Protein 2CH1 (pdb70)

GO terms:
  GO:0030170 pyridoxal phosphate binding (F, IDA)
  GO:0008453 L-alanine:glyoxylate transaminase activity (F, IDA)
  GO:0009436 glyoxylate catabolic process (P, IDA)
  GO:0097053 L-kynurenine catabolic process (P, IDA)
  GO:0047315 L-kynurenine:glyoxylate transaminase activity (F, IDA)

Foldseek 3Di:
DDDDDDPVVVDDDDDDDFCDWFQDQHAADPQLVCLLVDDQDDLPDPVLLVLLVLLQVLLCQLQVHPFLLWGKAQFFLLVQLLLLLLQQDAAAFEEEEEDAWVVSVSNQVSNVVRRYDYHYDYDHNQDEDDPVNLLVSCVVRLGQEYEDEAQHQQAQFGYDQAPVLVSCVVRNHAYAYECAQFTLQADHHCVNSNHAKYKYGCRGQLSADGRMIIMGGHVSSVVSSVPDPDQRPDQSSNSVLRSQSSVSDPDHHDDRDRHSSSSSSSSSSSSVVCVVCDSVNSNVLLVVLLVLLVVLCVVLVWAWSNHDPVTGRSFKIWTFADDVDDQVQLQVQLCVPPSHGFAAHDTVRHVTTTMTGCHHPLSHNVSSVVNSVSSVVSCCVRPVPRGD/DDDDDDPVVVDDDDDDDFCPFFQDQHAADPLLVCLLVDDQDDLPDPVLLVLLVLLQVLLCQLQVHPALLWGKAQFFLLVQLLLLLLQQDAAAFEEEEEDAWVVSVSNQVNNVVRRYDYHYDYDHNQDEDDLVNLLVSCVVRLGQEYEDEAQHQQAQFGYDQAPNLVSLVVRNHAYAYECAQFTLQADHHCVNSNHAKYKYGCRGFLSADGRMIIMGGHVSSVVSSVPDPDQGDDQSSNSVLRSQSSVSDPDHHDDRDRHSSSSSSSSSSSSVVCVVCDSVNSNVLLVVLLVLLVVLCVVLVWAWSNHDPVTGRSFKIWTFADDVDDQVQLQVQLCVPVSHGFAAHDTVRHVTTTMTGCHHPQSHNVSSVVVSVSSVVSRCVRPVPRDD/DDDDDDPVVVDDDDDDDFCDWFQDQHAADPQLVCLLVDDQDDLPDPVLLVLLVLLQVLLCQQQVHPALLWGKAQFFLLVLLLLLLLQQDAAAFEEEEEDAWVVSVSNVVSNVVRRYDYDYDYDHNQDEDDLVNLLVSCVVRLGQEYEDEAQHQQAQFGYDQAPNLVSLVVSNHAYAYECAQFTLQADHHCVNSNHAKYKYGCRGQLSADGRMIIMGGHVSSVVSSVPDPDQGDDQSSSSVLRSQSSVSDPDHHDDRDRHSSSSSSSSSSSSVVCVVCDSVNSNVLLVVLLVLLVVLCVVLVWAWRNHDPVTGRSFKIWTFADDVDDQVQLQVQLCVPPSHHFAAHDTVRHVTTTMTGCHHPQSHNVSSVVNSVSSVVSCCVRPVPRDD/DDDDDDPVVVDDDDDDDFCPFFQDQHAADPQLVCLLVDDQDDLPDPVLLVLLVLLQVLLCQQQVHPFLLWGKAQFFLLVLLLLLLLQQDAAAFEEEEEDAAVVSVSSQVNNVVRRYDYHYDYDHNQDEADLVNLLVSCVVRLGQEYEDEAQHQQAQFGYDQAPNLVSLVVRNYAYEYECAQFTLQADHHCVNSNHAKYKYGCRGFLSADGRMIIMGGHVSSVVSSVPDPDQGDDQSSSSVLRSQSSVSDPDHHDDRDRHSSSSSSSSSSSSVVCVVCDSVNSNVLLQVLLVLLVVLCVVLVWAWRNHDPVTGRSFKIWTFADDVDDPVQLQVLLCVPVSHHFAAHDGVRHVTTTMTGCHHPLSHNVSSVVNSVSSVVSCCVRPVPRGD

CATH classification: 3.90.1150.10 (+1 more: 3.40.640.10)

Sequence (1552 aa):
KFTPPPASLRNPLIIPEKIMMGPGPSNCSKRVLTAMTNTVLSNFHAELFRTMDEVKDGLRYIFQTENRATMCVSGSAHAGMEAMLSNLLEEGDRVLIAVNGIWAERAVEMSERYGADVRTIEGPPDRPFSLETLARAIELHQPKCLFLTHGDSSSGLLQPLEGVGQICHQHDCLLIVDAVASLCGVPFYMDKWEIDAVYTGAQKVLGAPPGITPISISPKALDVIRNRRTKSKVFYWDLLLLGNYWGCYDEPKRYHHTVASNLIFALREALAQIAEEGLENQIKRRIECAQILYEGLGKMGLDIFVKDPRHRLPTVTGIMIPKGVDWWKVSQYAMNNFSLEVQGGLGPTFGKAWRVGIMGECSTVQKIQFYLYGFKESLKATHPDYIFKFTPPPASLRNPLIIPEKIMMGPGPSNCSKRVLTAMTNTVLSNFHAELFRTMDEVKDGLRYIFQTENRATMCVSGSAHAGMEAMLSNLLEEGDRVLIAVNGIWAERAVEMSERYGADVRTIEGPPDRPFSLETLARAIELHQPKCLFLTHGDSSSGLLQPLEGVGQICHQHDCLLIVDAVASLCGVPFYMDKWEIDAVYTGAQKVLGAPPGITPISISPKALDVIRNRRTKSKVFYWDLLLLGNYWGCYDEPKRYHHTVASNLIFALREALAQIAEEGLENQIKRRIECAQILYEGLGKMGLDIFVKDPRHRLPTVTGIMIPKGVDWWKVSQYAMNNFSLEVQGGLGPTFGKAWRVGIMGECSTVQKIQFYLYGFKESLKATHPDYIFKFTPPPASLRNPLIIPEKIMMGPGPSNCSKRVLTAMTNTVLSNFHAELFRTMDEVKDGLRYIFQTENRATMCVSGSAHAGMEAMLSNLLEEGDRVLIAVNGIWAERAVEMSERYGADVRTIEGPPDRPFSLETLARAIELHQPKCLFLTHGDSSSGLLQPLEGVGQICHQHDCLLIVDAVASLCGVPFYMDKWEIDAVYTGAQKVLGAPPGITPISISPKALDVIRNRRTKSKVFYWDLLLLGNYWGCYDEPKRYHHTVASNLIFALREALAQIAEEGLENQIKRRIECAQILYEGLGKMGLDIFVKDPRHRLPTVTGIMIPKGVDWWKVSQYAMNNFSLEVQGGLGPTFGKAWRVGIMGECSTVQKIQFYLYGFKESLKATHPDYIFKFTPPPASLRNPLIIPEKIMMGPGPSNCSKRVLTAMTNTVLSNFHAELFRTMDEVKDGLRYIFQTENRATMCVSGSAHAGMEAMLSNLLEEGDRVLIAVNGIWAERAVEMSERYGADVRTIEGPPDRPFSLETLARAIELHQPKCLFLTHGDSSSGLLQPLEGVGQICHQHDCLLIVDAVASLCGVPFYMDKWEIDAVYTGAQKVLGAPPGITPISISPKALDVIRNRRTKSKVFYWDLLLLGNYWGCYDEPKRYHHTVASNLIFALREALAQIAEEGLENQIKRRIECAQILYEGLGKMGLDIFVKDPRHRLPTVTGIMIPKGVDWWKVSQYAMNNFSLEVQGGLGPTFGKAWRVGIMGECSTVQKIQFYLYGFKESLKATHPDYIF

B-factor: mean 40.7, std 8.71, range [16.65, 75.89]

Secondary structure (DSSP, 8-state):
--PPPPGGGSSPP-----B--SSSSPPPPHHHHHHTTSPPPPTT-HHHHHHHHHHHHHHHHHHT---S-EEEESS-HHHHHHHHHHHH--TT-EEEEEESSHHHHHHHHHHHHTT-EEEEEE--TTSPPPHHHHHHHHHHH--SEEEEESEETTTTEE---TTHHHHHHHTT-EEEEE-TTTBTTB---TTTTT--EEE--TTTTT---SS-EEEEE-HHHHHHHHT-SS--S-GGG-HHHHHHHTT-SSS---------HHHHHHHHHHHHHHHHH-HHHHHHHHHHHHHHHHHHHHHHT--BSS-SGGGB-TTEEEEEPPTT--HHHHHHHHHHHH-B--B---GGGTTTEEEEE--GGG-SHHHHHHHHHHHHHHHHHH-TT---/--PPPPGGGSSPP-----B--SSSSPPPPHHHHHHTTSPPPPTT-HHHHHHHHHHHHHHHHHHT---S-EEEESS-HHHHHHHHHHHH--TT-EEEEEESSHHHHHHHHHHHHTT-EEEEEE--TTSPPPHHHHHHHHHHH--SEEEEESEETTTTEE---TTHHHHHHHTT-EEEEE-TTTBTTB---TTTTT-SEEE--TTTTT---SS-EEEEE-HHHHHHHHT-SS--S-GGG-HHHHHHHTT-SSS---------HHHHHHHHHHHHHHHHH-HHHHHHHHHHHHHHHHHHHHHHT--BSS-SGGGB-TTEEEEEPPTT--HHHHHHHHHHHH-B--B---GGGTTTEEEEE--GGG-SHHHHHHHHHHHHHHHHHH-TT---/--PPPPGGGSSPP-----B--SSSSPPPPHHHHHGGGSPPPPTT-HHHHHHHHHHHHHHHHHHT---S-EEEESS-HHHHHHHHHHHH--TT-EEEEEESS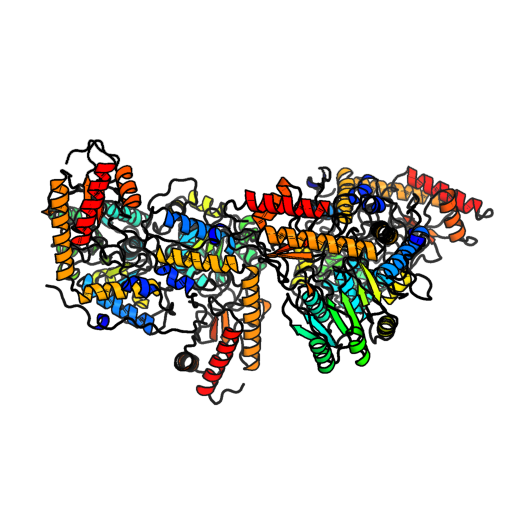HHHHHHHHHHHHTT-EEEEEE--TTSPPPHHHHHHHHHHH--SEEEEESEETTTTEE---TTHHHHHHHTT-EEEEE-TTTBTTB---TTTTT-SEEE--TTSTT---SS-EEEEE-HHHHHHHHT-SS--S-GGG-HHHHHHHTT-SSS-----S---HHHHHHHHHHHHHHHHH-HHHHHHHHHHHHHHHHHHHHHHT--BSS-SGGGB-TTEEEEEPPTT--HHHHHHHHHHHH-B--B---GGGTTTEEEEE--GGG-SHHHHHHHHHHHHHHHHHH-TT---/--PPPPGGGSSPP-----B--SSSSPPPPHHHHHHTTSPPPPTT-HHHHHHHHHHHHHHHHHHT---S-EEEESS-HHHHHHHHHHHH--TT-EEEEEESSHHHHHHHHHHHHTT-EEEEEE--TTS---HHHHHHHHHHH--SEEEEESEETTTTEE---TTHHHHHHHTT-EEEEE-TTTBTTB---TTTTT--EEE--TTSTT---SS-EEEEE-HHHHHHHHT-SS--S-GGG-HHHHHHHTT-SSS-----S---HHHHHHHHHHHHHHHHH-HHHHHHHHHHHHHHHHHHHHHHT--BSS-SGGGB-TTEEEEEPPTT--HHHHHHHHHHHH-B--B---GGGTTTEEEEE--GGG-SHHHHHHHHHHHHHHHHTT-TT---

InterPro domains:
  IPR000192 Aminotransferase class V domain [PF00266] (41-346)
  IPR015421 Pyridoxal phosphate-dependent transferase, major domain [G3DSA:3.40.640.10] (30-278)
  IPR015422 Pyridoxal phosphate-dependent transferase, small domain [G3DSA:3.90.1150.10] (16-377)
  IPR015424 Pyridoxal phosphate-dependent transferase [SSF53383] (11-381)
  IPR020578 Aminotransferase class-V, pyridoxal-phosphate binding site [PS00595] (196-216)
  IPR024169 Serine-pyruvate aminotransferase/2-aminoethylphosphonate-pyruvate transaminase [PIRSF000524] (17-384)

Solvent-accessible surface area: 53572 Å² total; per-residue (Å²): 171,33,69,104,46,26,65,36,2,166,76,96,32,139,21,50,156,16,36,3,0,2,6,17,2,1,28,13,15,158,76,0,27,61,6,0,51,33,19,5,2,6,18,87,23,75,43,0,30,137,3,3,60,9,0,15,42,1,0,54,14,2,0,8,8,151,10,124,3,0,0,1,0,13,1,2,14,10,0,0,5,0,0,0,3,2,1,1,4,30,109,50,35,92,0,0,0,3,16,18,5,25,26,1,97,30,0,26,36,0,0,88,18,4,27,15,53,32,70,55,25,135,21,52,49,40,133,28,16,49,70,104,44,1,24,148,9,0,101,130,30,87,3,54,0,0,0,2,14,6,2,4,4,0,0,3,6,35,8,70,1,103,28,1,0,101,23,0,41,131,45,132,0,5,0,1,0,6,0,11,3,0,2,2,0,8,56,4,40,0,64,142,35,71,4,3,0,0,2,4,1,0,4,18,4,17,3,0,0,0,12,4,0,0,0,0,1,12,99,92,0,25,84,39,4,102,64,31,178,83,128,5,29,0,16,2,0,11,0,50,64,0,0,5,0,3,22,2,14,28,45,1,46,88,49,4,0,12,3,6,1,0,1,0,0,0,0,1,13,1,2,0,44,4,13,107,68,15,5,73,81,14,8,111,59,5,74,89,0,2,88,40,1,30,105,14,0,48,170,9,50,12,76,16,26,2,131,58,89,211,39,33,0,13,0,1,3,1,0,54,32,29,217,75,23,72,82,141,108,0,8,60,72,0,35,122,76,43,46,0,12,6,47,3,18,31,30,28,0,155,50,112,2,0,17,1,1,0,3,8,84,1,0,45,56,139,62,0,91,67,0,19,121,0,0,72,49,0,0,112,57,8,31,113,133,45,149,79,75,31,62,83,49,27,51,37,2,74,70,96,31,136,20,50,155,18,37,3,0,2,6,17,2,0,28,14,16,158,74,0,30,63,6,0,47,36,18,3,1,6,16,98,24,77,40,0,32,144,2,3,59,11,0,15,42,1,0,58,13,2,0,7,8,154,12,128,3,0,0,1,0,12,2,3,14,8,0,0,4,0,0,1,3,3,1,2,5,31,115,49,34,90,0,0,0,3,17,18,3,25,27,2,93,31,0,26,39,0,0,95,22,4,27,14,52,32,70,56,23,133,21,52,51,39,131,30,16,48,71,103,43,0,22,152,10,0,97,129,30,86,3,53,1,0,0,2,13,6,2,4,3,0,1,2,5,36,7,69,1,102,28,0,0,102,24,0,46,131,46,133,0,6,0,2,0,6,0,11,2,0,2,2,0,8,54,4,35,0,62,135,33,69,4,4,0,0,1,3,1,0,5,19,3,19,3,1,1,0,13,4,1,0,0,0,1,12,98,94,0,26,82,40,4,108,91,40,208,84,133,5,30,0,15,1,0,11,0,52,64,0,0,5,0,3,23,2,13,131,63,97,67,136,45,4,0,10,2,5,0,0,1,0,0,0,0,1,13,1,1,0,45,4,12,105,67,15,5,73,83,15,8,114,59,5,72,92,0,3,90,39,0,30,105,13,0,48,167,8,51,12,75,15,24,2,129,59,91,211,37,34,0,12,0,1,4,1,0,54,31,31,216,76,20,58,79,139,105,0,9,58,75,0,34,120,79,43,47,0,11,5,49,4,18,33,28,28,0,156,50,111,2,0,17,0,1,0,1,8,82,0,0,43,57,136,63,0,93,66,1,19,120,0,0,72,49,0,0,112,56,26,23,112,131,46,154,77,169,32,68,106,49,25,64,36,2,167,74,99,31,138,19,49,156,17,36,2,0,2,6,17,2,0,27,13,14,160,75,0,26,61,5,0,49,35,20,5,2,6,18,98,21,76,42,0,32,140,2,2,60,10,0,14,38,0,0,54,14,2,0,6,6,142,11,129,3,0,0,1,0,12,1,2,14,8,0,0,5,0,0,0,2,2,1,1,5,30,114,49,35,92,0,0,0,3,16,19,6,25,27,2,93,31,0,27,38,0,0,92,20,4,29,14,52,33,70,58,21,133,22,52,48,40,131,29,16,49,71,101,46,1,25,144,10,0,101,132,30,85,2,52,1,0,1,2,12,6,2,5,3,0,1,2,6,35,8,69,1,87,14,1,0,95,24,0,54,131,48,130,0,5,0,1,0,6,0,12,2,0,2,2,0,8,49,5,5,0,66,76,11,44,4,3,0,0,1,3,1,0,4,19,3,18,4,0,0,0,13,3,1,0,0,0,1,12,97,89,0,25,85,38,6,109,89,39,208,84,132,5,31,0,17,2,0,12,0,52,63,0,0,6,0,3,24,3,14,131,62,100,67,137,48,3,0,12,2,4,0,0,1,0,0,0,0,0,12,1,1,0,45,5,14,110,66,12,5,44,58,16,9,112,56,5,70,92,0,2,91,42,0,31,104,13,1,48,167,8,51,11,76,16,24,1,130,59,90,116,40,34,0,12,0,1,4,1,0,54,31,31,219,75,22,58,79,140,122,0,8,63,72,0,35,121,75,43,46,0,12,5,47,3,18,32,32,26,0,155,48,109,2,0,17,1,1,0,3,7,85,1,0,43,55,139,63,0,91,70,0,22,119,0,0,74,49,0,0,112,56,32,28,112,129,43,146,76,176,32,69,107,51,25,65,37,2,167,75,98,30,140,19,51,155,20,37,3,0,2,6,18,2,1,28,14,14,157,73,0,30,63,6,0,50,36,18,4,2,5,17,96,21,76,43,0,32,142,2,2,59,11,0,15,45,0,0,56,12,2,0,7,10,154,11,129,3,0,0,0,0,12,1,1,15,11,0,0,4,0,0,0,3,3,0,1,6,31,110,48,33,93,0,0,0,3,17,17,5,26,30,2,96,30,0,26,39,0,0,90,19,4,27,14,54,31,70,57,24,132,24,51,49,41,132,29,16,48,71,105,45,0,24,149,10,0,99,131,28,88,2,52,1,0,0,2,13,5,2,4,3,0,1,2,5,37,8,70,1,103,27,2,0,124,24,0,57,129,46,131,0,6,0,2,0,7,0,11,3,0,2,2,0,10,54,5,36,0,66,146,34,22,4,3,0,0,2,3,1,0,5,19,3,17,3,0,1,0,13,3,1,0,0,0,1,11,98,92,0,25,83,38,5,110,88,39,207,85,124,5,29,0,14,2,0,11,0,52,64,0,0,5,0,3,24,2,14,132,63,100,67,136,42,4,0,11,2,5,0,0,1,0,0,0,0,2,12,1,1,0,44,4,10,103,67,15,4,68,82,16,8,111,57,5,73,91,0,3,90,39,0,29,104,12,0,47,169,8,50,11,75,16,24,2,130,58,91,210,38,34,0,12,0,1,4,0,0,52,31,30,210,59,8,29,72,119,32,0,7,60,73,0,32,118,76,45,48,0,12,5,48,3,19,33,31,28,0,112,49,111,1,0,17,1,1,0,1,7,84,1,0,44,55,136,62,0,92,68,0,19,119,0,0,76,49,0,0,112,57,35,29,111,134,43,154,83

Nearest PDB structures (foldseek):
  2ch2-assembly2_C  TM=1.002E+00  e=4.867E-76  Anopheles gambiae
  6mfb-assembly1_B  TM=9.993E-01  e=8.022E-66  Aedes aegypti
  2yob-assembly1_B  TM=9.863E-01  e=8.982E-51  Homo sapiens
  5luc-assembly1_A  TM=9.851E-01  e=9.708E-50  Homo sapiens
  6rv0-assembly1_A-2  TM=9.855E-01  e=1.109E-48  Homo sapiens

Structure (mmCIF, N/CA/C/O backbone):
data_2CH1
#
_entry.id   2CH1
#
_cell.length_a   87.434
_cell.length_b   84.167
_cell.length_c   118.793
_cell.angle_alpha   90.00
_cell.angle_beta   99.86
_cell.angle_gamma   90.00
#
_symmetry.space_group_name_H-M   'P 1 21 1'
#
loop_
_entity.id
_entity.type
_entity.pdbx_description
1 polymer '3-HYDROXYKYNURENINE TRANSAMINASE'
2 non-polymer "PYRIDOXAL-5'-PHOSPHATE"
3 non-polymer GLYCEROL
4 water water
#
loop_
_atom_site.group_PDB
_atom_site.id
_atom_site.type_symbol
_atom_site.label_atom_id
_atom_site.label_alt_id
_atom_site.label_comp_id
_atom_site.label_asym_id
_atom_site.label_entity_id
_atom_site.label_seq_id
_atom_site.pdbx_PDB_ins_code
_atom_site.Cartn_x
_atom_site.Cartn_y
_atom_site.Cartn_z
_atom_site.occupancy
_atom_site.B_iso_or_equiv
_atom_site.auth_seq_id
_atom_site.auth_comp_id
_atom_site.auth_asym_id
_atom_site.auth_atom_id
_atom_site.pdbx_PDB_model_num
ATOM 1 N N . LYS A 1 2 ? 17.149 15.221 -33.874 1.00 68.75 2 LYS A N 1
ATOM 2 C CA . LYS A 1 2 ? 17.001 16.235 -34.972 1.00 68.75 2 LYS A CA 1
ATOM 3 C C . LYS A 1 2 ? 15.549 16.404 -35.455 1.00 67.74 2 LYS A C 1
ATOM 4 O O . LYS A 1 2 ? 14.742 15.461 -35.450 1.00 67.54 2 LYS A O 1
ATOM 10 N N . PHE A 1 3 ? 15.240 17.624 -35.884 1.00 66.29 3 PHE A N 1
ATOM 11 C CA . PHE A 1 3 ? 13.881 17.991 -36.216 1.00 64.64 3 PHE A CA 1
ATOM 12 C C . PHE A 1 3 ? 13.792 18.418 -37.675 1.00 63.63 3 PHE A C 1
ATOM 13 O O . PHE A 1 3 ? 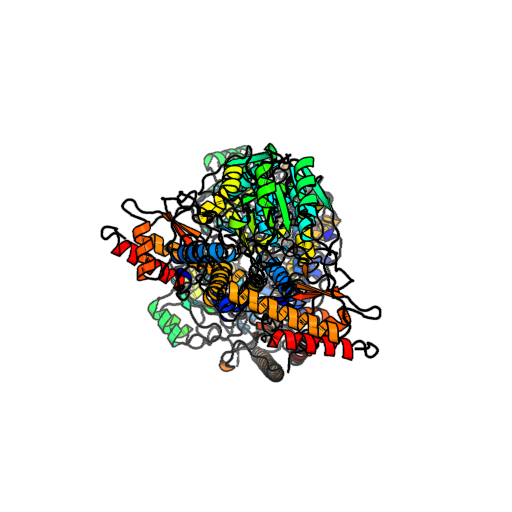14.720 19.042 -38.199 1.00 63.39 3 PHE A O 1
ATOM 21 N N . THR A 1 4 ? 12.692 18.052 -38.337 1.00 62.05 4 THR A N 1
ATOM 22 C CA . THR A 1 4 ? 12.405 18.606 -39.649 1.00 60.87 4 THR A CA 1
ATOM 23 C C . THR A 1 4 ? 12.417 20.137 -39.535 1.00 59.83 4 THR A C 1
ATOM 24 O O . THR A 1 4 ? 11.784 20.693 -38.621 1.00 60.03 4 THR A O 1
ATOM 28 N N . PRO A 1 5 ? 13.145 20.8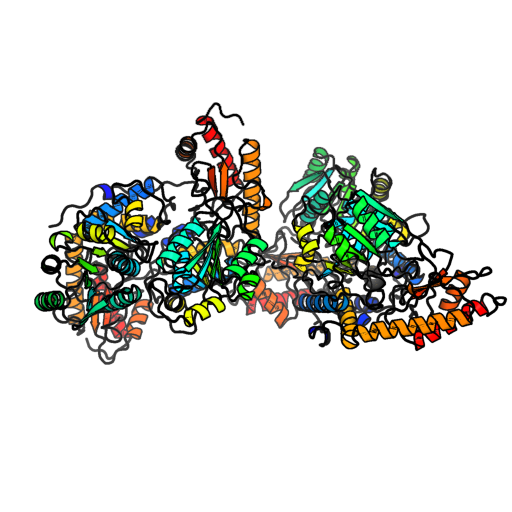18 -40.447 1.00 58.38 5 PRO A N 1
ATOM 29 C CA . PRO A 1 5 ? 13.532 22.245 -40.318 1.00 57.24 5 PRO A CA 1
ATOM 30 C C . PRO A 1 5 ? 12.377 23.262 -40.185 1.00 55.58 5 PRO A C 1
ATOM 31 O O . PRO A 1 5 ? 11.245 22.979 -40.613 1.00 54.74 5 PRO A O 1
ATOM 35 N N . PRO A 1 6 ? 12.667 24.427 -39.563 1.00 54.03 6 PRO A N 1
ATOM 36 C CA . PRO A 1 6 ? 11.724 25.521 -39.402 1.00 53.02 6 PRO A CA 1
ATOM 37 C C . PRO A 1 6 ? 11.330 26.154 -40.729 1.00 52.18 6 PRO A C 1
ATOM 38 O O . PRO A 1 6 ? 12.135 26.174 -41.646 1.00 51.92 6 PRO A O 1
ATOM 42 N N . PRO A 1 7 ? 10.104 26.702 -40.822 1.00 51.43 7 PRO A N 1
ATOM 43 C CA . PRO A 1 7 ? 9.625 27.311 -42.068 1.00 50.77 7 PRO A CA 1
ATOM 44 C C . PRO A 1 7 ? 10.266 28.682 -42.336 1.00 50.09 7 PRO A C 1
ATOM 45 O O . PRO A 1 7 ? 10.504 29.452 -41.408 1.00 49.44 7 PRO A O 1
ATOM 49 N N . ALA A 1 8 ? 10.554 28.962 -43.600 1.00 49.50 8 ALA A N 1
ATOM 50 C CA . ALA A 1 8 ? 11.263 30.180 -43.970 1.00 49.40 8 ALA A CA 1
ATOM 51 C C . ALA A 1 8 ? 10.360 31.389 -43.869 1.00 49.02 8 ALA A C 1
ATOM 52 O O . ALA A 1 8 ? 10.844 32.508 -43.653 1.00 48.79 8 ALA A O 1
ATOM 54 N N . SER A 1 9 ? 9.058 31.147 -44.046 1.00 48.67 9 SER A N 1
ATOM 55 C CA . SER A 1 9 ? 8.021 32.164 -43.872 1.00 48.39 9 SER A CA 1
ATOM 56 C C . SER A 1 9 ? 8.054 32.910 -42.536 1.00 48.33 9 SER A C 1
ATOM 57 O O . SER A 1 9 ? 7.586 34.031 -42.465 1.00 49.20 9 SER A O 1
ATOM 60 N N . LEU A 1 10 ? 8.641 32.309 -41.505 1.00 48.27 10 LEU A N 1
ATOM 61 C CA . LEU A 1 10 ? 8.747 32.925 -40.179 1.00 48.31 10 LEU A CA 1
ATOM 62 C C . LEU A 1 10 ? 10.002 33.766 -39.997 1.00 48.96 10 LEU A C 1
ATOM 63 O O . LEU A 1 10 ? 10.218 34.373 -38.933 1.00 48.86 10 LEU A O 1
ATOM 68 N N . ARG A 1 11 ? 10.816 33.831 -41.040 1.00 49.85 11 ARG A N 1
ATOM 69 C CA . ARG A 1 11 ? 12.077 34.586 -40.968 1.00 51.25 11 ARG A CA 1
ATOM 70 C C . ARG A 1 11 ? 11.915 36.117 -41.160 1.00 50.58 11 ARG A C 1
ATOM 71 O O . ARG A 1 11 ? 12.691 36.911 -40.610 1.00 50.30 11 ARG A O 1
ATOM 79 N N . ASN A 1 12 ? 10.913 36.497 -41.952 1.00 49.93 12 ASN A N 1
ATOM 80 C CA . ASN A 1 12 ? 10.528 37.881 -42.160 1.00 49.67 12 ASN A CA 1
ATOM 81 C C . ASN A 1 12 ? 9.772 38.491 -40.973 1.00 49.08 12 ASN A C 1
ATOM 82 O O . ASN A 1 12 ? 8.981 37.795 -40.315 1.00 48.96 12 ASN A O 1
ATOM 87 N N . PRO A 1 13 ? 10.025 39.789 -40.689 1.00 47.95 13 PRO A N 1
ATOM 88 C CA . PRO A 1 13 ? 9.240 40.499 -39.683 1.00 46.77 13 PRO A CA 1
ATOM 89 C C . PRO A 1 13 ? 7.745 40.565 -40.011 1.00 45.14 13 PRO A C 1
ATOM 90 O O . PRO A 1 13 ? 7.360 40.508 -41.178 1.00 44.49 13 PRO A O 1
ATOM 94 N N . LEU A 1 14 ? 6.935 40.646 -38.957 1.00 43.59 14 LEU A N 1
ATOM 95 C CA . LEU A 1 14 ? 5.505 40.819 -39.071 1.00 42.26 14 LEU A CA 1
ATOM 96 C C . LEU A 1 14 ? 5.243 42.285 -39.427 1.00 41.79 14 LEU A C 1
ATOM 97 O O . LEU A 1 14 ? 5.778 43.204 -38.784 1.00 41.20 14 LEU A O 1
ATOM 102 N N . ILE A 1 15 ? 4.463 42.489 -40.483 1.00 41.19 15 ILE A N 1
ATOM 103 C CA . ILE A 1 15 ? 4.103 43.836 -40.940 1.00 41.24 15 ILE A CA 1
ATOM 104 C C . ILE A 1 15 ? 2.619 43.898 -41.249 1.00 40.79 15 ILE A C 1
ATOM 105 O O . ILE A 1 15 ? 2.126 43.294 -42.214 1.00 40.83 15 ILE A O 1
ATOM 110 N N . ILE A 1 16 ? 1.912 44.628 -40.401 1.00 40.26 16 ILE A N 1
ATOM 111 C CA . ILE A 1 16 ? 0.494 44.783 -40.551 1.00 39.90 16 ILE A CA 1
ATOM 112 C C . ILE A 1 16 ? 0.226 46.263 -40.843 1.00 40.59 16 ILE A C 1
ATOM 113 O O . ILE A 1 16 ? 0.549 47.135 -40.019 1.00 40.81 16 ILE A O 1
ATOM 118 N N . PRO A 1 17 ? -0.363 46.549 -42.025 1.00 40.46 17 PRO A N 1
ATOM 119 C CA . PRO A 1 17 ? -0.638 47.951 -42.371 1.00 40.58 17 PRO A CA 1
ATOM 120 C C . PRO A 1 17 ? -1.784 48.585 -41.551 1.00 40.20 17 PRO A C 1
ATOM 121 O O . PRO A 1 17 ? -2.654 47.895 -41.023 1.00 39.95 17 PRO A O 1
ATOM 125 N N . GLU A 1 18 ? -1.759 49.901 -41.427 1.00 40.13 18 GLU A N 1
ATOM 126 C CA . GLU A 1 18 ? -2.917 50.619 -40.916 1.00 40.12 18 GLU A CA 1
ATOM 127 C C . GLU A 1 18 ? -3.970 50.698 -41.980 1.00 38.98 18 GLU A C 1
ATOM 128 O O . GLU A 1 18 ? -3.658 50.898 -43.156 1.00 39.17 18 GLU A O 1
ATOM 134 N N . LYS A 1 19 ? -5.215 50.509 -41.567 1.00 37.93 19 LYS A N 1
ATOM 135 C CA . LYS A 1 19 ? -6.342 50.524 -42.496 1.00 37.46 19 LYS A CA 1
ATOM 136 C C . LYS A 1 19 ? -7.468 51.344 -41.883 1.00 37.08 19 LYS A C 1
ATOM 137 O O . LYS A 1 19 ? -7.574 51.433 -40.657 1.00 37.34 19 LYS A O 1
ATOM 143 N N . ILE A 1 20 ? -8.304 51.951 -42.727 1.00 36.50 20 ILE A N 1
ATOM 144 C CA . ILE A 1 20 ? -9.455 52.701 -42.210 1.00 35.49 20 ILE A CA 1
ATOM 145 C C . ILE A 1 20 ? -10.634 51.756 -42.248 1.00 35.22 20 ILE A C 1
ATOM 146 O O . ILE A 1 20 ? -11.258 51.539 -43.293 1.00 34.95 20 ILE A O 1
ATOM 151 N N . MET A 1 21 ? -10.910 51.185 -41.080 1.00 34.86 21 MET A N 1
ATOM 152 C CA . MET A 1 21 ? -11.786 50.016 -40.971 1.00 34.77 21 MET A CA 1
ATOM 153 C C . MET A 1 21 ? -13.259 50.392 -40.887 1.00 34.70 21 MET A C 1
ATOM 154 O O . MET A 1 21 ? -13.870 50.458 -39.786 1.00 34.38 21 MET A O 1
ATOM 159 N N . MET A 1 22 ? -13.820 50.630 -42.072 1.00 34.65 22 MET A N 1
ATOM 160 C CA . MET A 1 22 ? -15.191 51.121 -42.173 1.00 35.29 22 MET A CA 1
ATOM 161 C C . MET A 1 22 ? -16.165 50.159 -42.845 1.00 35.38 22 MET A C 1
ATOM 162 O O . MET A 1 22 ? -17.117 50.595 -43.517 1.00 35.72 22 MET A O 1
ATOM 167 N N . GLY A 1 23 ? -15.932 48.863 -42.640 1.00 35.10 23 GLY A N 1
ATOM 168 C CA . GLY A 1 23 ? -16.916 47.833 -42.930 1.00 34.97 23 GLY A CA 1
ATOM 169 C C . GLY A 1 23 ? -17.710 47.609 -41.657 1.00 35.52 23 GLY A C 1
ATOM 170 O O . GLY A 1 23 ? -17.555 48.345 -40.691 1.00 35.39 23 GLY A O 1
ATOM 171 N N . PRO A 1 24 ? -18.584 46.594 -41.650 1.00 35.83 24 PRO A N 1
ATOM 172 C CA . PRO A 1 24 ? -19.453 46.341 -40.515 1.00 35.89 24 PRO A CA 1
ATOM 173 C C . PRO A 1 24 ? -18.788 45.501 -39.438 1.00 36.54 24 PRO A C 1
ATOM 174 O O . PRO A 1 24 ? -19.492 44.826 -38.672 1.00 36.60 24 PRO A O 1
ATOM 178 N N . GLY A 1 25 ? -17.455 45.574 -39.352 1.00 36.91 25 GLY A N 1
ATOM 179 C CA . GLY A 1 25 ? -16.683 44.793 -38.379 1.00 37.56 25 GLY A CA 1
ATOM 180 C C . GLY A 1 25 ? -15.549 44.041 -39.057 1.00 37.96 25 GLY A C 1
ATOM 181 O O . GLY A 1 25 ? -15.694 43.549 -40.189 1.00 38.63 25 GLY A O 1
ATOM 182 N N . PRO A 1 26 ? -14.379 44.002 -38.412 1.00 37.91 26 PRO A N 1
ATOM 183 C CA . PRO A 1 26 ? -14.052 44.703 -37.153 1.00 37.35 26 PRO A CA 1
ATOM 184 C C . PRO A 1 26 ? -13.823 46.215 -37.352 1.00 36.58 26 PRO A C 1
ATOM 185 O O . PRO A 1 26 ? -13.473 46.669 -38.448 1.00 36.25 26 PRO A O 1
ATOM 189 N N . SER A 1 27 ? -14.052 46.983 -36.300 1.00 35.54 27 SER A N 1
ATOM 190 C CA . SER A 1 27 ? -13.767 48.408 -36.311 1.00 34.60 27 SER A CA 1
ATOM 191 C C . SER A 1 27 ? -12.318 48.700 -35.886 1.00 34.46 27 SER A C 1
ATOM 192 O O . SER A 1 27 ? -11.610 47.826 -35.343 1.00 34.03 27 SER A O 1
ATOM 195 N N . ASN A 1 28 ? -11.877 49.930 -36.153 1.00 33.80 28 ASN A N 1
ATOM 196 C CA . ASN A 1 28 ? -10.662 50.460 -35.563 1.00 33.49 28 ASN A CA 1
ATOM 197 C C . ASN A 1 28 ? -10.769 50.609 -34.039 1.00 33.40 28 ASN A C 1
ATOM 198 O O . ASN A 1 28 ? -11.639 51.310 -33.544 1.00 33.34 28 ASN A O 1
ATOM 203 N N . CYS A 1 29 ? -9.886 49.937 -33.307 1.00 33.08 29 CYS A N 1
ATOM 204 C CA . CYS A 1 29 ? -9.671 50.213 -31.904 1.00 32.67 29 CYS A CA 1
ATOM 205 C C . CYS A 1 29 ? -8.757 51.432 -31.753 1.00 32.45 29 CYS A C 1
ATOM 206 O O . CYS A 1 29 ? -7.919 51.690 -32.626 1.00 31.62 29 CYS A O 1
ATOM 209 N N . SER A 1 30 ? -8.938 52.166 -30.652 1.00 32.14 30 SER A N 1
ATOM 210 C CA . SER A 1 30 ? -8.078 53.274 -30.313 1.00 32.37 30 SER A CA 1
ATOM 211 C C . SER A 1 30 ? -6.718 52.754 -29.876 1.00 32.85 30 SER A C 1
ATOM 212 O O . SER A 1 30 ? -6.566 51.603 -29.427 1.00 32.23 30 SER A O 1
ATOM 215 N N . LYS A 1 31 ? -5.740 53.645 -29.982 1.00 33.24 31 LYS A N 1
ATOM 216 C CA . LYS A 1 31 ? -4.429 53.434 -29.420 1.00 33.85 31 LYS A CA 1
ATOM 217 C C . LYS A 1 31 ? -4.479 52.948 -27.953 1.00 32.89 31 LYS A C 1
ATOM 218 O O . LYS A 1 31 ? -3.817 51.993 -27.607 1.00 33.07 31 LYS A O 1
ATOM 224 N N . ARG A 1 32 ? -5.257 53.615 -27.112 1.00 32.30 32 ARG A N 1
ATOM 225 C CA . ARG A 1 32 ? -5.424 53.218 -25.719 1.00 31.62 32 ARG A CA 1
ATOM 226 C C . ARG A 1 32 ? -5.843 51.734 -25.560 1.00 31.38 32 ARG A C 1
ATOM 227 O O . ARG A 1 32 ? -5.259 50.978 -24.774 1.00 31.61 32 ARG A O 1
ATOM 235 N N . VAL A 1 33 ? -6.865 51.339 -26.315 1.00 30.59 33 VAL A N 1
ATOM 236 C CA . VAL A 1 33 ? -7.418 50.019 -26.283 1.00 30.29 33 VAL A CA 1
ATOM 237 C C . VAL A 1 33 ? -6.417 48.964 -26.796 1.00 30.80 33 VAL A C 1
ATOM 238 O O . VAL A 1 33 ? -6.247 47.910 -26.177 1.00 30.63 33 VAL A O 1
ATOM 242 N N . LEU A 1 34 ? -5.797 49.255 -27.942 1.00 30.91 34 LEU A N 1
ATOM 243 C CA . LEU A 1 34 ? -4.706 48.449 -28.490 1.00 30.88 34 LEU A CA 1
ATOM 244 C C . LEU A 1 34 ? -3.520 48.260 -27.536 1.00 31.06 34 LEU A C 1
ATOM 245 O O . LEU A 1 34 ? -3.022 47.137 -27.362 1.00 31.20 34 LEU A O 1
ATOM 250 N N . THR A 1 35 ? -3.049 49.331 -26.922 1.00 31.50 35 THR A N 1
ATOM 251 C CA . THR A 1 35 ? -1.860 49.183 -26.084 1.00 32.61 35 THR A CA 1
ATOM 252 C C . THR A 1 35 ? -2.146 48.485 -24.739 1.00 31.68 35 THR A C 1
ATOM 253 O O . THR A 1 35 ? -1.226 47.978 -24.130 1.00 31.76 35 THR A O 1
ATOM 257 N N . ALA A 1 36 ? -3.410 48.464 -24.302 1.00 31.05 36 ALA A N 1
ATOM 258 C CA . ALA A 1 36 ? -3.832 47.746 -23.102 1.00 30.66 36 ALA A CA 1
ATOM 259 C C . ALA A 1 36 ? -3.536 46.249 -23.198 1.00 30.94 36 ALA A C 1
ATOM 260 O O . ALA A 1 36 ? -3.287 45.590 -22.184 1.00 30.46 36 ALA A O 1
ATOM 262 N N . MET A 1 37 ? -3.578 45.708 -24.419 1.00 30.75 37 MET A N 1
ATOM 263 C CA . MET A 1 37 ? -3.295 44.283 -24.620 1.00 31.18 37 MET A CA 1
ATOM 264 C C . MET A 1 37 ? -1.864 43.945 -24.263 1.00 31.65 37 MET A C 1
ATOM 265 O O . MET A 1 37 ? -1.499 42.800 -24.044 1.00 32.24 37 MET A O 1
ATOM 270 N N . THR A 1 38 ? -1.070 44.988 -24.199 1.00 31.99 38 THR A N 1
ATOM 271 C CA . THR A 1 38 ? 0.336 44.940 -24.006 1.00 32.61 38 THR A CA 1
ATOM 272 C C . THR A 1 38 ? 0.735 44.622 -22.567 1.00 32.91 38 THR A C 1
ATOM 273 O O . THR A 1 38 ? 1.905 44.317 -22.315 1.00 33.66 38 THR A O 1
ATOM 277 N N . ASN A 1 39 ? -0.235 44.633 -21.646 1.00 32.44 39 ASN A N 1
ATOM 278 C CA . ASN A 1 39 ? 0.027 44.391 -20.238 1.00 32.52 39 ASN A CA 1
ATOM 279 C C . ASN A 1 39 ? 0.370 42.941 -19.937 1.00 32.66 39 ASN A C 1
ATOM 280 O O . ASN A 1 39 ? 0.123 42.045 -20.766 1.00 32.89 39 ASN A O 1
ATOM 285 N N . THR A 1 40 ? 0.976 42.715 -18.769 1.00 32.43 40 THR A N 1
ATOM 286 C CA . THR A 1 40 ? 1.304 41.358 -18.300 1.00 32.27 40 THR A CA 1
ATOM 287 C C . THR A 1 40 ? 0.099 40.415 -18.317 1.00 31.92 40 THR A C 1
ATOM 288 O O . THR A 1 40 ? -0.960 40.738 -17.779 1.00 31.73 40 THR A O 1
ATOM 292 N N . VAL A 1 41 ? 0.291 39.248 -18.927 1.00 31.76 41 VAL A N 1
ATOM 293 C CA . VAL A 1 41 ? -0.682 38.175 -18.847 1.00 32.12 41 VAL A CA 1
ATOM 294 C C . VAL A 1 41 ? -0.725 37.714 -17.398 1.00 32.83 41 VAL A C 1
ATOM 295 O O . VAL A 1 41 ? 0.288 37.265 -16.854 1.00 32.87 41 VAL A O 1
ATOM 299 N N . LEU A 1 42 ? -1.887 37.879 -16.771 1.00 33.64 42 LEU A N 1
ATOM 300 C CA . LEU A 1 42 ? -2.039 37.598 -15.350 1.00 34.26 42 LEU A CA 1
ATOM 301 C C . LEU A 1 42 ? -2.526 36.183 -15.125 1.00 34.80 42 LEU A C 1
ATOM 302 O O . LEU A 1 42 ? -3.129 35.555 -16.001 1.00 34.19 42 LEU A O 1
ATOM 307 N N . SER A 1 43 ? -2.227 35.677 -13.940 1.00 35.86 43 SER A N 1
ATOM 308 C CA . SER A 1 43 ? -2.672 34.342 -13.560 1.00 36.95 43 SER A CA 1
ATOM 309 C C . SER A 1 43 ? -4.153 34.407 -13.177 1.00 36.85 43 SER A C 1
ATOM 310 O O . SER A 1 43 ? -4.682 35.483 -12.875 1.00 36.38 43 SER A O 1
ATOM 313 N N . ASN A 1 44 ? -4.816 33.262 -13.214 1.00 37.36 44 ASN A N 1
ATOM 314 C CA . ASN A 1 44 ? -6.272 33.240 -13.068 1.00 38.04 44 ASN A CA 1
ATOM 315 C C . ASN A 1 44 ? -6.831 33.805 -11.770 1.00 37.98 44 ASN A C 1
ATOM 316 O O . ASN A 1 44 ? -7.941 34.349 -11.758 1.00 37.76 44 ASN A O 1
ATOM 321 N N . PHE A 1 45 ? -6.041 33.697 -10.698 1.00 37.86 45 PHE A N 1
ATOM 322 C CA . PHE A 1 45 ? -6.485 34.166 -9.403 1.00 37.73 45 PHE A CA 1
ATOM 323 C C . PHE A 1 45 ? -5.781 35.392 -8.895 1.00 37.48 45 PHE A C 1
ATOM 324 O O . PHE A 1 45 ? -5.973 35.756 -7.728 1.00 37.57 45 PHE A O 1
ATOM 332 N N . HIS A 1 46 ? -5.033 36.070 -9.781 1.00 36.83 46 HIS A N 1
ATOM 333 C CA . HIS A 1 46 ? -4.446 37.356 -9.444 1.00 36.45 46 HIS A CA 1
ATOM 334 C C . HIS A 1 46 ? -5.522 38.377 -9.191 1.00 35.91 46 HIS A C 1
ATOM 335 O O . HIS A 1 46 ? -6.461 38.507 -9.982 1.00 35.65 46 HIS A O 1
ATOM 342 N N . ALA A 1 47 ? -5.352 39.112 -8.094 1.00 35.64 47 ALA A N 1
ATOM 343 C CA . ALA A 1 47 ? -6.242 40.204 -7.671 1.00 35.04 47 ALA A CA 1
ATOM 344 C C . ALA A 1 47 ? -6.547 41.255 -8.740 1.00 34.82 47 ALA A C 1
ATOM 345 O O . ALA A 1 47 ? -7.681 41.725 -8.837 1.00 35.33 47 ALA A O 1
ATOM 347 N N . GLU A 1 48 ? -5.544 41.623 -9.530 1.00 34.12 48 GLU A N 1
ATOM 348 C CA . GLU A 1 48 ? -5.689 42.712 -10.515 1.00 34.06 48 GLU A CA 1
ATOM 349 C C . GLU A 1 48 ? -6.494 42.209 -11.714 1.00 33.11 48 GLU A C 1
ATOM 350 O O . GLU A 1 48 ? -7.146 42.986 -12.410 1.00 32.72 48 GLU A O 1
ATOM 356 N N . LEU A 1 49 ? -6.436 40.912 -11.963 1.00 32.32 49 LEU A N 1
ATOM 357 C CA . LEU A 1 49 ? -7.316 40.321 -12.983 1.00 32.28 49 LEU A CA 1
ATOM 358 C C . LEU A 1 49 ? -8.797 40.429 -12.533 1.00 32.13 49 LEU A C 1
ATOM 359 O O . LEU A 1 49 ? -9.611 41.023 -13.229 1.00 32.14 49 LEU A O 1
ATOM 364 N N . PHE A 1 50 ? -9.109 39.906 -11.345 1.00 32.14 50 PHE A N 1
ATOM 365 C CA . PHE A 1 50 ? -10.446 40.022 -10.771 1.00 32.04 50 PHE A CA 1
ATOM 366 C C . PHE A 1 50 ? -10.953 41.459 -10.699 1.00 32.66 50 PHE A C 1
ATOM 367 O O . PHE A 1 50 ? -12.133 41.723 -10.973 1.00 32.56 50 PHE A O 1
ATOM 375 N N . ARG A 1 51 ? -10.078 42.391 -10.327 1.00 33.08 51 ARG A N 1
ATOM 376 C CA . ARG A 1 51 ? -10.436 43.824 -10.262 1.00 33.70 51 ARG A CA 1
ATOM 377 C C . ARG A 1 51 ? -10.884 44.358 -11.636 1.00 33.23 51 ARG A C 1
ATOM 378 O O . ARG A 1 51 ? -11.884 45.051 -11.752 1.00 33.59 51 ARG A O 1
ATOM 386 N N . THR A 1 52 ? -10.128 43.995 -12.669 1.00 32.76 52 THR A N 1
ATOM 387 C CA . THR A 1 52 ? -10.389 44.381 -14.051 1.00 31.92 52 THR A CA 1
ATOM 388 C C . THR A 1 52 ? -11.658 43.691 -14.548 1.00 31.93 52 THR A C 1
ATOM 389 O O . THR A 1 52 ? -12.482 44.318 -15.216 1.00 32.21 52 THR A O 1
ATOM 393 N N . MET A 1 53 ? -11.812 42.414 -14.219 1.00 31.25 53 MET A N 1
ATOM 394 C CA . MET A 1 53 ? -13.031 41.686 -14.507 1.00 32.05 53 MET A CA 1
ATOM 395 C C . MET A 1 53 ? -14.266 42.351 -13.905 1.00 32.60 53 MET A C 1
ATOM 396 O O . MET A 1 53 ? -15.291 42.495 -14.576 1.00 33.13 53 MET A O 1
ATOM 401 N N . ASP A 1 54 ? -14.161 42.800 -12.665 1.00 32.93 54 ASP A N 1
ATOM 402 C CA . ASP A 1 54 ? -15.279 43.512 -12.036 1.00 33.77 54 ASP A CA 1
ATOM 403 C C . ASP A 1 54 ? -15.635 44.827 -12.734 1.00 33.71 54 ASP A C 1
ATOM 404 O O . ASP A 1 54 ? -16.819 45.133 -12.927 1.00 34.15 54 ASP A O 1
ATOM 409 N N . GLU A 1 55 ? -14.611 45.604 -13.083 1.00 33.62 55 GLU A N 1
ATOM 410 C CA . GLU A 1 55 ? -14.790 46.842 -13.843 1.00 33.97 55 GLU A CA 1
ATOM 411 C C . GLU A 1 55 ? -15.479 46.553 -15.181 1.00 33.03 55 GLU A C 1
ATOM 412 O O . GLU A 1 55 ? -16.346 47.301 -15.633 1.00 32.19 55 GLU A O 1
ATOM 418 N N . VAL A 1 56 ? -15.084 45.448 -15.810 1.00 32.79 56 VAL A N 1
ATOM 419 C CA . VAL A 1 56 ? -15.749 44.997 -17.055 1.00 32.10 56 VAL A CA 1
ATOM 420 C C . VAL A 1 56 ? -17.257 44.730 -16.855 1.00 32.08 56 VAL A C 1
ATOM 421 O O . VAL A 1 56 ? -18.086 45.281 -17.591 1.00 32.10 56 VAL A O 1
ATOM 425 N N . LYS A 1 57 ? -17.596 43.934 -15.839 1.00 31.91 57 LYS A N 1
ATOM 426 C CA . LYS A 1 57 ? -18.994 43.703 -15.460 1.00 32.55 57 LYS A CA 1
ATOM 427 C C . LYS A 1 57 ? -19.783 45.006 -15.268 1.00 33.06 57 LYS A C 1
ATOM 428 O O . LYS A 1 57 ? -20.899 45.152 -15.804 1.00 33.05 57 LYS A O 1
ATOM 434 N N . ASP A 1 58 ? -19.199 45.956 -14.533 1.00 33.04 58 ASP A N 1
ATOM 435 C CA . ASP A 1 58 ? -19.836 47.252 -14.305 1.00 33.42 58 ASP A CA 1
ATOM 436 C C . ASP A 1 58 ? -20.065 47.991 -15.608 1.00 33.32 58 ASP A C 1
ATOM 437 O O . ASP A 1 58 ? -21.136 48.581 -15.814 1.00 33.24 58 ASP A O 1
ATOM 442 N N . GLY A 1 59 ? -19.034 47.993 -16.466 1.00 32.85 59 GLY A N 1
ATOM 443 C CA . GLY A 1 59 ? -19.116 48.610 -17.791 1.00 32.43 59 GLY A CA 1
ATOM 444 C C . GLY A 1 59 ? -20.143 47.928 -18.691 1.00 32.03 59 GLY A C 1
ATOM 445 O O . GLY A 1 59 ? -20.871 48.598 -19.456 1.00 31.84 59 GLY A O 1
ATOM 446 N N . LEU A 1 60 ? -20.211 46.602 -18.574 1.00 31.74 60 LEU A N 1
ATOM 447 C CA . LEU A 1 60 ? -21.216 45.788 -19.247 1.00 31.93 60 LEU A CA 1
ATOM 448 C C . LEU A 1 60 ? -22.660 46.113 -18.797 1.00 32.04 60 LEU A C 1
ATOM 449 O O . LEU A 1 60 ? -23.534 46.375 -19.638 1.00 31.88 60 LEU A O 1
ATOM 454 N N . ARG A 1 61 ? -22.903 46.154 -17.486 1.00 32.20 61 ARG A N 1
ATOM 455 C CA . ARG A 1 61 ? -24.239 46.555 -16.999 1.00 32.20 61 ARG A CA 1
ATOM 456 C C . ARG A 1 61 ? -24.595 47.938 -17.502 1.00 31.94 61 ARG A C 1
ATOM 457 O O . ARG A 1 61 ? -25.750 48.186 -17.857 1.00 32.17 61 ARG A O 1
ATOM 465 N N . TYR A 1 62 ? -23.608 48.826 -17.566 1.00 31.16 62 TYR A N 1
ATOM 466 C CA . TYR A 1 62 ? -23.839 50.158 -18.127 1.00 30.92 62 TYR A CA 1
ATOM 467 C C . TYR A 1 62 ? -24.262 50.113 -19.597 1.00 31.69 62 TYR A C 1
ATOM 468 O O . TYR A 1 62 ? -25.313 50.662 -19.945 1.00 32.03 62 TYR A O 1
ATOM 477 N N . ILE A 1 63 ? -23.488 49.448 -20.459 1.00 31.72 63 ILE A N 1
ATOM 478 C CA . ILE A 1 63 ? -23.860 49.437 -21.885 1.00 31.48 63 ILE A CA 1
ATOM 479 C C . ILE A 1 63 ? -25.079 48.572 -22.232 1.00 31.41 63 ILE A C 1
ATOM 480 O O . ILE A 1 63 ? -25.814 48.893 -23.142 1.00 31.42 63 ILE A O 1
ATOM 485 N N . PHE A 1 64 ? -25.290 47.488 -21.507 1.00 31.68 64 PHE A N 1
ATOM 486 C CA . PHE A 1 64 ? -26.522 46.692 -21.637 1.00 32.50 64 PHE A CA 1
ATOM 487 C C . PHE A 1 64 ? -27.758 47.373 -20.996 1.00 33.32 64 PHE A C 1
ATOM 488 O O . PHE A 1 64 ? -28.899 47.055 -21.350 1.00 33.33 64 PHE A O 1
ATOM 496 N N . GLN A 1 65 ? -27.502 48.319 -20.076 1.00 34.05 65 GLN A N 1
ATOM 497 C CA . GLN A 1 65 ? -28.520 48.943 -19.205 1.00 34.52 65 GLN A CA 1
ATOM 498 C C . GLN A 1 65 ? -29.319 47.902 -18.401 1.00 34.82 65 GLN A C 1
ATOM 499 O O . GLN A 1 65 ? -30.526 47.757 -18.579 1.00 35.13 65 GLN A O 1
ATOM 505 N N . THR A 1 66 ? -28.609 47.155 -17.556 1.00 34.81 66 THR A N 1
ATOM 506 C CA . THR A 1 66 ? -29.156 46.052 -16.794 1.00 35.46 66 THR A CA 1
ATOM 507 C C . THR A 1 66 ? -28.541 46.052 -15.384 1.00 36.76 66 THR A C 1
ATOM 508 O O . THR A 1 66 ? -27.553 46.727 -15.138 1.00 36.41 66 THR A O 1
ATOM 512 N N . GLU A 1 67 ? -29.130 45.293 -14.461 1.00 37.88 67 GLU A N 1
ATOM 513 C CA . GLU A 1 67 ? -28.590 45.185 -13.139 1.00 39.56 67 GLU A CA 1
ATOM 514 C C . GLU A 1 67 ? -28.295 43.752 -12.908 1.00 39.03 67 GLU A C 1
ATOM 515 O O . GLU A 1 67 ? -28.029 43.350 -11.774 1.00 39.29 67 GLU A O 1
ATOM 521 N N . ASN A 1 68 ? -28.345 42.976 -13.988 1.00 38.65 68 ASN A N 1
ATOM 522 C CA . ASN A 1 68 ? -28.084 41.559 -13.920 1.00 38.30 68 ASN A CA 1
ATOM 523 C C . ASN A 1 68 ? -26.727 41.261 -13.273 1.00 37.99 68 ASN A C 1
ATOM 524 O O . ASN A 1 68 ? -25.696 41.834 -13.640 1.00 37.56 68 ASN A O 1
ATOM 529 N N . ARG A 1 69 ? -26.752 40.375 -12.290 1.00 37.85 69 ARG A N 1
ATOM 530 C CA . ARG A 1 69 ? -25.558 39.948 -11.618 1.00 37.95 69 ARG A CA 1
ATOM 531 C C . ARG A 1 69 ? -24.824 38.993 -12.524 1.00 37.33 69 ARG A C 1
ATOM 532 O O . ARG A 1 69 ? -23.588 39.010 -12.575 1.00 37.29 69 ARG A O 1
ATOM 540 N N . ALA A 1 70 ? -25.586 38.156 -13.230 1.00 36.22 70 ALA A N 1
ATOM 541 C CA . ALA A 1 70 ? -25.033 37.250 -14.236 1.00 35.20 70 ALA A CA 1
ATOM 542 C C . ALA A 1 70 ? -24.716 38.016 -15.552 1.00 34.38 70 ALA A C 1
ATOM 543 O O . ALA A 1 70 ? -25.328 37.787 -16.615 1.00 34.33 70 ALA A O 1
ATOM 545 N N . THR A 1 71 ? -23.789 38.965 -15.434 1.00 33.46 71 THR A N 1
ATOM 546 C CA . THR A 1 71 ? -23.234 39.708 -16.530 1.00 32.71 71 THR A CA 1
ATOM 547 C C . THR A 1 71 ? -21.748 39.361 -16.520 1.00 33.10 71 THR A C 1
ATOM 548 O O . THR A 1 71 ? -21.111 39.435 -15.465 1.00 33.40 71 THR A O 1
ATOM 552 N N . MET A 1 72 ? -21.207 38.951 -17.675 1.00 32.27 72 MET A N 1
ATOM 553 C CA . MET A 1 72 ? -19.884 38.296 -17.728 1.00 31.71 72 MET A CA 1
ATOM 554 C C . MET A 1 72 ? -19.399 38.204 -19.189 1.00 31.13 72 MET A C 1
ATOM 555 O O . MET A 1 72 ? -20.020 38.785 -20.088 1.00 31.03 72 MET A O 1
ATOM 560 N N . CYS A 1 73 ? -18.301 37.496 -19.439 1.00 30.38 73 CYS A N 1
ATOM 561 C CA . CYS A 1 73 ? -17.870 37.302 -20.820 1.00 30.14 73 CYS A CA 1
ATOM 562 C C . CYS A 1 73 ? -17.714 35.844 -21.138 1.00 29.60 73 CYS A C 1
ATOM 563 O O . CYS A 1 73 ? -17.250 35.069 -20.314 1.00 29.94 73 CYS A O 1
ATOM 566 N N . VAL A 1 74 ? -18.105 35.474 -22.343 1.00 29.00 74 VAL A N 1
ATOM 567 C CA . VAL A 1 74 ? -17.715 34.196 -22.918 1.00 28.67 74 VAL A CA 1
ATOM 568 C C . VAL A 1 74 ? -16.355 34.370 -23.611 1.00 28.78 74 VAL A C 1
ATOM 569 O O . VAL A 1 74 ? -16.091 35.422 -24.240 1.00 28.64 74 VAL A O 1
ATOM 573 N N . SER A 1 75 ? -15.506 33.353 -23.467 1.00 28.57 75 SER A N 1
ATOM 574 C CA . SER A 1 75 ? -14.159 33.344 -24.058 1.00 28.92 75 SER A CA 1
ATOM 575 C C . SER A 1 75 ? -14.137 32.821 -25.507 1.00 28.77 75 SER A C 1
ATOM 576 O O . SER A 1 75 ? -13.680 31.697 -25.785 1.00 28.89 75 SER A O 1
ATOM 579 N N . GLY A 1 76 ? -14.634 33.655 -26.416 1.00 28.46 76 GLY A N 1
ATOM 580 C CA . GLY A 1 76 ? -14.826 33.288 -27.811 1.00 28.33 76 GLY A CA 1
ATOM 581 C C . GLY A 1 76 ? -15.312 34.512 -28.540 1.00 28.41 76 GLY A C 1
ATOM 582 O O . GLY A 1 76 ? -15.584 35.512 -27.917 1.00 28.10 76 GLY A O 1
ATOM 583 N N . SER A 1 77 ? -15.407 34.448 -29.863 1.00 28.98 77 SER A N 1
ATOM 584 C CA . SER A 1 77 ? -15.950 35.557 -30.624 1.00 29.76 77 SER A CA 1
ATOM 585 C C . SER A 1 77 ? -17.487 35.516 -30.501 1.00 29.51 77 SER A C 1
ATOM 586 O O . SER A 1 77 ? -18.022 34.599 -29.866 1.00 29.19 77 SER A O 1
ATOM 589 N N . ALA A 1 78 ? -18.196 36.494 -31.081 1.00 29.40 78 ALA A N 1
ATOM 590 C CA . ALA A 1 78 ? -19.654 36.614 -30.855 1.00 29.56 78 ALA A CA 1
ATOM 591 C C . ALA A 1 78 ? -20.454 35.325 -31.072 1.00 29.66 78 ALA A C 1
ATOM 592 O O . ALA A 1 78 ? -21.400 35.066 -30.320 1.00 29.51 78 ALA A O 1
ATOM 594 N N . HIS A 1 79 ? -20.064 34.524 -32.069 1.00 29.23 79 HIS A N 1
ATOM 595 C CA . HIS A 1 79 ? -20.684 33.198 -32.300 1.00 29.31 79 HIS A CA 1
ATOM 596 C C . HIS A 1 79 ? -20.710 32.377 -31.023 1.00 29.16 79 HIS A C 1
ATOM 597 O O . HIS A 1 79 ? -21.697 31.710 -30.770 1.00 30.28 79 HIS A O 1
ATOM 604 N N . ALA A 1 80 ? -19.634 32.413 -30.231 1.00 28.50 80 ALA A N 1
ATOM 605 C CA . ALA A 1 80 ? -19.580 31.685 -28.943 1.00 28.52 80 ALA A CA 1
ATOM 606 C C . ALA A 1 80 ? -20.654 32.160 -27.914 1.00 28.28 80 ALA A C 1
ATOM 607 O O . ALA A 1 80 ? -21.190 31.361 -27.134 1.00 28.03 80 ALA A O 1
ATOM 609 N N . GLY A 1 81 ? -20.981 33.447 -27.950 1.00 28.05 81 GLY A N 1
ATOM 610 C CA . GLY A 1 81 ? -22.074 33.996 -27.181 1.00 28.66 81 GLY A CA 1
ATOM 611 C C . GLY A 1 81 ? -23.424 33.454 -27.607 1.00 29.54 81 GLY A C 1
ATOM 612 O O . GLY A 1 81 ? -24.272 33.181 -26.775 1.00 29.62 81 GLY A O 1
ATOM 613 N N . MET A 1 82 ? -23.644 33.320 -28.910 1.00 30.58 82 MET A N 1
ATOM 614 C CA . MET A 1 82 ? -24.837 32.658 -29.433 1.00 31.61 82 MET A CA 1
ATOM 615 C C . MET A 1 82 ? -24.821 31.180 -29.014 1.00 31.64 82 MET A C 1
ATOM 616 O O . MET A 1 82 ? -25.810 30.666 -28.521 1.00 32.29 82 MET A O 1
ATOM 621 N N . GLU A 1 83 ? -23.687 30.512 -29.188 1.00 31.69 83 GLU A N 1
ATOM 622 C CA . GLU A 1 83 ? -23.534 29.127 -28.762 1.00 31.56 83 GLU A CA 1
ATOM 623 C C . GLU A 1 83 ? -23.894 28.991 -27.284 1.00 31.74 83 GLU A C 1
ATOM 624 O O . GLU A 1 83 ? -24.648 28.090 -26.898 1.00 31.26 83 GLU A O 1
ATOM 630 N N . ALA A 1 84 ? -23.378 29.900 -26.458 1.00 32.10 84 ALA A N 1
ATOM 631 C CA . ALA A 1 84 ? -23.614 29.816 -24.997 1.00 32.65 84 ALA A CA 1
ATOM 632 C C . ALA A 1 84 ? -25.097 29.918 -24.637 1.00 33.28 84 ALA A C 1
ATOM 633 O O . ALA A 1 84 ? -25.622 29.070 -23.910 1.00 32.87 84 ALA A O 1
ATOM 635 N N . MET A 1 85 ? -25.771 30.938 -25.174 1.00 33.82 85 MET A N 1
ATOM 636 C CA . MET A 1 85 ? -27.179 31.122 -24.912 1.00 34.47 85 MET A CA 1
ATOM 637 C C . MET A 1 85 ? -27.958 29.868 -25.283 1.00 34.95 85 MET A C 1
ATOM 638 O O . MET A 1 85 ? -28.781 29.413 -24.501 1.00 34.69 85 MET A O 1
ATOM 643 N N . LEU A 1 86 ? -27.684 29.310 -26.465 1.00 34.92 86 LEU A N 1
ATOM 644 C CA . LEU A 1 86 ? -28.433 28.147 -26.941 1.00 35.45 86 LEU A CA 1
ATOM 645 C C . LEU A 1 86 ? -28.139 26.864 -26.177 1.00 35.92 86 LEU A C 1
ATOM 646 O O . LEU A 1 86 ? -29.068 26.144 -25.842 1.00 37.03 86 LEU A O 1
ATOM 651 N N . SER A 1 87 ? -26.873 26.574 -25.897 1.00 35.96 87 SER A N 1
ATOM 652 C CA . SER A 1 87 ? -26.546 25.365 -25.161 1.00 36.41 87 SER A CA 1
ATOM 653 C C . SER A 1 87 ? -27.002 25.396 -23.675 1.00 36.82 87 SER A C 1
ATOM 654 O O . SER A 1 87 ? -27.294 24.347 -23.068 1.00 36.97 87 SER A O 1
ATOM 657 N N . ASN A 1 88 ? -27.067 26.587 -23.099 1.00 36.59 88 ASN A N 1
ATOM 658 C CA . ASN A 1 88 ? -27.423 26.708 -21.699 1.00 37.10 88 ASN A CA 1
ATOM 659 C C . ASN A 1 88 ? -28.927 26.733 -21.478 1.00 37.88 88 ASN A C 1
ATOM 660 O O . ASN A 1 88 ? -29.426 26.123 -20.528 1.00 37.57 88 ASN A O 1
ATOM 665 N N . LEU A 1 89 ? -29.636 27.435 -22.366 1.00 38.26 89 LEU A N 1
ATOM 666 C CA . LEU A 1 89 ? -31.059 27.641 -22.224 1.00 38.89 89 LEU A CA 1
ATOM 667 C C . LEU A 1 89 ? -31.951 26.562 -22.848 1.00 39.56 89 LEU A C 1
ATOM 668 O O . LEU A 1 89 ? -33.138 26.515 -22.555 1.00 39.95 89 LEU A O 1
ATOM 673 N N . LEU A 1 90 ? -31.385 25.700 -23.679 1.00 40.15 90 LEU A N 1
ATOM 674 C CA . LEU A 1 90 ? -32.156 24.645 -24.333 1.00 41.01 90 LEU A CA 1
ATOM 675 C C . LEU A 1 90 ? -31.686 23.254 -23.939 1.00 41.66 90 LEU A C 1
ATOM 676 O O . LEU A 1 90 ? -30.498 22.997 -23.893 1.00 41.37 90 LEU A O 1
ATOM 681 N N . GLU A 1 91 ? -32.638 22.365 -23.656 1.00 42.79 91 GLU A N 1
ATOM 682 C CA . GLU A 1 91 ? -32.336 20.939 -23.506 1.00 43.85 91 GLU A CA 1
ATOM 683 C C . GLU A 1 91 ? -32.844 20.225 -24.726 1.00 44.55 91 GLU A C 1
ATOM 684 O O . GLU A 1 91 ? -33.608 20.796 -25.501 1.00 44.52 91 GLU A O 1
ATOM 690 N N . GLU A 1 92 ? -32.390 18.995 -24.913 1.00 46.10 92 GLU A N 1
ATOM 691 C CA . GLU A 1 92 ? -32.824 18.161 -26.034 1.00 47.91 92 GLU A CA 1
ATOM 692 C C . GLU A 1 92 ? -34.360 18.093 -26.088 1.00 47.81 92 GLU A C 1
ATOM 693 O O . GLU A 1 92 ? -35.001 17.758 -25.096 1.00 47.68 92 GLU A O 1
ATOM 699 N N . GLY A 1 93 ? -34.944 18.472 -27.226 1.00 47.75 93 GLY A N 1
ATOM 700 C CA . GLY A 1 93 ? -36.388 18.424 -27.380 1.00 47.44 93 GLY A CA 1
ATOM 701 C C . GLY A 1 93 ? -37.113 19.724 -27.133 1.00 47.67 93 GLY A C 1
ATOM 702 O O . GLY A 1 93 ? -38.269 19.842 -27.518 1.00 47.67 93 GLY A O 1
ATOM 703 N N . ASP A 1 94 ? -36.446 20.699 -26.500 1.00 47.62 94 ASP A N 1
ATOM 704 C CA . ASP A 1 94 ? -37.053 22.003 -26.194 1.00 47.37 94 ASP A CA 1
ATOM 705 C C . ASP A 1 94 ? -37.340 22.789 -27.469 1.00 47.00 94 ASP A C 1
ATOM 706 O O . ASP A 1 94 ? -36.569 22.717 -28.428 1.00 46.99 94 ASP A O 1
ATOM 711 N N . ARG A 1 95 ? -38.450 23.517 -27.472 1.00 46.18 95 ARG A N 1
ATOM 712 C CA . ARG A 1 95 ? -38.855 24.308 -28.615 1.00 45.89 95 ARG A CA 1
ATOM 713 C C . ARG A 1 95 ? -38.259 25.709 -28.529 1.00 45.41 95 ARG A C 1
ATOM 714 O O . ARG A 1 95 ? -38.423 26.424 -27.526 1.00 44.94 95 ARG A O 1
ATOM 722 N N . VAL A 1 96 ? -37.565 26.086 -29.598 1.00 44.42 96 VAL A N 1
ATOM 723 C CA . VAL A 1 96 ? -37.013 27.415 -29.735 1.00 43.01 96 VAL A CA 1
ATOM 724 C C . VAL A 1 96 ? -37.632 28.035 -30.974 1.00 42.49 96 VAL A C 1
ATOM 725 O O . VAL A 1 96 ? -37.683 27.420 -32.049 1.00 41.93 96 VAL A O 1
ATOM 729 N N . LEU A 1 97 ? -38.114 29.255 -30.805 1.00 41.97 97 LEU A N 1
ATOM 730 C CA . LEU A 1 97 ? -38.597 30.017 -31.929 1.00 41.55 97 LEU A CA 1
ATOM 731 C C . LEU A 1 97 ? -37.534 30.984 -32.389 1.00 41.05 97 LEU A C 1
ATOM 732 O O . LEU A 1 97 ? -37.018 31.769 -31.603 1.00 40.72 97 LEU A O 1
ATOM 737 N N . ILE A 1 98 ? -37.223 30.919 -33.680 1.00 40.71 98 ILE A N 1
ATOM 738 C CA . ILE A 1 98 ? -36.297 31.837 -34.283 1.00 40.28 98 ILE A CA 1
ATOM 739 C C . ILE A 1 98 ? -36.965 32.563 -35.431 1.00 40.87 98 ILE A C 1
ATOM 740 O O . ILE A 1 98 ? -37.429 31.935 -36.375 1.00 41.00 98 ILE A O 1
ATOM 745 N N . ALA A 1 99 ? -37.006 33.889 -35.339 1.00 40.83 99 ALA A N 1
ATOM 746 C CA . ALA A 1 99 ? -37.447 34.734 -36.431 1.00 41.13 99 ALA A CA 1
ATOM 747 C C . ALA A 1 99 ? -36.281 34.955 -37.401 1.00 41.36 99 ALA A C 1
ATOM 748 O O . ALA A 1 99 ? -35.250 35.547 -37.023 1.00 41.73 99 ALA A O 1
ATOM 750 N N . VAL A 1 100 ? -36.439 34.472 -38.641 1.00 40.72 100 VAL A N 1
ATOM 751 C CA . VAL A 1 100 ? -35.337 34.399 -39.577 1.00 40.31 100 VAL A CA 1
ATOM 752 C C . VAL A 1 100 ? -35.523 35.374 -40.725 1.00 41.20 100 VAL A C 1
ATOM 753 O O . VAL A 1 100 ? -36.402 35.184 -41.569 1.00 41.46 100 VAL A O 1
ATOM 757 N N . ASN A 1 101 ? -34.698 36.424 -40.755 1.00 41.35 101 ASN A N 1
ATOM 758 C CA . ASN A 1 101 ? -34.601 37.297 -41.929 1.00 41.44 101 ASN A CA 1
ATOM 759 C C . ASN A 1 101 ? -33.175 37.858 -42.133 1.00 41.18 101 ASN A C 1
ATOM 760 O O . ASN A 1 101 ? -32.990 38.959 -42.650 1.00 41.72 101 ASN A O 1
ATOM 765 N N . GLY A 1 102 ? -32.171 37.099 -41.701 1.00 40.78 102 GLY A N 1
ATOM 766 C CA . GLY A 1 102 ? -30.772 37.462 -41.900 1.00 39.84 102 GLY A CA 1
ATOM 767 C C . GLY A 1 102 ? -29.866 36.302 -41.568 1.00 39.46 102 GLY A C 1
ATOM 768 O O . GLY A 1 102 ? -30.318 35.274 -41.094 1.00 39.73 102 GLY A O 1
ATOM 769 N N . ILE A 1 103 ? -28.571 36.460 -41.781 1.00 38.94 103 ILE A N 1
ATOM 770 C CA . ILE A 1 103 ? -27.671 35.346 -41.594 1.00 38.70 103 ILE A CA 1
ATOM 771 C C . ILE A 1 103 ? -27.485 34.874 -40.123 1.00 38.39 103 ILE A C 1
ATOM 772 O O . ILE A 1 103 ? -27.150 33.729 -39.876 1.00 38.62 103 ILE A O 1
ATOM 777 N N . TRP A 1 104 ? -27.670 35.760 -39.159 1.00 37.89 104 TRP A N 1
ATOM 778 C CA . TRP A 1 104 ? -27.334 35.443 -37.792 1.00 37.71 104 TRP A CA 1
ATOM 779 C C . TRP A 1 104 ? -28.371 34.501 -37.220 1.00 37.58 104 TRP A C 1
ATOM 780 O O . TRP A 1 104 ? -28.058 33.582 -36.476 1.00 37.12 104 TRP A O 1
ATOM 791 N N . ALA A 1 105 ? -29.612 34.725 -37.618 1.00 37.96 105 ALA A N 1
ATOM 792 C CA . ALA A 1 105 ? -30.697 33.845 -37.236 1.00 38.45 105 ALA A CA 1
ATOM 793 C C . ALA A 1 105 ? -30.527 32.459 -37.882 1.00 38.21 105 ALA A C 1
ATOM 794 O O . ALA A 1 105 ? -30.836 31.458 -37.274 1.00 37.85 105 ALA A O 1
ATOM 796 N N . GLU A 1 106 ? -30.027 32.424 -39.106 1.00 38.51 106 GLU A N 1
ATOM 797 C CA . GLU A 1 106 ? -29.701 31.178 -39.764 1.00 39.42 106 GLU A CA 1
ATOM 798 C C . GLU A 1 106 ? -28.643 30.402 -38.992 1.00 39.44 106 GLU A C 1
ATOM 799 O O . GLU A 1 106 ? -28.770 29.184 -38.829 1.00 39.81 106 GLU A O 1
ATOM 805 N N . ARG A 1 107 ? -27.614 31.102 -38.513 1.00 38.89 107 ARG A N 1
ATOM 806 C CA . ARG A 1 107 ? -26.626 30.514 -37.604 1.00 38.52 107 ARG A CA 1
ATOM 807 C C . ARG A 1 107 ? -27.269 29.964 -36.313 1.00 37.88 107 ARG A C 1
ATOM 808 O O . ARG A 1 107 ? -26.902 28.890 -35.851 1.00 37.63 107 ARG A O 1
ATOM 816 N N . ALA A 1 108 ? -28.216 30.699 -35.736 1.00 37.16 108 ALA A N 1
ATOM 817 C CA . ALA A 1 108 ? -28.916 30.249 -34.529 1.00 37.25 108 ALA A CA 1
ATOM 818 C C . ALA A 1 108 ? -29.745 28.998 -34.798 1.00 37.54 108 ALA A C 1
ATOM 819 O O . ALA A 1 108 ? -29.787 28.089 -33.959 1.00 37.23 108 ALA A O 1
ATOM 821 N N . VAL A 1 109 ? -30.371 28.930 -35.975 1.00 37.67 109 VAL A N 1
ATOM 822 C CA . VAL A 1 109 ? -31.050 27.709 -36.416 1.00 37.83 109 VAL A CA 1
ATOM 823 C C . VAL A 1 109 ? -30.065 26.528 -36.451 1.00 37.97 109 VAL A C 1
ATOM 824 O O . VAL A 1 109 ? -30.326 25.476 -35.889 1.00 38.03 109 VAL A O 1
ATOM 828 N N . GLU A 1 110 ? -28.929 26.731 -37.092 1.00 38.20 110 GLU A N 1
ATOM 829 C CA . GLU A 1 110 ? -27.920 25.693 -37.217 1.00 38.87 110 GLU A CA 1
ATOM 830 C C . GLU A 1 110 ? -27.450 25.182 -35.849 1.00 38.56 110 GLU A C 1
ATOM 831 O O . GLU A 1 110 ? -27.304 23.975 -35.644 1.00 38.91 110 GLU A O 1
ATOM 837 N N . MET A 1 111 ? -27.211 26.106 -34.926 1.00 38.12 111 MET A N 1
ATOM 838 C CA . MET A 1 111 ? -26.716 25.762 -33.595 1.00 38.04 111 MET A CA 1
ATOM 839 C C . MET A 1 111 ? -27.788 25.031 -32.784 1.00 38.33 111 MET A C 1
ATOM 840 O O . MET A 1 111 ? -27.504 24.049 -32.121 1.00 38.29 111 MET A O 1
ATOM 845 N N . SER A 1 112 ? -29.025 25.505 -32.858 1.00 39.02 112 SER A N 1
ATOM 846 C CA . SER A 1 112 ? -30.107 24.933 -32.098 1.00 39.76 112 SER A CA 1
ATOM 847 C C . SER A 1 112 ? -30.341 23.497 -32.555 1.00 40.46 112 SER A C 1
ATOM 848 O O . SER A 1 112 ? -30.575 22.598 -31.734 1.00 40.26 112 SER A O 1
ATOM 851 N N . GLU A 1 113 ? -30.234 23.278 -33.862 1.00 41.07 113 GLU A N 1
ATOM 852 C CA . GLU A 1 113 ? -30.354 21.941 -34.413 1.00 42.17 113 GLU A CA 1
ATOM 853 C C . GLU A 1 113 ? -29.282 21.034 -33.831 1.00 41.78 113 GLU A C 1
ATOM 854 O O . GLU A 1 113 ? -29.591 19.960 -33.312 1.00 42.28 113 GLU A O 1
ATOM 860 N N . ARG A 1 114 ? -28.035 21.494 -33.871 1.00 41.41 114 ARG A N 1
ATOM 861 C CA . ARG A 1 114 ? -26.894 20.717 -33.375 1.00 41.03 114 ARG A CA 1
ATOM 862 C C . ARG A 1 114 ? -27.027 20.376 -31.890 1.00 41.17 114 ARG A C 1
ATOM 863 O O . ARG A 1 114 ? -26.614 19.303 -31.460 1.00 41.24 114 ARG A O 1
ATOM 871 N N . TYR A 1 115 ? -27.619 21.282 -31.125 1.00 41.25 115 TYR A N 1
ATOM 872 C CA . TYR A 1 115 ? -27.872 21.048 -29.715 1.00 41.77 115 TYR A CA 1
ATOM 873 C C . TYR A 1 115 ? -29.146 20.216 -29.449 1.00 42.87 115 TYR A C 1
ATOM 874 O O . TYR A 1 115 ? -29.512 19.967 -28.287 1.00 42.96 115 TYR A O 1
ATOM 883 N N . GLY A 1 116 ? -29.824 19.795 -30.522 1.00 43.81 116 GLY A N 1
ATOM 884 C CA . GLY A 1 116 ? -30.969 18.890 -30.403 1.00 44.35 116 GLY A CA 1
ATOM 885 C C . GLY A 1 116 ? -32.267 19.542 -29.953 1.00 44.70 116 GLY A C 1
ATOM 886 O O . GLY A 1 116 ? -33.149 18.877 -29.415 1.00 45.26 116 GLY A O 1
ATOM 887 N N . ALA A 1 117 ? -32.394 20.842 -30.174 1.00 44.66 117 ALA A N 1
ATOM 888 C CA . ALA A 1 117 ? -33.652 21.527 -29.936 1.00 44.64 117 ALA A CA 1
ATOM 889 C C . ALA A 1 117 ? -34.670 21.205 -31.049 1.00 45.06 117 ALA A C 1
ATOM 890 O O . ALA A 1 117 ? -34.319 20.692 -32.115 1.00 44.70 117 ALA A O 1
ATOM 892 N N . ASP A 1 118 ? -35.937 21.501 -30.778 1.00 45.58 118 ASP A N 1
ATOM 893 C CA . ASP A 1 118 ? -37.001 21.441 -31.768 1.00 46.14 118 ASP A CA 1
ATOM 894 C C . ASP A 1 118 ? -37.190 22.846 -32.362 1.00 46.05 118 ASP A C 1
ATOM 895 O O . ASP A 1 118 ? -37.849 23.713 -31.779 1.00 46.06 118 ASP A O 1
ATOM 900 N N . VAL A 1 119 ? -36.595 23.061 -33.528 1.00 45.73 119 VAL A N 1
ATOM 901 C CA . VAL A 1 119 ? -36.491 24.396 -34.066 1.00 45.98 119 VAL A CA 1
ATOM 902 C C . VAL A 1 119 ? -37.743 24.824 -34.829 1.00 46.38 119 VAL A C 1
ATOM 903 O O . VAL A 1 119 ? -38.120 24.208 -35.813 1.00 46.48 119 VAL A O 1
ATOM 907 N N . ARG A 1 120 ? -38.360 25.894 -34.348 1.00 46.40 120 ARG A N 1
ATOM 908 C CA . ARG A 1 120 ? -39.467 26.521 -34.999 1.00 46.77 120 ARG A CA 1
ATOM 909 C C . ARG A 1 120 ? -38.974 27.839 -35.585 1.00 47.72 120 ARG A C 1
ATOM 910 O O . ARG A 1 120 ? -38.286 28.613 -34.910 1.00 47.69 120 ARG A O 1
ATOM 918 N N . THR A 1 121 ? -39.283 28.076 -36.858 1.00 48.32 121 THR A N 1
ATOM 919 C CA . THR A 1 121 ? -38.853 29.311 -37.503 1.00 48.88 121 THR A CA 1
ATOM 920 C C . THR A 1 121 ? -40.035 30.049 -38.074 1.00 49.43 121 THR A C 1
ATOM 921 O O . THR A 1 121 ? -41.073 29.478 -38.321 1.00 49.78 121 THR A O 1
ATOM 925 N N . ILE A 1 122 ? -39.852 31.337 -38.277 1.00 50.34 122 ILE A N 1
ATOM 926 C CA . ILE A 1 122 ? -40.825 32.176 -38.938 1.00 51.39 122 ILE A CA 1
ATOM 927 C C . ILE A 1 122 ? -39.988 33.089 -39.827 1.00 51.59 122 ILE A C 1
ATOM 928 O O . ILE A 1 122 ? -39.059 33.740 -39.344 1.00 52.25 122 ILE A O 1
ATOM 933 N N . GLU A 1 123 ? -40.284 33.081 -41.122 1.00 51.70 123 GLU A N 1
ATOM 934 C CA . GLU A 1 123 ? -39.556 33.872 -42.117 1.00 52.02 123 GLU A CA 1
ATOM 935 C C . GLU A 1 123 ? -40.076 35.294 -42.291 1.00 50.89 123 GLU A C 1
ATOM 936 O O . GLU A 1 123 ? -41.248 35.578 -42.056 1.00 50.79 123 GLU A O 1
ATOM 942 N N . GLY A 1 124 ? -39.190 36.167 -42.742 1.00 49.78 124 GLY A N 1
ATOM 943 C CA . GLY A 1 124 ? -39.533 37.543 -43.042 1.00 48.86 124 GLY A CA 1
ATOM 944 C C . GLY A 1 124 ? -38.617 38.083 -44.133 1.00 48.43 124 GLY A C 1
ATOM 945 O O . GLY A 1 124 ? -37.563 37.477 -44.442 1.00 48.09 124 GLY A O 1
ATOM 946 N N . PRO A 1 125 ? -39.008 39.216 -44.746 1.00 47.87 125 PRO A N 1
ATOM 947 C CA . PRO A 1 125 ? -38.112 39.811 -45.728 1.00 47.52 125 PRO A CA 1
ATOM 948 C C . PRO A 1 125 ? -36.870 40.344 -45.007 1.00 47.56 125 PRO A C 1
ATOM 949 O O . PRO A 1 125 ? -36.964 40.739 -43.837 1.00 46.90 125 PRO A O 1
ATOM 953 N N . PRO A 1 126 ? -35.705 40.302 -45.680 1.00 47.68 126 PRO A N 1
ATOM 954 C CA . PRO A 1 126 ? -34.462 40.762 -45.049 1.00 47.89 126 PRO A CA 1
ATOM 955 C C . PRO A 1 126 ? -34.413 42.274 -44.781 1.00 48.02 126 PRO A C 1
ATOM 956 O O . PRO A 1 126 ? -33.540 42.726 -44.043 1.00 48.35 126 PRO A O 1
ATOM 960 N N . ASP A 1 127 ? -35.351 43.026 -45.357 1.00 47.99 127 ASP A N 1
ATOM 961 C CA . ASP A 1 127 ? -35.324 44.488 -45.324 1.00 47.91 127 ASP A CA 1
ATOM 962 C C . ASP A 1 127 ? -36.497 45.109 -44.560 1.00 48.27 127 ASP A C 1
ATOM 963 O O . ASP A 1 127 ? -36.700 46.321 -44.592 1.00 48.34 127 ASP A O 1
ATOM 968 N N . ARG A 1 128 ? -37.264 44.272 -43.875 1.00 48.57 128 ARG A N 1
ATOM 969 C CA . ARG A 1 128 ? -38.365 44.728 -43.038 1.00 49.59 128 ARG A CA 1
ATOM 970 C C . ARG A 1 128 ? -38.379 43.941 -41.723 1.00 48.80 128 ARG A C 1
ATOM 971 O O . ARG A 1 128 ? -38.187 42.735 -41.707 1.00 48.79 128 ARG A O 1
ATOM 979 N N . PRO A 1 129 ? -38.591 44.631 -40.606 1.00 48.29 129 PRO A N 1
ATOM 980 C CA . PRO A 1 129 ? -38.625 43.939 -39.330 1.00 48.26 129 PRO A CA 1
ATOM 981 C C . PRO A 1 129 ? -39.878 43.097 -39.142 1.00 48.41 129 PRO A C 1
ATOM 982 O O . PRO A 1 129 ? -40.796 43.148 -39.962 1.00 48.31 129 PRO A O 1
ATOM 986 N N . PHE A 1 130 ? -39.900 42.329 -38.059 1.00 48.17 130 PHE A N 1
ATOM 987 C CA . PHE A 1 130 ? -41.055 41.559 -37.680 1.00 48.17 130 PHE A CA 1
ATOM 988 C C . PHE A 1 130 ? -41.916 42.453 -36.802 1.00 48.79 130 PHE A C 1
ATOM 989 O O . PHE A 1 130 ? -41.400 43.178 -35.939 1.00 48.89 130 PHE A O 1
ATOM 997 N N . SER A 1 131 ? -43.230 42.400 -37.016 1.00 48.91 131 SER A N 1
ATOM 998 C CA . SER A 1 131 ? -44.175 43.179 -36.223 1.00 48.87 131 SER A CA 1
ATOM 999 C C . SER A 1 131 ? -44.410 42.447 -34.919 1.00 48.82 131 SER A C 1
ATOM 1000 O O . SER A 1 131 ? -44.126 41.260 -34.815 1.00 48.53 131 SER A O 1
ATOM 1003 N N . LEU A 1 132 ? -44.937 43.163 -33.931 1.00 49.06 132 LEU A N 1
ATOM 1004 C CA . LEU A 1 132 ? -45.331 42.555 -32.681 1.00 49.65 132 LEU A CA 1
ATOM 1005 C C . LEU A 1 132 ? -46.408 41.495 -32.903 1.00 50.10 132 LEU A C 1
ATOM 1006 O O . LEU A 1 132 ? -46.461 40.492 -32.199 1.00 50.34 132 LEU A O 1
ATOM 1011 N N . GLU A 1 133 ? -47.273 41.735 -33.880 1.00 50.35 133 GLU A N 1
ATOM 1012 C CA . GLU A 1 133 ? -48.384 40.830 -34.212 1.00 50.62 133 GLU A CA 1
ATOM 1013 C C . GLU A 1 133 ? -47.857 39.521 -34.743 1.00 49.72 133 GLU A C 1
ATOM 1014 O O . GLU A 1 133 ? -48.249 38.462 -34.282 1.00 49.42 133 GLU A O 1
ATOM 1020 N N . THR A 1 134 ? -46.968 39.612 -35.728 1.00 49.51 134 THR A N 1
ATOM 1021 C CA . THR A 1 134 ? -46.295 38.441 -36.287 1.00 49.45 134 THR A CA 1
ATOM 1022 C C . THR A 1 134 ? -45.594 37.606 -35.202 1.00 49.64 134 THR A C 1
ATOM 1023 O O . THR A 1 134 ? -45.746 36.389 -35.171 1.00 49.62 134 THR A O 1
ATOM 1027 N N . LEU A 1 135 ? -44.824 38.265 -34.329 1.00 49.51 135 LEU A N 1
ATOM 1028 C CA . LEU A 1 135 ? -44.107 37.569 -33.271 1.00 49.62 135 LEU A CA 1
ATOM 1029 C C . LEU A 1 135 ? -45.051 36.985 -32.228 1.00 50.04 135 LEU A C 1
ATOM 1030 O O . LEU A 1 135 ? -44.849 35.845 -31.812 1.00 50.09 135 LEU A O 1
ATOM 1035 N N . ALA A 1 136 ? -46.068 37.751 -31.816 1.00 50.39 136 ALA A N 1
ATOM 1036 C CA . ALA A 1 136 ? -47.042 37.284 -30.816 1.00 51.22 136 ALA A CA 1
ATOM 1037 C C . ALA A 1 136 ? -47.757 36.042 -31.314 1.00 51.56 136 ALA A C 1
ATOM 1038 O O . ALA A 1 136 ? -47.942 35.070 -30.579 1.00 51.35 136 ALA A O 1
ATOM 1040 N N . ARG A 1 137 ? -48.140 36.094 -32.585 1.00 52.09 137 ARG A N 1
ATOM 1041 C CA . ARG A 1 137 ? -48.814 34.995 -33.263 1.00 53.07 137 ARG A CA 1
ATOM 1042 C C . ARG A 1 137 ? -47.968 33.729 -33.280 1.00 52.58 137 ARG A C 1
ATOM 1043 O O . ARG A 1 137 ? -48.423 32.662 -32.880 1.00 52.76 137 ARG A O 1
ATOM 1051 N N . ALA A 1 138 ? -46.725 33.872 -33.731 1.00 52.28 138 ALA A N 1
ATOM 1052 C CA . ALA A 1 138 ? -45.734 32.793 -33.734 1.00 51.99 138 ALA A CA 1
ATOM 1053 C C . ALA A 1 138 ? -45.445 32.163 -32.353 1.00 51.73 138 ALA A C 1
ATOM 1054 O O . ALA A 1 138 ? -45.303 30.927 -32.232 1.00 51.17 138 ALA A O 1
ATOM 1056 N N . ILE A 1 139 ? -45.364 33.014 -31.329 1.00 51.89 139 ILE A N 1
ATOM 1057 C CA . ILE A 1 139 ? -45.177 32.581 -29.934 1.00 52.43 139 ILE A CA 1
ATOM 1058 C C . ILE A 1 139 ? -46.376 31.752 -29.450 1.00 53.10 139 ILE A C 1
ATOM 1059 O O . ILE A 1 139 ? -46.209 30.636 -28.927 1.00 52.98 139 ILE A O 1
ATOM 1064 N N . GLU A 1 140 ? -47.574 32.310 -29.638 1.00 53.72 140 GLU A N 1
ATOM 1065 C CA . GLU A 1 140 ? -48.831 31.610 -29.359 1.00 54.47 140 GLU A CA 1
ATOM 1066 C C . GLU A 1 140 ? -48.900 30.244 -30.033 1.00 53.77 140 GLU A C 1
ATOM 1067 O O . GLU A 1 140 ? -49.194 29.240 -29.396 1.00 53.67 140 GLU A O 1
ATOM 1073 N N . LEU A 1 141 ? -48.627 30.217 -31.328 1.00 53.50 141 LEU A N 1
ATOM 1074 C CA . LEU A 1 141 ? -48.645 28.979 -32.085 1.00 53.33 141 LEU A CA 1
ATOM 1075 C C . LEU A 1 141 ? -47.709 27.946 -31.505 1.00 53.00 141 LEU A C 1
ATOM 1076 O O . LEU A 1 141 ? -48.153 26.889 -31.095 1.00 53.26 141 LEU A O 1
ATOM 1081 N N . HIS A 1 142 ? -46.413 28.270 -31.475 1.00 52.70 142 HIS A N 1
ATOM 1082 C CA . HIS A 1 142 ? -45.359 27.304 -31.132 1.00 51.68 142 HIS A CA 1
ATOM 1083 C C . HIS A 1 142 ? -45.035 27.088 -29.649 1.00 51.33 142 HIS A C 1
ATOM 1084 O O . HIS A 1 142 ? -44.289 26.174 -29.331 1.00 51.35 142 HIS A O 1
ATOM 1091 N N . GLN A 1 143 ? -45.558 27.925 -28.756 1.00 50.71 143 GLN A N 1
ATOM 1092 C CA . GLN A 1 143 ? -45.267 27.793 -27.326 1.00 50.84 143 GLN A CA 1
ATOM 1093 C C . GLN A 1 143 ? -43.763 27.489 -27.033 1.00 50.00 143 GLN A C 1
ATOM 1094 O O . GLN A 1 143 ? -43.438 26.469 -26.394 1.00 49.76 143 GLN A O 1
ATOM 1100 N N . PRO A 1 144 ? -42.844 28.380 -27.490 1.00 49.00 144 PRO A N 1
ATOM 1101 C CA . PRO A 1 144 ? -41.429 28.073 -27.353 1.00 47.96 144 PRO A CA 1
ATOM 1102 C C . PRO A 1 144 ? -40.896 28.315 -25.940 1.00 47.01 144 PRO A C 1
ATOM 1103 O O . PRO A 1 144 ? -41.442 29.133 -25.199 1.00 46.53 144 PRO A O 1
ATOM 1107 N N . LYS A 1 145 ? -39.844 27.588 -25.581 1.00 46.07 145 LYS A N 1
ATOM 1108 C CA . LYS A 1 145 ? -39.063 27.881 -24.382 1.00 44.92 145 LYS A CA 1
ATOM 1109 C C . LYS A 1 145 ? -38.313 29.211 -24.554 1.00 44.04 145 LYS A C 1
ATOM 1110 O O . LYS A 1 145 ? -38.223 29.999 -23.634 1.00 44.21 145 LYS A O 1
ATOM 1116 N N . CYS A 1 146 ? -37.792 29.455 -25.751 1.00 43.33 146 CYS A N 1
ATOM 1117 C CA . CYS A 1 146 ? -37.043 30.686 -26.069 1.00 42.90 146 CYS A CA 1
ATOM 1118 C C . CYS A 1 146 ? -37.444 31.272 -27.414 1.00 41.73 146 CYS A C 1
ATOM 1119 O O . CYS A 1 146 ? -37.772 30.546 -28.352 1.00 41.63 146 CYS A O 1
ATOM 1122 N N . LEU A 1 147 ? -37.422 32.592 -27.491 1.00 40.75 147 LEU A N 1
ATOM 1123 C CA . LEU A 1 147 ? -37.448 33.297 -28.766 1.00 39.82 147 LEU A CA 1
ATOM 1124 C C . LEU A 1 147 ? -36.082 33.957 -29.004 1.00 39.33 147 LEU A C 1
ATOM 1125 O O . LEU A 1 147 ? -35.580 34.682 -28.131 1.00 39.13 147 LEU A O 1
ATOM 1130 N N . PHE A 1 148 ? -35.497 33.697 -30.177 1.00 38.59 148 PHE A N 1
ATOM 1131 C CA . PHE A 1 148 ? -34.272 34.373 -30.614 1.00 37.65 148 PHE A CA 1
ATOM 1132 C C . PHE A 1 148 ? -34.559 35.498 -31.609 1.00 37.41 148 PHE A C 1
ATOM 1133 O O . PHE A 1 148 ? -35.163 35.262 -32.669 1.00 37.07 148 PHE A O 1
ATOM 1141 N N . LEU A 1 149 ? -34.102 36.708 -31.279 1.00 36.79 149 LEU A N 1
ATOM 1142 C CA . LEU A 1 149 ? -34.131 37.826 -32.225 1.00 36.57 149 LEU A CA 1
ATOM 1143 C C . LEU A 1 149 ? -32.752 38.466 -32.448 1.00 36.75 149 LEU A C 1
ATOM 1144 O O . LEU A 1 149 ? -31.996 38.698 -31.480 1.00 37.32 149 LEU A O 1
ATOM 1149 N N . THR A 1 150 ? -32.446 38.774 -33.714 1.00 36.20 150 THR A N 1
ATOM 1150 C CA . THR A 1 150 ? -31.349 39.671 -34.078 1.00 35.86 150 THR A CA 1
ATOM 1151 C C . THR A 1 150 ? -31.829 41.100 -33.861 1.00 36.36 150 THR A C 1
ATOM 1152 O O . THR A 1 150 ? -32.870 41.478 -34.428 1.00 36.86 150 THR A O 1
ATOM 1156 N N . HIS A 1 151 ? -31.093 41.897 -33.072 1.00 36.14 151 HIS A N 1
ATOM 1157 C CA . HIS A 1 151 ? -31.438 43.303 -32.888 1.00 36.10 151 HIS A CA 1
ATOM 1158 C C . HIS A 1 151 ? -31.024 44.126 -34.107 1.00 36.08 151 HIS A C 1
ATOM 1159 O O . HIS A 1 151 ? -31.878 44.530 -34.889 1.00 36.36 151 HIS A O 1
ATOM 1166 N N . GLY A 1 152 ? -29.731 44.394 -34.250 1.00 35.91 152 GLY A N 1
ATOM 1167 C CA . GLY A 1 152 ? -29.188 45.030 -35.451 1.00 35.92 152 GLY A CA 1
ATOM 1168 C C . GLY A 1 152 ? -28.604 43.961 -36.367 1.00 36.16 152 GLY A C 1
ATOM 1169 O O . GLY A 1 152 ? -27.786 43.172 -35.928 1.00 35.89 152 GLY A O 1
ATOM 1170 N N . ASP A 1 153 ? -29.028 43.918 -37.627 1.00 36.15 153 ASP A N 1
ATOM 1171 C CA . ASP A 1 153 ? -28.479 42.938 -38.565 1.00 36.33 153 ASP A CA 1
ATOM 1172 C C . ASP A 1 153 ? -27.384 43.502 -39.443 1.00 36.46 153 ASP A C 1
ATOM 1173 O O . ASP A 1 153 ? -27.631 44.395 -40.293 1.00 36.61 153 ASP A O 1
ATOM 1178 N N . SER A 1 154 ? -26.174 42.986 -39.254 1.00 36.16 154 SER A N 1
ATOM 1179 C CA . SER A 1 154 ? -25.033 43.500 -40.002 1.00 36.67 154 SER A CA 1
ATOM 1180 C C . SER A 1 154 ? -24.957 42.983 -41.435 1.00 36.73 154 SER A C 1
ATOM 1181 O O . SER A 1 154 ? -24.219 43.543 -42.252 1.00 36.54 154 SER A O 1
ATOM 1184 N N . SER A 1 155 ? -25.718 41.928 -41.743 1.00 36.87 155 SER A N 1
ATOM 1185 C CA . SER A 1 155 ? -25.771 41.422 -43.118 1.00 37.24 155 SER A CA 1
ATOM 1186 C C . SER A 1 155 ? -26.734 42.261 -44.008 1.00 37.25 155 SER A C 1
ATOM 1187 O O . SER A 1 155 ? -26.628 42.226 -45.244 1.00 36.89 155 SER A O 1
ATOM 1190 N N . SER A 1 156 ? -27.646 43.014 -43.371 1.00 37.10 156 SER A N 1
ATOM 1191 C CA . SER A 1 156 ? -28.660 43.808 -44.082 1.00 37.33 156 SER A CA 1
ATOM 1192 C C . SER A 1 156 ? -28.625 45.310 -43.800 1.00 37.52 156 SER A C 1
ATOM 1193 O O . SER A 1 156 ? -28.795 46.116 -44.721 1.00 38.03 156 SER A O 1
ATOM 1196 N N . GLY A 1 157 ? -28.387 45.686 -42.546 1.00 36.99 157 GLY A N 1
ATOM 1197 C CA . GLY A 1 157 ? -28.514 47.066 -42.131 1.00 36.49 157 GLY A CA 1
ATOM 1198 C C . GLY A 1 157 ? -29.889 47.321 -41.543 1.00 36.37 157 GLY A C 1
ATOM 1199 O O . GLY A 1 157 ? -30.351 48.462 -41.475 1.00 36.32 157 GLY A O 1
ATOM 1200 N N . LEU A 1 158 ? -30.549 46.237 -41.147 1.00 36.27 158 LEU A N 1
ATOM 1201 C CA . LEU A 1 158 ? -31.893 46.277 -40.580 1.00 36.45 158 LEU A CA 1
ATOM 1202 C C . LEU A 1 158 ? -31.879 46.330 -39.061 1.00 36.83 158 LEU A C 1
ATOM 1203 O O . LEU A 1 158 ? -31.107 45.624 -38.417 1.00 36.80 158 LEU A O 1
ATOM 1208 N N . LEU A 1 159 ? -32.743 47.179 -38.498 1.00 37.28 159 LEU A N 1
ATOM 1209 C CA . LEU A 1 159 ? -32.896 47.292 -37.045 1.00 37.20 159 LEU A CA 1
ATOM 1210 C C . LEU A 1 159 ? -34.257 46.782 -36.611 1.00 37.41 159 LEU A C 1
ATOM 1211 O O . LEU A 1 159 ? -35.268 47.262 -37.078 1.00 38.19 159 LEU A O 1
ATOM 1216 N N . GLN A 1 160 ? -34.278 45.803 -35.720 1.00 37.55 160 GLN A N 1
ATOM 1217 C CA . GLN A 1 160 ? -35.522 45.208 -35.219 1.00 37.83 160 GLN A CA 1
ATOM 1218 C C . GLN A 1 160 ? -36.053 45.900 -33.936 1.00 38.61 160 GLN A C 1
ATOM 1219 O O . GLN A 1 160 ? -35.390 45.911 -32.912 1.00 38.61 160 GLN A O 1
ATOM 1225 N N . PRO A 1 161 ? -37.244 46.514 -34.005 1.00 39.44 161 PRO A N 1
ATOM 1226 C CA . PRO A 1 161 ? -37.854 47.039 -32.774 1.00 39.72 161 PRO A CA 1
ATOM 1227 C C . PRO A 1 161 ? -38.085 45.949 -31.731 1.00 40.07 161 PRO A C 1
ATOM 1228 O O . PRO A 1 161 ? -38.601 44.871 -32.068 1.00 40.75 161 PRO A O 1
ATOM 1232 N N . LEU A 1 162 ? -37.707 46.227 -30.489 1.00 39.91 162 LEU A N 1
ATOM 1233 C CA . LEU A 1 162 ? -37.777 45.236 -29.424 1.00 40.39 162 LEU A CA 1
ATOM 1234 C C . LEU A 1 162 ? -38.783 45.557 -28.320 1.00 41.05 162 LEU A C 1
ATOM 1235 O O . LEU A 1 162 ? -39.092 44.693 -27.513 1.00 40.68 162 LEU A O 1
ATOM 1240 N N . GLU A 1 163 ? -39.256 46.805 -28.269 1.00 42.13 163 GLU A N 1
ATOM 1241 C CA . GLU A 1 163 ? -40.265 47.214 -27.298 1.00 43.40 163 GLU A CA 1
ATOM 1242 C C . GLU A 1 163 ? -41.506 46.314 -27.396 1.00 43.13 163 GLU A C 1
ATOM 1243 O O . GLU A 1 163 ? -42.049 46.125 -28.487 1.00 43.22 163 GLU A O 1
ATOM 1249 N N . GLY A 1 164 ? -41.911 45.735 -26.267 1.00 43.10 164 GLY A N 1
ATOM 1250 C CA . GLY A 1 164 ? -43.131 44.942 -26.191 1.00 43.18 164 GLY A CA 1
ATOM 1251 C C . GLY A 1 164 ? -42.946 43.456 -26.338 1.00 43.23 164 GLY A C 1
ATOM 1252 O O . GLY A 1 164 ? -43.785 42.690 -25.869 1.00 43.48 164 GLY A O 1
ATOM 1253 N N . VAL A 1 165 ? -41.854 43.048 -26.992 1.00 43.23 165 VAL A N 1
ATOM 1254 C CA . VAL A 1 165 ? -41.537 41.615 -27.256 1.00 42.99 165 VAL A CA 1
ATOM 1255 C C . VAL A 1 165 ? -41.312 40.778 -25.991 1.00 43.25 165 VAL A C 1
ATOM 1256 O O . VAL A 1 165 ? -41.836 39.668 -25.880 1.00 43.13 165 VAL A O 1
ATOM 1260 N N . GLY A 1 166 ? -40.544 41.311 -25.048 1.00 43.99 166 GLY A N 1
ATOM 1261 C CA . GLY A 1 166 ? -40.260 40.595 -23.809 1.00 45.51 166 GLY A CA 1
ATOM 1262 C C . GLY A 1 166 ? -41.525 40.308 -23.017 1.00 46.62 166 GLY A C 1
ATOM 1263 O O . GLY A 1 166 ? -41.745 39.184 -22.564 1.00 46.19 166 GLY A O 1
ATOM 1264 N N . GLN A 1 167 ? -42.350 41.342 -22.874 1.00 47.85 167 GLN A N 1
ATOM 1265 C CA . GLN A 1 167 ? -43.662 41.250 -22.242 1.00 49.51 167 GLN A CA 1
ATOM 1266 C C . GLN A 1 167 ? -44.506 40.107 -22.780 1.00 49.28 167 GLN A C 1
ATOM 1267 O O . GLN A 1 167 ? -45.058 39.339 -21.996 1.00 49.84 167 GLN A O 1
ATOM 1273 N N . ILE A 1 168 ? -44.602 40.007 -24.107 1.00 49.28 168 ILE A N 1
ATOM 1274 C CA . ILE A 1 168 ? -45.318 38.904 -24.760 1.00 49.64 168 ILE A CA 1
ATOM 1275 C C . ILE A 1 168 ? -44.674 37.564 -24.455 1.00 49.61 168 ILE A C 1
ATOM 1276 O O . ILE A 1 168 ? -45.381 36.617 -24.116 1.00 50.00 168 ILE A O 1
ATOM 1281 N N . CYS A 1 169 ? -43.349 37.479 -24.576 1.00 49.27 169 CYS A N 1
ATOM 1282 C CA . CYS A 1 169 ? -42.648 36.234 -24.249 1.00 49.21 169 CYS A CA 1
ATOM 1283 C C . CYS A 1 169 ? -42.955 35.784 -22.830 1.00 49.40 169 CYS A C 1
ATOM 1284 O O . CYS A 1 169 ? -43.150 34.586 -22.576 1.00 48.93 169 CYS A O 1
ATOM 1287 N N . HIS A 1 170 ? -43.008 36.747 -21.914 1.00 50.03 170 HIS A N 1
ATOM 1288 C CA . HIS A 1 170 ? -43.177 36.436 -20.502 1.00 51.65 170 HIS A CA 1
ATOM 1289 C C . HIS A 1 170 ? -44.598 35.987 -20.190 1.00 52.07 170 HIS A C 1
ATOM 1290 O O . HIS A 1 170 ? -44.793 35.097 -19.371 1.00 51.87 170 HIS A O 1
ATOM 1297 N N . GLN A 1 171 ? -45.571 36.567 -20.892 1.00 52.54 171 GLN A N 1
ATOM 1298 C CA . GLN A 1 171 ? -46.958 36.102 -20.821 1.00 53.36 171 GLN A CA 1
ATOM 1299 C C . GLN A 1 171 ? -47.079 34.621 -21.167 1.00 53.20 171 GLN A C 1
ATOM 1300 O O . GLN A 1 171 ? -47.996 33.954 -20.685 1.00 53.11 171 GLN A O 1
ATOM 1306 N N . HIS A 1 172 ? -46.140 34.115 -21.970 1.00 53.08 172 HIS A N 1
ATOM 1307 C CA . HIS A 1 172 ? -46.184 32.733 -22.451 1.00 53.05 172 HIS A CA 1
ATOM 1308 C C . HIS A 1 172 ? -45.093 31.807 -21.941 1.00 52.41 172 HIS A C 1
ATOM 1309 O O . HIS A 1 172 ? -44.857 30.769 -22.553 1.00 52.11 172 HIS A O 1
ATOM 1316 N N . ASP A 1 173 ? -44.450 32.162 -20.825 1.00 52.18 173 ASP A N 1
ATOM 1317 C CA . ASP A 1 173 ? -43.354 31.347 -20.265 1.00 51.89 173 ASP A CA 1
ATOM 1318 C C . ASP A 1 173 ? -42.195 31.168 -21.236 1.00 50.48 173 ASP A C 1
ATOM 1319 O O . ASP A 1 173 ? -41.539 30.132 -21.275 1.00 50.27 173 ASP A O 1
ATOM 1324 N N . CYS A 1 174 ? -41.944 32.201 -22.024 1.00 49.00 174 CYS A N 1
ATOM 1325 C CA . CYS A 1 174 ? -40.875 32.157 -23.006 1.00 47.44 174 CYS A CA 1
ATOM 1326 C C . CYS A 1 174 ? -39.760 33.146 -22.626 1.00 45.97 174 CYS A C 1
ATOM 1327 O O . CYS A 1 174 ? -40.046 34.271 -22.186 1.00 45.15 174 CYS A O 1
ATOM 1330 N N . LEU A 1 175 ? -38.506 32.706 -22.791 1.00 44.35 175 LEU A N 1
ATOM 1331 C CA . LEU A 1 175 ? -37.340 33.581 -22.619 1.00 42.60 175 LEU A CA 1
ATOM 1332 C C . LEU A 1 175 ? -37.078 34.382 -23.881 1.00 41.48 175 LEU A C 1
ATOM 1333 O O . LEU A 1 175 ? -37.166 33.853 -24.984 1.00 41.13 175 LEU A O 1
ATOM 1338 N N . LEU A 1 176 ? -36.760 35.660 -23.722 1.00 40.38 176 LEU A N 1
ATOM 1339 C CA . LEU A 1 176 ? -36.312 36.467 -24.870 1.00 39.58 176 LEU A CA 1
ATOM 1340 C C . LEU A 1 176 ? -34.775 36.550 -24.946 1.00 39.13 176 LEU A C 1
ATOM 1341 O O . LEU A 1 176 ? -34.134 37.077 -24.051 1.00 39.29 176 LEU A O 1
ATOM 1346 N N . ILE A 1 177 ? -34.199 35.990 -26.007 1.00 38.85 177 ILE A N 1
ATOM 1347 C CA . ILE A 1 177 ? -32.768 36.086 -26.263 1.00 37.85 177 ILE A CA 1
ATOM 1348 C C . ILE A 1 177 ? -32.505 36.952 -27.510 1.00 37.31 177 ILE A C 1
ATOM 1349 O O . ILE A 1 177 ? -33.098 36.740 -28.580 1.00 37.83 177 ILE A O 1
ATOM 1354 N N . VAL A 1 178 ? -31.634 37.941 -27.333 1.00 36.01 178 VAL A N 1
ATOM 1355 C CA . VAL A 1 178 ? -31.370 39.007 -28.295 1.00 34.84 178 VAL A CA 1
ATOM 1356 C C . VAL A 1 178 ? -29.882 39.122 -28.632 1.00 34.91 178 VAL A C 1
ATOM 1357 O O . VAL A 1 178 ? -29.013 39.124 -27.744 1.00 34.79 178 VAL A O 1
ATOM 1361 N N . ASP A 1 179 ? -29.615 39.188 -29.929 1.00 34.13 179 ASP A N 1
ATOM 1362 C CA . ASP A 1 179 ? -28.295 39.362 -30.459 1.00 33.37 179 ASP A CA 1
ATOM 1363 C C . ASP A 1 179 ? -28.143 40.872 -30.660 1.00 32.77 179 ASP A C 1
ATOM 1364 O O . ASP A 1 179 ? -28.690 41.451 -31.608 1.00 32.16 179 ASP A O 1
ATOM 1369 N N . ALA A 1 180 ? -27.397 41.506 -29.757 1.00 31.99 180 ALA A N 1
ATOM 1370 C CA . ALA A 1 180 ? -27.117 42.939 -29.878 1.00 31.07 180 ALA A CA 1
ATOM 1371 C C . ALA A 1 180 ? -25.691 43.254 -30.365 1.00 30.22 180 ALA A C 1
ATOM 1372 O O . ALA A 1 180 ? -25.165 44.336 -30.072 1.00 30.15 180 ALA A O 1
ATOM 1374 N N . VAL A 1 181 ? -25.097 42.334 -31.130 1.00 29.48 181 VAL A N 1
ATOM 1375 C CA . VAL A 1 181 ? -23.695 42.453 -31.560 1.00 28.93 181 VAL A CA 1
ATOM 1376 C C . VAL A 1 181 ? -23.436 43.712 -32.393 1.00 29.73 181 VAL A C 1
ATOM 1377 O O . VAL A 1 181 ? -22.444 44.425 -32.181 1.00 30.06 181 VAL A O 1
ATOM 1381 N N . ALA A 1 182 ? -24.338 44.025 -33.312 1.00 30.25 182 ALA A N 1
ATOM 1382 C CA . ALA A 1 182 ? -24.091 45.151 -34.222 1.00 30.43 182 ALA A CA 1
ATOM 1383 C C . ALA A 1 182 ? -24.801 46.432 -33.793 1.00 30.53 182 ALA A C 1
ATOM 1384 O O . ALA A 1 182 ? -24.545 47.492 -34.334 1.00 31.00 182 ALA A O 1
ATOM 1386 N N . SER A 1 183 ? -25.678 46.324 -32.814 1.00 30.42 183 SER A N 1
ATOM 1387 C CA . SER A 1 183 ? -26.525 47.445 -32.406 1.00 30.97 183 SER A CA 1
ATOM 1388 C C . SER A 1 183 ? -26.027 48.166 -31.177 1.00 31.17 183 SER A C 1
ATOM 1389 O O . SER A 1 183 ? -26.126 49.380 -31.102 1.00 31.54 183 SER A O 1
ATOM 1392 N N . LEU A 1 184 ? -25.520 47.424 -30.203 1.00 31.42 184 LEU A N 1
ATOM 1393 C CA . LEU A 1 184 ? -25.193 48.020 -28.909 1.00 31.78 184 LEU A CA 1
ATOM 1394 C C . LEU A 1 184 ? -24.251 49.220 -29.036 1.00 31.94 184 LEU A C 1
ATOM 1395 O O . LEU A 1 184 ? -23.268 49.153 -29.780 1.00 32.41 184 LEU A O 1
ATOM 1400 N N . CYS A 1 185 ? -24.576 50.315 -28.333 1.00 32.01 185 CYS A N 1
ATOM 1401 C CA . CYS A 1 185 ? -23.793 51.582 -28.317 1.00 32.03 185 CYS A CA 1
ATOM 1402 C C . CYS A 1 185 ? -23.957 52.348 -29.610 1.00 32.35 185 CYS A C 1
ATOM 1403 O O . CYS A 1 185 ? -23.381 53.417 -29.785 1.00 32.68 185 CYS A O 1
ATOM 1406 N N . GLY A 1 186 ? -24.751 51.791 -30.521 1.00 32.69 186 GLY A N 1
ATOM 1407 C CA . GLY A 1 186 ? -25.110 52.476 -31.746 1.00 32.86 186 GLY A CA 1
ATOM 1408 C C . GLY A 1 186 ? -26.518 53.031 -31.773 1.00 33.17 186 GLY A C 1
ATOM 1409 O O . GLY A 1 186 ? -26.801 53.992 -32.505 1.00 33.33 186 GLY A O 1
ATOM 1410 N N . VAL A 1 187 ? -27.402 52.399 -31.006 1.00 33.28 187 VAL A N 1
ATOM 1411 C CA . VAL A 1 187 ? -28.787 52.820 -30.862 1.00 33.86 187 VAL A CA 1
ATOM 1412 C C . VAL A 1 187 ? -29.159 52.586 -29.388 1.00 34.75 187 VAL A C 1
ATOM 1413 O O . VAL A 1 187 ? -28.447 51.832 -28.690 1.00 34.85 187 VAL A O 1
ATOM 1417 N N . PRO A 1 188 ? -30.250 53.237 -28.899 1.00 34.81 188 PRO A N 1
ATOM 1418 C CA . PRO A 1 188 ? -30.648 52.964 -27.518 1.00 34.60 188 PRO A CA 1
ATOM 1419 C C . PRO A 1 188 ? -30.931 51.487 -27.323 1.00 35.12 188 PRO A C 1
ATOM 1420 O O . PRO A 1 188 ? -31.410 50.806 -28.250 1.00 35.53 188 PRO A O 1
ATOM 1424 N N . PHE A 1 189 ? -30.624 50.992 -26.132 1.00 34.52 189 PHE A N 1
ATOM 1425 C CA . PHE A 1 189 ? -30.888 49.627 -25.793 1.00 34.29 189 PHE A CA 1
ATOM 1426 C C . PHE A 1 189 ? -31.100 49.600 -24.296 1.00 34.80 189 PHE A C 1
ATOM 1427 O O . PHE A 1 189 ? -30.340 50.202 -23.534 1.00 35.01 189 PHE A O 1
ATOM 1435 N N . TYR A 1 190 ? -32.134 48.900 -23.862 1.00 35.43 190 TYR A N 1
ATOM 1436 C CA . TYR A 1 190 ? -32.428 48.804 -22.424 1.00 36.33 190 TYR A CA 1
ATOM 1437 C C . TYR A 1 190 ? -32.798 47.405 -22.066 1.00 36.52 190 TYR A C 1
ATOM 1438 O O . TYR A 1 190 ? -33.951 47.042 -22.164 1.00 36.94 190 TYR A O 1
ATOM 1447 N N . MET A 1 191 ? -31.823 46.614 -21.651 1.00 37.20 191 MET A N 1
ATOM 1448 C CA . MET A 1 191 ? -32.100 45.200 -21.426 1.00 37.74 191 MET A CA 1
ATOM 1449 C C . MET A 1 191 ? -33.277 44.995 -20.467 1.00 38.54 191 MET A C 1
ATOM 1450 O O . MET A 1 191 ? -34.181 44.215 -20.771 1.00 38.50 191 MET A O 1
ATOM 1455 N N . ASP A 1 192 ? -33.250 45.691 -19.327 1.00 39.81 192 ASP A N 1
ATOM 1456 C CA . ASP A 1 192 ? -34.207 45.439 -18.235 1.00 41.21 192 ASP A CA 1
ATOM 1457 C C . ASP A 1 192 ? -35.592 45.992 -18.533 1.00 41.91 192 ASP A C 1
ATOM 1458 O O . ASP A 1 192 ? -36.589 45.258 -18.453 1.00 41.70 192 ASP A O 1
ATOM 1463 N N . LYS A 1 193 ? -35.639 47.264 -18.919 1.00 42.77 193 LYS A N 1
ATOM 1464 C CA . LYS A 1 193 ? -36.870 47.895 -19.374 1.00 43.70 193 LYS A CA 1
ATOM 1465 C C . LYS A 1 193 ? -37.589 47.082 -20.449 1.00 43.25 193 LYS A C 1
ATOM 1466 O O . LYS A 1 193 ? -38.817 47.017 -20.431 1.00 43.35 193 LYS A O 1
ATOM 1472 N N . TRP A 1 194 ? -36.835 46.443 -21.357 1.00 42.04 194 TRP A N 1
ATOM 1473 C CA . TRP A 1 194 ? -37.426 45.737 -22.486 1.00 40.54 194 TRP A CA 1
ATOM 1474 C C . TRP A 1 194 ? -37.680 44.268 -22.184 1.00 40.52 194 TRP A C 1
ATOM 1475 O O . TRP A 1 194 ? -38.030 43.494 -23.080 1.00 40.18 194 TRP A O 1
ATOM 1486 N N . GLU A 1 195 ? -37.532 43.903 -20.908 1.00 40.55 195 GLU A N 1
ATOM 1487 C CA . GLU A 1 195 ? -37.811 42.536 -20.428 1.00 40.88 195 GLU A CA 1
ATOM 1488 C C . GLU A 1 195 ? -37.079 41.473 -21.276 1.00 39.68 195 GLU A C 1
ATOM 1489 O O . GLU A 1 195 ? -37.677 40.475 -21.675 1.00 38.68 195 GLU A O 1
ATOM 1495 N N . ILE A 1 196 ? -35.791 41.719 -21.553 1.00 38.96 196 ILE A N 1
ATOM 1496 C CA . ILE A 1 196 ? -34.899 40.778 -22.253 1.00 37.84 196 ILE A CA 1
ATOM 1497 C C . ILE A 1 196 ? -34.156 39.899 -21.235 1.00 37.53 196 ILE A C 1
ATOM 1498 O O . ILE A 1 196 ? -33.626 40.401 -20.244 1.00 37.25 196 ILE A O 1
ATOM 1503 N N . ASP A 1 197 ? -34.099 38.600 -21.493 1.00 37.22 197 ASP A N 1
ATOM 1504 C CA . ASP A 1 197 ? -33.502 37.631 -20.563 1.00 37.29 197 ASP A CA 1
ATOM 1505 C C . ASP A 1 197 ? -32.065 37.206 -20.890 1.00 37.04 197 ASP A C 1
ATOM 1506 O O . ASP A 1 197 ? -31.365 36.661 -20.039 1.00 37.03 197 ASP A O 1
ATOM 1511 N N . ALA A 1 198 ? -31.637 37.406 -22.133 1.00 36.27 198 ALA A N 1
ATOM 1512 C CA . ALA A 1 198 ? -30.305 36.938 -22.569 1.00 35.43 198 ALA A CA 1
ATOM 1513 C C . ALA A 1 198 ? -29.853 37.801 -23.702 1.00 34.65 198 ALA A C 1
ATOM 1514 O O . ALA A 1 198 ? -30.585 37.983 -24.668 1.00 35.33 198 ALA A O 1
ATOM 1516 N N . VAL A 1 199 ? -28.671 38.378 -23.561 1.00 33.59 199 VAL A N 1
ATOM 1517 C CA . VAL A 1 199 ? -28.108 39.277 -24.588 1.00 32.55 199 VAL A CA 1
ATOM 1518 C C . VAL A 1 199 ? -26.588 39.079 -24.694 1.00 32.26 199 VAL A C 1
ATOM 1519 O O . VAL A 1 199 ? -25.938 38.664 -23.720 1.00 31.71 199 VAL A O 1
ATOM 1523 N N . TYR A 1 200 ? -26.041 39.342 -25.884 1.00 31.71 200 TYR A N 1
ATOM 1524 C CA . TYR A 1 200 ? -24.596 39.356 -26.073 1.00 31.57 200 TYR A CA 1
ATOM 1525 C C . TYR A 1 200 ? -24.276 40.447 -27.097 1.00 31.44 200 TYR A C 1
ATOM 1526 O O . TYR A 1 200 ? -25.157 40.817 -27.877 1.00 31.61 200 TYR A O 1
ATOM 1535 N N . THR A 1 201 ? -23.072 41.022 -27.027 1.00 30.89 201 THR A N 1
ATOM 1536 C CA . THR A 1 201 ? -22.566 41.877 -28.095 1.00 30.71 201 THR A CA 1
ATOM 1537 C C . THR A 1 201 ? -21.221 41.376 -28.614 1.00 30.57 201 THR A C 1
ATOM 1538 O O . THR A 1 201 ? -20.655 40.412 -28.116 1.00 29.67 201 THR A O 1
ATOM 1542 N N . GLY A 1 202 ? -20.705 42.103 -29.596 1.00 30.93 202 GLY A N 1
ATOM 1543 C CA . GLY A 1 202 ? -19.374 41.913 -30.108 1.00 31.91 202 GLY A CA 1
ATOM 1544 C C . GLY A 1 202 ? -18.415 42.985 -29.642 1.00 32.19 202 GLY A C 1
ATOM 1545 O O . GLY A 1 202 ? -18.713 44.177 -29.713 1.00 33.34 202 GLY A O 1
ATOM 1546 N N . ALA A 1 203 ? -17.256 42.543 -29.182 1.00 32.02 203 ALA A N 1
ATOM 1547 C CA . ALA A 1 203 ? -16.134 43.424 -28.904 1.00 31.92 203 ALA A CA 1
ATOM 1548 C C . ALA A 1 203 ? -15.732 44.290 -30.113 1.00 31.63 203 ALA A C 1
ATOM 1549 O O . ALA A 1 203 ? -15.571 45.493 -29.978 1.00 31.53 203 ALA A O 1
ATOM 1551 N N . GLN A 1 204 ? -15.586 43.677 -31.288 1.00 31.43 204 GLN A N 1
ATOM 1552 C CA . GLN A 1 204 ? -14.957 44.331 -32.464 1.00 31.85 204 GLN A CA 1
ATOM 1553 C C . GLN A 1 204 ? -15.948 45.104 -33.351 1.00 32.23 204 GLN A C 1
ATOM 1554 O O . GLN A 1 204 ? -15.611 45.548 -34.442 1.00 32.39 204 GLN A O 1
ATOM 1560 N N . LYS A 1 205 ? -17.184 45.240 -32.889 1.00 32.77 205 LYS A N 1
ATOM 1561 C CA . LYS A 1 205 ? -18.157 46.044 -33.607 1.00 33.21 205 LYS A CA 1
ATOM 1562 C C . LYS A 1 205 ? -18.137 47.482 -33.046 1.00 33.13 205 LYS A C 1
ATOM 1563 O O . LYS A 1 205 ? -17.081 48.089 -33.019 1.00 33.00 205 LYS A O 1
ATOM 1569 N N . VAL A 1 206 ? -19.269 48.014 -32.592 1.00 33.31 206 VAL A N 1
ATOM 1570 C CA . VAL A 1 206 ? -19.372 49.429 -32.218 1.00 33.80 206 VAL A CA 1
ATOM 1571 C C . VAL A 1 206 ? -18.371 49.879 -31.153 1.00 33.56 206 VAL A C 1
ATOM 1572 O O . VAL A 1 206 ? -17.826 50.960 -31.241 1.00 32.82 206 VAL A O 1
ATOM 1576 N N . LEU A 1 207 ? -18.155 48.996 -30.173 1.00 33.64 207 LEU A N 1
ATOM 1577 C CA . LEU A 1 207 ? -17.215 49.148 -29.046 1.00 33.24 207 LEU A CA 1
ATOM 1578 C C . LEU A 1 207 ? -15.777 49.540 -29.372 1.00 32.55 207 LEU A C 1
ATOM 1579 O O . LEU A 1 207 ? -15.163 50.229 -28.578 1.00 32.72 207 LEU A O 1
ATOM 1584 N N . GLY A 1 208 ? -15.245 49.103 -30.521 1.00 31.91 208 GLY A N 1
ATOM 1585 C CA . GLY A 1 208 ? -13.818 49.323 -30.846 1.00 30.57 208 GLY A CA 1
ATOM 1586 C C . GLY A 1 208 ? -12.899 48.589 -29.862 1.00 30.19 208 GLY A C 1
ATOM 1587 O O . GLY A 1 208 ? -11.886 49.140 -29.366 1.00 29.65 208 GLY A O 1
ATOM 1588 N N . ALA A 1 209 ? -13.275 47.347 -29.544 1.00 29.14 209 ALA A N 1
ATOM 1589 C CA . ALA A 1 209 ? -12.390 46.449 -28.804 1.00 28.88 209 ALA A CA 1
ATOM 1590 C C . ALA A 1 209 ? -11.913 45.290 -29.725 1.00 28.58 209 ALA A C 1
ATOM 1591 O O . ALA A 1 209 ? -12.554 45.000 -30.736 1.00 28.43 209 ALA A O 1
ATOM 1593 N N . PRO A 1 210 ? -10.770 44.665 -29.398 1.00 28.21 210 PRO A N 1
ATOM 1594 C CA . PRO A 1 210 ? -10.280 43.571 -30.245 1.00 27.92 210 PRO A CA 1
ATOM 1595 C C . PRO A 1 210 ? -11.150 42.316 -30.108 1.00 27.50 210 PRO A C 1
ATOM 1596 O O . PRO A 1 210 ? -11.676 42.045 -29.009 1.00 26.90 210 PRO A O 1
ATOM 1600 N N . PRO A 1 211 ? -11.325 41.574 -31.225 1.00 26.60 211 PRO A N 1
ATOM 1601 C CA . PRO A 1 211 ? -12.190 40.376 -31.242 1.00 26.12 211 PRO A CA 1
ATOM 1602 C C . PRO A 1 211 ? -11.642 39.174 -30.415 1.00 25.53 211 PRO A C 1
ATOM 1603 O O . PRO A 1 211 ? -10.441 39.052 -30.145 1.00 24.73 211 PRO A O 1
ATOM 1607 N N . GLY A 1 212 ? -12.550 38.313 -29.996 1.00 25.20 212 GLY A N 1
ATOM 1608 C CA . GLY A 1 212 ? -12.171 37.093 -29.345 1.00 25.45 212 GLY A CA 1
ATOM 1609 C C . GLY A 1 212 ? -12.778 36.929 -27.977 1.00 26.34 212 GLY A C 1
ATOM 1610 O O . GLY A 1 212 ? -12.614 35.901 -27.363 1.00 27.33 212 GLY A O 1
ATOM 1611 N N . ILE A 1 213 ? -13.459 37.945 -27.468 1.00 26.95 213 ILE A N 1
ATOM 1612 C CA . ILE A 1 213 ? -14.118 37.853 -26.181 1.00 26.90 213 ILE A CA 1
ATOM 1613 C C . ILE A 1 213 ? -15.507 38.491 -26.291 1.00 26.62 213 ILE A C 1
ATOM 1614 O O . ILE A 1 213 ? -15.654 39.545 -26.905 1.00 26.06 213 ILE A O 1
ATOM 1619 N N . THR A 1 214 ? -16.507 37.841 -25.691 1.00 26.41 214 THR A N 1
ATOM 1620 C CA . THR A 1 214 ? -17.912 38.208 -25.937 1.00 26.48 214 THR A CA 1
ATOM 1621 C C . THR A 1 214 ? -18.673 38.570 -24.656 1.00 26.44 214 THR A C 1
ATOM 1622 O O . THR A 1 214 ? -18.911 37.715 -23.816 1.00 26.27 214 THR A O 1
ATOM 1626 N N . PRO A 1 215 ? -18.993 39.863 -24.489 1.00 27.05 215 PRO A N 1
ATOM 1627 C CA . PRO A 1 215 ? -19.843 40.280 -23.370 1.00 27.63 215 PRO A CA 1
ATOM 1628 C C . PRO A 1 215 ? -21.251 39.690 -23.435 1.00 28.98 215 PRO A C 1
ATOM 1629 O O . PRO A 1 215 ? -21.893 39.672 -24.487 1.00 28.74 215 PRO A O 1
ATOM 1633 N N . ILE A 1 216 ? -21.727 39.287 -22.269 1.00 30.73 216 ILE A N 1
ATOM 1634 C CA . ILE A 1 216 ? -22.939 38.517 -22.106 1.00 32.43 216 ILE A CA 1
ATOM 1635 C C . ILE A 1 216 ? -23.685 38.931 -20.837 1.00 33.10 216 ILE A C 1
ATOM 1636 O O . ILE A 1 216 ? -23.068 39.349 -19.855 1.00 33.26 216 ILE A O 1
ATOM 1641 N N . SER A 1 217 ? -25.014 38.835 -20.872 1.00 33.91 217 SER A N 1
ATOM 1642 C CA . SER A 1 217 ? -25.838 39.045 -19.673 1.00 34.32 217 SER A CA 1
ATOM 1643 C C . SER A 1 217 ? -27.095 38.173 -19.722 1.00 34.88 217 SER A C 1
ATOM 1644 O O . SER A 1 217 ? -27.775 38.133 -20.750 1.00 34.64 217 SER A O 1
ATOM 1647 N N . ILE A 1 218 ? -27.393 37.477 -18.621 1.00 35.33 218 ILE A N 1
ATOM 1648 C CA . ILE A 1 218 ? -28.661 36.756 -18.499 1.00 36.40 218 ILE A CA 1
ATOM 1649 C C . ILE A 1 218 ? -29.457 37.228 -17.269 1.00 37.38 218 ILE A C 1
ATOM 1650 O O . ILE A 1 218 ? -28.877 37.588 -16.246 1.00 37.83 218 ILE A O 1
ATOM 1655 N N . SER A 1 219 ? -30.783 37.227 -17.393 1.00 37.88 219 SER A N 1
ATOM 1656 C CA . SER A 1 219 ? -31.700 37.627 -16.327 1.00 38.34 219 SER A CA 1
ATOM 1657 C C . SER A 1 219 ? -31.805 36.568 -15.229 1.00 38.61 219 SER A C 1
ATOM 1658 O O . SER A 1 219 ? -31.439 35.406 -15.459 1.00 38.57 219 SER A O 1
ATOM 1661 N N . PRO A 1 220 ? -32.303 36.960 -14.027 1.00 39.22 220 PRO A N 1
ATOM 1662 C CA . PRO A 1 220 ? -32.520 35.955 -12.957 1.00 39.80 220 PRO A CA 1
ATOM 1663 C C . PRO A 1 220 ? -33.452 34.829 -13.420 1.00 40.47 220 PRO A C 1
ATOM 1664 O O . PRO A 1 220 ? -33.260 33.674 -13.041 1.00 40.32 220 PRO A O 1
ATOM 1668 N N . LYS A 1 221 ? -34.426 35.172 -14.260 1.00 41.28 221 LYS A N 1
ATOM 1669 C CA . LYS A 1 221 ? -35.283 34.188 -14.895 1.00 42.32 221 LYS A CA 1
ATOM 1670 C C . LYS A 1 221 ? -34.472 33.198 -15.730 1.00 42.23 221 LYS A C 1
ATOM 1671 O O . LYS A 1 221 ? -34.585 31.991 -15.518 1.00 42.84 221 LYS A O 1
ATOM 1677 N N . ALA A 1 222 ? -33.643 33.699 -16.655 1.00 41.82 222 ALA A N 1
ATOM 1678 C CA . ALA A 1 222 ? -32.826 32.832 -17.512 1.00 41.50 222 ALA A CA 1
ATOM 1679 C C . ALA A 1 222 ? -31.870 32.019 -16.669 1.00 41.15 222 ALA A C 1
ATOM 1680 O O . ALA A 1 222 ? -31.672 30.851 -16.926 1.00 41.09 222 ALA A O 1
ATOM 1682 N N . LEU A 1 223 ? -31.310 32.640 -15.640 1.00 41.19 223 LEU A N 1
ATOM 1683 C CA . LEU A 1 223 ? -30.450 31.946 -14.694 1.00 41.88 223 LEU A CA 1
ATOM 1684 C C . LEU A 1 223 ? -31.134 30.768 -13.979 1.00 42.62 223 LEU A C 1
ATOM 1685 O O . LEU A 1 223 ? -30.586 29.663 -13.916 1.00 42.41 223 LEU A O 1
ATOM 1690 N N . ASP A 1 224 ? -32.321 31.023 -13.435 1.00 43.59 224 ASP A N 1
ATOM 1691 C CA . ASP A 1 224 ? -33.104 29.998 -12.757 1.00 44.48 224 ASP A CA 1
ATOM 1692 C C . ASP A 1 224 ? -33.482 28.857 -13.705 1.00 43.78 224 ASP A C 1
ATOM 1693 O O . ASP A 1 224 ? -33.397 27.699 -13.313 1.00 43.56 224 ASP A O 1
ATOM 1698 N N . VAL A 1 225 ? -33.842 29.178 -14.956 1.00 43.44 225 VAL A N 1
ATOM 1699 C CA . VAL A 1 225 ? -33.989 28.156 -16.013 1.00 43.14 225 VAL A CA 1
ATOM 1700 C C . VAL A 1 225 ? -32.767 27.254 -16.131 1.00 43.27 225 VAL A C 1
ATOM 1701 O O . VAL A 1 225 ? -32.912 26.038 -16.212 1.00 43.70 225 VAL A O 1
ATOM 1705 N N . ILE A 1 226 ? -31.572 27.840 -16.150 1.00 43.07 226 ILE A N 1
ATOM 1706 C CA . ILE A 1 226 ? -30.349 27.049 -16.258 1.00 42.79 226 ILE A CA 1
ATOM 1707 C C . ILE A 1 226 ? -30.137 26.217 -14.991 1.00 43.12 226 ILE A C 1
ATOM 1708 O O . ILE A 1 226 ? -29.820 25.027 -15.077 1.00 43.02 226 ILE A O 1
ATOM 1713 N N . ARG A 1 227 ? -30.308 26.816 -13.816 1.00 43.90 227 ARG A N 1
ATOM 1714 C CA . ARG A 1 227 ? -30.160 26.040 -12.556 1.00 45.53 227 ARG A CA 1
ATOM 1715 C C . ARG A 1 227 ? -31.095 24.822 -12.507 1.00 46.43 227 ARG A C 1
ATOM 1716 O O . ARG A 1 227 ? -30.752 23.806 -11.926 1.00 46.51 227 ARG A O 1
ATOM 1724 N N . ASN A 1 228 ? -32.255 24.924 -13.150 1.00 47.59 228 ASN A N 1
ATOM 1725 C CA . ASN A 1 228 ? -33.232 23.864 -13.082 1.00 48.77 228 ASN A CA 1
ATOM 1726 C C . ASN A 1 228 ? -33.251 22.865 -14.208 1.00 49.44 228 ASN A C 1
ATOM 1727 O O . ASN A 1 228 ? -34.157 22.030 -14.220 1.00 50.47 228 ASN A O 1
ATOM 1732 N N . ARG A 1 229 ? -32.291 22.907 -15.139 1.00 49.73 229 ARG A N 1
ATOM 1733 C CA . ARG A 1 229 ? -32.293 21.902 -16.190 1.00 49.92 229 ARG A CA 1
ATOM 1734 C C . ARG A 1 229 ? -32.101 20.469 -15.685 1.00 50.61 229 ARG A C 1
ATOM 1735 O O . ARG A 1 229 ? -31.465 20.241 -14.662 1.00 50.13 229 ARG A O 1
ATOM 1743 N N . ARG A 1 230 ? -32.697 19.536 -16.434 1.00 51.84 230 ARG A N 1
ATOM 1744 C CA . ARG A 1 230 ? -32.689 18.086 -16.182 1.00 52.98 230 ARG A CA 1
ATOM 1745 C C . ARG A 1 230 ? -31.326 17.455 -16.429 1.00 52.23 230 ARG A C 1
ATOM 1746 O O . ARG A 1 230 ? -30.944 16.496 -15.765 1.00 52.21 230 ARG A O 1
ATOM 1754 N N . THR A 1 231 ? -30.619 17.987 -17.422 1.00 51.65 231 THR A N 1
ATOM 1755 C CA . THR A 1 231 ? -29.360 17.425 -17.925 1.00 50.76 231 THR A CA 1
ATOM 1756 C C . THR A 1 231 ? -28.317 18.523 -17.973 1.00 49.47 231 THR A C 1
ATOM 1757 O O . THR A 1 231 ? -28.658 19.696 -18.038 1.00 49.52 231 THR A O 1
ATOM 1761 N N . LYS A 1 232 ? -27.051 18.129 -17.917 1.00 47.90 232 LYS A N 1
ATOM 1762 C CA . LYS A 1 232 ? -25.952 19.059 -18.060 1.00 46.63 232 LYS A CA 1
ATOM 1763 C C . LYS A 1 232 ? -25.985 19.664 -19.462 1.00 45.13 232 LYS A C 1
ATOM 1764 O O . LYS A 1 232 ? -26.324 18.976 -20.447 1.00 44.79 232 LYS A O 1
ATOM 1770 N N . SER A 1 233 ? -25.635 20.947 -19.557 1.00 43.33 233 SER A N 1
ATOM 1771 C CA . SER A 1 233 ? -25.426 21.562 -20.876 1.00 41.90 233 SER A CA 1
ATOM 1772 C C . SER A 1 233 ? -24.242 20.893 -21.599 1.00 41.10 233 SER A C 1
ATOM 1773 O O . SER A 1 233 ? -23.313 20.369 -20.966 1.00 40.65 233 SER A O 1
ATOM 1776 N N . LYS A 1 234 ? -24.312 20.859 -22.921 1.00 40.36 234 LYS A N 1
ATOM 1777 C CA . LYS A 1 234 ? -23.328 20.108 -23.702 1.00 40.05 234 LYS A CA 1
ATOM 1778 C C . LYS A 1 234 ? -21.865 20.612 -23.641 1.00 38.35 234 LYS A C 1
ATOM 1779 O O . LYS A 1 234 ? -20.923 19.824 -23.783 1.00 38.07 234 LYS A O 1
ATOM 1785 N N . VAL A 1 235 ? -21.684 21.911 -23.391 1.00 36.47 235 VAL A N 1
ATOM 1786 C CA . VAL A 1 235 ? -20.356 22.526 -23.494 1.00 34.80 235 VAL A CA 1
ATOM 1787 C C . VAL A 1 235 ? -19.866 23.077 -22.169 1.00 33.83 235 VAL A C 1
ATOM 1788 O O . VAL A 1 235 ? -20.333 24.098 -21.712 1.00 33.64 235 VAL A O 1
ATOM 1792 N N . PHE A 1 236 ? -18.917 22.371 -21.568 1.00 32.89 236 PHE A N 1
ATOM 1793 C CA . PHE A 1 236 ? -18.323 22.756 -20.297 1.00 32.21 236 PHE A CA 1
ATOM 1794 C C . PHE A 1 236 ? -17.720 24.177 -20.387 1.00 31.83 236 PHE A C 1
ATOM 1795 O O . PHE A 1 236 ? -17.896 24.991 -19.489 1.00 31.45 236 PHE A O 1
ATOM 1803 N N . TYR A 1 237 ? -17.020 24.434 -21.501 1.00 31.13 237 TYR A N 1
ATOM 1804 C CA . TYR A 1 237 ? -16.302 25.672 -21.773 1.00 29.98 237 TYR A CA 1
ATOM 1805 C C . TYR A 1 237 ? -17.163 26.939 -21.650 1.00 30.05 237 TYR A C 1
ATOM 1806 O O . TYR A 1 237 ? -16.672 27.972 -21.226 1.00 30.15 237 TYR A O 1
ATOM 1815 N N . TRP A 1 238 ? -18.428 26.869 -22.040 1.00 30.12 238 TRP A N 1
ATOM 1816 C CA . TRP A 1 238 ? -19.333 27.972 -21.759 1.00 30.57 238 TRP A CA 1
ATOM 1817 C C . TRP A 1 238 ? -20.585 27.624 -20.934 1.00 30.89 238 TRP A C 1
ATOM 1818 O O . TRP A 1 238 ? -21.627 28.286 -21.056 1.00 30.73 238 TRP A O 1
ATOM 1829 N N . ASP A 1 239 ? -20.483 26.585 -20.115 1.00 31.27 239 ASP A N 1
ATOM 1830 C CA . ASP A 1 239 ? -21.455 26.358 -19.067 1.00 31.90 239 ASP A CA 1
ATOM 1831 C C . ASP A 1 239 ? -21.491 27.598 -18.202 1.00 31.68 239 ASP A C 1
ATOM 1832 O O . ASP A 1 239 ? -20.493 27.956 -17.544 1.00 32.16 239 ASP A O 1
ATOM 1837 N N . LEU A 1 240 ? -22.627 28.276 -18.226 1.00 31.56 240 LEU A N 1
ATOM 1838 C CA . LEU A 1 240 ? -22.764 29.572 -17.570 1.00 31.50 240 LEU A CA 1
ATOM 1839 C C . LEU A 1 240 ? -22.842 29.546 -16.020 1.00 32.13 240 LEU A C 1
ATOM 1840 O O . LEU A 1 240 ? -22.666 30.583 -15.382 1.00 32.62 240 LEU A O 1
ATOM 1845 N N . LEU A 1 241 ? -23.108 28.381 -15.428 1.00 32.41 241 LEU A N 1
ATOM 1846 C CA . LEU A 1 241 ? -23.029 28.242 -13.973 1.00 33.05 241 LEU A CA 1
ATOM 1847 C C . LEU A 1 241 ? -21.584 28.230 -13.543 1.00 33.08 241 LEU A C 1
ATOM 1848 O O . LEU A 1 241 ? -21.231 28.830 -12.548 1.00 33.24 241 LEU A O 1
ATOM 1853 N N . LEU A 1 242 ? -20.748 27.555 -14.326 1.00 33.69 242 LEU A N 1
ATOM 1854 C CA . LEU A 1 242 ? -19.317 27.480 -14.077 1.00 33.45 242 LEU A CA 1
ATOM 1855 C C . LEU A 1 242 ? -18.632 28.807 -14.453 1.00 34.03 242 LEU A C 1
ATOM 1856 O O . LEU A 1 242 ? -17.809 29.346 -13.711 1.00 34.31 242 LEU A O 1
ATOM 1861 N N . LEU A 1 243 ? -18.993 29.363 -15.595 1.00 34.00 243 LEU A N 1
ATOM 1862 C CA . LEU A 1 243 ? -18.308 30.558 -16.061 1.00 34.21 243 LEU A CA 1
ATOM 1863 C C . LEU A 1 243 ? -18.672 31.765 -15.195 1.00 34.14 243 LEU A C 1
ATOM 1864 O O . LEU A 1 243 ? -17.807 32.585 -14.826 1.00 34.06 243 LEU A O 1
ATOM 1869 N N . GLY A 1 244 ? -19.965 31.887 -14.889 1.00 33.64 244 GLY A N 1
ATOM 1870 C CA . GLY A 1 244 ? -20.434 32.917 -13.977 1.00 33.14 244 GLY A CA 1
ATOM 1871 C C . GLY A 1 244 ? -19.846 32.795 -12.578 1.00 32.78 244 GLY A C 1
ATOM 1872 O O . GLY A 1 244 ? -19.688 33.791 -11.908 1.00 33.03 244 GLY A O 1
ATOM 1873 N N . ASN A 1 245 ? -19.527 31.584 -12.140 1.00 32.53 245 ASN A N 1
ATOM 1874 C CA . ASN A 1 245 ? -18.855 31.396 -10.859 1.00 33.11 245 ASN A CA 1
ATOM 1875 C C . ASN A 1 245 ? -17.469 32.054 -10.864 1.00 33.31 245 ASN A C 1
ATOM 1876 O O . ASN A 1 245 ? -17.143 32.830 -9.944 1.00 33.51 245 ASN A O 1
ATOM 1881 N N . TYR A 1 246 ? -16.661 31.744 -11.888 1.00 32.60 246 TYR A N 1
ATOM 1882 C CA . TYR A 1 246 ? -15.327 32.338 -11.990 1.00 32.46 246 TYR A CA 1
ATOM 1883 C C . TYR A 1 246 ? -15.401 33.870 -12.168 1.00 32.51 246 TYR A C 1
ATOM 1884 O O . TYR A 1 246 ? -14.517 34.610 -11.677 1.00 32.12 246 TYR A O 1
ATOM 1893 N N . TRP A 1 247 ? -16.450 34.348 -12.851 1.00 32.24 247 TRP A N 1
ATOM 1894 C CA . TRP A 1 247 ? -16.665 35.799 -12.969 1.00 32.57 247 TRP A CA 1
ATOM 1895 C C . TRP A 1 247 ? -17.260 36.432 -11.713 1.00 33.48 247 TRP A C 1
ATOM 1896 O O . TRP A 1 247 ? -17.518 37.630 -11.673 1.00 33.31 247 TRP A O 1
ATOM 1907 N N . GLY A 1 248 ? -17.463 35.623 -10.670 1.00 35.06 248 GLY A N 1
ATOM 1908 C CA . GLY A 1 248 ? -18.019 36.135 -9.421 1.00 36.15 248 GLY A CA 1
ATOM 1909 C C . GLY A 1 248 ? -19.404 36.715 -9.622 1.00 36.94 248 GLY A C 1
ATOM 1910 O O . GLY A 1 248 ? -19.699 37.803 -9.177 1.00 37.13 248 GLY A O 1
ATOM 1911 N N . CYS A 1 249 ? -20.264 35.981 -10.296 1.00 37.47 249 CYS A N 1
ATOM 1912 C CA . CYS A 1 249 ? -21.622 36.450 -10.506 1.00 38.66 249 CYS A CA 1
ATOM 1913 C C . CYS A 1 249 ? -22.568 35.924 -9.423 1.00 39.04 249 CYS A C 1
ATOM 1914 O O . CYS A 1 249 ? -23.660 36.440 -9.249 1.00 39.37 249 CYS A O 1
ATOM 1917 N N . TYR A 1 250 ? -22.128 34.893 -8.714 1.00 39.96 250 TYR A N 1
ATOM 1918 C CA . TYR A 1 250 ? -22.976 34.159 -7.811 1.00 40.72 250 TYR A CA 1
ATOM 1919 C C . TYR A 1 250 ? -22.472 34.289 -6.370 1.00 41.89 250 TYR A C 1
ATOM 1920 O O . TYR A 1 250 ? -21.378 34.810 -6.146 1.00 42.11 250 TYR A O 1
ATOM 1929 N N . ASP A 1 251 ? -23.279 33.844 -5.400 1.00 43.17 251 ASP A N 1
ATOM 1930 C CA . ASP A 1 251 ? -22.833 33.760 -3.985 1.00 44.03 251 ASP A CA 1
ATOM 1931 C C . ASP A 1 251 ? -22.052 32.479 -3.751 1.00 44.01 251 ASP A C 1
ATOM 1932 O O . ASP A 1 251 ? -22.465 31.598 -3.004 1.00 44.76 251 ASP A O 1
ATOM 1937 N N . GLU A 1 252 ? -20.923 32.383 -4.433 1.00 43.75 252 GLU A N 1
ATOM 1938 C CA . GLU A 1 252 ? -20.088 31.196 -4.385 1.00 43.51 252 GLU A CA 1
ATOM 1939 C C . GLU A 1 252 ? -18.648 31.657 -4.482 1.00 42.52 252 GLU A C 1
ATOM 1940 O O . GLU A 1 252 ? -18.353 32.687 -5.093 1.00 42.30 252 GLU A O 1
ATOM 1946 N N . PRO A 1 253 ? -17.748 30.897 -3.873 1.00 41.70 253 PRO A N 1
ATOM 1947 C CA . PRO A 1 253 ? -16.343 31.176 -4.053 1.00 40.85 253 PRO A CA 1
ATOM 1948 C C . PRO A 1 253 ? -15.923 30.804 -5.471 1.00 39.88 253 PRO A C 1
ATOM 1949 O O . PRO A 1 253 ? -16.404 29.818 -6.010 1.00 39.26 253 PRO A O 1
ATOM 1953 N N . LYS A 1 254 ? -15.011 31.582 -6.048 1.00 39.39 254 LYS A N 1
ATOM 1954 C CA . LYS A 1 254 ? -14.562 31.403 -7.438 1.00 38.70 254 LYS A CA 1
ATOM 1955 C C . LYS A 1 254 ? -13.762 30.136 -7.583 1.00 38.75 254 LYS A C 1
ATOM 1956 O O . LYS A 1 254 ? -12.838 29.920 -6.838 1.00 39.23 254 LYS A O 1
ATOM 1962 N N . ARG A 1 255 ? -14.119 29.285 -8.535 1.00 39.06 255 ARG A N 1
ATOM 1963 C CA . ARG A 1 255 ? -13.292 28.121 -8.893 1.00 39.40 255 ARG A CA 1
ATOM 1964 C C . ARG A 1 255 ? -12.654 28.288 -10.277 1.00 38.90 255 ARG A C 1
ATOM 1965 O O . ARG A 1 255 ? -13.244 28.927 -11.175 1.00 38.75 255 ARG A O 1
ATOM 1973 N N . TYR A 1 256 ? -11.473 27.696 -10.450 1.00 37.83 256 TYR A N 1
ATOM 1974 C CA . TYR A 1 256 ? -10.847 27.662 -11.758 1.00 36.65 256 TYR A CA 1
ATOM 1975 C C . TYR A 1 256 ? -11.749 26.993 -12.785 1.00 36.03 256 TYR A C 1
ATOM 1976 O O . TYR A 1 256 ? -12.171 25.842 -12.629 1.00 36.11 256 TYR A O 1
ATOM 1985 N N . HIS A 1 257 ? -12.028 27.720 -13.858 1.00 35.42 257 HIS A N 1
ATOM 1986 C CA . HIS A 1 257 ? -12.813 27.179 -14.963 1.00 34.07 257 HIS A CA 1
ATOM 1987 C C . HIS A 1 257 ? -11.957 26.967 -16.219 1.00 33.57 257 HIS A C 1
ATOM 1988 O O . HIS A 1 257 ? -11.800 25.840 -16.689 1.00 34.04 257 HIS A O 1
ATOM 1995 N N . HIS A 1 258 ? -11.384 28.049 -16.743 1.00 32.68 258 HIS A N 1
ATOM 1996 C CA . HIS A 1 258 ? -10.483 28.005 -17.915 1.00 31.62 258 HIS A CA 1
ATOM 1997 C C . HIS A 1 258 ? -9.702 29.299 -17.866 1.00 30.97 258 HIS A C 1
ATOM 1998 O O . HIS A 1 258 ? -10.090 30.218 -17.181 1.00 30.58 258 HIS A O 1
ATOM 2005 N N . THR A 1 259 ? -8.573 29.349 -18.554 1.00 30.54 259 THR A N 1
ATOM 2006 C CA . THR A 1 259 ? -7.765 30.550 -18.571 1.00 29.83 259 THR A CA 1
ATOM 2007 C C . THR A 1 259 ? -8.400 31.591 -19.491 1.00 30.03 259 THR A C 1
ATOM 2008 O O . THR A 1 259 ? -8.604 31.341 -20.679 1.00 30.58 259 THR A O 1
ATOM 2012 N N . VAL A 1 260 ? -8.743 32.741 -18.930 1.00 30.03 260 VAL A N 1
ATOM 2013 C CA . VAL A 1 260 ? -9.377 33.794 -19.698 1.00 29.34 260 VAL A CA 1
ATOM 2014 C C . VAL A 1 260 ? -8.287 34.596 -20.424 1.00 29.82 260 VAL A C 1
ATOM 2015 O O . VAL A 1 260 ? -7.112 34.544 -20.071 1.00 29.94 260 VAL A O 1
ATOM 2019 N N . ALA A 1 261 ? -8.676 35.328 -21.459 1.00 29.68 261 ALA A N 1
ATOM 2020 C CA . ALA A 1 261 ? -7.740 36.077 -22.237 1.00 28.61 261 ALA A CA 1
ATOM 2021 C C . ALA A 1 261 ? -7.541 37.445 -21.589 1.00 28.83 261 ALA A C 1
ATOM 2022 O O . ALA A 1 261 ? -8.241 38.446 -21.913 1.00 28.87 261 ALA A O 1
ATOM 2024 N N . SER A 1 262 ? -6.603 37.470 -20.637 1.00 28.87 262 SER A N 1
ATOM 2025 C CA . SER A 1 262 ? -6.190 38.695 -19.892 1.00 29.17 262 SER A CA 1
ATOM 2026 C C . SER A 1 262 ? -6.093 39.919 -20.778 1.00 28.21 262 SER A C 1
ATOM 2027 O O . SER A 1 262 ? -6.646 40.974 -20.494 1.00 28.09 262 SER A O 1
ATOM 2030 N N . ASN A 1 263 ? -5.308 39.757 -21.835 1.00 27.48 263 ASN A N 1
ATOM 2031 C CA . ASN A 1 263 ? -5.008 40.835 -22.770 1.00 26.75 263 ASN A CA 1
ATOM 2032 C C . ASN A 1 263 ? -6.242 41.377 -23.449 1.00 25.71 263 ASN A C 1
ATOM 2033 O O . ASN A 1 263 ? -6.374 42.589 -23.586 1.00 25.95 263 ASN A O 1
ATOM 2038 N N . LEU A 1 264 ? -7.145 40.481 -23.834 1.00 25.38 264 LEU A N 1
ATOM 2039 C CA . LEU A 1 264 ? -8.450 40.882 -24.413 1.00 25.91 264 LEU A CA 1
ATOM 2040 C C . LEU A 1 264 ? -9.344 41.548 -23.391 1.00 25.75 264 LEU A C 1
ATOM 2041 O O . LEU A 1 264 ? -10.041 42.492 -23.714 1.00 25.88 264 LEU A O 1
ATOM 2046 N N . ILE A 1 265 ? -9.266 41.083 -22.142 1.00 26.13 265 ILE A N 1
ATOM 2047 C CA . ILE A 1 265 ? -9.984 41.716 -21.008 1.00 26.33 265 ILE A CA 1
ATOM 2048 C C . ILE A 1 265 ? -9.507 43.135 -20.726 1.00 26.57 265 ILE A C 1
ATOM 2049 O O . ILE A 1 265 ? -10.329 44.038 -20.531 1.00 26.61 265 ILE A O 1
ATOM 2054 N N . PHE A 1 266 ? -8.187 43.337 -20.707 1.00 26.86 266 PHE A N 1
ATOM 2055 C CA . PHE A 1 266 ? -7.625 44.691 -20.485 1.00 27.06 266 PHE A CA 1
ATOM 2056 C C . PHE A 1 266 ? -8.126 45.652 -21.544 1.00 27.05 266 PHE A C 1
ATOM 2057 O O . PHE A 1 266 ? -8.378 46.805 -21.266 1.00 26.95 266 PHE A O 1
ATOM 2065 N N . ALA A 1 267 ? -8.212 45.152 -22.775 1.00 27.11 267 ALA A N 1
ATOM 2066 C CA . ALA A 1 267 ? -8.614 45.952 -23.915 1.00 26.88 267 ALA A CA 1
ATOM 2067 C C . ALA A 1 267 ? -10.108 46.309 -23.846 1.00 26.92 267 ALA A C 1
ATOM 2068 O O . ALA A 1 267 ? -10.473 47.458 -24.054 1.00 26.40 267 ALA A O 1
ATOM 2070 N N . LEU A 1 268 ? -10.950 45.307 -23.582 1.00 27.35 268 LEU A N 1
ATOM 2071 C CA . LEU A 1 268 ? -12.369 45.492 -23.380 1.00 28.02 268 LEU A CA 1
ATOM 2072 C C . LEU A 1 268 ? -12.659 46.522 -22.268 1.00 28.43 268 LEU A C 1
ATOM 2073 O O . LEU A 1 268 ? -13.466 47.451 -22.439 1.00 28.34 268 LEU A O 1
ATOM 2078 N N . ARG A 1 269 ? -11.976 46.359 -21.147 1.00 28.57 269 ARG A N 1
ATOM 2079 C CA . ARG A 1 269 ? -12.083 47.287 -20.030 1.00 28.88 269 ARG A CA 1
ATOM 2080 C C . ARG A 1 269 ? -11.880 48.732 -20.488 1.00 29.00 269 ARG A C 1
ATOM 2081 O O . ARG A 1 269 ? -12.683 49.614 -20.176 1.00 29.59 269 ARG A O 1
ATOM 2089 N N . GLU A 1 270 ? -10.815 48.954 -21.239 1.00 28.86 270 GLU A N 1
ATOM 2090 C CA . GLU A 1 270 ? -10.479 50.271 -21.778 1.00 29.47 270 GLU A CA 1
ATOM 2091 C C . GLU A 1 270 ? -11.492 50.787 -22.823 1.00 29.45 270 GLU A C 1
ATOM 2092 O O . GLU A 1 270 ? -11.752 51.990 -22.902 1.00 30.10 270 GLU A O 1
ATOM 2098 N N . ALA A 1 271 ? -12.069 49.879 -23.611 1.00 29.10 271 ALA A N 1
ATOM 2099 C CA . ALA A 1 271 ? -13.139 50.239 -24.547 1.00 28.71 271 ALA A CA 1
ATOM 2100 C C . ALA A 1 271 ? -14.386 50.629 -23.751 1.00 28.47 271 ALA A C 1
ATOM 2101 O O . ALA A 1 271 ? -15.080 51.582 -24.094 1.00 27.32 271 ALA A O 1
ATOM 2103 N N . LEU A 1 272 ? -14.649 49.912 -22.666 1.00 28.95 272 LEU A N 1
ATOM 2104 C CA . LEU A 1 272 ? -15.794 50.258 -21.821 1.00 30.27 272 LEU A CA 1
ATOM 2105 C C . LEU A 1 272 ? -15.572 51.620 -21.136 1.00 31.13 272 LEU A C 1
ATOM 2106 O O . LEU A 1 272 ? -16.457 52.460 -21.141 1.00 31.09 272 LEU A O 1
ATOM 2111 N N . ALA A 1 273 ? -14.365 51.855 -20.612 1.00 31.84 273 ALA A N 1
ATOM 2112 C CA . ALA A 1 273 ? -14.019 53.157 -20.000 1.00 32.18 273 ALA A CA 1
ATOM 2113 C C . ALA A 1 273 ? -14.222 54.302 -20.966 1.00 33.16 273 ALA A C 1
ATOM 2114 O O . ALA A 1 273 ? -14.747 55.339 -20.572 1.00 33.64 273 ALA A O 1
ATOM 2116 N N . GLN A 1 274 ? -13.832 54.112 -22.230 1.00 33.86 274 GLN A N 1
ATOM 2117 C CA . GLN A 1 274 ? -14.005 55.148 -23.261 1.00 34.52 274 GLN A CA 1
ATOM 2118 C C . GLN A 1 274 ? -15.458 55.567 -23.464 1.00 35.92 274 GLN A C 1
ATOM 2119 O O . GLN A 1 274 ? -15.749 56.758 -23.608 1.00 35.98 274 GLN A O 1
ATOM 2125 N N . ILE A 1 275 ? -16.357 54.584 -23.502 1.00 37.22 275 ILE A N 1
ATOM 2126 C CA . ILE A 1 275 ? -17.764 54.865 -23.704 1.00 38.84 275 ILE A CA 1
ATOM 2127 C C . ILE A 1 275 ? -18.417 55.397 -22.416 1.00 39.36 275 ILE A C 1
ATOM 2128 O O . ILE A 1 275 ? -19.279 56.287 -22.492 1.00 39.10 275 ILE A O 1
ATOM 2133 N N . ALA A 1 276 ? -17.986 54.880 -21.261 1.00 39.71 276 ALA A N 1
ATOM 2134 C CA . ALA A 1 276 ? -18.367 55.454 -19.972 1.00 40.60 276 ALA A CA 1
ATOM 2135 C C . ALA A 1 276 ? -17.987 56.944 -19.857 1.00 41.71 276 ALA A C 1
ATOM 2136 O O . ALA A 1 276 ? -18.827 57.757 -19.436 1.00 42.26 276 ALA A O 1
ATOM 2138 N N . GLU A 1 277 ? -16.772 57.309 -20.274 1.00 42.37 277 GLU A N 1
ATOM 2139 C CA . GLU A 1 277 ? -16.309 58.708 -20.243 1.00 43.63 277 GLU A CA 1
ATOM 2140 C C . GLU A 1 277 ? -17.071 59.655 -21.153 1.00 43.57 277 GLU A C 1
ATOM 2141 O O . GLU A 1 277 ? -17.256 60.810 -20.821 1.00 43.98 277 GLU A O 1
ATOM 2147 N N . GLU A 1 278 ? -17.468 59.181 -22.323 1.00 43.62 278 GLU A N 1
ATOM 2148 C CA . GLU A 1 278 ? -18.223 60.008 -23.242 1.00 43.29 278 GLU A CA 1
ATOM 2149 C C . GLU A 1 278 ? -19.709 59.970 -22.898 1.00 42.45 278 GLU A C 1
ATOM 2150 O O . GLU A 1 278 ? -20.398 60.972 -23.041 1.00 42.01 278 GLU A O 1
ATOM 2156 N N . GLY A 1 279 ? -20.163 58.808 -22.422 1.00 41.79 279 GLY A N 1
ATOM 2157 C CA . GLY A 1 279 ? -21.553 58.532 -22.147 1.00 40.97 279 GLY A CA 1
ATOM 2158 C C . GLY A 1 279 ? -22.304 57.910 -23.318 1.00 40.78 279 GLY A C 1
ATOM 2159 O O . GLY A 1 279 ? -22.175 58.354 -24.479 1.00 39.87 279 GLY A O 1
ATOM 2160 N N . LEU A 1 280 ? -23.120 56.900 -23.000 1.00 41.02 280 LEU A N 1
ATOM 2161 C CA . LEU A 1 280 ? -24.000 56.255 -23.981 1.00 41.73 280 LEU A CA 1
ATOM 2162 C C . LEU A 1 280 ? -24.762 57.200 -24.912 1.00 42.56 280 LEU A C 1
ATOM 2163 O O . LEU A 1 280 ? -24.589 57.122 -26.143 1.00 42.57 280 LEU A O 1
ATOM 2168 N N . GLU A 1 281 ? -25.598 58.066 -24.333 1.00 43.36 281 GLU A N 1
ATOM 2169 C CA . GLU A 1 281 ? -26.441 59.001 -25.106 1.00 44.82 281 GLU A CA 1
ATOM 2170 C C . GLU A 1 281 ? -25.666 59.763 -26.181 1.00 44.22 281 GLU A C 1
ATOM 2171 O O . GLU A 1 281 ? -26.086 59.820 -27.349 1.00 44.08 281 GLU A O 1
ATOM 2177 N N . ASN A 1 282 ? -24.522 60.325 -25.782 1.00 44.35 282 ASN A N 1
ATOM 2178 C CA . ASN A 1 282 ? -23.668 61.067 -26.715 1.00 44.38 282 ASN A CA 1
ATOM 2179 C C . ASN A 1 282 ? -23.075 60.232 -27.840 1.00 43.90 282 ASN A C 1
ATOM 2180 O O . ASN A 1 282 ? -22.928 60.730 -28.957 1.00 43.67 282 ASN A O 1
ATOM 2185 N N . GLN A 1 283 ? -22.740 58.976 -27.540 1.00 43.34 283 GLN A N 1
ATOM 2186 C CA . GLN A 1 283 ? -22.173 58.092 -28.546 1.00 43.45 283 GLN A CA 1
ATOM 2187 C C . GLN A 1 283 ? -23.211 57.702 -29.578 1.00 42.89 283 GLN A C 1
ATOM 2188 O O . GLN A 1 283 ? -22.953 57.773 -30.783 1.00 42.59 283 GLN A O 1
ATOM 2194 N N . ILE A 1 284 ? -24.367 57.282 -29.082 1.00 42.72 284 ILE A N 1
ATOM 2195 C CA . ILE A 1 284 ? -25.550 57.004 -29.902 1.00 42.71 284 ILE A CA 1
ATOM 2196 C C . ILE A 1 284 ? -25.935 58.189 -30.783 1.00 43.38 284 ILE A C 1
ATOM 2197 O O . ILE A 1 284 ? -26.145 57.999 -31.977 1.00 43.20 284 ILE A O 1
ATOM 2202 N N . LYS A 1 285 ? -25.976 59.407 -30.220 1.00 44.06 285 LYS A N 1
ATOM 2203 C CA . LYS A 1 285 ? -26.268 60.608 -31.030 1.00 44.91 285 LYS A CA 1
ATOM 2204 C C . LYS A 1 285 ? -25.199 60.878 -32.083 1.00 44.49 285 LYS A C 1
ATOM 2205 O O . LYS A 1 285 ? -25.510 61.321 -33.182 1.00 44.84 285 LYS A O 1
ATOM 2211 N N . ARG A 1 286 ? -23.941 60.620 -31.757 1.00 44.04 286 ARG A N 1
ATOM 2212 C CA . ARG A 1 286 ? -22.868 60.832 -32.725 1.00 43.79 286 ARG A CA 1
ATOM 2213 C C . ARG A 1 286 ? -23.009 59.854 -33.901 1.00 43.45 286 ARG A C 1
ATOM 2214 O O . ARG A 1 286 ? -22.808 60.208 -35.072 1.00 43.57 286 ARG A O 1
ATOM 2222 N N . ARG A 1 287 ? -23.382 58.627 -33.590 1.00 42.86 287 ARG A N 1
ATOM 2223 C CA . ARG A 1 287 ? -23.524 57.613 -34.622 1.00 43.02 287 ARG A CA 1
ATOM 2224 C C . ARG A 1 287 ? -24.752 57.844 -35.497 1.00 42.87 287 ARG A C 1
ATOM 2225 O O . ARG A 1 287 ? -24.698 57.637 -36.704 1.00 42.59 287 ARG A O 1
ATOM 2233 N N . ILE A 1 288 ? -25.842 58.288 -34.884 1.00 43.18 288 ILE A N 1
ATOM 2234 C CA . ILE A 1 288 ? -27.026 58.693 -35.620 1.00 43.15 288 ILE A CA 1
ATOM 2235 C C . ILE A 1 288 ? -26.759 59.865 -36.558 1.00 43.30 288 ILE A C 1
ATOM 2236 O O . ILE A 1 288 ? -27.209 59.792 -37.690 1.00 43.74 288 ILE A O 1
ATOM 2241 N N . GLU A 1 289 ? -26.006 60.902 -36.137 1.00 43.27 289 GLU A N 1
ATOM 2242 C CA . GLU A 1 289 ? -25.656 62.019 -37.049 1.00 43.97 289 GLU A CA 1
ATOM 2243 C C . GLU A 1 289 ? -24.842 61.514 -38.216 1.00 43.02 289 GLU A C 1
ATOM 2244 O O . GLU A 1 289 ? -25.093 61.900 -39.371 1.00 43.46 289 GLU A O 1
ATOM 2250 N N . CYS A 1 290 ? -23.829 60.700 -37.902 1.00 42.00 290 CYS A N 1
ATOM 2251 C CA . CYS A 1 290 ? -22.925 60.126 -38.908 1.00 40.89 290 CYS A CA 1
ATOM 2252 C C . CYS A 1 290 ? -23.670 59.372 -39.975 1.00 39.83 290 CYS A C 1
ATOM 2253 O O . CYS A 1 290 ? -23.353 59.520 -41.149 1.00 39.22 290 CYS A O 1
ATOM 2256 N N . ALA A 1 291 ? -24.644 58.564 -39.564 1.00 39.31 291 ALA A N 1
ATOM 2257 C CA . ALA A 1 291 ? -25.522 57.870 -40.498 1.00 39.69 291 ALA A CA 1
ATOM 2258 C C . ALA A 1 291 ? -26.261 58.848 -41.434 1.00 40.13 291 ALA A C 1
ATOM 2259 O O . ALA A 1 291 ? -26.209 58.695 -42.655 1.00 39.46 291 ALA A O 1
ATOM 2261 N N . GLN A 1 292 ? -26.905 59.874 -40.862 1.00 40.78 292 GLN A N 1
ATOM 2262 C CA . GLN A 1 292 ? -27.506 60.959 -41.658 1.00 41.51 292 GLN A CA 1
ATOM 2263 C C . GLN A 1 292 ? -26.563 61.535 -42.708 1.00 41.00 292 GLN A C 1
ATOM 2264 O O . GLN A 1 292 ? -26.934 61.631 -43.881 1.00 41.62 292 GLN A O 1
ATOM 2270 N N . ILE A 1 293 ? -25.362 61.922 -42.298 1.00 40.72 293 ILE A N 1
ATOM 2271 C CA . ILE A 1 293 ? -24.360 62.427 -43.250 1.00 40.79 293 ILE A CA 1
ATOM 2272 C C . ILE A 1 293 ? -24.107 61.402 -44.357 1.00 40.86 293 ILE A C 1
ATOM 2273 O O . ILE A 1 293 ? -24.048 61.768 -45.532 1.00 41.46 293 ILE A O 1
ATOM 2278 N N . LEU A 1 294 ? -24.009 60.122 -43.975 1.00 40.62 294 LEU A N 1
ATOM 2279 C CA . LEU A 1 294 ? -23.814 59.022 -44.908 1.00 40.13 294 LEU A CA 1
ATOM 2280 C C . LEU A 1 294 ? -24.956 58.899 -45.910 1.00 40.35 294 LEU A C 1
ATOM 2281 O O . LEU A 1 294 ? -24.714 58.813 -47.125 1.00 39.39 294 LEU A O 1
ATOM 2286 N N . TYR A 1 295 ? -26.187 58.871 -45.385 1.00 40.95 295 TYR A N 1
ATOM 2287 C CA . TYR A 1 295 ? -27.408 58.805 -46.210 1.00 41.96 295 TYR A CA 1
ATOM 2288 C C . TYR A 1 295 ? -27.475 59.927 -47.236 1.00 43.73 295 TYR A C 1
ATOM 2289 O O . TYR A 1 295 ? -27.713 59.662 -48.423 1.00 43.95 295 TYR A O 1
ATOM 2298 N N . GLU A 1 296 ? -27.213 61.159 -46.786 1.00 45.77 296 GLU A N 1
ATOM 2299 C CA . GLU A 1 296 ? -27.226 62.341 -47.651 1.00 47.94 296 GLU A CA 1
ATOM 2300 C C . GLU A 1 296 ? -26.232 62.202 -48.774 1.00 47.67 296 GLU A C 1
ATOM 2301 O O . GLU A 1 296 ? -26.582 62.399 -49.942 1.00 48.14 296 GLU A O 1
ATOM 2307 N N . GLY A 1 297 ? -24.995 61.851 -48.418 1.00 47.74 297 GLY A N 1
ATOM 2308 C CA . GLY A 1 297 ? -23.913 61.705 -49.384 1.00 47.54 297 GLY A CA 1
ATOM 2309 C C . GLY A 1 297 ? -24.156 60.615 -50.409 1.00 47.80 297 GLY A C 1
ATOM 2310 O O . GLY A 1 297 ? -23.760 60.758 -51.562 1.00 47.79 297 GLY A O 1
ATOM 2311 N N . LEU A 1 298 ? -24.789 59.524 -49.977 1.00 48.20 298 LEU A N 1
ATOM 2312 C CA . LEU A 1 298 ? -25.111 58.406 -50.857 1.00 48.79 298 LEU A CA 1
ATOM 2313 C C . LEU A 1 298 ? -26.222 58.793 -51.809 1.00 49.58 298 LEU A C 1
ATOM 2314 O O . LEU A 1 298 ? -26.164 58.434 -52.982 1.00 49.49 298 LEU A O 1
ATOM 2319 N N . GLY A 1 299 ? -27.217 59.525 -51.288 1.00 50.51 299 GLY A N 1
ATOM 2320 C CA . GLY A 1 299 ? -28.277 60.166 -52.087 1.00 51.31 299 GLY A CA 1
ATOM 2321 C C . GLY A 1 299 ? -27.722 61.004 -53.231 1.00 52.13 299 GLY A C 1
ATOM 2322 O O . GLY A 1 299 ? -28.098 60.796 -54.387 1.00 51.95 299 GLY A O 1
ATOM 2323 N N . LYS A 1 300 ? -26.795 61.914 -52.910 1.00 52.50 300 LYS A N 1
ATOM 2324 C CA . LYS A 1 300 ? -26.175 62.785 -53.906 1.00 53.10 300 LYS A CA 1
ATOM 2325 C C . LYS A 1 300 ? -25.443 62.017 -54.997 1.00 52.86 300 LYS A C 1
ATOM 2326 O O . LYS A 1 300 ? -25.236 62.535 -56.093 1.00 53.17 300 LYS A O 1
ATOM 2332 N N . MET A 1 301 ? -25.046 60.785 -54.707 1.00 52.44 301 MET A N 1
ATOM 2333 C CA . MET A 1 301 ? -24.296 60.002 -55.676 1.00 52.05 301 MET A CA 1
ATOM 2334 C C . MET A 1 301 ? -25.240 59.186 -56.551 1.00 51.35 301 MET A C 1
ATOM 2335 O O . MET A 1 301 ? -24.837 58.609 -57.554 1.00 50.97 301 MET A O 1
ATOM 2340 N N . GLY A 1 302 ? -26.503 59.146 -56.145 1.00 50.91 302 GLY A N 1
ATOM 2341 C CA . GLY A 1 302 ? -27.525 58.395 -56.851 1.00 50.63 302 GLY A CA 1
ATOM 2342 C C . GLY A 1 302 ? -27.586 56.944 -56.425 1.00 50.44 302 GLY A C 1
ATOM 2343 O O . GLY A 1 302 ? -28.056 56.092 -57.176 1.00 50.61 302 GLY A O 1
ATOM 2344 N N . LEU A 1 303 ? -27.120 56.668 -55.208 1.00 50.11 303 LEU A N 1
ATOM 2345 C CA . LEU A 1 303 ? -26.962 55.295 -54.734 1.00 49.52 303 LEU A CA 1
ATOM 2346 C C . LEU A 1 303 ? -28.071 54.899 -53.785 1.00 49.27 303 LEU A C 1
ATOM 2347 O O . LEU A 1 303 ? -28.505 55.687 -52.931 1.00 49.08 303 LEU A O 1
ATOM 2352 N N . ASP A 1 304 ? -28.531 53.664 -53.953 1.00 49.02 304 ASP A N 1
ATOM 2353 C CA . ASP A 1 304 ? -29.628 53.128 -53.154 1.00 48.87 304 ASP A CA 1
ATOM 2354 C C . ASP A 1 304 ? -29.137 52.353 -51.934 1.00 48.05 304 ASP A C 1
ATOM 2355 O O . ASP A 1 304 ? -28.015 51.829 -51.915 1.00 47.51 304 ASP A O 1
ATOM 2360 N N . ILE A 1 305 ? -29.995 52.315 -50.920 1.00 47.06 305 ILE A N 1
ATOM 2361 C CA . ILE A 1 305 ? -29.700 51.725 -49.641 1.00 46.37 305 ILE A CA 1
ATOM 2362 C C . ILE A 1 305 ? -30.575 50.492 -49.525 1.00 46.41 305 ILE A C 1
ATOM 2363 O O . ILE A 1 305 ? -31.769 50.563 -49.814 1.00 46.71 305 ILE A O 1
ATOM 2368 N N . PHE A 1 306 ? -29.971 49.363 -49.135 1.00 46.26 306 PHE A N 1
ATOM 2369 C CA . PHE A 1 306 ? -30.653 48.069 -49.067 1.00 46.10 306 PHE A CA 1
ATOM 2370 C C . PHE A 1 306 ? -31.930 48.118 -48.227 1.00 46.85 306 PHE A C 1
ATOM 2371 O O . PHE A 1 306 ? -32.993 47.641 -48.677 1.00 46.75 306 PHE A O 1
ATOM 2379 N N . VAL A 1 307 ? -31.831 48.673 -47.019 1.00 47.44 307 VAL A N 1
ATOM 2380 C CA . VAL A 1 307 ? -33.032 48.963 -46.228 1.00 48.44 307 VAL A CA 1
ATOM 2381 C C . VAL A 1 307 ? -33.553 50.343 -46.630 1.00 49.42 307 VAL A C 1
ATOM 2382 O O . VAL A 1 307 ? -32.960 51.363 -46.309 1.00 49.29 307 VAL A O 1
ATOM 2386 N N . LYS A 1 308 ? -34.676 50.336 -47.341 1.00 50.91 308 LYS A N 1
ATOM 2387 C CA . LYS A 1 308 ? -35.201 51.509 -48.036 1.00 52.47 308 LYS A CA 1
ATOM 2388 C C . LYS A 1 308 ? -35.839 52.514 -47.087 1.00 52.11 308 LYS A C 1
ATOM 2389 O O . LYS A 1 308 ? -35.560 53.690 -47.163 1.00 52.32 308 LYS A O 1
ATOM 2395 N N . ASP A 1 309 ? -36.680 52.031 -46.188 1.00 52.16 309 ASP A N 1
ATOM 2396 C CA . ASP A 1 309 ? -37.339 52.875 -45.219 1.00 52.55 309 ASP A CA 1
ATOM 2397 C C . ASP A 1 309 ? -36.344 53.253 -44.126 1.00 52.64 309 ASP A C 1
ATOM 2398 O O . ASP A 1 309 ? -35.869 52.387 -43.397 1.00 52.27 309 ASP A O 1
ATOM 2403 N N . PRO A 1 310 ? -36.041 54.559 -43.995 1.00 52.81 310 PRO A N 1
ATOM 2404 C CA . PRO A 1 310 ? -35.150 55.082 -42.958 1.00 52.68 310 PRO A CA 1
ATOM 2405 C C . PRO A 1 310 ? -35.586 54.715 -41.550 1.00 52.92 310 PRO A C 1
ATOM 2406 O O . PRO A 1 310 ? -34.752 54.583 -40.660 1.00 53.10 310 PRO A O 1
ATOM 2410 N N . ARG A 1 311 ? -36.884 54.535 -41.352 1.00 53.10 311 ARG A N 1
ATOM 2411 C CA . ARG A 1 311 ? -37.431 54.126 -40.057 1.00 53.37 311 ARG A CA 1
ATOM 2412 C C . ARG A 1 311 ? -36.860 52.782 -39.577 1.00 51.37 311 ARG A C 1
ATOM 2413 O O . ARG A 1 311 ? -36.842 52.516 -38.383 1.00 50.90 311 ARG A O 1
ATOM 2421 N N . HIS A 1 312 ? -36.406 51.949 -40.517 1.00 49.57 312 HIS A N 1
ATOM 2422 C CA . HIS A 1 312 ? -36.025 50.568 -40.224 1.00 48.07 312 HIS A CA 1
ATOM 2423 C C . HIS A 1 312 ? -34.507 50.309 -40.158 1.00 46.29 312 HIS A C 1
ATOM 2424 O O . HIS A 1 312 ? -34.070 49.175 -39.885 1.00 46.07 312 HIS A O 1
ATOM 2431 N N . ARG A 1 313 ? -33.728 51.359 -40.388 1.00 43.88 313 ARG A N 1
ATOM 2432 C CA . ARG A 1 313 ? -32.307 51.241 -40.584 1.00 42.23 313 ARG A CA 1
ATOM 2433 C C . ARG A 1 313 ? -31.531 51.154 -39.290 1.00 40.65 313 ARG A C 1
ATOM 2434 O O . ARG A 1 313 ? -31.825 51.867 -38.349 1.00 40.97 313 ARG A O 1
ATOM 2442 N N . LEU A 1 314 ? -30.540 50.274 -39.261 1.00 39.06 314 LEU A N 1
ATOM 2443 C CA . LEU A 1 314 ? -29.486 50.263 -38.229 1.00 37.51 314 LEU A CA 1
ATOM 2444 C C . LEU A 1 314 ? -28.411 51.268 -38.619 1.00 36.73 314 LEU A C 1
ATOM 2445 O O . LEU A 1 314 ? -27.790 51.124 -39.666 1.00 36.79 314 LEU A O 1
ATOM 2450 N N . PRO A 1 315 ? -28.207 52.308 -37.802 1.00 35.83 315 PRO A N 1
ATOM 2451 C CA . PRO A 1 315 ? -27.246 53.369 -38.127 1.00 35.26 315 PRO A CA 1
ATOM 2452 C C . PRO A 1 315 ? -25.813 52.866 -38.361 1.00 34.49 315 PRO A C 1
ATOM 2453 O O . PRO A 1 315 ? -25.100 53.417 -39.181 1.00 33.57 315 PRO A O 1
ATOM 2457 N N . THR A 1 316 ? -25.420 51.816 -37.646 1.00 34.37 316 THR A N 1
ATOM 2458 C CA . THR A 1 316 ? -24.035 51.345 -37.636 1.00 34.38 316 THR A CA 1
ATOM 2459 C C . THR A 1 316 ? -23.641 50.501 -38.865 1.00 34.58 316 THR A C 1
ATOM 2460 O O . THR A 1 316 ? -22.477 50.355 -39.137 1.00 34.89 316 THR A O 1
ATOM 2464 N N . VAL A 1 317 ? -24.612 49.949 -39.594 1.00 34.86 317 VAL A N 1
ATOM 2465 C CA . VAL A 1 317 ? -24.349 49.205 -40.830 1.00 34.56 317 VAL A CA 1
ATOM 2466 C C . VAL A 1 317 ? -25.333 49.604 -41.910 1.00 34.62 317 VAL A C 1
ATOM 2467 O O . VAL A 1 317 ? -26.535 49.531 -41.712 1.00 34.42 317 VAL A O 1
ATOM 2471 N N . THR A 1 318 ? -24.814 49.989 -43.068 1.00 34.54 318 THR A N 1
ATOM 2472 C CA . THR A 1 318 ? -25.635 50.396 -44.191 1.00 34.90 318 THR A CA 1
ATOM 2473 C C . THR A 1 318 ? -25.263 49.592 -45.417 1.00 35.08 318 THR A C 1
ATOM 2474 O O . THR A 1 318 ? -24.111 49.542 -45.798 1.00 34.85 318 THR A O 1
ATOM 2478 N N . GLY A 1 319 ? -26.253 48.995 -46.066 1.00 35.91 319 GLY A N 1
ATOM 2479 C CA . GLY A 1 319 ? -26.033 48.383 -47.376 1.00 36.48 319 GLY A CA 1
ATOM 2480 C C . GLY A 1 319 ? -26.166 49.367 -48.528 1.00 37.14 319 GLY A C 1
ATOM 2481 O O . GLY A 1 319 ? -27.221 49.951 -48.745 1.00 36.70 319 GLY A O 1
ATOM 2482 N N . ILE A 1 320 ? -25.074 49.532 -49.269 1.00 38.09 320 ILE A N 1
ATOM 2483 C CA . ILE A 1 320 ? -25.046 50.312 -50.506 1.00 38.98 320 ILE A CA 1
ATOM 2484 C C . ILE A 1 320 ? -25.235 49.392 -51.718 1.00 39.82 320 ILE A C 1
ATOM 2485 O O . ILE A 1 320 ? -24.348 48.643 -52.053 1.00 39.33 320 ILE A O 1
ATOM 2490 N N . MET A 1 321 ? -26.395 49.463 -52.365 1.00 41.27 321 MET A N 1
ATOM 2491 C CA . MET A 1 321 ? -26.687 48.651 -53.553 1.00 43.00 321 MET A CA 1
ATOM 2492 C C . MET A 1 321 ? -25.698 48.942 -54.682 1.00 44.10 321 MET A C 1
ATOM 2493 O O . MET A 1 321 ? -25.400 50.103 -54.992 1.00 43.81 321 MET A O 1
ATOM 2498 N N . ILE A 1 322 ? -25.160 47.872 -55.259 1.00 45.64 322 ILE A N 1
ATOM 2499 C CA . ILE A 1 322 ? -24.299 47.971 -56.424 1.00 47.34 322 ILE A CA 1
ATOM 2500 C C . ILE A 1 322 ? -25.162 48.394 -57.584 1.00 48.89 322 ILE A C 1
ATOM 2501 O O . ILE A 1 322 ? -26.202 47.772 -57.817 1.00 48.93 322 ILE A O 1
ATOM 2506 N N . PRO A 1 323 ? -24.750 49.460 -58.305 1.00 50.32 323 PRO A N 1
ATOM 2507 C CA . PRO A 1 323 ? -25.464 49.814 -59.541 1.00 51.48 323 PRO A CA 1
ATOM 2508 C C . PRO A 1 323 ? -25.216 48.789 -60.649 1.00 52.49 323 PRO A C 1
ATOM 2509 O O . PRO A 1 323 ? -24.227 48.076 -60.614 1.00 52.39 323 PRO A O 1
ATOM 2513 N N . LYS A 1 324 ? -26.127 48.729 -61.609 1.00 53.91 324 LYS A N 1
ATOM 2514 C CA . LYS A 1 324 ? -26.124 47.716 -62.658 1.00 55.19 324 LYS A CA 1
ATOM 2515 C C . LYS A 1 324 ? -24.765 47.403 -63.278 1.00 54.92 324 LYS A C 1
ATOM 2516 O O . LYS A 1 324 ? -24.274 46.272 -63.181 1.00 55.71 324 LYS A O 1
ATOM 2522 N N . GLY A 1 325 ? -24.143 48.371 -63.924 1.00 54.32 325 GLY A N 1
ATOM 2523 C CA . GLY A 1 325 ? -22.922 48.029 -64.656 1.00 53.91 325 GLY A CA 1
ATOM 2524 C C . GLY A 1 325 ? -21.705 47.667 -63.808 1.00 53.61 325 GLY A C 1
ATOM 2525 O O . GLY A 1 325 ? -20.646 47.399 -64.360 1.00 53.64 325 GLY A O 1
ATOM 2526 N N . VAL A 1 326 ? -21.855 47.623 -62.478 1.00 52.89 326 VAL A N 1
ATOM 2527 C CA . VAL A 1 326 ? -20.716 47.833 -61.561 1.00 51.77 326 VAL A CA 1
ATOM 2528 C C . VAL A 1 326 ? -20.121 46.563 -60.951 1.00 51.18 326 VAL A C 1
ATOM 2529 O O . VAL A 1 326 ? -20.830 45.652 -60.511 1.00 50.68 326 VAL A O 1
ATOM 2533 N N . ASP A 1 327 ? -18.796 46.509 -60.969 1.00 50.67 327 ASP A N 1
ATOM 2534 C CA . ASP A 1 327 ? -18.029 45.433 -60.353 1.00 50.46 327 ASP A CA 1
ATOM 2535 C C . ASP A 1 327 ? -17.651 45.898 -58.957 1.00 50.06 327 ASP A C 1
ATOM 2536 O O . ASP A 1 327 ? -16.725 46.692 -58.804 1.00 49.41 327 ASP A O 1
ATOM 2541 N N . TRP A 1 328 ? -18.373 45.395 -57.950 1.00 49.84 328 TRP A N 1
ATOM 2542 C CA . TRP A 1 328 ? -18.198 45.825 -56.558 1.00 49.62 328 TRP A CA 1
ATOM 2543 C C . TRP A 1 328 ? -16.763 45.662 -56.050 1.00 49.48 328 TRP A C 1
ATOM 2544 O O . TRP A 1 328 ? -16.243 46.521 -55.328 1.00 49.16 328 TRP A O 1
ATOM 2555 N N . TRP A 1 329 ? -16.128 44.564 -56.434 1.00 49.39 329 TRP A N 1
ATOM 2556 C CA . TRP A 1 329 ? -14.799 44.276 -55.965 1.00 49.66 329 TRP A CA 1
ATOM 2557 C C . TRP A 1 329 ? -13.699 45.161 -56.562 1.00 48.82 329 TRP A C 1
ATOM 2558 O O . TRP A 1 329 ? -12.683 45.437 -55.932 1.00 48.28 329 TRP A O 1
ATOM 2569 N N . LYS A 1 330 ? -13.891 45.596 -57.795 1.00 47.75 330 LYS A N 1
ATOM 2570 C CA . LYS A 1 330 ? -12.956 46.497 -58.427 1.00 46.94 330 LYS A CA 1
ATOM 2571 C C . LYS A 1 330 ? -12.960 47.838 -57.687 1.00 46.34 330 LYS A C 1
ATOM 2572 O O . LYS A 1 330 ? -11.914 48.413 -57.449 1.00 45.62 330 LYS A O 1
ATOM 2578 N N . VAL A 1 331 ? -14.149 48.308 -57.308 1.00 46.05 331 VAL A N 1
ATOM 2579 C CA . VAL A 1 331 ? -14.296 49.487 -56.490 1.00 45.38 331 VAL A CA 1
ATOM 2580 C C . VAL A 1 331 ? -13.576 49.293 -55.146 1.00 45.50 331 VAL A C 1
ATOM 2581 O O . VAL A 1 331 ? -12.713 50.117 -54.789 1.00 44.91 331 VAL A O 1
ATOM 2585 N N . SER A 1 332 ? -13.923 48.204 -54.420 1.00 44.85 332 SER A N 1
ATOM 2586 C CA . SER A 1 332 ? -13.327 47.932 -53.104 1.00 44.38 332 SER A CA 1
ATOM 2587 C C . SER A 1 332 ? -11.811 47.895 -53.104 1.00 44.95 332 SER A C 1
ATOM 2588 O O . SER A 1 332 ? -11.187 48.442 -52.201 1.00 44.48 332 SER A O 1
ATOM 2591 N N . GLN A 1 333 ? -11.214 47.206 -54.078 1.00 45.34 333 GLN A N 1
ATOM 2592 C CA . GLN A 1 333 ? -9.765 47.053 -54.099 1.00 45.98 333 GLN A CA 1
ATOM 2593 C C . GLN A 1 333 ? -9.077 48.383 -54.348 1.00 45.44 333 GLN A C 1
ATOM 2594 O O . GLN A 1 333 ? -8.071 48.708 -53.708 1.00 45.47 333 GLN A O 1
ATOM 2600 N N . TYR A 1 334 ? -9.625 49.153 -55.281 1.00 44.99 334 TYR A N 1
ATOM 2601 C CA . TYR A 1 334 ? -9.157 50.502 -55.540 1.00 44.32 334 TYR A CA 1
ATOM 2602 C C . TYR A 1 334 ? -9.187 51.342 -54.256 1.00 43.54 334 TYR A C 1
ATOM 2603 O O . TYR A 1 334 ? -8.228 52.058 -53.940 1.00 43.02 334 TYR A O 1
ATOM 2612 N N . ALA A 1 335 ? -10.291 51.251 -53.519 1.00 42.57 335 ALA A N 1
ATOM 2613 C CA . ALA A 1 335 ? -10.450 51.965 -52.241 1.00 41.94 335 ALA A CA 1
ATOM 2614 C C . ALA A 1 335 ? -9.347 51.645 -51.255 1.00 41.77 335 ALA A C 1
ATOM 2615 O O . ALA A 1 335 ? -8.829 52.543 -50.615 1.00 41.86 335 ALA A O 1
ATOM 2617 N N . MET A 1 336 ? -8.985 50.363 -51.146 1.00 41.55 336 MET A N 1
ATOM 2618 C CA . MET A 1 336 ? -7.933 49.930 -50.234 1.00 40.91 336 MET A CA 1
ATOM 2619 C C . MET A 1 336 ? -6.572 50.356 -50.759 1.00 40.99 336 MET A C 1
ATOM 2620 O O . MET A 1 336 ? -5.769 50.929 -50.016 1.00 40.81 336 MET A O 1
ATOM 2625 N N . ASN A 1 337 ? -6.313 50.087 -52.044 1.00 41.23 337 ASN A N 1
ATOM 2626 C CA . ASN A 1 337 ? -4.992 50.372 -52.642 1.00 41.37 337 ASN A CA 1
ATOM 2627 C C . ASN A 1 337 ? -4.662 51.867 -52.673 1.00 40.93 337 ASN A C 1
ATOM 2628 O O . ASN A 1 337 ? -3.512 52.265 -52.613 1.00 40.49 337 ASN A O 1
ATOM 2633 N N . ASN A 1 338 ? -5.697 52.689 -52.747 1.00 40.58 338 ASN A N 1
ATOM 2634 C CA . ASN A 1 338 ? -5.521 54.127 -52.904 1.00 40.32 338 ASN A CA 1
ATOM 2635 C C . ASN A 1 338 ? -5.846 54.951 -51.660 1.00 39.94 338 ASN A C 1
ATOM 2636 O O . ASN A 1 338 ? -5.263 56.017 -51.451 1.00 39.57 338 ASN A O 1
ATOM 2641 N N . PHE A 1 339 ? -6.735 54.444 -50.809 1.00 39.20 339 PHE A N 1
ATOM 2642 C CA . PHE A 1 339 ? -7.115 55.209 -49.642 1.00 39.41 339 PHE A CA 1
ATOM 2643 C C . PHE A 1 339 ? -6.943 54.495 -48.323 1.00 39.41 339 PHE A C 1
ATOM 2644 O O . PHE A 1 339 ? -7.218 55.085 -47.274 1.00 39.13 339 PHE A O 1
ATOM 2652 N N . SER A 1 340 ? -6.475 53.239 -48.378 1.00 39.01 340 SER A N 1
ATOM 2653 C CA . SER A 1 340 ? -6.423 52.345 -47.210 1.00 37.99 340 SER A CA 1
ATOM 2654 C C . SER A 1 340 ? -7.800 52.257 -46.597 1.00 37.57 340 SER A C 1
ATOM 2655 O O . SER A 1 340 ? -7.964 52.104 -45.378 1.00 37.54 340 SER A O 1
ATOM 2658 N N . LEU A 1 341 ? -8.792 52.384 -47.459 1.00 36.78 341 LEU A N 1
ATOM 2659 C CA . LEU A 1 341 ? -10.155 52.389 -47.038 1.00 36.65 341 LEU A CA 1
ATOM 2660 C C . LEU A 1 341 ? -10.811 51.038 -47.245 1.00 36.51 341 LEU A C 1
ATOM 2661 O O . LEU A 1 341 ? -10.789 50.474 -48.337 1.00 36.37 341 LEU A O 1
ATOM 2666 N N . GLU A 1 342 ? -11.411 50.550 -46.175 1.00 36.60 342 GLU A N 1
ATOM 2667 C CA . GLU A 1 342 ? -12.105 49.278 -46.166 1.00 36.76 342 GLU A CA 1
ATOM 2668 C C . GLU A 1 342 ? -13.531 49.467 -46.655 1.00 36.50 342 GLU A C 1
ATOM 2669 O O . GLU A 1 342 ? -14.366 50.002 -45.929 1.00 36.34 342 GLU A O 1
ATOM 2675 N N . VAL A 1 343 ? -13.795 49.037 -47.889 1.00 36.68 343 VAL A N 1
ATOM 2676 C CA . VAL A 1 343 ? -15.148 49.031 -48.425 1.00 36.68 343 VAL A CA 1
ATOM 2677 C C . VAL A 1 343 ? -15.616 47.579 -48.535 1.00 37.18 343 VAL A C 1
ATOM 2678 O O . VAL A 1 343 ? -15.288 46.872 -49.489 1.00 37.70 343 VAL A O 1
ATOM 2682 N N . GLN A 1 344 ? -16.392 47.146 -47.554 1.00 37.52 344 GLN A N 1
ATOM 2683 C CA . GLN A 1 344 ? -16.732 45.736 -47.409 1.00 38.19 344 GLN A CA 1
ATOM 2684 C C . GLN A 1 344 ? -17.836 45.363 -48.389 1.00 37.96 344 GLN A C 1
ATOM 2685 O O . GLN A 1 344 ? -18.668 46.201 -48.696 1.00 38.13 344 GLN A O 1
ATOM 2691 N N . GLY A 1 345 ? -17.824 44.117 -48.867 1.00 37.65 345 GLY A N 1
ATOM 2692 C CA . GLY A 1 345 ? -18.900 43.539 -49.670 1.00 36.89 345 GLY A CA 1
ATOM 2693 C C . GLY A 1 345 ? -20.068 43.068 -48.837 1.00 37.12 345 GLY A C 1
ATOM 2694 O O . GLY A 1 345 ? -20.171 43.403 -47.659 1.00 37.36 345 GLY A O 1
ATOM 2695 N N . GLY A 1 346 ? -20.963 42.298 -49.468 1.00 37.08 346 GLY A N 1
ATOM 2696 C CA . GLY A 1 346 ? -22.223 41.855 -48.873 1.00 36.39 346 GLY A CA 1
ATOM 2697 C C . GLY A 1 346 ? -22.100 40.542 -48.136 1.00 36.99 346 GLY A C 1
ATOM 2698 O O . GLY A 1 346 ? -21.061 39.885 -48.189 1.00 36.71 346 GLY A O 1
ATOM 2699 N N . LEU A 1 347 ? -23.162 40.183 -47.427 1.00 36.86 347 LEU A N 1
ATOM 2700 C CA . LEU A 1 347 ? -23.234 38.975 -46.632 1.00 37.69 347 LEU A CA 1
ATOM 2701 C C . LEU A 1 347 ? -24.703 38.592 -46.561 1.00 38.03 347 LEU A C 1
ATOM 2702 O O . LEU A 1 347 ? -25.558 39.474 -46.443 1.00 38.28 347 LEU A O 1
ATOM 2707 N N . GLY A 1 348 ? -24.999 37.298 -46.641 1.00 38.11 348 GLY A N 1
ATOM 2708 C CA . GLY A 1 348 ? -26.368 36.816 -46.553 1.00 38.56 348 GLY A CA 1
ATOM 2709 C C . GLY A 1 348 ? -27.231 37.579 -47.523 1.00 39.01 348 GLY A C 1
ATOM 2710 O O . GLY A 1 348 ? -26.911 37.627 -48.692 1.00 39.34 348 GLY A O 1
ATOM 2711 N N . PRO A 1 349 ? -28.283 38.249 -47.028 1.00 39.35 349 PRO A N 1
ATOM 2712 C CA . PRO A 1 349 ? -29.226 38.999 -47.858 1.00 39.58 349 PRO A CA 1
ATOM 2713 C C . PRO A 1 349 ? -28.560 39.957 -48.854 1.00 40.06 349 PRO A C 1
ATOM 2714 O O . PRO A 1 349 ? -29.157 40.233 -49.894 1.00 40.28 349 PRO A O 1
ATOM 2718 N N . THR A 1 350 ? -27.359 40.459 -48.534 1.00 40.01 350 THR A N 1
ATOM 2719 C CA . THR A 1 350 ? -26.696 41.474 -49.363 1.00 39.85 350 THR A CA 1
ATOM 2720 C C . THR A 1 350 ? -25.554 40.922 -50.178 1.00 40.50 350 THR A C 1
ATOM 2721 O O . THR A 1 350 ? -24.836 41.679 -50.841 1.00 39.72 350 THR A O 1
ATOM 2725 N N . PHE A 1 351 ? -25.364 39.607 -50.110 1.00 41.30 351 PHE A N 1
ATOM 2726 C CA . PHE A 1 351 ? -24.327 38.963 -50.887 1.00 42.54 351 PHE A CA 1
ATOM 2727 C C . PHE A 1 351 ? -24.504 39.180 -52.403 1.00 42.95 351 PHE A C 1
ATOM 2728 O O . PHE A 1 351 ? -25.527 38.805 -52.991 1.00 42.49 351 PHE A O 1
ATOM 2736 N N . GLY A 1 352 ? -23.494 39.799 -53.015 1.00 43.64 352 GLY A N 1
ATOM 2737 C CA . GLY A 1 352 ? -23.542 40.184 -54.425 1.00 44.27 352 GLY A CA 1
ATOM 2738 C C . GLY A 1 352 ? -24.454 41.343 -54.793 1.00 44.94 352 GLY A C 1
ATOM 2739 O O . GLY A 1 352 ? -24.478 41.753 -55.946 1.00 45.37 352 GLY A O 1
ATOM 2740 N N . LYS A 1 353 ? -25.188 41.878 -53.824 1.00 45.11 353 LYS A N 1
ATOM 2741 C CA . LYS A 1 353 ? -26.154 42.941 -54.055 1.00 45.69 353 LYS A CA 1
ATOM 2742 C C . LYS A 1 353 ? -25.679 44.328 -53.589 1.00 45.07 353 LYS A C 1
ATOM 2743 O O . LYS A 1 353 ? -26.024 45.327 -54.203 1.00 45.44 353 LYS A O 1
ATOM 2749 N N . ALA A 1 354 ? -24.902 44.378 -52.503 1.00 43.95 354 ALA A N 1
ATOM 2750 C CA . ALA A 1 354 ? -24.520 45.625 -51.835 1.00 42.44 354 ALA A CA 1
ATOM 2751 C C . ALA A 1 354 ? -23.117 45.578 -51.218 1.00 41.69 354 ALA A C 1
ATOM 2752 O O . ALA A 1 354 ? -22.625 44.512 -50.859 1.00 42.06 354 ALA A O 1
ATOM 2754 N N . TRP A 1 355 ? -22.467 46.732 -51.108 1.00 39.94 355 TRP A N 1
ATOM 2755 C CA . TRP A 1 355 ? -21.393 46.912 -50.143 1.00 38.27 355 TRP A CA 1
ATOM 2756 C C . TRP A 1 355 ? -21.990 47.148 -48.743 1.00 37.70 355 TRP A C 1
ATOM 2757 O O . TRP A 1 355 ? -23.161 47.465 -48.616 1.00 37.42 355 TRP A O 1
ATOM 2768 N N . ARG A 1 356 ? -21.182 47.013 -47.693 1.00 37.00 356 ARG A N 1
ATOM 2769 C CA . ARG A 1 356 ? -21.623 47.297 -46.335 1.00 35.78 356 ARG A CA 1
ATOM 2770 C C . ARG A 1 356 ? -20.686 48.303 -45.658 1.00 35.86 356 ARG A C 1
ATOM 2771 O O . ARG A 1 356 ? -19.459 48.070 -45.597 1.00 35.50 356 ARG A O 1
ATOM 2779 N N . VAL A 1 357 ? -21.253 49.433 -45.201 1.00 35.04 357 VAL A N 1
ATOM 2780 C CA . VAL A 1 357 ? -20.493 50.453 -44.464 1.00 35.15 357 VAL A CA 1
ATOM 2781 C C . VAL A 1 357 ? -20.839 50.372 -43.007 1.00 34.59 357 VAL A C 1
ATOM 2782 O O . VAL A 1 357 ? -22.021 50.428 -42.647 1.00 34.31 357 VAL A O 1
ATOM 2786 N N . GLY A 1 358 ? -19.810 50.312 -42.176 1.00 33.93 358 GLY A N 1
ATOM 2787 C CA . GLY A 1 358 ? -19.994 50.336 -40.742 1.00 33.57 358 GLY A CA 1
ATOM 2788 C C . GLY A 1 358 ? -19.663 51.713 -40.189 1.00 33.50 358 GLY A C 1
ATOM 2789 O O . GLY A 1 358 ? -18.782 52.402 -40.710 1.00 33.03 358 GLY A O 1
ATOM 2790 N N . ILE A 1 359 ? -20.393 52.122 -39.153 1.00 33.25 359 ILE A N 1
ATOM 2791 C CA . ILE A 1 359 ? -20.058 53.299 -38.362 1.00 33.37 359 ILE A CA 1
ATOM 2792 C C . ILE A 1 359 ? -19.847 52.779 -36.954 1.00 33.35 359 ILE A C 1
ATOM 2793 O O . ILE A 1 359 ? -20.792 52.619 -36.173 1.00 33.73 359 ILE A O 1
ATOM 2798 N N . MET A 1 360 ? -18.600 52.461 -36.652 1.00 33.59 360 MET A N 1
ATOM 2799 C CA . MET A 1 360 ? -18.246 51.693 -35.464 1.00 33.60 360 MET A CA 1
ATOM 2800 C C . MET A 1 360 ? -16.856 52.090 -35.002 1.00 33.73 360 MET A C 1
ATOM 2801 O O . MET A 1 360 ? -16.046 52.566 -35.814 1.00 33.50 360 MET A O 1
ATOM 2806 N N . GLY A 1 361 ? -16.582 51.881 -33.708 1.00 34.12 361 GLY A N 1
ATOM 2807 C CA . GLY A 1 361 ? -15.260 52.091 -33.134 1.00 34.66 361 GLY A CA 1
ATOM 2808 C C . GLY A 1 361 ? -14.768 53.490 -33.403 1.00 35.33 361 GLY A C 1
ATOM 2809 O O . GLY A 1 361 ? -15.522 54.435 -33.248 1.00 35.47 361 GLY A O 1
ATOM 2810 N N . GLU A 1 362 ? -13.515 53.607 -33.845 1.00 36.27 362 GLU A N 1
ATOM 2811 C CA . GLU A 1 362 ? -12.831 54.899 -34.010 1.00 37.23 362 GLU A CA 1
ATOM 2812 C C . GLU A 1 362 ? -13.169 55.694 -35.279 1.00 37.51 362 GLU A C 1
ATOM 2813 O O . GLU A 1 362 ? -12.679 56.801 -35.458 1.00 37.86 362 GLU A O 1
ATOM 2819 N N . CYS A 1 363 ? -13.995 55.121 -36.149 1.00 37.94 363 CYS A N 1
ATOM 2820 C CA . CYS A 1 363 ? -14.436 55.797 -37.364 1.00 37.99 363 CYS A CA 1
ATOM 2821 C C . CYS A 1 363 ? -15.892 56.355 -37.265 1.00 38.53 363 CYS A C 1
ATOM 2822 O O . CYS A 1 363 ? -16.548 56.656 -38.278 1.00 38.82 363 CYS A O 1
ATOM 2825 N N . SER A 1 364 ? -16.379 56.500 -36.038 1.00 38.46 364 SER A N 1
ATOM 2826 C CA . SER A 1 364 ? -17.698 57.073 -35.795 1.00 38.93 364 SER A CA 1
ATOM 2827 C C . SER A 1 364 ? -17.644 58.613 -35.676 1.00 38.87 364 SER A C 1
ATOM 2828 O O . SER A 1 364 ? -18.175 59.201 -34.740 1.00 37.97 364 SER A O 1
ATOM 2831 N N . THR A 1 365 ? -16.959 59.250 -36.618 1.00 39.29 365 THR A N 1
ATOM 2832 C CA . THR A 1 365 ? -16.858 60.692 -36.631 1.00 39.56 365 THR A CA 1
ATOM 2833 C C . THR A 1 365 ? -17.276 61.223 -37.988 1.00 39.81 365 THR A C 1
ATOM 2834 O O . THR A 1 365 ? -17.185 60.507 -38.995 1.00 39.94 365 THR A O 1
ATOM 2838 N N . VAL A 1 366 ? -17.716 62.481 -37.990 1.00 39.75 366 VAL A N 1
ATOM 2839 C CA . VAL A 1 366 ? -18.169 63.174 -39.184 1.00 39.82 366 VAL A CA 1
ATOM 2840 C C . VAL A 1 366 ? -17.079 63.183 -40.235 1.00 39.72 366 VAL A C 1
ATOM 2841 O O . VAL A 1 366 ? -17.353 62.946 -41.424 1.00 39.69 366 VAL A O 1
ATOM 2845 N N . GLN A 1 367 ? -15.846 63.430 -39.792 1.00 39.71 367 GLN A N 1
ATOM 2846 C CA . GLN A 1 367 ? -14.697 63.511 -40.685 1.00 39.91 367 GLN A CA 1
ATOM 2847 C C . GLN A 1 367 ? -14.389 62.178 -41.363 1.00 39.54 367 GLN A C 1
ATOM 2848 O O . GLN A 1 367 ? -13.971 62.156 -42.528 1.00 39.17 367 GLN A O 1
ATOM 2854 N N . LYS A 1 368 ? -14.554 61.091 -40.603 1.00 38.94 368 LYS A N 1
ATOM 2855 C CA . LYS A 1 368 ? -14.368 59.754 -41.103 1.00 38.84 368 LYS A CA 1
ATOM 2856 C C . LYS A 1 368 ? -15.435 59.386 -42.146 1.00 38.78 368 LYS A C 1
ATOM 2857 O O . LYS A 1 368 ? -15.099 58.946 -43.260 1.00 38.01 368 LYS A O 1
ATOM 2863 N N . ILE A 1 369 ? -16.700 59.612 -41.803 1.00 38.58 369 ILE A N 1
ATOM 2864 C CA . ILE A 1 369 ? -17.788 59.512 -42.775 1.00 39.18 369 ILE A CA 1
ATOM 2865 C C . ILE A 1 369 ? -17.555 60.331 -44.054 1.00 38.76 369 ILE A C 1
ATOM 2866 O O . ILE A 1 369 ? -17.810 59.848 -45.146 1.00 39.08 369 ILE A O 1
ATOM 2871 N N . GLN A 1 370 ? -17.076 61.562 -43.919 1.00 38.28 370 GLN A N 1
ATOM 2872 C CA . GLN A 1 370 ? -16.818 62.406 -45.077 1.00 38.42 370 GLN A CA 1
ATOM 2873 C C . GLN A 1 370 ? -15.713 61.832 -45.934 1.00 37.83 370 GLN A C 1
ATOM 2874 O O . GLN A 1 370 ? -15.801 61.847 -47.155 1.00 38.31 370 GLN A O 1
ATOM 2880 N N . PHE A 1 371 ? -14.649 61.354 -45.292 1.00 37.17 371 PHE A N 1
ATOM 2881 C CA . PHE A 1 371 ? -13.574 60.720 -46.011 1.00 36.50 371 PHE A CA 1
ATOM 2882 C C . PHE A 1 371 ? -14.080 59.449 -46.715 1.00 36.00 371 PHE A C 1
ATOM 2883 O O . PHE A 1 371 ? -13.692 59.190 -47.845 1.00 35.71 371 PHE A O 1
ATOM 2891 N N . TYR A 1 372 ? -14.932 58.670 -46.043 1.00 35.46 372 TYR A N 1
ATOM 2892 C CA . TYR A 1 372 ? -15.452 57.465 -46.635 1.00 35.60 372 TYR A CA 1
ATOM 2893 C C . TYR A 1 372 ? -16.167 57.826 -47.932 1.00 35.55 372 TYR A C 1
ATOM 2894 O O . TYR A 1 372 ? -15.877 57.254 -48.980 1.00 35.85 372 TYR A O 1
ATOM 2903 N N . LEU A 1 373 ? -17.074 58.791 -47.858 1.00 35.43 373 LEU A N 1
ATOM 2904 C CA . LEU A 1 373 ? -17.824 59.261 -49.005 1.00 34.93 373 LEU A CA 1
ATOM 2905 C C . LEU A 1 373 ? -16.904 59.686 -50.138 1.00 35.40 373 LEU A C 1
ATOM 2906 O O . LEU A 1 373 ? -17.083 59.261 -51.288 1.00 35.69 373 LEU A O 1
ATOM 2911 N N . TYR A 1 374 ? -15.905 60.492 -49.804 1.00 35.40 374 TYR A N 1
ATOM 2912 C CA . TYR A 1 374 ? -14.891 60.906 -50.764 1.00 36.24 374 TYR A CA 1
ATOM 2913 C C . TYR A 1 374 ? -14.150 59.721 -51.420 1.00 37.28 374 TYR A C 1
ATOM 2914 O O . TYR A 1 374 ? -14.109 59.601 -52.658 1.00 37.64 374 TYR A O 1
ATOM 2923 N N . GLY A 1 375 ? -13.558 58.855 -50.588 1.00 38.20 375 GLY A N 1
ATOM 2924 C CA . GLY A 1 375 ? -12.810 57.692 -51.059 1.00 38.36 375 GLY A CA 1
ATOM 2925 C C . GLY A 1 375 ? -13.690 56.737 -51.828 1.00 38.58 375 GLY A C 1
ATOM 2926 O O . GLY A 1 375 ? -13.283 56.214 -52.858 1.00 38.42 375 GLY A O 1
ATOM 2927 N N . PHE A 1 376 ? -14.897 56.515 -51.347 1.00 39.38 376 PHE A N 1
ATOM 2928 C CA . PHE A 1 376 ? -15.822 55.680 -52.088 1.00 41.25 376 PHE A CA 1
ATOM 2929 C C . PHE A 1 376 ? -16.068 56.237 -53.490 1.00 42.39 376 PHE A C 1
ATOM 2930 O O . PHE A 1 376 ? -15.866 55.542 -54.499 1.00 42.21 376 PHE A O 1
ATOM 2938 N N . LYS A 1 377 ? -16.486 57.502 -53.545 1.00 43.60 377 LYS A N 1
ATOM 2939 C CA . LYS A 1 377 ? -16.784 58.158 -54.817 1.00 44.55 377 LYS A CA 1
ATOM 2940 C C . LYS A 1 377 ? -15.609 58.102 -55.793 1.00 44.69 377 LYS A C 1
ATOM 2941 O O . LYS A 1 377 ? -15.778 57.671 -56.929 1.00 44.68 377 LYS A O 1
ATOM 2947 N N . GLU A 1 378 ? -14.428 58.527 -55.341 1.00 44.93 378 GLU A N 1
ATOM 2948 C CA . GLU A 1 378 ? -13.232 58.502 -56.174 1.00 45.43 378 GLU A CA 1
ATOM 2949 C C . GLU A 1 378 ? -12.937 57.100 -56.680 1.00 45.82 378 GLU A C 1
ATOM 2950 O O . GLU A 1 378 ? -12.412 56.926 -57.774 1.00 46.07 378 GLU A O 1
ATOM 2956 N N . SER A 1 379 ? -13.246 56.105 -55.857 1.00 46.22 379 SER A N 1
ATOM 2957 C CA . SER A 1 379 ? -13.007 54.726 -56.225 1.00 46.00 379 SER A CA 1
ATOM 2958 C C . SER A 1 379 ? -14.006 54.215 -57.284 1.00 46.87 379 SER A C 1
ATOM 2959 O O . SER A 1 379 ? -13.595 53.608 -58.257 1.00 46.35 379 SER A O 1
ATOM 2962 N N . LEU A 1 380 ? -15.294 54.483 -57.093 1.00 47.22 380 LEU A N 1
ATOM 2963 C CA . LEU A 1 380 ? -16.295 54.207 -58.109 1.00 48.49 380 LEU A CA 1
ATOM 2964 C C . LEU A 1 380 ? -15.947 54.924 -59.423 1.00 49.45 380 LEU A C 1
ATOM 2965 O O . LEU A 1 380 ? -16.061 54.360 -60.504 1.00 49.56 380 LEU A O 1
ATOM 2970 N N . LYS A 1 381 ? -15.520 56.175 -59.305 1.00 50.38 381 LYS A N 1
ATOM 2971 C CA . LYS A 1 381 ? -15.239 57.024 -60.442 1.00 51.26 381 LYS A CA 1
ATOM 2972 C C . LYS A 1 381 ? -14.077 56.514 -61.249 1.00 51.34 381 LYS A C 1
ATOM 2973 O O . LYS A 1 381 ? -14.197 56.357 -62.452 1.00 51.88 381 LYS A O 1
ATOM 2979 N N . ALA A 1 382 ? -12.949 56.259 -60.595 1.00 51.48 382 ALA A N 1
ATOM 2980 C CA . ALA A 1 382 ? -11.736 55.858 -61.306 1.00 51.67 382 ALA A CA 1
ATOM 2981 C C . ALA A 1 382 ? -11.884 54.472 -61.918 1.00 51.93 382 ALA A C 1
ATOM 2982 O O . ALA A 1 382 ? -11.134 54.086 -62.806 1.00 52.25 382 ALA A O 1
ATOM 2984 N N . THR A 1 383 ? -12.883 53.744 -61.458 1.00 51.74 383 THR A N 1
ATOM 2985 C CA . THR A 1 383 ? -12.939 52.322 -61.683 1.00 51.62 383 THR A CA 1
ATOM 2986 C C . THR A 1 383 ? -14.035 52.031 -62.713 1.00 52.06 383 THR A C 1
ATOM 2987 O O . THR A 1 383 ? -13.972 51.048 -63.450 1.00 51.81 383 THR A O 1
ATOM 2991 N N . HIS A 1 384 ? -15.022 52.924 -62.751 1.00 52.47 384 HIS A N 1
ATOM 2992 C CA . HIS A 1 384 ? -16.150 52.828 -63.637 1.00 53.11 384 HIS A CA 1
ATOM 2993 C C . HIS A 1 384 ? -16.435 54.224 -64.185 1.00 53.77 384 HIS A C 1
ATOM 2994 O O . HIS A 1 384 ? -17.352 54.913 -63.728 1.00 53.69 384 HIS A O 1
ATOM 3001 N N . PRO A 1 385 ? -15.629 54.656 -65.179 1.00 54.72 385 PRO A N 1
ATOM 3002 C CA . PRO A 1 385 ? -15.711 56.033 -65.708 1.00 55.55 385 PRO A CA 1
ATOM 3003 C C . PRO A 1 385 ? -17.067 56.417 -66.323 1.00 56.23 385 PRO A C 1
ATOM 3004 O O . PRO A 1 385 ? -17.359 57.598 -66.470 1.00 56.54 385 PRO A O 1
ATOM 3008 N N . ASP A 1 386 ? -17.894 55.432 -66.650 1.00 57.00 386 ASP A N 1
ATOM 3009 C CA . ASP A 1 386 ? -19.187 55.720 -67.249 1.00 57.98 386 ASP A CA 1
ATOM 3010 C C . ASP A 1 386 ? -20.301 55.839 -66.230 1.00 57.92 386 ASP A C 1
ATOM 3011 O O . ASP A 1 386 ? -21.436 56.157 -66.601 1.00 58.27 386 ASP A O 1
ATOM 3016 N N . TYR A 1 387 ? -20.002 55.588 -64.957 1.00 57.59 387 TYR A N 1
ATOM 3017 C CA . TYR A 1 387 ? -21.033 55.765 -63.935 1.00 57.27 387 TYR A CA 1
ATOM 3018 C C . TYR A 1 387 ? -21.416 57.260 -63.866 1.00 57.81 387 TYR A C 1
ATOM 3019 O O . TYR A 1 387 ? -20.547 58.132 -63.992 1.00 57.73 387 TYR A O 1
ATOM 3028 N N . ILE A 1 388 ? -22.714 57.541 -63.708 1.00 58.44 388 ILE A N 1
ATOM 3029 C CA . ILE A 1 388 ? -23.213 58.914 -63.641 1.00 59.49 388 ILE A CA 1
ATOM 3030 C C . ILE A 1 388 ? -23.670 59.262 -62.232 1.00 59.35 388 ILE A C 1
ATOM 3031 O O . ILE A 1 388 ? -24.517 58.577 -61.667 1.00 59.42 388 ILE A O 1
ATOM 3036 N N . PHE A 1 389 ? -23.120 60.337 -61.675 1.00 59.49 389 PHE A N 1
ATOM 3037 C CA . PHE A 1 389 ? -23.505 60.813 -60.334 1.00 59.56 389 PHE A CA 1
ATOM 3038 C C . PHE A 1 389 ? -24.651 61.850 -60.320 1.00 59.77 389 PHE A C 1
ATOM 3039 O O . PHE A 1 389 ? -25.791 61.548 -59.915 1.00 59.72 389 PHE A O 1
ATOM 3047 N N . LYS B 1 2 ? -14.381 27.805 -4.237 1.00 68.91 2 LYS B N 1
ATOM 3048 C CA . LYS B 1 2 ? -13.163 28.069 -3.395 1.00 68.85 2 LYS B CA 1
ATOM 3049 C C . LYS B 1 2 ? -13.464 28.774 -2.047 1.00 67.97 2 LYS B C 1
ATOM 3050 O O . LYS B 1 2 ? -14.386 29.604 -1.907 1.00 67.79 2 LYS B O 1
ATOM 3056 N N . PHE B 1 3 ? -12.629 28.481 -1.066 1.00 66.49 3 PHE B N 1
ATOM 3057 C CA . PHE B 1 3 ? -12.882 28.941 0.291 1.00 64.92 3 PHE B CA 1
ATOM 3058 C C . PHE B 1 3 ? -11.734 29.825 0.783 1.00 63.92 3 PHE B C 1
ATOM 3059 O O . PHE B 1 3 ? -10.561 29.547 0.472 1.00 63.71 3 PHE B O 1
ATOM 3067 N N . THR B 1 4 ? -12.068 30.896 1.515 1.00 62.35 4 THR B N 1
ATOM 3068 C CA . THR B 1 4 ? -11.041 31.649 2.239 1.00 61.14 4 THR B CA 1
ATOM 3069 C C . THR B 1 4 ? -10.226 30.659 3.110 1.00 60.13 4 THR B C 1
ATOM 3070 O O . THR B 1 4 ? -10.826 29.892 3.897 1.00 60.02 4 THR B O 1
ATOM 3074 N N . PRO B 1 5 ? -8.867 30.693 2.974 1.00 58.70 5 PRO B N 1
ATOM 3075 C CA . PRO B 1 5 ? -7.929 29.631 3.421 1.00 57.37 5 PRO B CA 1
ATOM 3076 C C . PRO B 1 5 ? -8.002 29.243 4.913 1.00 55.64 5 PRO B C 1
ATOM 3077 O O . PRO B 1 5 ? -8.455 30.051 5.731 1.00 55.07 5 PRO B O 1
ATOM 3081 N N . PRO B 1 6 ? -7.603 27.989 5.242 1.00 54.10 6 PRO B N 1
ATOM 3082 C CA . PRO B 1 6 ? -7.548 27.496 6.620 1.00 53.14 6 PRO B CA 1
ATOM 3083 C C . PRO B 1 6 ? -6.499 28.209 7.432 1.00 52.31 6 PRO B C 1
ATOM 3084 O O . PRO B 1 6 ? -5.524 28.672 6.860 1.00 52.11 6 PRO B O 1
ATOM 3088 N N . PRO B 1 7 ? -6.701 28.294 8.766 1.00 51.66 7 PRO B N 1
ATOM 3089 C CA . PRO B 1 7 ? -5.758 29.011 9.627 1.00 50.90 7 PRO B CA 1
ATOM 3090 C C . PRO B 1 7 ? -4.484 28.194 9.907 1.00 50.20 7 PRO B C 1
ATOM 3091 O O . PRO B 1 7 ? -4.537 26.961 10.099 1.00 49.14 7 PRO B O 1
ATOM 3095 N N . ALA B 1 8 ? -3.354 28.902 9.907 1.00 49.85 8 ALA B N 1
ATOM 3096 C CA . ALA B 1 8 ? -2.040 28.294 10.126 1.00 49.60 8 ALA B CA 1
ATOM 3097 C C . ALA B 1 8 ? -1.911 27.732 11.555 1.00 49.13 8 ALA B C 1
ATOM 3098 O O . ALA B 1 8 ? -1.232 26.705 11.779 1.00 48.77 8 ALA B O 1
ATOM 3100 N N . SER B 1 9 ? -2.595 28.397 12.495 1.00 48.80 9 SER B N 1
ATOM 3101 C CA . SER B 1 9 ? -2.581 28.038 13.922 1.00 48.59 9 SER B CA 1
ATOM 3102 C C . SER B 1 9 ? -3.018 26.612 14.216 1.00 48.71 9 SER B C 1
ATOM 3103 O O . SER B 1 9 ? -2.678 26.076 15.282 1.00 49.51 9 SER B O 1
ATOM 3106 N N . LEU B 1 10 ? -3.745 25.996 13.276 1.00 48.52 10 LEU B N 1
ATOM 3107 C CA . LEU B 1 10 ? -4.178 24.592 13.387 1.00 48.33 10 LEU B CA 1
ATOM 3108 C C . LEU B 1 10 ? -3.198 23.593 12.796 1.00 49.07 10 LEU B C 1
ATOM 3109 O O . LEU B 1 10 ? -3.469 22.379 12.764 1.00 48.77 10 LEU B O 1
ATOM 3114 N N . ARG B 1 11 ? -2.066 24.096 12.312 1.00 50.12 11 ARG B N 1
ATOM 3115 C CA . ARG B 1 11 ? -1.106 23.235 11.615 1.00 51.34 11 ARG B CA 1
ATOM 3116 C C . ARG B 1 11 ? -0.230 22.471 12.606 1.00 50.77 11 ARG B C 1
ATOM 3117 O O . ARG B 1 11 ? 0.169 21.312 12.342 1.00 50.43 11 ARG B O 1
ATOM 3125 N N . ASN B 1 12 ? 0.034 23.125 13.745 1.00 50.26 12 ASN B N 1
ATOM 3126 C CA . ASN B 1 12 ? 0.826 22.552 14.835 1.00 49.92 12 ASN B CA 1
ATOM 3127 C C . ASN B 1 12 ? 0.028 21.479 15.604 1.00 49.29 12 ASN B C 1
ATOM 3128 O O . ASN B 1 12 ? -1.212 21.597 15.746 1.00 49.34 12 ASN B O 1
ATOM 3133 N N . PRO B 1 13 ? 0.717 20.429 16.107 1.00 48.06 13 PRO B N 1
ATOM 3134 C CA . PRO B 1 13 ? 0.103 19.519 17.080 1.00 46.61 13 PRO B CA 1
ATOM 3135 C C . PRO B 1 13 ? -0.369 20.194 18.376 1.00 45.33 13 PRO B C 1
ATOM 3136 O O . PRO B 1 13 ? 0.176 21.237 18.807 1.00 45.10 13 PRO B O 1
ATOM 3140 N N . LEU B 1 14 ? -1.401 19.609 18.977 1.00 43.79 14 LEU B N 1
ATOM 3141 C CA . LEU B 1 14 ? -1.915 20.085 20.263 1.00 42.34 14 LEU B CA 1
ATOM 3142 C C . LEU B 1 14 ? -0.981 19.608 21.370 1.00 41.80 14 LEU B C 1
ATOM 3143 O O . LEU B 1 14 ? -0.734 18.419 21.478 1.00 41.23 14 LEU B O 1
ATOM 3148 N N . ILE B 1 15 ? -0.460 20.531 22.179 1.00 41.35 15 ILE B N 1
ATOM 3149 C CA . ILE B 1 15 ? 0.408 20.155 23.304 1.00 41.39 15 ILE B CA 1
ATOM 3150 C C . ILE B 1 15 ? -0.083 20.818 24.573 1.00 40.91 15 ILE B C 1
ATOM 3151 O O . ILE B 1 15 ? -0.054 22.038 24.698 1.00 41.35 15 ILE B O 1
ATOM 3156 N N . ILE B 1 16 ? -0.552 20.004 25.508 1.00 40.46 16 ILE B N 1
ATOM 3157 C CA . ILE B 1 16 ? -1.049 20.513 26.772 1.00 39.92 16 ILE B CA 1
ATOM 3158 C C . ILE B 1 16 ? -0.119 19.892 27.812 1.00 40.63 16 ILE B C 1
ATOM 3159 O O . ILE B 1 16 ? 0.034 18.647 27.842 1.00 41.02 16 ILE B O 1
ATOM 3164 N N . PRO B 1 17 ? 0.567 20.743 28.607 1.00 40.30 17 PRO B N 1
ATOM 3165 C CA . PRO B 1 17 ? 1.460 20.245 29.653 1.00 40.46 17 PRO B CA 1
ATOM 3166 C C . PRO B 1 17 ? 0.711 19.616 30.838 1.00 40.26 17 PRO B C 1
ATOM 3167 O O . PRO B 1 17 ? -0.482 19.896 31.067 1.00 40.12 17 PRO B O 1
ATOM 3171 N N . GLU B 1 18 ? 1.410 18.770 31.583 1.00 40.13 18 GLU B N 1
ATOM 3172 C CA . GLU B 1 18 ? 0.914 18.323 32.868 1.00 39.96 18 GLU B CA 1
ATOM 3173 C C . GLU B 1 18 ? 1.142 19.427 33.889 1.00 39.02 18 GLU B C 1
ATOM 3174 O O . GLU B 1 18 ? 2.139 20.163 33.817 1.00 38.80 18 GLU B O 1
ATOM 3180 N N . LYS B 1 19 ? 0.198 19.545 34.819 1.00 37.80 19 LYS B N 1
ATOM 3181 C CA . LYS B 1 19 ? 0.251 20.568 35.825 1.00 37.33 19 LYS B CA 1
ATOM 3182 C C . LYS B 1 19 ? -0.195 20.000 37.161 1.00 36.94 19 LYS B C 1
ATOM 3183 O O . LYS B 1 19 ? -1.009 19.092 37.203 1.00 37.66 19 LYS B O 1
ATOM 3189 N N . ILE B 1 20 ? 0.326 20.528 38.255 1.00 36.06 20 ILE B N 1
ATOM 3190 C CA . ILE B 1 20 ? -0.163 20.135 39.551 1.00 35.47 20 ILE B CA 1
ATOM 3191 C C . ILE B 1 20 ? -1.285 21.107 39.961 1.00 35.42 20 ILE B C 1
ATOM 3192 O O . ILE B 1 20 ? -1.046 22.233 40.416 1.00 35.16 20 ILE B O 1
ATOM 3197 N N . MET B 1 21 ? -2.516 20.646 39.780 1.00 34.88 21 MET B N 1
ATOM 3198 C CA . MET B 1 21 ? -3.682 21.477 39.837 1.00 34.47 21 MET B CA 1
ATOM 3199 C C . MET B 1 21 ? -4.240 21.568 41.243 1.00 34.69 21 MET B C 1
ATOM 3200 O O . MET B 1 21 ? -5.243 20.922 41.603 1.00 34.56 21 MET B O 1
ATOM 3205 N N . MET B 1 22 ? -3.589 22.421 42.025 1.00 34.72 22 MET B N 1
ATOM 3206 C CA . MET B 1 22 ? -3.941 22.615 43.418 1.00 35.01 22 MET B CA 1
ATOM 3207 C C . MET B 1 22 ? -4.549 23.985 43.745 1.00 35.19 22 MET B C 1
ATOM 3208 O O . MET B 1 22 ? -4.376 24.505 44.841 1.00 34.96 22 MET B O 1
ATOM 3213 N N . GLY B 1 23 ? -5.260 24.558 42.771 1.00 35.29 23 GLY B N 1
ATOM 3214 C CA . GLY B 1 23 ? -6.176 25.658 43.023 1.00 35.04 23 GLY B CA 1
ATOM 3215 C C . GLY B 1 23 ? -7.527 25.069 43.398 1.00 35.77 23 GLY B C 1
ATOM 3216 O O . GLY B 1 23 ? -7.679 23.841 43.493 1.00 35.68 23 GLY B O 1
ATOM 3217 N N . PRO B 1 24 ? -8.536 25.928 43.590 1.00 35.95 24 PRO B N 1
ATOM 3218 C CA . PRO B 1 24 ? -9.855 25.501 44.023 1.00 35.89 24 PRO B CA 1
ATOM 3219 C C . PRO B 1 24 ? -10.724 24.975 42.863 1.00 36.43 24 PRO B C 1
ATOM 3220 O O . PRO B 1 24 ? -11.947 24.953 42.958 1.00 36.72 24 PRO B O 1
ATOM 3224 N N . GLY B 1 25 ? -10.108 24.515 41.790 1.00 36.79 25 GLY B N 1
ATOM 3225 C CA . GLY B 1 25 ? -10.848 23.993 40.651 1.00 37.43 25 GLY B CA 1
ATOM 3226 C C . GLY B 1 25 ? -10.277 24.587 39.376 1.00 37.97 25 GLY B C 1
ATOM 3227 O O . GLY B 1 25 ? -9.901 25.757 39.346 1.00 38.70 25 GLY B O 1
ATOM 3228 N N . PRO B 1 26 ? -10.137 23.776 38.324 1.00 37.92 26 PRO B N 1
ATOM 3229 C CA . PRO B 1 26 ? -10.406 22.350 38.290 1.00 37.23 26 PRO B CA 1
ATOM 3230 C C . PRO B 1 26 ? -9.302 21.544 38.952 1.00 36.61 26 PRO B C 1
ATOM 3231 O O . PRO B 1 26 ? -8.167 22.013 39.043 1.00 36.56 26 PRO B O 1
ATOM 3235 N N . SER B 1 27 ? -9.650 20.355 39.427 1.00 35.42 27 SER B N 1
ATOM 3236 C CA . SER B 1 27 ? -8.702 19.430 40.036 1.00 34.63 27 SER B CA 1
ATOM 3237 C C . SER B 1 27 ? -8.104 18.488 38.988 1.00 34.44 27 SER B C 1
ATOM 3238 O O . SER B 1 27 ? -8.618 18.384 37.867 1.00 34.12 27 SER B O 1
ATOM 3241 N N . ASN B 1 28 ? -7.019 17.806 39.358 1.00 33.89 28 ASN B N 1
ATOM 3242 C CA . ASN B 1 28 ? -6.437 16.733 38.542 1.00 33.42 28 ASN B CA 1
ATOM 3243 C C . ASN B 1 28 ? -7.341 15.512 38.527 1.00 33.25 28 ASN B C 1
ATOM 3244 O O . ASN B 1 28 ? -7.706 14.995 39.584 1.00 33.12 28 ASN B O 1
ATOM 3249 N N . CYS B 1 29 ? -7.716 15.067 37.326 1.00 33.08 29 CYS B N 1
ATOM 3250 C CA . CYS B 1 29 ? -8.428 13.796 37.162 1.00 32.60 29 CYS B CA 1
ATOM 3251 C C . CYS B 1 29 ? -7.418 12.662 37.128 1.00 32.29 29 CYS B C 1
ATOM 3252 O O . CYS B 1 29 ? -6.293 12.834 36.668 1.00 31.90 29 CYS B O 1
ATOM 3255 N N . SER B 1 30 ? -7.811 11.504 37.630 1.00 32.03 30 SER B N 1
ATOM 3256 C CA . SER B 1 30 ? -7.005 10.320 37.490 1.00 32.30 30 SER B CA 1
ATOM 3257 C C . SER B 1 30 ? -6.928 9.868 36.032 1.00 32.67 30 SER B C 1
ATOM 3258 O O . SER B 1 30 ? -7.795 10.162 35.199 1.00 32.22 30 SER B O 1
ATOM 3261 N N . LYS B 1 31 ? -5.891 9.101 35.762 1.00 32.97 31 LYS B N 1
ATOM 3262 C CA . LYS B 1 31 ? -5.727 8.443 34.495 1.00 33.86 31 LYS B CA 1
ATOM 3263 C C . LYS B 1 31 ? -6.991 7.652 34.075 1.00 33.09 31 LYS B C 1
ATOM 3264 O O . LYS B 1 31 ? -7.432 7.713 32.931 1.00 33.35 31 LYS B O 1
ATOM 3270 N N . ARG B 1 32 ? -7.557 6.910 35.016 1.00 32.59 32 ARG B N 1
ATOM 3271 C CA . ARG B 1 32 ? -8.772 6.117 34.800 1.00 31.85 32 ARG B CA 1
ATOM 3272 C C . ARG B 1 32 ? -9.982 6.953 34.323 1.00 31.46 32 ARG B C 1
ATOM 3273 O O . ARG B 1 32 ? -10.709 6.557 33.385 1.00 31.60 32 ARG B O 1
ATOM 3281 N N . VAL B 1 33 ? -10.178 8.096 34.969 1.00 30.55 33 VAL B N 1
ATOM 3282 C CA . VAL B 1 33 ? -11.242 9.056 34.625 1.00 30.22 33 VAL B CA 1
ATOM 3283 C C . VAL B 1 33 ? -11.004 9.720 33.268 1.00 30.81 33 VAL B C 1
ATOM 3284 O O . VAL B 1 33 ? -11.939 9.837 32.469 1.00 30.81 33 VAL B O 1
ATOM 3288 N N . LEU B 1 34 ? -9.753 10.125 33.014 1.00 30.77 34 LEU B N 1
ATOM 3289 C CA . LEU B 1 34 ? -9.360 10.754 31.776 1.00 30.70 34 LEU B CA 1
ATOM 3290 C C . LEU B 1 34 ? -9.499 9.798 30.610 1.00 31.06 34 LEU B C 1
ATOM 3291 O O . LEU B 1 34 ? -10.011 10.177 29.552 1.00 31.17 34 LEU B O 1
ATOM 3296 N N . THR B 1 35 ? -9.048 8.561 30.764 1.00 31.46 35 THR B N 1
ATOM 3297 C CA . THR B 1 35 ? -9.119 7.655 29.616 1.00 32.45 35 THR B CA 1
ATOM 3298 C C . THR B 1 35 ? -10.544 7.187 29.316 1.00 31.59 35 THR B C 1
ATOM 3299 O O . THR B 1 35 ? -10.855 6.789 28.185 1.00 31.86 35 THR B O 1
ATOM 3303 N N . ALA B 1 36 ? -11.429 7.290 30.304 1.00 31.21 36 ALA B N 1
ATOM 3304 C CA . ALA B 1 36 ? -12.846 6.940 30.132 1.00 30.60 36 ALA B CA 1
ATOM 3305 C C . ALA B 1 36 ? -13.524 7.802 29.069 1.00 30.98 36 ALA B C 1
ATOM 3306 O O . ALA B 1 36 ? -14.466 7.330 28.430 1.00 31.06 36 ALA B O 1
ATOM 3308 N N . MET B 1 37 ? -13.042 9.035 28.863 1.00 30.71 37 MET B N 1
ATOM 3309 C CA . MET B 1 37 ? -13.600 9.959 27.861 1.00 31.14 37 MET B CA 1
ATOM 3310 C C . MET B 1 37 ? -13.339 9.466 26.460 1.00 31.63 37 MET B C 1
ATOM 3311 O O . MET B 1 37 ? -13.985 9.847 25.491 1.00 32.48 37 MET B O 1
ATOM 3316 N N . THR B 1 38 ? -12.402 8.564 26.393 1.00 31.92 38 THR B N 1
ATOM 3317 C CA . THR B 1 38 ? -11.875 8.014 25.174 1.00 32.78 38 THR B CA 1
ATOM 3318 C C . THR B 1 38 ? -12.780 6.931 24.539 1.00 32.91 38 THR B C 1
ATOM 3319 O O . THR B 1 38 ? -12.543 6.473 23.428 1.00 33.62 38 THR B O 1
ATOM 3323 N N . ASN B 1 39 ? -13.832 6.532 25.243 1.00 32.71 39 ASN B N 1
ATOM 3324 C CA . ASN B 1 39 ? -14.767 5.546 24.716 1.00 32.58 39 ASN B CA 1
ATOM 3325 C C . ASN B 1 39 ? -15.658 6.131 23.621 1.00 32.45 39 ASN B C 1
ATOM 3326 O O . ASN B 1 39 ? -15.777 7.363 23.528 1.00 32.54 39 ASN B O 1
ATOM 3331 N N . THR B 1 40 ? -16.245 5.251 22.797 1.00 32.22 40 THR B N 1
ATOM 3332 C CA . THR B 1 40 ? -17.206 5.597 21.722 1.00 31.91 40 THR B CA 1
ATOM 3333 C C . THR B 1 40 ? -18.297 6.511 22.240 1.00 31.78 40 THR B C 1
ATOM 3334 O O . THR B 1 40 ? -18.907 6.216 23.269 1.00 32.00 40 THR B O 1
ATOM 3338 N N . VAL B 1 41 ? -18.518 7.618 21.540 1.00 31.73 41 VAL B N 1
ATOM 3339 C CA . VAL B 1 41 ? -19.685 8.448 21.703 1.00 31.87 41 VAL B CA 1
ATOM 3340 C C . VAL B 1 41 ? -20.903 7.609 21.298 1.00 33.02 41 VAL B C 1
ATOM 3341 O O . VAL B 1 41 ? -20.977 7.074 20.174 1.00 33.10 41 VAL B O 1
ATOM 3345 N N . LEU B 1 42 ? -21.839 7.456 22.235 1.00 33.85 42 LEU B N 1
ATOM 3346 C CA . LEU B 1 42 ? -22.990 6.600 22.036 1.00 34.17 42 LEU B CA 1
ATOM 3347 C C . LEU B 1 42 ? -24.174 7.429 21.673 1.00 34.82 42 LEU B C 1
ATOM 3348 O O . LEU B 1 42 ? -24.286 8.600 22.052 1.00 34.50 42 LEU B O 1
ATOM 3353 N N . SER B 1 43 ? -25.068 6.790 20.929 1.00 36.02 43 SER B N 1
ATOM 3354 C CA . SER B 1 43 ? -26.335 7.368 20.537 1.00 36.69 43 SER B CA 1
ATOM 3355 C C . SER B 1 43 ? -27.273 7.441 21.739 1.00 36.73 43 SER B C 1
ATOM 3356 O O . SER B 1 43 ? -27.129 6.683 22.702 1.00 36.40 43 SER B O 1
ATOM 3359 N N . ASN B 1 44 ? -28.232 8.355 21.677 1.00 37.31 44 ASN B N 1
ATOM 3360 C CA . ASN B 1 44 ? -29.045 8.703 22.835 1.00 37.82 44 ASN B CA 1
ATOM 3361 C C . ASN B 1 44 ? -29.852 7.559 23.451 1.00 38.01 44 ASN B C 1
ATOM 3362 O O . ASN B 1 44 ? -30.089 7.517 24.662 1.00 38.16 44 ASN B O 1
ATOM 3367 N N . PHE B 1 45 ? -30.240 6.602 22.627 1.00 37.85 45 PHE B N 1
ATOM 3368 C CA . PHE B 1 45 ? -31.025 5.491 23.126 1.00 37.74 45 PHE B CA 1
ATOM 3369 C C . PHE B 1 45 ? -30.287 4.179 23.185 1.00 37.12 45 PHE B C 1
ATOM 3370 O O . PHE B 1 45 ? -30.913 3.137 23.401 1.00 37.10 45 PHE B O 1
ATOM 3378 N N . HIS B 1 46 ? -28.962 4.237 23.063 1.00 36.50 46 HIS B N 1
ATOM 3379 C CA . HIS B 1 46 ? -28.131 3.045 23.242 1.00 36.47 46 HIS B CA 1
ATOM 3380 C C . HIS B 1 46 ? -28.198 2.566 24.696 1.00 36.08 46 HIS B C 1
ATOM 3381 O O . HIS B 1 46 ? -28.120 3.371 25.656 1.00 35.44 46 HIS B O 1
ATOM 3388 N N . ALA B 1 47 ? -28.332 1.248 24.826 1.00 35.63 47 ALA B N 1
ATOM 3389 C CA . ALA B 1 47 ? -28.500 0.547 26.088 1.00 34.98 47 ALA B CA 1
ATOM 3390 C C . ALA B 1 47 ? -27.361 0.776 27.065 1.00 34.78 47 ALA B C 1
ATOM 3391 O O . ALA B 1 47 ? -27.589 0.904 28.276 1.00 34.99 47 ALA B O 1
ATOM 3393 N N . GLU B 1 48 ? -26.142 0.801 26.538 1.00 34.04 48 GLU B N 1
ATOM 3394 C CA . GLU B 1 48 ? -24.933 1.031 27.332 1.00 33.76 48 GLU B CA 1
ATOM 3395 C C . GLU B 1 48 ? -24.850 2.458 27.853 1.00 32.92 48 GLU B C 1
ATOM 3396 O O . GLU B 1 48 ? -24.277 2.681 28.906 1.00 32.72 48 GLU B O 1
ATOM 3402 N N . LEU B 1 49 ? -25.409 3.417 27.118 1.00 32.16 49 LEU B N 1
ATOM 3403 C CA . LEU B 1 49 ? -25.493 4.798 27.612 1.00 32.13 49 LEU B CA 1
ATOM 3404 C C . LEU B 1 49 ? -26.468 4.909 28.798 1.00 32.02 49 LEU B C 1
ATOM 3405 O O . LEU B 1 49 ? -26.092 5.406 29.843 1.00 32.32 49 LEU B O 1
ATOM 3410 N N . PHE B 1 50 ? -27.700 4.415 28.633 1.00 32.00 50 PHE B N 1
ATOM 3411 C CA . PHE B 1 50 ? -28.643 4.278 29.764 1.00 32.28 50 PHE B CA 1
ATOM 3412 C C . PHE B 1 50 ? -28.069 3.515 30.988 1.00 32.35 50 PHE B C 1
ATOM 3413 O O . PHE B 1 50 ? -28.299 3.913 32.116 1.00 31.80 50 PHE B O 1
ATOM 3421 N N . ARG B 1 51 ? -27.329 2.438 30.751 1.00 32.45 51 ARG B N 1
ATOM 3422 C CA . ARG B 1 51 ? -26.722 1.675 31.839 1.00 33.49 51 ARG B CA 1
ATOM 3423 C C . ARG B 1 51 ? -25.720 2.504 32.684 1.00 33.25 51 ARG B C 1
ATOM 3424 O O . ARG B 1 51 ? -25.758 2.477 33.910 1.00 33.54 51 ARG B O 1
ATOM 3432 N N . THR B 1 52 ? -24.853 3.245 31.999 1.00 32.66 52 THR B N 1
ATOM 3433 C CA . THR B 1 52 ? -23.896 4.171 32.584 1.00 31.77 52 THR B CA 1
ATOM 3434 C C . THR B 1 52 ? -24.597 5.336 33.316 1.00 31.85 52 THR B C 1
ATOM 3435 O O . THR B 1 52 ? -24.179 5.743 34.401 1.00 31.49 52 THR B O 1
ATOM 3439 N N . MET B 1 53 ? -25.644 5.878 32.704 1.00 31.25 53 MET B N 1
ATOM 3440 C CA . MET B 1 53 ? -26.432 6.921 33.306 1.00 31.87 53 MET B CA 1
ATOM 3441 C C . MET B 1 53 ? -27.062 6.477 34.640 1.00 32.58 53 MET B C 1
ATOM 3442 O O . MET B 1 53 ? -27.103 7.243 35.590 1.00 32.73 53 MET B O 1
ATOM 3447 N N . ASP B 1 54 ? -27.557 5.239 34.696 1.00 33.29 54 ASP B N 1
ATOM 3448 C CA . ASP B 1 54 ? -28.141 4.659 35.910 1.00 33.43 54 ASP B CA 1
ATOM 3449 C C . ASP B 1 54 ? -27.088 4.465 36.983 1.00 33.34 54 ASP B C 1
ATOM 3450 O O . ASP B 1 54 ? -27.352 4.742 38.130 1.00 33.72 54 ASP B O 1
ATOM 3455 N N . GLU B 1 55 ? -25.902 3.995 36.605 1.00 33.30 55 GLU B N 1
ATOM 3456 C CA . GLU B 1 55 ? -24.773 3.883 37.533 1.00 33.90 55 GLU B CA 1
ATOM 3457 C C . GLU B 1 55 ? -24.399 5.269 38.108 1.00 32.88 55 GLU B C 1
ATOM 3458 O O . GLU B 1 55 ? -24.064 5.398 39.277 1.00 31.90 55 GLU B O 1
ATOM 3464 N N . VAL B 1 56 ? -24.463 6.291 37.255 1.00 32.69 56 VAL B N 1
ATOM 3465 C CA . VAL B 1 56 ? -24.191 7.671 37.641 1.00 31.85 56 VAL B CA 1
ATOM 3466 C C . VAL B 1 56 ? -25.223 8.139 38.673 1.00 31.73 56 VAL B C 1
ATOM 3467 O O . VAL B 1 56 ? -24.862 8.674 39.707 1.00 31.44 56 VAL B O 1
ATOM 3471 N N . LYS B 1 57 ? -26.503 7.909 38.393 1.00 31.86 57 LYS B N 1
ATOM 3472 C CA . LYS B 1 57 ? -27.574 8.214 39.351 1.00 32.43 57 LYS B CA 1
ATOM 3473 C C . LYS B 1 57 ? -27.350 7.545 40.709 1.00 32.97 57 LYS B C 1
ATOM 3474 O O . LYS B 1 57 ? -27.477 8.208 41.749 1.00 32.86 57 LYS B O 1
ATOM 3480 N N . ASP B 1 58 ? -26.967 6.264 40.687 1.00 32.94 58 ASP B N 1
ATOM 3481 C CA . ASP B 1 58 ? -26.667 5.520 41.919 1.00 33.64 58 ASP B CA 1
ATOM 3482 C C . ASP B 1 58 ? -25.502 6.150 42.649 1.00 33.21 58 ASP B C 1
ATOM 3483 O O . ASP B 1 58 ? -25.551 6.336 43.861 1.00 33.32 58 ASP B O 1
ATOM 3488 N N . GLY B 1 59 ? -24.444 6.441 41.904 1.00 32.73 59 GLY B N 1
ATOM 3489 C CA . GLY B 1 59 ? -23.267 7.121 42.456 1.00 32.52 59 GLY B CA 1
ATOM 3490 C C . GLY B 1 59 ? -23.601 8.487 43.029 1.00 31.86 59 GLY B C 1
ATOM 3491 O O . GLY B 1 59 ? -23.076 8.884 44.051 1.00 31.67 59 GLY B O 1
ATOM 3492 N N . LEU B 1 60 ? -24.478 9.198 42.346 1.00 31.65 60 LEU B N 1
ATOM 3493 C CA . LEU B 1 60 ? -24.982 10.488 42.799 1.00 31.84 60 LEU B CA 1
ATOM 3494 C C . LEU B 1 60 ? -25.804 10.430 44.095 1.00 31.94 60 LEU B C 1
ATOM 3495 O O . LEU B 1 60 ? -25.578 11.226 45.005 1.00 31.49 60 LEU B O 1
ATOM 3500 N N . ARG B 1 61 ? -26.722 9.466 44.195 1.00 32.02 61 ARG B N 1
ATOM 3501 C CA . ARG B 1 61 ? -27.442 9.222 45.452 1.00 31.88 61 ARG B CA 1
ATOM 3502 C C . ARG B 1 61 ? -26.509 8.906 46.587 1.00 31.52 61 ARG B C 1
ATOM 3503 O O . ARG B 1 61 ? -26.737 9.334 47.704 1.00 31.58 61 ARG B O 1
ATOM 3511 N N . TYR B 1 62 ? -25.433 8.187 46.284 1.00 31.07 62 TYR B N 1
ATOM 3512 C CA . TYR B 1 62 ? -24.440 7.882 47.270 1.00 30.70 62 TYR B CA 1
ATOM 3513 C C . TYR B 1 62 ? -23.694 9.116 47.788 1.00 31.47 62 TYR B C 1
ATOM 3514 O O . TYR B 1 62 ? -23.599 9.293 48.995 1.00 31.50 62 TYR B O 1
ATOM 3523 N N . ILE B 1 63 ? -23.163 9.952 46.890 1.00 31.47 63 ILE B N 1
ATOM 3524 C CA . ILE B 1 63 ? -22.403 11.138 47.310 1.00 31.41 63 ILE B CA 1
ATOM 3525 C C . ILE B 1 63 ? -23.278 12.300 47.859 1.00 31.50 63 ILE B C 1
ATOM 3526 O O . ILE B 1 63 ? -22.858 13.027 48.748 1.00 31.19 63 ILE B O 1
ATOM 3531 N N . PHE B 1 64 ? -24.503 12.429 47.361 1.00 31.53 64 PHE B N 1
ATOM 3532 C CA . PHE B 1 64 ? -25.442 13.377 47.925 1.00 32.31 64 PHE B CA 1
ATOM 3533 C C . PHE B 1 64 ? -26.081 12.866 49.211 1.00 33.20 64 PHE B C 1
ATOM 3534 O O . PHE B 1 64 ? -26.663 13.636 49.956 1.00 33.10 64 PHE B O 1
ATOM 3542 N N . GLN B 1 65 ? -25.998 11.552 49.437 1.00 34.01 65 GLN B N 1
ATOM 3543 C CA . GLN B 1 65 ? -26.726 10.861 50.518 1.00 34.70 65 GLN B CA 1
ATOM 3544 C C . GLN B 1 65 ? -28.246 11.128 50.472 1.00 34.83 65 GLN B C 1
ATOM 3545 O O . GLN B 1 65 ? -28.832 11.716 51.389 1.00 35.02 65 GLN B O 1
ATOM 3551 N N . THR B 1 66 ? -28.854 10.705 49.376 1.00 34.74 66 THR B N 1
ATOM 3552 C CA . THR B 1 66 ? -30.265 10.917 49.131 1.00 35.54 66 THR B CA 1
ATOM 3553 C C . THR B 1 66 ? -30.894 9.670 48.499 1.00 36.61 66 THR B C 1
ATOM 3554 O O . THR B 1 66 ? -30.205 8.859 47.901 1.00 36.42 66 THR B O 1
ATOM 3558 N N . GLU B 1 67 ? -32.208 9.540 48.598 1.00 37.88 67 GLU B N 1
ATOM 3559 C CA . GLU B 1 67 ? -32.921 8.491 47.853 1.00 39.78 67 GLU B CA 1
ATOM 3560 C C . GLU B 1 67 ? -33.743 9.119 46.724 1.00 39.04 67 GLU B C 1
ATOM 3561 O O . GLU B 1 67 ? -34.551 8.455 46.110 1.00 39.26 67 GLU B O 1
ATOM 3567 N N . ASN B 1 68 ? -33.530 10.405 46.470 1.00 38.55 68 ASN B N 1
ATOM 3568 C CA . ASN B 1 68 ? -34.271 11.094 45.437 1.00 38.39 68 ASN B CA 1
ATOM 3569 C C . ASN B 1 68 ? -34.178 10.376 44.092 1.00 38.00 68 ASN B C 1
ATOM 3570 O O . ASN B 1 68 ? -33.105 9.956 43.642 1.00 37.20 68 ASN B O 1
ATOM 3575 N N . ARG B 1 69 ? -35.335 10.229 43.476 1.00 37.82 69 ARG B N 1
ATOM 3576 C CA . ARG B 1 69 ? -35.457 9.575 42.191 1.00 38.06 69 ARG B CA 1
ATOM 3577 C C . ARG B 1 69 ? -35.075 10.560 41.116 1.00 37.23 69 ARG B C 1
ATOM 3578 O O . ARG B 1 69 ? -34.469 10.175 40.116 1.00 36.95 69 ARG B O 1
ATOM 3586 N N . ALA B 1 70 ? -35.421 11.829 41.358 1.00 36.07 70 ALA B N 1
ATOM 3587 C CA . ALA B 1 70 ? -35.042 12.932 40.501 1.00 34.92 70 ALA B CA 1
ATOM 3588 C C . ALA B 1 70 ? -33.613 13.364 40.810 1.00 34.20 70 ALA B C 1
ATOM 3589 O O . ALA B 1 70 ? -33.373 14.474 41.267 1.00 33.98 70 ALA B O 1
ATOM 3591 N N . THR B 1 71 ? -32.687 12.436 40.581 1.00 33.30 71 THR B N 1
ATOM 3592 C CA . THR B 1 71 ? -31.264 12.650 40.675 1.00 32.77 71 THR B CA 1
ATOM 3593 C C . THR B 1 71 ? -30.744 12.457 39.255 1.00 32.97 71 THR B C 1
ATOM 3594 O O . THR B 1 71 ? -31.049 11.466 38.617 1.00 33.56 71 THR B O 1
ATOM 3598 N N . MET B 1 72 ? -30.016 13.429 38.725 1.00 32.18 72 MET B N 1
ATOM 3599 C CA . MET B 1 72 ? -29.659 13.393 37.318 1.00 31.59 72 MET B CA 1
ATOM 3600 C C . MET B 1 72 ? -28.480 14.355 37.067 1.00 31.14 72 MET B C 1
ATOM 3601 O O . MET B 1 72 ? -27.841 14.821 38.016 1.00 30.98 72 MET B O 1
ATOM 3606 N N . CYS B 1 73 ? -28.208 14.665 35.803 1.00 30.58 73 CYS B N 1
ATOM 3607 C CA . CYS B 1 73 ? -27.224 15.684 35.489 1.00 30.09 73 CYS B CA 1
ATOM 3608 C C . CYS B 1 73 ? -27.797 16.714 34.519 1.00 29.75 73 CYS B C 1
ATOM 3609 O O . CYS B 1 73 ? -28.572 16.408 33.613 1.00 29.65 73 CYS B O 1
ATOM 3612 N N . VAL B 1 74 ? -27.392 17.955 34.751 1.00 29.38 74 VAL B N 1
ATOM 3613 C CA . VAL B 1 74 ? -27.531 19.037 33.793 1.00 28.87 74 VAL B CA 1
ATOM 3614 C C . VAL B 1 74 ? -26.303 19.015 32.841 1.00 28.94 74 VAL B C 1
ATOM 3615 O O . VAL B 1 74 ? -25.159 18.807 33.269 1.00 28.56 74 VAL B O 1
ATOM 3619 N N . SER B 1 75 ? -26.569 19.189 31.548 1.00 28.82 75 SER B N 1
ATOM 3620 C CA . SER B 1 75 ? -25.526 19.228 30.533 1.00 28.72 75 SER B CA 1
ATOM 3621 C C . SER B 1 75 ? -24.910 20.632 30.407 1.00 28.74 75 SER B C 1
ATOM 3622 O O . SER B 1 75 ? -25.141 21.339 29.446 1.00 28.95 75 SER B O 1
ATOM 3625 N N . GLY B 1 76 ? -24.114 21.003 31.394 1.00 28.59 76 GLY B N 1
ATOM 3626 C CA . GLY B 1 76 ? -23.456 22.298 31.461 1.00 28.62 76 GLY B CA 1
ATOM 3627 C C . GLY B 1 76 ? -22.513 22.262 32.653 1.00 28.67 76 GLY B C 1
ATOM 3628 O O . GLY B 1 76 ? -22.504 21.279 33.407 1.00 27.86 76 GLY B O 1
ATOM 3629 N N . SER B 1 77 ? -21.716 23.321 32.827 1.00 29.24 77 SER B N 1
ATOM 3630 C CA . SER B 1 77 ? -20.834 23.423 34.003 1.00 29.90 77 SER B CA 1
ATOM 3631 C C . SER B 1 77 ? -21.691 23.796 35.209 1.00 29.50 77 SER B C 1
ATOM 3632 O O . SER B 1 77 ? -22.894 23.942 35.065 1.00 30.00 77 SER B O 1
ATOM 3635 N N . ALA B 1 78 ? -21.099 23.954 36.383 1.00 29.42 78 ALA B N 1
ATOM 3636 C CA . ALA B 1 78 ? -21.865 24.138 37.615 1.00 29.37 78 ALA B CA 1
ATOM 3637 C C . ALA B 1 78 ? -22.826 25.312 37.617 1.00 29.79 78 ALA B C 1
ATOM 3638 O O . ALA B 1 78 ? -23.896 25.228 38.231 1.00 30.54 78 ALA B O 1
ATOM 3640 N N . HIS B 1 79 ? -22.481 26.386 36.906 1.00 29.45 79 HIS B N 1
ATOM 3641 C CA . HIS B 1 79 ? -23.413 27.527 36.677 1.00 29.58 79 HIS B CA 1
ATOM 3642 C C . HIS B 1 79 ? -24.735 27.074 36.122 1.00 29.05 79 HIS B C 1
ATOM 3643 O O . HIS B 1 79 ? -25.767 27.604 36.505 1.00 29.93 79 HIS B O 1
ATOM 3650 N N . ALA B 1 80 ? -24.694 26.113 35.197 1.00 28.59 80 ALA B N 1
ATOM 3651 C CA . ALA B 1 80 ? -25.914 25.565 34.589 1.00 28.44 80 ALA B CA 1
ATOM 3652 C C . ALA B 1 80 ? -26.836 24.859 35.622 1.00 28.42 80 ALA B C 1
ATOM 3653 O O . ALA B 1 80 ? -28.084 24.905 35.493 1.00 27.98 80 ALA B O 1
ATOM 3655 N N . GLY B 1 81 ? -26.212 24.232 36.633 1.00 28.16 81 GLY B N 1
ATOM 3656 C CA . GLY B 1 81 ? -26.937 23.652 37.753 1.00 28.82 81 GLY B CA 1
ATOM 3657 C C . GLY B 1 81 ? -27.647 24.704 38.564 1.00 29.44 81 GLY B C 1
ATOM 3658 O O . GLY B 1 81 ? -28.808 24.544 38.911 1.00 29.37 81 GLY B O 1
ATOM 3659 N N . MET B 1 82 ? -26.933 25.780 38.867 1.00 30.17 82 MET B N 1
ATOM 3660 C CA . MET B 1 82 ? -27.542 26.943 39.502 1.00 31.71 82 MET B CA 1
ATOM 3661 C C . MET B 1 82 ? -28.691 27.483 38.646 1.00 31.58 82 MET B C 1
ATOM 3662 O O . MET B 1 82 ? -29.797 27.599 39.137 1.00 32.22 82 MET B O 1
ATOM 3667 N N . GLU B 1 83 ? -28.426 27.733 37.361 1.00 31.71 83 GLU B N 1
ATOM 3668 C CA . GLU B 1 83 ? -29.457 28.149 36.394 1.00 31.70 83 GLU B CA 1
ATOM 3669 C C . GLU B 1 83 ? -30.701 27.240 36.431 1.00 31.80 83 GLU B C 1
ATOM 3670 O O . GLU B 1 83 ? -31.842 27.728 36.436 1.00 31.75 83 GLU B O 1
ATOM 3676 N N . ALA B 1 84 ? -30.476 25.930 36.433 1.00 31.87 84 ALA B N 1
ATOM 3677 C CA . ALA B 1 84 ? -31.581 24.963 36.407 1.00 32.73 84 ALA B CA 1
ATOM 3678 C C . ALA B 1 84 ? -32.484 25.063 37.641 1.00 33.38 84 ALA B C 1
ATOM 3679 O O . ALA B 1 84 ? -33.694 25.149 37.505 1.00 33.56 84 ALA B O 1
ATOM 3681 N N . MET B 1 85 ? -31.889 25.099 38.832 1.00 34.11 85 MET B N 1
ATOM 3682 C CA . MET B 1 85 ? -32.644 25.263 40.075 1.00 34.71 85 MET B CA 1
ATOM 3683 C C . MET B 1 85 ? -33.525 26.506 40.026 1.00 35.09 85 MET B C 1
ATOM 3684 O O . MET B 1 85 ? -34.732 26.444 40.305 1.00 34.91 85 MET B O 1
ATOM 3689 N N . LEU B 1 86 ? -32.924 27.630 39.647 1.00 35.18 86 LEU B N 1
ATOM 3690 C CA . LEU B 1 86 ? -33.623 28.918 39.667 1.00 35.47 86 LEU B CA 1
ATOM 3691 C C . LEU B 1 86 ? -34.710 29.033 38.586 1.00 36.18 86 LEU B C 1
ATOM 3692 O O . LEU B 1 86 ? -35.804 29.507 38.858 1.00 37.44 86 LEU B O 1
ATOM 3697 N N . SER B 1 87 ? -34.437 28.575 37.373 1.00 36.15 87 SER B N 1
ATOM 3698 C CA . SER B 1 87 ? -35.450 28.638 36.340 1.00 36.56 87 SER B CA 1
ATOM 3699 C C . SER B 1 87 ? -36.613 27.668 36.544 1.00 36.70 87 SER B C 1
ATOM 3700 O O . SER B 1 87 ? -37.724 27.944 36.104 1.00 37.04 87 SER B O 1
ATOM 3703 N N . ASN B 1 88 ? -36.358 26.539 37.201 1.00 36.80 88 ASN B N 1
ATOM 3704 C CA . ASN B 1 88 ? -37.397 25.535 37.397 1.00 37.29 88 ASN B CA 1
ATOM 3705 C C . ASN B 1 88 ? -38.257 25.828 38.615 1.00 37.97 88 ASN B C 1
ATOM 3706 O O . ASN B 1 88 ? -39.485 25.630 38.570 1.00 37.74 88 ASN B O 1
ATOM 3711 N N . LEU B 1 89 ? -37.609 26.289 39.689 1.00 38.29 89 LEU B N 1
ATOM 3712 C CA . LEU B 1 89 ? -38.279 26.429 40.983 1.00 39.10 89 LEU B CA 1
ATOM 3713 C C . LEU B 1 89 ? -38.941 27.775 41.200 1.00 39.82 89 LEU B C 1
ATOM 3714 O O . LEU B 1 89 ? -39.719 27.930 42.143 1.00 40.22 89 LEU B O 1
ATOM 3719 N N . LEU B 1 90 ? -38.628 28.742 40.338 1.00 40.47 90 LEU B N 1
ATOM 3720 C CA . LEU B 1 90 ? -39.191 30.092 40.459 1.00 41.08 90 LEU B CA 1
ATOM 3721 C C . LEU B 1 90 ? -40.014 30.491 39.244 1.00 41.78 90 LEU B C 1
ATOM 3722 O O . LEU B 1 90 ? -39.601 30.272 38.092 1.00 41.73 90 LEU B O 1
ATOM 3727 N N . GLU B 1 91 ? -41.180 31.072 39.505 1.00 42.75 91 GLU B N 1
ATOM 3728 C CA . GLU B 1 91 ? -41.956 31.749 38.459 1.00 43.82 91 GLU B CA 1
ATOM 3729 C C . GLU B 1 91 ? -41.764 33.261 38.574 1.00 44.67 91 GLU B C 1
ATOM 3730 O O . GLU B 1 91 ? -41.226 33.760 39.556 1.00 44.73 91 GLU B O 1
ATOM 3736 N N . GLU B 1 92 ? -42.201 33.991 37.562 1.00 46.23 92 GLU B N 1
ATOM 3737 C CA . GLU B 1 92 ? -42.132 35.443 37.578 1.00 47.92 92 GLU B CA 1
ATOM 3738 C C . GLU B 1 92 ? -42.883 35.997 38.797 1.00 47.91 92 GLU B C 1
ATOM 3739 O O . GLU B 1 92 ? -44.067 35.696 38.997 1.00 48.00 92 GLU B O 1
ATOM 3745 N N . GLY B 1 93 ? -42.182 36.768 39.628 1.00 47.76 93 GLY B N 1
ATOM 3746 C CA . GLY B 1 93 ? -42.782 37.354 40.810 1.00 47.52 93 GLY B CA 1
ATOM 3747 C C . GLY B 1 93 ? -42.561 36.597 42.107 1.00 47.91 93 GLY B C 1
ATOM 3748 O O . GLY B 1 93 ? -42.794 37.152 43.193 1.00 47.90 93 GLY B O 1
ATOM 3749 N N . ASP B 1 94 ? -42.108 35.339 42.016 1.00 47.85 94 ASP B N 1
ATOM 3750 C CA . ASP B 1 94 ? -41.820 34.533 43.215 1.00 47.40 94 ASP B CA 1
ATOM 3751 C C . ASP B 1 94 ? -40.662 35.107 44.022 1.00 47.07 94 ASP B C 1
ATOM 3752 O O . ASP B 1 94 ? -39.662 35.596 43.456 1.00 46.84 94 ASP B O 1
ATOM 3757 N N . ARG B 1 95 ? -40.804 35.044 45.346 1.00 46.37 95 ARG B N 1
ATOM 3758 C CA . ARG B 1 95 ? -39.785 35.547 46.251 1.00 46.07 95 ARG B CA 1
ATOM 3759 C C . ARG B 1 95 ? -38.749 34.462 46.497 1.00 45.39 95 ARG B C 1
ATOM 3760 O O . ARG B 1 95 ? -39.078 33.327 46.864 1.00 45.02 95 ARG B O 1
ATOM 3768 N N . VAL B 1 96 ? -37.495 34.836 46.279 1.00 44.29 96 VAL B N 1
ATOM 3769 C CA . VAL B 1 96 ? -36.372 33.979 46.573 1.00 42.98 96 VAL B CA 1
ATOM 3770 C C . VAL B 1 96 ? -35.491 34.703 47.568 1.00 42.34 96 VAL B C 1
ATOM 3771 O O . VAL B 1 96 ? -35.163 35.856 47.377 1.00 42.11 96 VAL B O 1
ATOM 3775 N N . LEU B 1 97 ? -35.134 34.009 48.640 1.00 41.93 97 LEU B N 1
ATOM 3776 C CA . LEU B 1 97 ? -34.192 34.527 49.624 1.00 41.52 97 LEU B CA 1
ATOM 3777 C C . LEU B 1 97 ? -32.795 33.977 49.377 1.00 41.13 97 LEU B C 1
ATOM 3778 O O . LEU B 1 97 ? -32.586 32.774 49.351 1.00 40.97 97 LEU B O 1
ATOM 3783 N N . ILE B 1 98 ? -31.846 34.878 49.190 1.00 40.84 98 ILE B N 1
ATOM 3784 C CA . ILE B 1 98 ? -30.473 34.501 48.998 1.00 40.49 98 ILE B CA 1
ATOM 3785 C C . ILE B 1 98 ? -29.612 35.123 50.082 1.00 40.93 98 ILE B C 1
ATOM 3786 O O . ILE B 1 98 ? -29.644 36.329 50.286 1.00 40.95 98 ILE B O 1
ATOM 3791 N N . ALA B 1 99 ? -28.876 34.273 50.792 1.00 40.69 99 ALA B N 1
ATOM 3792 C CA . ALA B 1 99 ? -27.929 34.701 51.782 1.00 41.20 99 ALA B CA 1
ATOM 3793 C C . ALA B 1 99 ? -26.605 34.958 51.065 1.00 41.43 99 ALA B C 1
ATOM 3794 O O . ALA B 1 99 ? -26.035 34.039 50.479 1.00 41.77 99 ALA B O 1
ATOM 3796 N N . VAL B 1 100 ? -26.127 36.208 51.097 1.00 40.99 100 VAL B N 1
ATOM 3797 C CA . VAL B 1 100 ? -25.037 36.636 50.236 1.00 40.42 100 VAL B CA 1
ATOM 3798 C C . VAL B 1 100 ? -23.826 36.984 51.063 1.00 41.16 100 VAL B C 1
ATOM 3799 O O . VAL B 1 100 ? -23.845 37.962 51.799 1.00 41.64 100 VAL B O 1
ATOM 3803 N N . ASN B 1 101 ? -22.778 36.171 50.949 1.00 41.26 101 ASN B N 1
ATOM 3804 C CA . ASN B 1 101 ? -21.476 36.479 51.511 1.00 41.35 101 ASN B CA 1
ATOM 3805 C C . ASN B 1 101 ? -20.338 35.890 50.695 1.00 41.23 101 ASN B C 1
ATOM 3806 O O . ASN B 1 101 ? -19.264 35.624 51.219 1.00 41.94 101 ASN B O 1
ATOM 3811 N N . GLY B 1 102 ? -20.567 35.693 49.405 1.00 40.76 102 GLY B N 1
ATOM 3812 C CA . GLY B 1 102 ? -19.516 35.218 48.512 1.00 39.79 102 GLY B CA 1
ATOM 3813 C C . GLY B 1 102 ? -19.993 35.359 47.092 1.00 39.48 102 GLY B C 1
ATOM 3814 O O . GLY B 1 102 ? -21.131 35.772 46.858 1.00 39.67 102 GLY B O 1
ATOM 3815 N N . ILE B 1 103 ? -19.148 34.992 46.134 1.00 38.97 103 ILE B N 1
ATOM 3816 C CA . ILE B 1 103 ? -19.460 35.273 44.742 1.00 38.84 103 ILE B CA 1
ATOM 3817 C C . ILE B 1 103 ? -20.593 34.453 44.124 1.00 38.55 103 ILE B C 1
ATOM 3818 O O . ILE B 1 103 ? -21.284 34.916 43.217 1.00 38.85 103 ILE B O 1
ATOM 3823 N N . TRP B 1 104 ? -20.780 33.236 44.613 1.00 38.31 104 TRP B N 1
ATOM 3824 C CA . TRP B 1 104 ? -21.745 32.299 44.021 1.00 37.84 104 TRP B CA 1
ATOM 3825 C C . TRP B 1 104 ? -23.145 32.725 44.318 1.00 37.55 104 TRP B C 1
ATOM 3826 O O . TRP B 1 104 ? -23.988 32.608 43.454 1.00 37.70 104 TRP B O 1
ATOM 3837 N N . ALA B 1 105 ? -23.370 33.243 45.526 1.00 37.87 105 ALA B N 1
ATOM 3838 C CA . ALA B 1 105 ? -24.647 33.828 45.909 1.00 38.28 105 ALA B CA 1
ATOM 3839 C C . ALA B 1 105 ? -24.951 35.085 45.075 1.00 38.44 105 ALA B C 1
ATOM 3840 O O . ALA B 1 105 ? -26.089 35.298 44.691 1.00 38.55 105 ALA B O 1
ATOM 3842 N N . GLU B 1 106 ? -23.933 35.882 44.755 1.00 38.70 106 GLU B N 1
ATOM 3843 C CA . GLU B 1 106 ? -24.089 37.015 43.839 1.00 39.47 106 GLU B CA 1
ATOM 3844 C C . GLU B 1 106 ? -24.521 36.567 42.447 1.00 39.53 106 GLU B C 1
ATOM 3845 O O . GLU B 1 106 ? -25.411 37.175 41.838 1.00 39.96 106 GLU B O 1
ATOM 3851 N N . ARG B 1 107 ? -23.899 35.493 41.944 1.00 39.12 107 ARG B N 1
ATOM 3852 C CA . ARG B 1 107 ? -24.344 34.852 40.695 1.00 38.55 107 ARG B CA 1
ATOM 3853 C C . ARG B 1 107 ? -25.783 34.414 40.756 1.00 37.97 107 ARG B C 1
ATOM 3854 O O . ARG B 1 107 ? -26.507 34.572 39.763 1.00 37.83 107 ARG B O 1
ATOM 3862 N N . ALA B 1 108 ? -26.196 33.866 41.908 1.00 37.22 108 ALA B N 1
ATOM 3863 C CA . ALA B 1 108 ? -27.596 33.453 42.113 1.00 37.42 108 ALA B CA 1
ATOM 3864 C C . ALA B 1 108 ? -28.587 34.640 42.084 1.00 37.48 108 ALA B C 1
ATOM 3865 O O . ALA B 1 108 ? -29.694 34.510 41.554 1.00 37.43 108 ALA B O 1
ATOM 3867 N N . VAL B 1 109 ? -28.168 35.782 42.631 1.00 37.52 109 VAL B N 1
ATOM 3868 C CA . VAL B 1 109 ? -28.941 37.018 42.582 1.00 37.89 109 VAL B CA 1
ATOM 3869 C C . VAL B 1 109 ? -29.112 37.461 41.134 1.00 38.08 109 VAL B C 1
ATOM 3870 O O . VAL B 1 109 ? -30.236 37.652 40.653 1.00 38.15 109 VAL B O 1
ATOM 3874 N N . GLU B 1 110 ? -27.994 37.543 40.419 1.00 38.40 110 GLU B N 1
ATOM 3875 C CA . GLU B 1 110 ? -28.019 37.832 38.971 1.00 38.82 110 GLU B CA 1
ATOM 3876 C C . GLU B 1 110 ? -28.972 36.956 38.163 1.00 38.62 110 GLU B C 1
ATOM 3877 O O . GLU B 1 110 ? -29.716 37.453 37.323 1.00 39.30 110 GLU B O 1
ATOM 3883 N N . MET B 1 111 ? -28.953 35.652 38.417 1.00 38.28 111 MET B N 1
ATOM 3884 C CA . MET B 1 111 ? -29.763 34.722 37.675 1.00 37.85 111 MET B CA 1
ATOM 3885 C C . MET B 1 111 ? -31.217 34.857 38.037 1.00 38.40 111 MET B C 1
ATOM 3886 O O . MET B 1 111 ? -32.078 34.826 37.154 1.00 38.78 111 MET B O 1
ATOM 3891 N N . SER B 1 112 ? -31.512 35.009 39.327 1.00 39.17 112 SER B N 1
ATOM 3892 C CA . SER B 1 112 ? -32.911 35.091 39.768 1.00 39.87 112 SER B CA 1
ATOM 3893 C C . SER B 1 112 ? -33.552 36.354 39.191 1.00 40.61 112 SER B C 1
ATOM 3894 O O . SER B 1 112 ? -34.700 36.328 38.738 1.00 40.70 112 SER B O 1
ATOM 3897 N N . GLU B 1 113 ? -32.793 37.453 39.179 1.00 41.37 113 GLU B N 1
ATOM 3898 C CA . GLU B 1 113 ? -33.266 38.705 38.569 1.00 42.37 113 GLU B CA 1
ATOM 3899 C C . GLU B 1 113 ? -33.633 38.491 37.102 1.00 41.99 113 GLU B C 1
ATOM 3900 O O . GLU B 1 113 ? -34.749 38.768 36.688 1.00 42.45 113 GLU B O 1
ATOM 3906 N N . ARG B 1 114 ? -32.708 37.933 36.332 1.00 41.59 114 ARG B N 1
ATOM 3907 C CA . ARG B 1 114 ? -32.966 37.627 34.924 1.00 40.92 114 ARG B CA 1
ATOM 3908 C C . ARG B 1 114 ? -34.177 36.750 34.700 1.00 41.32 114 ARG B C 1
ATOM 3909 O O . ARG B 1 114 ? -34.886 36.919 33.684 1.00 41.34 114 ARG B O 1
ATOM 3917 N N . TYR B 1 115 ? -34.425 35.813 35.625 1.00 41.57 115 TYR B N 1
ATOM 3918 C CA . TYR B 1 115 ? -35.625 34.961 35.536 1.00 41.82 115 TYR B CA 1
ATOM 3919 C C . TYR B 1 115 ? -36.892 35.628 36.077 1.00 42.77 115 TYR B C 1
ATOM 3920 O O . TYR B 1 115 ? -37.960 35.022 36.077 1.00 43.15 115 TYR B O 1
ATOM 3929 N N . GLY B 1 116 ? -36.764 36.855 36.560 1.00 43.56 116 GLY B N 1
ATOM 3930 C CA . GLY B 1 116 ? -37.921 37.652 36.949 1.00 44.31 116 GLY B CA 1
ATOM 3931 C C . GLY B 1 116 ? -38.470 37.341 38.314 1.00 44.72 116 GLY B C 1
ATOM 3932 O O . GLY B 1 116 ? -39.676 37.517 38.564 1.00 45.32 116 GLY B O 1
ATOM 3933 N N . ALA B 1 117 ? -37.604 36.848 39.197 1.00 44.72 117 ALA B N 1
ATOM 3934 C CA . ALA B 1 117 ? -37.994 36.598 40.581 1.00 44.75 117 ALA B CA 1
ATOM 3935 C C . ALA B 1 117 ? -37.910 37.912 41.375 1.00 45.13 117 ALA B C 1
ATOM 3936 O O . ALA B 1 117 ? -37.247 38.863 40.958 1.00 44.78 117 ALA B O 1
ATOM 3938 N N . ASP B 1 118 ? -38.595 37.946 42.508 1.00 45.59 118 ASP B N 1
ATOM 3939 C CA . ASP B 1 118 ? -38.499 39.036 43.459 1.00 46.27 118 ASP B CA 1
ATOM 3940 C C . ASP B 1 118 ? -37.389 38.695 44.472 1.00 46.07 118 ASP B C 1
ATOM 3941 O O . ASP B 1 118 ? -37.597 37.935 45.422 1.00 46.29 118 ASP B O 1
ATOM 3946 N N . VAL B 1 119 ? -36.209 39.256 44.249 1.00 45.82 119 VAL B N 1
ATOM 3947 C CA . VAL B 1 119 ? -35.015 38.839 44.965 1.00 46.01 119 VAL B CA 1
ATOM 3948 C C . VAL B 1 119 ? -34.835 39.492 46.332 1.00 46.46 119 VAL B C 1
ATOM 3949 O O . VAL B 1 119 ? -34.675 40.694 46.428 1.00 47.13 119 VAL B O 1
ATOM 3953 N N . ARG B 1 120 ? -34.826 38.683 47.381 1.00 46.41 120 ARG B N 1
ATOM 3954 C CA . ARG B 1 120 ? -34.622 39.168 48.722 1.00 46.84 120 ARG B CA 1
ATOM 3955 C C . ARG B 1 120 ? -33.254 38.678 49.157 1.00 47.67 120 ARG B C 1
ATOM 3956 O O . ARG B 1 120 ? -32.944 37.511 49.000 1.00 47.75 120 ARG B O 1
ATOM 3964 N N . THR B 1 121 ? -32.415 39.580 49.655 1.00 48.15 121 THR B N 1
ATOM 3965 C CA . THR B 1 121 ? -31.084 39.205 50.063 1.00 48.83 121 THR B CA 1
ATOM 3966 C C . THR B 1 121 ? -30.849 39.518 51.526 1.00 49.60 121 THR B C 1
ATOM 3967 O O . THR B 1 121 ? -31.520 40.345 52.124 1.00 50.19 121 THR B O 1
ATOM 3971 N N . ILE B 1 122 ? -29.882 38.831 52.097 1.00 50.44 122 ILE B N 1
ATOM 3972 C CA . ILE B 1 122 ? -29.422 39.105 53.433 1.00 51.41 122 ILE B CA 1
ATOM 3973 C C . ILE B 1 122 ? -27.914 38.980 53.363 1.00 51.46 122 ILE B C 1
ATOM 3974 O O . ILE B 1 122 ? -27.411 37.958 52.945 1.00 52.18 122 ILE B O 1
ATOM 3979 N N . GLU B 1 123 ? -27.208 40.051 53.712 1.00 51.80 123 GLU B N 1
ATOM 3980 C CA . GLU B 1 123 ? -25.750 40.112 53.663 1.00 51.88 123 GLU B CA 1
ATOM 3981 C C . GLU B 1 123 ? -25.105 39.583 54.925 1.00 50.74 123 GLU B C 1
ATOM 3982 O O . GLU B 1 123 ? -25.695 39.587 55.992 1.00 50.51 123 GLU B O 1
ATOM 3988 N N . GLY B 1 124 ? -23.870 39.129 54.780 1.00 49.81 124 GLY B N 1
ATOM 3989 C CA . GLY B 1 124 ? -23.062 38.690 55.894 1.00 48.65 124 GLY B CA 1
ATOM 3990 C C . GLY B 1 124 ? -21.600 38.863 55.566 1.00 48.12 124 GLY B C 1
ATOM 3991 O O . GLY B 1 124 ? -21.248 39.082 54.405 1.00 48.07 124 GLY B O 1
ATOM 3992 N N . PRO B 1 125 ? -20.731 38.748 56.578 1.00 47.60 125 PRO B N 1
ATOM 3993 C CA . PRO B 1 125 ? -19.305 38.839 56.281 1.00 47.51 125 PRO B CA 1
ATOM 3994 C C . PRO B 1 125 ? -18.819 37.625 55.468 1.00 47.58 125 PRO B C 1
ATOM 3995 O O . PRO B 1 125 ? -19.317 36.515 55.657 1.00 46.87 125 PRO B O 1
ATOM 3999 N N . PRO B 1 126 ? -17.849 37.841 54.562 1.00 47.81 126 PRO B N 1
ATOM 4000 C CA . PRO B 1 126 ? -17.397 36.725 53.739 1.00 48.00 126 PRO B CA 1
ATOM 4001 C C . PRO B 1 126 ? -16.692 35.635 54.551 1.00 48.06 126 PRO B C 1
ATOM 4002 O O . PRO B 1 126 ? -16.497 34.527 54.055 1.00 48.72 126 PRO B O 1
ATOM 4006 N N . ASP B 1 127 ? -16.325 35.932 55.789 1.00 47.97 127 ASP B N 1
ATOM 4007 C CA . ASP B 1 127 ? -15.480 35.024 56.567 1.00 47.96 127 ASP B CA 1
ATOM 4008 C C . ASP B 1 127 ? -16.185 34.403 57.780 1.00 48.28 127 ASP B C 1
ATOM 4009 O O . ASP B 1 127 ? -15.555 33.736 58.613 1.00 48.29 127 ASP B O 1
ATOM 4014 N N . ARG B 1 128 ? -17.485 34.634 57.877 1.00 48.48 128 ARG B N 1
ATOM 4015 C CA . ARG B 1 128 ? -18.296 34.082 58.936 1.00 49.53 128 ARG B CA 1
ATOM 4016 C C . ARG B 1 128 ? -19.630 33.582 58.351 1.00 48.91 128 ARG B C 1
ATOM 4017 O O . ARG B 1 128 ? -20.213 34.245 57.483 1.00 48.99 128 ARG B O 1
ATOM 4025 N N . PRO B 1 129 ? -20.089 32.393 58.791 1.00 48.12 129 PRO B N 1
ATOM 4026 C CA . PRO B 1 129 ? -21.336 31.843 58.311 1.00 48.05 129 PRO B CA 1
ATOM 4027 C C . PRO B 1 129 ? -22.565 32.549 58.841 1.00 48.07 129 PRO B C 1
ATOM 4028 O O . PRO B 1 129 ? -22.479 33.360 59.745 1.00 48.15 129 PRO B O 1
ATOM 4032 N N . PHE B 1 130 ? -23.710 32.230 58.268 1.00 47.87 130 PHE B N 1
ATOM 4033 C CA . PHE B 1 130 ? -24.965 32.738 58.746 1.00 48.05 130 PHE B CA 1
ATOM 4034 C C . PHE B 1 130 ? -25.450 31.812 59.855 1.00 48.58 130 PHE B C 1
ATOM 4035 O O . PHE B 1 130 ? -25.380 30.587 59.739 1.00 48.43 130 PHE B O 1
ATOM 4043 N N . SER B 1 131 ? -25.918 32.408 60.947 1.00 48.85 131 SER B N 1
ATOM 4044 C CA . SER B 1 131 ? -26.479 31.655 62.064 1.00 48.83 131 SER B CA 1
ATOM 4045 C C . SER B 1 131 ? -27.884 31.173 61.706 1.00 48.81 131 SER B C 1
ATOM 4046 O O . SER B 1 131 ? -28.532 31.715 60.799 1.00 48.64 131 SER B O 1
ATOM 4049 N N . LEU B 1 132 ? -28.361 30.164 62.424 1.00 48.89 132 LEU B N 1
ATOM 4050 C CA . LEU B 1 132 ? -29.728 29.731 62.262 1.00 49.53 132 LEU B CA 1
ATOM 4051 C C . LEU B 1 132 ? -30.721 30.863 62.551 1.00 50.02 132 LEU B C 1
ATOM 4052 O O . LEU B 1 132 ? -31.755 30.974 61.902 1.00 50.08 132 LEU B O 1
ATOM 4057 N N . GLU B 1 133 ? -30.392 31.692 63.542 1.00 50.23 133 GLU B N 1
ATOM 4058 C CA . GLU B 1 133 ? -31.212 32.819 63.965 1.00 50.41 133 GLU B CA 1
ATOM 4059 C C . GLU B 1 133 ? -31.362 33.825 62.837 1.00 49.68 133 GLU B C 1
ATOM 4060 O O . GLU B 1 133 ? -32.481 34.222 62.470 1.00 49.15 133 GLU B O 1
ATOM 4066 N N . THR B 1 134 ? -30.219 34.233 62.291 1.00 49.47 134 THR B N 1
ATOM 4067 C CA . THR B 1 134 ? -30.181 35.111 61.127 1.00 49.34 134 THR B CA 1
ATOM 4068 C C . THR B 1 134 ? -31.072 34.576 60.010 1.00 49.47 134 THR B C 1
ATOM 4069 O O . THR B 1 134 ? -31.905 35.307 59.485 1.00 49.63 134 THR B O 1
ATOM 4073 N N . LEU B 1 135 ? -30.920 33.295 59.672 1.00 49.37 135 LEU B N 1
ATOM 4074 C CA . LEU B 1 135 ? -31.663 32.720 58.554 1.00 49.49 135 LEU B CA 1
ATOM 4075 C C . LEU B 1 135 ? -33.139 32.607 58.867 1.00 49.90 135 LEU B C 1
ATOM 4076 O O . LEU B 1 135 ? -33.969 32.972 58.036 1.00 50.05 135 LEU B O 1
ATOM 4081 N N . ALA B 1 136 ? -33.471 32.126 60.065 1.00 50.26 136 ALA B N 1
ATOM 4082 C CA . ALA B 1 136 ? -34.867 31.978 60.484 1.00 51.04 136 ALA B CA 1
ATOM 4083 C C . ALA B 1 136 ? -35.600 33.314 60.435 1.00 51.55 136 ALA B C 1
ATOM 4084 O O . ALA B 1 136 ? -36.739 33.407 59.951 1.00 51.15 136 ALA B O 1
ATOM 4086 N N . ARG B 1 137 ? -34.920 34.343 60.939 1.00 52.18 137 ARG B N 1
ATOM 4087 C CA . ARG B 1 137 ? -35.423 35.708 60.966 1.00 53.09 137 ARG B CA 1
ATOM 4088 C C . ARG B 1 137 ? -35.747 36.173 59.555 1.00 52.52 137 ARG B C 1
ATOM 4089 O O . ARG B 1 137 ? -36.866 36.601 59.276 1.00 52.68 137 ARG B O 1
ATOM 4097 N N . ALA B 1 138 ? -34.763 36.047 58.671 1.00 52.11 138 ALA B N 1
ATOM 4098 C CA . ALA B 1 138 ? -34.894 36.381 57.261 1.00 51.94 138 ALA B CA 1
ATOM 4099 C C . ALA B 1 138 ? -36.018 35.621 56.506 1.00 51.79 138 ALA B C 1
ATOM 4100 O O . ALA B 1 138 ? -36.711 36.204 55.660 1.00 51.27 138 ALA B O 1
ATOM 4102 N N . ILE B 1 139 ? -36.184 34.335 56.823 1.00 51.78 139 ILE B N 1
ATOM 4103 C CA . ILE B 1 139 ? -37.241 33.499 56.246 1.00 52.28 139 ILE B CA 1
ATOM 4104 C C . ILE B 1 139 ? -38.627 33.968 56.690 1.00 53.05 139 ILE B C 1
ATOM 4105 O O . ILE B 1 139 ? -39.538 34.150 55.861 1.00 52.76 139 ILE B O 1
ATOM 4110 N N . GLU B 1 140 ? -38.772 34.135 58.007 1.00 53.71 140 GLU B N 1
ATOM 4111 C CA . GLU B 1 140 ? -39.962 34.732 58.612 1.00 54.42 140 GLU B CA 1
ATOM 4112 C C . GLU B 1 140 ? -40.337 36.053 57.966 1.00 53.76 140 GLU B C 1
ATOM 4113 O O . GLU B 1 140 ? -41.473 36.221 57.531 1.00 53.31 140 GLU B O 1
ATOM 4119 N N . LEU B 1 141 ? -39.376 36.978 57.900 1.00 53.47 141 LEU B N 1
ATOM 4120 C CA . LEU B 1 141 ? -39.616 38.289 57.308 1.00 53.30 141 LEU B CA 1
ATOM 4121 C C . LEU B 1 141 ? -40.123 38.171 55.889 1.00 52.89 141 LEU B C 1
ATOM 4122 O O . LEU B 1 141 ? -41.240 38.576 55.621 1.00 53.31 141 LEU B O 1
ATOM 4127 N N . HIS B 1 142 ? -39.308 37.591 55.004 1.00 52.51 142 HIS B N 1
ATOM 4128 C CA . HIS B 1 142 ? -39.559 37.575 53.549 1.00 51.63 142 HIS B CA 1
ATOM 4129 C C . HIS B 1 142 ? -40.514 36.515 52.998 1.00 51.37 142 HIS B C 1
ATOM 4130 O O . HIS B 1 142 ? -40.957 36.630 51.847 1.00 51.39 142 HIS B O 1
ATOM 4137 N N . GLN B 1 143 ? -40.827 35.487 53.790 1.00 50.81 143 GLN B N 1
ATOM 4138 C CA . GLN B 1 143 ? -41.731 34.408 53.343 1.00 50.78 143 GLN B CA 1
ATOM 4139 C C . GLN B 1 143 ? -41.394 33.908 51.917 1.00 49.84 143 GLN B C 1
ATOM 4140 O O . GLN B 1 143 ? -42.262 33.913 51.041 1.00 49.69 143 GLN B O 1
ATOM 4146 N N . PRO B 1 144 ? -40.124 33.481 51.686 1.00 49.09 144 PRO B N 1
ATOM 4147 C CA . PRO B 1 144 ? -39.698 33.155 50.322 1.00 47.94 144 PRO B CA 1
ATOM 4148 C C . PRO B 1 144 ? -40.189 31.785 49.873 1.00 46.87 144 PRO B C 1
ATOM 4149 O O . PRO B 1 144 ? -40.462 30.927 50.694 1.00 46.22 144 PRO B O 1
ATOM 4153 N N . LYS B 1 145 ? -40.324 31.620 48.561 1.00 46.16 145 LYS B N 1
ATOM 4154 C CA . LYS B 1 145 ? -40.590 30.316 47.948 1.00 45.00 145 LYS B CA 1
ATOM 4155 C C . LYS B 1 145 ? -39.366 29.410 48.103 1.00 44.23 145 LYS B C 1
ATOM 4156 O O . LYS B 1 145 ? -39.516 28.205 48.347 1.00 44.11 145 LYS B O 1
ATOM 4162 N N . CYS B 1 146 ? -38.172 30.005 47.958 1.00 43.32 146 CYS B N 1
ATOM 4163 C CA . CYS B 1 146 ? -36.893 29.292 48.031 1.00 42.75 146 CYS B CA 1
ATOM 4164 C C . CYS B 1 146 ? -35.875 30.072 48.796 1.00 41.63 146 CYS B C 1
ATOM 4165 O O . CYS B 1 146 ? -35.835 31.293 48.681 1.00 41.54 146 CYS B O 1
ATOM 4168 N N . LEU B 1 147 ? -35.049 29.346 49.557 1.00 40.57 147 LEU B N 1
ATOM 4169 C CA . LEU B 1 147 ? -33.815 29.864 50.132 1.00 39.68 147 LEU B CA 1
ATOM 4170 C C . LEU B 1 147 ? -32.598 29.264 49.408 1.00 39.31 147 LEU B C 1
ATOM 4171 O O . LEU B 1 147 ? -32.515 28.057 49.221 1.00 39.27 147 LEU B O 1
ATOM 4176 N N . PHE B 1 148 ? -31.650 30.111 49.018 1.00 38.53 148 PHE B N 1
ATOM 4177 C CA . PHE B 1 148 ? -30.412 29.653 48.415 1.00 37.69 148 PHE B CA 1
ATOM 4178 C C . PHE B 1 148 ? -29.229 29.839 49.378 1.00 37.46 148 PHE B C 1
ATOM 4179 O O . PHE B 1 148 ? -28.970 30.934 49.856 1.00 37.15 148 PHE B O 1
ATOM 4187 N N . LEU B 1 149 ? -28.513 28.751 49.643 1.00 36.80 149 LEU B N 1
ATOM 4188 C CA . LEU B 1 149 ? -27.292 28.789 50.424 1.00 36.49 149 LEU B CA 1
ATOM 4189 C C . LEU B 1 149 ? -26.131 28.156 49.668 1.00 36.63 149 LEU B C 1
ATOM 4190 O O . LEU B 1 149 ? -26.294 27.099 49.036 1.00 37.47 149 LEU B O 1
ATOM 4195 N N . THR B 1 150 ? -24.972 28.812 49.727 1.00 36.00 150 THR B N 1
ATOM 4196 C CA . THR B 1 150 ? -23.691 28.222 49.355 1.00 35.81 150 THR B CA 1
ATOM 4197 C C . THR B 1 150 ? -23.192 27.395 50.544 1.00 36.33 150 THR B C 1
ATOM 4198 O O . THR B 1 150 ? -23.061 27.930 51.650 1.00 36.50 150 THR B O 1
ATOM 4202 N N . HIS B 1 151 ? -22.925 26.102 50.318 1.00 36.25 151 HIS B N 1
ATOM 4203 C CA . HIS B 1 151 ? -22.402 25.230 51.349 1.00 35.93 151 HIS B CA 1
ATOM 4204 C C . HIS B 1 151 ? -20.935 25.549 51.586 1.00 36.04 151 HIS B C 1
ATOM 4205 O O . HIS B 1 151 ? -20.619 26.228 52.546 1.00 36.45 151 HIS B O 1
ATOM 4212 N N . GLY B 1 152 ? -20.040 25.060 50.729 1.00 35.87 152 GLY B N 1
ATOM 4213 C CA . GLY B 1 152 ? -18.628 25.438 50.753 1.00 35.76 152 GLY B CA 1
ATOM 4214 C C . GLY B 1 152 ? -18.355 26.549 49.737 1.00 36.24 152 GLY B C 1
ATOM 4215 O O . GLY B 1 152 ? -18.685 26.405 48.564 1.00 36.12 152 GLY B O 1
ATOM 4216 N N . ASP B 1 153 ? -17.751 27.651 50.186 1.00 36.34 153 ASP B N 1
ATOM 4217 C CA . ASP B 1 153 ? -17.471 28.799 49.321 1.00 36.42 153 ASP B CA 1
ATOM 4218 C C . ASP B 1 153 ? -16.042 28.803 48.841 1.00 36.31 153 ASP B C 1
ATOM 4219 O O . ASP B 1 153 ? -15.118 29.064 49.616 1.00 36.24 153 ASP B O 1
ATOM 4224 N N . SER B 1 154 ? -15.862 28.529 47.556 1.00 36.35 154 SER B N 1
ATOM 4225 C CA . SER B 1 154 ? -14.527 28.469 46.991 1.00 36.72 154 SER B CA 1
ATOM 4226 C C . SER B 1 154 ? -13.874 29.843 46.765 1.00 36.74 154 SER B C 1
ATOM 4227 O O . SER B 1 154 ? -12.674 29.908 46.496 1.00 36.46 154 SER B O 1
ATOM 4230 N N . SER B 1 155 ? -14.652 30.919 46.858 1.00 36.87 155 SER B N 1
ATOM 4231 C CA . SER B 1 155 ? -14.069 32.279 46.778 1.00 37.34 155 SER B CA 1
ATOM 4232 C C . SER B 1 155 ? -13.469 32.724 48.117 1.00 37.19 155 SER B C 1
ATOM 4233 O O . SER B 1 155 ? -12.565 33.541 48.122 1.00 36.92 155 SER B O 1
ATOM 4236 N N . SER B 1 156 ? -13.937 32.139 49.229 1.00 37.27 156 SER B N 1
ATOM 4237 C CA . SER B 1 156 ? -13.428 32.468 50.577 1.00 37.38 156 SER B CA 1
ATOM 4238 C C . SER B 1 156 ? -12.724 31.348 51.371 1.00 37.66 156 SER B C 1
ATOM 4239 O O . SER B 1 156 ? -11.757 31.606 52.128 1.00 37.94 156 SER B O 1
ATOM 4242 N N . GLY B 1 157 ? -13.213 30.109 51.220 1.00 37.25 157 GLY B N 1
ATOM 4243 C CA . GLY B 1 157 ? -12.767 28.989 52.036 1.00 36.33 157 GLY B CA 1
ATOM 4244 C C . GLY B 1 157 ? -13.658 28.855 53.248 1.00 36.25 157 GLY B C 1
ATOM 4245 O O . GLY B 1 157 ? -13.251 28.297 54.278 1.00 36.36 157 GLY B O 1
ATOM 4246 N N . LEU B 1 158 ? -14.864 29.400 53.133 1.00 36.02 158 LEU B N 1
ATOM 4247 C CA . LEU B 1 158 ? -15.871 29.352 54.190 1.00 36.44 158 LEU B CA 1
ATOM 4248 C C . LEU B 1 158 ? -16.820 28.151 54.028 1.00 36.82 158 LEU B C 1
ATOM 4249 O O . LEU B 1 158 ? -17.306 27.872 52.939 1.00 36.75 158 LEU B O 1
ATOM 4254 N N . LEU B 1 159 ? -17.096 27.475 55.142 1.00 37.34 159 LEU B N 1
ATOM 4255 C CA . LEU B 1 159 ? -18.097 26.406 55.206 1.00 37.22 159 LEU B CA 1
ATOM 4256 C C . LEU B 1 159 ? -19.321 26.797 56.019 1.00 37.42 159 LEU B C 1
ATOM 4257 O O . LEU B 1 159 ? -19.198 27.142 57.180 1.00 37.94 159 LEU B O 1
ATOM 4262 N N . GLN B 1 160 ? -20.494 26.696 55.399 1.00 37.47 160 GLN B N 1
ATOM 4263 C CA . GLN B 1 160 ? -21.757 27.034 56.002 1.00 37.80 160 GLN B CA 1
ATOM 4264 C C . GLN B 1 160 ? -22.457 25.826 56.664 1.00 38.67 160 GLN B C 1
ATOM 4265 O O . GLN B 1 160 ? -22.861 24.899 55.983 1.00 38.55 160 GLN B O 1
ATOM 4271 N N . PRO B 1 161 ? -22.623 25.854 58.002 1.00 39.37 161 PRO B N 1
ATOM 4272 C CA . PRO B 1 161 ? -23.449 24.844 58.683 1.00 39.58 161 PRO B CA 1
ATOM 4273 C C . PRO B 1 161 ? -24.866 24.772 58.134 1.00 39.82 161 PRO B C 1
ATOM 4274 O O . PRO B 1 161 ? -25.513 25.809 57.942 1.00 40.66 161 PRO B O 1
ATOM 4278 N N . LEU B 1 162 ? -25.339 23.562 57.880 1.00 39.74 162 LEU B N 1
ATOM 4279 C CA . LEU B 1 162 ? -26.619 23.359 57.224 1.00 40.39 162 LEU B CA 1
ATOM 4280 C C . LEU B 1 162 ? -27.659 22.658 58.107 1.00 41.01 162 LEU B C 1
ATOM 4281 O O . LEU B 1 162 ? -28.847 22.704 57.823 1.00 40.73 162 LEU B O 1
ATOM 4286 N N . GLU B 1 163 ? -27.212 22.007 59.175 1.00 42.03 163 GLU B N 1
ATOM 4287 C CA . GLU B 1 163 ? -28.136 21.367 60.118 1.00 43.36 163 GLU B CA 1
ATOM 4288 C C . GLU B 1 163 ? -29.210 22.349 60.652 1.00 43.15 163 GLU B C 1
ATOM 4289 O O . GLU B 1 163 ? -28.891 23.423 61.161 1.00 43.20 163 GLU B O 1
ATOM 4295 N N . GLY B 1 164 ? -30.477 21.975 60.515 1.00 43.07 164 GLY B N 1
ATOM 4296 C CA . GLY B 1 164 ? -31.562 22.779 61.031 1.00 43.11 164 GLY B CA 1
ATOM 4297 C C . GLY B 1 164 ? -32.219 23.690 60.016 1.00 43.19 164 GLY B C 1
ATOM 4298 O O . GLY B 1 164 ? -33.385 24.025 60.175 1.00 43.19 164 GLY B O 1
ATOM 4299 N N . VAL B 1 165 ? -31.481 24.073 58.970 1.00 42.90 165 VAL B N 1
ATOM 4300 C CA . VAL B 1 165 ? -31.963 25.043 57.982 1.00 42.83 165 VAL B CA 1
ATOM 4301 C C . VAL B 1 165 ? -33.212 24.576 57.227 1.00 43.35 165 VAL B C 1
ATOM 4302 O O . VAL B 1 165 ? -34.185 25.324 57.070 1.00 43.11 165 VAL B O 1
ATOM 4306 N N . GLY B 1 166 ? -33.184 23.334 56.768 1.00 44.23 166 GLY B N 1
ATOM 4307 C CA . GLY B 1 166 ? -34.273 22.769 56.004 1.00 45.28 166 GLY B CA 1
ATOM 4308 C C . GLY B 1 166 ? -35.535 22.699 56.800 1.00 46.40 166 GLY B C 1
ATOM 4309 O O . GLY B 1 166 ? -36.600 23.042 56.303 1.00 46.02 166 GLY B O 1
ATOM 4310 N N . GLN B 1 167 ? -35.414 22.264 58.047 1.00 47.74 167 GLN B N 1
ATOM 4311 C CA . GLN B 1 167 ? -36.551 22.204 58.970 1.00 49.25 167 GLN B CA 1
ATOM 4312 C C . GLN B 1 167 ? -37.257 23.572 59.104 1.00 49.18 167 GLN B C 1
ATOM 4313 O O . GLN B 1 167 ? -38.488 23.655 59.071 1.00 49.49 167 GLN B O 1
ATOM 4319 N N . ILE B 1 168 ? -36.474 24.641 59.228 1.00 49.17 168 ILE B N 1
ATOM 4320 C CA . ILE B 1 168 ? -37.021 25.984 59.290 1.00 49.51 168 ILE B CA 1
ATOM 4321 C C . ILE B 1 168 ? -37.684 26.356 57.974 1.00 49.62 168 ILE B C 1
ATOM 4322 O O . ILE B 1 168 ? -38.791 26.911 57.980 1.00 49.76 168 ILE B O 1
ATOM 4327 N N . CYS B 1 169 ? -37.011 26.074 56.852 1.00 49.26 169 CYS B N 1
ATOM 4328 C CA . CYS B 1 169 ? -37.598 26.339 55.542 1.00 49.17 169 CYS B CA 1
ATOM 4329 C C . CYS B 1 169 ? -38.959 25.640 55.390 1.00 49.26 169 CYS B C 1
ATOM 4330 O O . CYS B 1 169 ? -39.905 26.226 54.891 1.00 48.65 169 CYS B O 1
ATOM 4333 N N . HIS B 1 170 ? -39.044 24.393 55.836 1.00 49.87 170 HIS B N 1
ATOM 4334 C CA . HIS B 1 170 ? -40.254 23.589 55.671 1.00 51.46 170 HIS B CA 1
ATOM 4335 C C . HIS B 1 170 ? -41.425 24.015 56.557 1.00 52.10 170 HIS B C 1
ATOM 4336 O O . HIS B 1 170 ? -42.577 23.911 56.140 1.00 51.70 170 HIS B O 1
ATOM 4343 N N . GLN B 1 171 ? -41.114 24.502 57.764 1.00 52.71 171 GLN B N 1
ATOM 4344 C CA . GLN B 1 171 ? -42.073 25.198 58.629 1.00 53.23 171 GLN B CA 1
ATOM 4345 C C . GLN B 1 171 ? -42.729 26.387 57.935 1.00 53.04 171 GLN B C 1
ATOM 4346 O O . GLN B 1 171 ? -43.857 26.728 58.253 1.00 52.89 171 GLN B O 1
ATOM 4352 N N . HIS B 1 172 ? -42.037 27.002 56.979 1.00 52.92 172 HIS B N 1
ATOM 4353 C CA . HIS B 1 172 ? -42.554 28.179 56.282 1.00 52.83 172 HIS B CA 1
ATOM 4354 C C . HIS B 1 172 ? -42.865 28.008 54.794 1.00 52.33 172 HIS B C 1
ATOM 4355 O O . HIS B 1 172 ? -42.884 28.988 54.059 1.00 51.98 172 HIS B O 1
ATOM 4362 N N . ASP B 1 173 ? -43.126 26.778 54.353 1.00 52.15 173 ASP B N 1
ATOM 4363 C CA . ASP B 1 173 ? -43.407 26.489 52.936 1.00 51.97 173 ASP B CA 1
ATOM 4364 C C . ASP B 1 173 ? -42.318 26.947 51.961 1.00 50.51 173 ASP B C 1
ATOM 4365 O O . ASP B 1 173 ? -42.599 27.383 50.841 1.00 49.93 173 ASP B O 1
ATOM 4370 N N . CYS B 1 174 ? -41.077 26.837 52.406 1.00 48.86 174 CYS B N 1
ATOM 4371 C CA . CYS B 1 174 ? -39.942 27.265 51.626 1.00 47.35 174 CYS B CA 1
ATOM 4372 C C . CYS B 1 174 ? -39.071 26.049 51.233 1.00 46.03 174 CYS B C 1
ATOM 4373 O O . CYS B 1 174 ? -38.813 25.145 52.050 1.00 45.35 174 CYS B O 1
ATOM 4376 N N . LEU B 1 175 ? -38.632 26.033 49.975 1.00 44.28 175 LEU B N 1
ATOM 4377 C CA . LEU B 1 175 ? -37.634 25.076 49.507 1.00 42.40 175 LEU B CA 1
ATOM 4378 C C . LEU B 1 175 ? -36.219 25.492 49.920 1.00 41.49 175 LEU B C 1
ATOM 4379 O O . LEU B 1 175 ? -35.858 26.675 49.832 1.00 41.09 175 LEU B O 1
ATOM 4384 N N . LEU B 1 176 ? -35.415 24.526 50.365 1.00 40.15 176 LEU B N 1
ATOM 4385 C CA . LEU B 1 176 ? -33.990 24.769 50.566 1.00 39.25 176 LEU B CA 1
ATOM 4386 C C . LEU B 1 176 ? -33.138 24.314 49.376 1.00 38.85 176 LEU B C 1
ATOM 4387 O O . LEU B 1 176 ? -33.033 23.132 49.085 1.00 38.95 176 LEU B O 1
ATOM 4392 N N . ILE B 1 177 ? -32.527 25.267 48.687 1.00 38.62 177 ILE B N 1
ATOM 4393 C CA . ILE B 1 177 ? -31.611 24.950 47.602 1.00 37.79 177 ILE B CA 1
ATOM 4394 C C . ILE B 1 177 ? -30.169 25.240 47.998 1.00 37.29 177 ILE B C 1
ATOM 4395 O O . ILE B 1 177 ? -29.877 26.320 48.528 1.00 37.90 177 ILE B O 1
ATOM 4400 N N . VAL B 1 178 ? -29.294 24.253 47.786 1.00 35.75 178 VAL B N 1
ATOM 4401 C CA . VAL B 1 178 ? -27.929 24.271 48.280 1.00 34.65 178 VAL B CA 1
ATOM 4402 C C . VAL B 1 178 ? -26.881 24.059 47.162 1.00 34.93 178 VAL B C 1
ATOM 4403 O O . VAL B 1 178 ? -26.961 23.102 46.373 1.00 34.55 178 VAL B O 1
ATOM 4407 N N . ASP B 1 179 ? -25.875 24.942 47.140 1.00 34.10 179 ASP B N 1
ATOM 4408 C CA . ASP B 1 179 ? -24.755 24.821 46.246 1.00 33.41 179 ASP B CA 1
ATOM 4409 C C . ASP B 1 179 ? -23.686 24.034 47.010 1.00 32.68 179 ASP B C 1
ATOM 4410 O O . ASP B 1 179 ? -23.068 24.564 47.931 1.00 32.31 179 ASP B O 1
ATOM 4415 N N . ALA B 1 180 ? -23.470 22.773 46.623 1.00 31.74 180 ALA B N 1
ATOM 4416 C CA . ALA B 1 180 ? -22.424 21.942 47.222 1.00 30.51 180 ALA B CA 1
ATOM 4417 C C . ALA B 1 180 ? -21.292 21.653 46.259 1.00 30.08 180 ALA B C 1
ATOM 4418 O O . ALA B 1 180 ? -20.637 20.613 46.345 1.00 30.12 180 ALA B O 1
ATOM 4420 N N . VAL B 1 181 ? -21.037 22.582 45.354 1.00 29.65 181 VAL B N 1
ATOM 4421 C CA . VAL B 1 181 ? -20.002 22.432 44.338 1.00 28.93 181 VAL B CA 1
ATOM 4422 C C . VAL B 1 181 ? -18.610 22.210 44.921 1.00 29.52 181 VAL B C 1
ATOM 4423 O O . VAL B 1 181 ? -17.877 21.334 44.462 1.00 29.64 181 VAL B O 1
ATOM 4427 N N . ALA B 1 182 ? -18.244 22.995 45.928 1.00 30.00 182 ALA B N 1
ATOM 4428 C CA . ALA B 1 182 ? -16.887 22.927 46.482 1.00 30.24 182 ALA B CA 1
ATOM 4429 C C . ALA B 1 182 ? -16.788 22.064 47.735 1.00 30.42 182 ALA B C 1
ATOM 4430 O O . ALA B 1 182 ? -15.700 21.746 48.166 1.00 30.73 182 ALA B O 1
ATOM 4432 N N . SER B 1 183 ? -17.920 21.665 48.294 1.00 30.32 183 SER B N 1
ATOM 4433 C CA . SER B 1 183 ? -17.924 20.953 49.563 1.00 30.94 183 SER B CA 1
ATOM 4434 C C . SER B 1 183 ? -18.091 19.437 49.416 1.00 31.43 183 SER B C 1
ATOM 4435 O O . SER B 1 183 ? -17.462 18.667 50.132 1.00 31.43 183 SER B O 1
ATOM 4438 N N . LEU B 1 184 ? -18.946 19.018 48.492 1.00 31.62 184 LEU B N 1
ATOM 4439 C CA . LEU B 1 184 ? -19.273 17.602 48.368 1.00 31.81 184 LEU B CA 1
ATOM 4440 C C . LEU B 1 184 ? -18.047 16.692 48.255 1.00 31.81 184 LEU B C 1
ATOM 4441 O O . LEU B 1 184 ? -17.139 16.965 47.456 1.00 32.10 184 LEU B O 1
ATOM 4446 N N . CYS B 1 185 ? -18.048 15.616 49.053 1.00 31.86 185 CYS B N 1
ATOM 4447 C CA . CYS B 1 185 ? -16.956 14.634 49.129 1.00 31.99 185 CYS B CA 1
ATOM 4448 C C . CYS B 1 185 ? -15.730 15.140 49.865 1.00 32.23 185 CYS B C 1
ATOM 4449 O O . CYS B 1 185 ? -14.746 14.415 49.992 1.00 32.78 185 CYS B O 1
ATOM 4452 N N . GLY B 1 186 ? -15.781 16.373 50.342 1.00 32.52 186 GLY B N 1
ATOM 4453 C CA . GLY B 1 186 ? -14.713 16.912 51.164 1.00 32.61 186 GLY B CA 1
ATOM 4454 C C . GLY B 1 186 ? -15.081 17.031 52.632 1.00 32.99 186 GLY B C 1
ATOM 4455 O O . GLY B 1 186 ? -14.208 17.060 53.457 1.00 32.92 186 GLY B O 1
ATOM 4456 N N . VAL B 1 187 ? -16.377 17.129 52.936 1.00 33.18 187 VAL B N 1
ATOM 4457 C CA . VAL B 1 187 ? -16.893 17.223 54.292 1.00 33.70 187 VAL B CA 1
ATOM 4458 C C . VAL B 1 187 ? -18.165 16.395 54.287 1.00 34.41 187 VAL B C 1
ATOM 4459 O O . VAL B 1 187 ? -18.735 16.200 53.224 1.00 35.15 187 VAL B O 1
ATOM 4463 N N . PRO B 1 188 ? -18.643 15.939 55.461 1.00 34.71 188 PRO B N 1
ATOM 4464 C CA . PRO B 1 188 ? -19.956 15.261 55.524 1.00 34.53 188 PRO B CA 1
ATOM 4465 C C . PRO B 1 188 ? -21.106 16.037 54.894 1.00 34.77 188 PRO B C 1
ATOM 4466 O O . PRO B 1 188 ? -21.186 17.257 55.030 1.00 35.68 188 PRO B O 1
ATOM 4470 N N . PHE B 1 189 ? -21.987 15.343 54.201 1.00 34.20 189 PHE B N 1
ATOM 4471 C CA . PHE B 1 189 ? -23.126 15.989 53.579 1.00 34.20 189 PHE B CA 1
ATOM 4472 C C . PHE B 1 189 ? -24.257 14.964 53.551 1.00 34.75 189 PHE B C 1
ATOM 4473 O O . PHE B 1 189 ? -24.032 13.813 53.176 1.00 34.74 189 PHE B O 1
ATOM 4481 N N . TYR B 1 190 ? -25.456 15.371 53.948 1.00 34.89 190 TYR B N 1
ATOM 4482 C CA . TYR B 1 190 ? -26.585 14.467 54.002 1.00 35.91 190 TYR B CA 1
ATOM 4483 C C . TYR B 1 190 ? -27.816 15.148 53.500 1.00 36.45 190 TYR B C 1
ATOM 4484 O O . TYR B 1 190 ? -28.515 15.795 54.271 1.00 36.95 190 TYR B O 1
ATOM 4493 N N . MET B 1 191 ? -28.113 14.983 52.218 1.00 36.89 191 MET B N 1
ATOM 4494 C CA . MET B 1 191 ? -29.183 15.734 51.623 1.00 37.55 191 MET B CA 1
ATOM 4495 C C . MET B 1 191 ? -30.517 15.517 52.329 1.00 38.48 191 MET B C 1
ATOM 4496 O O . MET B 1 191 ? -31.191 16.461 52.711 1.00 38.42 191 MET B O 1
ATOM 4501 N N . ASP B 1 192 ? -30.883 14.262 52.492 1.00 39.95 192 ASP B N 1
ATOM 4502 C CA . ASP B 1 192 ? -32.172 13.893 53.080 1.00 41.22 192 ASP B CA 1
ATOM 4503 C C . ASP B 1 192 ? -32.285 14.176 54.578 1.00 41.82 192 ASP B C 1
ATOM 4504 O O . ASP B 1 192 ? -33.273 14.791 54.996 1.00 41.24 192 ASP B O 1
ATOM 4509 N N . LYS B 1 193 ? -31.288 13.739 55.358 1.00 42.40 193 LYS B N 1
ATOM 4510 C CA . LYS B 1 193 ? -31.238 14.071 56.773 1.00 43.57 193 LYS B CA 1
ATOM 4511 C C . LYS B 1 193 ? -31.334 15.582 57.036 1.00 43.07 193 LYS B C 1
ATOM 4512 O O . LYS B 1 193 ? -31.973 15.999 58.007 1.00 43.14 193 LYS B O 1
ATOM 4518 N N . TRP B 1 194 ? -30.712 16.396 56.175 1.00 41.87 194 TRP B N 1
ATOM 4519 C CA . TRP B 1 194 ? -30.704 17.841 56.374 1.00 40.37 194 TRP B CA 1
ATOM 4520 C C . TRP B 1 194 ? -31.881 18.565 55.739 1.00 40.25 194 TRP B C 1
ATOM 4521 O O . TRP B 1 194 ? -31.977 19.806 55.812 1.00 40.44 194 TRP B O 1
ATOM 4532 N N . GLU B 1 195 ? -32.778 17.796 55.135 1.00 38.65 195 GLU B N 1
ATOM 4533 C CA . GLU B 1 195 ? -34.039 18.318 54.624 1.00 38.60 195 GLU B CA 1
ATOM 4534 C C . GLU B 1 195 ? -33.834 19.331 53.474 1.00 38.58 195 GLU B C 1
ATOM 4535 O O . GLU B 1 195 ? -34.567 20.329 53.322 1.00 36.89 195 GLU B O 1
ATOM 4541 N N . ILE B 1 196 ? -32.819 19.027 52.661 1.00 38.74 196 ILE B N 1
ATOM 4542 C CA . ILE B 1 196 ? -32.483 19.822 51.493 1.00 37.77 196 ILE B CA 1
ATOM 4543 C C . ILE B 1 196 ? -33.321 19.384 50.279 1.00 37.64 196 ILE B C 1
ATOM 4544 O O . ILE B 1 196 ? -33.458 18.187 49.999 1.00 37.18 196 ILE B O 1
ATOM 4549 N N . ASP B 1 197 ? -33.899 20.364 49.587 1.00 37.27 197 ASP B N 1
ATOM 4550 C CA . ASP B 1 197 ? -34.787 20.108 48.455 1.00 37.37 197 ASP B CA 1
ATOM 4551 C C . ASP B 1 197 ? -34.149 20.102 47.061 1.00 36.96 197 ASP B C 1
ATOM 4552 O O . ASP B 1 197 ? -34.733 19.552 46.131 1.00 36.78 197 ASP B O 1
ATOM 4557 N N . ALA B 1 198 ? -32.974 20.729 46.936 1.00 36.02 198 ALA B N 1
ATOM 4558 C CA . ALA B 1 198 ? -32.302 20.908 45.658 1.00 35.32 198 ALA B CA 1
ATOM 4559 C C . ALA B 1 198 ? -30.839 21.164 45.904 1.00 34.72 198 ALA B C 1
ATOM 4560 O O . ALA B 1 198 ? -30.475 22.081 46.637 1.00 35.05 198 ALA B O 1
ATOM 4562 N N . VAL B 1 199 ? -30.004 20.336 45.293 1.00 33.49 199 VAL B N 1
ATOM 4563 C CA . VAL B 1 199 ? -28.562 20.454 45.410 1.00 32.33 199 VAL B CA 1
ATOM 4564 C C . VAL B 1 199 ? -27.874 20.224 44.044 1.00 32.04 199 VAL B C 1
ATOM 4565 O O . VAL B 1 199 ? -28.423 19.563 43.174 1.00 31.84 199 VAL B O 1
ATOM 4569 N N . TYR B 1 200 ? -26.665 20.744 43.878 1.00 31.58 200 TYR B N 1
ATOM 4570 C CA . TYR B 1 200 ? -25.827 20.411 42.722 1.00 31.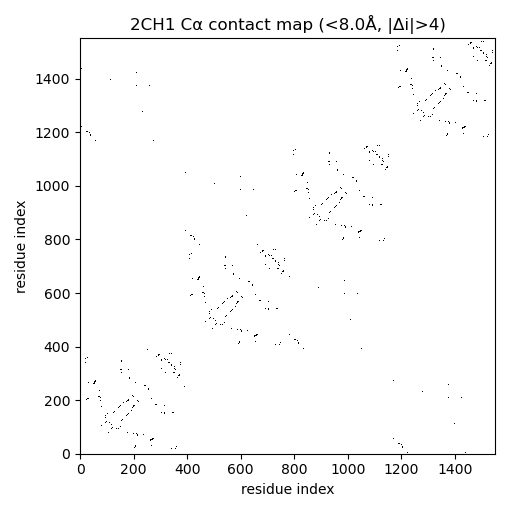58 200 TYR B CA 1
ATOM 4571 C C . TYR B 1 200 ? -24.354 20.444 43.165 1.00 31.59 200 TYR B C 1
ATOM 4572 O O . TYR B 1 200 ? -24.024 21.130 44.125 1.00 31.82 200 TYR B O 1
ATOM 4581 N N . THR B 1 201 ? -23.489 19.667 42.516 1.00 31.09 201 THR B N 1
ATOM 4582 C CA . THR B 1 201 ? -22.041 19.812 42.703 1.00 30.94 201 THR B CA 1
ATOM 4583 C C . THR B 1 201 ? -21.341 20.072 41.385 1.00 30.50 201 THR B C 1
ATOM 4584 O O . THR B 1 201 ? -21.958 20.112 40.331 1.00 29.72 201 THR B O 1
ATOM 4588 N N . GLY B 1 202 ? -20.026 20.191 41.469 1.00 30.57 202 GLY B N 1
ATOM 4589 C CA . GLY B 1 202 ? -19.201 20.312 40.293 1.00 31.79 202 GLY B CA 1
ATOM 4590 C C . GLY B 1 202 ? -18.388 19.081 40.022 1.00 32.04 202 GLY B C 1
ATOM 4591 O O . GLY B 1 202 ? -17.809 18.495 40.921 1.00 33.34 202 GLY B O 1
ATOM 4592 N N . ALA B 1 203 ? -18.338 18.693 38.764 1.00 32.20 203 ALA B N 1
ATOM 4593 C CA . ALA B 1 203 ? -17.503 17.596 38.311 1.00 31.75 203 ALA B CA 1
ATOM 4594 C C . ALA B 1 203 ? -16.007 17.815 38.620 1.00 31.92 203 ALA B C 1
ATOM 4595 O O . ALA B 1 203 ? -15.333 16.921 39.114 1.00 31.40 203 ALA B O 1
ATOM 4597 N N . GLN B 1 204 ? -15.503 19.023 38.338 1.00 31.76 204 GLN B N 1
ATOM 4598 C CA . GLN B 1 204 ? -14.074 19.294 38.344 1.00 31.65 204 GLN B CA 1
ATOM 4599 C C . GLN B 1 204 ? -13.545 19.777 39.683 1.00 32.27 204 GLN B C 1
ATOM 4600 O O . GLN B 1 204 ? -12.367 20.162 39.801 1.00 32.21 204 GLN B O 1
ATOM 4606 N N . LYS B 1 205 ? -14.399 19.780 40.691 1.00 32.72 205 LYS B N 1
ATOM 4607 C CA . LYS B 1 205 ? -13.969 20.153 42.032 1.00 33.10 205 LYS B CA 1
ATOM 4608 C C . LYS B 1 205 ? -13.435 18.936 42.784 1.00 33.10 205 LYS B C 1
ATOM 4609 O O . LYS B 1 205 ? -12.534 18.303 42.283 1.00 33.22 205 LYS B O 1
ATOM 4615 N N . VAL B 1 206 ? -13.974 18.591 43.958 1.00 33.67 206 VAL B N 1
ATOM 4616 C CA . VAL B 1 206 ? -13.460 17.465 44.776 1.00 33.64 206 VAL B CA 1
ATOM 4617 C C . VAL B 1 206 ? -13.430 16.101 44.056 1.00 33.57 206 VAL B C 1
ATOM 4618 O O . VAL B 1 206 ? -12.465 15.356 44.207 1.00 33.46 206 VAL B O 1
ATOM 4622 N N . LEU B 1 207 ? -14.483 15.796 43.293 1.00 33.12 207 LEU B N 1
ATOM 4623 C CA . LEU B 1 207 ? -14.617 14.582 42.469 1.00 32.86 207 LEU B CA 1
ATOM 4624 C C . LEU B 1 207 ? -13.455 14.179 41.552 1.00 32.69 207 LEU B C 1
ATOM 4625 O O . LEU B 1 207 ? -13.231 12.975 41.323 1.00 32.83 207 LEU B O 1
ATOM 4630 N N . GLY B 1 208 ? -12.717 15.155 41.013 1.00 31.90 208 GLY B N 1
ATOM 4631 C CA . GLY B 1 208 ? -11.666 14.859 40.028 1.00 30.46 208 GLY B CA 1
ATOM 4632 C C . GLY B 1 208 ? -12.215 14.306 38.722 1.00 29.90 208 GLY B C 1
ATOM 4633 O O . GLY B 1 208 ? -11.652 13.366 38.183 1.00 29.81 208 GLY B O 1
ATOM 4634 N N . ALA B 1 209 ? -13.317 14.890 38.237 1.00 29.19 209 ALA B N 1
ATOM 4635 C CA . ALA B 1 209 ? -13.958 14.557 36.963 1.00 28.65 209 ALA B CA 1
ATOM 4636 C C . ALA B 1 209 ? -13.832 15.773 36.045 1.00 28.58 209 ALA B C 1
ATOM 4637 O O . ALA B 1 209 ? -13.735 16.872 36.547 1.00 28.88 209 ALA B O 1
ATOM 4639 N N . PRO B 1 210 ? -13.841 15.587 34.710 1.00 28.27 210 PRO B N 1
ATOM 4640 C CA . PRO B 1 210 ? -13.712 16.725 33.790 1.00 27.74 210 PRO B CA 1
ATOM 4641 C C . PRO B 1 210 ? -14.941 17.623 33.781 1.00 27.38 210 PRO B C 1
ATOM 4642 O O . PRO B 1 210 ? -16.056 17.141 33.909 1.00 27.41 210 PRO B O 1
ATOM 4646 N N . PRO B 1 211 ? -14.735 18.946 33.675 1.00 26.88 211 PRO B N 1
ATOM 4647 C CA . PRO B 1 211 ? -15.827 19.911 33.756 1.00 26.24 211 PRO B CA 1
ATOM 4648 C C . PRO B 1 211 ? -16.808 19.773 32.590 1.00 25.61 211 PRO B C 1
ATOM 4649 O O . PRO B 1 211 ? -16.436 19.268 31.522 1.00 25.54 211 PRO B O 1
ATOM 4653 N N . GLY B 1 212 ? -18.042 20.208 32.790 1.00 25.15 212 GLY B N 1
ATOM 4654 C CA . GLY B 1 212 ? -18.974 20.343 31.676 1.00 25.76 212 GLY B CA 1
ATOM 4655 C C . GLY B 1 212 ? -20.288 19.634 31.871 1.00 26.32 212 GLY B C 1
ATOM 4656 O O . GLY B 1 212 ? -21.182 19.718 31.029 1.00 26.26 212 GLY B O 1
ATOM 4657 N N . ILE B 1 213 ? -20.384 18.905 32.985 1.00 26.77 213 ILE B N 1
ATOM 4658 C CA . ILE B 1 213 ? -21.592 18.176 33.320 1.00 26.79 213 ILE B CA 1
ATOM 4659 C C . ILE B 1 213 ? -21.846 18.334 34.827 1.00 26.52 213 ILE B C 1
ATOM 4660 O O . ILE B 1 213 ? -20.924 18.313 35.620 1.00 26.29 213 ILE B O 1
ATOM 4665 N N . THR B 1 214 ? -23.093 18.529 35.221 1.00 26.41 214 THR B N 1
ATOM 4666 C CA . THR B 1 214 ? -23.370 18.953 36.589 1.00 26.29 214 THR B CA 1
ATOM 4667 C C . THR B 1 214 ? -24.380 18.056 37.263 1.00 26.74 214 THR B C 1
ATOM 4668 O O . THR B 1 214 ? -25.573 18.063 36.895 1.00 26.44 214 THR B O 1
ATOM 4672 N N . PRO B 1 215 ? -23.891 17.241 38.226 1.00 27.26 215 PRO B N 1
ATOM 4673 C CA . PRO B 1 215 ? -24.768 16.385 39.031 1.00 27.65 215 PRO B CA 1
ATOM 4674 C C . PRO B 1 215 ? -25.732 17.212 39.845 1.00 29.14 215 PRO B C 1
ATOM 4675 O O . PRO B 1 215 ? -25.339 18.220 40.462 1.00 28.96 215 PRO B O 1
ATOM 4679 N N . ILE B 1 216 ? -26.980 16.737 39.871 1.00 30.90 216 ILE B N 1
ATOM 4680 C CA . ILE B 1 216 ? -28.109 17.439 40.445 1.00 32.19 216 ILE B CA 1
ATOM 4681 C C . ILE B 1 216 ? -29.054 16.485 41.171 1.00 32.69 216 ILE B C 1
ATOM 4682 O O . ILE B 1 216 ? -29.098 15.324 40.850 1.00 33.14 216 ILE B O 1
ATOM 4687 N N . SER B 1 217 ? -29.762 16.969 42.185 1.00 33.63 217 SER B N 1
ATOM 4688 C CA . SER B 1 217 ? -30.825 16.205 42.862 1.00 34.12 217 SER B CA 1
ATOM 4689 C C . SER B 1 217 ? -31.880 17.133 43.454 1.00 34.65 217 SER B C 1
ATOM 4690 O O . SER B 1 217 ? -31.527 18.114 44.107 1.00 34.37 217 SER B O 1
ATOM 4693 N N . ILE B 1 218 ? -33.156 16.839 43.180 1.00 35.17 218 ILE B N 1
ATOM 4694 C CA . ILE B 1 218 ? -34.284 17.545 43.761 1.00 36.14 218 ILE B CA 1
ATOM 4695 C C . ILE B 1 218 ? -35.206 16.564 44.511 1.00 37.31 218 ILE B C 1
ATOM 4696 O O . ILE B 1 218 ? -35.363 15.405 44.115 1.00 37.52 218 ILE B O 1
ATOM 4701 N N . SER B 1 219 ? -35.813 17.053 45.594 1.00 37.89 219 SER B N 1
ATOM 4702 C CA . SER B 1 219 ? -36.690 16.268 46.455 1.00 38.24 219 SER B CA 1
ATOM 4703 C C . SER B 1 219 ? -38.087 16.124 45.834 1.00 38.69 219 SER B C 1
ATOM 4704 O O . SER B 1 219 ? -38.457 16.883 44.922 1.00 38.42 219 SER B O 1
ATOM 4707 N N . PRO B 1 220 ? -38.877 15.144 46.318 1.00 39.28 220 PRO B N 1
ATOM 4708 C CA . PRO B 1 220 ? -40.265 15.052 45.838 1.00 39.95 220 PRO B CA 1
ATOM 4709 C C . PRO B 1 220 ? -41.036 16.373 46.029 1.00 40.62 220 PRO B C 1
ATOM 4710 O O . PRO B 1 220 ? -41.907 16.716 45.240 1.00 40.49 220 PRO B O 1
ATOM 4714 N N . LYS B 1 221 ? -40.683 17.125 47.061 1.00 41.61 221 LYS B N 1
ATOM 4715 C CA . LYS B 1 221 ? -41.328 18.403 47.326 1.00 42.43 221 LYS B CA 1
ATOM 4716 C C . LYS B 1 221 ? -40.978 19.418 46.232 1.00 42.12 221 LYS B C 1
ATOM 4717 O O . LYS B 1 221 ? -41.857 20.078 45.679 1.00 42.24 221 LYS B O 1
ATOM 4723 N N . ALA B 1 222 ? -39.688 19.535 45.931 1.00 41.77 222 ALA B N 1
ATOM 4724 C CA . ALA B 1 222 ? -39.229 20.385 44.839 1.00 41.52 222 ALA B CA 1
ATOM 4725 C C . ALA B 1 222 ? -39.815 19.934 43.487 1.00 41.24 222 ALA B C 1
ATOM 4726 O O . ALA B 1 222 ? -40.255 20.743 42.683 1.00 40.88 222 ALA B O 1
ATOM 4728 N N . LEU B 1 223 ? -39.840 18.625 43.266 1.00 41.44 223 LEU B N 1
ATOM 4729 C CA . LEU B 1 223 ? -40.431 18.057 42.059 1.00 42.04 223 LEU B CA 1
ATOM 4730 C C . LEU B 1 223 ? -41.907 18.483 41.905 1.00 42.92 223 LEU B C 1
ATOM 4731 O O . LEU B 1 223 ? -42.315 18.952 40.838 1.00 42.71 223 LEU B O 1
ATOM 4736 N N . ASP B 1 224 ? -42.680 18.334 42.981 1.00 43.57 224 ASP B N 1
ATOM 4737 C CA . ASP B 1 224 ? -44.098 18.646 42.970 1.00 44.32 224 ASP B CA 1
ATOM 4738 C C . ASP B 1 224 ? -44.320 20.142 42.712 1.00 43.58 224 ASP B C 1
ATOM 4739 O O . ASP B 1 224 ? -45.229 20.520 41.984 1.00 43.13 224 ASP B O 1
ATOM 4744 N N . VAL B 1 225 ? -43.469 20.984 43.290 1.00 43.25 225 VAL B N 1
ATOM 4745 C CA . VAL B 1 225 ? -43.482 22.411 42.998 1.00 43.20 225 VAL B CA 1
ATOM 4746 C C . VAL B 1 225 ? -43.301 22.704 41.498 1.00 43.47 225 VAL B C 1
ATOM 4747 O O . VAL B 1 225 ? -44.004 23.548 40.956 1.00 43.77 225 VAL B O 1
ATOM 4751 N N . ILE B 1 226 ? -42.362 22.020 40.834 1.00 43.27 226 ILE B N 1
ATOM 4752 C CA . ILE B 1 226 ? -42.177 22.187 39.396 1.00 42.71 226 ILE B CA 1
ATOM 4753 C C . ILE B 1 226 ? -43.411 21.681 38.636 1.00 43.10 226 ILE B C 1
ATOM 4754 O O . ILE B 1 226 ? -43.892 22.376 37.750 1.00 42.70 226 ILE B O 1
ATOM 4759 N N . ARG B 1 227 ? -43.904 20.478 38.970 1.00 43.92 227 ARG B N 1
ATOM 4760 C CA . ARG B 1 227 ? -45.114 19.914 38.335 1.00 45.47 227 ARG B CA 1
ATOM 4761 C C . ARG B 1 227 ? -46.310 20.866 38.425 1.00 46.41 227 ARG B C 1
ATOM 4762 O O . ARG B 1 227 ? -47.160 20.892 37.527 1.00 46.65 227 ARG B O 1
ATOM 4770 N N . ASN B 1 228 ? -46.347 21.679 39.483 1.00 47.68 228 ASN B N 1
ATOM 4771 C CA . ASN B 1 228 ? -47.469 22.586 39.724 1.00 48.86 228 ASN B CA 1
ATOM 4772 C C . ASN B 1 228 ? -47.312 24.048 39.317 1.00 49.37 228 ASN B C 1
ATOM 4773 O O . ASN B 1 228 ? -48.153 24.879 39.644 1.00 49.94 228 ASN B O 1
ATOM 4778 N N . ARG B 1 229 ? -46.258 24.382 38.596 1.00 49.76 229 ARG B N 1
ATOM 4779 C CA . ARG B 1 229 ? -46.158 25.760 38.108 1.00 50.00 229 ARG B CA 1
ATOM 4780 C C . ARG B 1 229 ? -47.236 26.186 37.086 1.00 50.57 229 ARG B C 1
ATOM 4781 O O . ARG B 1 229 ? -47.784 25.384 36.344 1.00 50.31 229 ARG B O 1
ATOM 4789 N N . ARG B 1 230 ? -47.534 27.476 37.101 1.00 51.63 230 ARG B N 1
ATOM 4790 C CA . ARG B 1 230 ? -48.579 28.096 36.301 1.00 52.91 230 ARG B CA 1
ATOM 4791 C C . ARG B 1 230 ? -48.125 28.262 34.850 1.00 52.39 230 ARG B C 1
ATOM 4792 O O . ARG B 1 230 ? -48.919 28.166 33.908 1.00 52.11 230 ARG B O 1
ATOM 4800 N N . THR B 1 231 ? -46.825 28.513 34.694 1.00 51.71 231 THR B N 1
ATOM 4801 C CA . THR B 1 231 ? -46.189 28.778 33.401 1.00 50.70 231 THR B CA 1
ATOM 4802 C C . THR B 1 231 ? -44.993 27.868 33.160 1.00 49.36 231 THR B C 1
ATOM 4803 O O . THR B 1 231 ? -44.346 27.438 34.102 1.00 49.53 231 THR B O 1
ATOM 4807 N N . LYS B 1 232 ? -44.699 27.577 31.901 1.00 47.83 232 LYS B N 1
ATOM 4808 C CA . LYS B 1 232 ? -43.504 26.807 31.546 1.00 46.57 232 LYS B CA 1
ATOM 4809 C C . LYS B 1 232 ? -42.251 27.539 31.998 1.00 45.03 232 LYS B C 1
ATOM 4810 O O . LYS B 1 232 ? -42.196 28.769 31.962 1.00 45.03 232 LYS B O 1
ATOM 4816 N N . SER B 1 233 ? -41.255 26.783 32.441 1.00 43.24 233 SER B N 1
ATOM 4817 C CA . SER B 1 233 ? -39.989 27.362 32.820 1.00 41.78 233 SER B CA 1
ATOM 4818 C C . SER B 1 233 ? -39.348 27.919 31.559 1.00 41.13 233 SER B C 1
ATOM 4819 O O . SER B 1 233 ? -39.640 27.468 30.446 1.00 40.60 233 SER B O 1
ATOM 4822 N N . LYS B 1 234 ? -38.489 28.913 31.741 1.00 40.52 234 LYS B N 1
ATOM 4823 C CA . LYS B 1 234 ? -37.926 29.665 30.614 1.00 40.05 234 LYS B CA 1
ATOM 4824 C C . LYS B 1 234 ? -37.003 28.911 29.686 1.00 38.49 234 LYS B C 1
ATOM 4825 O O . LYS B 1 234 ? -36.972 29.240 28.507 1.00 38.35 234 LYS B O 1
ATOM 4831 N N . VAL B 1 235 ? -36.293 27.898 30.199 1.00 36.61 235 VAL B N 1
ATOM 4832 C CA . VAL B 1 235 ? -35.253 27.219 29.420 1.00 34.81 235 VAL B CA 1
ATOM 4833 C C . VAL B 1 235 ? -35.568 25.733 29.198 1.00 34.14 235 VAL B C 1
ATOM 4834 O O . VAL B 1 235 ? -35.463 24.918 30.125 1.00 33.63 235 VAL B O 1
ATOM 4838 N N . PHE B 1 236 ? -35.895 25.404 27.949 1.00 32.68 236 PHE B N 1
ATOM 4839 C CA . PHE B 1 236 ? -36.188 24.044 27.556 1.00 32.08 236 PHE B CA 1
ATOM 4840 C C . PHE B 1 236 ? -35.044 23.092 27.926 1.00 31.71 236 PHE B C 1
ATOM 4841 O O . PHE B 1 236 ? -35.274 22.008 28.467 1.00 31.45 236 PHE B O 1
ATOM 4849 N N . TYR B 1 237 ? -33.821 23.544 27.632 1.00 31.12 237 TYR B N 1
ATOM 4850 C CA . TYR B 1 237 ? -32.587 22.757 27.710 1.00 30.19 237 TYR B CA 1
ATOM 4851 C C . TYR B 1 237 ? -32.329 22.143 29.096 1.00 30.38 237 TYR B C 1
ATOM 4852 O O . TYR B 1 237 ? -31.692 21.077 29.194 1.00 30.32 237 TYR B O 1
ATOM 4861 N N . TRP B 1 238 ? -32.815 22.800 30.150 1.00 30.32 238 TRP B N 1
ATOM 4862 C CA . TRP B 1 238 ? -32.716 22.233 31.490 1.00 30.65 238 TRP B CA 1
ATOM 4863 C C . TRP B 1 238 ? -34.052 22.268 32.237 1.00 30.73 238 TRP B C 1
ATOM 4864 O O . TRP B 1 238 ? -34.097 22.360 33.444 1.00 30.48 238 TRP B O 1
ATOM 4875 N N . ASP B 1 239 ? -35.133 22.199 31.476 1.00 31.53 239 ASP B N 1
ATOM 4876 C CA . ASP B 1 239 ? -36.436 21.918 32.034 1.00 32.16 239 ASP B CA 1
ATOM 4877 C C . ASP B 1 239 ? -36.335 20.541 32.690 1.00 31.87 239 ASP B C 1
ATOM 4878 O O . ASP B 1 239 ? -36.071 19.557 32.011 1.00 31.95 239 ASP B O 1
ATOM 4883 N N . LEU B 1 240 ? -36.533 20.485 34.013 1.00 31.84 240 LEU B N 1
ATOM 4884 C CA . LEU B 1 240 ? -36.217 19.274 34.781 1.00 31.39 240 LEU B CA 1
ATOM 4885 C C . LEU B 1 240 ? -37.246 18.171 34.628 1.00 31.90 240 LEU B C 1
ATOM 4886 O O . LEU B 1 240 ? -36.945 17.005 34.887 1.00 32.17 240 LEU B O 1
ATOM 4891 N N . LEU B 1 241 ? -38.440 18.532 34.155 1.00 32.38 241 LEU B N 1
ATOM 4892 C CA . LEU B 1 241 ? -39.454 17.528 33.797 1.00 33.13 241 LEU B CA 1
ATOM 4893 C C . LEU B 1 241 ? -39.014 16.756 32.564 1.00 33.23 241 LEU B C 1
ATOM 4894 O O . LEU B 1 241 ? -39.147 15.547 32.493 1.00 33.54 241 LEU B O 1
ATOM 4899 N N . LEU B 1 242 ? -38.480 17.487 31.597 1.00 33.48 242 LEU B N 1
ATOM 4900 C CA . LEU B 1 242 ? -38.052 16.903 30.345 1.00 33.63 242 LEU B CA 1
ATOM 4901 C C . LEU B 1 242 ? -36.719 16.201 30.502 1.00 33.88 242 LEU B C 1
ATOM 4902 O O . LEU B 1 242 ? -36.544 15.116 29.994 1.00 33.93 242 LEU B O 1
ATOM 4907 N N . LEU B 1 243 ? -35.790 16.847 31.207 1.00 33.99 243 LEU B N 1
ATOM 4908 C CA . LEU B 1 243 ? -34.477 16.282 31.475 1.00 34.27 243 LEU B CA 1
ATOM 4909 C C . LEU B 1 243 ? -34.549 15.002 32.335 1.00 33.89 243 LEU B C 1
ATOM 4910 O O . LEU B 1 243 ? -33.952 13.988 31.986 1.00 33.95 243 LEU B O 1
ATOM 4915 N N . GLY B 1 244 ? -35.279 15.068 33.443 1.00 33.54 244 GLY B N 1
ATOM 4916 C CA . GLY B 1 244 ? -35.496 13.915 34.298 1.00 32.90 244 GLY B CA 1
ATOM 4917 C C . GLY B 1 244 ? -36.213 12.799 33.578 1.00 32.61 244 GLY B C 1
ATOM 4918 O O . GLY B 1 244 ? -35.956 11.633 33.853 1.00 32.84 244 GLY B O 1
ATOM 4919 N N . ASN B 1 245 ? -37.099 13.132 32.645 1.00 32.31 245 ASN B N 1
ATOM 4920 C CA . ASN B 1 245 ? -37.687 12.091 31.801 1.00 32.91 245 ASN B CA 1
ATOM 4921 C C . ASN B 1 245 ? -36.658 11.272 31.030 1.00 33.07 245 ASN B C 1
ATOM 4922 O O . ASN B 1 245 ? -36.698 10.010 31.069 1.00 33.50 245 ASN B O 1
ATOM 4927 N N . TYR B 1 246 ? -35.745 11.969 30.338 1.00 32.33 246 TYR B N 1
ATOM 4928 C CA . TYR B 1 246 ? -34.694 11.283 29.583 1.00 32.31 246 TYR B CA 1
ATOM 4929 C C . TYR B 1 246 ? -33.723 10.519 30.492 1.00 32.11 246 TYR B C 1
ATOM 4930 O O . TYR B 1 246 ? -33.203 9.492 30.085 1.00 31.75 246 TYR B O 1
ATOM 4939 N N . TRP B 1 247 ? -33.474 11.042 31.699 1.00 32.08 247 TRP B N 1
ATOM 4940 C CA . TRP B 1 247 ? -32.653 10.347 32.708 1.00 32.56 247 TRP B CA 1
ATOM 4941 C C . TRP B 1 247 ? -33.395 9.223 33.436 1.00 33.53 247 TRP B C 1
ATOM 4942 O O . TRP B 1 247 ? -32.813 8.551 34.281 1.00 33.51 247 TRP B O 1
ATOM 4953 N N . GLY B 1 248 ? -34.670 9.026 33.091 1.00 34.99 248 GLY B N 1
ATOM 4954 C CA . GLY B 1 248 ? -35.487 7.946 33.640 1.00 36.15 248 GLY B CA 1
ATOM 4955 C C . GLY B 1 248 ? -35.704 8.119 35.122 1.00 36.99 248 GLY B C 1
ATOM 4956 O O . GLY B 1 248 ? -35.487 7.199 35.926 1.00 36.95 248 GLY B O 1
ATOM 4957 N N . CYS B 1 249 ? -36.115 9.317 35.490 1.00 37.59 249 CYS B N 1
ATOM 4958 C CA . CYS B 1 249 ? -36.347 9.643 36.899 1.00 38.53 249 CYS B CA 1
ATOM 4959 C C . CYS B 1 249 ? -37.803 9.461 37.269 1.00 39.02 249 CYS B C 1
ATOM 4960 O O . CYS B 1 249 ? -38.158 9.413 38.447 1.00 39.27 249 CYS B O 1
ATOM 4963 N N . TYR B 1 250 ? -38.635 9.352 36.244 1.00 39.71 250 TYR B N 1
ATOM 4964 C CA . TYR B 1 250 ? -40.058 9.340 36.416 1.00 40.75 250 TYR B CA 1
ATOM 4965 C C . TYR B 1 250 ? -40.695 8.070 35.868 1.00 41.83 250 TYR B C 1
ATOM 4966 O O . TYR B 1 250 ? -40.056 7.304 35.161 1.00 42.11 250 TYR B O 1
ATOM 4975 N N . ASP B 1 251 ? -41.957 7.846 36.230 1.00 43.02 251 ASP B N 1
ATOM 4976 C CA . ASP B 1 251 ? -42.750 6.744 35.658 1.00 44.33 251 ASP B CA 1
ATOM 4977 C C . ASP B 1 251 ? -43.271 7.111 34.250 1.00 44.05 251 ASP B C 1
ATOM 4978 O O . ASP B 1 251 ? -44.468 7.259 34.015 1.00 44.21 251 ASP B O 1
ATOM 4983 N N . GLU B 1 252 ? -42.325 7.267 33.333 1.00 43.65 252 GLU B N 1
ATOM 4984 C CA . GLU B 1 252 ? -42.609 7.690 31.987 1.00 43.27 252 GLU B CA 1
ATOM 4985 C C . GLU B 1 252 ? -41.605 7.032 31.059 1.00 42.59 252 GLU B C 1
ATOM 4986 O O . GLU B 1 252 ? -40.455 6.755 31.463 1.00 42.41 252 GLU B O 1
ATOM 4992 N N . PRO B 1 253 ? -42.020 6.779 29.803 1.00 41.61 253 PRO B N 1
ATOM 4993 C CA . PRO B 1 253 ? -41.045 6.339 28.809 1.00 40.94 253 PRO B CA 1
ATOM 4994 C C . PRO B 1 253 ? -40.061 7.491 28.452 1.00 39.96 253 PRO B C 1
ATOM 4995 O O . PRO B 1 253 ? -40.441 8.662 28.434 1.00 39.01 253 PRO B O 1
ATOM 4999 N N . LYS B 1 254 ? -38.807 7.139 28.195 1.00 39.27 254 LYS B N 1
ATOM 5000 C CA . LYS B 1 254 ? -37.762 8.122 27.905 1.00 38.78 254 LYS B CA 1
ATOM 5001 C C . LYS B 1 254 ? -37.983 8.745 26.530 1.00 38.85 254 LYS B C 1
ATOM 5002 O O . LYS B 1 254 ? -38.184 8.028 25.567 1.00 38.84 254 LYS B O 1
ATOM 5008 N N . ARG B 1 255 ? -37.987 10.080 26.466 1.00 39.06 255 ARG B N 1
ATOM 5009 C CA . ARG B 1 255 ? -38.091 10.822 25.205 1.00 39.25 255 ARG B CA 1
ATOM 5010 C C . ARG B 1 255 ? -36.797 11.592 24.930 1.00 38.69 255 ARG B C 1
ATOM 5011 O O . ARG B 1 255 ? -36.173 12.111 25.858 1.00 38.56 255 ARG B O 1
ATOM 5019 N N . TYR B 1 256 ? -36.400 11.663 23.656 1.00 37.79 256 TYR B N 1
ATOM 5020 C CA . TYR B 1 256 ? -35.272 12.470 23.267 1.00 36.44 256 TYR B CA 1
ATOM 5021 C C . TYR B 1 256 ? -35.452 13.904 23.750 1.00 35.88 256 TYR B C 1
ATOM 5022 O O . TYR B 1 256 ? -36.482 14.551 23.512 1.00 35.89 256 TYR B O 1
ATOM 5031 N N . HIS B 1 257 ? -34.457 14.387 24.480 1.00 34.90 257 HIS B N 1
ATOM 5032 C CA . HIS B 1 257 ? -34.483 15.754 24.935 1.00 33.84 257 HIS B CA 1
ATOM 5033 C C . HIS B 1 257 ? -33.372 16.536 24.246 1.00 33.67 257 HIS B C 1
ATOM 5034 O O . HIS B 1 257 ? -33.659 17.453 23.464 1.00 33.87 257 HIS B O 1
ATOM 5041 N N . HIS B 1 258 ? -32.118 16.144 24.502 1.00 32.68 258 HIS B N 1
ATOM 5042 C CA . HIS B 1 258 ? -30.926 16.746 23.859 1.00 31.68 258 HIS B CA 1
ATOM 5043 C C . HIS B 1 258 ? -29.834 15.688 23.904 1.00 31.04 258 HIS B C 1
ATOM 5044 O O . HIS B 1 258 ? -29.948 14.703 24.614 1.00 30.96 258 HIS B O 1
ATOM 5051 N N . THR B 1 259 ? -28.781 15.857 23.137 1.00 30.57 259 THR B N 1
ATOM 5052 C CA . THR B 1 259 ? -27.722 14.856 23.150 1.00 29.68 259 THR B CA 1
ATOM 5053 C C . THR B 1 259 ? -26.837 15.143 24.338 1.00 29.90 259 THR B C 1
ATOM 5054 O O . THR B 1 259 ? -26.362 16.259 24.516 1.00 30.65 259 THR B O 1
ATOM 5058 N N . VAL B 1 260 ? -26.672 14.148 25.193 1.00 29.98 260 VAL B N 1
ATOM 5059 C CA . VAL B 1 260 ? -25.878 14.287 26.410 1.00 29.30 260 VAL B CA 1
ATOM 5060 C C . VAL B 1 260 ? -24.413 14.034 26.048 1.00 29.64 260 VAL B C 1
ATOM 5061 O O . VAL B 1 260 ? -24.106 13.349 25.052 1.00 29.49 260 VAL B O 1
ATOM 5065 N N . ALA B 1 261 ? -23.512 14.559 26.868 1.00 29.31 261 ALA B N 1
ATOM 5066 C CA . ALA B 1 261 ? -22.078 14.378 26.654 1.00 28.71 261 ALA B CA 1
ATOM 5067 C C . ALA B 1 261 ? -21.608 13.015 27.172 1.00 28.65 261 ALA B C 1
ATOM 5068 O O . ALA B 1 261 ? -21.087 12.888 28.300 1.00 28.28 261 ALA B O 1
ATOM 5070 N N . SER B 1 262 ? -21.798 12.012 26.309 1.00 28.79 262 SER B N 1
ATOM 5071 C CA . SER B 1 262 ? -21.389 10.612 26.534 1.00 29.11 262 SER B CA 1
ATOM 5072 C C . SER B 1 262 ? -20.073 10.528 27.270 1.00 28.31 262 SER B C 1
ATOM 5073 O O . SER B 1 262 ? -19.964 9.907 28.312 1.00 28.28 262 SER B O 1
ATOM 5076 N N . ASN B 1 263 ? -19.065 11.178 26.697 1.00 27.70 263 ASN B N 1
ATOM 5077 C CA . ASN B 1 263 ? -17.706 11.044 27.162 1.00 26.82 263 ASN B CA 1
ATOM 5078 C C . ASN B 1 263 ? -17.529 11.615 28.552 1.00 25.72 263 ASN B C 1
ATOM 5079 O O . ASN B 1 263 ? -16.818 11.039 29.365 1.00 25.82 263 ASN B O 1
ATOM 5084 N N . LEU B 1 264 ? -18.177 12.743 28.809 1.00 25.53 264 LEU B N 1
ATOM 5085 C CA . LEU B 1 264 ? -18.205 13.351 30.129 1.00 25.90 264 LEU B CA 1
ATOM 5086 C C . LEU B 1 264 ? -18.927 12.442 31.159 1.00 25.73 264 LEU B C 1
ATOM 5087 O O . LEU B 1 264 ? -18.521 12.373 32.324 1.00 25.66 264 LEU B O 1
ATOM 5092 N N . ILE B 1 265 ? -19.966 11.743 30.706 1.00 25.70 265 ILE B N 1
ATOM 5093 C CA . ILE B 1 265 ? -20.712 10.816 31.538 1.00 26.13 265 ILE B CA 1
ATOM 5094 C C . ILE B 1 265 ? -19.869 9.592 31.924 1.00 26.52 265 ILE B C 1
ATOM 5095 O O . ILE B 1 265 ? -19.934 9.130 33.078 1.00 26.19 265 ILE B O 1
ATOM 5100 N N . PHE B 1 266 ? -19.072 9.086 30.977 1.00 26.54 266 PHE B N 1
ATOM 5101 C CA . PHE B 1 266 ? -18.196 7.930 31.256 1.00 26.94 266 PHE B CA 1
ATOM 5102 C C . PHE B 1 266 ? -17.186 8.339 32.309 1.00 27.22 266 PHE B C 1
ATOM 5103 O O . PHE B 1 266 ? -16.848 7.577 33.215 1.00 27.03 266 PHE B O 1
ATOM 5111 N N . ALA B 1 267 ? -16.668 9.552 32.158 1.00 27.24 267 ALA B N 1
ATOM 5112 C CA . ALA B 1 267 ? -15.681 10.053 33.107 1.00 27.15 267 ALA B CA 1
ATOM 5113 C C . ALA B 1 267 ? -16.294 10.262 34.491 1.00 26.88 267 ALA B C 1
ATOM 5114 O O . ALA B 1 267 ? -15.740 9.808 35.469 1.00 26.61 267 ALA B O 1
ATOM 5116 N N . LEU B 1 268 ? -17.430 10.951 34.559 1.00 27.18 268 LEU B N 1
ATOM 5117 C CA . LEU B 1 268 ? -18.147 11.114 35.806 1.00 28.00 268 LEU B CA 1
ATOM 5118 C C . LEU B 1 268 ? -18.389 9.767 36.516 1.00 28.46 268 LEU B C 1
ATOM 5119 O O . LEU B 1 268 ? -18.056 9.619 37.698 1.00 28.69 268 LEU B O 1
ATOM 5124 N N . ARG B 1 269 ? -18.947 8.806 35.782 1.00 28.52 269 ARG B N 1
ATOM 5125 C CA . ARG B 1 269 ? -19.188 7.453 36.279 1.00 28.75 269 ARG B CA 1
ATOM 5126 C C . ARG B 1 269 ? -17.941 6.872 36.962 1.00 28.96 269 ARG B C 1
ATOM 5127 O O . ARG B 1 269 ? -18.028 6.372 38.087 1.00 29.43 269 ARG B O 1
ATOM 5135 N N . GLU B 1 270 ? -16.797 6.952 36.287 1.00 28.78 270 GLU B N 1
ATOM 5136 C CA . GLU B 1 270 ? -15.530 6.445 36.801 1.00 29.05 270 GLU B CA 1
ATOM 5137 C C . GLU B 1 270 ? -15.062 7.198 38.060 1.00 29.15 270 GLU B C 1
ATOM 5138 O O . GLU B 1 270 ? -14.486 6.607 38.954 1.00 29.63 270 GLU B O 1
ATOM 5144 N N . ALA B 1 271 ? -15.311 8.500 38.114 1.00 28.77 271 ALA B N 1
ATOM 5145 C CA . ALA B 1 271 ? -14.971 9.319 39.286 1.00 28.65 271 ALA B CA 1
ATOM 5146 C C . ALA B 1 271 ? -15.866 8.940 40.465 1.00 28.41 271 ALA B C 1
ATOM 5147 O O . ALA B 1 271 ? -15.440 8.944 41.609 1.00 27.22 271 ALA B O 1
ATOM 5149 N N . LEU B 1 272 ? -17.125 8.639 40.174 1.00 29.18 272 LEU B N 1
ATOM 5150 C CA . LEU B 1 272 ? -18.042 8.145 41.200 1.00 30.36 272 LEU B CA 1
ATOM 5151 C C . LEU B 1 272 ? -17.614 6.746 41.671 1.00 31.06 272 LEU B C 1
ATOM 5152 O O . LEU B 1 272 ? -17.638 6.474 42.850 1.00 30.84 272 LEU B O 1
ATOM 5157 N N . ALA B 1 273 ? -17.187 5.887 40.750 1.00 31.53 273 ALA B N 1
ATOM 5158 C CA . ALA B 1 273 ? -16.720 4.564 41.136 1.00 32.14 273 ALA B CA 1
ATOM 5159 C C . ALA B 1 273 ? -15.529 4.652 42.096 1.00 32.92 273 ALA B C 1
ATOM 5160 O O . ALA B 1 273 ? -15.444 3.868 43.036 1.00 33.16 273 ALA B O 1
ATOM 5162 N N . GLN B 1 274 ? -14.628 5.602 41.842 1.00 33.64 274 GLN B N 1
ATOM 5163 C CA . GLN B 1 274 ? -13.409 5.778 42.631 1.00 34.38 274 GLN B CA 1
ATOM 5164 C C . GLN B 1 274 ? -13.736 6.172 44.040 1.00 35.59 274 GLN B C 1
ATOM 5165 O O . GLN B 1 274 ? -13.139 5.663 44.962 1.00 35.56 274 GLN B O 1
ATOM 5171 N N . ILE B 1 275 ? -14.708 7.060 44.205 1.00 37.06 275 ILE B N 1
ATOM 5172 C CA . ILE B 1 275 ? -15.143 7.423 45.547 1.00 38.84 275 ILE B CA 1
ATOM 5173 C C . ILE B 1 275 ? -15.981 6.347 46.260 1.00 39.24 275 ILE B C 1
ATOM 5174 O O . ILE B 1 275 ? -15.854 6.161 47.471 1.00 39.14 275 ILE B O 1
ATOM 5179 N N . ALA B 1 276 ? -16.788 5.613 45.499 1.00 39.91 276 ALA B N 1
ATOM 5180 C CA . ALA B 1 276 ? -17.500 4.439 46.015 1.00 40.66 276 ALA B CA 1
ATOM 5181 C C . ALA B 1 276 ? -16.535 3.377 46.521 1.00 41.36 276 ALA B C 1
ATOM 5182 O O . ALA B 1 276 ? -16.756 2.845 47.584 1.00 41.42 276 ALA B O 1
ATOM 5184 N N . GLU B 1 277 ? -15.458 3.114 45.776 1.00 42.23 277 GLU B N 1
ATOM 5185 C CA . GLU B 1 277 ? -14.452 2.118 46.166 1.00 43.59 277 GLU B CA 1
ATOM 5186 C C . GLU B 1 277 ? -13.733 2.467 47.470 1.00 43.46 277 GLU B C 1
ATOM 5187 O O . GLU B 1 277 ? -13.517 1.604 48.311 1.00 43.67 277 GLU B O 1
ATOM 5193 N N . GLU B 1 278 ? -13.349 3.729 47.619 1.00 43.35 278 GLU B N 1
ATOM 5194 C CA . GLU B 1 278 ? -12.643 4.165 48.797 1.00 43.16 278 GLU B CA 1
ATOM 5195 C C . GLU B 1 278 ? -13.615 4.422 49.958 1.00 42.40 278 GLU B C 1
ATOM 5196 O O . GLU B 1 278 ? -13.292 4.180 51.105 1.00 41.98 278 GLU B O 1
ATOM 5202 N N . GLY B 1 279 ? -14.804 4.914 49.640 1.00 41.68 279 GLY B N 1
ATOM 5203 C CA . GLY B 1 279 ? -15.806 5.233 50.640 1.00 41.04 279 GLY B CA 1
ATOM 5204 C C . GLY B 1 279 ? -15.768 6.703 51.006 1.00 40.59 279 GLY B C 1
ATOM 5205 O O . GLY B 1 279 ? -14.699 7.262 51.192 1.00 39.49 279 GLY B O 1
ATOM 5206 N N . LEU B 1 280 ? -16.944 7.312 51.105 1.00 40.87 280 LEU B N 1
ATOM 5207 C CA . LEU B 1 280 ? -17.107 8.723 51.522 1.00 41.65 280 LEU B CA 1
ATOM 5208 C C . LEU B 1 280 ? -16.341 9.117 52.801 1.00 42.50 280 LEU B C 1
ATOM 5209 O O . LEU B 1 280 ? -15.483 10.007 52.773 1.00 42.40 280 LEU B O 1
ATOM 5214 N N . GLU B 1 281 ? -16.633 8.430 53.903 1.00 43.27 281 GLU B N 1
ATOM 5215 C CA . GLU B 1 281 ? -15.963 8.662 55.171 1.00 44.69 281 GLU B CA 1
ATOM 5216 C C . GLU B 1 281 ? -14.444 8.733 55.067 1.00 44.06 281 GLU B C 1
ATOM 5217 O O . GLU B 1 281 ? -13.835 9.659 55.554 1.00 44.30 281 GLU B O 1
ATOM 5223 N N . ASN B 1 282 ? -13.830 7.757 54.428 1.00 44.13 282 ASN B N 1
ATOM 5224 C CA . ASN B 1 282 ? -12.390 7.785 54.210 1.00 44.31 282 ASN B CA 1
ATOM 5225 C C . ASN B 1 282 ? -11.851 8.953 53.390 1.00 43.69 282 ASN B C 1
ATOM 5226 O O . ASN B 1 282 ? -10.770 9.421 53.665 1.00 43.60 282 ASN B O 1
ATOM 5231 N N . GLN B 1 283 ? -12.592 9.400 52.384 1.00 43.26 283 GLN B N 1
ATOM 5232 C CA . GLN B 1 283 ? -12.140 10.495 51.523 1.00 43.32 283 GLN B CA 1
ATOM 5233 C C . GLN B 1 283 ? -12.234 11.808 52.300 1.00 42.95 283 GLN B C 1
ATOM 5234 O O . GLN B 1 283 ? -11.292 12.572 52.340 1.00 42.50 283 GLN B O 1
ATOM 5240 N N . ILE B 1 284 ? -13.375 12.028 52.942 1.00 42.64 284 ILE B N 1
ATOM 5241 C CA . ILE B 1 284 ? -13.565 13.132 53.864 1.00 42.76 284 ILE B CA 1
ATOM 5242 C C . ILE B 1 284 ? -12.459 13.208 54.953 1.00 43.44 284 ILE B C 1
ATOM 5243 O O . ILE B 1 284 ? -11.858 14.267 55.163 1.00 43.30 284 ILE B O 1
ATOM 5248 N N . LYS B 1 285 ? -12.175 12.090 55.614 1.00 43.93 285 LYS B N 1
ATOM 5249 C CA . LYS B 1 285 ? -11.071 12.026 56.582 1.00 45.00 285 LYS B CA 1
ATOM 5250 C C . LYS B 1 285 ? -9.689 12.307 56.003 1.00 44.55 285 LYS B C 1
ATOM 5251 O O . LYS B 1 285 ? -8.865 12.920 56.672 1.00 44.80 285 LYS B O 1
ATOM 5257 N N . ARG B 1 286 ? -9.431 11.860 54.774 1.00 43.93 286 ARG B N 1
ATOM 5258 C CA . ARG B 1 286 ? -8.174 12.158 54.109 1.00 43.56 286 ARG B CA 1
ATOM 5259 C C . ARG B 1 286 ? -8.036 13.668 53.830 1.00 43.33 286 ARG B C 1
ATOM 5260 O O . ARG B 1 286 ? -6.968 14.244 53.989 1.00 43.22 286 ARG B O 1
ATOM 5268 N N . ARG B 1 287 ? -9.135 14.307 53.449 1.00 42.88 287 ARG B N 1
ATOM 5269 C CA . ARG B 1 287 ? -9.111 15.690 53.055 1.00 42.95 287 ARG B CA 1
ATOM 5270 C C . ARG B 1 287 ? -8.990 16.574 54.273 1.00 43.04 287 ARG B C 1
ATOM 5271 O O . ARG B 1 287 ? -8.263 17.560 54.257 1.00 42.70 287 ARG B O 1
ATOM 5279 N N . ILE B 1 288 ? -9.663 16.174 55.346 1.00 43.54 288 ILE B N 1
ATOM 5280 C CA . ILE B 1 288 ? -9.534 16.823 56.647 1.00 43.32 288 ILE B CA 1
ATOM 5281 C C . ILE B 1 288 ? -8.107 16.761 57.191 1.00 43.49 288 ILE B C 1
ATOM 5282 O O . ILE B 1 288 ? -7.607 17.792 57.672 1.00 43.96 288 ILE B O 1
ATOM 5287 N N . GLU B 1 289 ? -7.435 15.609 57.084 1.00 43.34 289 GLU B N 1
ATOM 5288 C CA . GLU B 1 289 ? -6.015 15.508 57.482 1.00 43.98 289 GLU B CA 1
ATOM 5289 C C . GLU B 1 289 ? -5.122 16.410 56.642 1.00 42.96 289 GLU B C 1
ATOM 5290 O O . GLU B 1 289 ? -4.229 17.070 57.166 1.00 43.33 289 GLU B O 1
ATOM 5296 N N . CYS B 1 290 ? -5.310 16.366 55.328 1.00 41.80 290 CYS B N 1
ATOM 5297 C CA . CYS B 1 290 ? -4.548 17.210 54.413 1.00 40.83 290 CYS B CA 1
ATOM 5298 C C . CYS B 1 290 ? -4.660 18.703 54.746 1.00 40.07 290 CYS B C 1
ATOM 5299 O O . CYS B 1 290 ? -3.669 19.397 54.736 1.00 39.17 290 CYS B O 1
ATOM 5302 N N . ALA B 1 291 ? -5.874 19.175 55.040 1.00 39.79 291 ALA B N 1
ATOM 5303 C CA . ALA B 1 291 ? -6.110 20.543 55.471 1.00 39.75 291 ALA B CA 1
ATOM 5304 C C . ALA B 1 291 ? -5.250 20.877 56.712 1.00 40.12 291 ALA B C 1
ATOM 5305 O O . ALA B 1 291 ? -4.577 21.904 56.747 1.00 39.30 291 ALA B O 1
ATOM 5307 N N . GLN B 1 292 ? -5.251 19.982 57.702 1.00 40.80 292 GLN B N 1
ATOM 5308 C CA . GLN B 1 292 ? -4.472 20.170 58.922 1.00 41.37 292 GLN B CA 1
ATOM 5309 C C . GLN B 1 292 ? -3.008 20.332 58.618 1.00 40.96 292 GLN B C 1
ATOM 5310 O O . GLN B 1 292 ? -2.388 21.266 59.097 1.00 41.68 292 GLN B O 1
ATOM 5316 N N . ILE B 1 293 ? -2.444 19.439 57.820 1.00 40.78 293 ILE B N 1
ATOM 5317 C CA . ILE B 1 293 ? -1.045 19.561 57.403 1.00 40.76 293 ILE B CA 1
ATOM 5318 C C . ILE B 1 293 ? -0.802 20.911 56.710 1.00 40.88 293 ILE B C 1
ATOM 5319 O O . ILE B 1 293 ? 0.226 21.568 56.940 1.00 41.30 293 ILE B O 1
ATOM 5324 N N . LEU B 1 294 ? -1.758 21.327 55.890 1.00 40.60 294 LEU B N 1
ATOM 5325 C CA . LEU B 1 294 ? -1.688 22.612 55.187 1.00 40.40 294 LEU B CA 1
ATOM 5326 C C . LEU B 1 294 ? -1.671 23.783 56.189 1.00 40.39 294 LEU B C 1
ATOM 5327 O O . LEU B 1 294 ? -0.790 24.615 56.125 1.00 39.37 294 LEU B O 1
ATOM 5332 N N . TYR B 1 295 ? -2.643 23.805 57.101 1.00 40.97 295 TYR B N 1
ATOM 5333 C CA . TYR B 1 295 ? -2.723 24.819 58.160 1.00 42.05 295 TYR B CA 1
ATOM 5334 C C . TYR B 1 295 ? -1.409 24.932 58.950 1.00 43.87 295 TYR B C 1
ATOM 5335 O O . TYR B 1 295 ? -0.890 26.034 59.126 1.00 43.93 295 TYR B O 1
ATOM 5344 N N . GLU B 1 296 ? -0.864 23.786 59.379 1.00 45.81 296 GLU B N 1
ATOM 5345 C CA . GLU B 1 296 ? 0.381 23.738 60.148 1.00 47.99 296 GLU B CA 1
ATOM 5346 C C . GLU B 1 296 ? 1.529 24.343 59.372 1.00 47.72 296 GLU B C 1
ATOM 5347 O O . GLU B 1 296 ? 2.292 25.153 59.900 1.00 48.16 296 GLU B O 1
ATOM 5353 N N . GLY B 1 297 ? 1.640 23.965 58.107 1.00 47.84 297 GLY B N 1
ATOM 5354 C CA . GLY B 1 297 ? 2.727 24.441 57.257 1.00 47.58 297 GLY B CA 1
ATOM 5355 C C . GLY B 1 297 ? 2.648 25.923 56.922 1.00 47.80 297 GLY B C 1
ATOM 5356 O O . GLY B 1 297 ? 3.676 26.596 56.819 1.00 47.57 297 GLY B O 1
ATOM 5357 N N . LEU B 1 298 ? 1.427 26.422 56.736 1.00 48.24 298 LEU B N 1
ATOM 5358 C CA . LEU B 1 298 ? 1.182 27.855 56.556 1.00 48.78 298 LEU B CA 1
ATOM 5359 C C . LEU B 1 298 ? 1.530 28.629 57.835 1.00 49.59 298 LEU B C 1
ATOM 5360 O O . LEU B 1 298 ? 2.219 29.641 57.770 1.00 49.42 298 LEU B O 1
ATOM 5365 N N . GLY B 1 299 ? 1.082 28.125 58.986 1.00 50.37 299 GLY B N 1
ATOM 5366 C CA . GLY B 1 299 ? 1.485 28.666 60.275 1.00 51.32 299 GLY B CA 1
ATOM 5367 C C . GLY B 1 299 ? 2.991 28.859 60.412 1.00 52.13 299 GLY B C 1
ATOM 5368 O O . GLY B 1 299 ? 3.449 29.940 60.754 1.00 52.14 299 GLY B O 1
ATOM 5369 N N . LYS B 1 300 ? 3.762 27.815 60.125 1.00 52.64 300 LYS B N 1
ATOM 5370 C CA . LYS B 1 300 ? 5.218 27.858 60.248 1.00 53.15 300 LYS B CA 1
ATOM 5371 C C . LYS B 1 300 ? 5.856 28.900 59.352 1.00 52.80 300 LYS B C 1
ATOM 5372 O O . LYS B 1 300 ? 6.951 29.363 59.629 1.00 53.02 300 LYS B O 1
ATOM 5378 N N . MET B 1 301 ? 5.178 29.261 58.273 1.00 52.45 301 MET B N 1
ATOM 5379 C CA . MET B 1 301 ? 5.701 30.249 57.345 1.00 51.97 301 MET B CA 1
ATOM 5380 C C . MET B 1 301 ? 5.271 31.666 57.756 1.00 51.55 301 MET B C 1
ATOM 5381 O O . MET B 1 301 ? 5.711 32.659 57.164 1.00 51.28 301 MET B O 1
ATOM 5386 N N . GLY B 1 302 ? 4.387 31.738 58.750 1.00 50.90 302 GLY B N 1
ATOM 5387 C CA . GLY B 1 302 ? 3.891 32.984 59.282 1.00 50.59 302 GLY B CA 1
ATOM 5388 C C . GLY B 1 302 ? 2.791 33.550 58.430 1.00 50.54 302 GLY B C 1
ATOM 5389 O O . GLY B 1 302 ? 2.557 34.763 58.437 1.00 50.85 302 GLY B O 1
ATOM 5390 N N . LEU B 1 303 ? 2.108 32.673 57.696 1.00 50.16 303 LEU B N 1
ATOM 5391 C CA . LEU B 1 303 ? 1.060 33.103 56.778 1.00 49.53 303 LEU B CA 1
ATOM 5392 C C . LEU B 1 303 ? -0.340 32.979 57.386 1.00 49.36 303 LEU B C 1
ATOM 5393 O O . LEU B 1 303 ? -0.630 32.033 58.135 1.00 49.07 303 LEU B O 1
ATOM 5398 N N . ASP B 1 304 ? -1.196 33.945 57.056 1.00 48.99 304 ASP B N 1
ATOM 5399 C CA . ASP B 1 304 ? -2.547 33.987 57.588 1.00 48.88 304 ASP B CA 1
ATOM 5400 C C . ASP B 1 304 ? -3.562 33.379 56.627 1.00 47.99 304 ASP B C 1
ATOM 5401 O O . ASP B 1 304 ? -3.357 33.337 55.408 1.00 47.26 304 ASP B O 1
ATOM 5406 N N . ILE B 1 305 ? -4.659 32.913 57.216 1.00 47.03 305 ILE B N 1
ATOM 5407 C CA . ILE B 1 305 ? -5.721 32.270 56.491 1.00 46.52 305 ILE B CA 1
ATOM 5408 C C . ILE B 1 305 ? -6.965 33.149 56.522 1.00 46.41 305 ILE B C 1
ATOM 5409 O O . ILE B 1 305 ? -7.385 33.583 57.588 1.00 46.54 305 ILE B O 1
ATOM 5414 N N . PHE B 1 306 ? -7.546 33.386 55.351 1.00 46.11 306 PHE B N 1
ATOM 5415 C CA . PHE B 1 306 ? -8.678 34.290 55.192 1.00 46.12 306 PHE B CA 1
ATOM 5416 C C . PHE B 1 306 ? -9.794 34.014 56.201 1.00 46.80 306 PHE B C 1
ATOM 5417 O O . PHE B 1 306 ? -10.307 34.929 56.839 1.00 46.73 306 PHE B O 1
ATOM 5425 N N . VAL B 1 307 ? -10.191 32.755 56.320 1.00 47.66 307 VAL B N 1
ATOM 5426 C CA . VAL B 1 307 ? -11.185 32.358 57.309 1.00 48.36 307 VAL B CA 1
ATOM 5427 C C . VAL B 1 307 ? -10.399 31.990 58.549 1.00 49.57 307 VAL B C 1
ATOM 5428 O O . VAL B 1 307 ? -9.739 30.950 58.602 1.00 49.49 307 VAL B O 1
ATOM 5432 N N . LYS B 1 308 ? -10.472 32.870 59.542 1.00 51.01 308 LYS B N 1
ATOM 5433 C CA . LYS B 1 308 ? -9.563 32.856 60.683 1.00 52.42 308 LYS B CA 1
ATOM 5434 C C . LYS B 1 308 ? -9.901 31.759 61.674 1.00 52.14 308 LYS B C 1
ATOM 5435 O O . LYS B 1 308 ? -9.018 31.061 62.147 1.00 52.36 308 LYS B O 1
ATOM 5441 N N . ASP B 1 309 ? -11.178 31.621 61.992 1.00 52.12 309 ASP B N 1
ATOM 5442 C CA . ASP B 1 309 ? -11.633 30.624 62.935 1.00 52.54 309 ASP B CA 1
ATOM 5443 C C . ASP B 1 309 ? -11.684 29.263 62.230 1.00 52.62 309 ASP B C 1
ATOM 5444 O O . ASP B 1 309 ? -12.455 29.090 61.273 1.00 52.47 309 ASP B O 1
ATOM 5449 N N . PRO B 1 310 ? -10.874 28.292 62.710 1.00 52.74 310 PRO B N 1
ATOM 5450 C CA . PRO B 1 310 ? -10.809 26.928 62.147 1.00 52.82 310 PRO B CA 1
ATOM 5451 C C . PRO B 1 310 ? -12.162 26.223 62.106 1.00 52.97 310 PRO B C 1
ATOM 5452 O O . PRO B 1 310 ? -12.395 25.372 61.258 1.00 53.08 310 PRO B O 1
ATOM 5456 N N . ARG B 1 311 ? -13.050 26.598 63.012 1.00 53.06 311 ARG B N 1
ATOM 5457 C CA . ARG B 1 311 ? -14.386 26.035 63.093 1.00 53.27 311 ARG B CA 1
ATOM 5458 C C . ARG B 1 311 ? -15.200 26.281 61.825 1.00 51.31 311 ARG B C 1
ATOM 5459 O O . ARG B 1 311 ? -16.136 25.562 61.553 1.00 50.90 311 ARG B O 1
ATOM 5467 N N . HIS B 1 312 ? -14.839 27.305 61.059 1.00 49.65 312 HIS B N 1
ATOM 5468 C CA . HIS B 1 312 ? -15.665 27.774 59.942 1.00 47.98 312 HIS B CA 1
ATOM 5469 C C . HIS B 1 312 ? -15.115 27.425 58.570 1.00 46.04 312 HIS B C 1
ATOM 5470 O O . HIS B 1 312 ? -15.730 27.745 57.560 1.00 45.93 312 HIS B O 1
ATOM 5477 N N . ARG B 1 313 ? -13.952 26.781 58.549 1.00 44.01 313 ARG B N 1
ATOM 5478 C CA . ARG B 1 313 ? -13.177 26.551 57.332 1.00 42.31 313 ARG B CA 1
ATOM 5479 C C . ARG B 1 313 ? -13.661 25.371 56.490 1.00 40.93 313 ARG B C 1
ATOM 5480 O O . ARG B 1 313 ? -13.982 24.314 57.019 1.00 41.12 313 ARG B O 1
ATOM 5488 N N . LEU B 1 314 ? -13.714 25.579 55.178 1.00 39.28 314 LEU B N 1
ATOM 5489 C CA . LEU B 1 314 ? -13.890 24.526 54.211 1.00 37.49 314 LEU B CA 1
ATOM 5490 C C . LEU B 1 314 ? -12.536 23.887 53.947 1.00 36.87 314 LEU B C 1
ATOM 5491 O O . LEU B 1 314 ? -11.619 24.547 53.454 1.00 37.00 314 LEU B O 1
ATOM 5496 N N . PRO B 1 315 ? -12.394 22.596 54.287 1.00 35.90 315 PRO B N 1
ATOM 5497 C CA . PRO B 1 315 ? -11.121 21.901 54.098 1.00 35.41 315 PRO B CA 1
ATOM 5498 C C . PRO B 1 315 ? -10.595 21.950 52.668 1.00 34.59 315 PRO B C 1
ATOM 5499 O O . PRO B 1 315 ? -9.402 22.023 52.481 1.00 33.90 315 PRO B O 1
ATOM 5503 N N . THR B 1 316 ? -11.480 21.947 51.679 1.00 34.36 316 THR B N 1
ATOM 5504 C CA . THR B 1 316 ? -11.067 21.799 50.281 1.00 34.49 316 THR B CA 1
ATOM 5505 C C . THR B 1 316 ? -10.549 23.082 49.626 1.00 34.76 316 THR B C 1
ATOM 5506 O O . THR B 1 316 ? -9.826 23.013 48.653 1.00 35.22 316 THR B O 1
ATOM 5510 N N . VAL B 1 317 ? -10.919 24.238 50.172 1.00 34.79 317 VAL B N 1
ATOM 5511 C CA . VAL B 1 317 ? -10.418 25.552 49.707 1.00 34.83 317 VAL B CA 1
ATOM 5512 C C . VAL B 1 317 ? -9.924 26.428 50.869 1.00 34.56 317 VAL B C 1
ATOM 5513 O O . VAL B 1 317 ? -10.675 26.726 51.793 1.00 34.14 317 VAL B O 1
ATOM 5517 N N . THR B 1 318 ? -8.673 26.844 50.791 1.00 34.31 318 THR B N 1
ATOM 5518 C CA . THR B 1 318 ? -8.081 27.711 51.798 1.00 35.00 318 THR B CA 1
ATOM 5519 C C . THR B 1 318 ? -7.568 29.011 51.180 1.00 35.03 318 THR B C 1
ATOM 5520 O O . THR B 1 318 ? -6.895 28.990 50.159 1.00 34.66 318 THR B O 1
ATOM 5524 N N . GLY B 1 319 ? -7.907 30.136 51.809 1.00 35.80 319 GLY B N 1
ATOM 5525 C CA . GLY B 1 319 ? -7.389 31.440 51.411 1.00 36.51 319 GLY B CA 1
ATOM 5526 C C . GLY B 1 319 ? -6.110 31.720 52.146 1.00 37.15 319 GLY B C 1
ATOM 5527 O O . GLY B 1 319 ? -6.118 31.755 53.370 1.00 36.77 319 GLY B O 1
ATOM 5528 N N . ILE B 1 320 ? -5.013 31.882 51.394 1.00 37.85 320 ILE B N 1
ATOM 5529 C CA . ILE B 1 320 ? -3.725 32.331 51.944 1.00 38.92 320 ILE B CA 1
ATOM 5530 C C . ILE B 1 320 ? -3.553 33.844 51.738 1.00 40.04 320 ILE B C 1
ATOM 5531 O O . ILE B 1 320 ? -3.359 34.323 50.601 1.00 39.59 320 ILE B O 1
ATOM 5536 N N . MET B 1 321 ? -3.633 34.596 52.835 1.00 41.44 321 MET B N 1
ATOM 5537 C CA . MET B 1 321 ? -3.479 36.065 52.774 1.00 43.19 321 MET B CA 1
ATOM 5538 C C . MET B 1 321 ? -2.101 36.465 52.216 1.00 44.04 321 MET B C 1
ATOM 5539 O O . MET B 1 321 ? -1.073 35.974 52.692 1.00 43.79 321 MET B O 1
ATOM 5544 N N . ILE B 1 322 ? -2.095 37.318 51.182 1.00 45.76 322 ILE B N 1
ATOM 5545 C CA . ILE B 1 322 ? -0.847 37.939 50.694 1.00 47.39 322 ILE B CA 1
ATOM 5546 C C . ILE B 1 322 ? -0.258 38.792 51.818 1.00 48.86 322 ILE B C 1
ATOM 5547 O O . ILE B 1 322 ? -0.961 39.641 52.393 1.00 48.84 322 ILE B O 1
ATOM 5552 N N . PRO B 1 323 ? 1.015 38.563 52.163 1.00 50.32 323 PRO B N 1
ATOM 5553 C CA . PRO B 1 323 ? 1.663 39.507 53.085 1.00 51.55 323 PRO B CA 1
ATOM 5554 C C . PRO B 1 323 ? 1.876 40.867 52.399 1.00 52.66 323 PRO B C 1
ATOM 5555 O O . PRO B 1 323 ? 1.888 40.945 51.167 1.00 52.53 323 PRO B O 1
ATOM 5559 N N . LYS B 1 324 ? 2.028 41.921 53.205 1.00 54.30 324 LYS B N 1
ATOM 5560 C CA . LYS B 1 324 ? 2.154 43.309 52.723 1.00 55.21 324 LYS B CA 1
ATOM 5561 C C . LYS B 1 324 ? 3.033 43.535 51.507 1.00 54.91 324 LYS B C 1
ATOM 5562 O O . LYS B 1 324 ? 2.548 43.988 50.481 1.00 55.69 324 LYS B O 1
ATOM 5568 N N . GLY B 1 325 ? 4.314 43.220 51.588 1.00 54.47 325 GLY B N 1
ATOM 5569 C CA . GLY B 1 325 ? 5.216 43.599 50.491 1.00 53.94 325 GLY B CA 1
ATOM 5570 C C . GLY B 1 325 ? 5.067 42.787 49.216 1.00 53.71 325 GLY B C 1
ATOM 5571 O O . GLY B 1 325 ? 5.802 43.008 48.237 1.00 53.71 325 GLY B O 1
ATOM 5572 N N . VAL B 1 326 ? 4.107 41.858 49.210 1.00 52.88 326 VAL B N 1
ATOM 5573 C CA . VAL B 1 326 ? 4.157 40.721 48.284 1.00 51.79 326 VAL B CA 1
ATOM 5574 C C . VAL B 1 326 ? 3.328 40.873 47.009 1.00 51.09 326 VAL B C 1
ATOM 5575 O O . VAL B 1 326 ? 2.177 41.268 47.054 1.00 50.63 326 VAL B O 1
ATOM 5579 N N . ASP B 1 327 ? 3.952 40.565 45.877 1.00 50.53 327 ASP B N 1
ATOM 5580 C CA . ASP B 1 327 ? 3.275 40.521 44.596 1.00 50.59 327 ASP B CA 1
ATOM 5581 C C . ASP B 1 327 ? 2.809 39.070 44.377 1.00 50.33 327 ASP B C 1
ATOM 5582 O O . ASP B 1 327 ? 3.637 38.183 44.075 1.00 49.83 327 ASP B O 1
ATOM 5587 N N . TRP B 1 328 ? 1.491 38.851 44.509 1.00 49.88 328 TRP B N 1
ATOM 5588 C CA . TRP B 1 328 ? 0.915 37.501 44.488 1.00 49.74 328 TRP B CA 1
ATOM 5589 C C . TRP B 1 328 ? 1.183 36.778 43.179 1.00 49.46 328 TRP B C 1
ATOM 5590 O O . TRP B 1 328 ? 1.523 35.597 43.193 1.00 49.34 328 TRP B O 1
ATOM 5601 N N . TRP B 1 329 ? 1.058 37.500 42.068 1.00 49.49 329 TRP B N 1
ATOM 5602 C CA . TRP B 1 329 ? 1.244 36.934 40.729 1.00 49.98 329 TRP B CA 1
ATOM 5603 C C . TRP B 1 329 ? 2.693 36.571 40.398 1.00 49.34 329 TRP B C 1
ATOM 5604 O O . TRP B 1 329 ? 2.963 35.678 39.583 1.00 48.97 329 TRP B O 1
ATOM 5615 N N . LYS B 1 330 ? 3.622 37.255 41.046 1.00 49.62 330 LYS B N 1
ATOM 5616 C CA . LYS B 1 330 ? 5.032 36.910 40.912 1.00 49.88 330 LYS B CA 1
ATOM 5617 C C . LYS B 1 330 ? 5.286 35.523 41.487 1.00 48.61 330 LYS B C 1
ATOM 5618 O O . LYS B 1 330 ? 5.932 34.689 40.851 1.00 49.12 330 LYS B O 1
ATOM 5624 N N . VAL B 1 331 ? 4.790 35.301 42.701 1.00 46.64 331 VAL B N 1
ATOM 5625 C CA . VAL B 1 331 ? 4.943 34.036 43.402 1.00 45.60 331 VAL B CA 1
ATOM 5626 C C . VAL B 1 331 ? 4.349 32.914 42.527 1.00 45.49 331 VAL B C 1
ATOM 5627 O O . VAL B 1 331 ? 4.977 31.887 42.208 1.00 45.09 331 VAL B O 1
ATOM 5631 N N . SER B 1 332 ? 3.138 33.180 42.091 1.00 44.78 332 SER B N 1
ATOM 5632 C CA . SER B 1 332 ? 2.335 32.213 41.442 1.00 43.89 332 SER B CA 1
ATOM 5633 C C . SER B 1 332 ? 2.832 31.798 40.022 1.00 44.74 332 SER B C 1
ATOM 5634 O O . SER B 1 332 ? 2.762 30.605 39.660 1.00 44.41 332 SER B O 1
ATOM 5637 N N . GLN B 1 333 ? 3.464 32.722 39.288 1.00 45.52 333 GLN B N 1
ATOM 5638 C CA . GLN B 1 333 ? 4.115 32.361 38.012 1.00 45.89 333 GLN B CA 1
ATOM 5639 C C . GLN B 1 333 ? 5.409 31.605 38.218 1.00 45.35 333 GLN B C 1
ATOM 5640 O O . GLN B 1 333 ? 5.728 30.673 37.473 1.00 45.71 333 GLN B O 1
ATOM 5646 N N . TYR B 1 334 ? 6.163 32.008 39.227 1.00 44.97 334 TYR B N 1
ATOM 5647 C CA . TYR B 1 334 ? 7.349 31.244 39.604 1.00 44.60 334 TYR B CA 1
ATOM 5648 C C . TYR B 1 334 ? 6.985 29.775 39.914 1.00 43.64 334 TYR B C 1
ATOM 5649 O O . TYR B 1 334 ? 7.643 28.829 39.430 1.00 43.20 334 TYR B O 1
ATOM 5658 N N . ALA B 1 335 ? 5.941 29.604 40.726 1.00 42.58 335 ALA B N 1
ATOM 5659 C CA . ALA B 1 335 ? 5.426 28.282 41.081 1.00 42.14 335 ALA B CA 1
ATOM 5660 C C . ALA B 1 335 ? 5.129 27.423 39.834 1.00 41.90 335 ALA B C 1
ATOM 5661 O O . ALA B 1 335 ? 5.567 26.269 39.738 1.00 41.89 335 ALA B O 1
ATOM 5663 N N . MET B 1 336 ? 4.438 28.015 38.864 1.00 41.38 336 MET B N 1
ATOM 5664 C CA . MET B 1 336 ? 4.110 27.307 37.633 1.00 41.04 336 MET B CA 1
ATOM 5665 C C . MET B 1 336 ? 5.329 27.037 36.774 1.00 41.24 336 MET B C 1
ATOM 5666 O O . MET B 1 336 ? 5.495 25.929 36.267 1.00 41.57 336 MET B O 1
ATOM 5671 N N . ASN B 1 337 ? 6.196 28.042 36.627 1.00 41.50 337 ASN B N 1
ATOM 5672 C CA . ASN B 1 337 ? 7.360 27.917 35.750 1.00 41.47 337 ASN B CA 1
ATOM 5673 C C . ASN B 1 337 ? 8.396 26.950 36.272 1.00 41.14 337 ASN B C 1
ATOM 5674 O O . ASN B 1 337 ? 9.094 26.310 35.482 1.00 41.01 337 ASN B O 1
ATOM 5679 N N . ASN B 1 338 ? 8.478 26.834 37.592 1.00 40.65 338 ASN B N 1
ATOM 5680 C CA . ASN B 1 338 ? 9.499 26.019 38.225 1.00 40.27 338 ASN B CA 1
ATOM 5681 C C . ASN B 1 338 ? 9.015 24.697 38.797 1.00 40.13 338 ASN B C 1
ATOM 5682 O O . ASN B 1 338 ? 9.803 23.769 38.932 1.00 40.45 338 ASN B O 1
ATOM 5687 N N . PHE B 1 339 ? 7.730 24.591 39.122 1.00 39.63 339 PHE B N 1
ATOM 5688 C CA . PHE B 1 339 ? 7.235 23.382 39.785 1.00 39.70 339 PHE B CA 1
ATOM 5689 C C . PHE B 1 339 ? 5.996 22.789 39.070 1.00 39.69 339 PHE B C 1
ATOM 5690 O O . PHE B 1 339 ? 5.494 21.709 39.460 1.00 39.48 339 PHE B O 1
ATOM 5698 N N . SER B 1 340 ? 5.574 23.470 37.989 1.00 38.86 340 SER B N 1
ATOM 5699 C CA . SER B 1 340 ? 4.309 23.212 37.295 1.00 38.12 340 SER B CA 1
ATOM 5700 C C . SER B 1 340 ? 3.193 23.224 38.299 1.00 37.73 340 SER B C 1
ATOM 5701 O O . SER B 1 340 ? 2.217 22.486 38.147 1.00 37.72 340 SER B O 1
ATOM 5704 N N . LEU B 1 341 ? 3.357 24.043 39.333 1.00 36.93 341 LEU B N 1
ATOM 5705 C CA . LEU B 1 341 ? 2.437 24.085 40.433 1.00 36.67 341 LEU B CA 1
ATOM 5706 C C . LEU B 1 341 ? 1.445 25.210 40.223 1.00 36.76 341 LEU B C 1
ATOM 5707 O O . LEU B 1 341 ? 1.806 26.362 39.943 1.00 36.49 341 LEU B O 1
ATOM 5712 N N . GLU B 1 342 ? 0.174 24.862 40.369 1.00 36.91 342 GLU B N 1
ATOM 5713 C CA . GLU B 1 342 ? -0.912 25.822 40.259 1.00 36.71 342 GLU B CA 1
ATOM 5714 C C . GLU B 1 342 ? -1.139 26.473 41.616 1.00 36.48 342 GLU B C 1
ATOM 5715 O O . GLU B 1 342 ? -1.611 25.849 42.558 1.00 36.33 342 GLU B O 1
ATOM 5721 N N . VAL B 1 343 ? -0.767 27.738 41.709 1.00 36.99 343 VAL B N 1
ATOM 5722 C CA . VAL B 1 343 ? -1.037 28.574 42.881 1.00 36.80 343 VAL B CA 1
ATOM 5723 C C . VAL B 1 343 ? -2.045 29.628 42.462 1.00 37.46 343 VAL B C 1
ATOM 5724 O O . VAL B 1 343 ? -1.674 30.640 41.886 1.00 38.18 343 VAL B O 1
ATOM 5728 N N . GLN B 1 344 ? -3.322 29.377 42.730 1.00 37.60 344 GLN B N 1
ATOM 5729 C CA . GLN B 1 344 ? -4.379 30.211 42.213 1.00 38.06 344 GLN B CA 1
ATOM 5730 C C . GLN B 1 344 ? -4.500 31.511 43.018 1.00 38.10 344 GLN B C 1
ATOM 5731 O O . GLN B 1 344 ? -4.219 31.520 44.201 1.00 38.31 344 GLN B O 1
ATOM 5737 N N . GLY B 1 345 ? -4.934 32.599 42.363 1.00 37.95 345 GLY B N 1
ATOM 5738 C CA . GLY B 1 345 ? -5.188 33.878 43.039 1.00 37.19 345 GLY B CA 1
ATOM 5739 C C . GLY B 1 345 ? -6.561 33.886 43.690 1.00 37.63 345 GLY B C 1
ATOM 5740 O O . GLY B 1 345 ? -7.182 32.821 43.846 1.00 38.31 345 GLY B O 1
ATOM 5741 N N . GLY B 1 346 ? -7.042 35.073 44.077 1.00 37.19 346 GLY B N 1
ATOM 5742 C CA . GLY B 1 346 ? -8.306 35.250 44.795 1.00 36.47 346 GLY B CA 1
ATOM 5743 C C . GLY B 1 346 ? -9.479 35.470 43.862 1.00 37.11 346 GLY B C 1
ATOM 5744 O O . GLY B 1 346 ? -9.301 35.614 42.655 1.00 36.72 346 GLY B O 1
ATOM 5745 N N . LEU B 1 347 ? -10.681 35.474 44.441 1.00 37.05 347 LEU B N 1
ATOM 5746 C CA . LEU B 1 347 ? -11.931 35.609 43.696 1.00 37.89 347 LEU B CA 1
ATOM 5747 C C . LEU B 1 347 ? -12.924 36.203 44.674 1.00 38.11 347 LEU B C 1
ATOM 5748 O O . LEU B 1 347 ? -12.922 35.814 45.849 1.00 38.17 347 LEU B O 1
ATOM 5753 N N . GLY B 1 348 ? -13.770 37.120 44.206 1.00 38.14 348 GLY B N 1
ATOM 5754 C CA . GLY B 1 348 ? -14.796 37.698 45.053 1.00 38.44 348 GLY B CA 1
ATOM 5755 C C . GLY B 1 348 ? -14.090 38.229 46.289 1.00 39.28 348 GLY B C 1
ATOM 5756 O O . GLY B 1 348 ? -13.072 38.928 46.170 1.00 39.48 348 GLY B O 1
ATOM 5757 N N . PRO B 1 349 ? -14.565 37.832 47.480 1.00 39.46 349 PRO B N 1
ATOM 5758 C CA . PRO B 1 349 ? -14.058 38.279 48.751 1.00 39.66 349 PRO B CA 1
ATOM 5759 C C . PRO B 1 349 ? -12.527 38.296 48.828 1.00 40.27 349 PRO B C 1
ATOM 5760 O O . PRO B 1 349 ? -11.957 39.132 49.548 1.00 40.81 349 PRO B O 1
ATOM 5764 N N . THR B 1 350 ? -11.868 37.364 48.137 1.00 40.39 350 THR B N 1
ATOM 5765 C CA . THR B 1 350 ? -10.410 37.193 48.274 1.00 40.05 350 THR B CA 1
ATOM 5766 C C . THR B 1 350 ? -9.642 37.815 47.118 1.00 40.70 350 THR B C 1
ATOM 5767 O O . THR B 1 350 ? -8.403 37.704 47.077 1.00 40.30 350 THR B O 1
ATOM 5771 N N . PHE B 1 351 ? -10.360 38.465 46.193 1.00 41.38 351 PHE B N 1
ATOM 5772 C CA . PHE B 1 351 ? -9.700 39.143 45.075 1.00 42.77 351 PHE B CA 1
ATOM 5773 C C . PHE B 1 351 ? -8.639 40.156 45.541 1.00 43.28 351 PHE B C 1
ATOM 5774 O O . PHE B 1 351 ? -8.941 41.063 46.340 1.00 42.92 351 PHE B O 1
ATOM 5782 N N . GLY B 1 352 ? -7.397 39.957 45.086 1.00 43.68 352 GLY B N 1
ATOM 5783 C CA . GLY B 1 352 ? -6.264 40.796 45.499 1.00 44.35 352 GLY B CA 1
ATOM 5784 C C . GLY B 1 352 ? -5.825 40.703 46.958 1.00 45.28 352 GLY B C 1
ATOM 5785 O O . GLY B 1 352 ? -4.843 41.358 47.370 1.00 45.38 352 GLY B O 1
ATOM 5786 N N . LYS B 1 353 ? -6.520 39.873 47.745 1.00 45.56 353 LYS B N 1
ATOM 5787 C CA . LYS B 1 353 ? -6.183 39.699 49.173 1.00 45.86 353 LYS B CA 1
ATOM 5788 C C . LYS B 1 353 ? -5.498 38.374 49.518 1.00 45.17 353 LYS B C 1
ATOM 5789 O O . LYS B 1 353 ? -4.726 38.296 50.476 1.00 45.44 353 LYS B O 1
ATOM 5795 N N . ALA B 1 354 ? -5.806 37.327 48.752 1.00 44.34 354 ALA B N 1
ATOM 5796 C CA . ALA B 1 354 ? -5.360 35.955 49.058 1.00 42.73 354 ALA B CA 1
ATOM 5797 C C . ALA B 1 354 ? -5.097 35.112 47.800 1.00 41.61 354 ALA B C 1
ATOM 5798 O O . ALA B 1 354 ? -5.713 35.324 46.761 1.00 41.83 354 ALA B O 1
ATOM 5800 N N . TRP B 1 355 ? -4.162 34.175 47.896 1.00 39.99 355 TRP B N 1
ATOM 5801 C CA . TRP B 1 355 ? -4.190 33.000 47.022 1.00 38.52 355 TRP B CA 1
ATOM 5802 C C . TRP B 1 355 ? -5.250 31.970 47.510 1.00 37.88 355 TRP B C 1
ATOM 5803 O O . TRP B 1 355 ? -5.746 32.047 48.638 1.00 37.36 355 TRP B O 1
ATOM 5814 N N . ARG B 1 356 ? -5.583 31.007 46.655 1.00 37.15 356 ARG B N 1
ATOM 5815 C CA . ARG B 1 356 ? -6.534 29.956 47.038 1.00 36.21 356 ARG B CA 1
ATOM 5816 C C . ARG B 1 356 ? -6.002 28.540 46.725 1.00 35.84 356 ARG B C 1
ATOM 5817 O O . ARG B 1 356 ? -5.721 28.218 45.562 1.00 35.43 356 ARG B O 1
ATOM 5825 N N . VAL B 1 357 ? -5.846 27.732 47.776 1.00 35.04 357 VAL B N 1
ATOM 5826 C CA . VAL B 1 357 ? -5.382 26.351 47.661 1.00 34.98 357 VAL B CA 1
ATOM 5827 C C . VAL B 1 357 ? -6.574 25.414 47.709 1.00 34.60 357 VAL B C 1
ATOM 5828 O O . VAL B 1 357 ? -7.396 25.463 48.647 1.00 34.17 357 VAL B O 1
ATOM 5832 N N . GLY B 1 358 ? -6.648 24.543 46.711 1.00 34.09 358 GLY B N 1
ATOM 5833 C CA . GLY B 1 358 ? -7.653 23.479 46.694 1.00 33.61 358 GLY B CA 1
ATOM 5834 C C . GLY B 1 358 ? -7.056 22.136 47.122 1.00 33.43 358 GLY B C 1
ATOM 5835 O O . GLY B 1 358 ? -5.926 21.783 46.748 1.00 32.57 358 GLY B O 1
ATOM 5836 N N . ILE B 1 359 ? -7.818 21.391 47.919 1.00 33.25 359 ILE B N 1
ATOM 5837 C CA . ILE B 1 359 ? -7.513 19.984 48.202 1.00 33.35 359 ILE B CA 1
ATOM 5838 C C . ILE B 1 359 ? -8.606 19.120 47.546 1.00 33.50 359 ILE B C 1
ATOM 5839 O O . ILE B 1 359 ? -9.684 18.845 48.122 1.00 33.27 359 ILE B O 1
ATOM 5844 N N . MET B 1 360 ? -8.342 18.749 46.305 1.00 33.29 360 MET B N 1
ATOM 5845 C CA . MET B 1 360 ? -9.390 18.204 45.465 1.00 33.71 360 MET B CA 1
ATOM 5846 C C . MET B 1 360 ? -8.801 17.208 44.467 1.00 33.66 360 MET B C 1
ATOM 5847 O O . MET B 1 360 ? -7.613 17.301 44.124 1.00 33.05 360 MET B O 1
ATOM 5852 N N . GLY B 1 361 ? -9.645 16.277 44.007 1.00 33.99 361 GLY B N 1
ATOM 5853 C CA . GLY B 1 361 ? -9.270 15.292 42.995 1.00 34.76 361 GLY B CA 1
ATOM 5854 C C . GLY B 1 361 ? -8.012 14.549 43.392 1.00 35.16 361 GLY B C 1
ATOM 5855 O O . GLY B 1 361 ? -7.857 14.156 44.549 1.00 35.15 361 GLY B O 1
ATOM 5856 N N . GLU B 1 362 ? -7.079 14.449 42.454 1.00 35.74 362 GLU B N 1
ATOM 5857 C CA . GLU B 1 362 ? -5.867 13.646 42.641 1.00 37.02 362 GLU B CA 1
ATOM 5858 C C . GLU B 1 362 ? -4.785 14.230 43.547 1.00 37.49 362 GLU B C 1
ATOM 5859 O O . GLU B 1 362 ? -3.837 13.545 43.906 1.00 37.82 362 GLU B O 1
ATOM 5865 N N . CYS B 1 363 ? -4.935 15.483 43.945 1.00 37.85 363 CYS B N 1
ATOM 5866 C CA . CYS B 1 363 ? -3.962 16.098 44.856 1.00 37.90 363 CYS B CA 1
ATOM 5867 C C . CYS B 1 363 ? -4.430 16.163 46.318 1.00 38.14 363 CYS B C 1
ATOM 5868 O O . CYS B 1 363 ? -3.980 17.014 47.065 1.00 38.62 363 CYS B O 1
ATOM 5871 N N . SER B 1 364 ? -5.353 15.287 46.707 1.00 38.35 364 SER B N 1
ATOM 5872 C CA . SER B 1 364 ? -5.823 15.189 48.079 1.00 38.58 364 SER B CA 1
ATOM 5873 C C . SER B 1 364 ? -5.036 14.139 48.834 1.00 38.70 364 SER B C 1
ATOM 5874 O O . SER B 1 364 ? -5.616 13.255 49.466 1.00 38.13 364 SER B O 1
ATOM 5877 N N . THR B 1 365 ? -3.712 14.246 48.750 1.00 39.13 365 THR B N 1
ATOM 5878 C CA . THR B 1 365 ? -2.796 13.373 49.476 1.00 39.56 365 THR B CA 1
ATOM 5879 C C . THR B 1 365 ? -1.809 14.207 50.275 1.00 39.74 365 THR B C 1
ATOM 5880 O O . THR B 1 365 ? -1.478 15.337 49.902 1.00 39.45 365 THR B O 1
ATOM 5884 N N . VAL B 1 366 ? -1.346 13.611 51.367 1.00 39.88 366 VAL B N 1
ATOM 5885 C CA . VAL B 1 366 ? -0.329 14.181 52.249 1.00 39.90 366 VAL B CA 1
ATOM 5886 C C . VAL B 1 366 ? 0.901 14.635 51.463 1.00 39.63 366 VAL B C 1
ATOM 5887 O O . VAL B 1 366 ? 1.411 15.723 51.684 1.00 39.28 366 VAL B O 1
ATOM 5891 N N . GLN B 1 367 ? 1.358 13.791 50.542 1.00 39.76 367 GLN B N 1
ATOM 5892 C CA . GLN B 1 367 ? 2.526 14.091 49.696 1.00 39.83 367 GLN B CA 1
ATOM 5893 C C . GLN B 1 367 ? 2.314 15.291 48.773 1.00 39.33 367 GLN B C 1
ATOM 5894 O O . GLN B 1 367 ? 3.221 16.086 48.537 1.00 39.09 367 GLN B O 1
ATOM 5900 N N . LYS B 1 368 ? 1.112 15.418 48.249 1.00 38.74 368 LYS B N 1
ATOM 5901 C CA . LYS B 1 368 ? 0.790 16.522 47.397 1.00 38.86 368 LYS B CA 1
ATOM 5902 C C . LYS B 1 368 ? 0.744 17.844 48.172 1.00 38.82 368 LYS B C 1
ATOM 5903 O O . LYS B 1 368 ? 1.241 18.868 47.691 1.00 38.00 368 LYS B O 1
ATOM 5909 N N . ILE B 1 369 ? 0.134 17.815 49.357 1.00 38.82 369 ILE B N 1
ATOM 5910 C CA . ILE B 1 369 ? 0.115 18.962 50.250 1.00 39.24 369 ILE B CA 1
ATOM 5911 C C . ILE B 1 369 ? 1.546 19.349 50.657 1.00 39.00 369 ILE B C 1
ATOM 5912 O O . ILE B 1 369 ? 1.878 20.541 50.677 1.00 39.45 369 ILE B O 1
ATOM 5917 N N . GLN B 1 370 ? 2.390 18.367 50.964 1.00 38.12 370 GLN B N 1
ATOM 5918 C CA . GLN B 1 370 ? 3.768 18.645 51.342 1.00 38.34 370 GLN B CA 1
ATOM 5919 C C . GLN B 1 370 ? 4.508 19.285 50.197 1.00 37.94 370 GLN B C 1
ATOM 5920 O O . GLN B 1 370 ? 5.312 20.208 50.389 1.00 38.08 370 GLN B O 1
ATOM 5926 N N . PHE B 1 371 ? 4.241 18.798 48.988 1.00 37.20 371 PHE B N 1
ATOM 5927 C CA . PHE B 1 371 ? 4.872 19.383 47.831 1.00 36.48 371 PHE B CA 1
ATOM 5928 C C . PHE B 1 371 ? 4.384 20.807 47.604 1.00 35.99 371 PHE B C 1
ATOM 5929 O O . PHE B 1 371 ? 5.168 21.690 47.287 1.00 35.64 371 PHE B O 1
ATOM 5937 N N . TYR B 1 372 ? 3.082 21.017 47.733 1.00 35.66 372 TYR B N 1
ATOM 5938 C CA . TYR B 1 372 ? 2.535 22.356 47.624 1.00 35.77 372 TYR B CA 1
ATOM 5939 C C . TYR B 1 372 ? 3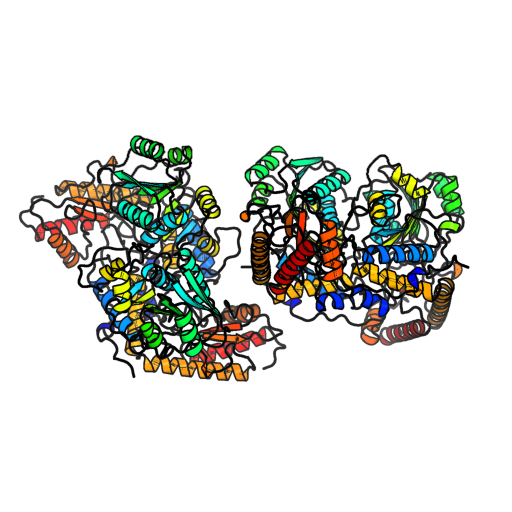.234 23.337 48.585 1.00 35.61 372 TYR B C 1
ATOM 5940 O O . TYR B 1 372 ? 3.679 24.395 48.156 1.00 35.63 372 TYR B O 1
ATOM 5949 N N . LEU B 1 373 ? 3.322 22.974 49.871 1.00 35.58 373 LEU B N 1
ATOM 5950 C CA . LEU B 1 373 ? 3.997 23.778 50.891 1.00 34.85 373 LEU B CA 1
ATOM 5951 C C . LEU B 1 373 ? 5.431 24.111 50.478 1.00 35.43 373 LEU B C 1
ATOM 5952 O O . LEU B 1 373 ? 5.857 25.266 50.509 1.00 35.46 373 LEU B O 1
ATOM 5957 N N . TYR B 1 374 ? 6.159 23.094 50.047 1.00 35.74 374 TYR B N 1
ATOM 5958 C CA . TYR B 1 374 ? 7.498 23.263 49.529 1.00 36.28 374 TYR B CA 1
ATOM 5959 C C . TYR B 1 374 ? 7.565 24.230 48.324 1.00 37.26 374 TYR B C 1
ATOM 5960 O O . TYR B 1 374 ? 8.300 25.206 48.342 1.00 37.69 374 TYR B O 1
ATOM 5969 N N . GLY B 1 375 ? 6.795 23.944 47.281 1.00 38.10 375 GLY B N 1
ATOM 5970 C CA . GLY B 1 375 ? 6.828 24.709 46.056 1.00 38.34 375 GLY B CA 1
ATOM 5971 C C . GLY B 1 375 ? 6.340 26.123 46.282 1.00 39.00 375 GLY B C 1
ATOM 5972 O O . GLY B 1 375 ? 6.885 27.078 45.707 1.00 38.76 375 GLY B O 1
ATOM 5973 N N . PHE B 1 376 ? 5.314 26.275 47.111 1.00 39.78 376 PHE B N 1
ATOM 5974 C CA . PHE B 1 376 ? 4.885 27.619 47.516 1.00 41.48 376 PHE B CA 1
ATOM 5975 C C . PHE B 1 376 ? 6.025 28.414 48.198 1.00 42.50 376 PHE B C 1
ATOM 5976 O O . PHE B 1 376 ? 6.314 29.542 47.818 1.00 42.31 376 PHE B O 1
ATOM 5984 N N . LYS B 1 377 ? 6.671 27.798 49.192 1.00 43.74 377 LYS B N 1
ATOM 5985 C CA . LYS B 1 377 ? 7.668 28.477 50.006 1.00 44.56 377 LYS B CA 1
ATOM 5986 C C . LYS B 1 377 ? 8.811 28.883 49.128 1.00 44.95 377 LYS B C 1
ATOM 5987 O O . LYS B 1 377 ? 9.198 30.053 49.126 1.00 45.15 377 LYS B O 1
ATOM 5993 N N . GLU B 1 378 ? 9.326 27.931 48.356 1.00 45.28 378 GLU B N 1
ATOM 5994 C CA . GLU B 1 378 ? 10.423 28.187 47.454 1.00 45.47 378 GLU B CA 1
ATOM 5995 C C . GLU B 1 378 ? 10.078 29.310 46.511 1.00 45.81 378 GLU B C 1
ATOM 5996 O O . GLU B 1 378 ? 10.959 30.053 46.090 1.00 46.18 378 GLU B O 1
ATOM 6002 N N . SER B 1 379 ? 8.793 29.421 46.164 1.00 46.10 379 SER B N 1
ATOM 6003 C CA . SER B 1 379 ? 8.369 30.430 45.183 1.00 45.48 379 SER B CA 1
ATOM 6004 C C . SER B 1 379 ? 8.260 31.807 45.783 1.00 46.67 379 SER B C 1
ATOM 6005 O O . SER B 1 379 ? 8.606 32.782 45.125 1.00 46.22 379 SER B O 1
ATOM 6008 N N . LEU B 1 380 ? 7.748 31.883 47.013 1.00 47.42 380 LEU B N 1
ATOM 6009 C CA . LEU B 1 380 ? 7.755 33.111 47.801 1.00 48.52 380 LEU B CA 1
ATOM 6010 C C . LEU B 1 380 ? 9.185 33.557 48.079 1.00 49.45 380 LEU B C 1
ATOM 6011 O O . LEU B 1 380 ? 9.497 34.729 47.964 1.00 49.73 380 LEU B O 1
ATOM 6016 N N . LYS B 1 381 ? 10.040 32.610 48.450 1.00 50.41 381 LYS B N 1
ATOM 6017 C CA . LYS B 1 381 ? 11.439 32.871 48.794 1.00 51.40 381 LYS B CA 1
ATOM 6018 C C . LYS B 1 381 ? 12.249 33.432 47.615 1.00 51.59 381 LYS B C 1
ATOM 6019 O O . LYS B 1 381 ? 12.916 34.462 47.743 1.00 51.93 381 LYS B O 1
ATOM 6025 N N . ALA B 1 382 ? 12.198 32.754 46.469 1.00 51.69 382 ALA B N 1
ATOM 6026 C CA . ALA B 1 382 ? 12.998 33.153 45.323 1.00 51.70 382 ALA B CA 1
ATOM 6027 C C . ALA B 1 382 ? 12.499 34.473 44.742 1.00 52.04 382 ALA B C 1
ATOM 6028 O O . ALA B 1 382 ? 13.176 35.140 43.952 1.00 52.38 382 ALA B O 1
ATOM 6030 N N . THR B 1 383 ? 11.309 34.866 45.149 1.00 51.89 383 THR B N 1
ATOM 6031 C CA . THR B 1 383 ? 10.601 35.887 44.412 1.00 51.66 383 THR B CA 1
ATOM 6032 C C . THR B 1 383 ? 10.561 37.167 45.245 1.00 52.06 383 THR B C 1
ATOM 6033 O O . THR B 1 383 ? 10.466 38.268 44.718 1.00 51.79 383 THR B O 1
ATOM 6037 N N . HIS B 1 384 ? 10.652 36.980 46.555 1.00 52.55 384 HIS B N 1
ATOM 6038 C CA . HIS B 1 384 ? 10.631 38.040 47.545 1.00 52.99 384 HIS B CA 1
ATOM 6039 C C . HIS B 1 384 ? 11.668 37.678 48.620 1.00 53.87 384 HIS B C 1
ATOM 6040 O O . HIS B 1 384 ? 11.313 37.202 49.705 1.00 53.79 384 HIS B O 1
ATOM 6047 N N . PRO B 1 385 ? 12.965 37.894 48.315 1.00 54.74 385 PRO B N 1
ATOM 6048 C CA . PRO B 1 385 ? 14.054 37.482 49.210 1.00 55.51 385 PRO B CA 1
ATOM 6049 C C . PRO B 1 385 ? 14.034 38.134 50.600 1.00 56.25 385 PRO B C 1
ATOM 6050 O O . PRO B 1 385 ? 14.705 37.660 51.521 1.00 56.59 385 PRO B O 1
ATOM 6054 N N . ASP B 1 386 ? 13.267 39.201 50.762 1.00 56.96 386 ASP B N 1
ATOM 6055 C CA . ASP B 1 386 ? 13.217 39.872 52.053 1.00 57.98 386 ASP B CA 1
ATOM 6056 C C . ASP B 1 386 ? 12.060 39.403 52.911 1.00 57.94 386 ASP B C 1
ATOM 6057 O O . ASP B 1 386 ? 11.913 39.857 54.051 1.00 58.09 386 ASP B O 1
ATOM 6062 N N . TYR B 1 387 ? 11.227 38.512 52.376 1.00 57.69 387 TYR B N 1
ATOM 6063 C CA . TYR B 1 387 ? 10.177 37.931 53.203 1.00 57.31 387 TYR B CA 1
ATOM 6064 C C . TYR B 1 387 ? 10.813 37.088 54.316 1.00 57.70 387 TYR B C 1
ATOM 6065 O O . TYR B 1 387 ? 11.800 36.391 54.095 1.00 57.56 387 TYR B O 1
ATOM 6074 N N . ILE B 1 388 ? 10.237 37.181 55.508 1.00 58.56 388 ILE B N 1
ATOM 6075 C CA . ILE B 1 388 ? 10.760 36.527 56.707 1.00 59.66 388 ILE B CA 1
ATOM 6076 C C . ILE B 1 388 ? 9.829 35.400 57.154 1.00 59.44 388 ILE B C 1
ATOM 6077 O O . ILE B 1 388 ? 8.656 35.639 57.415 1.00 59.56 388 ILE B O 1
ATOM 6082 N N . PHE B 1 389 ? 10.367 34.186 57.260 1.00 59.59 389 PHE B N 1
ATOM 6083 C CA . PHE B 1 389 ? 9.594 33.001 57.682 1.00 59.61 389 PHE B CA 1
ATOM 6084 C C . PHE B 1 389 ? 9.616 32.700 59.203 1.00 59.67 389 PHE B C 1
ATOM 6085 O O . PHE B 1 389 ? 8.600 32.848 59.918 1.00 59.52 389 PHE B O 1
ATOM 6093 N N . LYS C 1 2 ? -21.512 7.776 59.858 1.00 68.86 2 LYS C N 1
ATOM 6094 C CA . LYS C 1 2 ? -21.767 6.670 58.878 1.00 68.82 2 LYS C CA 1
ATOM 6095 C C . LYS C 1 2 ? -22.743 7.033 57.732 1.00 67.76 2 LYS C C 1
ATOM 6096 O O . LYS C 1 2 ? -23.690 7.820 57.892 1.00 67.35 2 LYS C O 1
ATOM 6102 N N . PHE C 1 3 ? -22.504 6.413 56.585 1.00 66.24 3 PHE C N 1
ATOM 6103 C CA . PHE C 1 3 ? -23.197 6.771 55.365 1.00 64.65 3 PHE C CA 1
ATOM 6104 C C . PHE C 1 3 ? -23.971 5.570 54.833 1.00 63.58 3 PHE C C 1
ATOM 6105 O O . PHE C 1 3 ? -23.520 4.429 54.964 1.00 63.41 3 PHE C O 1
ATOM 6113 N N . THR C 1 4 ? -25.148 5.826 54.272 1.00 61.89 4 THR C N 1
ATOM 6114 C CA . THR C 1 4 ? -25.862 4.801 53.545 1.00 60.79 4 THR C CA 1
ATOM 6115 C C . THR C 1 4 ? -24.943 4.287 52.429 1.00 59.77 4 THR C C 1
ATOM 6116 O O . THR C 1 4 ? -24.386 5.092 51.688 1.00 59.57 4 THR C O 1
ATOM 6120 N N . PRO C 1 5 ? -24.775 2.942 52.331 1.00 58.42 5 PRO C N 1
ATOM 6121 C CA . PRO C 1 5 ? -23.716 2.273 51.559 1.00 57.13 5 PRO C CA 1
ATOM 6122 C C . PRO C 1 5 ? -23.664 2.599 50.064 1.00 55.24 5 PRO C C 1
ATOM 6123 O O . PRO C 1 5 ? -24.681 2.953 49.480 1.00 54.26 5 PRO C O 1
ATOM 6127 N N . PRO C 1 6 ? -22.463 2.491 49.461 1.00 53.76 6 PRO C N 1
ATOM 6128 C CA . PRO C 1 6 ? -22.251 2.700 48.030 1.00 52.90 6 PRO C CA 1
ATOM 6129 C C . PRO C 1 6 ? -23.005 1.684 47.153 1.00 51.97 6 PRO C C 1
ATOM 6130 O O . PRO C 1 6 ? -23.227 0.549 47.562 1.00 51.52 6 PRO C O 1
ATOM 6134 N N . PRO C 1 7 ? -23.379 2.086 45.932 1.00 51.38 7 PRO C N 1
ATOM 6135 C CA . PRO C 1 7 ? -24.063 1.161 45.007 1.00 50.70 7 PRO C CA 1
ATOM 6136 C C . PRO C 1 7 ? -23.137 0.077 44.431 1.00 49.87 7 PRO C C 1
ATOM 6137 O O . PRO C 1 7 ? -21.976 0.344 44.110 1.00 48.90 7 PRO C O 1
ATOM 6141 N N . ALA C 1 8 ? -23.666 -1.140 44.321 1.00 49.61 8 ALA C N 1
ATOM 6142 C CA . ALA C 1 8 ? -22.915 -2.301 43.803 1.00 49.32 8 ALA C CA 1
ATOM 6143 C C . ALA C 1 8 ? -22.634 -2.169 42.306 1.00 48.70 8 ALA C C 1
ATOM 6144 O O . ALA C 1 8 ? -21.613 -2.633 41.831 1.00 48.10 8 ALA C O 1
ATOM 6146 N N . SER C 1 9 ? -23.540 -1.488 41.601 1.00 48.49 9 SER C N 1
ATOM 6147 C CA . SER C 1 9 ? -23.404 -1.179 40.166 1.00 48.30 9 SER C CA 1
ATOM 6148 C C . SER C 1 9 ? -22.103 -0.497 39.760 1.00 48.41 9 SER C C 1
ATOM 6149 O O . SER C 1 9 ? -21.686 -0.619 38.605 1.00 48.99 9 SER C O 1
ATOM 6152 N N . LEU C 1 10 ? -21.469 0.215 40.693 1.00 48.14 10 LEU C N 1
ATOM 6153 C CA . LEU C 1 10 ? -20.179 0.871 40.439 1.00 48.09 10 LEU C CA 1
ATOM 6154 C C . LEU C 1 10 ? -18.949 -0.030 40.651 1.00 48.70 10 LEU C C 1
ATOM 6155 O O . LEU C 1 10 ? -17.825 0.394 40.434 1.00 48.42 10 LEU C O 1
ATOM 6160 N N . ARG C 1 11 ? -19.163 -1.269 41.080 1.00 49.68 11 ARG C N 1
ATOM 6161 C CA . ARG C 1 11 ? -18.059 -2.192 41.365 1.00 50.94 11 ARG C CA 1
ATOM 6162 C C . ARG C 1 11 ? -17.482 -2.845 40.098 1.00 50.48 11 ARG C C 1
ATOM 6163 O O . ARG C 1 11 ? -16.308 -3.237 40.058 1.00 50.24 11 ARG C O 1
ATOM 6171 N N . ASN C 1 12 ? -18.315 -2.955 39.072 1.00 49.81 12 ASN C N 1
ATOM 6172 C CA . ASN C 1 12 ? -17.893 -3.443 37.780 1.00 49.73 12 ASN C CA 1
ATOM 6173 C C . ASN C 1 12 ? -17.147 -2.395 36.959 1.00 48.98 12 ASN C C 1
ATOM 6174 O O . ASN C 1 12 ? -17.465 -1.194 37.036 1.00 48.60 12 ASN C O 1
ATOM 6179 N N . PRO C 1 13 ? -16.139 -2.842 36.172 1.00 47.98 13 PRO C N 1
ATOM 6180 C CA . PRO C 1 13 ? -15.472 -1.942 35.208 1.00 46.74 13 PRO C CA 1
ATOM 6181 C C . PRO C 1 13 ? -16.412 -1.372 34.134 1.00 45.21 13 PRO C C 1
ATOM 6182 O O . PRO C 1 13 ? -17.400 -2.006 33.731 1.00 44.58 13 PRO C O 1
ATOM 6186 N N . LEU C 1 14 ? -16.109 -0.151 33.717 1.00 43.70 14 LEU C N 1
ATOM 6187 C CA . LEU C 1 14 ? -16.789 0.475 32.590 1.00 42.31 14 LEU C CA 1
ATOM 6188 C C . LEU C 1 14 ? -16.392 -0.237 31.298 1.00 41.81 14 LEU C C 1
ATOM 6189 O O . LEU C 1 14 ? -15.195 -0.364 30.999 1.00 41.33 14 LEU C O 1
ATOM 6194 N N . ILE C 1 15 ? -17.385 -0.735 30.561 1.00 41.16 15 ILE C N 1
ATOM 6195 C CA . ILE C 1 15 ? -17.132 -1.343 29.260 1.00 41.23 15 ILE C CA 1
ATOM 6196 C C . ILE C 1 15 ? -18.043 -0.753 28.204 1.00 40.77 15 ILE C C 1
ATOM 6197 O O . ILE C 1 15 ? -19.257 -0.936 28.228 1.00 41.24 15 ILE C O 1
ATOM 6202 N N . ILE C 1 16 ? -17.450 -0.048 27.261 1.00 40.27 16 ILE C N 1
ATOM 6203 C CA . ILE C 1 16 ? -18.209 0.559 26.174 1.00 39.87 16 ILE C CA 1
ATOM 6204 C C . ILE C 1 16 ? -17.715 -0.044 24.851 1.00 40.46 16 ILE C C 1
ATOM 6205 O O . ILE C 1 16 ? -16.558 0.164 24.471 1.00 40.65 16 ILE C O 1
ATOM 6210 N N . PRO C 1 17 ? -18.598 -0.781 24.140 1.00 40.46 17 PRO C N 1
ATOM 6211 C CA . PRO C 1 17 ? -18.204 -1.412 22.881 1.00 40.43 17 PRO C CA 1
ATOM 6212 C C . PRO C 1 17 ? -17.892 -0.428 21.789 1.00 40.12 17 PRO C C 1
ATOM 6213 O O . PRO C 1 17 ? -18.353 0.710 21.828 1.00 40.05 17 PRO C O 1
ATOM 6217 N N . GLU C 1 18 ? -17.103 -0.868 20.810 1.00 40.29 18 GLU C N 1
ATOM 6218 C CA . GLU C 1 18 ? -16.945 -0.097 19.554 1.00 40.17 18 GLU C CA 1
ATOM 6219 C C . GLU C 1 18 ? -18.144 -0.317 18.676 1.00 38.94 18 GLU C C 1
ATOM 6220 O O . GLU C 1 18 ? -18.695 -1.411 18.637 1.00 39.34 18 GLU C O 1
ATOM 6226 N N . LYS C 1 19 ? -18.560 0.720 17.985 1.00 37.78 19 LYS C N 1
ATOM 6227 C CA . LYS C 1 19 ? -19.766 0.647 17.178 1.00 37.47 19 LYS C CA 1
ATOM 6228 C C . LYS C 1 19 ? -19.520 1.402 15.877 1.00 37.11 19 LYS C C 1
ATOM 6229 O O . LYS C 1 19 ? -18.753 2.380 15.845 1.00 37.51 19 LYS C O 1
ATOM 6235 N N . ILE C 1 20 ? -20.183 0.985 14.806 1.00 36.33 20 ILE C N 1
ATOM 6236 C CA . ILE C 1 20 ? -20.023 1.712 13.553 1.00 35.65 20 ILE C CA 1
ATOM 6237 C C . ILE C 1 20 ? -21.168 2.696 13.458 1.00 35.43 20 ILE C C 1
ATOM 6238 O O . ILE C 1 20 ? -22.301 2.327 13.100 1.00 35.58 20 ILE C O 1
ATOM 6243 N N . MET C 1 21 ? -20.855 3.952 13.763 1.00 34.81 21 MET C N 1
ATOM 6244 C CA . MET C 1 21 ? -21.864 4.941 14.087 1.00 34.64 21 MET C CA 1
ATOM 6245 C C . MET C 1 21 ? -22.341 5.677 12.869 1.00 34.76 21 MET C C 1
ATOM 6246 O O . MET C 1 21 ? -21.961 6.819 12.610 1.00 34.44 21 MET C O 1
ATOM 6251 N N . MET C 1 22 ? -23.236 5.019 12.137 1.00 35.07 22 MET C N 1
ATOM 6252 C CA . MET C 1 22 ? -23.728 5.576 10.869 1.00 35.19 22 MET C CA 1
ATOM 6253 C C . MET C 1 22 ? -25.211 5.924 10.890 1.00 35.67 22 MET C C 1
ATOM 6254 O O . MET C 1 22 ? -25.920 5.725 9.896 1.00 35.78 22 MET C O 1
ATOM 6259 N N . GLY C 1 23 ? -25.671 6.452 12.032 1.00 35.52 23 GLY C N 1
ATOM 6260 C CA . GLY C 1 23 ? -26.949 7.123 12.117 1.00 35.26 23 GLY C CA 1
ATOM 6261 C C . GLY C 1 23 ? -26.667 8.583 11.841 1.00 35.66 23 GLY C C 1
ATOM 6262 O O . GLY C 1 23 ? -25.547 8.940 11.498 1.00 35.94 23 GLY C O 1
ATOM 6263 N N . PRO C 1 24 ? -27.678 9.444 11.992 1.00 35.96 24 PRO C N 1
ATOM 6264 C CA . PRO C 1 24 ? -27.519 10.882 11.773 1.00 36.04 24 PRO C CA 1
ATOM 6265 C C . PRO C 1 24 ? -26.926 11.653 12.978 1.00 36.48 24 PRO C C 1
ATOM 6266 O O . PRO C 1 24 ? -27.153 12.850 13.097 1.00 36.17 24 PRO C O 1
ATOM 6270 N N . GLY C 1 25 ? -26.160 10.969 13.832 1.00 36.87 25 GLY C N 1
ATOM 6271 C CA . GLY C 1 25 ? -25.565 11.588 15.017 1.00 37.78 25 GLY C CA 1
ATOM 6272 C C . GLY C 1 25 ? -25.828 10.735 16.267 1.00 38.17 25 GLY C C 1
ATOM 6273 O O . GLY C 1 25 ? -26.922 10.157 16.402 1.00 38.70 25 GLY C O 1
ATOM 6274 N N . PRO C 1 26 ? -24.808 10.575 17.141 1.00 37.89 26 PRO C N 1
ATOM 6275 C CA . PRO C 1 26 ? -23.420 11.078 16.972 1.00 37.39 26 PRO C CA 1
ATOM 6276 C C . PRO C 1 26 ? -22.597 10.218 16.001 1.00 36.58 26 PRO C C 1
ATOM 6277 O O . PRO C 1 26 ? -22.872 9.042 15.836 1.00 36.14 26 PRO C O 1
ATOM 6281 N N . SER C 1 27 ? -21.609 10.828 15.361 1.00 35.57 27 SER C N 1
ATOM 6282 C CA . SER C 1 27 ? -20.693 10.127 14.477 1.00 34.62 27 SER C CA 1
ATOM 6283 C C . SER C 1 27 ? -19.494 9.546 15.255 1.00 34.43 27 SER C C 1
ATOM 6284 O O . SER C 1 27 ? -19.234 9.929 16.403 1.00 33.97 27 SER C O 1
ATOM 6287 N N . ASN C 1 28 ? -18.770 8.625 14.620 1.00 33.94 28 ASN C N 1
ATOM 6288 C CA . ASN C 1 28 ? -17.489 8.156 15.123 1.00 33.60 28 ASN C CA 1
ATOM 6289 C C . ASN C 1 28 ? -16.428 9.274 15.084 1.00 33.25 28 ASN C C 1
ATOM 6290 O O . ASN C 1 28 ? -16.191 9.875 14.055 1.00 33.03 28 ASN C O 1
ATOM 6295 N N . CYS C 1 29 ? -15.802 9.530 16.222 1.00 33.22 29 CYS C N 1
ATOM 6296 C CA . CYS C 1 29 ? -14.648 10.425 16.304 1.00 32.93 29 CYS C CA 1
ATOM 6297 C C . CYS C 1 29 ? -13.409 9.591 16.004 1.00 32.34 29 CYS C C 1
ATOM 6298 O O . CYS C 1 29 ? -13.360 8.408 16.347 1.00 31.93 29 CYS C O 1
ATOM 6301 N N . SER C 1 30 ? -12.407 10.212 15.396 1.00 32.33 30 SER C N 1
ATOM 6302 C CA . SER C 1 30 ? -11.093 9.571 15.212 1.00 32.42 30 SER C CA 1
ATOM 6303 C C . SER C 1 30 ? -10.407 9.318 16.545 1.00 32.84 30 SER C C 1
ATOM 6304 O O . SER C 1 30 ? -10.695 9.978 17.544 1.00 32.61 30 SER C O 1
ATOM 6307 N N . LYS C 1 31 ? -9.476 8.375 16.537 1.00 33.17 31 LYS C N 1
ATOM 6308 C CA . LYS C 1 31 ? -8.590 8.153 17.655 1.00 33.67 31 LYS C CA 1
ATOM 6309 C C . LYS C 1 31 ? -7.952 9.452 18.136 1.00 32.97 31 LYS C C 1
ATOM 6310 O O . LYS C 1 31 ? -7.906 9.709 19.330 1.00 33.61 31 LYS C O 1
ATOM 6316 N N . ARG C 1 32 ? -7.470 10.268 17.204 1.00 32.61 32 ARG C N 1
ATOM 6317 C CA . ARG C 1 32 ? -6.788 11.534 17.519 1.00 31.81 32 ARG C CA 1
ATOM 6318 C C . ARG C 1 32 ? -7.667 12.444 18.339 1.00 31.21 32 ARG C C 1
ATOM 6319 O O . ARG C 1 32 ? -7.221 12.985 19.334 1.00 31.56 32 ARG C O 1
ATOM 6327 N N . VAL C 1 33 ? -8.908 12.609 17.894 1.00 30.78 33 VAL C N 1
ATOM 6328 C CA . VAL C 1 33 ? -9.934 13.429 18.555 1.00 30.30 33 VAL C CA 1
ATOM 6329 C C . VAL C 1 33 ? -10.290 12.905 19.964 1.00 30.69 33 VAL C C 1
ATOM 6330 O O . VAL C 1 33 ? -10.353 13.669 20.929 1.00 30.28 33 VAL C O 1
ATOM 6334 N N . LEU C 1 34 ? -10.514 11.597 20.057 1.00 30.81 34 LEU C N 1
ATOM 6335 C CA . LEU C 1 34 ? -10.860 10.971 21.311 1.00 30.76 34 LEU C CA 1
ATOM 6336 C C . LEU C 1 34 ? -9.705 11.095 22.305 1.00 31.34 34 LEU C C 1
ATOM 6337 O O . LEU C 1 34 ? -9.938 11.417 23.474 1.00 31.46 34 LEU C O 1
ATOM 6342 N N . THR C 1 35 ? -8.464 10.869 21.869 1.00 31.73 35 THR C N 1
ATOM 6343 C CA . THR C 1 35 ? -7.365 10.897 22.839 1.00 32.69 35 THR C CA 1
ATOM 6344 C C . THR C 1 35 ? -6.983 12.312 23.261 1.00 31.69 35 THR C C 1
ATOM 6345 O O . THR C 1 35 ? -6.381 12.495 24.311 1.00 31.98 35 THR C O 1
ATOM 6349 N N . ALA C 1 36 ? -7.384 13.316 22.478 1.00 31.21 36 ALA C N 1
ATOM 6350 C CA . ALA C 1 36 ? -7.232 14.718 22.875 1.00 30.53 36 ALA C CA 1
ATOM 6351 C C . ALA C 1 36 ? -7.957 15.063 24.178 1.00 30.94 36 ALA C C 1
ATOM 6352 O O . ALA C 1 36 ? -7.566 16.000 24.869 1.00 31.15 36 ALA C O 1
ATOM 6354 N N . MET C 1 37 ? -9.024 14.330 24.512 1.00 31.06 37 MET C N 1
ATOM 6355 C CA . MET C 1 37 ? -9.827 14.627 25.726 1.00 31.28 37 MET C CA 1
ATOM 6356 C C . MET C 1 37 ? -9.040 14.268 26.979 1.00 31.82 37 MET C C 1
ATOM 6357 O O . MET C 1 37 ? -9.287 14.751 28.096 1.00 32.15 37 MET C O 1
ATOM 6362 N N . THR C 1 38 ? -8.042 13.441 26.736 1.00 32.07 38 THR C N 1
ATOM 6363 C CA . THR C 1 38 ? -7.202 12.846 27.734 1.00 32.79 38 THR C CA 1
ATOM 6364 C C . THR C 1 38 ? -6.179 13.873 28.318 1.00 32.89 38 THR C C 1
ATOM 6365 O O . THR C 1 38 ? -5.526 13.621 29.313 1.00 33.78 38 THR C O 1
ATOM 6369 N N . ASN C 1 39 ? -6.080 15.048 27.724 1.00 32.40 39 ASN C N 1
ATOM 6370 C CA . ASN C 1 39 ? -5.175 16.046 28.221 1.00 32.67 39 ASN C CA 1
ATOM 6371 C C . ASN C 1 39 ? -5.655 16.667 29.543 1.00 32.74 39 ASN C C 1
ATOM 6372 O O . ASN C 1 39 ? -6.852 16.588 29.869 1.00 32.90 39 ASN C O 1
ATOM 6377 N N . THR C 1 40 ? -4.725 17.317 30.260 1.00 32.35 40 THR C N 1
ATOM 6378 C CA . THR C 1 40 ? -4.968 17.968 31.535 1.00 31.99 40 THR C CA 1
ATOM 6379 C C . THR C 1 40 ? -6.126 18.952 31.434 1.00 32.13 40 THR C C 1
ATOM 6380 O O . THR C 1 40 ? -6.182 19.796 30.525 1.00 32.30 40 THR C O 1
ATOM 6384 N N . VAL C 1 41 ? -7.050 18.861 32.378 1.00 32.04 41 VAL C N 1
ATOM 6385 C CA . VAL C 1 41 ? -8.063 19.876 32.520 1.00 32.07 41 VAL C CA 1
ATOM 6386 C C . VAL C 1 41 ? -7.352 21.165 32.947 1.00 33.01 41 VAL C C 1
ATOM 6387 O O . VAL C 1 41 ? -6.669 21.215 33.987 1.00 33.05 41 VAL C O 1
ATOM 6391 N N . LEU C 1 42 ? -7.509 22.222 32.151 1.00 33.84 42 LEU C N 1
ATOM 6392 C CA . LEU C 1 42 ? -6.803 23.472 32.453 1.00 34.28 42 LEU C CA 1
ATOM 6393 C C . LEU C 1 42 ? -7.670 24.443 33.198 1.00 34.82 42 LEU C C 1
ATOM 6394 O O . LEU C 1 42 ? -8.904 24.432 33.083 1.00 34.45 42 LEU C O 1
ATOM 6399 N N . SER C 1 43 ? -6.998 25.287 33.968 1.00 35.74 43 SER C N 1
ATOM 6400 C CA . SER C 1 43 ? -7.637 26.396 34.642 1.00 36.79 43 SER C CA 1
ATOM 6401 C C . SER C 1 43 ? -8.095 27.482 33.654 1.00 37.00 43 SER C C 1
ATOM 6402 O O . SER C 1 43 ? -7.508 27.640 32.552 1.00 36.91 43 SER C O 1
ATOM 6405 N N . ASN C 1 44 ? -9.117 28.244 34.052 1.00 37.47 44 ASN C N 1
ATOM 6406 C CA . ASN C 1 44 ? -9.788 29.156 33.124 1.00 38.09 44 ASN C CA 1
ATOM 6407 C C . ASN C 1 44 ? -8.889 30.200 32.459 1.00 38.21 44 ASN C C 1
ATOM 6408 O O . ASN C 1 44 ? -9.124 30.570 31.288 1.00 38.33 44 ASN C O 1
ATOM 6413 N N . PHE C 1 45 ? -7.856 30.636 33.177 1.00 37.83 45 PHE C N 1
ATOM 6414 C CA . PHE C 1 45 ? -6.951 31.630 32.647 1.00 37.64 45 PHE C CA 1
ATOM 6415 C C . PHE C 1 45 ? -5.581 31.104 32.252 1.00 37.48 45 PHE C C 1
ATOM 6416 O O . PHE C 1 45 ? -4.663 31.889 31.991 1.00 37.50 45 PHE C O 1
ATOM 6424 N N . HIS C 1 46 ? -5.448 29.779 32.159 1.00 36.98 46 HIS C N 1
ATOM 6425 C CA . HIS C 1 46 ? -4.213 29.205 31.640 1.00 36.70 46 HIS C CA 1
ATOM 6426 C C . HIS C 1 46 ? -3.997 29.614 30.193 1.00 36.19 46 HIS C C 1
ATOM 6427 O O . HIS C 1 46 ? -4.901 29.536 29.354 1.00 35.80 46 HIS C O 1
ATOM 6434 N N . ALA C 1 47 ? -2.769 30.025 29.902 1.00 36.09 47 ALA C N 1
ATOM 6435 C CA . ALA C 1 47 ? -2.376 30.452 28.553 1.00 35.16 47 ALA C CA 1
ATOM 6436 C C . ALA C 1 47 ? -2.665 29.385 27.501 1.00 34.95 47 ALA C C 1
ATOM 6437 O O . ALA C 1 47 ? -3.104 29.724 26.397 1.00 35.66 47 ALA C O 1
ATOM 6439 N N . GLU C 1 48 ? -2.391 28.118 27.807 1.00 33.88 48 GLU C N 1
ATOM 6440 C CA . GLU C 1 48 ? -2.583 27.039 26.806 1.00 33.99 48 GLU C CA 1
ATOM 6441 C C . GLU C 1 48 ? -4.073 26.806 26.464 1.00 33.15 48 GLU C C 1
ATOM 6442 O O . GLU C 1 48 ? -4.417 26.337 25.365 1.00 33.10 48 GLU C O 1
ATOM 6448 N N . LEU C 1 49 ? -4.946 27.134 27.407 1.00 32.26 49 LEU C N 1
ATOM 6449 C CA . LEU C 1 49 ? -6.371 27.063 27.158 1.00 32.26 49 LEU C CA 1
ATOM 6450 C C . LEU C 1 49 ? -6.801 28.180 26.180 1.00 32.22 49 LEU C C 1
ATOM 6451 O O . LEU C 1 49 ? -7.497 27.909 25.175 1.00 32.55 49 LEU C O 1
ATOM 6456 N N . PHE C 1 50 ? -6.423 29.421 26.488 1.00 31.88 50 PHE C N 1
ATOM 6457 C CA . PHE C 1 50 ? -6.661 30.540 25.565 1.00 32.30 50 PHE C CA 1
ATOM 6458 C C . PHE C 1 50 ? -6.107 30.287 24.166 1.00 32.83 50 PHE C C 1
ATOM 6459 O O . PHE C 1 50 ? -6.773 30.588 23.173 1.00 32.51 50 PHE C O 1
ATOM 6467 N N . ARG C 1 51 ? -4.926 29.666 24.088 1.00 33.18 51 ARG C N 1
ATOM 6468 C CA . ARG C 1 51 ? -4.283 29.408 22.810 1.00 33.67 51 ARG C CA 1
ATOM 6469 C C . ARG C 1 51 ? -5.115 28.452 21.981 1.00 33.47 51 ARG C C 1
ATOM 6470 O O . ARG C 1 51 ? -5.412 28.745 20.815 1.00 34.04 51 ARG C O 1
ATOM 6478 N N . THR C 1 52 ? -5.469 27.307 22.578 1.00 32.95 52 THR C N 1
ATOM 6479 C CA . THR C 1 52 ? -6.388 26.308 21.984 1.00 31.95 52 THR C CA 1
ATOM 6480 C C . THR C 1 52 ? -7.743 26.949 21.594 1.00 32.01 52 THR C C 1
ATOM 6481 O O . THR C 1 52 ? -8.256 26.709 20.481 1.00 31.64 52 THR C O 1
ATOM 6485 N N . MET C 1 53 ? -8.309 27.757 22.505 1.00 31.43 53 MET C N 1
ATOM 6486 C CA . MET C 1 53 ? -9.556 28.437 22.207 1.00 32.19 53 MET C CA 1
ATOM 6487 C C . MET C 1 53 ? -9.416 29.290 20.913 1.00 33.05 53 MET C C 1
ATOM 6488 O O . MET C 1 53 ? -10.296 29.252 20.038 1.00 33.63 53 MET C O 1
ATOM 6493 N N . ASP C 1 54 ? -8.313 30.039 20.781 1.00 33.37 54 ASP C N 1
ATOM 6494 C CA . ASP C 1 54 ? -8.074 30.864 19.578 1.00 33.74 54 ASP C CA 1
ATOM 6495 C C . ASP C 1 54 ? -7.943 30.024 18.302 1.00 33.87 54 ASP C C 1
ATOM 6496 O O . ASP C 1 54 ? -8.501 30.380 17.260 1.00 34.26 54 ASP C O 1
ATOM 6501 N N . GLU C 1 55 ? -7.202 28.921 18.379 1.00 33.64 55 GLU C N 1
ATOM 6502 C CA . GLU C 1 55 ? -7.149 27.969 17.274 1.00 34.05 55 GLU C CA 1
ATOM 6503 C C . GLU C 1 55 ? -8.546 27.476 16.880 1.00 33.56 55 GLU C C 1
ATOM 6504 O O . GLU C 1 55 ? -8.836 27.302 15.669 1.00 33.15 55 GLU C O 1
ATOM 6510 N N . VAL C 1 56 ? -9.405 27.253 17.892 1.00 33.04 56 VAL C N 1
ATOM 6511 C CA . VAL C 1 56 ? -10.781 26.781 17.651 1.00 32.18 56 VAL C CA 1
ATOM 6512 C C . VAL C 1 56 ? -11.566 27.841 16.904 1.00 32.13 56 VAL C C 1
ATOM 6513 O O . VAL C 1 56 ? -12.175 27.516 15.892 1.00 32.33 56 VAL C O 1
ATOM 6517 N N . LYS C 1 57 ? -11.501 29.091 17.365 1.00 31.81 57 LYS C N 1
ATOM 6518 C CA . LYS C 1 57 ? -12.141 30.215 16.688 1.00 32.67 57 LYS C CA 1
ATOM 6519 C C . LYS C 1 57 ? -11.699 30.343 15.224 1.00 33.34 57 LYS C C 1
ATOM 6520 O O . LYS C 1 57 ? -12.545 30.507 14.342 1.00 33.39 57 LYS C O 1
ATOM 6526 N N . ASP C 1 58 ? -10.391 30.220 14.967 1.00 33.48 58 ASP C N 1
ATOM 6527 C CA . ASP C 1 58 ? -9.881 30.213 13.591 1.00 33.83 58 ASP C CA 1
ATOM 6528 C C . ASP C 1 58 ? -10.487 29.054 12.808 1.00 33.78 58 ASP C C 1
ATOM 6529 O O . ASP C 1 58 ? -10.995 29.246 11.697 1.00 34.19 58 ASP C O 1
ATOM 6534 N N . GLY C 1 59 ? -10.388 27.841 13.352 1.00 33.35 59 GLY C N 1
ATOM 6535 C CA . GLY C 1 59 ? -11.013 26.662 12.722 1.00 32.75 59 GLY C CA 1
ATOM 6536 C C . GLY C 1 59 ? -12.503 26.881 12.445 1.00 32.45 59 GLY C C 1
ATOM 6537 O O . GLY C 1 59 ? -13.026 26.478 11.383 1.00 31.98 59 GLY C O 1
ATOM 6538 N N . LEU C 1 60 ? -13.173 27.547 13.387 1.00 32.04 60 LEU C N 1
ATOM 6539 C CA . LEU C 1 60 ? -14.595 27.860 13.256 1.00 31.93 60 LEU C CA 1
ATOM 6540 C C . LEU C 1 60 ? -14.873 28.828 12.104 1.00 32.22 60 LEU C C 1
ATOM 6541 O O . LEU C 1 60 ? -15.712 28.535 11.226 1.00 32.45 60 LEU C O 1
ATOM 6546 N N . ARG C 1 61 ? -14.180 29.973 12.073 1.00 32.43 61 ARG C N 1
ATOM 6547 C CA . ARG C 1 61 ? -14.259 30.898 10.908 1.00 32.36 61 ARG C CA 1
ATOM 6548 C C . ARG C 1 61 ? -14.030 30.148 9.578 1.00 32.03 61 ARG C C 1
ATOM 6549 O O . ARG C 1 61 ? -14.715 30.388 8.574 1.00 32.15 61 ARG C O 1
ATOM 6557 N N . TYR C 1 62 ? -13.085 29.219 9.579 1.00 31.21 62 TYR C N 1
ATOM 6558 C CA . TYR C 1 62 ? -12.845 28.441 8.387 1.00 30.92 62 TYR C CA 1
ATOM 6559 C C . TYR C 1 62 ? -14.049 27.605 7.962 1.00 31.84 62 TYR C C 1
ATOM 6560 O O . TYR C 1 62 ? -14.468 27.674 6.794 1.00 32.48 62 TYR C O 1
ATOM 6569 N N . ILE C 1 63 ? -14.617 26.820 8.882 1.00 31.95 63 ILE C N 1
ATOM 6570 C CA . ILE C 1 63 ? -15.715 25.938 8.517 1.00 31.73 63 ILE C CA 1
ATOM 6571 C C . ILE C 1 63 ? -17.070 26.640 8.327 1.00 31.91 63 ILE C C 1
ATOM 6572 O O . ILE C 1 63 ? -17.923 26.142 7.567 1.00 31.71 63 ILE C O 1
ATOM 6577 N N . PHE C 1 64 ? -17.262 27.767 9.004 1.00 31.91 64 PHE C N 1
ATOM 6578 C CA . PHE C 1 64 ? -18.461 28.574 8.819 1.00 32.67 64 PHE C CA 1
ATOM 6579 C C . PHE C 1 64 ? -18.325 29.493 7.595 1.00 33.62 64 PHE C C 1
ATOM 6580 O O . PHE C 1 64 ? -19.349 30.018 7.080 1.00 33.85 64 PHE C O 1
ATOM 6588 N N . GLN C 1 65 ? -17.065 29.714 7.187 1.00 34.28 65 GLN C N 1
ATOM 6589 C CA . GLN C 1 65 ? -16.682 30.656 6.126 1.00 34.87 65 GLN C CA 1
ATOM 6590 C C . GLN C 1 65 ? -17.160 32.066 6.477 1.00 35.20 65 GLN C C 1
ATOM 6591 O O . GLN C 1 65 ? -18.038 32.643 5.804 1.00 35.66 65 GLN C O 1
ATOM 6597 N N . THR C 1 66 ? -16.585 32.606 7.549 1.00 35.39 66 THR C N 1
ATOM 6598 C CA . THR C 1 66 ? -16.941 33.934 8.040 1.00 35.66 66 THR C CA 1
ATOM 6599 C C . THR C 1 66 ? -15.683 34.632 8.548 1.00 36.81 66 THR C C 1
ATOM 6600 O O . THR C 1 66 ? -14.631 33.985 8.723 1.00 36.71 66 THR C O 1
ATOM 6604 N N . GLU C 1 67 ? -15.792 35.933 8.811 1.00 38.04 67 GLU C N 1
ATOM 6605 C CA . GLU C 1 67 ? -14.705 36.682 9.433 1.00 39.77 67 GLU C CA 1
ATOM 6606 C C . GLU C 1 67 ? -15.189 37.254 10.722 1.00 39.30 67 GLU C C 1
ATOM 6607 O O . GLU C 1 67 ? -14.502 38.090 11.344 1.00 39.74 67 GLU C O 1
ATOM 6613 N N . ASN C 1 68 ? -16.368 36.796 11.139 1.00 38.87 68 ASN C N 1
ATOM 6614 C CA . ASN C 1 68 ? -16.943 37.230 12.394 1.00 38.47 68 ASN C CA 1
ATOM 6615 C C . ASN C 1 68 ? -15.974 37.074 13.562 1.00 38.24 68 ASN C C 1
ATOM 6616 O O . ASN C 1 68 ? -15.320 36.036 13.740 1.00 37.69 68 ASN C O 1
ATOM 6621 N N . ARG C 1 69 ? -15.872 38.136 14.344 1.00 38.16 69 ARG C N 1
ATOM 6622 C CA . ARG C 1 69 ? -14.998 38.121 15.484 1.00 38.15 69 ARG C CA 1
ATOM 6623 C C . ARG C 1 69 ? -15.710 37.370 16.583 1.00 37.48 69 ARG C C 1
ATOM 6624 O O . ARG C 1 69 ? -15.069 36.589 17.294 1.00 37.61 69 ARG C O 1
ATOM 6632 N N . ALA C 1 70 ? -17.020 37.620 16.725 1.00 36.44 70 ALA C N 1
ATOM 6633 C CA . ALA C 1 70 ? -17.863 36.925 17.707 1.00 35.11 70 ALA C CA 1
ATOM 6634 C C . ALA C 1 70 ? -18.170 35.532 17.162 1.00 34.38 70 ALA C C 1
ATOM 6635 O O . ALA C 1 70 ? -19.311 35.212 16.819 1.00 34.56 70 ALA C O 1
ATOM 6637 N N . THR C 1 71 ? -17.110 34.738 17.054 1.00 33.44 71 THR C N 1
ATOM 6638 C CA . THR C 1 71 ? -17.173 33.325 16.722 1.00 32.98 71 THR C CA 1
ATOM 6639 C C . THR C 1 71 ? -16.608 32.646 17.952 1.00 33.19 71 THR C C 1
ATOM 6640 O O . THR C 1 71 ? -15.522 33.037 18.392 1.00 33.63 71 THR C O 1
ATOM 6644 N N . MET C 1 72 ? -17.370 31.702 18.537 1.00 32.50 72 MET C N 1
ATOM 6645 C CA . MET C 1 72 ? -17.068 31.118 19.857 1.00 31.58 72 MET C CA 1
ATOM 6646 C C . MET C 1 72 ? -17.795 29.782 20.040 1.00 31.27 72 MET C C 1
ATOM 6647 O O . MET C 1 72 ? -18.365 29.238 19.086 1.00 31.09 72 MET C O 1
ATOM 6652 N N . CYS C 1 73 ? -17.767 29.235 21.260 1.00 31.08 73 CYS C N 1
ATOM 6653 C CA . CYS C 1 73 ? -18.582 28.056 21.589 1.00 30.36 73 CYS C CA 1
ATOM 6654 C C . CYS C 1 73 ? -19.506 28.317 22.769 1.00 29.68 73 CYS C C 1
ATOM 6655 O O . CYS C 1 73 ? -19.154 29.007 23.717 1.00 30.03 73 CYS C O 1
ATOM 6658 N N . VAL C 1 74 ? -20.712 27.789 22.671 1.00 29.34 74 VAL C N 1
ATOM 6659 C CA . VAL C 1 74 ? -21.602 27.648 23.809 1.00 28.87 74 VAL C CA 1
ATOM 6660 C C . VAL C 1 74 ? -21.278 26.310 24.517 1.00 28.92 74 VAL C C 1
ATOM 6661 O O . VAL C 1 74 ? -21.005 25.282 23.859 1.00 28.91 74 VAL C O 1
ATOM 6665 N N . SER C 1 75 ? -21.292 26.338 25.847 1.00 28.84 75 SER C N 1
ATOM 6666 C CA . SER C 1 75 ? -20.987 25.153 26.671 1.00 28.90 75 SER C CA 1
ATOM 6667 C C . SER C 1 75 ? -22.258 24.315 26.922 1.00 28.82 75 SER C C 1
ATOM 6668 O O . SER C 1 75 ? -22.852 24.351 28.004 1.00 28.83 75 SER C O 1
ATOM 6671 N N . GLY C 1 76 ? -22.676 23.594 25.891 1.00 28.55 76 GLY C N 1
ATOM 6672 C CA . GLY C 1 76 ? -23.918 22.844 25.880 1.00 28.30 76 GLY C CA 1
ATOM 6673 C C . GLY C 1 76 ? -23.952 22.077 24.569 1.00 28.61 76 GLY C C 1
ATOM 6674 O O . GLY C 1 76 ? -23.118 22.310 23.702 1.00 28.59 76 GLY C O 1
ATOM 6675 N N . SER C 1 77 ? -24.886 21.144 24.414 1.00 29.11 77 SER C N 1
ATOM 6676 C CA . SER C 1 77 ? -25.044 20.444 23.141 1.00 30.04 77 SER C CA 1
ATOM 6677 C C . SER C 1 77 ? -25.765 21.390 22.209 1.00 29.60 77 SER C C 1
ATOM 6678 O O . SER C 1 77 ? -26.072 22.517 22.619 1.00 29.61 77 SER C O 1
ATOM 6681 N N . ALA C 1 78 ? -26.065 20.941 20.981 1.00 29.63 78 ALA C N 1
ATOM 6682 C CA . ALA C 1 78 ? -26.536 21.872 19.919 1.00 29.67 78 ALA C CA 1
ATOM 6683 C C . ALA C 1 78 ? -27.776 22.672 20.298 1.00 29.77 78 ALA C C 1
ATOM 6684 O O . ALA C 1 78 ? -27.866 23.856 19.951 1.00 30.27 78 ALA C O 1
ATOM 6686 N N . HIS C 1 79 ? -28.680 22.047 21.053 1.00 29.30 79 HIS C N 1
ATOM 6687 C CA . HIS C 1 79 ? -29.843 22.709 21.627 1.00 29.35 79 HIS C CA 1
ATOM 6688 C C . HIS C 1 79 ? -29.505 23.981 22.332 1.00 29.16 79 HIS C C 1
ATOM 6689 O O . HIS C 1 79 ? -30.252 24.935 22.240 1.00 30.30 79 HIS C O 1
ATOM 6696 N N . ALA C 1 80 ? -28.405 23.988 23.076 1.00 28.84 80 ALA C N 1
ATOM 6697 C CA . ALA C 1 80 ? -27.971 25.185 23.810 1.00 28.60 80 ALA C CA 1
ATOM 6698 C C . ALA C 1 80 ? -27.565 26.333 22.852 1.00 28.26 80 ALA C C 1
ATOM 6699 O O . ALA C 1 80 ? -27.747 27.514 23.179 1.00 28.28 80 ALA C O 1
ATOM 6701 N N . GLY C 1 81 ? -27.018 25.983 21.689 1.00 28.12 81 GLY C N 1
ATOM 6702 C CA . GLY C 1 81 ? -26.784 26.955 20.629 1.00 28.90 81 GLY C CA 1
ATOM 6703 C C . GLY C 1 81 ? -28.091 27.622 20.170 1.00 29.72 81 GLY C C 1
ATOM 6704 O O . GLY C 1 81 ? -28.199 28.872 20.126 1.00 29.48 81 GLY C O 1
ATOM 6705 N N . MET C 1 82 ? -29.094 26.794 19.871 1.00 30.25 82 MET C N 1
ATOM 6706 C CA . MET C 1 82 ? -30.406 27.300 19.567 1.00 31.50 82 MET C CA 1
ATOM 6707 C C . MET C 1 82 ? -30.916 28.182 20.701 1.00 31.80 82 MET C C 1
ATOM 6708 O O . MET C 1 82 ? -31.347 29.320 20.450 1.00 32.63 82 MET C O 1
ATOM 6713 N N . GLU C 1 83 ? -30.856 27.683 21.942 1.00 31.80 83 GLU C N 1
ATOM 6714 C CA . GLU C 1 83 ? -31.277 28.458 23.108 1.00 31.57 83 GLU C CA 1
ATOM 6715 C C . GLU C 1 83 ? -30.562 29.809 23.132 1.00 31.98 83 GLU C C 1
ATOM 6716 O O . GLU C 1 83 ? -31.178 30.849 23.402 1.00 31.97 83 GLU C O 1
ATOM 6722 N N . ALA C 1 84 ? -29.254 29.793 22.867 1.00 32.29 84 ALA C N 1
ATOM 6723 C CA . ALA C 1 84 ? -28.455 31.021 22.953 1.00 32.90 84 ALA C CA 1
ATOM 6724 C C . ALA C 1 84 ? -28.905 32.076 21.933 1.00 33.45 84 ALA C C 1
ATOM 6725 O O . ALA C 1 84 ? -29.059 33.249 22.281 1.00 33.47 84 ALA C O 1
ATOM 6727 N N . MET C 1 85 ? -29.108 31.663 20.683 1.00 34.14 85 MET C N 1
ATOM 6728 C CA . MET C 1 85 ? -29.496 32.610 19.643 1.00 34.65 85 MET C CA 1
ATOM 6729 C C . MET C 1 85 ? -30.837 33.233 20.038 1.00 35.17 85 MET C C 1
ATOM 6730 O O . MET C 1 85 ? -31.031 34.453 19.929 1.00 35.04 85 MET C O 1
ATOM 6735 N N . LEU C 1 86 ? -31.767 32.405 20.529 1.00 35.43 86 LEU C N 1
ATOM 6736 C CA . LEU C 1 86 ? -33.118 32.901 20.793 1.00 35.59 86 LEU C CA 1
ATOM 6737 C C . LEU C 1 86 ? -33.152 33.822 21.999 1.00 36.31 86 LEU C C 1
ATOM 6738 O O . LEU C 1 86 ? -33.851 34.848 21.983 1.00 37.52 86 LEU C O 1
ATOM 6743 N N . SER C 1 87 ? -32.419 33.473 23.053 1.00 36.35 87 SER C N 1
ATOM 6744 C CA . SER C 1 87 ? -32.513 34.238 24.280 1.00 36.51 87 SER C CA 1
ATOM 6745 C C . SER C 1 87 ? -31.742 35.544 24.150 1.00 36.88 87 SER C C 1
ATOM 6746 O O . SER C 1 87 ? -32.086 36.522 24.803 1.00 37.07 87 SER C O 1
ATOM 6749 N N . ASN C 1 88 ? -30.698 35.556 23.324 1.00 36.77 88 ASN C N 1
ATOM 6750 C CA . ASN C 1 88 ? -29.925 36.776 23.120 1.00 37.18 88 ASN C CA 1
ATOM 6751 C C . ASN C 1 88 ? -30.584 37.752 22.143 1.00 38.04 88 ASN C C 1
ATOM 6752 O O . ASN C 1 88 ? -30.647 38.971 22.417 1.00 38.20 88 ASN C O 1
ATOM 6757 N N . LEU C 1 89 ? -31.060 37.220 21.015 1.00 38.53 89 LEU C N 1
ATOM 6758 C CA . LEU C 1 89 ? -31.584 38.034 19.909 1.00 39.13 89 LEU C CA 1
ATOM 6759 C C . LEU C 1 89 ? -33.050 38.483 20.035 1.00 39.99 89 LEU C C 1
ATOM 6760 O O . LEU C 1 89 ? -33.478 39.371 19.308 1.00 40.51 89 LEU C O 1
ATOM 6765 N N . LEU C 1 90 ? -33.812 37.886 20.949 1.00 40.63 90 LEU C N 1
ATOM 6766 C CA . LEU C 1 90 ? -35.214 38.249 21.126 1.00 41.03 90 LEU C CA 1
ATOM 6767 C C . LEU C 1 90 ? -35.497 38.796 22.527 1.00 41.86 90 LEU C C 1
ATOM 6768 O O . LEU C 1 90 ? -34.989 38.274 23.536 1.00 41.80 90 LEU C O 1
ATOM 6773 N N . GLU C 1 91 ? -36.311 39.848 22.594 1.00 42.84 91 GLU C N 1
ATOM 6774 C CA . GLU C 1 91 ? -36.796 40.345 23.883 1.00 43.95 91 GLU C CA 1
ATOM 6775 C C . GLU C 1 91 ? -38.255 39.988 23.972 1.00 44.75 91 GLU C C 1
ATOM 6776 O O . GLU C 1 91 ? -38.844 39.522 22.990 1.00 45.04 91 GLU C O 1
ATOM 6782 N N . GLU C 1 92 ? -38.846 40.198 25.138 1.00 46.14 92 GLU C N 1
ATOM 6783 C CA . GLU C 1 92 ? -40.252 39.856 25.339 1.00 48.01 92 GLU C CA 1
ATOM 6784 C C . GLU C 1 92 ? -41.112 40.643 24.351 1.00 47.88 92 GLU C C 1
ATOM 6785 O O . GLU C 1 92 ? -40.997 41.859 24.262 1.00 47.76 92 GLU C O 1
ATOM 6791 N N . GLY C 1 93 ? -41.950 39.939 23.597 1.00 47.76 93 GLY C N 1
ATOM 6792 C CA . GLY C 1 93 ? -42.807 40.589 22.614 1.00 47.64 93 GLY C CA 1
ATOM 6793 C C . GLY C 1 93 ? -42.260 40.703 21.191 1.00 47.74 93 GLY C C 1
ATOM 6794 O O . GLY C 1 93 ? -43.025 40.924 20.262 1.00 47.67 93 GLY C O 1
ATOM 6795 N N . ASP C 1 94 ? -40.945 40.554 21.011 1.00 47.71 94 ASP C N 1
ATOM 6796 C CA . ASP C 1 94 ? -40.345 40.537 19.671 1.00 47.31 94 ASP C CA 1
ATOM 6797 C C . ASP C 1 94 ? -40.894 39.412 18.768 1.00 47.15 94 ASP C C 1
ATOM 6798 O O . ASP C 1 94 ? -41.112 38.270 19.212 1.00 46.98 94 ASP C O 1
ATOM 6803 N N . ARG C 1 95 ? -41.119 39.753 17.503 1.00 46.34 95 ARG C N 1
ATOM 6804 C CA . ARG C 1 95 ? -41.637 38.808 16.535 1.00 46.10 95 ARG C CA 1
ATOM 6805 C C . ARG C 1 95 ? -40.507 37.972 15.959 1.00 45.38 95 ARG C C 1
ATOM 6806 O O . ARG C 1 95 ? -39.453 38.484 15.539 1.00 45.16 95 ARG C O 1
ATOM 6814 N N . VAL C 1 96 ? -40.729 36.668 15.957 1.00 44.32 96 VAL C N 1
ATOM 6815 C CA . VAL C 1 96 ? -39.772 35.757 15.361 1.00 42.99 96 VAL C CA 1
ATOM 6816 C C . VAL C 1 96 ? -40.516 34.931 14.345 1.00 42.31 96 VAL C C 1
ATOM 6817 O O . VAL C 1 96 ? -41.560 34.366 14.637 1.00 42.09 96 VAL C O 1
ATOM 6821 N N . LEU C 1 97 ? -39.983 34.899 13.135 1.00 41.83 97 LEU C N 1
ATOM 6822 C CA . LEU C 1 97 ? -40.526 34.046 12.101 1.00 41.59 97 LEU C CA 1
ATOM 6823 C C . LEU C 1 97 ? -39.762 32.746 11.993 1.00 41.15 97 LEU C C 1
ATOM 6824 O O . LEU C 1 97 ? -38.544 32.736 11.848 1.00 40.98 97 LEU C O 1
ATOM 6829 N N . ILE C 1 98 ? -40.497 31.645 12.070 1.00 40.93 98 ILE C N 1
ATOM 6830 C CA . ILE C 1 98 ? -39.892 30.350 11.986 1.00 40.46 98 ILE C CA 1
ATOM 6831 C C . ILE C 1 98 ? -40.579 29.570 10.885 1.00 40.98 98 ILE C C 1
ATOM 6832 O O . ILE C 1 98 ? -41.797 29.383 10.901 1.00 40.98 98 ILE C O 1
ATOM 6837 N N . ALA C 1 99 ? -39.787 29.123 9.915 1.00 40.93 99 ALA C N 1
ATOM 6838 C CA . ALA C 1 99 ? -40.285 28.220 8.896 1.00 41.17 99 ALA C CA 1
ATOM 6839 C C . ALA C 1 99 ? -40.222 26.787 9.436 1.00 41.45 99 ALA C C 1
ATOM 6840 O O . ALA C 1 99 ? -39.121 26.270 9.750 1.00 41.68 99 ALA C O 1
ATOM 6842 N N . VAL C 1 100 ? -41.383 26.146 9.551 1.00 40.76 100 VAL C N 1
ATOM 6843 C CA . VAL C 1 100 ? -41.473 24.874 10.237 1.00 40.39 100 VAL C CA 1
ATOM 6844 C C . VAL C 1 100 ? -41.786 23.749 9.267 1.00 41.05 100 VAL C C 1
ATOM 6845 O O . VAL C 1 100 ? -42.879 23.702 8.728 1.00 41.54 100 VAL C O 1
ATOM 6849 N N . ASN C 1 101 ? -40.844 22.835 9.066 1.00 41.10 101 ASN C N 1
ATOM 6850 C CA . ASN C 1 101 ? -41.121 21.604 8.328 1.00 41.35 101 ASN C CA 1
ATOM 6851 C C . ASN C 1 101 ? -40.245 20.438 8.803 1.00 41.25 101 ASN C C 1
ATOM 6852 O O . ASN C 1 101 ? -39.969 19.491 8.051 1.00 41.54 101 ASN C O 1
ATOM 6857 N N . GLY C 1 102 ? -39.819 20.522 10.065 1.00 40.90 102 GLY C N 1
ATOM 6858 C CA . GLY C 1 102 ? -39.046 19.453 10.706 1.00 40.04 102 GLY C CA 1
ATOM 6859 C C . GLY C 1 102 ? -39.010 19.669 12.185 1.00 39.30 102 GLY C C 1
ATOM 6860 O O . GLY C 1 102 ? -39.528 20.658 12.657 1.00 39.82 102 GLY C O 1
ATOM 6861 N N . ILE C 1 103 ? -38.365 18.774 12.914 1.00 38.91 103 ILE C N 1
ATOM 6862 C CA . ILE C 1 103 ? -38.410 18.826 14.369 1.00 38.74 103 ILE C CA 1
ATOM 6863 C C . ILE C 1 103 ? -37.625 19.962 15.027 1.00 38.66 103 ILE C C 1
ATOM 6864 O O . ILE C 1 103 ? -37.988 20.428 16.122 1.00 38.89 103 ILE C O 1
ATOM 6869 N N . TRP C 1 104 ? -36.551 20.407 14.388 1.00 38.14 104 TRP C N 1
ATOM 6870 C CA . TRP C 1 104 ? -35.674 21.397 15.018 1.00 37.85 104 TRP C CA 1
ATOM 6871 C C . TRP C 1 104 ? -36.356 22.751 15.060 1.00 37.74 104 TRP C C 1
ATOM 6872 O O . TRP C 1 104 ? -36.242 23.468 16.036 1.00 37.95 104 TRP C O 1
ATOM 6883 N N . ALA C 1 105 ? -37.084 23.089 14.002 1.00 38.12 105 ALA C N 1
ATOM 6884 C CA . ALA C 1 105 ? -37.871 24.317 13.947 1.00 38.30 105 ALA C CA 1
ATOM 6885 C C . ALA C 1 105 ? -39.011 24.292 14.984 1.00 38.38 105 ALA C C 1
ATOM 6886 O O . ALA C 1 105 ? -39.341 25.323 15.563 1.00 38.07 105 ALA C O 1
ATOM 6888 N N . GLU C 1 106 ? -39.577 23.110 15.227 1.00 38.84 106 GLU C N 1
ATOM 6889 C CA . GLU C 1 106 ? -40.545 22.907 16.326 1.00 39.73 106 GLU C CA 1
ATOM 6890 C C . GLU C 1 106 ? -39.927 23.225 17.694 1.00 39.51 106 GLU C C 1
ATOM 6891 O O . GLU C 1 106 ? -40.547 23.937 18.508 1.00 39.81 106 GLU C O 1
ATOM 6897 N N . ARG C 1 107 ? -38.698 22.736 17.906 1.00 38.96 107 ARG C N 1
ATOM 6898 C CA . ARG C 1 107 ? -37.895 23.072 19.077 1.00 38.49 107 ARG C CA 1
ATOM 6899 C C . ARG C 1 107 ? -37.698 24.580 19.188 1.00 38.06 107 ARG C C 1
ATOM 6900 O O . ARG C 1 107 ? -37.783 25.134 20.282 1.00 37.82 107 ARG C O 1
ATOM 6908 N N . ALA C 1 108 ? -37.441 25.248 18.061 1.00 37.37 108 ALA C N 1
ATOM 6909 C CA . ALA C 1 108 ? -37.234 26.702 18.065 1.00 37.43 108 ALA C CA 1
ATOM 6910 C C . ALA C 1 108 ? -38.516 27.480 18.446 1.00 37.72 108 ALA C C 1
ATOM 6911 O O . ALA C 1 108 ? -38.473 28.480 19.181 1.00 37.20 108 ALA C O 1
ATOM 6913 N N . VAL C 1 109 ? -39.664 26.996 17.956 1.00 38.05 109 VAL C N 1
ATOM 6914 C CA . VAL C 1 109 ? -40.981 27.485 18.394 1.00 37.86 109 VAL C CA 1
ATOM 6915 C C . VAL C 1 109 ? -41.130 27.340 19.915 1.00 38.23 109 VAL C C 1
ATOM 6916 O O . VAL C 1 109 ? -41.420 28.317 20.608 1.00 38.50 109 VAL C O 1
ATOM 6920 N N . GLU C 1 110 ? -40.903 26.136 20.433 1.00 38.40 110 GLU C N 1
ATOM 6921 C CA . GLU C 1 110 ? -40.990 25.873 21.863 1.00 38.78 110 GLU C CA 1
ATOM 6922 C C . GLU C 1 110 ? -40.104 26.803 22.702 1.00 38.53 110 GLU C C 1
ATOM 6923 O O . GLU C 1 110 ? -40.537 27.321 23.724 1.00 38.97 110 GLU C O 1
ATOM 6929 N N . MET C 1 111 ? -38.880 27.048 22.251 1.00 38.12 111 MET C N 1
ATOM 6930 C CA . MET C 1 111 ? -37.957 27.904 22.986 1.00 37.94 111 MET C CA 1
ATOM 6931 C C . MET C 1 111 ? -38.351 29.361 22.908 1.00 38.56 111 MET C C 1
ATOM 6932 O O . MET C 1 111 ? -38.230 30.096 23.891 1.00 38.74 111 MET C O 1
ATOM 6937 N N . SER C 1 112 ? -38.801 29.798 21.733 1.00 39.22 112 SER C N 1
ATOM 6938 C CA . SER C 1 112 ? -39.138 31.204 21.532 1.00 39.91 112 SER C CA 1
ATOM 6939 C C . SER C 1 112 ? -40.348 31.580 22.386 1.00 40.35 112 SER C C 1
ATOM 6940 O O . SER C 1 112 ? -40.401 32.655 22.965 1.00 40.13 112 SER C O 1
ATOM 6943 N N . GLU C 1 113 ? -41.300 30.658 22.472 1.00 41.09 113 GLU C N 1
ATOM 6944 C CA . GLU C 1 113 ? -42.461 30.814 23.332 1.00 42.26 113 GLU C CA 1
ATOM 6945 C C . GLU C 1 113 ? -42.031 30.957 24.789 1.00 41.92 113 GLU C C 1
ATOM 6946 O O . GLU C 1 113 ? -42.381 31.935 25.442 1.00 42.37 113 GLU C O 1
ATOM 6952 N N . ARG C 1 114 ? -41.216 30.024 25.272 1.00 41.47 114 ARG C N 1
ATOM 6953 C CA . ARG C 1 114 ? -40.642 30.121 26.632 1.00 40.94 114 ARG C CA 1
ATOM 6954 C C . ARG C 1 114 ? -39.939 31.442 26.937 1.00 41.03 114 ARG C C 1
ATOM 6955 O O . ARG C 1 114 ? -40.074 31.987 28.036 1.00 41.01 114 ARG C O 1
ATOM 6963 N N . TYR C 1 115 ? -39.210 31.971 25.960 1.00 41.30 115 TYR C N 1
ATOM 6964 C CA . TYR C 1 115 ? -38.549 33.276 26.116 1.00 41.69 115 TYR C CA 1
ATOM 6965 C C . TYR C 1 115 ? -39.502 34.457 25.891 1.00 42.65 115 TYR C C 1
ATOM 6966 O O . TYR C 1 115 ? -39.096 35.618 25.929 1.00 42.90 115 TYR C O 1
ATOM 6975 N N . GLY C 1 116 ? -40.779 34.163 25.665 1.00 43.67 116 GLY C N 1
ATOM 6976 C CA . GLY C 1 116 ? -41.796 35.218 25.575 1.00 44.54 116 GLY C CA 1
ATOM 6977 C C . GLY C 1 116 ? -41.827 36.015 24.274 1.00 44.93 116 GLY C C 1
ATOM 6978 O O . GLY C 1 116 ? -42.274 37.166 24.259 1.00 45.58 116 GLY C O 1
ATOM 6979 N N . ALA C 1 117 ? -41.338 35.409 23.194 1.00 44.70 117 ALA C N 1
ATOM 6980 C CA . ALA C 1 117 ? -41.399 36.011 21.883 1.00 44.78 117 ALA C CA 1
ATOM 6981 C C . ALA C 1 117 ? -42.791 35.806 21.296 1.00 45.17 117 ALA C C 1
ATOM 6982 O O . ALA C 1 117 ? -43.547 34.946 21.749 1.00 44.60 117 ALA C O 1
ATOM 6984 N N . ASP C 1 118 ? -43.112 36.626 20.294 1.00 45.75 118 ASP C N 1
ATOM 6985 C CA . ASP C 1 118 ? -44.351 36.528 19.554 1.00 46.21 118 ASP C CA 1
ATOM 6986 C C . ASP C 1 118 ? -44.041 35.674 18.331 1.00 46.17 118 ASP C C 1
ATOM 6987 O O . ASP C 1 118 ? -43.435 36.136 17.358 1.00 46.48 118 ASP C O 1
ATOM 6992 N N . VAL C 1 119 ? -44.428 34.410 18.401 1.00 45.88 119 VAL C N 1
ATOM 6993 C CA . VAL C 1 119 ? -43.991 33.443 17.421 1.00 46.06 119 VAL C CA 1
ATOM 6994 C C . VAL C 1 119 ? -44.886 33.384 16.163 1.00 46.71 119 VAL C C 1
ATOM 6995 O O . VAL C 1 119 ? -46.084 33.050 16.217 1.00 46.86 119 VAL C O 1
ATOM 6999 N N . ARG C 1 120 ? -44.268 33.680 15.022 1.00 46.69 120 ARG C N 1
ATOM 7000 C CA . ARG C 1 120 ? -44.944 33.593 13.749 1.00 46.87 120 ARG C CA 1
ATOM 7001 C C . ARG C 1 120 ? -44.403 32.395 12.989 1.00 47.67 120 ARG C C 1
ATOM 7002 O O . ARG C 1 120 ? -43.187 32.268 12.803 1.00 48.15 120 ARG C O 1
ATOM 7010 N N . THR C 1 121 ? -45.279 31.481 12.595 1.00 48.02 121 THR C N 1
ATOM 7011 C CA . THR C 1 121 ? -44.818 30.307 11.892 1.00 48.79 121 THR C CA 1
ATOM 7012 C C . THR C 1 121 ? -45.340 30.219 10.463 1.00 49.57 121 THR C C 1
ATOM 7013 O O . THR C 1 121 ? -46.363 30.787 10.108 1.00 49.73 121 THR C O 1
ATOM 7017 N N . ILE C 1 122 ? -44.609 29.482 9.647 1.00 50.39 122 ILE C N 1
ATOM 7018 C CA . ILE C 1 122 ? -45.054 29.163 8.322 1.00 51.46 122 ILE C CA 1
ATOM 7019 C C . ILE C 1 122 ? -44.754 27.692 8.096 1.00 51.49 122 ILE C C 1
ATOM 7020 O O . ILE C 1 122 ? -43.622 27.279 8.215 1.00 51.97 122 ILE C O 1
ATOM 7025 N N . GLU C 1 123 ? -45.791 26.910 7.806 1.00 51.70 123 GLU C N 1
ATOM 7026 C CA . GLU C 1 123 ? -45.646 25.480 7.576 1.00 51.94 123 GLU C CA 1
ATOM 7027 C C . GLU C 1 123 ? -45.264 25.133 6.152 1.00 50.92 123 GLU C C 1
ATOM 7028 O O . GLU C 1 123 ? -45.586 25.873 5.218 1.00 50.88 123 GLU C O 1
ATOM 7034 N N . GLY C 1 124 ? -44.599 23.988 6.008 1.00 49.80 124 GLY C N 1
ATOM 7035 C CA . GLY C 1 124 ? -44.227 23.429 4.735 1.00 48.56 124 GLY C CA 1
ATOM 7036 C C . GLY C 1 124 ? -44.201 21.921 4.838 1.00 48.11 124 GLY C C 1
ATOM 7037 O O . GLY C 1 124 ? -44.195 21.371 5.940 1.00 47.91 124 GLY C O 1
ATOM 7038 N N . PRO C 1 125 ? -44.201 21.229 3.687 1.00 47.72 125 PRO C N 1
ATOM 7039 C CA . PRO C 1 125 ? -44.025 19.780 3.737 1.00 47.53 125 PRO C CA 1
ATOM 7040 C C . PRO C 1 125 ? -42.611 19.381 4.252 1.00 47.48 125 PRO C C 1
ATOM 7041 O O . PRO C 1 125 ? -41.637 20.119 4.050 1.00 46.67 125 PRO C O 1
ATOM 7045 N N . PRO C 1 126 ? -42.515 18.238 4.951 1.00 47.55 126 PRO C N 1
ATOM 7046 C CA . PRO C 1 126 ? -41.216 17.856 5.510 1.00 47.98 126 PRO C CA 1
ATOM 7047 C C . PRO C 1 126 ? -40.208 17.434 4.435 1.00 48.02 126 PRO C C 1
ATOM 7048 O O . PRO C 1 126 ? -39.026 17.301 4.720 1.00 48.57 126 PRO C O 1
ATOM 7052 N N . ASP C 1 127 ? -40.678 17.239 3.214 1.00 47.92 127 ASP C N 1
ATOM 7053 C CA . ASP C 1 127 ? -39.844 16.691 2.167 1.00 48.08 127 ASP C CA 1
ATOM 7054 C C . ASP C 1 127 ? -39.558 17.666 1.010 1.00 48.25 127 ASP C C 1
ATOM 7055 O O . ASP C 1 127 ? -39.013 17.275 -0.025 1.00 48.23 127 ASP C O 1
ATOM 7060 N N . ARG C 1 128 ? -39.911 18.927 1.200 1.00 48.50 128 ARG C N 1
ATOM 7061 C CA . ARG C 1 128 ? -39.667 19.940 0.192 1.00 49.60 128 ARG C CA 1
ATOM 7062 C C . ARG C 1 128 ? -39.267 21.216 0.894 1.00 48.86 128 ARG C C 1
ATOM 7063 O O . ARG C 1 128 ? -39.833 21.540 1.931 1.00 49.17 128 ARG C O 1
ATOM 7071 N N . PRO C 1 129 ? -38.267 21.931 0.356 1.00 48.38 129 PRO C N 1
ATOM 7072 C CA . PRO C 1 129 ? -37.816 23.168 0.982 1.00 48.19 129 PRO C CA 1
ATOM 7073 C C . PRO C 1 129 ? -38.792 24.316 0.788 1.00 48.29 129 PRO C C 1
ATOM 7074 O O . PRO C 1 129 ? -39.743 24.199 0.013 1.00 48.18 129 PRO C O 1
ATOM 7078 N N . PHE C 1 130 ? -38.540 25.412 1.489 1.00 48.02 130 PHE C N 1
ATOM 7079 C CA . PHE C 1 130 ? -39.280 26.630 1.306 1.00 48.16 130 PHE C CA 1
ATOM 7080 C C . PHE C 1 130 ? -38.623 27.388 0.165 1.00 48.75 130 PHE C C 1
ATOM 7081 O O . PHE C 1 130 ? -37.388 27.441 0.069 1.00 48.90 130 PHE C O 1
ATOM 7089 N N . SER C 1 131 ? -39.450 27.955 -0.708 1.00 48.77 131 SER C N 1
ATOM 7090 C CA . SER C 1 131 ? -38.990 28.767 -1.813 1.00 48.79 131 SER C CA 1
ATOM 7091 C C . SER C 1 131 ? -38.640 30.144 -1.295 1.00 48.78 131 SER C C 1
ATOM 7092 O O . SER C 1 131 ? -39.098 30.539 -0.228 1.00 48.81 131 SER C O 1
ATOM 7095 N N . LEU C 1 132 ? -37.837 30.879 -2.054 1.00 49.09 132 LEU C N 1
ATOM 7096 C CA . LEU C 1 132 ? -37.544 32.263 -1.723 1.00 49.77 132 LEU C CA 1
ATOM 7097 C C . LEU C 1 132 ? -38.818 33.116 -1.640 1.00 50.25 132 LEU C C 1
ATOM 7098 O O . LEU C 1 132 ? -38.911 34.022 -0.813 1.00 50.57 132 LEU C O 1
ATOM 7103 N N . GLU C 1 133 ? -39.774 32.821 -2.530 1.00 50.43 133 GLU C N 1
ATOM 7104 C CA . GLU C 1 133 ? -41.045 33.525 -2.631 1.00 50.61 133 GLU C CA 1
ATOM 7105 C C . GLU C 1 133 ? -41.781 33.353 -1.318 1.00 49.81 133 GLU C C 1
ATOM 7106 O O . GLU C 1 133 ? -42.107 34.343 -0.663 1.00 49.36 133 GLU C O 1
ATOM 7112 N N . THR C 1 134 ? -41.998 32.091 -0.937 1.00 49.50 134 THR C N 1
ATOM 7113 C CA . THR C 1 134 ? -42.667 31.761 0.305 1.00 49.45 134 THR C CA 1
ATOM 7114 C C . THR C 1 134 ? -42.069 32.552 1.463 1.00 49.68 134 THR C C 1
ATOM 7115 O O . THR C 1 134 ? -42.798 33.248 2.189 1.00 49.76 134 THR C O 1
ATOM 7119 N N . LEU C 1 135 ? -40.739 32.508 1.581 1.00 49.49 135 LEU C N 1
ATOM 7120 C CA . LEU C 1 135 ? -40.048 33.157 2.696 1.00 49.67 135 LEU C CA 1
ATOM 7121 C C . LEU C 1 135 ? -40.127 34.677 2.639 1.00 50.17 135 LEU C C 1
ATOM 7122 O O . LEU C 1 135 ? -40.357 35.341 3.656 1.00 50.32 135 LEU C O 1
ATOM 7127 N N . ALA C 1 136 ? -39.936 35.228 1.447 1.00 50.74 136 ALA C N 1
ATOM 7128 C CA . ALA C 1 136 ? -40.036 36.676 1.237 1.00 51.28 136 ALA C CA 1
ATOM 7129 C C . ALA C 1 136 ? -41.423 37.190 1.626 1.00 51.62 136 ALA C C 1
ATOM 7130 O O . ALA C 1 136 ? -41.544 38.239 2.259 1.00 51.46 136 ALA C O 1
ATOM 7132 N N . ARG C 1 137 ? -42.451 36.431 1.242 1.00 52.26 137 ARG C N 1
ATOM 7133 C CA . ARG C 1 137 ? -43.844 36.780 1.528 1.00 53.32 137 ARG C CA 1
ATOM 7134 C C . ARG C 1 137 ? -44.048 36.812 3.030 1.00 52.74 137 ARG C C 1
ATOM 7135 O O . ARG C 1 137 ? -44.503 37.820 3.578 1.00 52.67 137 ARG C O 1
ATOM 7143 N N . ALA C 1 138 ? -43.655 35.709 3.684 1.00 52.69 138 ALA C N 1
ATOM 7144 C CA . ALA C 1 138 ? -43.787 35.537 5.148 1.00 52.09 138 ALA C CA 1
ATOM 7145 C C . ALA C 1 138 ? -43.061 36.627 5.946 1.00 51.70 138 ALA C C 1
ATOM 7146 O O . ALA C 1 138 ? -43.565 37.109 6.954 1.00 51.25 138 ALA C O 1
ATOM 7148 N N . ILE C 1 139 ? -41.895 37.040 5.453 1.00 51.99 139 ILE C N 1
ATOM 7149 C CA . ILE C 1 139 ? -41.112 38.133 6.055 1.00 52.39 139 ILE C CA 1
ATOM 7150 C C . ILE C 1 139 ? -41.793 39.505 5.929 1.00 53.30 139 ILE C C 1
ATOM 7151 O O . ILE C 1 139 ? -41.867 40.270 6.914 1.00 53.17 139 ILE C O 1
ATOM 7156 N N . GLU C 1 140 ? -42.254 39.812 4.708 1.00 53.92 140 GLU C N 1
ATOM 7157 C CA . GLU C 1 140 ? -43.087 40.980 4.436 1.00 54.43 140 GLU C CA 1
ATOM 7158 C C . GLU C 1 140 ? -44.291 41.037 5.352 1.00 53.71 140 GLU C C 1
ATOM 7159 O O . GLU C 1 140 ? -44.457 42.022 6.041 1.00 53.33 140 GLU C O 1
ATOM 7165 N N . LEU C 1 141 ? -45.110 39.977 5.348 1.00 53.45 141 LEU C N 1
ATOM 7166 C CA . LEU C 1 141 ? -46.305 39.909 6.193 1.00 53.38 141 LEU C CA 1
ATOM 7167 C C . LEU C 1 141 ? -45.915 40.227 7.646 1.00 53.18 141 LEU C C 1
ATOM 7168 O O . LEU C 1 141 ? -46.304 41.283 8.166 1.00 53.40 141 LEU C O 1
ATOM 7173 N N . HIS C 1 142 ? -45.105 39.354 8.266 1.00 52.60 142 HIS C N 1
ATOM 7174 C CA . HIS C 1 142 ? -44.886 39.371 9.720 1.00 51.68 142 HIS C CA 1
ATOM 7175 C C . HIS C 1 142 ? -43.851 40.373 10.262 1.00 51.65 142 HIS C C 1
ATOM 7176 O O . HIS C 1 142 ? -43.761 40.592 11.480 1.00 51.52 142 HIS C O 1
ATOM 7183 N N . GLN C 1 143 ? -43.067 40.981 9.374 1.00 51.07 143 GLN C N 1
ATOM 7184 C CA . GLN C 1 143 ? -42.038 41.960 9.789 1.00 50.92 143 GLN C CA 1
ATOM 7185 C C . GLN C 1 143 ? -41.230 41.512 11.027 1.00 50.05 143 GLN C C 1
ATOM 7186 O O . GLN C 1 143 ? -41.116 42.273 12.001 1.00 49.80 143 GLN C O 1
ATOM 7192 N N . PRO C 1 144 ? -40.647 40.286 10.982 1.00 49.21 144 PRO C N 1
ATOM 7193 C CA . PRO C 1 144 ? -40.032 39.710 12.180 1.00 48.00 144 PRO C CA 1
ATOM 7194 C C . PRO C 1 144 ? -38.678 40.320 12.499 1.00 47.14 144 PRO C C 1
ATOM 7195 O O . PRO C 1 144 ? -37.978 40.774 11.597 1.00 46.92 144 PRO C O 1
ATOM 7199 N N . LYS C 1 145 ? -38.322 40.334 13.785 1.00 46.18 145 LYS C N 1
ATOM 7200 C CA . LYS C 1 145 ? -36.967 40.671 14.225 1.00 44.90 145 LYS C CA 1
ATOM 7201 C C . LYS C 1 145 ? -35.942 39.616 13.774 1.00 44.17 145 LYS C C 1
ATOM 7202 O O . LYS C 1 145 ? -34.818 39.951 13.450 1.00 44.09 145 LYS C O 1
ATOM 7208 N N . CYS C 1 146 ? -36.346 38.343 13.768 1.00 43.35 146 CYS C N 1
ATOM 7209 C CA . CYS C 1 146 ? -35.492 37.248 13.320 1.00 42.83 146 CYS C CA 1
ATOM 7210 C C . CYS C 1 146 ? -36.248 36.255 12.476 1.00 41.70 146 CYS C C 1
ATOM 7211 O O . CYS C 1 146 ? -37.420 35.995 12.720 1.00 41.59 146 CYS C O 1
ATOM 7214 N N . LEU C 1 147 ? -35.545 35.681 11.508 1.00 40.64 147 LEU C N 1
ATOM 7215 C CA . LEU C 1 147 ? -36.003 34.498 10.805 1.00 39.88 147 LEU C CA 1
ATOM 7216 C C . LEU C 1 147 ? -35.111 33.325 11.186 1.00 39.34 147 LEU C C 1
ATOM 7217 O O . LEU C 1 147 ? -33.891 33.443 11.129 1.00 39.31 147 LEU C O 1
ATOM 7222 N N . PHE C 1 148 ? -35.725 32.199 11.556 1.00 38.63 148 PHE C N 1
ATOM 7223 C CA . PHE C 1 148 ? -34.990 30.985 11.861 1.00 37.58 148 PHE C CA 1
ATOM 7224 C C . PHE C 1 148 ? -35.230 29.968 10.767 1.00 37.33 148 PHE C C 1
ATOM 7225 O O . PHE C 1 148 ? -36.370 29.629 10.461 1.00 36.97 148 PHE C O 1
ATOM 7233 N N . LEU C 1 149 ? -34.132 29.471 10.204 1.00 36.91 149 LEU C N 1
ATOM 7234 C CA . LEU C 1 149 ? -34.162 28.383 9.237 1.00 36.74 149 LEU C CA 1
ATOM 7235 C C . LEU C 1 149 ? -33.289 27.179 9.650 1.00 36.71 149 LEU C C 1
ATOM 7236 O O . LEU C 1 149 ? -32.163 27.344 10.142 1.00 37.25 149 LEU C O 1
ATOM 7241 N N . THR C 1 150 ? -33.808 25.977 9.427 1.00 36.20 150 THR C N 1
ATOM 7242 C CA . THR C 1 150 ? -33.001 24.751 9.492 1.00 36.05 150 THR C CA 1
ATOM 7243 C C . THR C 1 150 ? -32.293 24.604 8.127 1.00 36.57 150 THR C C 1
ATOM 7244 O O . THR C 1 150 ? -32.939 24.657 7.069 1.00 36.63 150 THR C O 1
ATOM 7248 N N . HIS C 1 151 ? -30.970 24.434 8.142 1.00 36.51 151 HIS C N 1
ATOM 7249 C CA . HIS C 1 151 ? -30.250 24.269 6.892 1.00 36.26 151 HIS C CA 1
ATOM 7250 C C . HIS C 1 151 ? -30.404 22.827 6.413 1.00 36.34 151 HIS C C 1
ATOM 7251 O O . HIS C 1 151 ? -31.155 22.569 5.465 1.00 36.54 151 HIS C O 1
ATOM 7258 N N . GLY C 1 152 ? -29.705 21.898 7.059 1.00 35.91 152 GLY C N 1
ATOM 7259 C CA . GLY C 1 152 ? -29.900 20.487 6.801 1.00 35.98 152 GLY C CA 1
ATOM 7260 C C . GLY C 1 152 ? -30.749 19.906 7.939 1.00 36.49 152 GLY C C 1
ATOM 7261 O O . GLY C 1 152 ? -30.444 20.117 9.121 1.00 36.10 152 GLY C O 1
ATOM 7262 N N . ASP C 1 153 ? -31.798 19.168 7.582 1.00 36.24 153 ASP C N 1
ATOM 7263 C CA . ASP C 1 153 ? -32.689 18.587 8.567 1.00 36.35 153 ASP C CA 1
ATOM 7264 C C . ASP C 1 153 ? -32.422 17.118 8.771 1.00 36.21 153 ASP C C 1
ATOM 7265 O O . ASP C 1 153 ? -32.704 16.301 7.901 1.00 35.99 153 ASP C O 1
ATOM 7270 N N . SER C 1 154 ? -31.914 16.781 9.951 1.00 36.38 154 SER C N 1
ATOM 7271 C CA . SER C 1 154 ? -31.566 15.398 10.261 1.00 36.67 154 SER C CA 1
ATOM 7272 C C . SER C 1 154 ? -32.768 14.506 10.583 1.00 36.82 154 SER C C 1
ATOM 7273 O O . SER C 1 154 ? -32.631 13.279 10.666 1.00 36.62 154 SER C O 1
ATOM 7276 N N . SER C 1 155 ? -33.951 15.109 10.746 1.00 37.13 155 SER C N 1
ATOM 7277 C CA . SER C 1 155 ? -35.164 14.309 10.952 1.00 37.16 155 SER C CA 1
ATOM 7278 C C . SER C 1 155 ? -35.769 13.869 9.629 1.00 37.20 155 SER C C 1
ATOM 7279 O O . SER C 1 155 ? -36.532 12.893 9.594 1.00 36.91 155 SER C O 1
ATOM 7282 N N . SER C 1 156 ? -35.399 14.559 8.541 1.00 37.24 156 SER C N 1
ATOM 7283 C CA . SER C 1 156 ? -35.944 14.258 7.208 1.00 37.52 156 SER C CA 1
ATOM 7284 C C . SER C 1 156 ? -34.921 13.867 6.127 1.00 37.76 156 SER C C 1
ATOM 7285 O O . SER C 1 156 ? -35.179 12.966 5.300 1.00 38.13 156 SER C O 1
ATOM 7288 N N . GLY C 1 157 ? -33.770 14.537 6.141 1.00 37.27 157 GLY C N 1
ATOM 7289 C CA . GLY C 1 157 ? -32.762 14.365 5.105 1.00 36.61 157 GLY C CA 1
ATOM 7290 C C . GLY C 1 157 ? -32.934 15.453 4.078 1.00 36.47 157 GLY C C 1
ATOM 7291 O O . GLY C 1 157 ? -32.560 15.289 2.925 1.00 36.70 157 GLY C O 1
ATOM 7292 N N . LEU C 1 158 ? -33.529 16.559 4.503 1.00 36.24 158 LEU C N 1
ATOM 7293 C CA . LEU C 1 158 ? -33.895 17.635 3.612 1.00 36.62 158 LEU C CA 1
ATOM 7294 C C . LEU C 1 158 ? -32.878 18.741 3.745 1.00 37.03 158 LEU C C 1
ATOM 7295 O O . LEU C 1 158 ? -32.456 19.080 4.867 1.00 37.17 158 LEU C O 1
ATOM 7300 N N . LEU C 1 159 ? -32.489 19.303 2.599 1.00 37.33 159 LEU C N 1
ATOM 7301 C CA . LEU C 1 159 ? -31.571 20.440 2.571 1.00 37.42 159 LEU C CA 1
ATOM 7302 C C . LEU C 1 159 ? -32.292 21.684 2.067 1.00 37.60 159 LEU C C 1
ATOM 7303 O O . LEU C 1 159 ? -32.888 21.646 0.999 1.00 38.20 159 LEU C O 1
ATOM 7308 N N . GLN C 1 160 ? -32.199 22.774 2.821 1.00 37.60 160 GLN C N 1
ATOM 7309 C CA . GLN C 1 160 ? -32.853 24.034 2.505 1.00 37.88 160 GLN C CA 1
ATOM 7310 C C . GLN C 1 160 ? -31.870 24.999 1.855 1.00 38.86 160 GLN C C 1
ATOM 7311 O O . GLN C 1 160 ? -30.890 25.405 2.502 1.00 39.06 160 GLN C O 1
ATOM 7317 N N . PRO C 1 161 ? -32.134 25.387 0.586 1.00 39.62 161 PRO C N 1
ATOM 7318 C CA . PRO C 1 161 ? -31.384 26.462 -0.084 1.00 39.60 161 PRO C CA 1
ATOM 7319 C C . PRO C 1 161 ? -31.453 27.769 0.687 1.00 39.92 161 PRO C C 1
ATOM 7320 O O . PRO C 1 161 ? -32.529 28.181 1.119 1.00 40.39 161 PRO C O 1
ATOM 7324 N N . LEU C 1 162 ? -30.298 28.407 0.843 1.00 40.16 162 LEU C N 1
ATOM 7325 C CA . LEU C 1 162 ? -30.136 29.614 1.664 1.00 40.50 162 LEU C CA 1
ATOM 7326 C C . LEU C 1 162 ? -29.770 30.883 0.870 1.00 41.31 162 LEU C C 1
ATOM 7327 O O . LEU C 1 162 ? -29.946 32.023 1.370 1.00 40.98 162 LEU C O 1
ATOM 7332 N N . GLU C 1 163 ? -29.257 30.688 -0.352 1.00 42.39 163 GLU C N 1
ATOM 7333 C CA . GLU C 1 163 ? -28.956 31.803 -1.266 1.00 43.55 163 GLU C CA 1
ATOM 7334 C C . GLU C 1 163 ? -30.151 32.764 -1.415 1.00 43.24 163 GLU C C 1
ATOM 7335 O O . GLU C 1 163 ? -31.287 32.361 -1.743 1.00 43.36 163 GLU C O 1
ATOM 7341 N N . GLY C 1 164 ? -29.888 34.029 -1.125 1.00 43.27 164 GLY C N 1
ATOM 7342 C CA . GLY C 1 164 ? -30.857 35.097 -1.303 1.00 43.23 164 GLY C CA 1
ATOM 7343 C C . GLY C 1 164 ? -31.650 35.460 -0.065 1.00 43.43 164 GLY C C 1
ATOM 7344 O O . GLY C 1 164 ? -32.106 36.604 0.076 1.00 43.57 164 GLY C O 1
ATOM 7345 N N . VAL C 1 165 ? -31.823 34.487 0.834 1.00 43.32 165 VAL C N 1
ATOM 7346 C CA . VAL C 1 165 ? -32.629 34.672 2.051 1.00 42.94 165 VAL C CA 1
ATOM 7347 C C . VAL C 1 165 ? -32.127 35.814 2.938 1.00 43.42 165 VAL C C 1
ATOM 7348 O O . VAL C 1 165 ? -32.930 36.611 3.421 1.00 43.37 165 VAL C O 1
ATOM 7352 N N . GLY C 1 166 ? -30.813 35.891 3.156 1.00 44.05 166 GLY C N 1
ATOM 7353 C CA . GLY C 1 166 ? -30.262 36.911 4.046 1.00 45.50 166 GLY C CA 1
ATOM 7354 C C . GLY C 1 166 ? -30.537 38.316 3.537 1.00 46.74 166 GLY C C 1
ATOM 7355 O O . GLY C 1 166 ? -30.948 39.194 4.300 1.00 46.17 166 GLY C O 1
ATOM 7356 N N . GLN C 1 167 ? -30.297 38.498 2.230 1.00 48.23 167 GLN C N 1
ATOM 7357 C CA . GLN C 1 167 ? -30.573 39.727 1.491 1.00 49.52 167 GLN C CA 1
ATOM 7358 C C . GLN C 1 167 ? -32.001 40.198 1.735 1.00 49.22 167 GLN C C 1
ATOM 7359 O O . GLN C 1 167 ? -32.217 41.348 2.080 1.00 49.70 167 GLN C O 1
ATOM 7365 N N . ILE C 1 168 ? -32.967 39.306 1.564 1.00 49.32 168 ILE C N 1
ATOM 7366 C CA . ILE C 1 168 ? -34.359 39.653 1.829 1.00 49.66 168 ILE C CA 1
ATOM 7367 C C . ILE C 1 168 ? -34.536 40.047 3.290 1.00 49.90 168 ILE C C 1
ATOM 7368 O O . ILE C 1 168 ? -35.183 41.072 3.565 1.00 50.28 168 ILE C O 1
ATOM 7373 N N . CYS C 1 169 ? -33.966 39.259 4.222 1.00 49.54 169 CYS C N 1
ATOM 7374 C CA . CYS C 1 169 ? -34.081 39.581 5.662 1.00 49.49 169 CYS C CA 1
ATOM 7375 C C . CYS C 1 169 ? -33.563 40.986 5.954 1.00 49.51 169 CYS C C 1
ATOM 7376 O O . CYS C 1 169 ? -34.172 41.746 6.697 1.00 48.96 169 CYS C O 1
ATOM 7379 N N . HIS C 1 170 ? -32.427 41.313 5.353 1.00 50.29 170 HIS C N 1
ATOM 7380 C CA . HIS C 1 170 ? -31.765 42.590 5.589 1.00 51.68 170 HIS C CA 1
ATOM 7381 C C . HIS C 1 170 ? -32.498 43.771 4.965 1.00 52.23 170 HIS C C 1
ATOM 7382 O O . HIS C 1 170 ? -32.461 44.880 5.527 1.00 51.99 170 HIS C O 1
ATOM 7389 N N . GLN C 1 171 ? -33.185 43.525 3.841 1.00 52.67 171 GLN C N 1
ATOM 7390 C CA . GLN C 1 171 ? -34.101 44.529 3.268 1.00 53.59 171 GLN C CA 1
ATOM 7391 C C . GLN C 1 171 ? -35.183 44.956 4.278 1.00 53.21 171 GLN C C 1
ATOM 7392 O O . GLN C 1 171 ? -35.646 46.095 4.250 1.00 53.03 171 GLN C O 1
ATOM 7398 N N . HIS C 1 172 ? -35.556 44.042 5.175 1.00 53.16 172 HIS C N 1
ATOM 7399 C CA . HIS C 1 172 ? -36.668 44.266 6.114 1.00 53.00 172 HIS C CA 1
ATOM 7400 C C . HIS C 1 172 ? -36.283 44.392 7.598 1.00 52.50 172 HIS C C 1
ATOM 7401 O O . HIS C 1 172 ? -37.135 44.221 8.480 1.00 52.32 172 HIS C O 1
ATOM 7408 N N . ASP C 1 173 ? -35.008 44.685 7.873 1.00 52.28 173 ASP C N 1
ATOM 7409 C CA . ASP C 1 173 ? -34.495 44.810 9.245 1.00 51.91 173 ASP C CA 1
ATOM 7410 C C . ASP C 1 173 ? -34.590 43.523 10.061 1.00 50.66 173 ASP C C 1
ATOM 7411 O O . ASP C 1 173 ? -34.809 43.546 11.286 1.00 50.47 173 ASP C O 1
ATOM 7416 N N . CYS C 1 174 ? -34.427 42.402 9.379 1.00 48.93 174 CYS C N 1
ATOM 7417 C CA . CYS C 1 174 ? -34.573 41.105 10.011 1.00 47.55 174 CYS C CA 1
ATOM 7418 C C . CYS C 1 174 ? -33.210 40.404 10.063 1.00 46.05 174 CYS C C 1
ATOM 7419 O O . CYS C 1 174 ? -32.418 40.491 9.119 1.00 45.64 174 CYS C O 1
ATOM 7422 N N . LEU C 1 175 ? -32.939 39.733 11.180 1.00 44.38 175 LEU C N 1
ATOM 7423 C CA . LEU C 1 175 ? -31.756 38.890 11.325 1.00 42.62 175 LEU C CA 1
ATOM 7424 C C . LEU C 1 175 ? -32.042 37.509 10.820 1.00 41.50 175 LEU C C 1
ATOM 7425 O O . LEU C 1 175 ? -33.096 36.974 11.112 1.00 41.51 175 LEU C O 1
ATOM 7430 N N . LEU C 1 176 ? -31.115 36.946 10.050 1.00 40.38 176 LEU C N 1
ATOM 7431 C CA . LEU C 1 176 ? -31.212 35.549 9.609 1.00 39.61 176 LEU C CA 1
ATOM 7432 C C . LEU C 1 176 ? -30.420 34.611 10.539 1.00 39.33 176 LEU C C 1
ATOM 7433 O O . LEU C 1 176 ? -29.186 34.726 10.640 1.00 39.27 176 LEU C O 1
ATOM 7438 N N . ILE C 1 177 ? -31.133 33.709 11.226 1.00 38.83 177 ILE C N 1
ATOM 7439 C CA . ILE C 1 177 ? -30.471 32.718 12.067 1.00 37.83 177 ILE C CA 1
ATOM 7440 C C . ILE C 1 177 ? -30.643 31.296 11.492 1.00 37.60 177 ILE C C 1
ATOM 7441 O O . ILE C 1 177 ? -31.754 30.860 11.130 1.00 38.08 177 ILE C O 1
ATOM 7446 N N . VAL C 1 178 ? -29.527 30.573 11.389 1.00 36.23 178 VAL C N 1
ATOM 7447 C CA . VAL C 1 178 ? -29.490 29.298 10.673 1.00 34.90 178 VAL C CA 1
ATOM 7448 C C . VAL C 1 178 ? -28.931 28.160 11.540 1.00 34.88 178 VAL C C 1
ATOM 7449 O O . VAL C 1 178 ? -27.931 28.302 12.246 1.00 34.69 178 VAL C O 1
ATOM 7453 N N . ASP C 1 179 ? -29.613 27.021 11.470 1.00 34.31 179 ASP C N 1
ATOM 7454 C CA . ASP C 1 179 ? -29.225 25.841 12.148 1.00 33.25 179 ASP C CA 1
ATOM 7455 C C . ASP C 1 179 ? -28.443 25.068 11.138 1.00 32.64 179 ASP C C 1
ATOM 7456 O O . ASP C 1 179 ? -29.010 24.468 10.234 1.00 32.35 179 ASP C O 1
ATOM 7461 N N . ALA C 1 180 ? -27.121 25.056 11.296 1.00 32.28 180 ALA C N 1
ATOM 7462 C CA . ALA C 1 180 ? -26.263 24.279 10.380 1.00 31.07 180 ALA C CA 1
ATOM 7463 C C . ALA C 1 180 ? -25.690 23.018 11.015 1.00 30.15 180 ALA C C 1
ATOM 7464 O O . ALA C 1 180 ? -24.662 22.509 10.555 1.00 30.47 180 ALA C O 1
ATOM 7466 N N . VAL C 1 181 ? -26.363 22.499 12.033 1.00 29.40 181 VAL C N 1
ATOM 7467 C CA . VAL C 1 181 ? -25.870 21.351 12.803 1.00 29.05 181 VAL C CA 1
ATOM 7468 C C . VAL C 1 181 ? -25.625 20.091 11.972 1.00 29.77 181 VAL C C 1
ATOM 7469 O O . VAL C 1 181 ? -24.635 19.363 12.202 1.00 30.17 181 VAL C O 1
ATOM 7473 N N . ALA C 1 182 ? -26.521 19.795 11.029 1.00 30.28 182 ALA C N 1
ATOM 7474 C CA . ALA C 1 182 ? -26.374 18.554 10.250 1.00 30.22 182 ALA C CA 1
ATOM 7475 C C . ALA C 1 182 ? -25.725 18.763 8.870 1.00 30.83 182 ALA C C 1
ATOM 7476 O O . ALA C 1 182 ? -25.392 17.777 8.152 1.00 30.92 182 ALA C O 1
ATOM 7478 N N . SER C 1 183 ? -25.547 20.036 8.499 1.00 30.63 183 SER C N 1
ATOM 7479 C CA . SER C 1 183 ? -25.145 20.350 7.153 1.00 31.02 183 SER C CA 1
ATOM 7480 C C . SER C 1 183 ? -23.663 20.698 7.062 1.00 31.62 183 SER C C 1
ATOM 7481 O O . SER C 1 183 ? -22.999 20.276 6.137 1.00 31.78 183 SER C O 1
ATOM 7484 N N . LEU C 1 184 ? -23.151 21.460 8.028 1.00 31.89 184 LEU C N 1
ATOM 7485 C CA . LEU C 1 184 ? -21.798 21.991 7.940 1.00 31.61 184 LEU C CA 1
ATOM 7486 C C . LEU C 1 184 ? -20.779 20.927 7.655 1.00 31.94 184 LEU C C 1
ATOM 7487 O O . LEU C 1 184 ? -20.830 19.845 8.272 1.00 32.38 184 LEU C O 1
ATOM 7492 N N . CYS C 1 185 ? -19.858 21.227 6.720 1.00 31.97 185 CYS C N 1
ATOM 7493 C CA . CYS C 1 185 ? -18.745 20.326 6.311 1.00 32.03 185 CYS C CA 1
ATOM 7494 C C . CYS C 1 185 ? -19.239 19.145 5.537 1.00 32.43 185 CYS C C 1
ATOM 7495 O O . CYS C 1 185 ? -18.477 18.211 5.229 1.00 32.97 185 CYS C O 1
ATOM 7498 N N . GLY C 1 186 ? -20.530 19.165 5.231 1.00 32.99 186 GLY C N 1
ATOM 7499 C CA . GLY C 1 186 ? -21.158 18.123 4.417 1.00 32.91 186 GLY C CA 1
ATOM 7500 C C . GLY C 1 186 ? -21.610 18.670 3.071 1.00 33.28 186 GLY C C 1
ATOM 7501 O O . GLY C 1 186 ? -21.726 17.915 2.100 1.00 33.14 186 GLY C O 1
ATOM 7502 N N . VAL C 1 187 ? -21.854 19.979 3.021 1.00 33.13 187 VAL C N 1
ATOM 7503 C CA . VAL C 1 187 ? -22.291 20.660 1.806 1.00 33.84 187 VAL C CA 1
ATOM 7504 C C . VAL C 1 187 ? -21.709 22.065 1.890 1.00 34.77 187 VAL C C 1
ATOM 7505 O O . VAL C 1 187 ? -21.399 22.518 2.995 1.00 35.45 187 VAL C O 1
ATOM 7509 N N . PRO C 1 188 ? -21.566 22.765 0.748 1.00 34.81 188 PRO C N 1
ATOM 7510 C CA . PRO C 1 188 ? -21.042 24.118 0.831 1.00 34.95 188 PRO C CA 1
ATOM 7511 C C . PRO C 1 188 ? -21.852 25.005 1.764 1.00 35.11 188 PRO C C 1
ATOM 7512 O O . PRO C 1 188 ? -23.097 24.924 1.811 1.00 35.63 188 PRO C O 1
ATOM 7516 N N . PHE C 1 189 ? -21.151 25.859 2.490 1.00 34.64 189 PHE C N 1
ATOM 7517 C CA . PHE C 1 189 ? -21.805 26.794 3.376 1.00 34.44 189 PHE C CA 1
ATOM 7518 C C . PHE C 1 189 ? -20.941 28.028 3.445 1.00 34.82 189 PHE C C 1
ATOM 7519 O O . PHE C 1 189 ? -19.722 27.903 3.602 1.00 35.16 189 PHE C O 1
ATOM 7527 N N . TYR C 1 190 ? -21.562 29.203 3.336 1.00 35.26 190 TYR C N 1
ATOM 7528 C CA . TYR C 1 190 ? -20.832 30.470 3.328 1.00 36.12 190 TYR C CA 1
ATOM 7529 C C . TYR C 1 190 ? -21.584 31.473 4.151 1.00 36.84 190 TYR C C 1
ATOM 7530 O O . TYR C 1 190 ? -22.496 32.136 3.663 1.00 37.90 190 TYR C O 1
ATOM 7539 N N . MET C 1 191 ? -21.219 31.611 5.408 1.00 37.29 191 MET C N 1
ATOM 7540 C CA . MET C 1 191 ? -22.026 32.433 6.268 1.00 37.71 191 MET C CA 1
ATOM 7541 C C . MET C 1 191 ? -22.062 33.847 5.743 1.00 38.77 191 MET C C 1
ATOM 7542 O O . MET C 1 191 ? -23.145 34.409 5.610 1.00 39.02 191 MET C O 1
ATOM 7547 N N . ASP C 1 192 ? -20.889 34.420 5.447 1.00 40.26 192 ASP C N 1
ATOM 7548 C CA . ASP C 1 192 ? -20.789 35.853 5.064 1.00 41.36 192 ASP C CA 1
ATOM 7549 C C . ASP C 1 192 ? -21.401 36.160 3.694 1.00 41.94 192 ASP C C 1
ATOM 7550 O O . ASP C 1 192 ? -22.244 37.052 3.574 1.00 41.60 192 ASP C O 1
ATOM 7555 N N . LYS C 1 193 ? -21.026 35.366 2.699 1.00 42.71 193 LYS C N 1
ATOM 7556 C CA . LYS C 1 193 ? -21.569 35.486 1.349 1.00 43.88 193 LYS C CA 1
ATOM 7557 C C . LYS C 1 193 ? -23.093 35.389 1.340 1.00 43.15 193 LYS C C 1
ATOM 7558 O O . LYS C 1 193 ? -23.757 36.054 0.534 1.00 43.44 193 LYS C O 1
ATOM 7564 N N . TRP C 1 194 ? -23.640 34.556 2.230 1.00 42.20 194 TRP C N 1
ATOM 7565 C CA . TRP C 1 194 ? -25.088 34.305 2.258 1.00 40.75 194 TRP C CA 1
ATOM 7566 C C . TRP C 1 194 ? -25.832 35.215 3.215 1.00 40.89 194 TRP C C 1
ATOM 7567 O O . TRP C 1 194 ? -27.035 35.015 3.450 1.00 40.75 194 TRP C O 1
ATOM 7578 N N . GLU C 1 195 ? -25.130 36.236 3.720 1.00 40.95 195 GLU C N 1
ATOM 7579 C CA . GLU C 1 195 ? -25.746 37.294 4.516 1.00 41.75 195 GLU C CA 1
ATOM 7580 C C . GLU C 1 195 ? -26.471 36.705 5.756 1.00 40.94 195 GLU C C 1
ATOM 7581 O O . GLU C 1 195 ? -27.568 37.153 6.120 1.00 41.42 195 GLU C O 1
ATOM 7587 N N . ILE C 1 196 ? -25.841 35.698 6.387 1.00 39.43 196 ILE C N 1
ATOM 7588 C CA . ILE C 1 196 ? -26.345 35.036 7.603 1.00 38.10 196 ILE C CA 1
ATOM 7589 C C . ILE C 1 196 ? -25.771 35.694 8.869 1.00 37.99 196 ILE C C 1
ATOM 7590 O O . ILE C 1 196 ? -24.547 35.893 8.984 1.00 37.66 196 ILE C O 1
ATOM 7595 N N . ASP C 1 197 ? -26.653 36.018 9.813 1.00 37.55 197 ASP C N 1
ATOM 7596 C CA . ASP C 1 197 ? -26.275 36.761 11.020 1.00 37.52 197 ASP C CA 1
ATOM 7597 C C . ASP C 1 197 ? -25.940 35.909 12.253 1.00 37.10 197 ASP C C 1
ATOM 7598 O O . ASP C 1 197 ? -25.336 36.426 13.198 1.00 37.06 197 ASP C O 1
ATOM 7603 N N . ALA C 1 198 ? -26.382 34.640 12.256 1.00 36.31 198 ALA C N 1
ATOM 7604 C CA . ALA C 1 198 ? -26.287 33.761 13.441 1.00 35.68 198 ALA C CA 1
ATOM 7605 C C . ALA C 1 198 ? -26.385 32.318 13.013 1.00 35.10 198 ALA C C 1
ATOM 7606 O O . ALA C 1 198 ? -27.368 31.912 12.375 1.00 35.90 198 ALA C O 1
ATOM 7608 N N . VAL C 1 199 ? -25.352 31.551 13.331 1.00 33.59 199 VAL C N 1
ATOM 7609 C CA . VAL C 1 199 ? -25.298 30.161 12.948 1.00 32.48 199 VAL C CA 1
ATOM 7610 C C . VAL C 1 199 ? -24.721 29.317 14.129 1.00 32.26 199 VAL C C 1
ATOM 7611 O O . VAL C 1 199 ? -24.042 29.863 14.987 1.00 31.65 199 VAL C O 1
ATOM 7615 N N . TYR C 1 200 ? -25.015 28.006 14.155 1.00 31.61 200 TYR C N 1
ATOM 7616 C CA . TYR C 1 200 ? -24.401 27.087 15.105 1.00 31.55 200 TYR C CA 1
ATOM 7617 C C . TYR C 1 200 ? -24.318 25.718 14.438 1.00 31.67 200 TYR C C 1
ATOM 7618 O O . TYR C 1 200 ? -25.117 25.429 13.525 1.00 32.01 200 TYR C O 1
ATOM 7627 N N . THR C 1 201 ? -23.323 24.907 14.818 1.00 30.95 201 THR C N 1
ATOM 7628 C CA . THR C 1 201 ? -23.299 23.512 14.383 1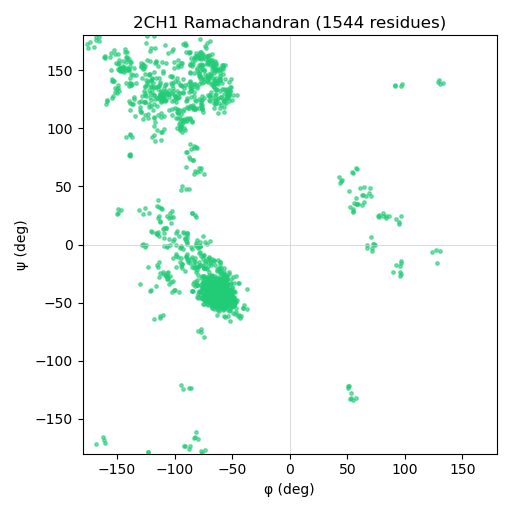.00 30.88 201 THR C CA 1
ATOM 7629 C C . THR C 1 201 ? -23.260 22.577 15.587 1.00 30.82 201 THR C C 1
ATOM 7630 O O . THR C 1 201 ? -23.230 23.010 16.732 1.00 29.71 201 THR C O 1
ATOM 7634 N N . GLY C 1 202 ? -23.208 21.280 15.274 1.00 31.11 202 GLY C N 1
ATOM 7635 C CA . GLY C 1 202 ? -23.032 20.246 16.262 1.00 32.01 202 GLY C CA 1
ATOM 7636 C C . GLY C 1 202 ? -21.673 19.626 16.145 1.00 32.32 202 GLY C C 1
ATOM 7637 O O . GLY C 1 202 ? -21.196 19.340 15.047 1.00 33.62 202 GLY C O 1
ATOM 7638 N N . ALA C 1 203 ? -21.037 19.446 17.286 1.00 32.09 203 ALA C N 1
ATOM 7639 C CA . ALA C 1 203 ? -19.758 18.784 17.356 1.00 31.93 203 ALA C CA 1
ATOM 7640 C C . ALA C 1 203 ? -19.838 17.338 16.838 1.00 31.82 203 ALA C C 1
ATOM 7641 O O . ALA C 1 203 ? -18.996 16.912 16.054 1.00 31.59 203 ALA C O 1
ATOM 7643 N N . GLN C 1 204 ? -20.865 16.603 17.267 1.00 31.64 204 GLN C N 1
ATOM 7644 C CA . GLN C 1 204 ? -20.951 15.153 17.071 1.00 31.77 204 GLN C CA 1
ATOM 7645 C C . GLN C 1 204 ? -21.625 14.777 15.775 1.00 32.06 204 GLN C C 1
ATOM 7646 O O . GLN C 1 204 ? -21.903 13.608 15.545 1.00 32.30 204 GLN C O 1
ATOM 7652 N N . LYS C 1 205 ? -21.933 15.768 14.954 1.00 32.53 205 LYS C N 1
ATOM 7653 C CA . LYS C 1 205 ? -22.449 15.488 13.635 1.00 33.15 205 LYS C CA 1
ATOM 7654 C C . LYS C 1 205 ? -21.310 15.249 12.593 1.00 33.15 205 LYS C C 1
ATOM 7655 O O . LYS C 1 205 ? -20.456 14.361 12.806 1.00 32.88 205 LYS C O 1
ATOM 7661 N N . VAL C 1 206 ? -21.273 16.015 11.505 1.00 33.43 206 VAL C N 1
ATOM 7662 C CA . VAL C 1 206 ? -20.275 15.784 10.413 1.00 33.83 206 VAL C CA 1
ATOM 7663 C C . VAL C 1 206 ? -18.785 15.832 10.896 1.00 33.57 206 VAL C C 1
ATOM 7664 O O . VAL C 1 206 ? -18.007 14.918 10.603 1.00 32.81 206 VAL C O 1
ATOM 7668 N N . LEU C 1 207 ? -18.468 16.884 11.659 1.00 33.23 207 LEU C N 1
ATOM 7669 C CA . LEU C 1 207 ? -17.192 17.107 12.380 1.00 33.28 207 LEU C CA 1
ATOM 7670 C C . LEU C 1 207 ? -16.465 15.923 13.021 1.00 32.92 207 LEU C C 1
ATOM 7671 O O . LEU C 1 207 ? -15.218 15.898 12.979 1.00 33.20 207 LEU C O 1
ATOM 7676 N N . GLY C 1 208 ? -17.205 14.965 13.611 1.00 32.13 208 GLY C N 1
ATOM 7677 C CA . GLY C 1 208 ? -16.563 13.829 14.307 1.00 30.81 208 GLY C CA 1
ATOM 7678 C C . GLY C 1 208 ? -15.873 14.256 15.609 1.00 30.28 208 GLY C C 1
ATOM 7679 O O . GLY C 1 208 ? -14.780 13.805 15.937 1.00 29.88 208 GLY C O 1
ATOM 7680 N N . ALA C 1 209 ? -16.535 15.129 16.357 1.00 29.47 209 ALA C N 1
ATOM 7681 C CA . ALA C 1 209 ? -16.035 15.597 17.638 1.00 28.96 209 ALA C CA 1
ATOM 7682 C C . ALA C 1 209 ? -17.037 15.140 18.697 1.00 29.09 209 ALA C C 1
ATOM 7683 O O . ALA C 1 209 ? -18.211 14.888 18.369 1.00 29.00 209 ALA C O 1
ATOM 7685 N N . PRO C 1 210 ? -16.592 15.014 19.967 1.00 28.72 210 PRO C N 1
ATOM 7686 C CA . PRO C 1 210 ? -17.519 14.534 21.011 1.00 27.98 210 PRO C CA 1
ATOM 7687 C C . PRO C 1 210 ? -18.566 15.586 21.350 1.00 27.51 210 PRO C C 1
ATOM 7688 O O . PRO C 1 210 ? -18.248 16.798 21.365 1.00 27.12 210 PRO C O 1
ATOM 7692 N N . PRO C 1 211 ? -19.808 15.137 21.642 1.00 26.80 211 PRO C N 1
ATOM 7693 C CA . PRO C 1 211 ? -20.906 16.068 22.002 1.00 26.22 211 PRO C CA 1
ATOM 7694 C C . PRO C 1 211 ? -20.678 16.855 23.303 1.00 25.54 211 PRO C C 1
ATOM 7695 O O . PRO C 1 211 ? -19.914 16.437 24.177 1.00 25.26 211 PRO C O 1
ATOM 7699 N N . GLY C 1 212 ? -21.337 17.996 23.426 1.00 25.58 212 GLY C N 1
ATOM 7700 C CA . GLY C 1 212 ? -21.313 18.746 24.680 1.00 25.75 212 GLY C CA 1
ATOM 7701 C C . GLY C 1 212 ? -20.924 20.201 24.521 1.00 26.41 212 GLY C C 1
ATOM 7702 O O . GLY C 1 212 ? -21.129 21.011 25.411 1.00 26.20 212 GLY C O 1
ATOM 7703 N N . ILE C 1 213 ? -20.345 20.528 23.366 1.00 27.10 213 ILE C N 1
ATOM 7704 C CA . ILE C 1 213 ? -19.908 21.890 23.112 1.00 27.15 213 ILE C CA 1
ATOM 7705 C C . ILE C 1 213 ? -20.359 22.327 21.728 1.00 26.90 213 ILE C C 1
ATOM 7706 O O . ILE C 1 213 ? -20.289 21.541 20.776 1.00 26.64 213 ILE C O 1
ATOM 7711 N N . THR C 1 214 ? -20.823 23.575 21.617 1.00 26.72 214 THR C N 1
ATOM 7712 C CA . THR C 1 214 ? -21.475 23.994 20.390 1.00 26.59 214 THR C CA 1
ATOM 7713 C C . THR C 1 214 ? -20.812 25.207 19.766 1.00 26.67 214 THR C C 1
ATOM 7714 O O . THR C 1 214 ? -20.877 26.301 20.326 1.00 26.70 214 THR C O 1
ATOM 7718 N N . PRO C 1 215 ? -20.181 25.018 18.594 1.00 27.05 215 PRO C N 1
ATOM 7719 C CA . PRO C 1 215 ? -19.629 26.162 17.847 1.00 27.59 215 PRO C CA 1
ATOM 7720 C C . PRO C 1 215 ? -20.734 27.086 17.363 1.00 29.28 215 PRO C C 1
ATOM 7721 O O . PRO C 1 215 ? -21.761 26.621 16.835 1.00 29.50 215 PRO C O 1
ATOM 7725 N N . ILE C 1 216 ? -20.493 28.385 17.521 1.00 30.89 216 ILE C N 1
ATOM 7726 C CA . ILE C 1 216 ? -21.423 29.427 17.216 1.00 32.16 216 ILE C CA 1
ATOM 7727 C C . ILE C 1 216 ? -20.743 30.622 16.524 1.00 33.15 216 ILE C C 1
ATOM 7728 O O . ILE C 1 216 ? -19.531 30.859 16.703 1.00 33.53 216 ILE C O 1
ATOM 7733 N N . SER C 1 217 ? -21.514 31.371 15.730 1.00 34.03 217 SER C N 1
ATOM 7734 C CA . SER C 1 217 ? -21.021 32.642 15.142 1.00 34.68 217 SER C CA 1
ATOM 7735 C C . SER C 1 217 ? -22.144 33.635 14.924 1.00 35.06 217 SER C C 1
ATOM 7736 O O . SER C 1 217 ? -23.190 33.266 14.367 1.00 35.22 217 SER C O 1
ATOM 7739 N N . ILE C 1 218 ? -21.947 34.869 15.384 1.00 35.52 218 ILE C N 1
ATOM 7740 C CA . ILE C 1 218 ? -22.907 35.939 15.116 1.00 36.58 218 ILE C CA 1
ATOM 7741 C C . ILE C 1 218 ? -22.251 37.116 14.377 1.00 37.87 218 ILE C C 1
ATOM 7742 O O . ILE C 1 218 ? -21.061 37.414 14.592 1.00 38.63 218 ILE C O 1
ATOM 7747 N N . SER C 1 219 ? -23.020 37.775 13.508 1.00 38.18 219 SER C N 1
ATOM 7748 C CA . SER C 1 219 ? -22.510 38.872 12.672 1.00 38.62 219 SER C CA 1
ATOM 7749 C C . SER C 1 219 ? -22.453 40.174 13.490 1.00 38.86 219 SER C C 1
ATOM 7750 O O . SER C 1 219 ? -23.122 40.261 14.521 1.00 39.13 219 SER C O 1
ATOM 7753 N N . PRO C 1 220 ? -21.686 41.194 13.025 1.00 39.43 220 PRO C N 1
ATOM 7754 C CA . PRO C 1 220 ? -21.660 42.479 13.743 1.00 39.84 220 PRO C CA 1
ATOM 7755 C C . PRO C 1 220 ? -23.060 43.050 13.924 1.00 40.85 220 PRO C C 1
ATOM 7756 O O . PRO C 1 220 ? -23.359 43.678 14.960 1.00 40.81 220 PRO C O 1
ATOM 7760 N N . LYS C 1 221 ? -23.924 42.791 12.940 1.00 41.88 221 LYS C N 1
ATOM 7761 C CA . LYS C 1 221 ? -25.323 43.227 13.000 1.00 42.57 221 LYS C CA 1
ATOM 7762 C C . LYS C 1 221 ? -26.041 42.574 14.200 1.00 42.43 221 LYS C C 1
ATOM 7763 O O . LYS C 1 221 ? -26.652 43.276 15.031 1.00 42.83 221 LYS C O 1
ATOM 7769 N N . ALA C 1 222 ? -25.953 41.240 14.299 1.00 42.05 222 ALA C N 1
ATOM 7770 C CA . ALA C 1 222 ? -26.566 40.501 15.416 1.00 41.59 222 ALA C CA 1
ATOM 7771 C C . ALA C 1 222 ? -25.945 40.962 16.727 1.00 41.47 222 ALA C C 1
ATOM 7772 O O . ALA C 1 222 ? -26.635 41.175 17.726 1.00 41.24 222 ALA C O 1
ATOM 7774 N N . LEU C 1 223 ? -24.631 41.132 16.717 1.00 41.36 223 LEU C N 1
ATOM 7775 C CA . LEU C 1 223 ? -23.937 41.616 17.911 1.00 42.17 223 LEU C CA 1
ATOM 7776 C C . LEU C 1 223 ? -24.503 42.957 18.394 1.00 42.98 223 LEU C C 1
ATOM 7777 O O . LEU C 1 223 ? -24.855 43.116 19.575 1.00 43.03 223 LEU C O 1
ATOM 7782 N N . ASP C 1 224 ? -24.609 43.913 17.461 1.00 43.98 224 ASP C N 1
ATOM 7783 C CA . ASP C 1 224 ? -25.142 45.241 17.759 1.00 44.60 224 ASP C CA 1
ATOM 7784 C C . ASP C 1 224 ? -26.581 45.176 18.283 1.00 43.91 224 ASP C C 1
ATOM 7785 O O . ASP C 1 224 ? -26.949 45.916 19.207 1.00 43.53 224 ASP C O 1
ATOM 7790 N N . VAL C 1 225 ? -27.381 44.276 17.706 1.00 43.56 225 VAL C N 1
ATOM 7791 C CA . VAL C 1 225 ? -28.724 44.015 18.225 1.00 43.35 225 VAL C CA 1
ATOM 7792 C C . VAL C 1 225 ? -28.687 43.624 19.711 1.00 43.52 225 VAL C C 1
ATOM 7793 O O . VAL C 1 225 ? -29.515 44.104 20.510 1.00 43.78 225 VAL C O 1
ATOM 7797 N N . ILE C 1 226 ? -27.723 42.766 20.070 1.00 43.31 226 ILE C N 1
ATOM 7798 C CA . ILE C 1 226 ? -27.594 42.297 21.453 1.00 42.98 226 ILE C CA 1
ATOM 7799 C C . ILE C 1 226 ? -27.143 43.444 22.366 1.00 43.35 226 ILE C C 1
ATOM 7800 O O . ILE C 1 226 ? -27.731 43.663 23.445 1.00 43.10 226 ILE C O 1
ATOM 7805 N N . ARG C 1 227 ? -26.110 44.173 21.938 1.00 44.02 227 ARG C N 1
ATOM 7806 C CA . ARG C 1 227 ? -25.634 45.333 22.711 1.00 45.50 227 ARG C CA 1
ATOM 7807 C C . ARG C 1 227 ? -26.732 46.360 22.991 1.00 46.34 227 ARG C C 1
ATOM 7808 O O . ARG C 1 227 ? -26.696 47.015 24.024 1.00 46.73 227 ARG C O 1
ATOM 7816 N N . ASN C 1 228 ? -27.716 46.466 22.094 1.00 47.71 228 ASN C N 1
ATOM 7817 C CA . ASN C 1 228 ? -28.791 47.451 22.214 1.00 48.82 228 ASN C CA 1
ATOM 7818 C C . ASN C 1 228 ? -30.125 46.977 22.812 1.00 49.47 228 ASN C C 1
ATOM 7819 O O . ASN C 1 228 ? -31.130 47.705 22.759 1.00 50.15 228 ASN C O 1
ATOM 7824 N N . ARG C 1 229 ? -30.163 45.786 23.402 1.00 49.81 229 ARG C N 1
ATOM 7825 C CA . ARG C 1 229 ? -31.430 45.372 24.024 1.00 50.14 229 ARG C CA 1
ATOM 7826 C C . ARG C 1 229 ? -31.808 46.196 25.249 1.00 50.79 229 ARG C C 1
ATOM 7827 O O . ARG C 1 229 ? -30.947 46.740 25.949 1.00 50.56 229 ARG C O 1
ATOM 7835 N N . ARG C 1 230 ? -33.112 46.291 25.468 1.00 51.70 230 ARG C N 1
ATOM 7836 C CA . ARG C 1 230 ? -33.697 47.096 26.534 1.00 53.00 230 ARG C CA 1
ATOM 7837 C C . ARG C 1 230 ? -33.520 46.423 27.893 1.00 52.40 230 ARG C C 1
ATOM 7838 O O . ARG C 1 230 ? -33.410 47.096 28.923 1.00 52.14 230 ARG C O 1
ATOM 7846 N N . THR C 1 231 ? -33.530 45.087 27.872 1.00 51.75 231 THR C N 1
ATOM 7847 C CA . THR C 1 231 ? -33.507 44.243 29.078 1.00 50.76 231 THR C CA 1
ATOM 7848 C C . THR C 1 231 ? -32.410 43.199 28.960 1.00 49.55 231 THR C C 1
ATOM 7849 O O . THR C 1 231 ? -32.028 42.809 27.842 1.00 49.79 231 THR C O 1
ATOM 7853 N N . LYS C 1 232 ? -31.908 42.741 30.102 1.00 47.96 232 LYS C N 1
ATOM 7854 C CA . LYS C 1 232 ? -30.941 41.623 30.126 1.00 46.77 232 LYS C CA 1
ATOM 7855 C C . LYS C 1 232 ? -31.533 40.343 29.551 1.00 44.89 232 LYS C C 1
ATOM 7856 O O . LYS C 1 232 ? -32.698 40.054 29.755 1.00 44.81 232 LYS C O 1
ATOM 7862 N N . SER C 1 233 ? -30.729 39.595 28.812 1.00 43.21 233 SER C N 1
ATOM 7863 C CA . SER C 1 233 ? -31.181 38.310 28.310 1.00 41.88 233 SER C CA 1
ATOM 7864 C C . SER C 1 233 ? -31.401 37.353 29.505 1.00 41.30 233 SER C C 1
ATOM 7865 O O . SER C 1 233 ? -30.802 37.500 30.576 1.00 40.84 233 SER C O 1
ATOM 7868 N N . LYS C 1 234 ? -32.293 36.395 29.328 1.00 40.68 234 LYS C N 1
ATOM 7869 C CA . LYS C 1 234 ? -32.750 35.588 30.448 1.00 40.02 234 LYS C CA 1
ATOM 7870 C C . LYS C 1 234 ? -31.708 34.646 31.090 1.00 38.47 234 LYS C C 1
ATOM 7871 O O . LYS C 1 234 ? -31.797 34.348 32.294 1.00 38.02 234 LYS C O 1
ATOM 7877 N N . VAL C 1 235 ? -30.715 34.213 30.303 1.00 36.64 235 VAL C N 1
ATOM 7878 C CA . VAL C 1 235 ? -29.784 33.170 30.735 1.00 34.59 235 VAL C CA 1
ATOM 7879 C C . VAL C 1 235 ? -28.352 33.675 30.796 1.00 33.98 235 VAL C C 1
ATOM 7880 O O . VAL C 1 235 ? -27.709 33.940 29.753 1.00 33.96 235 VAL C O 1
ATOM 7884 N N . PHE C 1 236 ? -27.845 33.817 32.018 1.00 32.56 236 PHE C N 1
ATOM 7885 C CA . PHE C 1 236 ? -26.498 34.311 32.226 1.00 31.98 236 PHE C CA 1
ATOM 7886 C C . PHE C 1 236 ? -25.465 33.411 31.542 1.00 32.01 236 PHE C C 1
ATOM 7887 O O . PHE C 1 236 ? -24.500 33.873 30.885 1.00 32.04 236 PHE C O 1
ATOM 7895 N N . TYR C 1 237 ? -25.702 32.108 31.682 1.00 31.43 237 TYR C N 1
ATOM 7896 C CA . TYR C 1 237 ? -24.828 31.062 31.210 1.00 29.95 237 TYR C CA 1
ATOM 7897 C C . TYR C 1 237 ? -24.489 31.165 29.729 1.00 30.37 237 TYR C C 1
ATOM 7898 O O . TYR C 1 237 ? -23.399 30.759 29.331 1.00 30.80 237 TYR C O 1
ATOM 7907 N N . TRP C 1 238 ? -25.425 31.619 28.893 1.00 30.42 238 TRP C N 1
ATOM 7908 C CA . TRP C 1 238 ? -25.097 31.837 27.488 1.00 30.72 238 TRP C CA 1
ATOM 7909 C C . TRP C 1 238 ? -25.433 33.264 27.014 1.00 31.21 238 TRP C C 1
ATOM 7910 O O . TRP C 1 238 ? -25.786 33.494 25.856 1.00 31.20 238 TRP C O 1
ATOM 7921 N N . ASP C 1 239 ? -25.322 34.218 27.935 1.00 31.89 239 ASP C N 1
ATOM 7922 C CA . ASP C 1 239 ? -25.296 35.634 27.568 1.00 32.36 239 ASP C CA 1
ATOM 7923 C C . ASP C 1 239 ? -24.051 35.837 26.704 1.00 32.14 239 ASP C C 1
ATOM 7924 O O . ASP C 1 239 ? -22.902 35.668 27.179 1.00 32.54 239 ASP C O 1
ATOM 7929 N N . LEU C 1 240 ? -24.281 36.153 25.432 1.00 31.92 240 LEU C N 1
ATOM 7930 C CA . LEU C 1 240 ? -23.187 36.198 24.446 1.00 31.56 240 LEU C CA 1
ATOM 7931 C C . LEU C 1 240 ? -22.271 37.411 24.605 1.00 32.17 240 LEU C C 1
ATOM 7932 O O . LEU C 1 240 ? -21.173 37.412 24.053 1.00 33.13 240 LEU C O 1
ATOM 7937 N N . LEU C 1 241 ? -22.681 38.421 25.376 1.00 32.45 241 LEU C N 1
ATOM 7938 C CA . LEU C 1 241 ? -21.761 39.506 25.679 1.00 33.11 241 LEU C CA 1
ATOM 7939 C C . LEU C 1 241 ? -20.690 39.029 26.652 1.00 33.55 241 LEU C C 1
ATOM 7940 O O . LEU C 1 241 ? -19.480 39.293 26.464 1.00 34.18 241 LEU C O 1
ATOM 7945 N N . LEU C 1 242 ? -21.131 38.300 27.679 1.00 33.69 242 LEU C N 1
ATOM 7946 C CA . LEU C 1 242 ? -20.240 37.749 28.694 1.00 33.51 242 LEU C CA 1
ATOM 7947 C C . LEU C 1 242 ? -19.463 36.548 28.141 1.00 33.94 242 LEU C C 1
ATOM 7948 O O . LEU C 1 242 ? -18.252 36.423 28.349 1.00 34.45 242 LEU C O 1
ATOM 7953 N N . LEU C 1 243 ? -20.144 35.664 27.425 1.00 34.00 243 LEU C N 1
ATOM 7954 C CA . LEU C 1 243 ? -19.459 34.509 26.841 1.00 34.41 243 LEU C CA 1
ATOM 7955 C C . LEU C 1 243 ? -18.395 34.863 25.749 1.00 34.41 243 LEU C C 1
ATOM 7956 O O . LEU C 1 243 ? -17.248 34.326 25.741 1.00 34.50 243 LEU C O 1
ATOM 7961 N N . GLY C 1 244 ? -18.773 35.746 24.821 1.00 33.84 244 GLY C N 1
ATOM 7962 C CA . GLY C 1 244 ? -17.801 36.297 23.879 1.00 33.31 244 GLY C CA 1
ATOM 7963 C C . GLY C 1 244 ? -16.664 37.071 24.533 1.00 33.02 244 GLY C C 1
ATOM 7964 O O . GLY C 1 244 ? -15.555 37.110 23.998 1.00 33.41 244 GLY C O 1
ATOM 7965 N N . ASN C 1 245 ? -16.916 37.684 25.686 1.00 32.72 245 ASN C N 1
ATOM 7966 C CA . ASN C 1 245 ? -15.813 38.340 26.402 1.00 33.26 245 ASN C CA 1
ATOM 7967 C C . ASN C 1 245 ? -14.746 37.335 26.847 1.00 33.41 245 ASN C C 1
ATOM 7968 O O . ASN C 1 245 ? -13.562 37.492 26.535 1.00 33.81 245 ASN C O 1
ATOM 7973 N N . TYR C 1 246 ? -15.163 36.283 27.559 1.00 32.98 246 TYR C N 1
ATOM 7974 C CA . TYR C 1 246 ? -14.203 35.241 27.934 1.00 32.46 246 TYR C CA 1
ATOM 7975 C C . TYR C 1 246 ? -13.517 34.588 26.719 1.00 32.19 246 TYR C C 1
ATOM 7976 O O . TYR C 1 246 ? -12.358 34.219 26.780 1.00 32.35 246 TYR C O 1
ATOM 7985 N N . TRP C 1 247 ? -14.227 34.442 25.611 1.00 32.28 247 TRP C N 1
ATOM 7986 C CA . TRP C 1 247 ? -13.621 33.872 24.407 1.00 32.78 247 TRP C CA 1
ATOM 7987 C C . TRP C 1 247 ? -12.723 34.894 23.653 1.00 33.82 247 TRP C C 1
ATOM 7988 O O . TRP C 1 247 ? -12.099 34.563 22.626 1.00 33.71 247 TRP C O 1
ATOM 7999 N N . GLY C 1 248 ? -12.647 36.121 24.169 1.00 34.97 248 GLY C N 1
ATOM 8000 C CA . GLY C 1 248 ? -11.759 37.124 23.567 1.00 36.41 248 GLY C CA 1
ATOM 8001 C C . GLY C 1 248 ? -12.285 37.562 22.204 1.00 37.40 248 GLY C C 1
ATOM 8002 O O . GLY C 1 248 ? -11.543 37.566 21.214 1.00 37.16 248 GLY C O 1
ATOM 8003 N N . CYS C 1 249 ? -13.578 37.888 22.141 1.00 37.75 249 CYS C N 1
ATOM 8004 C CA . CYS C 1 249 ? -14.199 38.207 20.863 1.00 38.80 249 CYS C CA 1
ATOM 8005 C C . CYS C 1 249 ? -14.318 39.733 20.739 1.00 39.35 249 CYS C C 1
ATOM 8006 O O . CYS C 1 249 ? -14.644 40.271 19.680 1.00 39.61 249 CYS C O 1
ATOM 8009 N N . TYR C 1 250 ? -14.082 40.419 21.848 1.00 40.06 250 TYR C N 1
ATOM 8010 C CA . TYR C 1 250 ? -14.337 41.836 21.919 1.00 40.84 250 TYR C CA 1
ATOM 8011 C C . TYR C 1 250 ? -13.084 42.594 22.347 1.00 42.10 250 TYR C C 1
ATOM 8012 O O . TYR C 1 250 ? -12.051 41.983 22.679 1.00 42.46 250 TYR C O 1
ATOM 8021 N N . ASP C 1 251 ? -13.161 43.927 22.324 1.00 43.26 251 ASP C N 1
ATOM 8022 C CA . ASP C 1 251 ? -12.026 44.739 22.743 1.00 44.21 251 ASP C CA 1
ATOM 8023 C C . ASP C 1 251 ? -12.198 44.973 24.222 1.00 44.48 251 ASP C C 1
ATOM 8024 O O . ASP C 1 251 ? -12.479 46.099 24.675 1.00 45.14 251 ASP C O 1
ATOM 8029 N N . GLU C 1 252 ? -12.075 43.874 24.975 1.00 43.97 252 GLU C N 1
ATOM 8030 C CA . GLU C 1 252 ? -12.278 43.903 26.411 1.00 43.42 252 GLU C CA 1
ATOM 8031 C C . GLU C 1 252 ? -11.334 42.914 27.058 1.00 42.70 252 GLU C C 1
ATOM 8032 O O . GLU C 1 252 ? -10.973 41.899 26.452 1.00 42.82 252 GLU C O 1
ATOM 8038 N N . PRO C 1 253 ? -10.902 43.205 28.294 1.00 41.96 253 PRO C N 1
ATOM 8039 C CA . PRO C 1 253 ? -10.135 42.172 29.015 1.00 41.17 253 PRO C CA 1
ATOM 8040 C C . PRO C 1 253 ? -11.077 41.024 29.412 1.00 40.29 253 PRO C C 1
ATOM 8041 O O . PRO C 1 253 ? -12.238 41.297 29.795 1.00 39.42 253 PRO C O 1
ATOM 8045 N N . LYS C 1 254 ? -10.579 39.779 29.280 1.00 39.57 254 LYS C N 1
ATOM 8046 C CA . LYS C 1 254 ? -11.318 38.551 29.590 1.00 38.69 254 LYS C CA 1
ATOM 8047 C C . LYS C 1 254 ? -11.683 38.466 31.078 1.00 39.21 254 LYS C C 1
ATOM 8048 O O . LYS C 1 254 ? -10.816 38.616 31.955 1.00 39.79 254 LYS C O 1
ATOM 8054 N N . ARG C 1 255 ? -12.972 38.282 31.369 1.00 39.19 255 ARG C N 1
ATOM 8055 C CA . ARG C 1 255 ? -13.434 38.038 32.734 1.00 39.44 255 ARG C CA 1
ATOM 8056 C C . ARG C 1 255 ? -13.917 36.587 32.873 1.00 38.98 255 ARG C C 1
ATOM 8057 O O . ARG C 1 255 ? -14.435 35.997 31.897 1.00 39.33 255 ARG C O 1
ATOM 8065 N N . TYR C 1 256 ? -13.735 36.006 34.063 1.00 38.08 256 TYR C N 1
ATOM 8066 C CA . TYR C 1 256 ? -14.305 34.695 34.353 1.00 36.72 256 TYR C CA 1
ATOM 8067 C C . TYR C 1 256 ? -15.814 34.729 34.087 1.00 36.09 256 TYR C C 1
ATOM 8068 O O . TYR C 1 256 ? -16.544 35.639 34.543 1.00 36.24 256 TYR C O 1
ATOM 8077 N N . HIS C 1 257 ? -16.272 33.752 33.310 1.00 35.14 257 HIS C N 1
ATOM 8078 C CA . HIS C 1 257 ? -17.688 33.608 33.075 1.00 33.92 257 HIS C CA 1
ATOM 8079 C C . HIS C 1 257 ? -18.231 32.337 33.713 1.00 33.51 257 HIS C C 1
ATOM 8080 O O . HIS C 1 257 ? -19.075 32.410 34.608 1.00 33.66 257 HIS C O 1
ATOM 8087 N N . HIS C 1 258 ? -17.718 31.185 33.268 1.00 32.76 258 HIS C N 1
ATOM 8088 C CA . HIS C 1 258 ? -18.081 29.849 33.769 1.00 31.63 258 HIS C CA 1
ATOM 8089 C C . HIS C 1 258 ? -16.935 28.965 33.339 1.00 31.10 258 HIS C C 1
ATOM 8090 O O . HIS C 1 258 ? -16.173 29.351 32.473 1.00 31.24 258 HIS C O 1
ATOM 8097 N N . THR C 1 259 ? -16.790 27.790 33.944 1.00 30.74 259 THR C N 1
ATOM 8098 C CA . THR C 1 259 ? -15.705 26.867 33.575 1.00 29.74 259 THR C CA 1
ATOM 8099 C C . THR C 1 259 ? -16.050 26.162 32.262 1.00 30.16 259 THR C C 1
ATOM 8100 O O . THR C 1 259 ? -17.111 25.520 32.158 1.00 30.92 259 THR C O 1
ATOM 8104 N N . VAL C 1 260 ? -15.197 26.319 31.251 1.00 29.68 260 VAL C N 1
ATOM 8105 C CA . VAL C 1 260 ? -15.433 25.679 29.961 1.00 29.48 260 VAL C CA 1
ATOM 8106 C C . VAL C 1 260 ? -14.944 24.221 29.990 1.00 29.86 260 VAL C C 1
ATOM 8107 O O . VAL C 1 260 ? -14.091 23.843 30.807 1.00 29.93 260 VAL C O 1
ATOM 8111 N N . ALA C 1 261 ? -15.471 23.403 29.087 1.00 29.60 261 ALA C N 1
ATOM 8112 C CA . ALA C 1 261 ? -15.065 22.020 29.027 1.00 28.85 261 ALA C CA 1
ATOM 8113 C C . ALA C 1 261 ? -13.770 21.861 28.210 1.00 28.84 261 ALA C C 1
ATOM 8114 O O . ALA C 1 261 ? -13.796 21.567 27.009 1.00 28.76 261 ALA C O 1
ATOM 8116 N N . SER C 1 262 ? -12.649 22.055 28.907 1.00 29.08 262 SER C N 1
ATOM 8117 C CA . SER C 1 262 ? -11.297 21.948 28.398 1.00 29.02 262 SER C CA 1
ATOM 8118 C C . SER C 1 262 ? -11.134 20.777 27.474 1.00 28.48 262 SER C C 1
ATOM 8119 O O . SER C 1 262 ? -10.626 20.917 26.356 1.00 28.67 262 SER C O 1
ATOM 8122 N N . ASN C 1 263 ? -11.507 19.609 27.983 1.00 27.70 263 ASN C N 1
ATOM 8123 C CA . ASN C 1 263 ? -11.345 18.343 27.288 1.00 26.71 263 ASN C CA 1
ATOM 8124 C C . ASN C 1 263 ? -12.133 18.292 26.015 1.00 25.81 263 ASN C C 1
ATOM 8125 O O . ASN C 1 263 ? -11.660 17.757 25.038 1.00 26.13 263 ASN C O 1
ATOM 8130 N N . LEU C 1 264 ? -13.336 18.862 26.022 1.00 25.62 264 LEU C N 1
ATOM 8131 C CA . LEU C 1 264 ? -14.161 18.940 24.791 1.00 25.98 264 LEU C CA 1
ATOM 8132 C C . LEU C 1 264 ? -13.583 19.978 23.793 1.00 25.99 264 LEU C C 1
ATOM 8133 O O . LEU C 1 264 ? -13.697 19.829 22.571 1.00 25.78 264 LEU C O 1
ATOM 8138 N N . ILE C 1 265 ? -12.999 21.044 24.335 1.00 26.04 265 ILE C N 1
ATOM 8139 C CA . ILE C 1 265 ? -12.306 22.021 23.524 1.00 26.46 265 ILE C CA 1
ATOM 8140 C C . ILE C 1 265 ? -11.086 21.389 22.823 1.00 26.67 265 ILE C C 1
ATOM 8141 O O . ILE C 1 265 ? -10.902 21.582 21.618 1.00 27.16 265 ILE C O 1
ATOM 8146 N N . PHE C 1 266 ? -10.285 20.612 23.545 1.00 26.86 266 PHE C N 1
ATOM 8147 C CA . PHE C 1 266 ? -9.125 19.960 22.928 1.00 26.99 266 PHE C CA 1
ATOM 8148 C C . PHE C 1 266 ? -9.588 19.109 21.774 1.00 27.21 266 PHE C C 1
ATOM 8149 O O . PHE C 1 266 ? -8.945 19.015 20.742 1.00 27.89 266 PHE C O 1
ATOM 8157 N N . ALA C 1 267 ? -10.712 18.443 21.967 1.00 27.67 267 ALA C N 1
ATOM 8158 C CA . ALA C 1 267 ? -11.184 17.469 20.996 1.00 27.22 267 ALA C CA 1
ATOM 8159 C C . ALA C 1 267 ? -11.751 18.218 19.785 1.00 26.92 267 ALA C C 1
ATOM 8160 O O . ALA C 1 267 ? -11.503 17.858 18.642 1.00 26.68 267 ALA C O 1
ATOM 8162 N N . LEU C 1 268 ? -12.497 19.275 20.049 1.00 27.30 268 LEU C N 1
ATOM 8163 C CA . LEU C 1 268 ? -13.030 20.099 18.974 1.00 28.22 268 LEU C CA 1
ATOM 8164 C C . LEU C 1 268 ? -11.875 20.634 18.120 1.00 28.96 268 LEU C C 1
ATOM 8165 O O . LEU C 1 268 ? -11.880 20.484 16.878 1.00 29.50 268 LEU C O 1
ATOM 8170 N N . ARG C 1 269 ? -10.880 21.227 18.782 1.00 28.93 269 ARG C N 1
ATOM 8171 C CA . ARG C 1 269 ? -9.663 21.704 18.098 1.00 29.21 269 ARG C CA 1
ATOM 8172 C C . ARG C 1 269 ? -9.074 20.664 17.130 1.00 29.47 269 ARG C C 1
ATOM 8173 O O . ARG C 1 269 ? -8.756 20.961 15.954 1.00 30.30 269 ARG C O 1
ATOM 8181 N N . GLU C 1 270 ? -8.916 19.442 17.613 1.00 29.15 270 GLU C N 1
ATOM 8182 C CA . GLU C 1 270 ? -8.366 18.374 16.800 1.00 29.22 270 GLU C CA 1
ATOM 8183 C C . GLU C 1 270 ? -9.253 17.986 15.608 1.00 29.79 270 GLU C C 1
ATOM 8184 O O . GLU C 1 270 ? -8.744 17.693 14.489 1.00 30.88 270 GLU C O 1
ATOM 8190 N N . ALA C 1 271 ? -10.570 17.993 15.825 1.00 29.23 271 ALA C N 1
ATOM 8191 C CA . ALA C 1 271 ? -11.529 17.753 14.759 1.00 28.80 271 ALA C CA 1
ATOM 8192 C C . ALA C 1 271 ? -11.463 18.874 13.745 1.00 28.63 271 ALA C C 1
ATOM 8193 O O . ALA C 1 271 ? -11.535 18.591 12.544 1.00 27.70 271 ALA C O 1
ATOM 8195 N N . LEU C 1 272 ? -11.351 20.123 14.223 1.00 29.06 272 LEU C N 1
ATOM 8196 C CA . LEU C 1 272 ? -11.149 21.274 13.321 1.00 30.43 272 LEU C CA 1
ATOM 8197 C C . LEU C 1 272 ? -9.839 21.129 12.494 1.00 31.64 272 LEU C C 1
ATOM 8198 O O . LEU C 1 272 ? -9.860 21.269 11.251 1.00 32.12 272 LEU C O 1
ATOM 8203 N N . ALA C 1 273 ? -8.734 20.769 13.165 1.00 32.10 273 ALA C N 1
ATOM 8204 C CA . ALA C 1 273 ? -7.466 20.571 12.486 1.00 32.12 273 ALA C CA 1
ATOM 8205 C C . ALA C 1 273 ? -7.628 19.554 11.393 1.00 33.33 273 ALA C C 1
ATOM 8206 O O . ALA C 1 273 ? -7.062 19.742 10.307 1.00 34.36 273 ALA C O 1
ATOM 8208 N N . GLN C 1 274 ? -8.364 18.465 11.661 1.00 34.11 274 GLN C N 1
ATOM 8209 C CA . GLN C 1 274 ? -8.471 17.364 10.663 1.00 34.83 274 GLN C CA 1
ATOM 8210 C C . GLN C 1 274 ? -9.124 17.852 9.369 1.00 36.24 274 GLN C C 1
ATOM 8211 O O . GLN C 1 274 ? -8.729 17.459 8.246 1.00 36.26 274 GLN C O 1
ATOM 8217 N N . ILE C 1 275 ? -10.131 18.709 9.533 1.00 37.55 275 ILE C N 1
ATOM 8218 C CA . ILE C 1 275 ? -10.828 19.204 8.369 1.00 39.10 275 ILE C CA 1
ATOM 8219 C C . ILE C 1 275 ? -9.961 20.256 7.676 1.00 39.57 275 ILE C C 1
ATOM 8220 O O . ILE C 1 275 ? -9.939 20.319 6.444 1.00 39.72 275 ILE C O 1
ATOM 8225 N N . ALA C 1 276 ? -9.249 21.060 8.465 1.00 40.16 276 ALA C N 1
ATOM 8226 C CA . ALA C 1 276 ? -8.314 22.037 7.915 1.00 40.96 276 ALA C CA 1
ATOM 8227 C C . ALA C 1 276 ? -7.225 21.337 7.069 1.00 41.85 276 ALA C C 1
ATOM 8228 O O . ALA C 1 276 ? -6.980 21.728 5.926 1.00 42.28 276 ALA C O 1
ATOM 8230 N N . GLU C 1 277 ? -6.622 20.279 7.605 1.00 42.57 277 GLU C N 1
ATOM 8231 C CA . GLU C 1 277 ? -5.644 19.471 6.857 1.00 43.70 277 GLU C CA 1
ATOM 8232 C C . GLU C 1 277 ? -6.124 18.882 5.535 1.00 43.88 277 GLU C C 1
ATOM 8233 O O . GLU C 1 277 ? -5.353 18.841 4.568 1.00 44.34 277 GLU C O 1
ATOM 8239 N N . GLU C 1 278 ? -7.359 18.378 5.496 1.00 43.80 278 GLU C N 1
ATOM 8240 C CA . GLU C 1 278 ? -7.906 17.792 4.274 1.00 43.42 278 GLU C CA 1
ATOM 8241 C C . GLU C 1 278 ? -8.472 18.872 3.375 1.00 42.44 278 GLU C C 1
ATOM 8242 O O . GLU C 1 278 ? -8.416 18.751 2.170 1.00 42.39 278 GLU C O 1
ATOM 8248 N N . GLY C 1 279 ? -9.000 19.930 3.979 1.00 41.98 279 GLY C N 1
ATOM 8249 C CA . GLY C 1 279 ? -9.710 21.004 3.261 1.00 41.24 279 GLY C CA 1
ATOM 8250 C C . GLY C 1 279 ? -11.223 20.805 3.122 1.00 41.02 279 GLY C C 1
ATOM 8251 O O . GLY C 1 279 ? -11.711 19.703 2.780 1.00 40.11 279 GLY C O 1
ATOM 8252 N N . LEU C 1 280 ? -11.970 21.884 3.350 1.00 41.04 280 LEU C N 1
ATOM 8253 C CA . LEU C 1 280 ? -13.431 21.849 3.180 1.00 41.86 280 LEU C CA 1
ATOM 8254 C C . LEU C 1 280 ? -13.903 21.156 1.890 1.00 42.84 280 LEU C C 1
ATOM 8255 O O . LEU C 1 280 ? -14.618 20.128 1.965 1.00 42.82 280 LEU C O 1
ATOM 8260 N N . GLU C 1 281 ? -13.488 21.717 0.738 1.00 43.56 281 GLU C N 1
ATOM 8261 C CA . GLU C 1 281 ? -13.903 21.269 -0.571 1.00 44.72 281 GLU C CA 1
ATOM 8262 C C . GLU C 1 281 ? -13.799 19.751 -0.718 1.00 44.12 281 GLU C C 1
ATOM 8263 O O . GLU C 1 281 ? -14.760 19.099 -1.157 1.00 44.23 281 GLU C O 1
ATOM 8269 N N . ASN C 1 282 ? -12.666 19.192 -0.311 1.00 44.00 282 ASN C N 1
ATOM 8270 C CA . ASN C 1 282 ? -12.432 17.760 -0.457 1.00 44.26 282 ASN C CA 1
ATOM 8271 C C . ASN C 1 282 ? -13.356 16.912 0.427 1.00 44.09 282 ASN C C 1
ATOM 8272 O O . ASN C 1 282 ? -13.733 15.784 0.053 1.00 43.77 282 ASN C O 1
ATOM 8277 N N . GLN C 1 283 ? -13.713 17.456 1.596 1.00 43.63 283 GLN C N 1
ATOM 8278 C CA . GLN C 1 283 ? -14.561 16.739 2.551 1.00 43.53 283 GLN C CA 1
ATOM 8279 C C . GLN C 1 283 ? -15.989 16.727 2.060 1.00 43.02 283 GLN C C 1
ATOM 8280 O O . GLN C 1 283 ? -16.610 15.673 1.982 1.00 42.70 283 GLN C O 1
ATOM 8286 N N . ILE C 1 284 ? -16.491 17.909 1.717 1.00 42.83 284 ILE C N 1
ATOM 8287 C CA . ILE C 1 284 ? -17.757 18.048 0.994 1.00 42.74 284 ILE C CA 1
ATOM 8288 C C . ILE C 1 284 ? -17.882 17.121 -0.243 1.00 43.60 284 ILE C C 1
ATOM 8289 O O . ILE C 1 284 ? -18.902 16.428 -0.376 1.00 43.56 284 ILE C O 1
ATOM 8294 N N . LYS C 1 285 ? -16.858 17.081 -1.109 1.00 44.00 285 LYS C N 1
ATOM 8295 C CA . LYS C 1 285 ? -16.885 16.196 -2.282 1.00 44.83 285 LYS C CA 1
ATOM 8296 C C . LYS C 1 285 ? -16.910 14.727 -1.902 1.00 44.57 285 LYS C C 1
ATOM 8297 O O . LYS C 1 285 ? -17.568 13.920 -2.581 1.00 45.16 285 LYS C O 1
ATOM 8303 N N . ARG C 1 286 ? -16.190 14.358 -0.844 1.00 44.09 286 ARG C N 1
ATOM 8304 C CA . ARG C 1 286 ? -16.138 12.953 -0.434 1.00 43.78 286 ARG C CA 1
ATOM 8305 C C . ARG C 1 286 ? -17.521 12.546 0.100 1.00 43.44 286 ARG C C 1
ATOM 8306 O O . ARG C 1 286 ? -17.989 11.423 -0.122 1.00 43.37 286 ARG C O 1
ATOM 8314 N N . ARG C 1 287 ? -18.192 13.478 0.769 1.00 42.90 287 ARG C N 1
ATOM 8315 C CA . ARG C 1 287 ? -19.498 13.174 1.362 1.00 43.19 287 ARG C CA 1
ATOM 8316 C C . ARG C 1 287 ? -20.584 13.087 0.291 1.00 43.01 287 ARG C C 1
ATOM 8317 O O . ARG C 1 287 ? -21.421 12.178 0.292 1.00 42.68 287 ARG C O 1
ATOM 8325 N N . ILE C 1 288 ? -20.518 14.008 -0.653 1.00 43.26 288 ILE C N 1
ATOM 8326 C CA . ILE C 1 288 ? -21.328 13.920 -1.862 1.00 43.42 288 ILE C CA 1
ATOM 8327 C C . ILE C 1 288 ? -21.162 12.600 -2.664 1.00 43.60 288 ILE C C 1
ATOM 8328 O O . ILE C 1 288 ? -22.185 12.016 -3.052 1.00 43.75 288 ILE C O 1
ATOM 8333 N N . GLU C 1 289 ? -19.923 12.126 -2.884 1.00 43.48 289 GLU C N 1
ATOM 8334 C CA . GLU C 1 289 ? -19.723 10.838 -3.568 1.00 44.12 289 GLU C CA 1
ATOM 8335 C C . GLU C 1 289 ? -20.354 9.719 -2.760 1.00 42.97 289 GLU C C 1
ATOM 8336 O O . GLU C 1 289 ? -21.039 8.864 -3.311 1.00 43.34 289 GLU C O 1
ATOM 8342 N N . CYS C 1 290 ? -20.059 9.697 -1.460 1.00 42.16 290 CYS C N 1
ATOM 8343 C CA . CYS C 1 290 ? -20.603 8.685 -0.546 1.00 41.04 290 CYS C CA 1
ATOM 8344 C C . CYS C 1 290 ? -22.120 8.596 -0.632 1.00 40.00 290 CYS C C 1
ATOM 8345 O O . CYS C 1 290 ? -22.656 7.498 -0.746 1.00 39.36 290 CYS C O 1
ATOM 8348 N N . ALA C 1 291 ? -22.788 9.752 -0.585 1.00 39.54 291 ALA C N 1
ATOM 8349 C CA . ALA C 1 291 ? -24.240 9.841 -0.764 1.00 39.67 291 ALA C CA 1
ATOM 8350 C C . ALA C 1 291 ? -24.716 9.146 -2.049 1.00 40.19 291 ALA C C 1
ATOM 8351 O O . ALA C 1 291 ? -25.620 8.308 -1.984 1.00 39.56 291 ALA C O 1
ATOM 8353 N N . GLN C 1 292 ? -24.077 9.463 -3.188 1.00 40.79 292 GLN C N 1
ATOM 8354 C CA . GLN C 1 292 ? -24.336 8.795 -4.481 1.00 41.46 292 GLN C CA 1
ATOM 8355 C C . GLN C 1 292 ? -24.197 7.274 -4.386 1.00 40.96 292 GLN C C 1
ATOM 8356 O O . GLN C 1 292 ? -25.069 6.540 -4.843 1.00 41.25 292 GLN C O 1
ATOM 8362 N N . ILE C 1 293 ? -23.125 6.803 -3.768 1.00 40.47 293 ILE C N 1
ATOM 8363 C CA . ILE C 1 293 ? -22.955 5.360 -3.623 1.00 40.99 293 ILE C CA 1
ATOM 8364 C C . ILE C 1 293 ? -24.114 4.789 -2.809 1.00 41.03 293 ILE C C 1
ATOM 8365 O O . ILE C 1 293 ? -24.647 3.706 -3.126 1.00 41.45 293 ILE C O 1
ATOM 8370 N N . LEU C 1 294 ? -24.526 5.553 -1.795 1.00 40.66 294 LEU C N 1
ATOM 8371 C CA . LEU C 1 294 ? -25.634 5.160 -0.936 1.00 40.29 294 LEU C CA 1
ATOM 8372 C C . LEU C 1 294 ? -26.954 5.094 -1.714 1.00 40.50 294 LEU C C 1
ATOM 8373 O O . LEU C 1 294 ? -27.650 4.071 -1.651 1.00 39.80 294 LEU C O 1
ATOM 8378 N N . TYR C 1 295 ? -27.278 6.174 -2.428 1.00 40.85 295 TYR C N 1
ATOM 8379 C CA . TYR C 1 295 ? -28.459 6.221 -3.289 1.00 42.02 295 TYR C CA 1
ATOM 8380 C C . TYR C 1 295 ? -28.511 5.055 -4.261 1.00 43.86 295 TYR C C 1
ATOM 8381 O O . TYR C 1 295 ? -29.557 4.411 -4.359 1.00 44.22 295 TYR C O 1
ATOM 8390 N N . GLU C 1 296 ? -27.395 4.769 -4.947 1.00 45.74 296 GLU C N 1
ATOM 8391 C CA . GLU C 1 296 ? -27.355 3.674 -5.909 1.00 48.01 296 GLU C CA 1
ATOM 8392 C C . GLU C 1 296 ? -27.684 2.346 -5.241 1.00 47.68 296 GLU C C 1
ATOM 8393 O O . GLU C 1 296 ? -28.518 1.573 -5.748 1.00 48.29 296 GLU C O 1
ATOM 8399 N N . GLY C 1 297 ? -27.051 2.094 -4.101 1.00 47.60 297 GLY C N 1
ATOM 8400 C CA . GLY C 1 297 ? -27.174 0.815 -3.405 1.00 47.51 297 GLY C CA 1
ATOM 8401 C C . GLY C 1 297 ? -28.545 0.575 -2.817 1.00 47.94 297 GLY C C 1
ATOM 8402 O O . GLY C 1 297 ? -28.999 -0.571 -2.738 1.00 47.90 297 GLY C O 1
ATOM 8403 N N . LEU C 1 298 ? -29.204 1.660 -2.401 1.00 48.31 298 LEU C N 1
ATOM 8404 C CA . LEU C 1 298 ? -30.585 1.619 -1.912 1.00 48.73 298 LEU C CA 1
ATOM 8405 C C . LEU C 1 298 ? -31.547 1.354 -3.069 1.00 49.56 298 LEU C C 1
ATOM 8406 O O . LEU C 1 298 ? -32.466 0.549 -2.942 1.00 49.20 298 LEU C O 1
ATOM 8411 N N . GLY C 1 299 ? -31.318 2.035 -4.196 1.00 50.59 299 GLY C N 1
ATOM 8412 C CA . GLY C 1 299 ? -32.042 1.766 -5.438 1.00 51.52 299 GLY C CA 1
ATOM 8413 C C . GLY C 1 299 ? -32.026 0.286 -5.770 1.00 52.11 299 GLY C C 1
ATOM 8414 O O . GLY C 1 299 ? -33.083 -0.311 -5.960 1.00 52.17 299 GLY C O 1
ATOM 8415 N N . LYS C 1 300 ? -30.837 -0.312 -5.797 1.00 52.49 300 LYS C N 1
ATOM 8416 C CA . LYS C 1 300 ? -30.700 -1.723 -6.188 1.00 53.30 300 LYS C CA 1
ATOM 8417 C C . LYS C 1 300 ? -31.445 -2.678 -5.269 1.00 52.83 300 LYS C C 1
ATOM 8418 O O . LYS C 1 300 ? -31.743 -3.815 -5.653 1.00 53.02 300 LYS C O 1
ATOM 8424 N N . MET C 1 301 ? -31.732 -2.218 -4.054 1.00 52.53 301 MET C N 1
ATOM 8425 C CA . MET C 1 301 ? -32.452 -3.020 -3.073 1.00 52.02 301 MET C CA 1
ATOM 8426 C C . MET C 1 301 ? -33.958 -2.808 -3.182 1.00 51.54 301 MET C C 1
ATOM 8427 O O . MET C 1 301 ? -34.748 -3.527 -2.570 1.00 51.46 301 MET C O 1
ATOM 8432 N N . GLY C 1 302 ? -34.353 -1.827 -3.969 1.00 50.90 302 GLY C N 1
ATOM 8433 C CA . GLY C 1 302 ? -35.764 -1.538 -4.144 1.00 50.90 302 GLY C CA 1
ATOM 8434 C C . GLY C 1 302 ? -36.331 -0.658 -3.048 1.00 50.50 302 GLY C C 1
ATOM 8435 O O . GLY C 1 302 ? -37.538 -0.632 -2.837 1.00 50.80 302 GLY C O 1
ATOM 8436 N N . LEU C 1 303 ? -35.456 0.090 -2.384 1.00 50.22 303 LEU C N 1
ATOM 8437 C CA . LEU C 1 303 ? -35.814 0.942 -1.270 1.00 49.49 303 LEU C CA 1
ATOM 8438 C C . LEU C 1 303 ? -35.959 2.388 -1.687 1.00 49.21 303 LEU C C 1
ATOM 8439 O O . LEU C 1 303 ? -35.186 2.887 -2.493 1.00 48.99 303 LEU C O 1
ATOM 8444 N N . ASP C 1 304 ? -36.959 3.049 -1.111 1.00 48.91 304 ASP C N 1
ATOM 8445 C CA . ASP C 1 304 ? -37.254 4.434 -1.395 1.00 48.76 304 ASP C CA 1
ATOM 8446 C C . ASP C 1 304 ? -36.634 5.339 -0.351 1.00 48.06 304 ASP C C 1
ATOM 8447 O O . ASP C 1 304 ? -36.335 4.906 0.766 1.00 47.54 304 ASP C O 1
ATOM 8452 N N . ILE C 1 305 ? -36.469 6.601 -0.737 1.00 47.06 305 ILE C N 1
ATOM 8453 C CA . ILE C 1 305 ? -35.832 7.606 0.068 1.00 46.42 305 ILE C CA 1
ATOM 8454 C C . ILE C 1 305 ? -36.886 8.662 0.425 1.00 46.42 305 ILE C C 1
ATOM 8455 O O . ILE C 1 305 ? -37.633 9.115 -0.433 1.00 46.57 305 ILE C O 1
ATOM 8460 N N . PHE C 1 306 ? -36.933 9.052 1.693 1.00 46.23 306 PHE C N 1
ATOM 8461 C CA . PHE C 1 306 ? -37.930 9.993 2.188 1.00 46.18 306 PHE C CA 1
ATOM 8462 C C . PHE C 1 306 ? -37.982 11.319 1.402 1.00 46.87 306 PHE C C 1
ATOM 8463 O O . PHE C 1 306 ? -39.061 11.797 1.066 1.00 46.61 306 PHE C O 1
ATOM 8471 N N . VAL C 1 307 ? -36.827 11.930 1.154 1.00 47.52 307 VAL C N 1
ATOM 8472 C CA . VAL C 1 307 ? -36.776 13.081 0.255 1.00 48.48 307 VAL C CA 1
ATOM 8473 C C . VAL C 1 307 ? -36.549 12.556 -1.168 1.00 49.64 307 VAL C C 1
ATOM 8474 O O . VAL C 1 307 ? -35.465 12.065 -1.525 1.00 49.59 307 VAL C O 1
ATOM 8478 N N . LYS C 1 308 ? -37.601 12.653 -1.967 1.00 50.93 308 LYS C N 1
ATOM 8479 C CA . LYS C 1 308 ? -37.685 11.920 -3.227 1.00 52.54 308 LYS C CA 1
ATOM 8480 C C . LYS C 1 308 ? -36.855 12.553 -4.332 1.00 52.12 308 LYS C C 1
ATOM 8481 O O . LYS C 1 308 ? -36.135 11.850 -5.037 1.00 52.20 308 LYS C O 1
ATOM 8487 N N . ASP C 1 309 ? -36.963 13.871 -4.460 1.00 52.07 309 ASP C N 1
ATOM 8488 C CA . ASP C 1 309 ? -36.200 14.627 -5.434 1.00 52.62 309 ASP C CA 1
ATOM 8489 C C . ASP C 1 309 ? -34.770 14.783 -4.938 1.00 52.59 309 ASP C C 1
ATOM 8490 O O . ASP C 1 309 ? -34.569 15.414 -3.899 1.00 52.31 309 ASP C O 1
ATOM 8495 N N . PRO C 1 310 ? -33.782 14.222 -5.690 1.00 52.65 310 PRO C N 1
ATOM 8496 C CA . PRO C 1 310 ? -32.351 14.290 -5.356 1.00 52.69 310 PRO C CA 1
ATOM 8497 C C . PRO C 1 310 ? -31.840 15.720 -5.208 1.00 52.84 310 PRO C C 1
ATOM 8498 O O . PRO C 1 310 ? -30.887 15.954 -4.476 1.00 53.04 310 PRO C O 1
ATOM 8502 N N . ARG C 1 311 ? -32.501 16.661 -5.868 1.00 52.81 311 ARG C N 1
ATOM 8503 C CA . ARG C 1 311 ? -32.118 18.063 -5.836 1.00 53.22 311 ARG C CA 1
ATOM 8504 C C . ARG C 1 311 ? -32.230 18.627 -4.427 1.00 51.36 311 ARG C C 1
ATOM 8505 O O . ARG C 1 311 ? -31.610 19.632 -4.107 1.00 51.14 311 ARG C O 1
ATOM 8513 N N . HIS C 1 312 ? -33.029 17.973 -3.590 1.00 49.68 312 HIS C N 1
ATOM 8514 C CA . HIS C 1 312 ? -33.425 18.522 -2.286 1.00 48.17 312 HIS C CA 1
ATOM 8515 C C . HIS C 1 312 ? -32.797 17.819 -1.106 1.00 46.18 312 HIS C C 1
ATOM 8516 O O . HIS C 1 312 ? -33.016 18.211 0.031 1.00 46.27 312 HIS C O 1
ATOM 8523 N N . ARG C 1 313 ? -32.007 16.798 -1.390 1.00 43.91 313 ARG C N 1
ATOM 8524 C CA . ARG C 1 313 ? -31.439 15.948 -0.371 1.00 42.31 313 ARG C CA 1
ATOM 8525 C C . ARG C 1 313 ? -30.200 16.504 0.334 1.00 40.92 313 ARG C C 1
ATOM 8526 O O . ARG C 1 313 ? -29.292 17.008 -0.317 1.00 41.17 313 ARG C O 1
ATOM 8534 N N . LEU C 1 314 ? -30.184 16.391 1.663 1.00 39.28 314 LEU C N 1
ATOM 8535 C CA . LEU C 1 314 ? -28.971 16.538 2.476 1.00 37.62 314 LEU C CA 1
ATOM 8536 C C . LEU C 1 314 ? -28.143 15.277 2.370 1.00 36.75 314 LEU C C 1
ATOM 8537 O O . LEU C 1 314 ? -28.623 14.221 2.737 1.00 36.92 314 LEU C O 1
ATOM 8542 N N . PRO C 1 315 ? -26.897 15.380 1.856 1.00 36.00 315 PRO C N 1
ATOM 8543 C CA . PRO C 1 315 ? -26.008 14.204 1.682 1.00 35.45 315 PRO C CA 1
ATOM 8544 C C . PRO C 1 315 ? -25.722 13.463 2.988 1.00 34.50 315 PRO C C 1
ATOM 8545 O O . PRO C 1 315 ? -25.655 12.242 2.998 1.00 33.96 315 PRO C O 1
ATOM 8549 N N . THR C 1 316 ? -25.588 14.205 4.074 1.00 34.37 316 THR C N 1
ATOM 8550 C CA . THR C 1 316 ? -25.176 13.634 5.371 1.00 34.64 316 THR C CA 1
ATOM 8551 C C . THR C 1 316 ? -26.233 12.804 6.127 1.00 34.89 316 THR C C 1
ATOM 8552 O O . THR C 1 316 ? -25.871 11.977 6.990 1.00 35.40 316 THR C O 1
ATOM 8556 N N . VAL C 1 317 ? -27.512 13.000 5.789 1.00 34.84 317 VAL C N 1
ATOM 8557 C CA . VAL C 1 317 ? -28.634 12.251 6.391 1.00 34.62 317 VAL C CA 1
ATOM 8558 C C . VAL C 1 317 ? -29.647 11.828 5.328 1.00 34.59 317 VAL C C 1
ATOM 8559 O O . VAL C 1 317 ? -30.228 12.666 4.652 1.00 33.92 317 VAL C O 1
ATOM 8563 N N . THR C 1 318 ? -29.868 10.518 5.226 1.00 34.46 318 THR C N 1
ATOM 8564 C CA . THR C 1 318 ? -30.814 9.956 4.280 1.00 35.00 318 THR C CA 1
ATOM 8565 C C . THR C 1 318 ? -31.899 9.136 5.001 1.00 35.32 318 THR C C 1
ATOM 8566 O O . THR C 1 318 ? -31.584 8.216 5.758 1.00 34.92 318 THR C O 1
ATOM 8570 N N . GLY C 1 319 ? -33.168 9.449 4.727 1.00 35.76 319 GLY C N 1
ATOM 8571 C CA . GLY C 1 319 ? -34.283 8.637 5.194 1.00 36.43 319 GLY C CA 1
ATOM 8572 C C . GLY C 1 319 ? -34.576 7.458 4.279 1.00 37.12 319 GLY C C 1
ATOM 8573 O O . GLY C 1 319 ? -34.924 7.655 3.124 1.00 37.12 319 GLY C O 1
ATOM 8574 N N . ILE C 1 320 ? -34.422 6.244 4.798 1.00 37.62 320 ILE C N 1
ATOM 8575 C CA . ILE C 1 320 ? -34.766 5.035 4.089 1.00 38.95 320 ILE C CA 1
ATOM 8576 C C . ILE C 1 320 ? -36.176 4.574 4.529 1.00 40.17 320 ILE C C 1
ATOM 8577 O O . ILE C 1 320 ? -36.381 4.153 5.684 1.00 39.60 320 ILE C O 1
ATOM 8582 N N . MET C 1 321 ? -37.133 4.633 3.606 1.00 41.24 321 MET C N 1
ATOM 8583 C CA . MET C 1 321 ? -38.508 4.262 3.913 1.00 43.13 321 MET C CA 1
ATOM 8584 C C . MET C 1 321 ? -38.615 2.771 4.255 1.00 44.19 321 MET C C 1
ATOM 8585 O O . MET C 1 321 ? -38.031 1.911 3.568 1.00 44.06 321 MET C O 1
ATOM 8590 N N . ILE C 1 322 ? -39.330 2.475 5.335 1.00 45.59 322 ILE C N 1
ATOM 8591 C CA . ILE C 1 322 ? -39.585 1.101 5.718 1.00 47.43 322 ILE C CA 1
ATOM 8592 C C . ILE C 1 322 ? -40.550 0.540 4.685 1.00 49.06 322 ILE C C 1
ATOM 8593 O O . ILE C 1 322 ? -41.594 1.149 4.421 1.00 49.23 322 ILE C O 1
ATOM 8598 N N . PRO C 1 323 ? -40.214 -0.610 4.085 1.00 50.41 323 PRO C N 1
ATOM 8599 C CA . PRO C 1 323 ? -41.204 -1.258 3.217 1.00 51.49 323 PRO C CA 1
ATOM 8600 C C . PRO C 1 323 ? -42.368 -1.822 4.035 1.00 52.71 323 PRO C C 1
ATOM 8601 O O . PRO C 1 323 ? -42.235 -1.998 5.254 1.00 52.80 323 PRO C O 1
ATOM 8605 N N . LYS C 1 324 ? -43.484 -2.102 3.361 1.00 54.04 324 LYS C N 1
ATOM 8606 C CA . LYS C 1 324 ? -44.747 -2.466 4.008 1.00 55.26 324 LYS C CA 1
ATOM 8607 C C . LYS C 1 324 ? -44.666 -3.523 5.109 1.00 55.01 324 LYS C C 1
ATOM 8608 O O . LYS C 1 324 ? -45.029 -3.256 6.274 1.00 55.66 324 LYS C O 1
ATOM 8614 N N . GLY C 1 325 ? -44.192 -4.714 4.769 1.00 54.43 325 GLY C N 1
ATOM 8615 C CA . GLY C 1 325 ? -44.251 -5.792 5.749 1.00 53.85 325 GLY C CA 1
ATOM 8616 C C . GLY C 1 325 ? -43.226 -5.716 6.867 1.00 53.60 325 GLY C C 1
ATOM 8617 O O . GLY C 1 325 ? -43.121 -6.648 7.674 1.00 53.52 325 GLY C O 1
ATOM 8618 N N . VAL C 1 326 ? -42.478 -4.606 6.932 1.00 52.88 326 VAL C N 1
ATOM 8619 C CA . VAL C 1 326 ? -41.180 -4.605 7.634 1.00 51.84 326 VAL C CA 1
ATOM 8620 C C . VAL C 1 326 ? -41.182 -3.994 9.036 1.00 50.98 326 VAL C C 1
ATOM 8621 O O . VAL C 1 326 ? -41.715 -2.919 9.265 1.00 50.36 326 VAL C O 1
ATOM 8625 N N . ASP C 1 327 ? -40.588 -4.734 9.962 1.00 50.46 327 ASP C N 1
ATOM 8626 C CA . ASP C 1 327 ? -40.382 -4.277 11.323 1.00 50.49 327 ASP C CA 1
ATOM 8627 C C . ASP C 1 327 ? -39.002 -3.635 11.385 1.00 50.04 327 ASP C C 1
ATOM 8628 O O . ASP C 1 327 ? -37.992 -4.346 11.376 1.00 49.29 327 ASP C O 1
ATOM 8633 N N . TRP C 1 328 ? -38.981 -2.301 11.438 1.00 49.60 328 TRP C N 1
ATOM 8634 C CA . TRP C 1 328 ? -37.754 -1.523 11.355 1.00 49.54 328 TRP C CA 1
ATOM 8635 C C . TRP C 1 328 ? -36.770 -1.851 12.471 1.00 49.42 328 TRP C C 1
ATOM 8636 O O . TRP C 1 328 ? -35.573 -1.944 12.226 1.00 49.03 328 TRP C O 1
ATOM 8647 N N . TRP C 1 329 ? -37.295 -2.057 13.683 1.00 49.59 329 TRP C N 1
ATOM 8648 C CA . TRP C 1 329 ? -36.490 -2.307 14.864 1.00 49.56 329 TRP C CA 1
ATOM 8649 C C . TRP C 1 329 ? -35.824 -3.662 14.871 1.00 48.72 329 TRP C C 1
ATOM 8650 O O . TRP C 1 329 ? -34.742 -3.789 15.411 1.00 48.44 329 TRP C O 1
ATOM 8661 N N . LYS C 1 330 ? -36.444 -4.677 14.281 1.00 47.82 330 LYS C N 1
ATOM 8662 C CA . LYS C 1 330 ? -35.824 -6.008 14.188 1.00 47.39 330 LYS C CA 1
ATOM 8663 C C . LYS C 1 330 ? -34.629 -6.006 13.248 1.00 46.31 330 LYS C C 1
ATOM 8664 O O . LYS C 1 330 ? -33.648 -6.692 13.507 1.00 45.40 330 LYS C O 1
ATOM 8670 N N . VAL C 1 331 ? -34.743 -5.235 12.159 1.00 46.19 331 VAL C N 1
ATOM 8671 C CA . VAL C 1 331 ? -33.656 -5.017 11.216 1.00 45.46 331 VAL C CA 1
ATOM 8672 C C . VAL C 1 331 ? -32.512 -4.319 11.954 1.00 45.44 331 VAL C C 1
ATOM 8673 O O . VAL C 1 331 ? -31.393 -4.829 11.974 1.00 45.15 331 VAL C O 1
ATOM 8677 N N . SER C 1 332 ? -32.808 -3.165 12.564 1.00 44.88 332 SER C N 1
ATOM 8678 C CA . SER C 1 332 ? -31.826 -2.410 13.355 1.00 44.25 332 SER C CA 1
ATOM 8679 C C . SER C 1 332 ? -31.073 -3.199 14.408 1.00 44.88 332 SER C C 1
ATOM 8680 O O . SER C 1 332 ? -29.864 -3.057 14.514 1.00 44.48 332 SER C O 1
ATOM 8683 N N . GLN C 1 333 ? -31.781 -3.995 15.205 1.00 45.32 333 GLN C N 1
ATOM 8684 C CA . GLN C 1 333 ? -31.147 -4.726 16.290 1.00 45.89 333 GLN C CA 1
ATOM 8685 C C . GLN C 1 333 ? -30.253 -5.811 15.753 1.00 45.48 333 GLN C C 1
ATOM 8686 O O . GLN C 1 333 ? -29.157 -6.026 16.274 1.00 45.71 333 GLN C O 1
ATOM 8692 N N . TYR C 1 334 ? -30.723 -6.501 14.717 1.00 45.12 334 TYR C N 1
ATOM 8693 C CA . TYR C 1 334 ? -29.893 -7.478 14.013 1.00 44.48 334 TYR C CA 1
ATOM 8694 C C . TYR C 1 334 ? -28.576 -6.841 13.528 1.00 43.61 334 TYR C C 1
ATOM 8695 O O . TYR C 1 334 ? -27.494 -7.434 13.682 1.00 43.32 334 TYR C O 1
ATOM 8704 N N . ALA C 1 335 ? -28.685 -5.645 12.948 1.00 42.37 335 ALA C N 1
ATOM 8705 C CA . ALA C 1 335 ? -27.550 -4.907 12.404 1.00 41.97 335 ALA C CA 1
ATOM 8706 C C . ALA C 1 335 ? -26.494 -4.658 13.487 1.00 42.05 335 ALA C C 1
ATOM 8707 O O . ALA C 1 335 ? -25.288 -4.811 13.245 1.00 42.27 335 ALA C O 1
ATOM 8709 N N . MET C 1 336 ? -26.953 -4.299 14.682 1.00 41.70 336 MET C N 1
ATOM 8710 C CA . MET C 1 336 ? -26.055 -3.988 15.790 1.00 41.16 336 MET C CA 1
ATOM 8711 C C . MET C 1 336 ? -25.486 -5.268 16.368 1.00 40.99 336 MET C C 1
ATOM 8712 O O . MET C 1 336 ? -24.305 -5.346 16.591 1.00 41.42 336 MET C O 1
ATOM 8717 N N . ASN C 1 337 ? -26.326 -6.268 16.596 1.00 41.24 337 ASN C N 1
ATOM 8718 C CA . ASN C 1 337 ? -25.894 -7.530 17.176 1.00 41.35 337 ASN C CA 1
ATOM 8719 C C . ASN C 1 337 ? -24.925 -8.323 16.297 1.00 40.99 337 ASN C C 1
ATOM 8720 O O . ASN C 1 337 ? -24.106 -9.091 16.791 1.00 40.70 337 ASN C O 1
ATOM 8725 N N . ASN C 1 338 ? -25.039 -8.141 14.988 1.00 40.63 338 ASN C N 1
ATOM 8726 C CA . ASN C 1 338 ? -24.275 -8.935 14.045 1.00 40.31 338 ASN C CA 1
ATOM 8727 C C . ASN C 1 338 ? -23.180 -8.155 13.313 1.00 40.09 338 ASN C C 1
ATOM 8728 O O . ASN C 1 338 ? -22.196 -8.747 12.864 1.00 39.79 338 ASN C O 1
ATOM 8733 N N . PHE C 1 339 ? -23.327 -6.830 13.219 1.00 39.36 339 PHE C N 1
ATOM 8734 C CA . PHE C 1 339 ? -22.330 -6.051 12.492 1.00 39.58 339 PHE C CA 1
ATOM 8735 C C . PHE C 1 339 ? -21.752 -4.863 13.275 1.00 39.62 339 PHE C C 1
ATOM 8736 O O . PHE C 1 339 ? -20.877 -4.127 12.751 1.00 39.02 339 PHE C O 1
ATOM 8744 N N . SER C 1 340 ? -22.234 -4.699 14.520 1.00 38.97 340 SER C N 1
ATOM 8745 C CA . SER C 1 340 ? -21.955 -3.503 15.337 1.00 38.25 340 SER C CA 1
ATOM 8746 C C . SER C 1 340 ? -22.361 -2.256 14.572 1.00 37.58 340 SER C C 1
ATOM 8747 O O . SER C 1 340 ? -21.808 -1.167 14.754 1.00 37.49 340 SER C O 1
ATOM 8750 N N . LEU C 1 341 ? -23.340 -2.435 13.703 1.00 36.81 341 LEU C N 1
ATOM 8751 C CA . LEU C 1 341 ? -23.775 -1.378 12.833 1.00 36.73 341 LEU C CA 1
ATOM 8752 C C . LEU C 1 341 ? -24.962 -0.653 13.418 1.00 36.82 341 LEU C C 1
ATOM 8753 O O . LEU C 1 341 ? -25.957 -1.282 13.857 1.00 36.53 341 LEU C O 1
ATOM 8758 N N . GLU C 1 342 ? -24.840 0.675 13.434 1.00 36.77 342 GLU C N 1
ATOM 8759 C CA . GLU C 1 342 ? -25.876 1.552 13.926 1.00 36.76 342 GLU C CA 1
ATOM 8760 C C . GLU C 1 342 ? -26.800 1.899 12.771 1.00 36.64 342 GLU C C 1
ATOM 8761 O O . GLU C 1 342 ? -26.445 2.640 11.873 1.00 36.69 342 GLU C O 1
ATOM 8767 N N . VAL C 1 343 ? -27.989 1.321 12.786 1.00 37.13 343 VAL C N 1
ATOM 8768 C CA . VAL C 1 343 ? -29.024 1.653 11.818 1.00 36.81 343 VAL C CA 1
ATOM 8769 C C . VAL C 1 343 ? -30.126 2.399 12.585 1.00 37.24 343 VAL C C 1
ATOM 8770 O O . VAL C 1 343 ? -30.960 1.806 13.217 1.00 37.75 343 VAL C O 1
ATOM 8774 N N . GLN C 1 344 ? -30.090 3.716 12.540 1.00 37.48 344 GLN C N 1
ATOM 8775 C CA . GLN C 1 344 ? -31.004 4.531 13.321 1.00 38.21 344 GLN C CA 1
ATOM 8776 C C . GLN C 1 344 ? -32.459 4.558 12.768 1.00 38.24 344 GLN C C 1
ATOM 8777 O O . GLN C 1 344 ? -32.673 4.430 11.558 1.00 38.26 344 GLN C O 1
ATOM 8783 N N . GLY C 1 345 ? -33.436 4.718 13.668 1.00 37.67 345 GLY C N 1
ATOM 8784 C CA . GLY C 1 345 ? -34.825 4.844 13.302 1.00 37.12 345 GLY C CA 1
ATOM 8785 C C . GLY C 1 345 ? -35.133 6.268 12.933 1.00 37.41 345 GLY C C 1
ATOM 8786 O O . GLY C 1 345 ? -34.206 7.067 12.750 1.00 38.19 345 GLY C O 1
ATOM 8787 N N . GLY C 1 346 ? -36.424 6.600 12.839 1.00 37.12 346 GLY C N 1
ATOM 8788 C CA . GLY C 1 346 ? -36.877 7.939 12.436 1.00 36.51 346 GLY C CA 1
ATOM 8789 C C . GLY C 1 346 ? -37.087 8.915 13.597 1.00 37.17 346 GLY C C 1
ATOM 8790 O O . GLY C 1 346 ? -37.019 8.546 14.757 1.00 36.68 346 GLY C O 1
ATOM 8791 N N . LEU C 1 347 ? -37.361 10.170 13.253 1.00 37.16 347 LEU C N 1
ATOM 8792 C CA . LEU C 1 347 ? -37.547 11.248 14.182 1.00 37.74 347 LEU C CA 1
ATOM 8793 C C . LEU C 1 347 ? -38.440 12.263 13.478 1.00 38.10 347 LEU C C 1
ATOM 8794 O O . LEU C 1 347 ? -38.297 12.480 12.280 1.00 3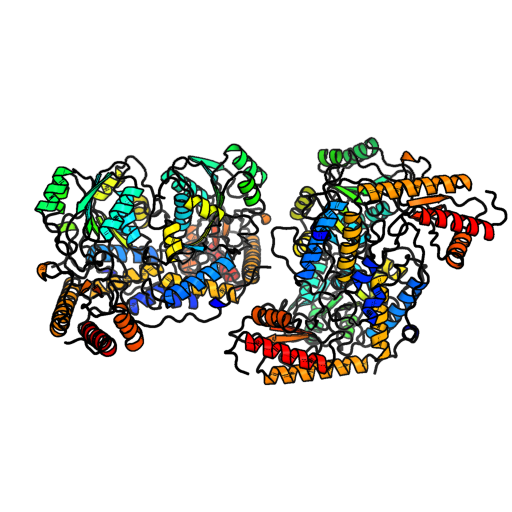8.24 347 LEU C O 1
ATOM 8799 N N . GLY C 1 348 ? -39.350 12.895 14.214 1.00 38.14 348 GLY C N 1
ATOM 8800 C CA . GLY C 1 348 ? -40.245 13.890 13.638 1.00 38.52 348 GLY C CA 1
ATOM 8801 C C . GLY C 1 348 ? -40.930 13.339 12.393 1.00 39.04 348 GLY C C 1
ATOM 8802 O O . GLY C 1 348 ? -41.551 12.280 12.456 1.00 39.32 348 GLY C O 1
ATOM 8803 N N . PRO C 1 349 ? -40.751 14.000 11.242 1.00 39.19 349 PRO C N 1
ATOM 8804 C CA . PRO C 1 349 ? -41.346 13.610 9.967 1.00 39.56 349 PRO C CA 1
ATOM 8805 C C . PRO C 1 349 ? -41.126 12.141 9.596 1.00 40.06 349 PRO C C 1
ATOM 8806 O O . PRO C 1 349 ? -41.970 11.541 8.915 1.00 40.16 349 PRO C O 1
ATOM 8810 N N . THR C 1 350 ? -40.013 11.561 10.048 1.00 40.11 350 THR C N 1
ATOM 8811 C CA . THR C 1 350 ? -39.682 10.187 9.673 1.00 39.89 350 THR C CA 1
ATOM 8812 C C . THR C 1 350 ? -40.040 9.164 10.721 1.00 40.40 350 THR C C 1
ATOM 8813 O O . THR C 1 350 ? -39.787 7.982 10.518 1.00 39.80 350 THR C O 1
ATOM 8817 N N . PHE C 1 351 ? -40.590 9.616 11.848 1.00 41.13 351 PHE C N 1
ATOM 8818 C CA . PHE C 1 351 ? -40.926 8.697 12.915 1.00 42.58 351 PHE C CA 1
ATOM 8819 C C . PHE C 1 351 ? -41.877 7.560 12.436 1.00 43.06 351 PHE C C 1
ATOM 8820 O O . PHE C 1 351 ? -42.922 7.828 11.855 1.00 42.37 351 PHE C O 1
ATOM 8828 N N . GLY C 1 352 ? -41.463 6.305 12.657 1.00 43.55 352 GLY C N 1
ATOM 8829 C CA . GLY C 1 352 ? -42.176 5.128 12.205 1.00 44.12 352 GLY C CA 1
ATOM 8830 C C . GLY C 1 352 ? -42.245 4.898 10.693 1.00 45.16 352 GLY C C 1
ATOM 8831 O O . GLY C 1 352 ? -42.788 3.869 10.242 1.00 45.19 352 GLY C O 1
ATOM 8832 N N . LYS C 1 353 ? -41.703 5.834 9.909 1.00 45.19 353 LYS C N 1
ATOM 8833 C CA . LYS C 1 353 ? -41.759 5.767 8.440 1.00 45.71 353 LYS C CA 1
ATOM 8834 C C . LYS C 1 353 ? -40.439 5.329 7.777 1.00 45.11 353 LYS C C 1
ATOM 8835 O O . LYS C 1 353 ? -40.463 4.700 6.731 1.00 45.52 353 LYS C O 1
ATOM 8841 N N . ALA C 1 354 ? -39.299 5.686 8.377 1.00 44.22 354 ALA C N 1
ATOM 8842 C CA . ALA C 1 354 ? -37.970 5.535 7.770 1.00 42.72 354 ALA C CA 1
ATOM 8843 C C . ALA C 1 354 ? -36.880 5.260 8.807 1.00 41.70 354 ALA C C 1
ATOM 8844 O O . ALA C 1 354 ? -37.008 5.653 9.957 1.00 42.18 354 ALA C O 1
ATOM 8846 N N . TRP C 1 355 ? -35.842 4.537 8.405 1.00 40.14 355 TRP C N 1
ATOM 8847 C CA . TRP C 1 355 ? -34.554 4.597 9.075 1.00 38.44 355 TRP C CA 1
ATOM 8848 C C . TRP C 1 355 ? -33.806 5.885 8.679 1.00 37.69 355 TRP C C 1
ATOM 8849 O O . TRP C 1 355 ? -34.175 6.569 7.742 1.00 37.37 355 TRP C O 1
ATOM 8860 N N . ARG C 1 356 ? -32.752 6.231 9.414 1.00 37.31 356 ARG C N 1
ATOM 8861 C CA . ARG C 1 356 ? -31.921 7.383 9.039 1.00 35.90 356 ARG C CA 1
ATOM 8862 C C . ARG C 1 356 ? -30.436 6.999 9.001 1.00 35.72 356 ARG C C 1
ATOM 8863 O O . ARG C 1 356 ? -29.907 6.479 9.986 1.00 35.36 356 ARG C O 1
ATOM 8871 N N . VAL C 1 357 ? -29.797 7.213 7.843 1.00 35.23 357 VAL C N 1
ATOM 8872 C CA . VAL C 1 357 ? -28.367 6.919 7.655 1.00 35.18 357 VAL C CA 1
ATOM 8873 C C . VAL C 1 357 ? -27.657 8.232 7.617 1.00 34.65 357 VAL C C 1
ATOM 8874 O O . VAL C 1 357 ? -28.061 9.120 6.851 1.00 34.52 357 VAL C O 1
ATOM 8878 N N . GLY C 1 358 ? -26.590 8.331 8.418 1.00 34.29 358 GLY C N 1
ATOM 8879 C CA . GLY C 1 358 ? -25.700 9.496 8.427 1.00 33.59 358 GLY C CA 1
ATOM 8880 C C . GLY C 1 358 ? -24.414 9.189 7.668 1.00 33.52 358 GLY C C 1
ATOM 8881 O O . GLY C 1 358 ? -23.897 8.064 7.687 1.00 32.82 358 GLY C O 1
ATOM 8882 N N . ILE C 1 359 ? -23.900 10.198 6.984 1.00 33.37 359 ILE C N 1
ATOM 8883 C CA . ILE C 1 359 ? -22.554 10.143 6.424 1.00 33.29 359 ILE C CA 1
ATOM 8884 C C . ILE C 1 359 ? -21.725 11.244 7.094 1.00 33.31 359 ILE C C 1
ATOM 8885 O O . ILE C 1 359 ? -21.684 12.403 6.651 1.00 33.33 359 ILE C O 1
ATOM 8890 N N . MET C 1 360 ? -21.107 10.880 8.209 1.00 33.56 360 MET C N 1
ATOM 8891 C CA . MET C 1 360 ? -20.561 11.877 9.138 1.00 33.95 360 MET C CA 1
ATOM 8892 C C . MET C 1 360 ? -19.326 11.332 9.833 1.00 33.90 360 MET C C 1
ATOM 8893 O O . MET C 1 360 ? -19.193 10.110 9.942 1.00 33.58 360 MET C O 1
ATOM 8898 N N . GLY C 1 361 ? -18.452 12.239 10.318 1.00 34.17 361 GLY C N 1
ATOM 8899 C CA . GLY C 1 361 ? -17.278 11.852 11.097 1.00 34.64 361 GLY C CA 1
ATOM 8900 C C . GLY C 1 361 ? -16.462 10.797 10.388 1.00 35.40 361 GLY C C 1
ATOM 8901 O O . GLY C 1 361 ? -16.209 10.904 9.192 1.00 35.77 361 GLY C O 1
ATOM 8902 N N . GLU C 1 362 ? -16.078 9.747 11.105 1.00 36.20 362 GLU C N 1
ATOM 8903 C CA . GLU C 1 362 ? -15.130 8.767 10.557 1.00 37.17 362 GLU C CA 1
ATOM 8904 C C . GLU C 1 362 ? -15.713 7.760 9.574 1.00 37.68 362 GLU C C 1
ATOM 8905 O O . GLU C 1 362 ? -14.976 6.989 8.969 1.00 38.34 362 GLU C O 1
ATOM 8911 N N . CYS C 1 363 ? -17.028 7.771 9.391 1.00 38.10 363 CYS C N 1
ATOM 8912 C CA . CYS C 1 363 ? -17.651 6.833 8.454 1.00 38.13 363 CYS C CA 1
ATOM 8913 C C . CYS C 1 363 ? -18.048 7.500 7.122 1.00 38.35 363 CYS C C 1
ATOM 8914 O O . CYS C 1 363 ? -18.947 7.040 6.425 1.00 38.64 363 CYS C O 1
ATOM 8917 N N . SER C 1 364 ? -17.387 8.600 6.796 1.00 38.56 364 SER C N 1
ATOM 8918 C CA . SER C 1 364 ? -17.617 9.275 5.520 1.00 39.08 364 SER C CA 1
ATOM 8919 C C . SER C 1 364 ? -16.683 8.749 4.406 1.00 39.08 364 SER C C 1
ATOM 8920 O O . SER C 1 364 ? -16.059 9.529 3.700 1.00 38.59 364 SER C O 1
ATOM 8923 N N . THR C 1 365 ? -16.581 7.433 4.268 1.00 39.16 365 THR C N 1
ATOM 8924 C CA . THR C 1 365 ? -15.745 6.858 3.225 1.00 39.72 365 THR C CA 1
ATOM 8925 C C . THR C 1 365 ? -16.543 5.839 2.432 1.00 40.09 365 THR C C 1
ATOM 8926 O O . THR C 1 365 ? -17.490 5.221 2.950 1.00 40.17 365 THR C O 1
ATOM 8930 N N . VAL C 1 366 ? -16.137 5.662 1.177 1.00 39.99 366 VAL C N 1
ATOM 8931 C CA . VAL C 1 366 ? -16.724 4.671 0.275 1.00 39.86 366 VAL C CA 1
ATOM 8932 C C . VAL C 1 366 ? -16.802 3.285 0.900 1.00 39.61 366 VAL C C 1
ATOM 8933 O O . VAL C 1 366 ? -17.832 2.618 0.792 1.00 39.68 366 VAL C O 1
ATOM 8937 N N . GLN C 1 367 ? -15.728 2.858 1.561 1.00 39.70 367 GLN C N 1
ATOM 8938 C CA . GLN C 1 367 ? -15.692 1.548 2.237 1.00 40.09 367 GLN C CA 1
ATOM 8939 C C . GLN C 1 367 ? -16.728 1.413 3.359 1.00 39.48 367 GLN C C 1
ATOM 8940 O O . GLN C 1 367 ? -17.304 0.332 3.543 1.00 39.33 367 GLN C O 1
ATOM 8946 N N . LYS C 1 368 ? -16.918 2.495 4.111 1.00 38.73 368 LYS C N 1
ATOM 8947 C CA . LYS C 1 368 ? -17.890 2.526 5.183 1.00 39.01 368 LYS C CA 1
ATOM 8948 C C . LYS C 1 368 ? -19.313 2.450 4.617 1.00 39.01 368 LYS C C 1
ATOM 8949 O O . LYS C 1 368 ? -20.139 1.634 5.089 1.00 38.29 368 LYS C O 1
ATOM 8955 N N . ILE C 1 369 ? -19.566 3.246 3.572 1.00 38.74 369 ILE C N 1
ATOM 8956 C CA . ILE C 1 369 ? -20.856 3.237 2.897 1.00 39.33 369 ILE C CA 1
ATOM 8957 C C . ILE C 1 369 ? -21.165 1.869 2.304 1.00 39.05 369 ILE C C 1
ATOM 8958 O O . ILE C 1 369 ? -22.314 1.411 2.399 1.00 39.64 369 ILE C O 1
ATOM 8963 N N . GLN C 1 370 ? -20.160 1.216 1.720 1.00 38.33 370 GLN C N 1
ATOM 8964 C CA . GLN C 1 370 ? -20.350 -0.130 1.174 1.00 38.51 370 GLN C CA 1
ATOM 8965 C C . GLN C 1 370 ? -20.624 -1.149 2.261 1.00 37.97 370 GLN C C 1
ATOM 8966 O O . GLN C 1 370 ? -21.479 -2.025 2.096 1.00 38.65 370 GLN C O 1
ATOM 8972 N N . PHE C 1 371 ? -19.896 -1.058 3.372 1.00 37.15 371 PHE C N 1
ATOM 8973 C CA . PHE C 1 371 ? -20.165 -1.945 4.495 1.00 36.50 371 PHE C CA 1
ATOM 8974 C C . PHE C 1 371 ? -21.573 -1.735 5.057 1.00 35.80 371 PHE C C 1
ATOM 8975 O O . PHE C 1 371 ? -22.233 -2.696 5.367 1.00 35.71 371 PHE C O 1
ATOM 8983 N N . TYR C 1 372 ? -21.998 -0.479 5.202 1.00 35.49 372 TYR C N 1
ATOM 8984 C CA . TYR C 1 372 ? -23.349 -0.173 5.643 1.00 35.76 372 TYR C CA 1
ATOM 8985 C C . TYR C 1 372 ? -24.404 -0.866 4.741 1.00 35.73 372 TYR C C 1
ATOM 8986 O O . TYR C 1 372 ? -25.294 -1.542 5.260 1.00 35.75 372 TYR C O 1
ATOM 8995 N N . LEU C 1 373 ? -24.282 -0.704 3.411 1.00 35.69 373 LEU C N 1
ATOM 8996 C CA . LEU C 1 373 ? -25.199 -1.318 2.443 1.00 34.99 373 LEU C CA 1
ATOM 8997 C C . LEU C 1 373 ? -25.233 -2.817 2.643 1.00 35.59 373 LEU C C 1
ATOM 8998 O O . LEU C 1 373 ? -26.316 -3.420 2.710 1.00 35.92 373 LEU C O 1
ATOM 9003 N N . TYR C 1 374 ? -24.052 -3.414 2.802 1.00 35.76 374 TYR C N 1
ATOM 9004 C CA . TYR C 1 374 ? -23.929 -4.844 2.998 1.00 36.12 374 TYR C CA 1
ATOM 9005 C C . TYR C 1 374 ? -24.599 -5.265 4.299 1.00 37.25 374 TYR C C 1
ATOM 9006 O O . TYR C 1 374 ? -25.411 -6.195 4.320 1.00 37.90 374 TYR C O 1
ATOM 9015 N N . GLY C 1 375 ? -24.243 -4.596 5.397 1.00 38.05 375 GLY C N 1
ATOM 9016 C CA . GLY C 1 375 ? -24.797 -4.918 6.707 1.00 38.47 375 GLY C CA 1
ATOM 9017 C C . GLY C 1 375 ? -26.284 -4.694 6.790 1.00 38.70 375 GLY C C 1
ATOM 9018 O O . GLY C 1 375 ? -26.996 -5.534 7.310 1.00 38.32 375 GLY C O 1
ATOM 9019 N N . PHE C 1 376 ? -26.748 -3.562 6.260 1.00 39.79 376 PHE C N 1
ATOM 9020 C CA . PHE C 1 376 ? -28.174 -3.302 6.150 1.00 41.31 376 PHE C CA 1
ATOM 9021 C C . PHE C 1 376 ? -28.915 -4.424 5.396 1.00 42.49 376 PHE C C 1
ATOM 9022 O O . PHE C 1 376 ? -29.883 -4.998 5.929 1.00 42.25 376 PHE C O 1
ATOM 9030 N N . LYS C 1 377 ? -28.433 -4.752 4.192 1.00 43.45 377 LYS C N 1
ATOM 9031 C CA . LYS C 1 377 ? -29.056 -5.790 3.382 1.00 44.53 377 LYS C CA 1
ATOM 9032 C C . LYS C 1 377 ? -29.106 -7.136 4.091 1.00 44.75 377 LYS C C 1
ATOM 9033 O O . LYS C 1 377 ? -30.166 -7.744 4.213 1.00 44.87 377 LYS C O 1
ATOM 9039 N N . GLU C 1 378 ? -27.970 -7.601 4.574 1.00 44.95 378 GLU C N 1
ATOM 9040 C CA . GLU C 1 378 ? -27.939 -8.861 5.313 1.00 45.42 378 GLU C CA 1
ATOM 9041 C C . GLU C 1 378 ? -28.876 -8.863 6.510 1.00 45.92 378 GLU C C 1
ATOM 9042 O O . GLU C 1 378 ? -29.340 -9.928 6.936 1.00 46.18 378 GLU C O 1
ATOM 9048 N N . SER C 1 379 ? -29.126 -7.671 7.067 1.00 46.21 379 SER C N 1
ATOM 9049 C CA . SER C 1 379 ? -29.983 -7.538 8.241 1.00 45.47 379 SER C CA 1
ATOM 9050 C C . SER C 1 379 ? -31.454 -7.579 7.859 1.00 46.69 379 SER C C 1
ATOM 9051 O O . SER C 1 379 ? -32.233 -8.244 8.516 1.00 46.31 379 SER C O 1
ATOM 9054 N N . LEU C 1 380 ? -31.817 -6.890 6.783 1.00 47.40 380 LEU C N 1
ATOM 9055 C CA . LEU C 1 380 ? -33.155 -6.968 6.226 1.00 48.40 380 LEU C CA 1
ATOM 9056 C C . LEU C 1 380 ? -33.445 -8.408 5.812 1.00 49.38 380 LEU C C 1
ATOM 9057 O O . LEU C 1 380 ? -34.525 -8.940 6.060 1.00 49.59 380 LEU C O 1
ATOM 9062 N N . LYS C 1 381 ? -32.451 -9.043 5.214 1.00 50.19 381 LYS C N 1
ATOM 9063 C CA . LYS C 1 381 ? -32.595 -10.363 4.643 1.00 51.23 381 LYS C CA 1
ATOM 9064 C C . LYS C 1 381 ? -32.821 -11.416 5.695 1.00 51.46 381 LYS C C 1
ATOM 9065 O O . LYS C 1 381 ? -33.742 -12.232 5.582 1.00 52.09 381 LYS C O 1
ATOM 9071 N N . ALA C 1 382 ? -31.974 -11.417 6.720 1.00 51.61 382 ALA C N 1
ATOM 9072 C CA . ALA C 1 382 ? -32.040 -12.442 7.753 1.00 51.70 382 ALA C CA 1
ATOM 9073 C C . ALA C 1 382 ? -33.270 -12.270 8.635 1.00 51.84 382 ALA C C 1
ATOM 9074 O O . ALA C 1 382 ? -33.682 -13.168 9.358 1.00 52.25 382 ALA C O 1
ATOM 9076 N N . THR C 1 383 ? -33.871 -11.107 8.549 1.00 51.75 383 THR C N 1
ATOM 9077 C CA . THR C 1 383 ? -34.868 -10.708 9.522 1.00 51.75 383 THR C CA 1
ATOM 9078 C C . THR C 1 383 ? -36.282 -10.765 8.872 1.00 52.30 383 THR C C 1
ATOM 9079 O O . THR C 1 383 ? -37.293 -10.973 9.541 1.00 52.01 383 THR C O 1
ATOM 9083 N N . HIS C 1 384 ? -36.301 -10.601 7.550 1.00 52.58 384 HIS C N 1
ATOM 9084 C CA . HIS C 1 384 ? -37.496 -10.581 6.750 1.00 53.36 384 HIS C CA 1
ATOM 9085 C C . HIS C 1 384 ? -37.178 -11.393 5.481 1.00 53.92 384 HIS C C 1
ATOM 9086 O O . HIS C 1 384 ? -36.920 -10.824 4.416 1.00 53.75 384 HIS C O 1
ATOM 9093 N N . PRO C 1 385 ? -37.178 -12.734 5.595 1.00 54.70 385 PRO C N 1
ATOM 9094 C CA . PRO C 1 385 ? -36.822 -13.624 4.476 1.00 55.56 385 PRO C CA 1
ATOM 9095 C C . PRO C 1 385 ? -37.743 -13.548 3.240 1.00 56.24 385 PRO C C 1
ATOM 9096 O O . PRO C 1 385 ? -37.372 -14.060 2.176 1.00 56.43 385 PRO C O 1
ATOM 9100 N N . ASP C 1 386 ? -38.908 -12.925 3.373 1.00 56.87 386 ASP C N 1
ATOM 9101 C CA . ASP C 1 386 ? -39.806 -12.795 2.240 1.00 57.96 386 ASP C CA 1
ATOM 9102 C C . ASP C 1 386 ? -39.631 -11.486 1.517 1.00 57.86 386 ASP C C 1
ATOM 9103 O O . ASP C 1 386 ? -40.336 -11.247 0.530 1.00 58.13 386 ASP C O 1
ATOM 9108 N N . TYR C 1 387 ? -38.728 -10.631 2.011 1.00 57.45 387 TYR C N 1
ATOM 9109 C CA . TYR C 1 387 ? -38.467 -9.374 1.323 1.00 57.28 387 TYR C CA 1
ATOM 9110 C C . TYR C 1 387 ? -37.790 -9.725 -0.002 1.00 57.80 387 TYR C C 1
ATOM 9111 O O . TYR C 1 387 ? -36.963 -10.637 -0.055 1.00 57.43 387 TYR C O 1
ATOM 9120 N N . ILE C 1 388 ? -38.188 -9.026 -1.068 1.00 58.64 388 ILE C N 1
ATOM 9121 C CA . ILE C 1 388 ? -37.653 -9.233 -2.419 1.00 59.37 388 ILE C CA 1
ATOM 9122 C C . ILE C 1 388 ? -36.853 -8.020 -2.845 1.00 59.27 388 ILE C C 1
ATOM 9123 O O . ILE C 1 388 ? -37.369 -6.891 -2.851 1.00 59.37 388 ILE C O 1
ATOM 9128 N N . PHE C 1 389 ? -35.598 -8.278 -3.212 1.00 59.37 389 PHE C N 1
ATOM 9129 C CA . PHE C 1 389 ? -34.637 -7.252 -3.683 1.00 59.55 389 PHE C CA 1
ATOM 9130 C C . PHE C 1 389 ? -34.616 -6.996 -5.210 1.00 59.75 389 PHE C C 1
ATOM 9131 O O . PHE C 1 389 ? -34.996 -5.912 -5.700 1.00 59.73 389 PHE C O 1
ATOM 9139 N N . LYS D 1 2 ? -32.498 59.099 -20.942 1.00 68.72 2 LYS D N 1
ATOM 9140 C CA . LYS D 1 2 ? -31.447 59.052 -19.869 1.00 68.83 2 LYS D CA 1
ATOM 9141 C C . LYS D 1 2 ? -31.091 57.613 -19.432 1.00 67.84 2 LYS D C 1
ATOM 9142 O O . LYS D 1 2 ? -31.925 56.690 -19.471 1.00 67.49 2 LYS D O 1
ATOM 9148 N N . PHE D 1 3 ? -29.844 57.449 -19.003 1.00 66.35 3 PHE D N 1
ATOM 9149 C CA . PHE D 1 3 ? -29.312 56.141 -18.691 1.00 64.67 3 PHE D CA 1
ATOM 9150 C C . PHE D 1 3 ? -28.858 56.082 -17.244 1.00 63.60 3 PHE D C 1
ATOM 9151 O O . PHE D 1 3 ? -28.304 57.062 -16.731 1.00 63.51 3 PHE D O 1
ATOM 9159 N N . THR D 1 4 ? -29.094 54.945 -16.591 1.00 61.94 4 THR D N 1
ATOM 9160 C CA . THR D 1 4 ? -28.506 54.721 -15.281 1.00 60.95 4 THR D CA 1
ATOM 9161 C C . THR D 1 4 ? -26.983 54.944 -15.407 1.00 59.89 4 THR D C 1
ATOM 9162 O O . THR D 1 4 ? -26.369 54.411 -16.336 1.00 59.78 4 THR D O 1
ATOM 9166 N N . PRO D 1 5 ? -26.394 55.773 -14.502 1.00 58.50 5 PRO D N 1
ATOM 9167 C CA . PRO D 1 5 ? -25.043 56.345 -14.644 1.00 57.17 5 PRO D CA 1
ATOM 9168 C C . PRO D 1 5 ? -23.906 55.305 -14.784 1.00 55.43 5 PRO D C 1
ATOM 9169 O O . PRO D 1 5 ? -24.058 54.167 -14.325 1.00 54.63 5 PRO D O 1
ATOM 9173 N N . PRO D 1 6 ? -22.786 55.704 -15.432 1.00 53.95 6 PRO D N 1
ATOM 9174 C CA . PRO D 1 6 ? -21.572 54.902 -15.581 1.00 52.93 6 PRO D CA 1
ATOM 9175 C C . PRO D 1 6 ? -20.882 54.591 -14.249 1.00 52.07 6 PRO D C 1
ATOM 9176 O O . PRO D 1 6 ? -20.990 55.363 -13.303 1.00 51.64 6 PRO D O 1
ATOM 9180 N N . PRO D 1 7 ? -20.176 53.452 -14.176 1.00 51.49 7 PRO D N 1
ATOM 9181 C CA . PRO D 1 7 ? -19.479 53.065 -12.935 1.00 50.74 7 PRO D CA 1
ATOM 9182 C C . PRO D 1 7 ? -18.202 53.883 -12.679 1.00 50.02 7 PRO D C 1
ATOM 9183 O O . PRO D 1 7 ? -17.465 54.183 -13.607 1.00 49.23 7 PRO D O 1
ATOM 9187 N N . ALA D 1 8 ? -17.977 54.249 -11.423 1.00 49.55 8 ALA D N 1
ATOM 9188 C CA . ALA D 1 8 ? -16.832 55.050 -11.020 1.00 49.26 8 ALA D CA 1
ATOM 9189 C C . ALA D 1 8 ? -15.515 54.272 -11.163 1.00 48.96 8 ALA D C 1
ATOM 9190 O O . ALA D 1 8 ? -14.464 54.878 -11.378 1.00 48.54 8 ALA D O 1
ATOM 9192 N N . SER D 1 9 ? -15.605 52.938 -11.057 1.00 48.63 9 SER D N 1
ATOM 9193 C CA . SER D 1 9 ? -14.480 52.020 -11.172 1.00 48.31 9 SER D CA 1
ATOM 9194 C C . SER D 1 9 ? -13.758 52.092 -12.508 1.00 48.46 9 SER D C 1
ATOM 9195 O O . SER D 1 9 ? -12.605 51.679 -12.605 1.00 49.29 9 SER D O 1
ATOM 9198 N N . LEU D 1 10 ? -14.429 52.621 -13.526 1.00 48.30 10 LEU D N 1
ATOM 9199 C CA . LEU D 1 10 ? -13.825 52.856 -14.843 1.00 48.30 10 LEU D CA 1
ATOM 9200 C C . LEU D 1 10 ? -13.205 54.244 -15.017 1.00 48.95 10 LEU D C 1
ATOM 9201 O O . LEU D 1 10 ? -12.741 54.594 -16.106 1.00 48.67 10 LEU D O 1
ATOM 9206 N N . ARG D 1 11 ? -13.189 55.034 -13.952 1.00 49.88 11 ARG D N 1
ATOM 9207 C CA . ARG D 1 11 ? -12.587 56.370 -14.013 1.00 51.18 11 ARG D CA 1
ATOM 9208 C C . ARG D 1 11 ? -11.050 56.357 -13.879 1.00 50.55 11 ARG D C 1
ATOM 9209 O O . ARG D 1 11 ? -10.358 57.155 -14.501 1.00 50.21 11 ARG D O 1
ATOM 9217 N N . ASN D 1 12 ? -10.538 55.436 -13.077 1.00 50.23 12 ASN D N 1
ATOM 9218 C CA . ASN D 1 12 ? -9.099 55.251 -12.906 1.00 49.83 12 ASN D CA 1
ATOM 9219 C C . ASN D 1 12 ? -8.455 54.614 -14.148 1.00 49.08 12 ASN D C 1
ATOM 9220 O O . ASN D 1 12 ? -9.082 53.776 -14.833 1.00 49.06 12 ASN D O 1
ATOM 9225 N N . PRO D 1 13 ? -7.211 55.017 -14.460 1.00 47.83 13 PRO D N 1
ATOM 9226 C CA . PRO D 1 13 ? -6.408 54.296 -15.438 1.00 46.55 13 PRO D CA 1
ATOM 9227 C C . PRO D 1 13 ? -6.185 52.818 -15.084 1.00 45.18 13 PRO D C 1
ATOM 9228 O O . PRO D 1 13 ? -6.180 52.421 -13.909 1.00 44.73 13 PRO D O 1
ATOM 9232 N N . LEU D 1 14 ? -6.021 52.016 -16.125 1.00 43.79 14 LEU D N 1
ATOM 9233 C CA . LEU D 1 14 ? -5.662 50.593 -15.991 1.00 42.40 14 LEU D CA 1
ATOM 9234 C C . LEU D 1 14 ? -4.196 50.486 -15.613 1.00 41.83 14 LEU D C 1
ATOM 9235 O O . LEU D 1 14 ? -3.365 51.059 -16.304 1.00 41.61 14 LEU D O 1
ATOM 9240 N N . ILE D 1 15 ? -3.887 49.779 -14.522 1.00 41.42 15 ILE D N 1
ATOM 9241 C CA . ILE D 1 15 ? -2.498 49.549 -14.119 1.00 41.38 15 ILE D CA 1
ATOM 9242 C C . ILE D 1 15 ? -2.257 48.079 -13.841 1.00 40.92 15 ILE D C 1
ATOM 9243 O O . ILE D 1 15 ? -2.820 47.502 -12.916 1.00 41.38 15 ILE D O 1
ATOM 9248 N N . ILE D 1 16 ? -1.399 47.479 -14.637 1.00 40.35 16 ILE D N 1
ATOM 9249 C CA . ILE D 1 16 ? -1.092 46.074 -14.471 1.00 39.99 16 ILE D CA 1
ATOM 9250 C C . ILE D 1 16 ? 0.417 46.019 -14.220 1.00 40.58 16 ILE D C 1
ATOM 9251 O O . ILE D 1 16 ? 1.206 46.443 -15.073 1.00 40.83 16 ILE D O 1
ATOM 9256 N N . PRO D 1 17 ? 0.821 45.507 -13.043 1.00 40.55 17 PRO D N 1
ATOM 9257 C CA . PRO D 1 17 ? 2.244 45.380 -12.712 1.00 40.47 17 PRO D CA 1
ATOM 9258 C C . PRO D 1 17 ? 2.958 44.312 -13.524 1.00 40.23 17 PRO D C 1
ATOM 9259 O O . PRO D 1 17 ? 2.314 43.412 -14.077 1.00 39.95 17 PRO D O 1
ATOM 9263 N N . GLU D 1 18 ? 4.283 44.434 -13.601 1.00 40.10 18 GLU D N 1
ATOM 9264 C CA . GLU D 1 18 ? 5.101 43.390 -14.169 1.00 39.98 18 GLU D CA 1
ATOM 9265 C C . GLU D 1 18 ? 5.254 42.322 -13.124 1.00 39.09 18 GLU D C 1
ATOM 9266 O O . GLU D 1 18 ? 5.328 42.620 -11.943 1.00 39.37 18 GLU D O 1
ATOM 9272 N N . LYS D 1 19 ? 5.302 41.072 -13.558 1.00 38.16 19 LYS D N 1
ATOM 9273 C CA . LYS D 1 19 ? 5.466 39.955 -12.656 1.00 37.43 19 LYS D CA 1
ATOM 9274 C C . LYS D 1 19 ? 6.419 38.945 -13.265 1.00 37.15 19 LYS D C 1
ATOM 9275 O O . LYS D 1 19 ? 6.504 38.818 -14.492 1.00 37.90 19 LYS D O 1
ATOM 9281 N N . ILE D 1 20 ? 7.127 38.205 -12.424 1.00 36.47 20 ILE D N 1
ATOM 9282 C CA . ILE D 1 20 ? 7.984 37.139 -12.941 1.00 35.86 20 ILE D CA 1
ATOM 9283 C C . ILE D 1 20 ? 7.170 35.833 -12.923 1.00 35.63 20 ILE D C 1
ATOM 9284 O O . ILE D 1 20 ? 7.031 35.138 -11.884 1.00 35.31 20 ILE D O 1
ATOM 9289 N N . MET D 1 21 ? 6.613 35.527 -14.093 1.00 35.15 21 MET D N 1
ATOM 9290 C CA . MET D 1 21 ? 5.576 34.503 -14.192 1.00 34.82 21 MET D CA 1
ATOM 9291 C C . MET D 1 21 ? 6.189 33.121 -14.287 1.00 34.73 21 MET D C 1
ATOM 9292 O O . MET D 1 21 ? 6.357 32.558 -15.366 1.00 34.71 21 MET D O 1
ATOM 9297 N N . MET D 1 22 ? 6.529 32.577 -13.127 1.00 34.89 22 MET D N 1
ATOM 9298 C CA . MET D 1 22 ? 7.163 31.263 -13.081 1.00 35.07 22 MET D CA 1
ATOM 9299 C C . MET D 1 22 ? 6.327 30.158 -12.423 1.00 35.53 22 MET D C 1
ATOM 9300 O O . MET D 1 22 ? 6.861 29.212 -11.820 1.00 35.59 22 MET D O 1
ATOM 9305 N N . GLY D 1 23 ? 5.003 30.272 -12.580 1.00 35.70 23 GLY D N 1
ATOM 9306 C CA . GLY D 1 23 ? 4.097 29.148 -12.348 1.00 35.37 23 GLY D CA 1
ATOM 9307 C C . GLY D 1 23 ? 3.988 28.330 -13.624 1.00 35.74 23 GLY D C 1
ATOM 9308 O O . GLY D 1 23 ? 4.689 28.601 -14.598 1.00 35.66 23 GLY D O 1
ATOM 9309 N N . PRO D 1 24 ? 3.094 27.326 -13.636 1.00 35.90 24 PRO D N 1
ATOM 9310 C CA . PRO D 1 24 ? 2.919 26.443 -14.774 1.00 35.79 24 PRO D CA 1
ATOM 9311 C C . PRO D 1 24 ? 1.958 27.035 -15.827 1.00 36.60 24 PRO D C 1
ATOM 9312 O O . PRO D 1 24 ? 1.321 26.289 -16.580 1.00 36.50 24 PRO D O 1
ATOM 9316 N N . GLY D 1 25 ? 1.868 28.366 -15.880 1.00 37.13 25 GLY D N 1
ATOM 9317 C CA . GLY D 1 25 ? 1.023 29.043 -16.865 1.00 37.75 25 GLY D CA 1
ATOM 9318 C C . GLY D 1 25 ? 0.148 30.056 -16.180 1.00 37.88 25 GLY D C 1
ATOM 9319 O O . GLY D 1 25 ? -0.300 29.814 -15.069 1.00 38.46 25 GLY D O 1
ATOM 9320 N N . PRO D 1 26 ? -0.064 31.225 -16.809 1.00 37.92 26 PRO D N 1
ATOM 9321 C CA . PRO D 1 26 ? 0.576 31.652 -18.047 1.00 37.36 26 PRO D CA 1
ATOM 9322 C C . PRO D 1 26 ? 2.056 32.068 -17.858 1.00 36.66 26 PRO D C 1
ATOM 9323 O O . PRO D 1 26 ? 2.438 32.552 -16.786 1.00 36.54 26 PRO D O 1
ATOM 9327 N N . SER D 1 27 ? 2.864 31.880 -18.901 1.00 35.58 27 SER D N 1
ATOM 9328 C CA . SER D 1 27 ? 4.240 32.373 -18.933 1.00 34.65 27 SER D CA 1
ATOM 9329 C C . SER D 1 27 ? 4.365 33.864 -19.321 1.00 34.55 27 SER D C 1
ATOM 9330 O O . SER D 1 27 ? 3.398 34.476 -19.836 1.00 34.05 27 SER D O 1
ATOM 9333 N N . ASN D 1 28 ? 5.548 34.442 -19.057 1.00 33.66 28 ASN D N 1
ATOM 9334 C CA . ASN D 1 28 ? 5.929 35.740 -19.623 1.00 33.49 28 ASN D CA 1
ATOM 9335 C C . ASN D 1 28 ? 6.093 35.742 -21.172 1.00 33.32 28 ASN D C 1
ATOM 9336 O O . ASN D 1 28 ? 6.856 34.960 -21.761 1.00 33.44 28 ASN D O 1
ATOM 9341 N N . CYS D 1 29 ? 5.367 36.619 -21.840 1.00 33.20 29 CYS D N 1
ATOM 9342 C CA . CYS D 1 29 ? 5.547 36.800 -23.277 1.00 32.80 29 CYS D CA 1
ATOM 9343 C C . CYS D 1 29 ? 6.644 37.813 -23.480 1.00 32.05 29 CYS D C 1
ATOM 9344 O O . CYS D 1 29 ? 6.791 38.712 -22.687 1.00 31.47 29 CYS D O 1
ATOM 9347 N N . SER D 1 30 ? 7.392 37.677 -24.568 1.00 32.05 30 SER D N 1
ATOM 9348 C CA . SER D 1 30 ? 8.382 38.674 -24.924 1.00 32.48 30 SER D CA 1
ATOM 9349 C C . SER D 1 30 ? 7.724 39.952 -25.376 1.00 33.03 30 SER D C 1
ATOM 9350 O O . SER D 1 30 ? 6.573 39.952 -25.874 1.00 32.52 30 SER D O 1
ATOM 9353 N N . LYS D 1 31 ? 8.488 41.034 -25.239 1.00 33.29 31 LYS D N 1
ATOM 9354 C CA . LYS D 1 31 ? 8.094 42.326 -25.735 1.00 33.80 31 LYS D CA 1
ATOM 9355 C C . LYS D 1 31 ? 7.609 42.247 -27.197 1.00 33.20 31 LYS D C 1
ATOM 9356 O O . LYS D 1 31 ? 6.602 42.853 -27.567 1.00 33.55 31 LYS D O 1
ATOM 9362 N N . ARG D 1 32 ? 8.352 41.529 -28.031 1.00 32.61 32 ARG D N 1
ATOM 9363 C CA . ARG D 1 32 ? 7.988 41.331 -29.453 1.00 32.02 32 ARG D CA 1
ATOM 9364 C C . ARG D 1 32 ? 6.567 40.720 -29.652 1.00 31.62 32 ARG D C 1
ATOM 9365 O O . ARG D 1 32 ? 5.751 41.211 -30.478 1.00 31.52 32 ARG D O 1
ATOM 9373 N N . VAL D 1 33 ? 6.299 39.660 -28.885 1.00 30.50 33 VAL D N 1
ATOM 9374 C CA . VAL D 1 33 ? 5.016 38.976 -28.887 1.00 30.09 33 VAL D CA 1
ATOM 9375 C C . VAL D 1 33 ? 3.895 39.884 -28.359 1.00 30.67 33 VAL D C 1
ATOM 9376 O O . VAL D 1 33 ? 2.848 39.988 -28.965 1.00 30.75 33 VAL D O 1
ATOM 9380 N N . LEU D 1 34 ? 4.120 40.521 -27.214 1.00 30.73 34 LEU D N 1
ATOM 9381 C CA . LEU D 1 34 ? 3.181 41.478 -26.659 1.00 30.89 34 LEU D CA 1
ATOM 9382 C C . LEU D 1 34 ? 2.821 42.641 -27.603 1.00 31.26 34 LEU D C 1
ATOM 9383 O O . LEU D 1 34 ? 1.637 42.957 -27.770 1.00 31.18 34 LEU D O 1
ATOM 9388 N N . THR D 1 35 ? 3.827 43.267 -28.210 1.00 31.59 35 THR D N 1
ATOM 9389 C CA . THR D 1 35 ? 3.573 44.411 -29.086 1.00 32.67 35 THR D CA 1
ATOM 9390 C C . THR D 1 35 ? 2.930 44.041 -30.430 1.00 31.60 35 THR D C 1
ATOM 9391 O O . THR D 1 35 ? 2.268 44.862 -31.054 1.00 31.72 35 THR D O 1
ATOM 9395 N N . ALA D 1 36 ? 3.074 42.788 -30.841 1.00 31.22 36 ALA D N 1
ATOM 9396 C CA . ALA D 1 36 ? 2.361 42.258 -32.012 1.00 30.54 36 ALA D CA 1
ATOM 9397 C C . ALA D 1 36 ? 0.851 42.379 -31.921 1.00 30.79 36 ALA D C 1
ATOM 9398 O O . ALA D 1 36 ? 0.191 42.546 -32.947 1.00 30.63 36 ALA D O 1
ATOM 9400 N N . MET D 1 37 ? 0.303 42.276 -30.704 1.00 30.80 37 MET D N 1
ATOM 9401 C CA . MET D 1 37 ? -1.152 42.390 -30.467 1.00 31.27 37 MET D CA 1
ATOM 9402 C C . MET D 1 37 ? -1.699 43.766 -30.826 1.00 31.44 37 MET D C 1
ATOM 9403 O O . MET D 1 37 ? -2.878 43.970 -31.127 1.00 31.86 37 MET D O 1
ATOM 9408 N N . THR D 1 38 ? -0.777 44.686 -30.810 1.00 31.77 38 THR D N 1
ATOM 9409 C CA . THR D 1 38 ? -0.984 46.087 -31.046 1.00 32.79 38 THR D CA 1
ATOM 9410 C C . THR D 1 38 ? -1.285 46.470 -32.508 1.00 32.90 38 THR D C 1
ATOM 9411 O O . THR D 1 38 ? -1.712 47.581 -32.769 1.00 33.72 38 THR D O 1
ATOM 9415 N N . ASN D 1 39 ? -1.082 45.557 -33.449 1.00 32.42 39 ASN D N 1
ATOM 9416 C CA . ASN D 1 39 ? -1.411 45.812 -34.841 1.00 32.57 39 ASN D CA 1
ATOM 9417 C C . ASN D 1 39 ? -2.914 45.940 -35.082 1.00 32.31 39 ASN D C 1
ATOM 9418 O O . ASN D 1 39 ? -3.708 45.532 -34.245 1.00 32.46 39 ASN D O 1
ATOM 9423 N N . THR D 1 40 ? -3.272 46.499 -36.236 1.00 32.15 40 THR D N 1
ATOM 9424 C CA . THR D 1 40 ? -4.657 46.659 -36.700 1.00 31.99 40 THR D CA 1
ATOM 9425 C C . THR D 1 40 ? -5.401 45.334 -36.711 1.00 31.86 40 THR D C 1
ATOM 9426 O O . THR D 1 40 ? -4.912 44.347 -37.266 1.00 32.05 40 THR D O 1
ATOM 9430 N N . VAL D 1 41 ? -6.574 45.321 -36.094 1.00 31.82 41 VAL D N 1
ATOM 9431 C CA . VAL D 1 41 ? -7.519 44.232 -36.208 1.00 31.90 41 VAL D CA 1
ATOM 9432 C C . VAL D 1 41 ? -7.957 44.181 -37.663 1.00 32.71 41 VAL D C 1
ATOM 9433 O O . VAL D 1 41 ? -8.436 45.175 -38.227 1.00 32.48 41 VAL D O 1
ATOM 9437 N N . LEU D 1 42 ? -7.763 43.020 -38.279 1.00 33.57 42 LEU D N 1
ATOM 9438 C CA . LEU D 1 42 ? -8.016 42.866 -39.701 1.00 34.09 42 LEU D CA 1
ATOM 9439 C C . LEU D 1 42 ? -9.333 42.209 -39.946 1.00 34.61 42 LEU D C 1
ATOM 9440 O O . LEU D 1 42 ? -9.867 41.519 -39.073 1.00 34.12 42 LEU D O 1
ATOM 9445 N N . SER D 1 43 ? -9.862 42.454 -41.137 1.00 35.66 43 SER D N 1
ATOM 9446 C CA . SER D 1 43 ? -11.121 41.875 -41.569 1.00 36.67 43 SER D CA 1
ATOM 9447 C C . SER D 1 43 ? -10.904 40.426 -41.957 1.00 36.61 43 SER D C 1
ATOM 9448 O O . SER D 1 43 ? -9.811 40.047 -42.337 1.00 36.69 43 SER D O 1
ATOM 9451 N N . ASN D 1 44 ? -11.941 39.611 -41.874 1.00 37.23 44 ASN D N 1
ATOM 9452 C CA . ASN D 1 44 ? -11.793 38.156 -42.078 1.00 37.96 44 ASN D CA 1
ATOM 9453 C C . ASN D 1 44 ? -11.170 37.702 -43.388 1.00 37.95 44 ASN D C 1
ATOM 9454 O O . ASN D 1 44 ? -10.476 36.687 -43.424 1.00 37.99 44 ASN D O 1
ATOM 9459 N N . PHE D 1 45 ? -11.386 38.464 -44.454 1.00 37.91 45 PHE D N 1
ATOM 9460 C CA . PHE D 1 45 ? -10.820 38.119 -45.753 1.00 37.55 45 PHE D CA 1
ATOM 9461 C C . PHE D 1 45 ? -9.676 38.995 -46.217 1.00 37.23 45 PHE D C 1
ATOM 9462 O O . PHE D 1 45 ? -9.285 38.921 -47.376 1.00 37.07 45 PHE D O 1
ATOM 9470 N N . HIS D 1 46 ? -9.107 39.788 -45.304 1.00 36.51 46 HIS D N 1
ATOM 9471 C CA . HIS D 1 46 ? -7.911 40.549 -45.632 1.00 36.34 46 HIS D CA 1
ATOM 9472 C C . HIS D 1 46 ? -6.734 39.614 -45.899 1.00 36.05 46 HIS D C 1
ATOM 9473 O O . HIS D 1 46 ? -6.486 38.654 -45.145 1.00 35.34 46 HIS D O 1
ATOM 9480 N N . ALA D 1 47 ? -6.007 39.934 -46.976 1.00 35.78 47 ALA D N 1
ATOM 9481 C CA . ALA D 1 47 ? -4.849 39.184 -47.468 1.00 35.11 47 ALA D CA 1
ATOM 9482 C C . ALA D 1 47 ? -3.726 39.030 -46.432 1.00 34.80 47 ALA D C 1
ATOM 9483 O O . ALA D 1 47 ? -3.101 37.977 -46.313 1.00 35.27 47 ALA D O 1
ATOM 9485 N N . GLU D 1 48 ? -3.465 40.083 -45.683 1.00 33.87 48 GLU D N 1
ATOM 9486 C CA . GLU D 1 48 ? -2.480 40.012 -44.633 1.00 33.74 48 GLU D CA 1
ATOM 9487 C C . GLU D 1 48 ? -2.899 39.131 -43.460 1.00 33.19 48 GLU D C 1
ATOM 9488 O O . GLU D 1 48 ? -2.032 38.574 -42.796 1.00 33.08 48 GLU D O 1
ATOM 9494 N N . LEU D 1 49 ? -4.202 39.004 -43.186 1.00 32.40 49 LEU D N 1
ATOM 9495 C CA . LEU D 1 49 ? -4.649 38.060 -42.167 1.00 32.09 49 LEU D CA 1
ATOM 9496 C C . LEU D 1 49 ? -4.386 36.648 -42.646 1.00 32.12 49 LEU D C 1
ATOM 9497 O O . LEU D 1 49 ? -3.767 35.873 -41.922 1.00 32.77 49 LEU D O 1
ATOM 9502 N N . PHE D 1 50 ? -4.833 36.318 -43.857 1.00 31.99 50 PHE D N 1
ATOM 9503 C CA . PHE D 1 50 ? -4.589 34.992 -44.433 1.00 32.19 50 PHE D CA 1
ATOM 9504 C C . PHE D 1 50 ? -3.093 34.607 -44.493 1.00 32.49 50 PHE D C 1
ATOM 9505 O O . PHE D 1 50 ? -2.719 33.461 -44.246 1.00 32.10 50 PHE D O 1
ATOM 9513 N N . ARG D 1 51 ? -2.253 35.584 -44.809 1.00 32.87 51 ARG D N 1
ATOM 9514 C CA . ARG D 1 51 ? -0.829 35.364 -44.908 1.00 33.73 51 ARG D CA 1
ATOM 9515 C C . ARG D 1 51 ? -0.232 35.043 -43.528 1.00 33.53 51 ARG D C 1
ATOM 9516 O O . ARG D 1 51 ? 0.639 34.146 -43.412 1.00 33.79 51 ARG D O 1
ATOM 9524 N N . THR D 1 52 ? -0.688 35.775 -42.501 1.00 32.56 52 THR D N 1
ATOM 9525 C CA . THR D 1 52 ? -0.280 35.523 -41.130 1.00 31.86 52 THR D CA 1
ATOM 9526 C C . THR D 1 52 ? -0.794 34.161 -40.658 1.00 32.06 52 THR D C 1
ATOM 9527 O O . THR D 1 52 ? -0.076 33.409 -39.971 1.00 31.82 52 THR D O 1
ATOM 9531 N N . MET D 1 53 ? -2.027 33.846 -41.037 1.00 31.30 53 MET D N 1
ATOM 9532 C CA . MET D 1 53 ? -2.603 32.557 -40.707 1.00 32.05 53 MET D CA 1
ATOM 9533 C C . MET D 1 53 ? -1.788 31.402 -41.282 1.00 32.91 53 MET D C 1
ATOM 9534 O O . MET D 1 53 ? -1.592 30.380 -40.592 1.00 33.38 53 MET D O 1
ATOM 9539 N N . ASP D 1 54 ? -1.310 31.572 -42.522 1.00 33.12 54 ASP D N 1
ATOM 9540 C CA . ASP D 1 54 ? -0.521 30.554 -43.191 1.00 33.68 54 ASP D CA 1
ATOM 9541 C C . ASP D 1 54 ? 0.817 30.318 -42.524 1.00 33.45 54 ASP D C 1
ATOM 9542 O O . ASP D 1 54 ? 1.225 29.182 -42.344 1.00 33.89 54 ASP D O 1
ATOM 9547 N N . GLU D 1 55 ? 1.466 31.404 -42.137 1.00 33.67 55 GLU D N 1
ATOM 9548 C CA . GLU D 1 55 ? 2.727 31.371 -41.399 1.00 34.16 55 GLU D CA 1
ATOM 9549 C C . GLU D 1 55 ? 2.531 30.656 -40.071 1.00 33.42 55 GLU D C 1
ATOM 9550 O O . GLU D 1 55 ? 3.428 29.955 -39.599 1.00 33.22 55 GLU D O 1
ATOM 9556 N N . VAL D 1 56 ? 1.353 30.817 -39.480 1.00 32.95 56 VAL D N 1
ATOM 9557 C CA . VAL D 1 56 ? 1.049 30.180 -38.214 1.00 32.06 56 VAL D CA 1
ATOM 9558 C C . VAL D 1 56 ? 0.960 28.673 -38.409 1.00 32.02 56 VAL D C 1
ATOM 9559 O O . VAL D 1 56 ? 1.584 27.928 -37.658 1.00 31.96 56 VAL D O 1
ATOM 9563 N N . LYS D 1 57 ? 0.211 28.233 -39.425 1.00 32.10 57 LYS D N 1
ATOM 9564 C CA . LYS D 1 57 ? 0.096 26.807 -39.777 1.00 32.39 57 LYS D CA 1
ATOM 9565 C C . LYS D 1 57 ? 1.477 26.175 -40.047 1.00 33.27 57 LYS D C 1
ATOM 9566 O O . LYS D 1 57 ? 1.774 25.072 -39.554 1.00 33.45 57 LYS D O 1
ATOM 9572 N N . ASP D 1 58 ? 2.334 26.882 -40.793 1.00 33.39 58 ASP D N 1
ATOM 9573 C CA . ASP D 1 58 ? 3.704 26.426 -41.004 1.00 33.70 58 ASP D CA 1
ATOM 9574 C C . ASP D 1 58 ? 4.457 26.303 -39.688 1.00 33.62 58 ASP D C 1
ATOM 9575 O O . ASP D 1 58 ? 5.152 25.300 -39.467 1.00 33.90 58 ASP D O 1
ATOM 9580 N N . GLY D 1 59 ? 4.342 27.332 -38.836 1.00 32.94 59 GLY D N 1
ATOM 9581 C CA . GLY D 1 59 ? 4.940 27.320 -37.497 1.00 32.36 59 GLY D CA 1
ATOM 9582 C C . GLY D 1 59 ? 4.443 26.174 -36.654 1.00 31.86 59 GLY D C 1
ATOM 9583 O O . GLY D 1 59 ? 5.203 25.539 -35.960 1.00 31.71 59 GLY D O 1
ATOM 9584 N N . LEU D 1 60 ? 3.145 25.922 -36.744 1.00 31.94 60 LEU D N 1
ATOM 9585 C CA . LEU D 1 60 ? 2.483 24.853 -36.027 1.00 32.04 60 LEU D CA 1
ATOM 9586 C C . LEU D 1 60 ? 2.937 23.451 -36.480 1.00 32.27 60 LEU D C 1
ATOM 9587 O O . LEU D 1 60 ? 3.293 22.602 -35.639 1.00 32.40 60 LEU D O 1
ATOM 9592 N N . ARG D 1 61 ? 2.927 23.204 -37.782 1.00 32.29 61 ARG D N 1
ATOM 9593 C CA . ARG D 1 61 ? 3.551 21.981 -38.321 1.00 32.50 61 ARG D CA 1
ATOM 9594 C C . ARG D 1 61 ? 4.993 21.789 -37.835 1.00 31.94 61 ARG D C 1
ATOM 9595 O O . ARG D 1 61 ? 5.402 20.678 -37.536 1.00 32.10 61 ARG D O 1
ATOM 9603 N N . TYR D 1 62 ? 5.752 22.878 -37.744 1.00 31.41 62 TYR D N 1
ATOM 9604 C CA . TYR D 1 62 ? 7.103 22.784 -37.206 1.00 30.98 62 TYR D CA 1
ATOM 9605 C C . TYR D 1 62 ? 7.143 22.365 -35.738 1.00 31.84 62 TYR D C 1
ATOM 9606 O O . TYR D 1 62 ? 7.878 21.436 -35.386 1.00 32.58 62 TYR D O 1
ATOM 9615 N N . ILE D 1 63 ? 6.368 23.012 -34.865 1.00 32.22 63 ILE D N 1
ATOM 9616 C CA . ILE D 1 63 ? 6.436 22.625 -33.453 1.00 31.78 63 ILE D CA 1
ATOM 9617 C C . ILE D 1 63 ? 5.744 21.285 -33.139 1.00 32.01 63 ILE D C 1
ATOM 9618 O O . ILE D 1 63 ? 6.132 20.575 -32.210 1.00 32.04 63 ILE D O 1
ATOM 9623 N N . PHE D 1 64 ? 4.727 20.922 -33.906 1.00 32.28 64 PHE D N 1
ATOM 9624 C CA . PHE D 1 64 ? 4.049 19.646 -33.650 1.00 32.73 64 PHE D CA 1
ATOM 9625 C C . PHE D 1 64 ? 4.846 18.547 -34.327 1.00 33.83 64 PHE D C 1
ATOM 9626 O O . PHE D 1 64 ? 4.658 17.361 -34.034 1.00 34.22 64 PHE D O 1
ATOM 9634 N N . GLN D 1 65 ? 5.704 18.949 -35.273 1.00 34.33 65 GLN D N 1
ATOM 9635 C CA . GLN D 1 65 ? 6.422 18.027 -36.122 1.00 34.87 65 GLN D CA 1
ATOM 9636 C C . GLN D 1 65 ? 5.429 17.130 -36.878 1.00 35.40 65 GLN D C 1
ATOM 9637 O O . GLN D 1 65 ? 5.342 15.912 -36.638 1.00 35.97 65 GLN D O 1
ATOM 9643 N N . THR D 1 66 ? 4.655 17.756 -37.767 1.00 35.40 66 THR D N 1
ATOM 9644 C CA . THR D 1 66 ? 3.652 17.048 -38.569 1.00 35.79 66 THR D CA 1
ATOM 9645 C C . THR D 1 66 ? 3.597 17.639 -39.965 1.00 36.82 66 THR D C 1
ATOM 9646 O O . THR D 1 66 ? 4.122 18.734 -40.214 1.00 36.47 66 THR D O 1
ATOM 9650 N N . GLU D 1 67 ? 2.960 16.919 -40.882 1.00 38.13 67 GLU D N 1
ATOM 9651 C CA . GLU D 1 67 ? 2.737 17.467 -42.234 1.00 39.86 67 GLU D CA 1
ATOM 9652 C C . GLU D 1 67 ? 1.257 17.626 -42.473 1.00 39.05 67 GLU D C 1
ATOM 9653 O O . GLU D 1 67 ? 0.828 17.884 -43.600 1.00 39.30 67 GLU D O 1
ATOM 9659 N N . ASN D 1 68 ? 0.487 17.459 -41.395 1.00 38.83 68 ASN D N 1
ATOM 9660 C CA . ASN D 1 68 ? -0.959 17.561 -41.424 1.00 38.38 68 ASN D CA 1
ATOM 9661 C C . ASN D 1 68 ? -1.436 18.875 -42.033 1.00 38.32 68 ASN D C 1
ATOM 9662 O O . ASN D 1 68 ? -0.951 19.972 -41.673 1.00 37.81 68 ASN D O 1
ATOM 9667 N N . ARG D 1 69 ? -2.345 18.751 -42.992 1.00 38.01 69 ARG D N 1
ATOM 9668 C CA . ARG D 1 69 ? -2.871 19.907 -43.683 1.00 38.23 69 ARG D CA 1
ATOM 9669 C C . ARG D 1 69 ? -3.892 20.558 -42.772 1.00 37.34 69 ARG D C 1
ATOM 9670 O O . ARG D 1 69 ? -3.970 21.762 -42.704 1.00 37.28 69 ARG D O 1
ATOM 9678 N N . ALA D 1 70 ? -4.695 19.727 -42.115 1.00 36.42 70 ALA D N 1
ATOM 9679 C CA . ALA D 1 70 ? -5.639 20.162 -41.097 1.00 35.18 70 ALA D CA 1
ATOM 9680 C C . ALA D 1 70 ? -4.891 20.514 -39.811 1.00 34.37 70 ALA D C 1
ATOM 9681 O O . ALA D 1 70 ? -5.079 19.886 -38.772 1.00 34.13 70 ALA D O 1
ATOM 9683 N N . THR D 1 71 ? -4.008 21.502 -39.931 1.00 33.42 71 THR D N 1
ATOM 9684 C CA . THR D 1 71 ? -3.357 22.160 -38.806 1.00 32.92 71 THR D CA 1
ATOM 9685 C C . THR D 1 71 ? -3.923 23.602 -38.769 1.00 33.17 71 THR D C 1
ATOM 9686 O O . THR D 1 71 ? -3.927 24.305 -39.782 1.00 33.51 71 THR D O 1
ATOM 9690 N N . MET D 1 72 ? -4.448 24.030 -37.623 1.00 32.58 72 MET D N 1
ATOM 9691 C CA . MET D 1 72 ? -5.181 25.305 -37.555 1.00 31.69 72 MET D CA 1
ATOM 9692 C C . MET D 1 72 ? -5.258 25.755 -36.095 1.00 31.16 72 MET D C 1
ATOM 9693 O O . MET D 1 72 ? -4.551 25.213 -35.237 1.00 31.05 72 MET D O 1
ATOM 9698 N N . CYS D 1 73 ? -6.086 26.750 -35.802 1.00 30.56 73 CYS D N 1
ATOM 9699 C CA . CYS D 1 73 ? -6.337 27.090 -34.414 1.00 30.12 73 CYS D CA 1
ATOM 9700 C C . CYS D 1 73 ? -7.793 27.086 -34.092 1.00 29.56 73 CYS D C 1
ATOM 9701 O O . CYS D 1 73 ? -8.638 27.447 -34.937 1.00 29.76 73 CYS D O 1
ATOM 9704 N N . VAL D 1 74 ? -8.090 26.698 -32.856 1.00 29.10 74 VAL D N 1
ATOM 9705 C CA . VAL D 1 74 ? -9.431 26.914 -32.270 1.00 28.79 74 VAL D CA 1
ATOM 9706 C C . VAL D 1 74 ? -9.441 28.269 -31.545 1.00 29.03 74 VAL D C 1
ATOM 9707 O O . VAL D 1 74 ? -8.461 28.648 -30.859 1.00 29.01 74 VAL D O 1
ATOM 9711 N N . SER D 1 75 ? -10.527 29.007 -31.728 1.00 28.83 75 SER D N 1
ATOM 9712 C CA . SER D 1 75 ? -10.660 30.326 -31.154 1.00 28.77 75 SER D CA 1
ATOM 9713 C C . SER D 1 75 ? -11.157 30.218 -29.724 1.00 28.74 75 SER D C 1
ATOM 9714 O O . SER D 1 75 ? -12.309 30.513 -29.437 1.00 29.14 75 SER D O 1
ATOM 9717 N N . GLY D 1 76 ? -10.284 29.769 -28.835 1.00 28.60 76 GLY D N 1
ATOM 9718 C CA . GLY D 1 76 ? -10.650 29.506 -27.438 1.00 28.62 76 GLY D CA 1
ATOM 9719 C C . GLY D 1 76 ? -9.378 29.255 -26.676 1.00 28.41 76 GLY D C 1
ATOM 9720 O O . GLY D 1 76 ? -8.349 29.110 -27.282 1.00 27.96 76 GLY D O 1
ATOM 9721 N N . SER D 1 77 ? -9.436 29.200 -25.351 1.00 29.07 77 SER D N 1
ATOM 9722 C CA . SER D 1 77 ? -8.269 28.753 -24.591 1.00 29.84 77 SER D CA 1
ATOM 9723 C C . SER D 1 77 ? -8.115 27.222 -24.744 1.00 29.74 77 SER D C 1
ATOM 9724 O O . SER D 1 77 ? -8.863 26.578 -25.509 1.00 29.41 77 SER D O 1
ATOM 9727 N N . ALA D 1 78 ? -7.139 26.625 -24.063 1.00 29.80 78 ALA D N 1
ATOM 9728 C CA . ALA D 1 78 ? -6.784 25.222 -24.371 1.00 29.48 78 ALA D CA 1
ATOM 9729 C C . ALA D 1 78 ? -7.918 24.230 -24.126 1.00 29.66 78 ALA D C 1
ATOM 9730 O O . ALA D 1 78 ? -8.029 23.226 -24.832 1.00 30.08 78 ALA D O 1
ATOM 9732 N N . HIS D 1 79 ? -8.788 24.549 -23.159 1.00 29.47 79 HIS D N 1
ATOM 9733 C CA . HIS D 1 79 ? -10.051 23.819 -22.950 1.00 29.60 79 HIS D CA 1
ATOM 9734 C C . HIS D 1 79 ? -10.873 23.646 -24.220 1.00 29.33 79 HIS D C 1
ATOM 9735 O O . HIS D 1 79 ? -11.390 22.543 -24.468 1.00 30.62 79 HIS D O 1
ATOM 9742 N N . ALA D 1 80 ? -10.980 24.710 -25.016 1.00 28.71 80 ALA D N 1
ATOM 9743 C CA . ALA D 1 80 ? -11.687 24.677 -26.311 1.00 28.47 80 ALA D CA 1
ATOM 9744 C C . ALA D 1 80 ? -11.052 23.719 -27.331 1.00 28.18 80 ALA D C 1
ATOM 9745 O O . ALA D 1 80 ? -11.748 23.137 -28.161 1.00 27.84 80 ALA D O 1
ATOM 9747 N N . GLY D 1 81 ? -9.732 23.568 -27.283 1.00 28.25 81 GLY D N 1
ATOM 9748 C CA . GLY D 1 81 ? -9.047 22.530 -28.075 1.00 29.13 81 GLY D CA 1
ATOM 9749 C C . GLY D 1 81 ? -9.453 21.100 -27.655 1.00 29.96 81 GLY D C 1
ATOM 9750 O O . GLY D 1 81 ? -9.742 20.227 -28.495 1.00 30.01 81 GLY D O 1
ATOM 9751 N N . MET D 1 82 ? -9.523 20.874 -26.347 1.00 30.65 82 MET D N 1
ATOM 9752 C CA . MET D 1 82 ? -10.069 19.631 -25.822 1.00 31.69 82 MET D CA 1
ATOM 9753 C C . MET D 1 82 ? -11.500 19.482 -26.260 1.00 31.65 82 MET D C 1
ATOM 9754 O O . MET D 1 82 ? -11.844 18.449 -26.806 1.00 32.43 82 MET D O 1
ATOM 9759 N N . GLU D 1 83 ? -12.324 20.514 -26.040 1.00 31.69 83 GLU D N 1
ATOM 9760 C CA . GLU D 1 83 ? -13.727 20.495 -26.453 1.00 31.37 83 GLU D CA 1
ATOM 9761 C C . GLU D 1 83 ? -13.880 20.129 -27.912 1.00 31.69 83 GLU D C 1
ATOM 9762 O O . GLU D 1 83 ? -14.746 19.352 -28.265 1.00 32.16 83 GLU D O 1
ATOM 9768 N N . ALA D 1 84 ? -13.029 20.681 -28.766 1.00 32.16 84 ALA D N 1
ATOM 9769 C CA . ALA D 1 84 ? -13.115 20.475 -30.201 1.00 32.73 84 ALA D CA 1
ATOM 9770 C C . ALA D 1 84 ? -12.815 19.030 -30.590 1.00 33.33 84 ALA D C 1
ATOM 9771 O O . ALA D 1 84 ? -13.544 18.443 -31.391 1.00 33.17 84 ALA D O 1
ATOM 9773 N N . MET D 1 85 ? -11.747 18.462 -30.025 1.00 34.12 85 MET D N 1
ATOM 9774 C CA . MET D 1 85 ? -11.375 17.055 -30.327 1.00 34.67 85 MET D CA 1
ATOM 9775 C C . MET D 1 85 ? -12.542 16.131 -29.982 1.00 34.97 85 MET D C 1
ATOM 9776 O O . MET D 1 85 ? -12.975 15.302 -30.805 1.00 34.47 85 MET D O 1
ATOM 9781 N N . LEU D 1 86 ? -13.101 16.336 -28.791 1.00 35.02 86 LEU D N 1
ATOM 9782 C CA . LEU D 1 86 ? -14.174 15.477 -28.325 1.00 35.48 86 LEU D CA 1
ATOM 9783 C C . LEU D 1 86 ? -15.488 15.631 -29.090 1.00 36.14 86 LEU D C 1
ATOM 9784 O O . LEU D 1 86 ? -16.141 14.632 -29.401 1.00 37.19 86 LEU D O 1
ATOM 9789 N N . SER D 1 87 ? -15.885 16.860 -29.405 1.00 36.21 87 SER D N 1
ATOM 9790 C CA . SER D 1 87 ? -17.157 17.050 -30.102 1.00 36.62 87 SER D CA 1
ATOM 9791 C C . SER D 1 87 ? -17.090 16.648 -31.589 1.00 36.86 87 SER D C 1
ATOM 9792 O O . SER D 1 87 ? -18.106 16.290 -32.184 1.00 37.08 87 SER D O 1
ATOM 9795 N N . ASN D 1 88 ? -15.911 16.729 -32.189 1.00 36.66 88 ASN D N 1
ATOM 9796 C CA . ASN D 1 88 ? -15.762 16.363 -33.582 1.00 37.17 88 ASN D CA 1
ATOM 9797 C C . ASN D 1 88 ? -15.558 14.858 -33.806 1.00 37.94 88 ASN D C 1
ATOM 9798 O O . ASN D 1 88 ? -16.091 14.291 -34.759 1.00 37.74 88 ASN D O 1
ATOM 9803 N N . LEU D 1 89 ? -14.768 14.233 -32.936 1.00 38.39 89 LEU D N 1
ATOM 9804 C CA . LEU D 1 89 ? -14.376 12.829 -33.103 1.00 39.20 89 LEU D CA 1
ATOM 9805 C C . LEU D 1 89 ? -15.332 11.794 -32.475 1.00 39.90 89 LEU D C 1
ATOM 9806 O O . LEU D 1 89 ? -15.256 10.595 -32.796 1.00 40.34 89 LEU D O 1
ATOM 9811 N N . LEU D 1 90 ? -16.224 12.246 -31.603 1.00 40.46 90 LEU D N 1
ATOM 9812 C CA . LEU D 1 90 ? -17.181 11.346 -30.966 1.00 41.11 90 LEU D CA 1
ATOM 9813 C C . LEU D 1 90 ? -18.615 11.667 -31.350 1.00 41.83 90 LEU D C 1
ATOM 9814 O O . LEU D 1 90 ? -19.016 12.827 -31.352 1.00 41.59 90 LEU D O 1
ATOM 9819 N N . GLU D 1 91 ? -19.375 10.621 -31.666 1.00 42.84 91 GLU D N 1
ATOM 9820 C CA . GLU D 1 91 ? -20.826 10.729 -31.796 1.00 43.94 91 GLU D CA 1
ATOM 9821 C C . GLU D 1 91 ? -21.476 10.166 -30.550 1.00 44.68 91 GLU D C 1
ATOM 9822 O O . GLU D 1 91 ? -20.815 9.505 -29.751 1.00 44.62 91 GLU D O 1
ATOM 9828 N N . GLU D 1 92 ? -22.763 10.443 -30.384 1.00 46.16 92 GLU D N 1
ATOM 9829 C CA . GLU D 1 92 ? -23.518 9.933 -29.248 1.00 48.12 92 GLU D CA 1
ATOM 9830 C C . GLU D 1 92 ? -23.445 8.390 -29.191 1.00 48.06 92 GLU D C 1
ATOM 9831 O O . GLU D 1 92 ? -23.783 7.716 -30.170 1.00 48.19 92 GLU D O 1
ATOM 9837 N N . GLY D 1 93 ? -22.975 7.850 -28.065 1.00 47.92 93 GLY D N 1
ATOM 9838 C CA . GLY D 1 93 ? -22.803 6.409 -27.928 1.00 47.62 93 GLY D CA 1
ATOM 9839 C C . GLY D 1 93 ? -21.411 5.881 -28.208 1.00 47.73 93 GLY D C 1
ATOM 9840 O O . GLY D 1 93 ? -21.080 4.776 -27.806 1.00 48.27 93 GLY D O 1
ATOM 9841 N N . ASP D 1 94 ? -20.578 6.643 -28.895 1.00 47.67 94 ASP D N 1
ATOM 9842 C CA . ASP D 1 94 ? -19.201 6.210 -29.152 1.00 47.44 94 ASP D CA 1
ATOM 9843 C C . ASP D 1 94 ? -18.386 5.978 -27.872 1.00 47.17 94 ASP D C 1
ATOM 9844 O O . ASP D 1 94 ? -18.559 6.682 -26.863 1.00 47.08 94 ASP D O 1
ATOM 9849 N N . ARG D 1 95 ? -17.505 4.981 -27.920 1.00 46.46 95 ARG D N 1
ATOM 9850 C CA . ARG D 1 95 ? -16.687 4.657 -26.769 1.00 46.22 95 ARG D CA 1
ATOM 9851 C C . ARG D 1 95 ? -15.386 5.452 -26.797 1.00 45.57 95 ARG D C 1
ATOM 9852 O O . ARG D 1 95 ? -14.606 5.400 -27.779 1.00 45.46 95 ARG D O 1
ATOM 9860 N N . VAL D 1 96 ? -15.143 6.176 -25.710 1.00 44.31 96 VAL D N 1
ATOM 9861 C CA . VAL D 1 96 ? -13.878 6.876 -25.568 1.00 43.17 96 VAL D CA 1
ATOM 9862 C C . VAL D 1 96 ? -13.138 6.344 -24.355 1.00 42.57 96 VAL D C 1
ATOM 9863 O O . VAL D 1 96 ? -13.696 6.255 -23.270 1.00 42.17 96 VAL D O 1
ATOM 9867 N N . LEU D 1 97 ? -11.881 5.977 -24.552 1.00 42.06 97 LEU D N 1
ATOM 9868 C CA . LEU D 1 97 ? -11.078 5.572 -23.426 1.00 41.72 97 LEU D CA 1
ATOM 9869 C C . LEU D 1 97 ? -10.206 6.727 -22.972 1.00 41.30 97 LEU D C 1
ATOM 9870 O O . LEU D 1 97 ? -9.442 7.305 -23.759 1.00 41.49 97 LEU D O 1
ATOM 9875 N N . ILE D 1 98 ? -10.305 7.041 -21.693 1.00 40.92 98 ILE D N 1
ATOM 9876 C CA . ILE D 1 98 ? -9.466 8.072 -21.107 1.00 40.50 98 ILE D CA 1
ATOM 9877 C C . ILE D 1 98 ? -8.619 7.535 -19.929 1.00 41.12 98 ILE D C 1
ATOM 9878 O O . ILE D 1 98 ? -9.154 7.063 -18.897 1.00 41.23 98 ILE D O 1
ATOM 9883 N N . ALA D 1 99 ? -7.300 7.592 -20.083 1.00 41.01 99 ALA D N 1
ATOM 9884 C CA . ALA D 1 99 ? -6.405 7.297 -18.966 1.00 41.44 99 ALA D CA 1
ATOM 9885 C C . ALA D 1 99 ? -6.386 8.493 -17.977 1.00 41.64 99 ALA D C 1
ATOM 9886 O O . ALA D 1 99 ? -5.939 9.583 -18.330 1.00 42.10 99 ALA D O 1
ATOM 9888 N N . VAL D 1 100 ? -6.887 8.287 -16.758 1.00 41.09 100 VAL D N 1
ATOM 9889 C CA . VAL D 1 100 ? -7.073 9.358 -15.808 1.00 40.40 100 VAL D CA 1
ATOM 9890 C C . VAL D 1 100 ? -6.089 9.268 -14.648 1.00 41.54 100 VAL D C 1
ATOM 9891 O O . VAL D 1 100 ? -6.197 8.343 -13.808 1.00 41.90 100 VAL D O 1
ATOM 9895 N N . ASN D 1 101 ? -5.134 10.208 -14.596 1.00 41.42 101 ASN D N 1
ATOM 9896 C CA . ASN D 1 101 ? -4.246 10.370 -13.446 1.00 41.72 101 ASN D CA 1
ATOM 9897 C C . ASN D 1 101 ? -3.817 11.838 -13.276 1.00 41.79 101 ASN D C 1
ATOM 9898 O O . ASN D 1 101 ? -2.706 12.143 -12.816 1.00 42.26 101 ASN D O 1
ATOM 9903 N N . GLY D 1 102 ? -4.700 12.749 -13.681 1.00 41.58 102 GLY D N 1
ATOM 9904 C CA . GLY D 1 102 ? -4.463 14.184 -13.524 1.00 40.27 102 GLY D CA 1
ATOM 9905 C C . GLY D 1 102 ? -5.777 14.881 -13.754 1.00 39.70 102 GLY D C 1
ATOM 9906 O O . GLY D 1 102 ? -6.765 14.243 -14.137 1.00 40.03 102 GLY D O 1
ATOM 9907 N N . ILE D 1 103 ? -5.787 16.192 -13.558 1.00 39.28 103 ILE D N 1
ATOM 9908 C CA . ILE D 1 103 ? -7.005 16.963 -13.696 1.00 38.94 103 ILE D CA 1
ATOM 9909 C C . ILE D 1 103 ? -7.497 17.112 -15.128 1.00 38.84 103 ILE D C 1
ATOM 9910 O O . ILE D 1 103 ? -8.720 17.235 -15.345 1.00 39.44 103 ILE D O 1
ATOM 9915 N N . TRP D 1 104 ? -6.585 17.100 -16.099 1.00 38.19 104 TRP D N 1
ATOM 9916 C CA . TRP D 1 104 ? -6.980 17.393 -17.483 1.00 37.98 104 TRP D CA 1
ATOM 9917 C C . TRP D 1 104 ? -7.818 16.258 -18.036 1.00 38.04 104 TRP D C 1
ATOM 9918 O O . TRP D 1 104 ? -8.858 16.489 -18.665 1.00 38.29 104 TRP D O 1
ATOM 9929 N N . ALA D 1 105 ? -7.396 15.030 -17.743 1.00 38.37 105 ALA D N 1
ATOM 9930 C CA . ALA D 1 105 ? -8.167 13.829 -18.078 1.00 38.53 105 ALA D CA 1
ATOM 9931 C C . ALA D 1 105 ? -9.552 13.843 -17.407 1.00 38.64 105 ALA D C 1
ATOM 9932 O O . ALA D 1 105 ? -10.554 13.479 -18.022 1.00 38.85 105 ALA D O 1
ATOM 9934 N N . GLU D 1 106 ? -9.636 14.334 -16.179 1.00 38.78 106 GLU D N 1
ATOM 9935 C CA . GLU D 1 106 ? -10.946 14.496 -15.538 1.00 39.64 106 GLU D CA 1
ATOM 9936 C C . GLU D 1 106 ? -11.862 15.470 -16.279 1.00 39.86 106 GLU D C 1
ATOM 9937 O O . GLU D 1 106 ? -13.059 15.218 -16.405 1.00 40.27 106 GLU D O 1
ATOM 9943 N N . ARG D 1 107 ? -11.300 16.593 -16.743 1.00 39.56 107 ARG D N 1
ATOM 9944 C CA . ARG D 1 107 ? -11.989 17.523 -17.639 1.00 38.75 107 ARG D CA 1
ATOM 9945 C C . ARG D 1 107 ? -12.426 16.794 -18.898 1.00 38.14 107 ARG D C 1
ATOM 9946 O O . ARG D 1 107 ? -13.563 16.983 -19.343 1.00 38.11 107 ARG D O 1
ATOM 9954 N N . ALA D 1 108 ? -11.541 15.975 -19.471 1.00 37.24 108 ALA D N 1
ATOM 9955 C CA . ALA D 1 108 ? -11.892 15.232 -20.703 1.00 37.55 108 ALA D CA 1
ATOM 9956 C C . ALA D 1 108 ? -13.060 14.269 -20.500 1.00 37.78 108 ALA D C 1
ATOM 9957 O O . ALA D 1 108 ? -13.865 14.094 -21.415 1.00 37.94 108 ALA D O 1
ATOM 9959 N N . VAL D 1 109 ? -13.135 13.655 -19.307 1.00 38.11 109 VAL D N 1
ATOM 9960 C CA . VAL D 1 109 ? -14.232 12.772 -18.905 1.00 37.97 109 VAL D CA 1
ATOM 9961 C C . VAL D 1 109 ? -15.526 13.566 -18.828 1.00 38.29 109 VAL D C 1
ATOM 9962 O O . VAL D 1 109 ? -16.556 13.178 -19.422 1.00 38.48 109 VAL D O 1
ATOM 9966 N N . GLU D 1 110 ? -15.464 14.687 -18.109 1.00 38.47 110 GLU D N 1
ATOM 9967 C CA . GLU D 1 110 ? -16.592 15.613 -18.003 1.00 38.95 110 GLU D CA 1
ATOM 9968 C C . GLU D 1 110 ? -17.136 16.037 -19.382 1.00 38.89 110 GLU D C 1
ATOM 9969 O O . GLU D 1 110 ? -18.375 16.077 -19.589 1.00 39.50 110 GLU D O 1
ATOM 9975 N N . MET D 1 111 ? -16.224 16.330 -20.317 1.00 38.22 111 MET D N 1
ATOM 9976 C CA . MET D 1 111 ? -16.627 16.810 -21.625 1.00 38.26 111 MET D CA 1
ATOM 9977 C C . MET D 1 111 ? -17.241 15.688 -22.460 1.00 38.57 111 MET D C 1
ATOM 9978 O O . MET D 1 111 ? -18.316 15.851 -23.051 1.00 38.59 111 MET D O 1
ATOM 9983 N N . SER D 1 112 ? -16.567 14.543 -22.499 1.00 39.18 112 SER D N 1
ATOM 9984 C CA . SER D 1 112 ? -17.091 13.400 -23.240 1.00 39.83 112 SER D CA 1
ATOM 9985 C C . SER D 1 112 ? -18.495 13.016 -22.725 1.00 40.63 112 SER D C 1
ATOM 9986 O O . SER D 1 112 ? -19.427 12.823 -23.515 1.00 40.85 112 SER D O 1
ATOM 9989 N N . GLU D 1 113 ? -18.680 12.993 -21.409 1.00 41.12 113 GLU D N 1
ATOM 9990 C CA . GLU D 1 113 ? -20.017 12.766 -20.877 1.00 42.48 113 GLU D CA 1
ATOM 9991 C C . GLU D 1 113 ? -21.060 13.728 -21.432 1.00 42.19 113 GLU D C 1
ATOM 9992 O O . GLU D 1 113 ? -22.112 13.287 -21.924 1.00 42.98 113 GLU D O 1
ATOM 9998 N N . ARG D 1 114 ? -20.773 15.030 -21.366 1.00 41.82 114 ARG D N 1
ATOM 9999 C CA . ARG D 1 114 ? -21.702 16.058 -21.853 1.00 40.98 114 ARG D CA 1
ATOM 10000 C C . ARG D 1 114 ? -22.010 15.887 -23.336 1.00 41.13 114 ARG D C 1
ATOM 10001 O O . ARG D 1 114 ? -23.138 16.134 -23.763 1.00 40.98 114 ARG D O 1
ATOM 10009 N N . TYR D 1 115 ? -21.014 15.449 -24.103 1.00 41.20 115 TYR D N 1
ATOM 10010 C CA . TYR D 1 115 ? -21.225 15.168 -25.524 1.00 41.86 115 TYR D CA 1
ATOM 10011 C C . TYR D 1 115 ? -21.924 13.826 -25.790 1.00 42.88 115 TYR D C 1
ATOM 10012 O O . TYR D 1 115 ? -22.163 13.475 -26.957 1.00 43.20 115 TYR D O 1
ATOM 10021 N N . GLY D 1 116 ? -22.223 13.079 -24.721 1.00 43.63 116 GLY D N 1
ATOM 10022 C CA . GLY D 1 116 ? -22.973 11.824 -24.819 1.00 44.43 116 GLY D CA 1
ATOM 10023 C C . GLY D 1 116 ? -22.170 10.625 -25.300 1.00 44.77 116 GLY D C 1
ATOM 10024 O O . GLY D 1 116 ? -22.733 9.671 -25.878 1.00 45.49 116 GLY D O 1
ATOM 10025 N N . ALA D 1 117 ? -20.859 10.669 -25.091 1.00 44.52 117 ALA D N 1
ATOM 10026 C CA . ALA D 1 117 ? -20.025 9.502 -25.352 1.00 44.80 117 ALA D CA 1
ATOM 10027 C C . ALA D 1 117 ? -20.181 8.468 -24.229 1.00 45.21 117 ALA D C 1
ATOM 10028 O O . ALA D 1 117 ? -20.674 8.780 -23.140 1.00 44.81 117 ALA D O 1
ATOM 10030 N N . ASP D 1 118 ? -19.766 7.237 -24.515 1.00 45.83 118 ASP D N 1
ATOM 10031 C CA . ASP D 1 118 ? -19.753 6.170 -23.526 1.00 46.36 118 ASP D CA 1
ATOM 10032 C C . ASP D 1 118 ? -18.327 6.140 -22.972 1.00 46.20 118 ASP D C 1
ATOM 10033 O O . ASP D 1 118 ? -17.376 5.661 -23.625 1.00 46.19 118 ASP D O 1
ATOM 10038 N N . VAL D 1 119 ? -18.190 6.680 -21.763 1.00 45.93 119 VAL D N 1
ATOM 10039 C CA . VAL D 1 119 ? -16.865 6.978 -21.236 1.00 46.14 119 VAL D CA 1
ATOM 10040 C C . VAL D 1 119 ? -16.218 5.819 -20.490 1.00 46.67 119 VAL D C 1
ATOM 10041 O O . VAL D 1 119 ? -16.715 5.355 -19.456 1.00 47.09 119 VAL D O 1
ATOM 10045 N N . ARG D 1 120 ? -15.094 5.358 -21.015 1.00 46.63 120 ARG D N 1
ATOM 10046 C CA . ARG D 1 120 ? -14.377 4.285 -20.377 1.00 47.01 120 ARG D CA 1
ATOM 10047 C C . ARG D 1 120 ? -13.126 4.903 -19.764 1.00 47.91 120 ARG D C 1
ATOM 10048 O O . ARG D 1 120 ? -12.344 5.585 -20.465 1.00 48.28 120 ARG D O 1
ATOM 10056 N N . THR D 1 121 ? -12.941 4.709 -18.457 1.00 48.32 121 THR D N 1
ATOM 10057 C CA . THR D 1 121 ? -11.731 5.220 -17.824 1.00 49.05 121 THR D CA 1
ATOM 10058 C C . THR D 1 121 ? -10.842 4.135 -17.265 1.00 49.77 121 THR D C 1
ATOM 10059 O O . THR D 1 121 ? -11.292 3.025 -16.988 1.00 50.24 121 THR D O 1
ATOM 10063 N N . ILE D 1 122 ? -9.574 4.480 -17.102 1.00 50.62 122 ILE D N 1
ATOM 10064 C CA . ILE D 1 122 ? -8.593 3.612 -16.482 1.00 51.67 122 ILE D CA 1
ATOM 10065 C C . ILE D 1 122 ? -7.759 4.529 -15.581 1.00 51.89 122 ILE D C 1
ATOM 10066 O O . ILE D 1 122 ? -7.083 5.451 -16.076 1.00 52.55 122 ILE D O 1
ATOM 10071 N N . GLU D 1 123 ? -7.836 4.289 -14.271 1.00 51.83 123 GLU D N 1
ATOM 10072 C CA . GLU D 1 123 ? -7.086 5.069 -13.282 1.00 52.07 123 GLU D CA 1
ATOM 10073 C C . GLU D 1 123 ? -5.629 4.700 -13.151 1.00 51.06 123 GLU D C 1
ATOM 10074 O O . GLU D 1 123 ? -5.217 3.600 -13.517 1.00 51.31 123 GLU D O 1
ATOM 10080 N N . GLY D 1 124 ? -4.858 5.620 -12.586 1.00 50.21 124 GLY D N 1
ATOM 10081 C CA . GLY D 1 124 ? -3.400 5.422 -12.394 1.00 49.05 124 GLY D CA 1
ATOM 10082 C C . GLY D 1 124 ? -2.936 6.411 -11.336 1.00 48.57 124 GLY D C 1
ATOM 10083 O O . GLY D 1 124 ? -3.666 7.395 -11.033 1.00 48.59 124 GLY D O 1
ATOM 10084 N N . PRO D 1 125 ? -1.754 6.164 -10.732 1.00 47.85 125 PRO D N 1
ATOM 10085 C CA . PRO D 1 125 ? -1.286 7.121 -9.725 1.00 47.62 125 PRO D CA 1
ATOM 10086 C C . PRO D 1 125 ? -0.883 8.451 -10.410 1.00 47.62 125 PRO D C 1
ATOM 10087 O O . PRO D 1 125 ? -0.410 8.455 -11.555 1.00 47.30 125 PRO D O 1
ATOM 10091 N N . PRO D 1 126 ? -1.092 9.582 -9.728 1.00 47.93 126 PRO D N 1
ATOM 10092 C CA . PRO D 1 126 ? -0.780 10.860 -10.360 1.00 47.93 126 PRO D CA 1
ATOM 10093 C C . PRO D 1 126 ? 0.713 11.049 -10.637 1.00 48.18 126 PRO D C 1
ATOM 10094 O O . PRO D 1 126 ? 1.098 11.947 -11.384 1.00 48.68 126 PRO D O 1
ATOM 10098 N N . ASP D 1 127 ? 1.551 10.202 -10.051 1.00 48.23 127 ASP D N 1
ATOM 10099 C CA . ASP D 1 127 ? 2.998 10.430 -10.069 1.00 48.00 127 ASP D CA 1
ATOM 10100 C C . ASP D 1 127 ? 3.787 9.377 -10.839 1.00 48.33 127 ASP D C 1
ATOM 10101 O O . ASP D 1 127 ? 5.020 9.372 -10.806 1.00 48.49 127 ASP D O 1
ATOM 10106 N N . ARG D 1 128 ? 3.062 8.509 -11.538 1.00 48.74 128 ARG D N 1
ATOM 10107 C CA . ARG D 1 128 ? 3.644 7.476 -12.385 1.00 49.79 128 ARG D CA 1
ATOM 10108 C C . ARG D 1 128 ? 2.830 7.357 -13.679 1.00 49.17 128 ARG D C 1
ATOM 10109 O O . ARG D 1 128 ? 1.583 7.381 -13.637 1.00 49.26 128 ARG D O 1
ATOM 10117 N N . PRO D 1 129 ? 3.525 7.248 -14.827 1.00 48.35 129 PRO D N 1
ATOM 10118 C CA . PRO D 1 129 ? 2.839 7.153 -16.097 1.00 48.26 129 PRO D CA 1
ATOM 10119 C C . PRO D 1 129 ? 2.107 5.834 -16.279 1.00 48.51 129 PRO D C 1
ATOM 10120 O O . PRO D 1 129 ? 2.196 4.962 -15.428 1.00 48.62 129 PRO D O 1
ATOM 10124 N N . PHE D 1 130 ? 1.375 5.709 -17.385 1.00 48.43 130 PHE D N 1
ATOM 10125 C CA . PHE D 1 130 ? 0.762 4.471 -17.779 1.00 48.33 130 PHE D CA 1
ATOM 10126 C C . PHE D 1 130 ? 1.742 3.775 -18.692 1.00 49.01 130 PHE D C 1
ATOM 10127 O O . PHE D 1 130 ? 2.456 4.433 -19.482 1.00 48.95 130 PHE D O 1
ATOM 10135 N N . SER D 1 131 ? 1.798 2.444 -18.548 1.00 49.12 131 SER D N 1
ATOM 10136 C CA . SER D 1 131 ? 2.738 1.609 -19.289 1.00 48.99 131 SER D CA 1
ATOM 10137 C C . SER D 1 131 ? 2.077 1.293 -20.613 1.00 49.00 131 SER D C 1
ATOM 10138 O O . SER D 1 131 ? 0.860 1.396 -20.733 1.00 49.02 131 SER D O 1
ATOM 10141 N N . LEU D 1 132 ? 2.864 0.899 -21.603 1.00 49.17 132 LEU D N 1
ATOM 10142 C CA . LEU D 1 132 ? 2.285 0.440 -22.843 1.00 49.91 132 LEU D CA 1
ATOM 10143 C C . LEU D 1 132 ? 1.316 -0.737 -22.615 1.00 50.42 132 LEU D C 1
ATOM 10144 O O . LEU D 1 132 ? 0.291 -0.862 -23.320 1.00 50.56 132 LEU D O 1
ATOM 10149 N N . GLU D 1 133 ? 1.654 -1.583 -21.629 1.00 50.51 133 GLU D N 1
ATOM 10150 C CA . GLU D 1 133 ? 0.913 -2.808 -21.350 1.00 50.72 133 GLU D CA 1
ATOM 10151 C C . GLU D 1 133 ? -0.448 -2.431 -20.828 1.00 49.91 133 GLU D C 1
ATOM 10152 O O . GLU D 1 133 ? -1.477 -2.885 -21.358 1.00 49.69 133 GLU D O 1
ATOM 10158 N N . THR D 1 134 ? -0.439 -1.596 -19.786 1.00 49.79 134 THR D N 1
ATOM 10159 C CA . THR D 1 134 ? -1.681 -1.056 -19.203 1.00 49.64 134 THR D CA 1
ATOM 10160 C C . THR D 1 134 ? -2.605 -0.469 -20.261 1.00 49.85 134 THR D C 1
ATOM 10161 O O . THR D 1 134 ? -3.830 -0.741 -20.238 1.00 50.00 134 THR D O 1
ATOM 10165 N N . LEU D 1 135 ? -2.029 0.319 -21.180 1.00 49.46 135 LEU D N 1
ATOM 10166 C CA . LEU D 1 135 ? -2.833 0.981 -22.205 1.00 49.83 135 LEU D CA 1
ATOM 10167 C C . LEU D 1 135 ? -3.328 -0.025 -23.244 1.00 50.27 135 LEU D C 1
ATOM 10168 O O . LEU D 1 135 ? -4.533 -0.041 -23.586 1.00 50.30 135 LEU D O 1
ATOM 10173 N N . ALA D 1 136 ? -2.406 -0.869 -23.728 1.00 50.67 136 ALA D N 1
ATOM 10174 C CA . ALA D 1 136 ? -2.756 -1.908 -24.715 1.00 51.37 136 ALA D CA 1
ATOM 10175 C C . ALA D 1 136 ? -3.915 -2.766 -24.208 1.00 51.84 136 ALA D C 1
ATOM 10176 O O . ALA D 1 136 ? -4.866 -3.082 -24.957 1.00 51.72 136 ALA D O 1
ATOM 10178 N N . ARG D 1 137 ? -3.837 -3.092 -22.916 1.00 52.37 137 ARG D N 1
ATOM 10179 C CA . ARG D 1 137 ? -4.798 -3.950 -22.259 1.00 53.31 137 ARG D CA 1
ATOM 10180 C C . ARG D 1 137 ? -6.151 -3.275 -22.288 1.00 52.87 137 ARG D C 1
ATOM 10181 O O . ARG D 1 137 ? -7.133 -3.849 -22.803 1.00 53.18 137 ARG D O 1
ATOM 10189 N N . ALA D 1 138 ? -6.177 -2.047 -21.757 1.00 52.65 138 ALA D N 1
ATOM 10190 C CA . ALA D 1 138 ? -7.376 -1.190 -21.711 1.00 52.24 138 ALA D CA 1
ATOM 10191 C C . ALA D 1 138 ? -8.042 -0.941 -23.075 1.00 51.95 138 ALA D C 1
ATOM 10192 O O . ALA D 1 138 ? -9.279 -0.894 -23.154 1.00 51.56 138 ALA D O 1
ATOM 10194 N N . ILE D 1 139 ? -7.219 -0.799 -24.122 1.00 52.03 139 ILE D N 1
ATOM 10195 C CA . ILE D 1 139 ? -7.699 -0.613 -25.500 1.00 52.56 139 ILE D CA 1
ATOM 10196 C C . ILE D 1 139 ? -8.389 -1.891 -25.977 1.00 53.46 139 ILE D C 1
ATOM 10197 O O . ILE D 1 139 ? -9.553 -1.850 -26.434 1.00 53.53 139 ILE D O 1
ATOM 10202 N N . GLU D 1 140 ? -7.661 -3.018 -25.882 1.00 54.15 140 GLU D N 1
ATOM 10203 C CA . GLU D 1 140 ? -8.211 -4.353 -26.186 1.00 54.54 140 GLU D CA 1
ATOM 10204 C C . GLU D 1 140 ? -9.558 -4.541 -25.515 1.00 53.85 140 GLU D C 1
ATOM 10205 O O . GLU D 1 140 ? -10.549 -4.830 -26.184 1.00 53.76 140 GLU D O 1
ATOM 10211 N N . LEU D 1 141 ? -9.587 -4.343 -24.199 1.00 53.42 141 LEU D N 1
ATOM 10212 C CA . LEU D 1 141 ? -10.800 -4.535 -23.436 1.00 53.35 141 LEU D CA 1
ATOM 10213 C C . LEU D 1 141 ? -11.959 -3.719 -24.018 1.00 53.33 141 LEU D C 1
ATOM 10214 O O . LEU D 1 141 ? -12.977 -4.298 -24.470 1.00 53.73 141 LEU D O 1
ATOM 10219 N N . HIS D 1 142 ? -11.795 -2.384 -24.022 1.00 53.00 142 HIS D N 1
ATOM 10220 C CA . HIS D 1 142 ? -12.892 -1.443 -24.308 1.00 51.88 142 HIS D CA 1
ATOM 10221 C C . HIS D 1 142 ? -13.155 -1.137 -25.777 1.00 51.61 142 HIS D C 1
ATOM 10222 O O . HIS D 1 142 ? -14.207 -0.545 -26.076 1.00 51.64 142 HIS D O 1
ATOM 10229 N N . GLN D 1 143 ? -12.233 -1.521 -26.675 1.00 50.81 143 GLN D N 1
ATOM 10230 C CA . GLN D 1 143 ? -12.412 -1.269 -28.130 1.00 51.03 143 GLN D CA 1
ATOM 10231 C C . GLN D 1 143 ? -12.915 0.185 -28.432 1.00 50.11 143 GLN D C 1
ATOM 10232 O O . GLN D 1 143 ? -13.963 0.380 -29.076 1.00 49.85 143 GLN D O 1
ATOM 10238 N N . PRO D 1 144 ? -12.181 1.206 -27.936 1.00 49.38 144 PRO D N 1
ATOM 10239 C CA . PRO D 1 144 ? -12.680 2.586 -28.037 1.00 48.09 144 PRO D CA 1
ATOM 10240 C C . PRO D 1 144 ? -12.428 3.192 -29.411 1.00 47.21 144 PRO D C 1
ATOM 10241 O O . PRO D 1 144 ? -11.464 2.815 -30.110 1.00 46.84 144 PRO D O 1
ATOM 10245 N N . LYS D 1 145 ? -13.303 4.125 -29.789 1.00 46.31 145 LYS D N 1
ATOM 10246 C CA . LYS D 1 145 ? -13.121 4.927 -31.001 1.00 45.06 145 LYS D CA 1
ATOM 10247 C C . LYS D 1 145 ? -11.897 5.806 -30.825 1.00 44.35 145 LYS D C 1
ATOM 10248 O O . LYS D 1 145 ? -11.081 5.924 -31.749 1.00 44.75 145 LYS D O 1
ATOM 10254 N N . CYS D 1 146 ? -11.751 6.377 -29.622 1.00 43.51 146 CYS D N 1
ATOM 10255 C CA . CYS D 1 146 ? -10.626 7.252 -29.285 1.00 42.97 146 CYS D CA 1
ATOM 10256 C C . CYS D 1 146 ? -9.995 6.916 -27.950 1.00 42.03 146 CYS D C 1
ATOM 10257 O O . CYS D 1 146 ? -10.700 6.535 -26.991 1.00 41.66 146 CYS D O 1
ATOM 10260 N N . LEU D 1 147 ? -8.670 7.105 -27.896 1.00 41.04 147 LEU D N 1
ATOM 10261 C CA . LEU D 1 147 ? -7.928 7.169 -26.646 1.00 39.98 147 LEU D CA 1
ATOM 10262 C C . LEU D 1 147 ? -7.435 8.596 -26.404 1.00 39.67 147 LEU D C 1
ATOM 10263 O O . LEU D 1 147 ? -6.731 9.179 -27.251 1.00 39.92 147 LEU D O 1
ATOM 10268 N N . PHE D 1 148 ? -7.750 9.134 -25.233 1.00 38.83 148 PHE D N 1
ATOM 10269 C CA . PHE D 1 148 ? -7.194 10.407 -24.811 1.00 37.94 148 PHE D CA 1
ATOM 10270 C C . PHE D 1 148 ? -6.050 10.241 -23.798 1.00 37.89 148 PHE D C 1
ATOM 10271 O O . PHE D 1 148 ? -6.256 9.678 -22.698 1.00 37.58 148 PHE D O 1
ATOM 10279 N N . LEU D 1 149 ? -4.881 10.797 -24.138 1.00 37.24 149 LEU D N 1
ATOM 10280 C CA . LEU D 1 149 ? -3.765 10.921 -23.201 1.00 36.87 149 LEU D CA 1
ATOM 10281 C C . LEU D 1 149 ? -3.295 12.382 -22.952 1.00 37.08 149 LEU D C 1
ATOM 10282 O O . LEU D 1 149 ? -3.150 13.152 -23.902 1.00 37.90 149 LEU D O 1
ATOM 10287 N N . THR D 1 150 ? -3.044 12.731 -21.683 1.00 36.53 150 THR D N 1
ATOM 10288 C CA . THR D 1 150 ? -2.272 13.912 -21.296 1.00 36.08 150 THR D CA 1
ATOM 10289 C C . THR D 1 150 ? -0.784 13.641 -21.506 1.00 36.84 150 THR D C 1
ATOM 10290 O O . THR D 1 150 ? -0.236 12.672 -20.940 1.00 37.16 150 THR D O 1
ATOM 10294 N N . HIS D 1 151 ? -0.106 14.493 -22.285 1.00 36.63 151 HIS D N 1
ATOM 10295 C CA . HIS D 1 151 ? 1.330 14.314 -22.488 1.00 36.31 151 HIS D CA 1
ATOM 10296 C C . HIS D 1 151 ? 2.086 14.801 -21.263 1.00 36.65 151 HIS D C 1
ATOM 10297 O O . HIS D 1 151 ? 2.596 13.979 -20.500 1.00 37.28 151 HIS D O 1
ATOM 10304 N N . GLY D 1 152 ? 2.162 16.121 -21.059 1.00 36.45 152 GLY D N 1
ATOM 10305 C CA . GLY D 1 152 ? 2.787 16.683 -19.863 1.00 35.92 152 GLY D CA 1
ATOM 10306 C C . GLY D 1 152 ? 1.684 17.169 -18.966 1.00 36.55 152 GLY D C 1
ATOM 10307 O O . GLY D 1 152 ? 0.797 17.893 -19.428 1.00 36.67 152 GLY D O 1
ATOM 10308 N N . ASP D 1 153 ? 1.703 16.781 -17.689 1.00 36.65 153 ASP D N 1
ATOM 10309 C CA . ASP D 1 153 ? 0.596 17.140 -16.783 1.00 36.48 153 ASP D CA 1
ATOM 10310 C C . ASP D 1 153 ? 1.010 18.248 -15.851 1.00 36.76 153 ASP D C 1
ATOM 10311 O O . ASP D 1 153 ? 1.904 18.076 -15.010 1.00 37.21 153 ASP D O 1
ATOM 10316 N N . SER D 1 154 ? 0.358 19.395 -15.985 1.00 36.67 154 SER D N 1
ATOM 10317 C CA . SER D 1 154 ? 0.777 20.577 -15.257 1.00 36.83 154 SER D CA 1
ATOM 10318 C C . SER D 1 154 ? 0.180 20.601 -13.862 1.00 37.00 154 SER D C 1
ATOM 10319 O O . SER D 1 154 ? 0.472 21.512 -13.067 1.00 36.82 154 SER D O 1
ATOM 10322 N N . SER D 1 155 ? -0.675 19.625 -13.554 1.00 37.06 155 SER D N 1
ATOM 10323 C CA . SER D 1 155 ? -1.184 19.513 -12.174 1.00 37.51 155 SER D CA 1
ATOM 10324 C C . SER D 1 155 ? -0.241 18.679 -11.291 1.00 37.32 155 SER D C 1
ATOM 10325 O O . SER D 1 155 ? -0.314 18.769 -10.069 1.00 37.37 155 SER D O 1
ATOM 10328 N N . SER D 1 156 ? 0.673 17.931 -11.913 1.00 37.37 156 SER D N 1
ATOM 10329 C CA . SER D 1 156 ? 1.552 17.003 -11.189 1.00 37.68 156 SER D CA 1
ATOM 10330 C C . SER D 1 156 ? 3.039 17.153 -11.528 1.00 38.00 156 SER D C 1
ATOM 10331 O O . SER D 1 156 ? 3.898 16.939 -10.654 1.00 38.49 156 SER D O 1
ATOM 10334 N N . GLY D 1 157 ? 3.359 17.497 -12.779 1.00 37.65 157 GLY D N 1
ATOM 10335 C CA . GLY D 1 157 ? 4.765 17.556 -13.217 1.00 36.69 157 GLY D CA 1
ATOM 10336 C C . GLY D 1 157 ? 5.151 16.248 -13.877 1.00 36.74 157 GLY D C 1
ATOM 10337 O O . GLY D 1 157 ? 6.347 15.957 -14.060 1.00 37.13 157 GLY D O 1
ATOM 10338 N N . LEU D 1 158 ? 4.140 15.472 -14.264 1.00 36.41 158 LEU D N 1
ATOM 10339 C CA . LEU D 1 158 ? 4.349 14.144 -14.823 1.00 36.71 158 LEU D CA 1
ATOM 10340 C C . LEU D 1 158 ? 4.373 14.161 -16.341 1.00 37.29 158 LEU D C 1
ATOM 10341 O O . LEU D 1 158 ? 3.529 14.811 -16.985 1.00 37.61 158 LEU D O 1
ATOM 10346 N N . LEU D 1 159 ? 5.319 13.418 -16.914 1.00 37.65 159 LEU D N 1
ATOM 10347 C CA . LEU D 1 159 ? 5.432 13.308 -18.351 1.00 37.55 159 LEU D CA 1
ATOM 10348 C C . LEU D 1 159 ? 5.110 11.870 -18.792 1.00 38.08 159 LEU D C 1
ATOM 10349 O O . LEU D 1 159 ? 5.705 10.907 -18.278 1.00 38.95 159 LEU D O 1
ATOM 10354 N N . GLN D 1 160 ? 4.198 11.739 -19.753 1.00 38.00 160 GLN D N 1
ATOM 10355 C CA . GLN D 1 160 ? 3.720 10.467 -20.226 1.00 38.13 160 GLN D CA 1
ATOM 10356 C C . GLN D 1 160 ? 4.437 10.060 -21.503 1.00 39.21 160 GLN D C 1
ATOM 10357 O O . GLN D 1 160 ? 4.314 10.746 -22.521 1.00 39.39 160 GLN D O 1
ATOM 10363 N N . PRO D 1 161 ? 5.207 8.935 -21.463 1.00 40.03 161 PRO D N 1
ATOM 10364 C CA . PRO D 1 161 ? 5.814 8.432 -22.701 1.00 39.83 161 PRO D CA 1
ATOM 10365 C C . PRO D 1 161 ? 4.728 8.080 -23.724 1.00 40.40 161 PRO D C 1
ATOM 10366 O O . PRO D 1 161 ? 3.658 7.546 -23.355 1.00 41.08 161 PRO D O 1
ATOM 10370 N N . LEU D 1 162 ? 5.007 8.375 -24.994 1.00 40.30 162 LEU D N 1
ATOM 10371 C CA . LEU D 1 162 ? 4.002 8.255 -26.030 1.00 40.72 162 LEU D CA 1
ATOM 10372 C C . LEU D 1 162 ? 4.433 7.334 -27.166 1.00 41.52 162 LEU D C 1
ATOM 10373 O O . LEU D 1 162 ? 3.568 6.860 -27.929 1.00 41.41 162 LEU D O 1
ATOM 10378 N N . GLU D 1 163 ? 5.746 7.090 -27.299 1.00 42.39 163 GLU D N 1
ATOM 10379 C CA . GLU D 1 163 ? 6.238 6.069 -28.254 1.00 43.62 163 GLU D CA 1
ATOM 10380 C C . GLU D 1 163 ? 5.426 4.739 -28.168 1.00 43.39 163 GLU D C 1
ATOM 10381 O O . GLU D 1 163 ? 5.188 4.179 -27.080 1.00 43.38 163 GLU D O 1
ATOM 10387 N N . GLY D 1 164 ? 4.965 4.277 -29.327 1.00 43.57 164 GLY D N 1
ATOM 10388 C CA . GLY D 1 164 ? 4.292 2.978 -29.429 1.00 43.52 164 GLY D CA 1
ATOM 10389 C C . GLY D 1 164 ? 2.792 3.017 -29.234 1.00 43.63 164 GLY D C 1
ATOM 10390 O O . GLY D 1 164 ? 2.094 2.128 -29.746 1.00 44.05 164 GLY D O 1
ATOM 10391 N N . VAL D 1 165 ? 2.287 4.041 -28.529 1.00 43.32 165 VAL D N 1
ATOM 10392 C CA . VAL D 1 165 ? 0.838 4.130 -28.215 1.00 43.04 165 VAL D CA 1
ATOM 10393 C C . VAL D 1 165 ? -0.040 4.218 -29.474 1.00 43.58 165 VAL D C 1
ATOM 10394 O O . VAL D 1 165 ? -1.101 3.577 -29.553 1.00 43.47 165 VAL D O 1
ATOM 10398 N N . GLY D 1 166 ? 0.403 5.012 -30.449 1.00 44.40 166 GLY D N 1
ATOM 10399 C CA . GLY D 1 166 ? -0.383 5.250 -31.661 1.00 45.63 166 GLY D CA 1
ATOM 10400 C C . GLY D 1 166 ? -0.523 3.967 -32.449 1.00 46.93 166 GLY D C 1
ATOM 10401 O O . GLY D 1 166 ? -1.625 3.583 -32.901 1.00 46.56 166 GLY D O 1
ATOM 10402 N N . GLN D 1 167 ? 0.617 3.297 -32.599 1.00 48.40 167 GLN D N 1
ATOM 10403 C CA . GLN D 1 167 ? 0.687 2.002 -33.263 1.00 49.67 167 GLN D CA 1
ATOM 10404 C C . GLN D 1 167 ? -0.380 1.061 -32.707 1.00 49.55 167 GLN D C 1
ATOM 10405 O O . GLN D 1 167 ? -1.136 0.455 -33.485 1.00 50.13 167 GLN D O 1
ATOM 10411 N N . ILE D 1 168 ? -0.457 0.960 -31.377 1.00 49.31 168 ILE D N 1
ATOM 10412 C CA . ILE D 1 168 ? -1.413 0.064 -30.755 1.00 49.63 168 ILE D CA 1
ATOM 10413 C C . ILE D 1 168 ? -2.802 0.530 -31.108 1.00 49.91 168 ILE D C 1
ATOM 10414 O O . ILE D 1 168 ? -3.637 -0.269 -31.571 1.00 50.50 168 ILE D O 1
ATOM 10419 N N . CYS D 1 169 ? -3.054 1.829 -30.916 1.00 49.89 169 CYS D N 1
ATOM 10420 C CA . CYS D 1 169 ? -4.366 2.406 -31.197 1.00 49.54 169 CYS D CA 1
ATOM 10421 C C . CYS D 1 169 ? -4.814 2.054 -32.604 1.00 49.47 169 CYS D C 1
ATOM 10422 O O . CYS D 1 169 ? -5.977 1.707 -32.818 1.00 49.09 169 CYS D O 1
ATOM 10425 N N . HIS D 1 170 ? -3.879 2.141 -33.546 1.00 50.07 170 HIS D N 1
ATOM 10426 C CA . HIS D 1 170 ? -4.197 1.946 -34.959 1.00 51.71 170 HIS D CA 1
ATOM 10427 C C . HIS D 1 170 ? -4.494 0.486 -35.279 1.00 52.39 170 HIS D C 1
ATOM 10428 O O . HIS D 1 170 ? -5.385 0.186 -36.097 1.00 52.21 170 HIS D O 1
ATOM 10435 N N . GLN D 1 171 ? -3.773 -0.406 -34.592 1.00 52.89 171 GLN D N 1
ATOM 10436 C CA . GLN D 1 171 ? -4.034 -1.840 -34.651 1.00 53.50 171 GLN D CA 1
ATOM 10437 C C . GLN D 1 171 ? -5.486 -2.155 -34.311 1.00 53.28 171 GLN D C 1
ATOM 10438 O O . GLN D 1 171 ? -6.047 -3.155 -34.791 1.00 53.24 171 GLN D O 1
ATOM 10444 N N . HIS D 1 172 ? -6.100 -1.276 -33.516 1.00 53.20 172 HIS D N 1
ATOM 10445 C CA . HIS D 1 172 ? -7.465 -1.503 -33.015 1.00 53.16 172 HIS D CA 1
ATOM 10446 C C . HIS D 1 172 ? -8.544 -0.543 -33.492 1.00 52.60 172 HIS D C 1
ATOM 10447 O O . HIS D 1 172 ? -9.597 -0.418 -32.831 1.00 52.36 172 HIS D O 1
ATOM 10454 N N . ASP D 1 173 ? -8.303 0.102 -34.637 1.00 52.33 173 ASP D N 1
ATOM 10455 C CA . ASP D 1 173 ? -9.239 1.119 -35.176 1.00 52.17 173 ASP D CA 1
ATOM 10456 C C . ASP D 1 173 ? -9.513 2.277 -34.214 1.00 50.71 173 ASP D C 1
ATOM 10457 O O . ASP D 1 173 ? -10.624 2.811 -34.173 1.00 50.49 173 ASP D O 1
ATOM 10462 N N . CYS D 1 174 ? -8.496 2.654 -33.446 1.00 49.04 174 CYS D N 1
ATOM 10463 C CA . CYS D 1 174 ? -8.642 3.699 -32.427 1.00 47.66 174 CYS D CA 1
ATOM 10464 C C . CYS D 1 174 ? -7.807 4.941 -32.786 1.00 46.23 174 CYS D C 1
ATOM 10465 O O . CYS D 1 174 ? -6.640 4.840 -33.220 1.00 45.52 174 CYS D O 1
ATOM 10468 N N . LEU D 1 175 ? -8.418 6.112 -32.605 1.00 44.63 175 LEU D N 1
ATOM 10469 C CA . LEU D 1 175 ? -7.701 7.374 -32.779 1.00 42.75 175 LEU D CA 1
ATOM 10470 C C . LEU D 1 175 ? -6.947 7.717 -31.495 1.00 41.71 175 LEU D C 1
ATOM 10471 O O . LEU D 1 175 ? -7.487 7.585 -30.376 1.00 41.29 175 LEU D O 1
ATOM 10476 N N . LEU D 1 176 ? -5.698 8.144 -31.653 1.00 40.51 176 LEU D N 1
ATOM 10477 C CA . LEU D 1 176 ? -4.954 8.672 -30.511 1.00 39.69 176 LEU D CA 1
ATOM 10478 C C . LEU D 1 176 ? -5.050 10.218 -30.417 1.00 39.40 176 LEU D C 1
ATOM 10479 O O . LEU D 1 176 ? -4.505 10.955 -31.263 1.00 39.41 176 LEU D O 1
ATOM 10484 N N . ILE D 1 177 ? -5.728 10.701 -29.381 1.00 38.93 177 ILE D N 1
ATOM 10485 C CA . ILE D 1 177 ? -5.746 12.129 -29.139 1.00 38.07 177 ILE D CA 1
ATOM 10486 C C . ILE D 1 177 ? -4.898 12.493 -27.917 1.00 37.65 177 ILE D C 1
ATOM 10487 O O . ILE D 1 177 ? -5.074 11.913 -26.833 1.00 38.27 177 ILE D O 1
ATOM 10492 N N . VAL D 1 178 ? -3.995 13.466 -28.113 1.00 36.37 178 VAL D N 1
ATOM 10493 C CA . VAL D 1 178 ? -2.991 13.884 -27.126 1.00 35.19 178 VAL D CA 1
ATOM 10494 C C . VAL D 1 178 ? -3.092 15.375 -26.712 1.00 35.14 178 VAL D C 1
ATOM 10495 O O . VAL D 1 178 ? -3.223 16.271 -27.552 1.00 35.41 178 VAL D O 1
ATOM 10499 N N . ASP D 1 179 ? -2.993 15.619 -25.416 1.00 34.37 179 ASP D N 1
ATOM 10500 C CA . ASP D 1 179 ? -2.991 16.956 -24.852 1.00 33.62 179 ASP D CA 1
ATOM 10501 C C . ASP D 1 179 ? -1.549 17.315 -24.611 1.00 32.83 179 ASP D C 1
ATOM 10502 O O . ASP D 1 179 ? -0.966 16.894 -23.620 1.00 32.54 179 ASP D O 1
ATOM 10507 N N . ALA D 1 180 ? -0.976 18.096 -25.528 1.00 32.31 180 ALA D N 1
ATOM 10508 C CA . ALA D 1 180 ? 0.415 18.541 -25.429 1.00 30.78 180 ALA D CA 1
ATOM 10509 C C . ALA D 1 180 ? 0.538 20.001 -24.938 1.00 30.45 180 ALA D C 1
ATOM 10510 O O . ALA D 1 180 ? 1.519 20.679 -25.234 1.00 30.68 180 ALA D O 1
ATOM 10512 N N . VAL D 1 181 ? -0.423 20.473 -24.146 1.00 30.05 181 VAL D N 1
ATOM 10513 C CA . VAL D 1 181 ? -0.457 21.886 -23.756 1.00 29.28 181 VAL D CA 1
ATOM 10514 C C . VAL D 1 181 ? 0.754 22.299 -22.942 1.00 30.18 181 VAL D C 1
ATOM 10515 O O . VAL D 1 181 ? 1.381 23.356 -23.206 1.00 30.77 181 VAL D O 1
ATOM 10519 N N . ALA D 1 182 ? 1.136 21.468 -21.965 1.00 31.03 182 ALA D N 1
ATOM 10520 C CA . ALA D 1 182 ? 2.271 21.819 -21.061 1.00 30.58 182 ALA D CA 1
ATOM 10521 C C . ALA D 1 182 ? 3.605 21.241 -21.511 1.00 30.82 182 ALA D C 1
ATOM 10522 O O . ALA D 1 182 ? 4.672 21.647 -21.013 1.00 31.64 182 ALA D O 1
ATOM 10524 N N . SER D 1 183 ? 3.578 20.323 -22.469 1.00 30.64 183 SER D N 1
ATOM 10525 C CA . SER D 1 183 ? 4.806 19.685 -22.903 1.00 31.03 183 SER D CA 1
ATOM 10526 C C . SER D 1 183 ? 5.434 20.321 -24.139 1.00 31.80 183 SER D C 1
ATOM 10527 O O . SER D 1 183 ? 6.670 20.446 -24.232 1.00 32.49 183 SER D O 1
ATOM 10530 N N . LEU D 1 184 ? 4.618 20.694 -25.124 1.00 31.80 184 LEU D N 1
ATOM 10531 C CA . LEU D 1 184 ? 5.183 21.104 -26.402 1.00 31.81 184 LEU D CA 1
ATOM 10532 C C . LEU D 1 184 ? 6.290 22.171 -26.293 1.00 31.84 184 LEU D C 1
ATOM 10533 O O . LEU D 1 184 ? 6.140 23.139 -25.562 1.00 32.30 184 LEU D O 1
ATOM 10538 N N . CYS D 1 185 ? 7.382 21.985 -27.042 1.00 31.97 185 CYS D N 1
ATOM 10539 C CA . CYS D 1 185 ? 8.533 22.898 -27.045 1.00 32.37 185 CYS D CA 1
ATOM 10540 C C . CYS D 1 185 ? 9.368 22.816 -25.772 1.00 32.67 185 CYS D C 1
ATOM 10541 O O . CYS D 1 185 ? 10.346 23.566 -25.609 1.00 33.20 185 CYS D O 1
ATOM 10544 N N . GLY D 1 186 ? 8.947 21.942 -24.858 1.00 33.03 186 GLY D N 1
ATOM 10545 C CA . GLY D 1 186 ? 9.655 21.699 -23.613 1.00 33.18 186 GLY D CA 1
ATOM 10546 C C . GLY D 1 186 ? 10.393 20.365 -23.638 1.00 33.67 186 GLY D C 1
ATOM 10547 O O . GLY D 1 186 ? 11.410 20.209 -22.971 1.00 34.17 186 GLY D O 1
ATOM 10548 N N . VAL D 1 187 ? 9.876 19.398 -24.392 1.00 33.84 187 VAL D N 1
ATOM 10549 C CA . VAL D 1 187 ? 10.502 18.093 -24.548 1.00 34.11 187 VAL D CA 1
ATOM 10550 C C . VAL D 1 187 ? 10.279 17.741 -25.996 1.00 34.92 187 VAL D C 1
ATOM 10551 O O . VAL D 1 187 ? 9.385 18.322 -26.607 1.00 35.55 187 VAL D O 1
ATOM 10555 N N . PRO D 1 188 ? 11.069 16.777 -26.553 1.00 35.25 188 PRO D N 1
ATOM 10556 C CA . PRO D 1 188 ? 10.791 16.287 -27.918 1.00 34.80 188 PRO D CA 1
ATOM 10557 C C . PRO D 1 188 ? 9.328 15.874 -28.108 1.00 35.32 188 PRO D C 1
ATOM 10558 O O . PRO D 1 188 ? 8.684 15.332 -27.195 1.00 35.66 188 PRO D O 1
ATOM 10562 N N . PHE D 1 189 ? 8.796 16.159 -29.298 1.00 35.10 189 PHE D N 1
ATOM 10563 C CA . PHE D 1 189 ? 7.454 15.729 -29.640 1.00 34.52 189 PHE D CA 1
ATOM 10564 C C . PHE D 1 189 ? 7.444 15.508 -31.140 1.00 35.00 189 PHE D C 1
ATOM 10565 O O . PHE D 1 189 ? 8.000 16.312 -31.893 1.00 35.35 189 PHE D O 1
ATOM 10573 N N . TYR D 1 190 ? 6.825 14.418 -31.589 1.00 35.61 190 TYR D N 1
ATOM 10574 C CA . TYR D 1 190 ? 6.803 14.089 -33.034 1.00 36.41 190 TYR D CA 1
ATOM 10575 C C . TYR D 1 190 ? 5.431 13.522 -33.331 1.00 37.11 190 TYR D C 1
ATOM 10576 O O . TYR D 1 190 ? 5.174 12.312 -33.177 1.00 37.53 190 TYR D O 1
ATOM 10585 N N . MET D 1 191 ? 4.524 14.399 -33.735 1.00 37.44 191 MET D N 1
ATOM 10586 C CA . MET D 1 191 ? 3.164 13.947 -33.957 1.00 37.73 191 MET D CA 1
ATOM 10587 C C . MET D 1 191 ? 3.113 12.777 -34.932 1.00 38.51 191 MET D C 1
ATOM 10588 O O . MET D 1 191 ? 2.505 11.779 -34.632 1.00 38.94 191 MET D O 1
ATOM 10593 N N . ASP D 1 192 ? 3.738 12.921 -36.095 1.00 40.04 192 ASP D N 1
ATOM 10594 C CA . ASP D 1 192 ? 3.626 11.937 -37.177 1.00 41.38 192 ASP D CA 1
ATOM 10595 C C . ASP D 1 192 ? 4.385 10.620 -36.897 1.00 42.26 192 ASP D C 1
ATOM 10596 O O . ASP D 1 192 ? 3.787 9.522 -36.993 1.00 41.86 192 ASP D O 1
ATOM 10601 N N . LYS D 1 193 ? 5.672 10.745 -36.519 1.00 43.01 193 LYS D N 1
ATOM 10602 C CA . LYS D 1 193 ? 6.467 9.606 -36.045 1.00 43.85 193 LYS D CA 1
ATOM 10603 C C . LYS D 1 193 ? 5.759 8.781 -34.982 1.00 43.31 193 LYS D C 1
ATOM 10604 O O . LYS D 1 193 ? 5.848 7.554 -35.019 1.00 43.74 193 LYS D O 1
ATOM 10610 N N . TRP D 1 194 ? 5.055 9.439 -34.052 1.00 42.30 194 TRP D N 1
ATOM 10611 C CA . TRP D 1 194 ? 4.371 8.727 -32.950 1.00 40.83 194 TRP D CA 1
ATOM 10612 C C . TRP D 1 194 ? 2.930 8.290 -33.274 1.00 40.71 194 TRP D C 1
ATOM 10613 O O . TRP D 1 194 ? 2.190 7.820 -32.391 1.00 40.62 194 TRP D O 1
ATOM 10624 N N . GLU D 1 195 ? 2.540 8.409 -34.542 1.00 40.48 195 GLU D N 1
ATOM 10625 C CA . GLU D 1 195 ? 1.197 7.991 -34.949 1.00 40.40 195 GLU D CA 1
ATOM 10626 C C . GLU D 1 195 ? 0.065 8.703 -34.213 1.00 40.66 195 GLU D C 1
ATOM 10627 O O . GLU D 1 195 ? -0.998 8.110 -33.953 1.00 41.52 195 GLU D O 1
ATOM 10628 N N . ILE D 1 196 ? 0.255 9.982 -33.888 1.00 39.27 196 ILE D N 1
ATOM 10629 C CA . ILE D 1 196 ? -0.789 10.731 -33.165 1.00 38.14 196 ILE D CA 1
ATOM 10630 C C . ILE D 1 196 ? -1.794 11.362 -34.142 1.00 37.99 196 ILE D C 1
ATOM 10631 O O . ILE D 1 196 ? -1.388 11.995 -35.143 1.00 37.44 196 ILE D O 1
ATOM 10636 N N . ASP D 1 197 ? -3.089 11.170 -33.863 1.00 37.49 197 ASP D N 1
ATOM 10637 C CA . ASP D 1 197 ? -4.131 11.629 -34.772 1.00 37.60 197 ASP D CA 1
ATOM 10638 C C . ASP D 1 197 ? -4.657 13.057 -34.490 1.00 37.40 197 ASP D C 1
ATOM 10639 O O . ASP D 1 197 ? -5.219 13.689 -35.396 1.00 37.89 197 ASP D O 1
ATOM 10644 N N . ALA D 1 198 ? -4.501 13.547 -33.260 1.00 36.18 198 ALA D N 1
ATOM 10645 C CA . ALA D 1 198 ? -5.166 14.772 -32.820 1.00 35.41 198 ALA D CA 1
ATOM 10646 C C . ALA D 1 198 ? -4.409 15.323 -31.637 1.00 34.94 198 ALA D C 1
ATOM 10647 O O . ALA D 1 198 ? -4.220 14.623 -30.656 1.00 36.06 198 ALA D O 1
ATOM 10649 N N . VAL D 1 199 ? -3.951 16.562 -31.731 1.00 33.61 199 VAL D N 1
ATOM 10650 C CA . VAL D 1 199 ? -3.152 17.148 -30.678 1.00 32.65 199 VAL D CA 1
ATOM 10651 C C . VAL D 1 199 ? -3.549 18.640 -30.535 1.00 32.78 199 VAL D C 1
ATOM 10652 O O . VAL D 1 199 ? -4.064 19.227 -31.472 1.00 33.20 199 VAL D O 1
ATOM 10656 N N . TYR D 1 200 ? -3.317 19.242 -29.376 1.00 31.88 200 TYR D N 1
ATOM 10657 C CA . TYR D 1 200 ? -3.468 20.664 -29.233 1.00 31.82 200 TYR D CA 1
ATOM 10658 C C . TYR D 1 200 ? -2.433 21.139 -28.208 1.00 31.74 200 TYR D C 1
ATOM 10659 O O . TYR D 1 200 ? -2.017 20.345 -27.358 1.00 32.37 200 TYR D O 1
ATOM 10668 N N . THR D 1 201 ? -1.972 22.390 -28.314 1.00 31.23 201 THR D N 1
ATOM 10669 C CA . THR D 1 201 ? -1.181 23.021 -27.227 1.00 31.09 201 THR D CA 1
ATOM 10670 C C . THR D 1 201 ? -1.877 24.244 -26.662 1.00 30.65 201 THR D C 1
ATOM 10671 O O . THR D 1 201 ? -2.944 24.640 -27.102 1.00 29.85 201 THR D O 1
ATOM 10675 N N . GLY D 1 202 ? -1.225 24.842 -25.676 1.00 31.31 202 GLY D N 1
ATOM 10676 C CA . GLY D 1 202 ? -1.636 26.119 -25.115 1.00 31.96 202 GLY D CA 1
ATOM 10677 C C . GLY D 1 202 ? -0.675 27.187 -25.556 1.00 32.44 202 GLY D C 1
ATOM 10678 O O . GLY D 1 202 ? 0.546 26.972 -25.572 1.00 33.49 202 GLY D O 1
ATOM 10679 N N . ALA D 1 203 ? -1.236 28.340 -25.919 1.00 32.45 203 ALA D N 1
ATOM 10680 C CA . ALA D 1 203 ? -0.455 29.521 -26.269 1.00 31.99 203 ALA D CA 1
ATOM 10681 C C . ALA D 1 203 ? 0.383 29.991 -25.089 1.00 31.80 203 ALA D C 1
ATOM 10682 O O . ALA D 1 203 ? 1.571 30.291 -25.244 1.00 31.69 203 ALA D O 1
ATOM 10684 N N . GLN D 1 204 ? -0.234 30.049 -23.910 1.00 31.56 204 GLN D N 1
ATOM 10685 C CA . GLN D 1 204 ? 0.359 30.759 -22.743 1.00 31.92 204 GLN D CA 1
ATOM 10686 C C . GLN D 1 204 ? 1.248 29.863 -21.883 1.00 32.52 204 GLN D C 1
ATOM 10687 O O . GLN D 1 204 ? 1.648 30.240 -20.755 1.00 32.36 204 GLN D O 1
ATOM 10693 N N . LYS D 1 205 ? 1.535 28.665 -22.391 1.00 32.81 205 LYS D N 1
ATOM 10694 C CA . LYS D 1 205 ? 2.439 27.789 -21.676 1.00 33.41 205 LYS D CA 1
ATOM 10695 C C . LYS D 1 205 ? 3.863 27.981 -22.223 1.00 33.37 205 LYS D C 1
ATOM 10696 O O . LYS D 1 205 ? 4.388 29.107 -22.180 1.00 33.45 205 LYS D O 1
ATOM 10702 N N . VAL D 1 206 ? 4.496 26.935 -22.742 1.00 33.60 206 VAL D N 1
ATOM 10703 C CA . VAL D 1 206 ? 5.918 27.026 -23.095 1.00 33.81 206 VAL D CA 1
ATOM 10704 C C . VAL D 1 206 ? 6.204 28.145 -24.134 1.00 33.86 206 VAL D C 1
ATOM 10705 O O . VAL D 1 206 ? 7.161 28.937 -23.978 1.00 33.35 206 VAL D O 1
ATOM 10709 N N . LEU D 1 207 ? 5.361 28.197 -25.168 1.00 33.31 207 LEU D N 1
ATOM 10710 C CA . LEU D 1 207 ? 5.413 29.194 -26.243 1.00 32.99 207 LEU D CA 1
ATOM 10711 C C . LEU D 1 207 ? 5.625 30.665 -25.849 1.00 32.77 207 LEU D C 1
ATOM 10712 O O . LEU D 1 207 ? 6.246 31.429 -26.597 1.00 32.93 207 LEU D O 1
ATOM 10717 N N . GLY D 1 208 ? 5.110 31.072 -24.692 1.00 31.97 208 GLY D N 1
ATOM 10718 C CA . GLY D 1 208 ? 5.115 32.481 -24.307 1.00 30.56 208 GLY D CA 1
ATOM 10719 C C . GLY D 1 208 ? 4.302 33.376 -25.237 1.00 30.13 208 GLY D C 1
ATOM 10720 O O . GLY D 1 208 ? 4.745 34.474 -25.599 1.00 30.10 208 GLY D O 1
ATOM 10721 N N . ALA D 1 209 ? 3.122 32.886 -25.630 1.00 29.41 209 ALA D N 1
ATOM 10722 C CA . ALA D 1 209 ? 2.107 33.632 -26.354 1.00 28.67 209 ALA D CA 1
ATOM 10723 C C . ALA D 1 209 ? 0.900 33.961 -25.421 1.00 28.88 209 ALA D C 1
ATOM 10724 O O . ALA D 1 209 ? 0.653 33.274 -24.397 1.00 28.46 209 ALA D O 1
ATOM 10726 N N . PRO D 1 210 ? 0.135 35.024 -25.751 1.00 28.40 210 PRO D N 1
ATOM 10727 C CA . PRO D 1 210 ? -1.018 35.355 -24.902 1.00 27.72 210 PRO D CA 1
ATOM 10728 C C . PRO D 1 210 ? -2.144 34.333 -25.047 1.00 27.39 210 PRO D C 1
ATOM 10729 O O . PRO D 1 210 ? -2.375 33.809 -26.169 1.00 27.29 210 PRO D O 1
ATOM 10733 N N . PRO D 1 211 ? -2.840 34.028 -23.936 1.00 26.53 211 PRO D N 1
ATOM 10734 C CA . PRO D 1 211 ? -3.913 33.023 -23.957 1.00 26.11 211 PRO D CA 1
ATOM 10735 C C . PRO D 1 211 ? -5.129 33.448 -24.797 1.00 25.84 211 PRO D C 1
ATOM 10736 O O . PRO D 1 211 ? -5.417 34.664 -24.970 1.00 25.30 211 PRO D O 1
ATOM 10740 N N . GLY D 1 212 ? -5.854 32.454 -25.309 1.00 25.67 212 GLY D N 1
ATOM 10741 C CA . GLY D 1 212 ? -7.156 32.716 -25.899 1.00 25.42 212 GLY D CA 1
ATOM 10742 C C . GLY D 1 212 ? -7.290 32.084 -27.242 1.00 26.23 212 GLY D C 1
ATOM 10743 O O . GLY D 1 212 ? -8.365 32.120 -27.855 1.00 26.63 212 GLY D O 1
ATOM 10744 N N . ILE D 1 213 ? -6.202 31.500 -27.732 1.00 26.87 213 ILE D N 1
ATOM 10745 C CA . ILE D 1 213 ? -6.243 30.851 -29.048 1.00 26.88 213 ILE D CA 1
ATOM 10746 C C . ILE D 1 213 ? -5.466 29.564 -28.963 1.00 26.58 213 ILE D C 1
ATOM 10747 O O . ILE D 1 213 ? -4.421 29.517 -28.340 1.00 26.73 213 ILE D O 1
ATOM 10752 N N . THR D 1 214 ? -5.967 28.510 -29.576 1.00 26.48 214 THR D N 1
ATOM 10753 C CA . THR D 1 214 ? -5.390 27.188 -29.312 1.00 26.43 214 THR D CA 1
ATOM 10754 C C . THR D 1 214 ? -4.961 26.471 -30.586 1.00 26.45 214 THR D C 1
ATOM 10755 O O . THR D 1 214 ? -5.790 26.080 -31.387 1.00 26.73 214 THR D O 1
ATOM 10759 N N . PRO D 1 215 ? -3.653 26.309 -30.773 1.00 27.17 215 PRO D N 1
ATOM 10760 C CA . PRO D 1 215 ? -3.134 25.538 -31.912 1.00 27.75 215 PRO D CA 1
ATOM 10761 C C . PRO D 1 215 ? -3.564 24.089 -31.825 1.00 29.25 215 PRO D C 1
ATOM 10762 O O . PRO D 1 215 ? -3.559 23.491 -30.754 1.00 28.92 215 PRO D O 1
ATOM 10766 N N . ILE D 1 216 ? -3.903 23.548 -32.984 1.00 31.17 216 ILE D N 1
ATOM 10767 C CA . ILE D 1 216 ? -4.490 22.228 -33.146 1.00 32.59 216 ILE D CA 1
ATOM 10768 C C . ILE D 1 216 ? -3.990 21.550 -34.444 1.00 33.11 216 ILE D C 1
ATOM 10769 O O . ILE D 1 216 ? -3.568 22.232 -35.375 1.00 33.02 216 ILE D O 1
ATOM 10774 N N . SER D 1 217 ? -3.989 20.213 -34.464 1.00 33.87 217 SER D N 1
ATOM 10775 C CA . SER D 1 217 ? -3.659 19.423 -35.668 1.00 34.28 217 SER D CA 1
ATOM 10776 C C . SER D 1 217 ? -4.335 18.053 -35.628 1.00 34.87 217 SER D C 1
ATOM 10777 O O . SER D 1 217 ? -4.265 17.358 -34.626 1.00 34.81 217 SER D O 1
ATOM 10780 N N . ILE D 1 218 ? -5.048 17.712 -36.693 1.00 35.43 218 ILE D N 1
ATOM 10781 C CA . ILE D 1 218 ? -5.617 16.393 -36.840 1.00 36.43 218 ILE D CA 1
ATOM 10782 C C . ILE D 1 218 ? -5.044 15.665 -38.081 1.00 37.69 218 ILE D C 1
ATOM 10783 O O . ILE D 1 218 ? -4.649 16.305 -39.083 1.00 38.21 218 ILE D O 1
ATOM 10788 N N . SER D 1 219 ? -4.951 14.335 -37.988 1.00 38.06 219 SER D N 1
ATOM 10789 C CA . SER D 1 219 ? -4.374 13.516 -39.065 1.00 38.56 219 SER D CA 1
ATOM 10790 C C . SER D 1 219 ? -5.418 13.258 -40.144 1.00 38.71 219 SER D C 1
ATOM 10791 O O . SER D 1 219 ? -6.623 13.395 -39.892 1.00 38.89 219 SER D O 1
ATOM 10794 N N . PRO D 1 220 ? -4.974 12.861 -41.344 1.00 39.34 220 PRO D N 1
ATOM 10795 C CA . PRO D 1 220 ? -5.964 12.514 -42.390 1.00 40.14 220 PRO D CA 1
ATOM 10796 C C . PRO D 1 220 ? -6.980 11.459 -41.917 1.00 40.80 220 PRO D C 1
ATOM 10797 O O . PRO D 1 220 ? -8.157 11.507 -42.306 1.00 40.76 220 PRO D O 1
ATOM 10801 N N . LYS D 1 221 ? -6.515 10.542 -41.070 1.00 41.67 221 LYS D N 1
ATOM 10802 C CA . LYS D 1 221 ? -7.367 9.522 -40.460 1.00 42.54 221 LYS D CA 1
ATOM 10803 C C . LYS D 1 221 ? -8.450 10.152 -39.574 1.00 42.37 221 LYS D C 1
ATOM 10804 O O . LYS D 1 221 ? -9.654 9.867 -39.733 1.00 42.66 221 LYS D O 1
ATOM 10810 N N . ALA D 1 222 ? -8.031 11.023 -38.653 1.00 42.04 222 ALA D N 1
ATOM 10811 C CA . ALA D 1 222 ? -9.010 11.748 -37.823 1.00 41.76 222 ALA D CA 1
ATOM 10812 C C . ALA D 1 222 ? -9.944 12.570 -38.704 1.00 41.43 222 ALA D C 1
ATOM 10813 O O . ALA D 1 222 ? -11.173 12.583 -38.475 1.00 41.30 222 ALA D O 1
ATOM 10815 N N . LEU D 1 223 ? -9.368 13.219 -39.721 1.00 41.40 223 LEU D N 1
ATOM 10816 C CA . LEU D 1 223 ? -10.156 14.038 -40.646 1.00 42.09 223 LEU D CA 1
ATOM 10817 C C . LEU D 1 223 ? -11.249 13.208 -41.347 1.00 42.83 223 LEU D C 1
ATOM 10818 O O . LEU D 1 223 ? -12.417 13.597 -41.400 1.00 42.89 223 LEU D O 1
ATOM 10823 N N . ASP D 1 224 ? -10.859 12.044 -41.852 1.00 43.75 224 ASP D N 1
ATOM 10824 C CA . ASP D 1 224 ? -11.791 11.155 -42.528 1.00 44.49 224 ASP D CA 1
ATOM 10825 C C . ASP D 1 224 ? -12.862 10.650 -41.580 1.00 43.85 224 ASP D C 1
ATOM 10826 O O . ASP D 1 224 ? -14.030 10.513 -41.979 1.00 43.90 224 ASP D O 1
ATOM 10831 N N . VAL D 1 225 ? -12.495 10.395 -40.325 1.00 43.31 225 VAL D N 1
ATOM 10832 C CA . VAL D 1 225 ? -13.508 10.076 -39.301 1.00 43.29 225 VAL D CA 1
ATOM 10833 C C . VAL D 1 225 ? -14.559 11.185 -39.140 1.00 43.47 225 VAL D C 1
ATOM 10834 O O . VAL D 1 225 ? -15.758 10.892 -39.026 1.00 43.75 225 VAL D O 1
ATOM 10838 N N . ILE D 1 226 ? -14.108 12.447 -39.122 1.00 43.16 226 ILE D N 1
ATOM 10839 C CA . ILE D 1 226 ? -15.037 13.579 -39.065 1.00 42.89 226 ILE D CA 1
ATOM 10840 C C . ILE D 1 226 ? -15.916 13.663 -40.317 1.00 43.21 226 ILE D C 1
ATOM 10841 O O . ILE D 1 226 ? -17.138 13.833 -40.214 1.00 42.97 226 ILE D O 1
ATOM 10846 N N . ARG D 1 227 ? -15.310 13.534 -41.496 1.00 43.88 227 ARG D N 1
ATOM 10847 C CA . ARG D 1 227 ? -16.100 13.621 -42.738 1.00 45.58 227 ARG D CA 1
ATOM 10848 C C . ARG D 1 227 ? -17.213 12.574 -42.778 1.00 46.34 227 ARG D C 1
ATOM 10849 O O . ARG D 1 227 ? -18.246 12.780 -43.400 1.00 46.60 227 ARG D O 1
ATOM 10857 N N . ASN D 1 228 ? -16.998 11.454 -42.097 1.00 47.79 228 ASN D N 1
ATOM 10858 C CA . ASN D 1 228 ? -17.905 10.312 -42.181 1.00 48.83 228 ASN D CA 1
ATOM 10859 C C . ASN D 1 228 ? -18.880 10.139 -41.042 1.00 49.41 228 ASN D C 1
ATOM 10860 O O . ASN D 1 228 ? -19.618 9.163 -41.022 1.00 50.23 228 ASN D O 1
ATOM 10865 N N . ARG D 1 229 ? -18.924 11.075 -40.102 1.00 49.87 229 ARG D N 1
ATOM 10866 C CA . ARG D 1 229 ? -19.944 10.971 -39.053 1.00 50.08 229 ARG D CA 1
ATOM 10867 C C . ARG D 1 229 ? -21.380 10.997 -39.562 1.00 50.68 229 ARG D C 1
ATOM 10868 O O . ARG D 1 229 ? -21.670 11.582 -40.599 1.00 50.41 229 ARG D O 1
ATOM 10876 N N . ARG D 1 230 ? -22.248 10.321 -38.807 1.00 51.69 230 ARG D N 1
ATOM 10877 C CA . ARG D 1 230 ? -23.662 10.124 -39.118 1.00 52.91 230 ARG D CA 1
ATOM 10878 C C . ARG D 1 230 ? -24.466 11.390 -38.854 1.00 52.41 230 ARG D C 1
ATOM 10879 O O . ARG D 1 230 ? -25.466 11.655 -39.517 1.00 52.38 230 ARG D O 1
ATOM 10887 N N . THR D 1 231 ? -24.037 12.143 -37.837 1.00 51.85 231 THR D N 1
ATOM 10888 C CA . THR D 1 231 ? -24.724 13.335 -37.353 1.00 50.67 231 THR D CA 1
ATOM 10889 C C . THR D 1 231 ? -23.741 14.498 -37.295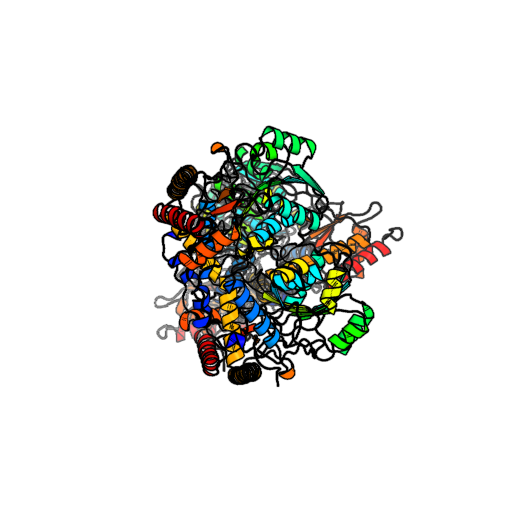 1.00 49.36 231 THR D C 1
ATOM 10890 O O . THR D 1 231 ? -22.540 14.294 -37.155 1.00 49.15 231 THR D O 1
ATOM 10894 N N . LYS D 1 232 ? -24.270 15.714 -37.397 1.00 47.99 232 LYS D N 1
ATOM 10895 C CA . LYS D 1 232 ? -23.474 16.932 -37.205 1.00 46.66 232 LYS D CA 1
ATOM 10896 C C . LYS D 1 232 ? -22.888 16.965 -35.792 1.00 45.11 232 LYS D C 1
ATOM 10897 O O . LYS D 1 232 ? -23.552 16.548 -34.829 1.00 44.98 232 LYS D O 1
ATOM 10903 N N . SER D 1 233 ? -21.650 17.441 -35.667 1.00 43.20 233 SER D N 1
ATOM 10904 C CA . SER D 1 233 ? -21.092 17.674 -34.344 1.00 41.74 233 SER D CA 1
ATOM 10905 C C . SER D 1 233 ? -21.895 18.769 -33.641 1.00 41.21 233 SER D C 1
ATOM 10906 O O . SER D 1 233 ? -22.548 19.602 -34.290 1.00 40.78 233 SER D O 1
ATOM 10909 N N . LYS D 1 234 ? -21.879 18.745 -32.314 1.00 40.55 234 LYS D N 1
ATOM 10910 C CA . LYS D 1 234 ? -22.756 19.624 -31.514 1.00 40.12 234 LYS D CA 1
ATOM 10911 C C . LYS D 1 234 ? -22.471 21.125 -31.564 1.00 38.30 234 LYS D C 1
ATOM 10912 O O . LYS D 1 234 ? -23.390 21.933 -31.400 1.00 37.70 234 LYS D O 1
ATOM 10918 N N . VAL D 1 235 ? -21.208 21.480 -31.805 1.00 36.56 235 VAL D N 1
ATOM 10919 C CA . VAL D 1 235 ? -20.768 22.880 -31.712 1.00 34.64 235 VAL D CA 1
ATOM 10920 C C . VAL D 1 235 ? -20.266 23.406 -33.051 1.00 33.79 235 VAL D C 1
ATOM 10921 O O . VAL D 1 235 ? -19.140 23.101 -33.469 1.00 33.67 235 VAL D O 1
ATOM 10925 N N . PHE D 1 236 ? -21.116 24.184 -33.711 1.00 32.50 236 PHE D N 1
ATOM 10926 C CA . PHE D 1 236 ? -20.766 24.901 -34.943 1.00 31.96 236 PHE D CA 1
ATOM 10927 C C . PHE D 1 236 ? -19.435 25.675 -34.862 1.00 31.77 236 PHE D C 1
ATOM 10928 O O . PHE D 1 236 ? -18.616 25.587 -35.793 1.00 31.68 236 PHE D O 1
ATOM 10936 N N . TYR D 1 237 ? -19.241 26.412 -33.749 1.00 31.00 237 TYR D N 1
ATOM 10937 C CA . TYR D 1 237 ? -18.078 27.241 -33.466 1.00 29.76 237 TYR D CA 1
ATOM 10938 C C . TYR D 1 237 ? -16.725 26.550 -33.599 1.00 30.17 237 TYR D C 1
ATOM 10939 O O . TYR D 1 237 ? -15.734 27.186 -33.952 1.00 30.05 237 TYR D O 1
ATOM 10948 N N . TRP D 1 238 ? -16.655 25.261 -33.272 1.00 30.40 238 TRP D N 1
ATOM 10949 C CA . TRP D 1 238 ? -15.411 24.519 -33.499 1.00 30.50 238 TRP D CA 1
ATOM 10950 C C . TRP D 1 238 ? -15.628 23.224 -34.293 1.00 30.98 238 TRP D C 1
ATOM 10951 O O . TRP D 1 238 ? -14.875 22.284 -34.167 1.00 31.09 238 TRP D O 1
ATOM 10962 N N . ASP D 1 239 ? -16.677 23.180 -35.105 1.00 31.82 239 ASP D N 1
ATOM 10963 C CA . ASP D 1 239 ? -16.792 22.195 -36.170 1.00 32.00 239 ASP D CA 1
ATOM 10964 C C . ASP D 1 239 ? -15.555 22.337 -37.074 1.00 32.10 239 ASP D C 1
ATOM 10965 O O . ASP D 1 239 ? -15.317 23.405 -37.700 1.00 32.15 239 ASP D O 1
ATOM 10970 N N . LEU D 1 240 ? -14.759 21.269 -37.146 1.00 31.88 240 LEU D N 1
ATOM 10971 C CA . LEU D 1 240 ? -13.422 21.342 -37.746 1.00 31.32 240 LEU D CA 1
ATOM 10972 C C . LEU D 1 240 ? -13.452 21.312 -39.256 1.00 31.95 240 LEU D C 1
ATOM 10973 O O . LEU D 1 240 ? -12.504 21.735 -39.900 1.00 32.34 240 LEU D O 1
ATOM 10978 N N . LEU D 1 241 ? -14.564 20.862 -39.833 1.00 32.45 241 LEU D N 1
ATOM 10979 C CA . LEU D 1 241 ? -14.763 20.992 -41.257 1.00 32.87 241 LEU D CA 1
ATOM 10980 C C . LEU D 1 241 ? -14.968 22.436 -41.648 1.00 33.35 241 LEU D C 1
ATOM 10981 O O . LEU D 1 241 ? -14.430 22.909 -42.672 1.00 33.82 241 LEU D O 1
ATOM 10986 N N . LEU D 1 242 ? -15.729 23.150 -40.833 1.00 33.34 242 LEU D N 1
ATOM 10987 C CA . LEU D 1 242 ? -15.995 24.560 -41.105 1.00 33.59 242 LEU D CA 1
ATOM 10988 C C . LEU D 1 242 ? -14.803 25.446 -40.741 1.00 34.02 242 LEU D C 1
ATOM 10989 O O . LEU D 1 242 ? -14.465 26.405 -41.461 1.00 34.19 242 LEU D O 1
ATOM 10994 N N . LEU D 1 243 ? -14.175 25.133 -39.616 1.00 33.96 243 LEU D N 1
ATOM 10995 C CA . LEU D 1 243 ? -13.049 25.897 -39.170 1.00 34.09 243 LEU D CA 1
ATOM 10996 C C . LEU D 1 243 ? -11.820 25.654 -40.049 1.00 33.99 243 LEU D C 1
ATOM 10997 O O . LEU D 1 243 ? -11.142 26.600 -40.452 1.00 34.28 243 LEU D O 1
ATOM 11002 N N . GLY D 1 244 ? -11.519 24.392 -40.339 1.00 33.51 244 GLY D N 1
ATOM 11003 C CA . GLY D 1 244 ? -10.485 24.070 -41.294 1.00 32.83 244 GLY D CA 1
ATOM 11004 C C . GLY D 1 244 ? -10.666 24.696 -42.660 1.00 32.55 244 GLY D C 1
ATOM 11005 O O . GLY D 1 244 ? -9.688 25.064 -43.286 1.00 32.91 244 GLY D O 1
ATOM 11006 N N . ASN D 1 245 ? -11.908 24.837 -43.122 1.00 32.33 245 ASN D N 1
ATOM 11007 C CA . ASN D 1 245 ? -12.186 25.531 -44.375 1.00 32.75 245 ASN D CA 1
ATOM 11008 C C . ASN D 1 245 ? -11.721 26.985 -44.380 1.00 33.25 245 ASN D C 1
ATOM 11009 O O . ASN D 1 245 ? -11.017 27.407 -45.326 1.00 33.00 245 ASN D O 1
ATOM 11014 N N . TYR D 1 246 ? -12.100 27.748 -43.339 1.00 32.49 246 TYR D N 1
ATOM 11015 C CA . TYR D 1 246 ? -11.667 29.140 -43.225 1.00 32.15 246 TYR D CA 1
ATOM 11016 C C . TYR D 1 246 ? -10.141 29.251 -43.051 1.00 32.31 246 TYR D C 1
ATOM 11017 O O . TYR D 1 246 ? -9.528 30.227 -43.494 1.00 31.80 246 TYR D O 1
ATOM 11026 N N . TRP D 1 247 ? -9.532 28.248 -42.401 1.00 32.21 247 TRP D N 1
ATOM 11027 C CA . TRP D 1 247 ? -8.077 28.203 -42.248 1.00 32.44 247 TRP D CA 1
ATOM 11028 C C . TRP D 1 247 ? -7.343 27.713 -43.504 1.00 33.43 247 TRP D C 1
ATOM 11029 O O . TRP D 1 247 ? -6.113 27.690 -43.527 1.00 33.47 247 TRP D O 1
ATOM 11040 N N . GLY D 1 248 ? -8.097 27.358 -44.541 1.00 34.65 248 GLY D N 1
ATOM 11041 C CA . GLY D 1 248 ? -7.526 26.967 -45.815 1.00 35.94 248 GLY D CA 1
ATOM 11042 C C . GLY D 1 248 ? -6.812 25.639 -45.690 1.00 37.16 248 GLY D C 1
ATOM 11043 O O . GLY D 1 248 ? -5.692 25.480 -46.175 1.00 36.96 248 GLY D O 1
ATOM 11044 N N . CYS D 1 249 ? -7.446 24.692 -45.007 1.00 37.77 249 CYS D N 1
ATOM 11045 C CA . CYS D 1 249 ? -6.838 23.398 -44.769 1.00 38.68 249 CYS D CA 1
ATOM 11046 C C . CYS D 1 249 ? -7.259 22.419 -45.851 1.00 39.26 249 CYS D C 1
ATOM 11047 O O . CYS D 1 249 ? -6.636 21.376 -46.019 1.00 39.71 249 CYS D O 1
ATOM 11050 N N . TYR D 1 250 ? -8.318 22.763 -46.579 1.00 39.90 250 TYR D N 1
ATOM 11051 C CA . TYR D 1 250 ? -8.938 21.846 -47.505 1.00 40.66 250 TYR D CA 1
ATOM 11052 C C . TYR D 1 250 ? -8.937 22.376 -48.945 1.00 41.92 250 TYR D C 1
ATOM 11053 O O . TYR D 1 250 ? -8.618 23.537 -49.196 1.00 41.86 250 TYR D O 1
ATOM 11062 N N . ASP D 1 251 ? -9.276 21.510 -49.902 1.00 43.03 251 ASP D N 1
ATOM 11063 C CA . ASP D 1 251 ? -9.356 21.933 -51.297 1.00 44.09 251 ASP D CA 1
ATOM 11064 C C . ASP D 1 251 ? -10.718 22.585 -51.540 1.00 44.22 251 ASP D C 1
ATOM 11065 O O . ASP D 1 251 ? -11.529 22.111 -52.333 1.00 44.74 251 ASP D O 1
ATOM 11070 N N . GLU D 1 252 ? -10.971 23.662 -50.810 1.00 43.77 252 GLU D N 1
ATOM 11071 C CA . GLU D 1 252 ? -12.251 24.351 -50.851 1.00 43.37 252 GLU D CA 1
ATOM 11072 C C . GLU D 1 252 ? -11.961 25.842 -50.760 1.00 42.47 252 GLU D C 1
ATOM 11073 O O . GLU D 1 252 ? -10.950 26.252 -50.149 1.00 42.43 252 GLU D O 1
ATOM 11079 N N . PRO D 1 253 ? -12.823 26.666 -51.373 1.00 41.56 253 PRO D N 1
ATOM 11080 C CA . PRO D 1 253 ? -12.735 28.128 -51.161 1.00 40.86 253 PRO D CA 1
ATOM 11081 C C . PRO D 1 253 ? -13.132 28.498 -49.691 1.00 39.98 253 PRO D C 1
ATOM 11082 O O . PRO D 1 253 ? -14.077 27.919 -49.129 1.00 39.04 253 PRO D O 1
ATOM 11086 N N . LYS D 1 254 ? -12.392 29.422 -49.083 1.00 38.99 254 LYS D N 1
ATOM 11087 C CA . LYS D 1 254 ? -12.655 29.878 -47.714 1.00 38.58 254 LYS D CA 1
ATOM 11088 C C . LYS D 1 254 ? -14.012 30.590 -47.556 1.00 38.73 254 LYS D C 1
ATOM 11089 O O . LYS D 1 254 ? -14.354 31.474 -48.323 1.00 38.95 254 LYS D O 1
ATOM 11095 N N . ARG D 1 255 ? -14.794 30.162 -46.576 1.00 38.92 255 ARG D N 1
ATOM 11096 C CA . ARG D 1 255 ? -16.072 30.772 -46.263 1.00 39.12 255 ARG D CA 1
ATOM 11097 C C . ARG D 1 255 ? -15.988 31.361 -44.876 1.00 38.63 255 ARG D C 1
ATOM 11098 O O . ARG D 1 255 ? -15.355 30.785 -43.986 1.00 38.71 255 ARG D O 1
ATOM 11106 N N . TYR D 1 256 ? -16.634 32.508 -44.685 1.00 37.79 256 TYR D N 1
ATOM 11107 C CA . TYR D 1 256 ? -16.759 33.091 -43.357 1.00 36.59 256 TYR D CA 1
ATOM 11108 C C . TYR D 1 256 ? -17.323 32.054 -42.385 1.00 35.91 256 TYR D C 1
ATOM 11109 O O . TYR D 1 256 ? -18.329 31.391 -42.655 1.00 35.91 256 TYR D O 1
ATOM 11118 N N . HIS D 1 257 ? -16.647 31.907 -41.262 1.00 35.14 257 HIS D N 1
ATOM 11119 C CA . HIS D 1 257 ? -17.101 30.993 -40.228 1.00 33.92 257 HIS D CA 1
ATOM 11120 C C . HIS D 1 257 ? -17.400 31.822 -38.978 1.00 33.45 257 HIS D C 1
ATOM 11121 O O . HIS D 1 257 ? -18.542 31.868 -38.571 1.00 33.84 257 HIS D O 1
ATOM 11128 N N . HIS D 1 258 ? -16.380 32.467 -38.399 1.00 32.27 258 HIS D N 1
ATOM 11129 C CA . HIS D 1 258 ? -16.517 33.323 -37.226 1.00 31.50 258 HIS D CA 1
ATOM 11130 C C . HIS D 1 258 ? -15.338 34.281 -37.277 1.00 30.89 258 HIS D C 1
ATOM 11131 O O . HIS D 1 258 ? -14.373 34.025 -37.970 1.00 30.67 258 HIS D O 1
ATOM 11138 N N . THR D 1 259 ? -15.410 35.393 -36.566 1.00 30.34 259 THR D N 1
ATOM 11139 C CA . THR D 1 259 ? -14.308 36.334 -36.558 1.00 29.46 259 THR D CA 1
ATOM 11140 C C . THR D 1 259 ? -13.197 35.789 -35.654 1.00 29.94 259 THR D C 1
ATOM 11141 O O . THR D 1 259 ? -13.431 35.505 -34.456 1.00 30.08 259 THR D O 1
ATOM 11145 N N . VAL D 1 260 ? -12.009 35.636 -36.241 1.00 29.34 260 VAL D N 1
ATOM 11146 C CA . VAL D 1 260 ? -10.833 35.156 -35.508 1.00 29.50 260 VAL D CA 1
ATOM 11147 C C . VAL D 1 260 ? -10.176 36.310 -34.791 1.00 29.68 260 VAL D C 1
ATOM 11148 O O . VAL D 1 260 ? -10.335 37.482 -35.196 1.00 29.51 260 VAL D O 1
ATOM 11152 N N . ALA D 1 261 ? -9.456 35.978 -33.721 1.00 29.36 261 ALA D N 1
ATOM 11153 C CA . ALA D 1 261 ? -8.794 36.982 -32.895 1.00 28.77 261 ALA D CA 1
ATOM 11154 C C . ALA D 1 261 ? -7.458 37.393 -33.543 1.00 28.70 261 ALA D C 1
ATOM 11155 O O . ALA D 1 261 ? -6.388 36.859 -33.207 1.00 28.35 261 ALA D O 1
ATOM 11157 N N . SER D 1 262 ? -7.553 38.329 -34.486 1.00 28.60 262 SER D N 1
ATOM 11158 C CA . SER D 1 262 ? -6.417 38.879 -35.219 1.00 28.92 262 SER D CA 1
ATOM 11159 C C . SER D 1 262 ? -5.201 39.098 -34.336 1.00 28.30 262 SER D C 1
ATOM 11160 O O . SER D 1 262 ? -4.090 38.690 -34.639 1.00 27.98 262 SER D O 1
ATOM 11163 N N . ASN D 1 263 ? -5.433 39.801 -33.236 1.00 27.59 263 ASN D N 1
ATOM 11164 C CA . ASN D 1 263 ? -4.358 40.259 -32.410 1.00 26.71 263 ASN D CA 1
ATOM 11165 C C . ASN D 1 263 ? -3.636 39.091 -31.758 1.00 25.72 263 ASN D C 1
ATOM 11166 O O . ASN D 1 263 ? -2.405 39.087 -31.606 1.00 25.54 263 ASN D O 1
ATOM 11171 N N . LEU D 1 264 ? -4.417 38.092 -31.391 1.00 25.36 264 LEU D N 1
ATOM 11172 C CA . LEU D 1 264 ? -3.883 36.889 -30.776 1.00 25.87 264 LEU D CA 1
ATOM 11173 C C . LEU D 1 264 ? -3.112 36.068 -31.816 1.00 25.81 264 LEU D C 1
ATOM 11174 O O . LEU D 1 264 ? -2.073 35.517 -31.518 1.00 25.51 264 LEU D O 1
ATOM 11179 N N . ILE D 1 265 ? -3.625 36.028 -33.041 1.00 25.84 265 ILE D N 1
ATOM 11180 C CA . ILE D 1 265 ? -2.909 35.444 -34.165 1.00 26.18 265 ILE D CA 1
ATOM 11181 C C . ILE D 1 265 ? -1.572 36.099 -34.474 1.00 26.60 265 ILE D C 1
ATOM 11182 O O . ILE D 1 265 ? -0.587 35.381 -34.681 1.00 26.90 265 ILE D O 1
ATOM 11187 N N . PHE D 1 266 ? -1.515 37.435 -34.490 1.00 26.64 266 PHE D N 1
ATOM 11188 C CA . PHE D 1 266 ? -0.237 38.141 -34.698 1.00 27.15 266 PHE D CA 1
ATOM 11189 C C . PHE D 1 266 ? 0.760 37.714 -33.629 1.00 27.22 266 PHE D C 1
ATOM 11190 O O . PHE D 1 266 ? 1.944 37.523 -33.908 1.00 27.22 266 PHE D O 1
ATOM 11198 N N . ALA D 1 267 ? 0.276 37.599 -32.392 1.00 27.30 267 ALA D N 1
ATOM 11199 C CA . ALA D 1 267 ? 1.170 37.328 -31.274 1.00 26.84 267 ALA D CA 1
ATOM 11200 C C . ALA D 1 267 ? 1.654 35.879 -31.342 1.00 27.03 267 ALA D C 1
ATOM 11201 O O . ALA D 1 267 ? 2.848 35.617 -31.146 1.00 26.74 267 ALA D O 1
ATOM 11203 N N . LEU D 1 268 ? 0.739 34.954 -31.637 1.00 27.35 268 LEU D N 1
ATOM 11204 C CA . LEU D 1 268 ? 1.076 33.543 -31.817 1.00 28.07 268 LEU D CA 1
ATOM 11205 C C . LEU D 1 268 ? 2.123 33.386 -32.933 1.00 28.68 268 LEU D C 1
ATOM 11206 O O . LEU D 1 268 ? 3.150 32.721 -32.741 1.00 29.14 268 LEU D O 1
ATOM 11211 N N . ARG D 1 269 ? 1.892 34.048 -34.065 1.00 28.73 269 ARG D N 1
ATOM 11212 C CA . ARG D 1 269 ? 2.848 34.032 -35.161 1.00 29.01 269 ARG D CA 1
ATOM 11213 C C . ARG D 1 269 ? 4.280 34.417 -34.702 1.00 29.17 269 ARG D C 1
ATOM 11214 O O . ARG D 1 269 ? 5.255 33.708 -35.010 1.00 29.39 269 ARG D O 1
ATOM 11222 N N . GLU D 1 270 ? 4.378 35.517 -33.965 1.00 28.68 270 GLU D N 1
ATOM 11223 C CA . GLU D 1 270 ? 5.652 36.008 -33.457 1.00 29.20 270 GLU D CA 1
ATOM 11224 C C . GLU D 1 270 ? 6.310 35.042 -32.472 1.00 29.73 270 GLU D C 1
ATOM 11225 O O . GLU D 1 270 ? 7.559 34.859 -32.535 1.00 29.99 270 GLU D O 1
ATOM 11231 N N . ALA D 1 271 ? 5.483 34.411 -31.607 1.00 29.20 271 ALA D N 1
ATOM 11232 C CA . ALA D 1 271 ? 5.956 33.361 -30.706 1.00 28.88 271 ALA D CA 1
ATOM 11233 C C . ALA D 1 271 ? 6.454 32.185 -31.522 1.00 28.49 271 ALA D C 1
ATOM 11234 O O . ALA D 1 271 ? 7.504 31.656 -31.246 1.00 27.90 271 ALA D O 1
ATOM 11236 N N . LEU D 1 272 ? 5.733 31.803 -32.553 1.00 29.14 272 LEU D N 1
ATOM 11237 C CA . LEU D 1 272 ? 6.245 30.735 -33.433 1.00 30.41 272 LEU D CA 1
ATOM 11238 C C . LEU D 1 272 ? 7.578 31.095 -34.132 1.00 31.38 272 LEU D C 1
ATOM 11239 O O . LEU D 1 272 ? 8.477 30.247 -34.235 1.00 31.64 272 LEU D O 1
ATOM 11244 N N . ALA D 1 273 ? 7.713 32.341 -34.585 1.00 31.87 273 ALA D N 1
ATOM 11245 C CA . ALA D 1 273 ? 8.946 32.791 -35.227 1.00 32.18 273 ALA D CA 1
ATOM 11246 C C . ALA D 1 273 ? 10.142 32.723 -34.252 1.00 33.03 273 ALA D C 1
ATOM 11247 O O . ALA D 1 273 ? 11.246 32.360 -34.625 1.00 33.41 273 ALA D O 1
ATOM 11249 N N . GLN D 1 274 ? 9.905 33.091 -33.004 1.00 33.73 274 GLN D N 1
ATOM 11250 C CA . GLN D 1 274 ? 10.924 33.077 -31.989 1.00 34.41 274 GLN D CA 1
ATOM 11251 C C . GLN D 1 274 ? 11.505 31.679 -31.797 1.00 36.08 274 GLN D C 1
ATOM 11252 O O . GLN D 1 274 ? 12.721 31.516 -31.697 1.00 36.12 274 GLN D O 1
ATOM 11258 N N . ILE D 1 275 ? 10.636 30.672 -31.741 1.00 37.41 275 ILE D N 1
ATOM 11259 C CA . ILE D 1 275 ? 11.095 29.302 -31.578 1.00 38.95 275 ILE D CA 1
ATOM 11260 C C . ILE D 1 275 ? 11.699 28.743 -32.878 1.00 39.52 275 ILE D C 1
ATOM 11261 O O . ILE D 1 275 ? 12.643 27.953 -32.842 1.00 39.78 275 ILE D O 1
ATOM 11266 N N . ALA D 1 276 ? 11.189 29.186 -34.018 1.00 40.07 276 ALA D N 1
ATOM 11267 C CA . ALA D 1 276 ? 11.755 28.806 -35.294 1.00 40.71 276 ALA D CA 1
ATOM 11268 C C . ALA D 1 276 ? 13.162 29.365 -35.428 1.00 41.64 276 ALA D C 1
ATOM 11269 O O . ALA D 1 276 ? 14.021 28.684 -35.948 1.00 42.27 276 ALA D O 1
ATOM 11271 N N . GLU D 1 277 ? 13.386 30.603 -34.980 1.00 42.57 277 GLU D N 1
ATOM 11272 C CA . GLU D 1 277 ? 14.693 31.258 -35.061 1.00 43.62 277 GLU D CA 1
ATOM 11273 C C . GLU D 1 277 ? 15.758 30.617 -34.176 1.00 43.60 277 GLU D C 1
ATOM 11274 O O . GLU D 1 277 ? 16.914 30.568 -34.555 1.00 43.87 277 GLU D O 1
ATOM 11280 N N . GLU D 1 278 ? 15.371 30.194 -32.981 1.00 43.54 278 GLU D N 1
ATOM 11281 C CA . GLU D 1 278 ? 16.269 29.514 -32.079 1.00 43.39 278 GLU D CA 1
ATOM 11282 C C . GLU D 1 278 ? 16.370 28.009 -32.430 1.00 42.78 278 GLU D C 1
ATOM 11283 O O . GLU D 1 278 ? 17.430 27.402 -32.300 1.00 42.51 278 GLU D O 1
ATOM 11289 N N . GLY D 1 279 ? 15.263 27.410 -32.862 1.00 42.14 279 GLY D N 1
ATOM 11290 C CA . GLY D 1 279 ? 15.240 25.988 -33.190 1.00 41.08 279 GLY D CA 1
ATOM 11291 C C . GLY D 1 279 ? 14.701 25.169 -32.040 1.00 40.95 279 GLY D C 1
ATOM 11292 O O . GLY D 1 279 ? 15.057 25.410 -30.873 1.00 40.04 279 GLY D O 1
ATOM 11293 N N . LEU D 1 280 ? 13.866 24.181 -32.375 1.00 41.14 280 LEU D N 1
ATOM 11294 C CA . LEU D 1 280 ? 13.260 23.289 -31.369 1.00 41.90 280 LEU D CA 1
ATOM 11295 C C . LEU D 1 280 ? 14.285 22.657 -30.423 1.00 42.67 280 LEU D C 1
ATOM 11296 O O . LEU D 1 280 ? 14.199 22.814 -29.198 1.00 42.83 280 LEU D O 1
ATOM 11301 N N . GLU D 1 281 ? 15.259 21.961 -31.003 1.00 43.71 281 GLU D N 1
ATOM 11302 C CA . GLU D 1 281 ? 16.268 21.231 -30.243 1.00 44.86 281 GLU D CA 1
ATOM 11303 C C . GLU D 1 281 ? 16.924 22.103 -29.172 1.00 44.28 281 GLU D C 1
ATOM 11304 O O . GLU D 1 281 ? 16.980 21.723 -28.004 1.00 44.39 281 GLU D O 1
ATOM 11310 N N . ASN D 1 282 ? 17.389 23.284 -29.562 1.00 44.19 282 ASN D N 1
ATOM 11311 C CA . ASN D 1 282 ? 18.001 24.218 -28.602 1.00 44.29 282 ASN D CA 1
ATOM 11312 C C . ASN D 1 282 ? 17.103 24.705 -27.466 1.00 44.01 282 ASN D C 1
ATOM 11313 O O . ASN D 1 282 ? 17.573 24.892 -26.346 1.00 43.64 282 ASN D O 1
ATOM 11318 N N . GLN D 1 283 ? 15.818 24.914 -27.766 1.00 43.70 283 GLN D N 1
ATOM 11319 C CA . GLN D 1 283 ? 14.854 25.330 -26.763 1.00 43.56 283 GLN D CA 1
ATOM 11320 C C . GLN D 1 283 ? 14.610 24.219 -25.748 1.00 43.12 283 GLN D C 1
ATOM 11321 O O . GLN D 1 283 ? 14.700 24.452 -24.548 1.00 42.57 283 GLN D O 1
ATOM 11327 N N . ILE D 1 284 ? 14.325 23.019 -26.259 1.00 43.04 284 ILE D N 1
ATOM 11328 C CA . ILE D 1 284 ? 14.196 21.810 -25.451 1.00 42.75 284 ILE D CA 1
ATOM 11329 C C . ILE D 1 284 ? 15.435 21.566 -24.566 1.00 43.53 284 ILE D C 1
ATOM 11330 O O . ILE D 1 284 ? 15.300 21.326 -23.352 1.00 43.64 284 ILE D O 1
ATOM 11335 N N . LYS D 1 285 ? 16.630 21.689 -25.146 1.00 44.05 285 LYS D N 1
ATOM 11336 C CA . LYS D 1 285 ? 17.862 21.535 -24.384 1.00 44.92 285 LYS D CA 1
ATOM 11337 C C . LYS D 1 285 ? 18.038 22.605 -23.320 1.00 44.66 285 LYS D C 1
ATOM 11338 O O . LYS D 1 285 ? 18.548 22.316 -22.231 1.00 45.33 285 LYS D O 1
ATOM 11344 N N . ARG D 1 286 ? 17.649 23.842 -23.627 1.00 44.26 286 ARG D N 1
ATOM 11345 C CA . ARG D 1 286 ? 17.707 24.938 -22.642 1.00 43.85 286 ARG D CA 1
ATOM 11346 C C . ARG D 1 286 ? 16.758 24.696 -21.455 1.00 43.54 286 ARG D C 1
ATOM 11347 O O . ARG D 1 286 ? 17.096 25.005 -20.297 1.00 43.51 286 ARG D O 1
ATOM 11355 N N . ARG D 1 287 ? 15.587 24.134 -21.754 1.00 42.88 287 ARG D N 1
ATOM 11356 C CA . ARG D 1 287 ? 14.590 23.884 -20.749 1.00 43.10 287 ARG D CA 1
ATOM 11357 C C . ARG D 1 287 ? 14.966 22.696 -19.871 1.00 43.26 287 ARG D C 1
ATOM 11358 O O . ARG D 1 287 ? 14.747 22.726 -18.640 1.00 43.16 287 ARG D O 1
ATOM 11366 N N . ILE D 1 288 ? 15.559 21.678 -20.498 1.00 43.68 288 ILE D N 1
ATOM 11367 C CA . ILE D 1 288 ? 16.105 20.525 -19.772 1.00 43.49 288 ILE D CA 1
ATOM 11368 C C . ILE D 1 288 ? 17.237 20.965 -18.827 1.00 43.45 288 ILE D C 1
ATOM 11369 O O . ILE D 1 288 ? 17.203 20.624 -17.654 1.00 43.81 288 ILE D O 1
ATOM 11374 N N . GLU D 1 289 ? 18.185 21.775 -19.295 1.00 43.33 289 GLU D N 1
ATOM 11375 C CA . GLU D 1 289 ? 19.223 22.292 -18.374 1.00 44.17 289 GLU D CA 1
ATOM 11376 C C . GLU D 1 289 ? 18.648 23.034 -17.197 1.00 43.15 289 GLU D C 1
ATOM 11377 O O . GLU D 1 289 ? 19.091 22.826 -16.071 1.00 43.96 289 GLU D O 1
ATOM 11383 N N . CYS D 1 290 ? 17.717 23.951 -17.473 1.00 42.18 290 CYS D N 1
ATOM 11384 C CA . CYS D 1 290 ? 17.034 24.750 -16.446 1.00 41.01 290 CYS D CA 1
ATOM 11385 C C . CYS D 1 290 ? 16.367 23.866 -15.405 1.00 40.24 290 CYS D C 1
ATOM 11386 O O . CYS D 1 290 ? 16.445 24.154 -14.213 1.00 39.81 290 CYS D O 1
ATOM 11389 N N . ALA D 1 291 ? 15.705 22.799 -15.857 1.00 39.85 291 ALA D N 1
ATOM 11390 C CA . ALA D 1 291 ? 15.120 21.829 -14.933 1.00 40.08 291 ALA D CA 1
ATOM 11391 C C . ALA D 1 291 ? 16.206 21.307 -13.975 1.00 40.36 291 ALA D C 1
ATOM 11392 O O . ALA D 1 291 ? 16.072 21.415 -12.742 1.00 39.74 291 ALA D O 1
ATOM 11394 N N . GLN D 1 292 ? 17.300 20.800 -14.552 1.00 41.08 292 GLN D N 1
ATOM 11395 C CA . GLN D 1 292 ? 18.432 20.287 -13.754 1.00 41.58 292 GLN D CA 1
ATOM 11396 C C . GLN D 1 292 ? 18.851 21.283 -12.703 1.00 41.21 292 GLN D C 1
ATOM 11397 O O . GLN D 1 292 ? 18.879 20.939 -11.517 1.00 41.84 292 GLN D O 1
ATOM 11403 N N . ILE D 1 293 ? 19.120 22.528 -13.104 1.00 41.00 293 ILE D N 1
ATOM 11404 C CA . ILE D 1 293 ? 19.510 23.557 -12.113 1.00 40.96 293 ILE D CA 1
ATOM 11405 C C . ILE D 1 293 ? 18.446 23.660 -11.021 1.00 41.15 293 ILE D C 1
ATOM 11406 O O . ILE D 1 293 ? 18.780 23.787 -9.838 1.00 41.81 293 ILE D O 1
ATOM 11411 N N . LEU D 1 294 ? 17.174 23.557 -11.414 1.00 40.86 294 LEU D N 1
ATOM 11412 C CA . LEU D 1 294 ? 16.075 23.656 -10.464 1.00 40.45 294 LEU D CA 1
ATOM 11413 C C . LEU D 1 294 ? 16.091 22.483 -9.477 1.00 40.58 294 LEU D C 1
ATOM 11414 O O . LEU D 1 294 ? 15.983 22.688 -8.261 1.00 40.03 294 LEU D O 1
ATOM 11419 N N . TYR D 1 295 ? 16.235 21.268 -10.008 1.00 41.24 295 TYR D N 1
ATOM 11420 C CA . TYR D 1 295 ? 16.276 20.054 -9.190 1.00 42.23 295 TYR D CA 1
ATOM 11421 C C . TYR D 1 295 ? 17.428 20.130 -8.164 1.00 44.21 295 TYR D C 1
ATOM 11422 O O . TYR D 1 295 ? 17.224 19.884 -6.962 1.00 44.50 295 TYR D O 1
ATOM 11431 N N . GLU D 1 296 ? 18.619 20.514 -8.630 1.00 46.05 296 GLU D N 1
ATOM 11432 C CA . GLU D 1 296 ? 19.776 20.638 -7.738 1.00 48.25 296 GLU D CA 1
ATOM 11433 C C . GLU D 1 296 ? 19.489 21.618 -6.603 1.00 48.03 296 GLU D C 1
ATOM 11434 O O . GLU D 1 296 ? 19.737 21.316 -5.419 1.00 48.65 296 GLU D O 1
ATOM 11440 N N . GLY D 1 297 ? 18.944 22.779 -6.961 1.00 47.96 297 GLY D N 1
ATOM 11441 C CA . GLY D 1 297 ? 18.733 23.857 -5.992 1.00 47.70 297 GLY D CA 1
ATOM 11442 C C . GLY D 1 297 ? 17.690 23.479 -4.968 1.00 48.21 297 GLY D C 1
ATOM 11443 O O . GLY D 1 297 ? 17.784 23.884 -3.814 1.00 48.35 297 GLY D O 1
ATOM 11444 N N . LEU D 1 298 ? 16.684 22.714 -5.402 1.00 48.59 298 LEU D N 1
ATOM 11445 C CA . LEU D 1 298 ? 15.636 22.235 -4.514 1.00 49.06 298 LEU D CA 1
ATOM 11446 C C . LEU D 1 298 ? 16.220 21.192 -3.549 1.00 49.77 298 LEU D C 1
ATOM 11447 O O . LEU D 1 298 ? 15.925 21.210 -2.350 1.00 49.67 298 LEU D O 1
ATOM 11452 N N . GLY D 1 299 ? 17.052 20.295 -4.093 1.00 50.88 299 GLY D N 1
ATOM 11453 C CA . GLY D 1 299 ? 17.781 19.288 -3.298 1.00 51.69 299 GLY D CA 1
ATOM 11454 C C . GLY D 1 299 ? 18.538 19.956 -2.152 1.00 52.31 299 GLY D C 1
ATOM 11455 O O . GLY D 1 299 ? 18.345 19.630 -0.979 1.00 52.33 299 GLY D O 1
ATOM 11456 N N . LYS D 1 300 ? 19.364 20.942 -2.486 1.00 52.86 300 LYS D N 1
ATOM 11457 C CA . LYS D 1 300 ? 20.144 21.647 -1.469 1.00 53.33 300 LYS D CA 1
ATOM 11458 C C . LYS D 1 300 ? 19.294 22.272 -0.371 1.00 52.94 300 LYS D C 1
ATOM 11459 O O . LYS D 1 300 ? 19.783 22.500 0.730 1.00 53.25 300 LYS D O 1
ATOM 11465 N N . MET D 1 301 ? 18.030 22.554 -0.664 1.00 52.67 301 MET D N 1
ATOM 11466 C CA . MET D 1 301 ? 17.139 23.177 0.328 1.00 52.28 301 MET D CA 1
ATOM 11467 C C . MET D 1 301 ? 16.431 22.101 1.160 1.00 51.67 301 MET D C 1
ATOM 11468 O O . MET D 1 301 ? 15.800 22.397 2.184 1.00 51.42 301 MET D O 1
ATOM 11473 N N . GLY D 1 302 ? 16.561 20.853 0.705 1.00 51.08 302 GLY D N 1
ATOM 11474 C CA . GLY D 1 302 ? 15.979 19.710 1.391 1.00 50.86 302 GLY D CA 1
ATOM 11475 C C . GLY D 1 302 ? 14.528 19.524 1.007 1.00 50.82 302 GLY D C 1
ATOM 11476 O O . GLY D 1 302 ? 13.744 18.931 1.768 1.00 51.14 302 GLY D O 1
ATOM 11477 N N . LEU D 1 303 ? 14.167 20.027 -0.178 1.00 50.46 303 LEU D N 1
ATOM 11478 C CA . LEU D 1 303 ? 12.779 19.992 -0.636 1.00 49.59 303 LEU D CA 1
ATOM 11479 C C . LEU D 1 303 ? 12.532 18.811 -1.549 1.00 49.50 303 LEU D C 1
ATOM 11480 O O . LEU D 1 303 ? 13.395 18.445 -2.376 1.00 49.43 303 LEU D O 1
ATOM 11485 N N . ASP D 1 304 ? 11.365 18.189 -1.377 1.00 49.12 304 ASP D N 1
ATOM 11486 C CA . ASP D 1 304 ? 10.986 17.059 -2.227 1.00 49.17 304 ASP D CA 1
ATOM 11487 C C . ASP D 1 304 ? 10.115 17.460 -3.440 1.00 48.29 304 ASP D C 1
ATOM 11488 O O . ASP D 1 304 ? 9.408 18.469 -3.426 1.00 47.63 304 ASP D O 1
ATOM 11493 N N . ILE D 1 305 ? 10.169 16.614 -4.463 1.00 47.51 305 ILE D N 1
ATOM 11494 C CA . ILE D 1 305 ? 9.531 16.857 -5.742 1.00 46.75 305 ILE D CA 1
ATOM 11495 C C . ILE D 1 305 ? 8.440 15.815 -5.931 1.00 46.73 305 ILE D C 1
ATOM 11496 O O . ILE D 1 305 ? 8.708 14.613 -5.853 1.00 47.06 305 ILE D O 1
ATOM 11501 N N . PHE D 1 306 ? 7.220 16.290 -6.192 1.00 46.55 306 PHE D N 1
ATOM 11502 C CA . PHE D 1 306 ? 6.024 15.457 -6.304 1.00 46.34 306 PHE D CA 1
ATOM 11503 C C . PHE D 1 306 ? 6.220 14.215 -7.157 1.00 47.17 306 PHE D C 1
ATOM 11504 O O . PHE D 1 306 ? 5.815 13.123 -6.748 1.00 47.36 306 PHE D O 1
ATOM 11512 N N . VAL D 1 307 ? 6.815 14.372 -8.339 1.00 47.87 307 VAL D N 1
ATOM 11513 C CA . VAL D 1 307 ? 7.159 13.215 -9.180 1.00 48.49 307 VAL D CA 1
ATOM 11514 C C . VAL D 1 307 ? 8.580 12.876 -8.817 1.00 49.65 307 VAL D C 1
ATOM 11515 O O . VAL D 1 307 ? 9.513 13.604 -9.164 1.00 49.73 307 VAL D O 1
ATOM 11519 N N . LYS D 1 308 ? 8.719 11.771 -8.096 1.00 51.12 308 LYS D N 1
ATOM 11520 C CA . LYS D 1 308 ? 9.962 11.390 -7.414 1.00 52.68 308 LYS D CA 1
ATOM 11521 C C . LYS D 1 308 ? 11.033 10.881 -8.363 1.00 52.12 308 LYS D C 1
ATOM 11522 O O . LYS D 1 308 ? 12.165 11.313 -8.289 1.00 52.36 308 LYS D O 1
ATOM 11528 N N . ASP D 1 309 ? 10.660 9.970 -9.249 1.00 52.27 309 ASP D N 1
ATOM 11529 C CA . ASP D 1 309 ? 11.589 9.418 -10.221 1.00 52.63 309 ASP D CA 1
ATOM 11530 C C . ASP D 1 309 ? 11.843 10.431 -11.348 1.00 52.90 309 ASP D C 1
ATOM 11531 O O . ASP D 1 309 ? 10.901 10.793 -12.101 1.00 52.72 309 ASP D O 1
ATOM 11536 N N . PRO D 1 310 ? 13.114 10.895 -11.480 1.00 52.96 310 PRO D N 1
ATOM 11537 C CA . PRO D 1 310 ? 13.519 11.885 -12.500 1.00 52.87 310 PRO D CA 1
ATOM 11538 C C . PRO D 1 310 ? 13.167 11.458 -13.929 1.00 53.19 310 PRO D C 1
ATOM 11539 O O . PRO D 1 310 ? 12.965 12.311 -14.820 1.00 53.12 310 PRO D O 1
ATOM 11543 N N . ARG D 1 311 ? 13.111 10.143 -14.135 1.00 53.25 311 ARG D N 1
ATOM 11544 C CA . ARG D 1 311 ? 12.784 9.547 -15.436 1.00 53.48 311 ARG D CA 1
ATOM 11545 C C . ARG D 1 311 ? 11.377 9.939 -15.904 1.00 51.50 311 ARG D C 1
ATOM 11546 O O . ARG D 1 311 ? 11.057 9.871 -17.087 1.00 51.08 311 ARG D O 1
ATOM 11554 N N . HIS D 1 312 ? 10.544 10.354 -14.956 1.00 49.91 312 HIS D N 1
ATOM 11555 C CA . HIS D 1 312 ? 9.116 10.557 -15.209 1.00 48.45 312 HIS D CA 1
ATOM 11556 C C . HIS D 1 312 ? 8.672 12.025 -15.275 1.00 46.49 312 HIS D C 1
ATOM 11557 O O . HIS D 1 312 ? 7.489 12.324 -15.518 1.00 46.46 312 HIS D O 1
ATOM 11564 N N . ARG D 1 313 ? 9.635 12.920 -15.077 1.00 44.42 313 ARG D N 1
ATOM 11565 C CA . ARG D 1 313 ? 9.374 14.346 -14.833 1.00 42.66 313 ARG D CA 1
ATOM 11566 C C . ARG D 1 313 ? 9.217 15.192 -16.090 1.00 41.37 313 ARG D C 1
ATOM 11567 O O . ARG D 1 313 ? 10.039 15.115 -17.020 1.00 41.45 313 ARG D O 1
ATOM 11575 N N . LEU D 1 314 ? 8.171 16.020 -16.101 1.00 39.79 314 LEU D N 1
ATOM 11576 C CA . LEU D 1 314 ? 8.032 17.045 -17.140 1.00 37.83 314 LEU D CA 1
ATOM 11577 C C . LEU D 1 314 ? 8.912 18.225 -16.729 1.00 37.14 314 LEU D C 1
ATOM 11578 O O . LEU D 1 314 ? 8.686 18.833 -15.654 1.00 37.48 314 LEU D O 1
ATOM 11583 N N . PRO D 1 315 ? 9.923 18.551 -17.549 1.00 35.96 315 PRO D N 1
ATOM 11584 C CA . PRO D 1 315 ? 10.861 19.642 -17.254 1.00 35.43 315 PRO D CA 1
ATOM 11585 C C . PRO D 1 315 ? 10.216 21.010 -17.009 1.00 35.00 315 PRO D C 1
ATOM 11586 O O . PRO D 1 315 ? 10.724 21.788 -16.203 1.00 34.58 315 PRO D O 1
ATOM 11590 N N . THR D 1 316 ? 9.095 21.281 -17.679 1.00 34.93 316 THR D N 1
ATOM 11591 C CA . THR D 1 316 ? 8.449 22.599 -17.687 1.00 34.60 316 THR D CA 1
ATOM 11592 C C . THR D 1 316 ? 7.557 22.859 -16.458 1.00 35.05 316 THR D C 1
ATOM 11593 O O . THR D 1 316 ? 7.236 24.013 -16.158 1.00 35.43 316 THR D O 1
ATOM 11597 N N . VAL D 1 317 ? 7.133 21.799 -15.756 1.00 35.27 317 VAL D N 1
ATOM 11598 C CA . VAL D 1 317 ? 6.343 21.943 -14.513 1.00 34.75 317 VAL D CA 1
ATOM 11599 C C . VAL D 1 317 ? 6.848 21.009 -13.424 1.00 34.96 317 VAL D C 1
ATOM 11600 O O . VAL D 1 317 ? 6.949 19.796 -13.648 1.00 34.96 317 VAL D O 1
ATOM 11604 N N . THR D 1 318 ? 7.171 21.571 -12.258 1.00 34.92 318 THR D N 1
ATOM 11605 C CA . THR D 1 318 ? 7.737 20.793 -11.135 1.00 35.36 318 THR D CA 1
ATOM 11606 C C . THR D 1 318 ? 6.932 21.054 -9.878 1.00 35.37 318 THR D C 1
ATOM 11607 O O . THR D 1 318 ? 6.739 22.199 -9.502 1.00 35.61 318 THR D O 1
ATOM 11611 N N . GLY D 1 319 ? 6.476 19.998 -9.215 1.00 36.17 319 GLY D N 1
ATOM 11612 C CA . GLY D 1 319 ? 5.738 20.157 -7.960 1.00 36.80 319 GLY D CA 1
ATOM 11613 C C . GLY D 1 319 ? 6.737 20.126 -6.834 1.00 37.70 319 GLY D C 1
ATOM 11614 O O . GLY D 1 319 ? 7.537 19.174 -6.725 1.00 38.12 319 GLY D O 1
ATOM 11615 N N . ILE D 1 320 ? 6.745 21.183 -6.031 1.00 38.21 320 ILE D N 1
ATOM 11616 C CA . ILE D 1 320 ? 7.599 21.257 -4.855 1.00 39.12 320 ILE D CA 1
ATOM 11617 C C . ILE D 1 320 ? 6.707 20.970 -3.652 1.00 40.33 320 ILE D C 1
ATOM 11618 O O . ILE D 1 320 ? 5.755 21.751 -3.372 1.00 40.06 320 ILE D O 1
ATOM 11623 N N . MET D 1 321 ? 7.001 19.871 -2.946 1.00 41.46 321 MET D N 1
ATOM 11624 C CA . MET D 1 321 ? 6.175 19.438 -1.811 1.00 43.19 321 MET D CA 1
ATOM 11625 C C . MET D 1 321 ? 6.315 20.419 -0.656 1.00 44.24 321 MET D C 1
ATOM 11626 O O . MET D 1 321 ? 7.431 20.801 -0.297 1.00 44.31 321 MET D O 1
ATOM 11631 N N . ILE D 1 322 ? 5.182 20.849 -0.104 1.00 45.86 322 ILE D N 1
ATOM 11632 C CA . ILE D 1 322 ? 5.184 21.682 1.091 1.00 47.51 322 ILE D CA 1
ATOM 11633 C C . ILE D 1 322 ? 5.757 20.821 2.225 1.00 49.27 322 ILE D C 1
ATOM 11634 O O . ILE D 1 322 ? 5.304 19.671 2.463 1.00 49.42 322 ILE D O 1
ATOM 11639 N N . PRO D 1 323 ? 6.760 21.354 2.933 1.00 50.66 323 PRO D N 1
ATOM 11640 C CA . PRO D 1 323 ? 7.177 20.635 4.146 1.00 51.62 323 PRO D CA 1
ATOM 11641 C C . PRO D 1 323 ? 6.092 20.750 5.237 1.00 52.94 323 PRO D C 1
ATOM 11642 O O . PRO D 1 323 ? 5.201 21.632 5.161 1.00 52.97 323 PRO D O 1
ATOM 11646 N N . LYS D 1 324 ? 6.175 19.868 6.240 1.00 54.25 324 LYS D N 1
ATOM 11647 C CA . LYS D 1 324 ? 5.171 19.770 7.307 1.00 55.28 324 LYS D CA 1
ATOM 11648 C C . LYS D 1 324 ? 4.717 21.080 7.953 1.00 55.12 324 LYS D C 1
ATOM 11649 O O . LYS D 1 324 ? 3.512 21.396 7.957 1.00 55.98 324 LYS D O 1
ATOM 11655 N N . GLY D 1 325 ? 5.647 21.843 8.519 1.00 54.60 325 GLY D N 1
ATOM 11656 C CA . GLY D 1 325 ? 5.230 23.016 9.298 1.00 54.17 325 GLY D CA 1
ATOM 11657 C C . GLY D 1 325 ? 4.687 24.167 8.457 1.00 53.92 325 GLY D C 1
ATOM 11658 O O . GLY D 1 325 ? 4.281 25.204 9.004 1.00 54.26 325 GLY D O 1
ATOM 11659 N N . VAL D 1 326 ? 4.643 23.986 7.132 1.00 53.11 326 VAL D N 1
ATOM 11660 C CA . VAL D 1 326 ? 4.646 25.144 6.222 1.00 51.99 326 VAL D CA 1
ATOM 11661 C C . VAL D 1 326 ? 3.288 25.570 5.648 1.00 51.30 326 VAL D C 1
ATOM 11662 O O . VAL D 1 326 ? 2.528 24.748 5.117 1.00 50.87 326 VAL D O 1
ATOM 11666 N N . ASP D 1 327 ? 2.998 26.857 5.801 1.00 50.65 327 ASP D N 1
ATOM 11667 C CA . ASP D 1 327 ? 1.897 27.509 5.130 1.00 50.52 327 ASP D CA 1
ATOM 11668 C C . ASP D 1 327 ? 2.370 27.956 3.716 1.00 50.34 327 ASP D C 1
ATOM 11669 O O . ASP D 1 327 ? 3.125 28.935 3.572 1.00 49.72 327 ASP D O 1
ATOM 11674 N N . TRP D 1 328 ? 1.903 27.233 2.692 1.00 50.08 328 TRP D N 1
ATOM 11675 C CA . TRP D 1 328 ? 2.288 27.475 1.307 1.00 49.74 328 TRP D CA 1
ATOM 11676 C C . TRP D 1 328 ? 1.907 28.867 0.829 1.00 49.62 328 TRP D C 1
ATOM 11677 O O . TRP D 1 328 ? 2.695 29.527 0.151 1.00 49.68 328 TRP D O 1
ATOM 11688 N N . TRP D 1 329 ? 0.722 29.325 1.200 1.00 49.63 329 TRP D N 1
ATOM 11689 C CA . TRP D 1 329 ? 0.247 30.630 0.746 1.00 50.03 329 TRP D CA 1
ATOM 11690 C C . TRP D 1 329 ? 1.010 31.789 1.389 1.00 49.12 329 TRP D C 1
ATOM 11691 O O . TRP D 1 329 ? 1.055 32.909 0.840 1.00 48.70 329 TRP D O 1
ATOM 11702 N N . LYS D 1 330 ? 1.589 31.514 2.560 1.00 49.15 330 LYS D N 1
ATOM 11703 C CA . LYS D 1 330 ? 2.363 32.531 3.298 1.00 48.85 330 LYS D CA 1
ATOM 11704 C C . LYS D 1 330 ? 3.681 32.791 2.568 1.00 48.23 330 LYS D C 1
ATOM 11705 O O . LYS D 1 330 ? 4.132 33.935 2.480 1.00 49.11 330 LYS D O 1
ATOM 11707 N N . VAL D 1 331 ? 4.281 31.712 2.071 1.00 46.63 331 VAL D N 1
ATOM 11708 C CA . VAL D 1 331 ? 5.480 31.745 1.243 1.00 45.66 331 VAL D CA 1
ATOM 11709 C C . VAL D 1 331 ? 5.198 32.478 -0.085 1.00 45.42 331 VAL D C 1
ATOM 11710 O O . VAL D 1 331 ? 5.819 33.516 -0.351 1.00 45.32 331 VAL D O 1
ATOM 11714 N N . SER D 1 332 ? 4.246 31.957 -0.880 1.00 44.67 332 SER D N 1
ATOM 11715 C CA . SER D 1 332 ? 3.806 32.586 -2.142 1.00 44.13 332 SER D CA 1
ATOM 11716 C C . SER D 1 332 ? 3.504 34.062 -2.110 1.00 44.75 332 SER D C 1
ATOM 11717 O O . SER D 1 332 ? 3.833 34.763 -3.092 1.00 44.44 332 SER D O 1
ATOM 11720 N N . GLN D 1 333 ? 2.845 34.550 -1.055 1.00 45.22 333 GLN D N 1
ATOM 11721 C CA . GLN D 1 333 ? 2.491 35.971 -1.028 1.00 46.13 333 GLN D CA 1
ATOM 11722 C C . GLN D 1 333 ? 3.691 36.831 -0.734 1.00 45.65 333 GLN D C 1
ATOM 11723 O O . GLN D 1 333 ? 3.835 37.952 -1.264 1.00 46.21 333 GLN D O 1
ATOM 11729 N N . TYR D 1 334 ? 4.541 36.325 0.138 1.00 45.02 334 TYR D N 1
ATOM 11730 C CA . TYR D 1 334 ? 5.789 37.003 0.393 1.00 44.74 334 TYR D CA 1
ATOM 11731 C C . TYR D 1 334 ? 6.593 37.123 -0.935 1.00 43.84 334 TYR D C 1
ATOM 11732 O O . TYR D 1 334 ? 7.127 38.207 -1.263 1.00 43.43 334 TYR D O 1
ATOM 11741 N N . ALA D 1 335 ? 6.638 36.013 -1.685 1.00 42.48 335 ALA D N 1
ATOM 11742 C CA . ALA D 1 335 ? 7.366 35.940 -2.940 1.00 42.19 335 ALA D CA 1
ATOM 11743 C C . ALA D 1 335 ? 6.910 37.040 -3.902 1.00 42.18 335 ALA D C 1
ATOM 11744 O O . ALA D 1 335 ? 7.735 37.704 -4.531 1.00 42.50 335 ALA D O 1
ATOM 11746 N N . MET D 1 336 ? 5.597 37.255 -3.976 1.00 41.88 336 MET D N 1
ATOM 11747 C CA . MET D 1 336 ? 5.026 38.200 -4.910 1.00 41.04 336 MET D CA 1
ATOM 11748 C C . MET D 1 336 ? 5.241 39.606 -4.388 1.00 41.08 336 MET D C 1
ATOM 11749 O O . MET D 1 336 ? 5.563 40.521 -5.144 1.00 41.43 336 MET D O 1
ATOM 11754 N N . ASN D 1 337 ? 5.079 39.790 -3.086 1.00 41.45 337 ASN D N 1
ATOM 11755 C CA . ASN D 1 337 ? 5.150 41.136 -2.506 1.00 41.51 337 ASN D CA 1
ATOM 11756 C C . ASN D 1 337 ? 6.563 41.678 -2.482 1.00 41.04 337 ASN D C 1
ATOM 11757 O O . ASN D 1 337 ? 6.779 42.888 -2.528 1.00 41.10 337 ASN D O 1
ATOM 11762 N N . ASN D 1 338 ? 7.513 40.764 -2.410 1.00 40.68 338 ASN D N 1
ATOM 11763 C CA . ASN D 1 338 ? 8.914 41.109 -2.234 1.00 40.57 338 ASN D CA 1
ATOM 11764 C C . ASN D 1 338 ? 9.785 40.945 -3.485 1.00 40.17 338 ASN D C 1
ATOM 11765 O O . ASN D 1 338 ? 10.765 41.665 -3.654 1.00 40.32 338 ASN D O 1
ATOM 11770 N N . PHE D 1 339 ? 9.404 40.030 -4.363 1.00 39.41 339 PHE D N 1
ATOM 11771 C CA . PHE D 1 339 ? 10.180 39.760 -5.538 1.00 39.59 339 PHE D CA 1
ATOM 11772 C C . PHE D 1 339 ? 9.368 39.874 -6.863 1.00 39.73 339 PHE D C 1
ATOM 11773 O O . PHE D 1 339 ? 9.929 39.746 -7.978 1.00 39.65 339 PHE D O 1
ATOM 11781 N N . SER D 1 340 ? 8.063 40.158 -6.736 1.00 39.09 340 SER D N 1
ATOM 11782 C CA . SER D 1 340 ? 7.110 40.095 -7.851 1.00 38.07 340 SER D CA 1
ATOM 11783 C C . SER D 1 340 ? 7.184 38.725 -8.472 1.00 37.66 340 SER D C 1
ATOM 11784 O O . SER D 1 340 ? 6.948 38.547 -9.680 1.00 37.59 340 SER D O 1
ATOM 11787 N N . LEU D 1 341 ? 7.535 37.754 -7.628 1.00 36.79 341 LEU D N 1
ATOM 11788 C CA . LEU D 1 341 ? 7.729 36.396 -8.085 1.00 36.84 341 LEU D CA 1
ATOM 11789 C C . LEU D 1 341 ? 6.435 35.594 -7.942 1.00 36.74 341 LEU D C 1
ATOM 11790 O O . LEU D 1 341 ? 5.788 35.609 -6.907 1.00 36.53 341 LEU D O 1
ATOM 11795 N N . GLU D 1 342 ? 6.065 34.911 -9.012 1.00 36.81 342 GLU D N 1
ATOM 11796 C CA . GLU D 1 342 ? 4.894 34.065 -9.014 1.00 36.86 342 GLU D CA 1
ATOM 11797 C C . GLU D 1 342 ? 5.277 32.662 -8.558 1.00 36.72 342 GLU D C 1
ATOM 11798 O O . GLU D 1 342 ? 5.980 31.936 -9.244 1.00 36.69 342 GLU D O 1
ATOM 11804 N N . VAL D 1 343 ? 4.839 32.311 -7.357 1.00 37.07 343 VAL D N 1
ATOM 11805 C CA . VAL D 1 343 ? 5.057 30.980 -6.831 1.00 37.04 343 VAL D CA 1
ATOM 11806 C C . VAL D 1 343 ? 3.655 30.374 -6.697 1.00 37.74 343 VAL D C 1
ATOM 11807 O O . VAL D 1 343 ? 2.912 30.645 -5.725 1.00 38.12 343 VAL D O 1
ATOM 11811 N N . GLN D 1 344 ? 3.301 29.571 -7.692 1.00 37.86 344 GLN D N 1
ATOM 11812 C CA . GLN D 1 344 ? 1.953 29.040 -7.839 1.00 38.28 344 GLN D CA 1
ATOM 11813 C C . GLN D 1 344 ? 1.741 27.850 -6.910 1.00 38.28 344 GLN D C 1
ATOM 11814 O O . GLN D 1 344 ? 2.681 27.078 -6.666 1.00 38.50 344 GLN D O 1
ATOM 11820 N N . GLY D 1 345 ? 0.502 27.688 -6.439 1.00 38.03 345 GLY D N 1
ATOM 11821 C CA . GLY D 1 345 ? 0.137 26.568 -5.577 1.00 37.34 345 GLY D CA 1
ATOM 11822 C C . GLY D 1 345 ? -0.133 25.307 -6.378 1.00 37.51 345 GLY D C 1
ATOM 11823 O O . GLY D 1 345 ? 0.277 25.207 -7.540 1.00 37.99 345 GLY D O 1
ATOM 11824 N N . GLY D 1 346 ? -0.840 24.348 -5.760 1.00 37.11 346 GLY D N 1
ATOM 11825 C CA . GLY D 1 346 ? -1.152 23.068 -6.401 1.00 36.88 346 GLY D CA 1
ATOM 11826 C C . GLY D 1 346 ? -2.493 23.049 -7.126 1.00 37.38 346 GLY D C 1
ATOM 11827 O O . GLY D 1 346 ? -3.290 24.007 -7.023 1.00 37.08 346 GLY D O 1
ATOM 11828 N N . LEU D 1 347 ? -2.733 21.951 -7.850 1.00 37.16 347 LEU D N 1
ATOM 11829 C CA . LEU D 1 347 ? -3.936 21.751 -8.625 1.00 37.84 347 LEU D CA 1
ATOM 11830 C C . LEU D 1 347 ? -4.146 20.254 -8.717 1.00 38.41 347 LEU D C 1
ATOM 11831 O O . LEU D 1 347 ? -3.174 19.503 -8.893 1.00 38.87 347 LEU D O 1
ATOM 11836 N N . GLY D 1 348 ? -5.399 19.805 -8.627 1.00 38.53 348 GLY D N 1
ATOM 11837 C CA . GLY D 1 348 ? -5.681 18.378 -8.736 1.00 38.81 348 GLY D CA 1
ATOM 11838 C C . GLY D 1 348 ? -4.778 17.617 -7.787 1.00 39.34 348 GLY D C 1
ATOM 11839 O O . GLY D 1 348 ? -4.745 17.936 -6.597 1.00 39.73 348 GLY D O 1
ATOM 11840 N N . PRO D 1 349 ? -3.991 16.653 -8.311 1.00 39.44 349 PRO D N 1
ATOM 11841 C CA . PRO D 1 349 ? -3.102 15.818 -7.509 1.00 39.61 349 PRO D CA 1
ATOM 11842 C C . PRO D 1 349 ? -2.252 16.573 -6.491 1.00 40.43 349 PRO D C 1
ATOM 11843 O O . PRO D 1 349 ? -1.855 15.996 -5.460 1.00 40.90 349 PRO D O 1
ATOM 11847 N N . THR D 1 350 ? -1.955 17.847 -6.767 1.00 40.72 350 THR D N 1
ATOM 11848 C CA . THR D 1 350 ? -0.986 18.592 -5.947 1.00 40.14 350 THR D CA 1
ATOM 11849 C C . THR D 1 350 ? -1.678 19.629 -5.128 1.00 40.81 350 THR D C 1
ATOM 11850 O O . THR D 1 350 ? -1.007 20.427 -4.444 1.00 40.52 350 THR D O 1
ATOM 11854 N N . PHE D 1 351 ? -3.011 19.635 -5.179 1.00 41.66 351 PHE D N 1
ATOM 11855 C CA . PHE D 1 351 ? -3.766 20.625 -4.401 1.00 42.82 351 PHE D CA 1
ATOM 11856 C C . PHE D 1 351 ? -3.512 20.467 -2.897 1.00 43.41 351 PHE D C 1
ATOM 11857 O O . PHE D 1 351 ? -3.741 19.389 -2.328 1.00 43.08 351 PHE D O 1
ATOM 11865 N N . GLY D 1 352 ? -3.014 21.542 -2.272 1.00 44.11 352 GLY D N 1
ATOM 11866 C CA . GLY D 1 352 ? -2.616 21.543 -0.840 1.00 44.50 352 GLY D CA 1
ATOM 11867 C C . GLY D 1 352 ? -1.347 20.755 -0.497 1.00 45.29 352 GLY D C 1
ATOM 11868 O O . GLY D 1 352 ? -0.887 20.790 0.666 1.00 45.69 352 GLY D O 1
ATOM 11869 N N . LYS D 1 353 ? -0.783 20.042 -1.480 1.00 45.37 353 LYS D N 1
ATOM 11870 C CA . LYS D 1 353 ? 0.446 19.250 -1.264 1.00 45.92 353 LYS D CA 1
ATOM 11871 C C . LYS D 1 353 ? 1.770 19.878 -1.780 1.00 45.57 353 LYS D C 1
ATOM 11872 O O . LYS D 1 353 ? 2.873 19.595 -1.239 1.00 45.79 353 LYS D O 1
ATOM 11878 N N . ALA D 1 354 ? 1.683 20.665 -2.863 1.00 44.46 354 ALA D N 1
ATOM 11879 C CA . ALA D 1 354 ? 2.891 21.220 -3.499 1.00 42.84 354 ALA D CA 1
ATOM 11880 C C . ALA D 1 354 ? 2.676 22.629 -4.068 1.00 42.10 354 ALA D C 1
ATOM 11881 O O . ALA D 1 354 ? 1.536 23.052 -4.303 1.00 42.66 354 ALA D O 1
ATOM 11883 N N . TRP D 1 355 ? 3.771 23.369 -4.245 1.00 40.41 355 TRP D N 1
ATOM 11884 C CA . TRP D 1 355 ? 3.771 24.505 -5.161 1.00 38.63 355 TRP D CA 1
ATOM 11885 C C . TRP D 1 355 ? 4.106 23.993 -6.547 1.00 37.94 355 TRP D C 1
ATOM 11886 O O . TRP D 1 355 ? 4.609 22.882 -6.699 1.00 37.97 355 TRP D O 1
ATOM 11897 N N . ARG D 1 356 ? 3.864 24.811 -7.573 1.00 37.43 356 ARG D N 1
ATOM 11898 C CA . ARG D 1 356 ? 4.194 24.402 -8.954 1.00 36.14 356 ARG D CA 1
ATOM 11899 C C . ARG D 1 356 ? 5.063 25.451 -9.652 1.00 36.01 356 ARG D C 1
ATOM 11900 O O . ARG D 1 356 ? 4.708 26.651 -9.716 1.00 35.74 356 ARG D O 1
ATOM 11908 N N . VAL D 1 357 ? 6.238 25.004 -10.106 1.00 35.41 357 VAL D N 1
ATOM 11909 C CA . VAL D 1 357 ? 7.158 25.861 -10.847 1.00 35.31 357 VAL D CA 1
ATOM 11910 C C . VAL D 1 357 ? 7.109 25.498 -12.317 1.00 35.03 357 VAL D C 1
ATOM 11911 O O . VAL D 1 357 ? 7.314 24.331 -12.692 1.00 35.03 357 VAL D O 1
ATOM 11915 N N . GLY D 1 358 ? 6.885 26.516 -13.145 1.00 34.57 358 GLY D N 1
ATOM 11916 C CA . GLY D 1 358 ? 6.933 26.338 -14.574 1.00 33.70 358 GLY D CA 1
ATOM 11917 C C . GLY D 1 358 ? 8.216 26.918 -15.107 1.00 33.59 358 GLY D C 1
ATOM 11918 O O . GLY D 1 358 ? 8.725 27.931 -14.580 1.00 33.06 358 GLY D O 1
ATOM 11919 N N . ILE D 1 359 ? 8.742 26.246 -16.137 1.00 33.33 359 ILE D N 1
ATOM 11920 C CA . ILE D 1 359 ? 9.869 26.732 -16.923 1.00 33.50 359 ILE D CA 1
ATOM 11921 C C . ILE D 1 359 ? 9.322 26.906 -18.344 1.00 33.62 359 ILE D C 1
ATOM 11922 O O . ILE D 1 359 ? 9.246 25.947 -19.138 1.00 33.58 359 ILE D O 1
ATOM 11927 N N . MET D 1 360 ? 8.898 28.135 -18.637 1.00 33.77 360 MET D N 1
ATOM 11928 C CA . MET D 1 360 ? 8.072 28.406 -19.822 1.00 33.83 360 MET D CA 1
ATOM 11929 C C . MET D 1 360 ? 8.221 29.844 -20.271 1.00 34.01 360 MET D C 1
ATOM 11930 O O . MET D 1 360 ? 8.450 30.742 -19.437 1.00 33.31 360 MET D O 1
ATOM 11935 N N . GLY D 1 361 ? 8.069 30.059 -21.589 1.00 34.28 361 GLY D N 1
ATOM 11936 C CA . GLY D 1 361 ? 8.106 31.415 -22.140 1.00 34.93 361 GLY D CA 1
ATOM 11937 C C . GLY D 1 361 ? 9.405 32.101 -21.809 1.00 35.38 361 GLY D C 1
ATOM 11938 O O . GLY D 1 361 ? 10.452 31.495 -21.946 1.00 35.56 361 GLY D O 1
ATOM 11939 N N . GLU D 1 362 ? 9.334 33.335 -21.324 1.00 36.00 362 GLU D N 1
ATOM 11940 C CA . GLU D 1 362 ? 10.537 34.157 -21.191 1.00 37.23 362 GLU D CA 1
ATOM 11941 C C . GLU D 1 362 ? 11.386 33.901 -19.943 1.00 37.74 362 GLU D C 1
ATOM 11942 O O . GLU D 1 362 ? 12.440 34.528 -19.769 1.00 38.13 362 GLU D O 1
ATOM 11948 N N . CYS D 1 363 ? 10.944 32.981 -19.094 1.00 38.09 363 CYS D N 1
ATOM 11949 C CA . CYS D 1 363 ? 11.680 32.651 -17.869 1.00 38.06 363 CYS D CA 1
ATOM 11950 C C . CYS D 1 363 ? 12.403 31.310 -17.995 1.00 38.43 363 CYS D C 1
ATOM 11951 O O . CYS D 1 363 ? 12.686 30.651 -16.997 1.00 38.89 363 CYS D O 1
ATOM 11954 N N . SER D 1 364 ? 12.662 30.891 -19.230 1.00 38.60 364 SER D N 1
ATOM 11955 C CA . SER D 1 364 ? 13.307 29.600 -19.481 1.00 39.07 364 SER D CA 1
ATOM 11956 C C . SER D 1 364 ? 14.813 29.829 -19.628 1.00 39.04 364 SER D C 1
ATOM 11957 O O . SER D 1 364 ? 15.438 29.348 -20.573 1.00 38.35 364 SER D O 1
ATOM 11960 N N . THR D 1 365 ? 15.374 30.595 -18.694 1.00 39.27 365 THR D N 1
ATOM 11961 C CA . THR D 1 365 ? 16.808 30.834 -18.670 1.00 39.68 365 THR D CA 1
ATOM 11962 C C . THR D 1 365 ? 17.386 30.461 -17.314 1.00 39.91 365 THR D C 1
ATOM 11963 O O . THR D 1 365 ? 16.686 30.502 -16.305 1.00 40.16 365 THR D O 1
ATOM 11967 N N . VAL D 1 366 ? 18.670 30.110 -17.327 1.00 40.01 366 VAL D N 1
ATOM 11968 C CA . VAL D 1 366 ? 19.462 29.804 -16.145 1.00 39.94 366 VAL D CA 1
ATOM 11969 C C . VAL D 1 366 ? 19.355 30.900 -15.107 1.00 39.51 366 VAL D C 1
ATOM 11970 O O . VAL D 1 366 ? 19.208 30.630 -13.924 1.00 39.69 366 VAL D O 1
ATOM 11974 N N . GLN D 1 367 ? 19.387 32.140 -15.564 1.00 39.76 367 GLN D N 1
ATOM 11975 C CA . GLN D 1 367 ? 19.321 33.289 -14.668 1.00 39.98 367 GLN D CA 1
ATOM 11976 C C . GLN D 1 367 ? 17.990 33.412 -13.998 1.00 39.30 367 GLN D C 1
ATOM 11977 O O . GLN D 1 367 ? 17.911 33.822 -12.847 1.00 39.36 367 GLN D O 1
ATOM 11983 N N . LYS D 1 368 ? 16.947 33.063 -14.735 1.00 38.85 368 LYS D N 1
ATOM 11984 C CA . LYS D 1 368 ? 15.599 33.126 -14.212 1.00 39.04 368 LYS D CA 1
ATOM 11985 C C . LYS D 1 368 ? 15.387 32.050 -13.155 1.00 38.97 368 LYS D C 1
ATOM 11986 O O . LYS D 1 368 ? 14.835 32.337 -12.081 1.00 38.26 368 LYS D O 1
ATOM 11992 N N . ILE D 1 369 ? 15.856 30.835 -13.457 1.00 38.81 369 ILE D N 1
ATOM 11993 C CA . ILE D 1 369 ? 15.793 29.711 -12.515 1.00 39.44 369 ILE D CA 1
ATOM 11994 C C . ILE D 1 369 ? 16.595 29.977 -11.235 1.00 39.09 369 ILE D C 1
ATOM 11995 O O . ILE D 1 369 ? 16.161 29.624 -10.131 1.00 39.59 369 ILE D O 1
ATOM 12000 N N . GLN D 1 370 ? 17.750 30.606 -11.382 1.00 38.42 370 GLN D N 1
ATOM 12001 C CA . GLN D 1 370 ? 18.543 31.015 -10.218 1.00 38.65 370 GLN D CA 1
ATOM 12002 C C . GLN D 1 370 ? 17.798 32.014 -9.366 1.00 38.05 370 GLN D C 1
ATOM 12003 O O . GLN D 1 370 ? 17.752 31.871 -8.142 1.00 38.79 370 GLN D O 1
ATOM 12009 N N . PHE D 1 371 ? 17.235 33.036 -10.000 1.00 36.98 371 PHE D N 1
ATOM 12010 C CA . PHE D 1 371 ? 16.451 34.002 -9.271 1.00 36.44 371 PHE D CA 1
ATOM 12011 C C . PHE D 1 371 ? 15.239 33.356 -8.548 1.00 36.07 371 PHE D C 1
ATOM 12012 O O . PHE D 1 371 ? 14.928 33.717 -7.410 1.00 35.78 371 PHE D O 1
ATOM 12020 N N . TYR D 1 372 ? 14.567 32.418 -9.219 1.00 35.62 372 TYR D N 1
ATOM 12021 C CA . TYR D 1 372 ? 13.448 31.708 -8.620 1.00 35.74 372 TYR D CA 1
ATOM 12022 C C . TYR D 1 372 ? 13.902 31.032 -7.315 1.00 35.70 372 TYR D C 1
ATOM 12023 O O . TYR D 1 372 ? 13.320 31.262 -6.262 1.00 35.81 372 TYR D O 1
ATOM 12032 N N . LEU D 1 373 ? 14.971 30.235 -7.403 1.00 35.78 373 LEU D N 1
ATOM 12033 C CA . LEU D 1 373 ? 15.563 29.540 -6.250 1.00 35.17 373 LEU D CA 1
ATOM 12034 C C . LEU D 1 373 ? 15.892 30.513 -5.141 1.00 35.56 373 LEU D C 1
ATOM 12035 O O . LEU D 1 373 ? 15.536 30.284 -3.995 1.00 36.08 373 LEU D O 1
ATOM 12040 N N . TYR D 1 374 ? 16.544 31.612 -5.491 1.00 35.86 374 TYR D N 1
ATOM 12041 C CA . TYR D 1 374 ? 16.842 32.662 -4.530 1.00 36.46 374 TYR D CA 1
ATOM 12042 C C . TYR D 1 374 ? 15.591 33.236 -3.872 1.00 37.28 374 TYR D C 1
ATOM 12043 O O . TYR D 1 374 ? 15.515 33.280 -2.658 1.00 37.92 374 TYR D O 1
ATOM 12052 N N . GLY D 1 375 ? 14.627 33.687 -4.675 1.00 38.21 375 GLY D N 1
ATOM 12053 C CA . GLY D 1 375 ? 13.407 34.325 -4.151 1.00 38.54 375 GLY D CA 1
ATOM 12054 C C . GLY D 1 375 ? 12.506 33.335 -3.409 1.00 38.97 375 GLY D C 1
ATOM 12055 O O . GLY D 1 375 ? 11.935 33.648 -2.353 1.00 38.61 375 GLY D O 1
ATOM 12056 N N . PHE D 1 376 ? 12.371 32.133 -3.949 1.00 39.74 376 PHE D N 1
ATOM 12057 C CA . PHE D 1 376 ? 11.706 31.086 -3.196 1.00 41.49 376 PHE D CA 1
ATOM 12058 C C . PHE D 1 376 ? 12.347 30.870 -1.805 1.00 42.56 376 PHE D C 1
ATOM 12059 O O . PHE D 1 376 ? 11.661 30.938 -0.783 1.00 42.66 376 PHE D O 1
ATOM 12067 N N . LYS D 1 377 ? 13.652 30.616 -1.773 1.00 43.57 377 LYS D N 1
ATOM 12068 C CA . LYS D 1 377 ? 14.331 30.386 -0.502 1.00 44.74 377 LYS D CA 1
ATOM 12069 C C . LYS D 1 377 ? 14.147 31.546 0.473 1.00 45.03 377 LYS D C 1
ATOM 12070 O O . LYS D 1 377 ? 13.706 31.332 1.601 1.00 45.35 377 LYS D O 1
ATOM 12076 N N . GLU D 1 378 ? 14.455 32.767 0.034 1.00 45.38 378 GLU D N 1
ATOM 12077 C CA . GLU D 1 378 ? 14.289 33.934 0.881 1.00 45.64 378 GLU D CA 1
ATOM 12078 C C . GLU D 1 378 ? 12.880 34.025 1.407 1.00 45.88 378 GLU D C 1
ATOM 12079 O O . GLU D 1 378 ? 12.638 34.562 2.505 1.00 46.32 378 GLU D O 1
ATOM 12085 N N . SER D 1 379 ? 11.953 33.497 0.613 1.00 45.85 379 SER D N 1
ATOM 12086 C CA . SER D 1 379 ? 10.540 33.644 0.923 1.00 45.54 379 SER D CA 1
ATOM 12087 C C . SER D 1 379 ? 10.052 32.652 1.981 1.00 46.57 379 SER D C 1
ATOM 12088 O O . SER D 1 379 ? 9.316 33.037 2.887 1.00 46.01 379 SER D O 1
ATOM 12091 N N . LEU D 1 380 ? 10.459 31.388 1.819 1.00 47.28 380 LEU D N 1
ATOM 12092 C CA . LEU D 1 380 ? 10.334 30.356 2.834 1.00 48.48 380 LEU D CA 1
ATOM 12093 C C . LEU D 1 380 ? 11.031 30.745 4.147 1.00 49.71 380 LEU D C 1
ATOM 12094 O O . LEU D 1 380 ? 10.480 30.514 5.227 1.00 50.11 380 LEU D O 1
ATOM 12099 N N . LYS D 1 381 ? 12.234 31.321 4.042 1.00 50.56 381 LYS D N 1
ATOM 12100 C CA . LYS D 1 381 ? 13.076 31.697 5.175 1.00 51.42 381 LYS D CA 1
ATOM 12101 C C . LYS D 1 381 ? 12.445 32.796 6.008 1.00 51.50 381 LYS D C 1
ATOM 12102 O O . LYS D 1 381 ? 12.330 32.642 7.214 1.00 52.33 381 LYS D O 1
ATOM 12108 N N . ALA D 1 382 ? 12.032 33.893 5.378 1.00 51.76 382 ALA D N 1
ATOM 12109 C CA . ALA D 1 382 ? 11.489 35.055 6.097 1.00 51.77 382 ALA D CA 1
ATOM 12110 C C . ALA D 1 382 ? 10.123 34.751 6.698 1.00 52.02 382 ALA D C 1
ATOM 12111 O O . ALA D 1 382 ? 9.580 35.536 7.496 1.00 52.43 382 ALA D O 1
ATOM 12113 N N . THR D 1 383 ? 9.562 33.616 6.294 1.00 51.80 383 THR D N 1
ATOM 12114 C CA . THR D 1 383 ? 8.148 33.391 6.469 1.00 51.64 383 THR D CA 1
ATOM 12115 C C . THR D 1 383 ? 7.977 32.248 7.473 1.00 52.29 383 THR D C 1
ATOM 12116 O O . THR D 1 383 ? 7.002 32.177 8.203 1.00 52.23 383 THR D O 1
ATOM 12120 N N . HIS D 1 384 ? 8.971 31.376 7.512 1.00 52.74 384 HIS D N 1
ATOM 12121 C CA . HIS D 1 384 ? 9.002 30.231 8.398 1.00 53.35 384 HIS D CA 1
ATOM 12122 C C . HIS D 1 384 ? 10.439 30.120 8.923 1.00 54.07 384 HIS D C 1
ATOM 12123 O O . HIS D 1 384 ? 11.200 29.255 8.456 1.00 53.68 384 HIS D O 1
ATOM 12130 N N . PRO D 1 385 ? 10.809 31.004 9.895 1.00 54.84 385 PRO D N 1
ATOM 12131 C CA . PRO D 1 385 ? 12.191 31.099 10.410 1.00 55.60 385 PRO D CA 1
ATOM 12132 C C . PRO D 1 385 ? 12.740 29.809 11.055 1.00 56.41 385 PRO D C 1
ATOM 12133 O O . PRO D 1 385 ? 13.961 29.682 11.262 1.00 56.59 385 PRO D O 1
ATOM 12137 N N . ASP D 1 386 ? 11.859 28.861 11.368 1.00 57.10 386 ASP D N 1
ATOM 12138 C CA . ASP D 1 386 ? 12.315 27.599 11.945 1.00 58.07 386 ASP D CA 1
ATOM 12139 C C . ASP D 1 386 ? 12.534 26.510 10.915 1.00 58.05 386 ASP D C 1
ATOM 12140 O O . ASP D 1 386 ? 12.961 25.399 11.268 1.00 58.33 386 ASP D O 1
ATOM 12145 N N . TYR D 1 387 ? 12.244 26.801 9.648 1.00 57.78 387 TYR D N 1
ATOM 12146 C CA . TYR D 1 387 ? 12.568 25.827 8.616 1.00 57.39 387 TYR D CA 1
ATOM 12147 C C . TYR D 1 387 ? 14.103 25.637 8.519 1.00 57.92 387 TYR D C 1
ATOM 12148 O O . TYR D 1 387 ? 14.882 26.602 8.598 1.00 57.67 387 TYR D O 1
ATOM 12157 N N . ILE D 1 388 ? 14.526 24.387 8.355 1.00 58.53 388 ILE D N 1
ATOM 12158 C CA . ILE D 1 388 ? 15.956 24.107 8.261 1.00 59.73 388 ILE D CA 1
ATOM 12159 C C . ILE D 1 388 ? 16.376 23.601 6.865 1.00 59.62 388 ILE D C 1
ATOM 12160 O O . ILE D 1 388 ? 15.794 22.660 6.307 1.00 59.62 388 ILE D O 1
ATOM 12165 N N . PHE D 1 389 ? 17.392 24.254 6.312 1.00 59.69 389 PHE D N 1
ATOM 12166 C CA . PHE D 1 389 ? 17.860 23.961 4.961 1.00 59.70 389 PHE D CA 1
ATOM 12167 C C . PHE D 1 389 ? 19.043 22.969 4.980 1.00 59.83 389 PHE D C 1
ATOM 12168 O O . PHE D 1 389 ? 18.952 21.850 4.450 1.00 59.75 389 PHE D O 1
#

Radius of gyration: 39.27 Å; Cα contacts (8 Å, |Δi|>4): 3644; chains: 4; bounding box: 69×77×131 Å

Organism: Anopheles gambiae (NCBI:txid7165)